Protein 4KQA (pdb70)

Secondary structure (DSSP, 8-state):
--SPPPGGGSPPP-S-TT-------HHHHHHHHHTTTT--HHHHHTTSSS---BHHHHH---SSHHHHHHHT-BSS-S------HHHHHHHHHSPEEEEE-------EEEEETTS-EEEEE----TT----TT--TTTPPP-HHHHHHHHHHHHHTT---BPPEEEEE---TTTTTTB-HHHHTTEEE-TT--EEE----SS--SSTT-EE-S---EEEEEEPPPPTTTS-EEEEE-TT-----SSS---HHHH--HIIIIITTSHHHHEESHHHHHHHHHHHHHHHT-----EEEEE--SSSS---EEB---TT-S--SS---TTTTHHHHHH----HHHHHH--TTTSTTHHHHHHHHHHTTSTT---S-GGGTT--HHHHH--HHHHHHHHH-HHHHS-SSEE---/--SPPPGGGSPPP-S-TT-S-----HHHHHHHHHTTTT--HHHHHTTS-S---BHHHHHTTTT-S-----SHHHHHHHT-BSS-S------HHHHHHHHHSPEEEEE----SS--EEEEETTS-EEEEE----TT----TT--TTTPPP-HHHHHHHHHHHHHTT---BPPEEEEE---TTTTTTB-HHHHTTEEE-TTS-EEE----SSS-SSTT-EE-S---EEEEEEPPPPTTTS-EEEEE-TT-----SSS---HHHH--HIIIIITTSHHHHEESHHHHHHHHHHHHHHHT-----EEEEE--STTS----BB---TT-S--SS---TTTTHHHHHH--B-HHHHHH--TTTSTTHHHHHHHHHHHTSTT---S-GGGTT--HHHHH--HHHHHHHHS-HHHHB-SSEE---/--SPPPGGGS----S-TT-S------HHHHHHHHTTTT--HHHHHHHH-S----HHHH---SHHHHHHHT--SS-S------HHHHHHHHHSPEEEEE---SSS--EEEEETTS-EEEEE----TT----TT--TTTPPP-HHHHHHHHHHHHHTT---BPPEEEEE---TTTTTTB-HHHHTTEEE-TT--EEE----TTT-SSTT-EE-S---EEEEEEPPPPTTTS-EEEEE-TT-----SSS---HHHH--HIIIIITTSHHHHEESHHHHHHHHHHHHHHHT-----EEEEE---SSS---EEB---TT-S--SS---TTTTHHHHHH----HHHHHH---TTSTTHHHHHHHHHHTTSTT---S-GGGTT--HHHHH--HHHHHHHHH-HHHHS-SSEE-TT--/--SSPPPGGGSPPP-S-TT-S-----HHHHHHHHHTTTT--HHHHHTTS-S----SS----SHHHHHHHT--SS-S------HHHHHHHHHSPEEEEE---SSS--EEEEETTS-EEEEE----TT----TT--TTTPPP-HHHHHHHHHHHHHTT---BPPEEEEE---TTTTTTB-HHHHTTEEE-TT--EEE----SSS-SSTT-EE-S---EEEEEEPPPPTTTS-EEEEE-TT-----SSS---HHHH--HIIIIITTSTTTSEESHHHHHHHHHHHHHHHT-----EEEEE---SSS----BB---TT-S--SS---TTTTHHHHHH----HHHHHH---TTSTTHHHHHHHHHHHTSTT---S-GGGTT--HHHHH--HHHHHHHHH-HHHHS-SSEE--

Solvent-accessible surface area: 75222 Å² total

GO terms:
  GO:0004674 protein serine/threonine kinase activity (F, IDA)
  GO:0030145 manganese ion binding (F, IDA)
  GO:0006468 protein phosphorylation (P, IDA)
  GO:0106310 protein serine kinase activity (F, EXP)

Structure (mmCIF, N/CA/C/O backbone):
data_4KQA
#
_entry.id   4KQA
#
_cell.length_a   78.786
_cell.length_b   157.306
_cell.length_c   168.761
_cell.angle_alpha   90.00
_cell.angle_beta   90.00
_cell.angle_gamma   90.00
#
_symmetry.space_group_name_H-M   'P 21 21 21'
#
loop_
_entity.id
_entity.type
_entity.pdbx_description
1 polymer 'Protein H03A11.1'
2 branched beta-D-mannopyranose-(1-4)-2-acetamido-2-deoxy-beta-D-glucopyranose-(1-4)-2-acetamido-2-deoxy-beta-D-glucopyranose
3 branched 2-acetamido-2-deoxy-beta-D-glucopyranose-(1-4)-2-acetamido-2-deoxy-beta-D-glucopyranose
4 non-polymer 'NICKEL (II) ION'
5 water water
#
loop_
_atom_site.group_PDB
_atom_site.id
_atom_site.type_symbol
_atom_site.label_atom_id
_atom_site.label_alt_id
_atom_site.label_comp_id
_atom_site.label_asym_id
_atom_site.label_entity_id
_atom_site.label_seq_id
_atom_site.pdbx_PDB_ins_code
_atom_site.Cartn_x
_atom_site.Cartn_y
_atom_site.Cartn_z
_atom_site.occupancy
_atom_site.B_iso_or_equiv
_atom_site.auth_seq_id
_atom_site.auth_comp_id
_atom_site.auth_asym_id
_atom_site.auth_atom_id
_atom_site.pdbx_PDB_model_num
ATOM 1 N N . PRO A 1 3 ? 35.126 59.361 74.307 1.00 59.57 62 PRO A N 1
ATOM 2 C CA . PRO A 1 3 ? 34.677 59.440 72.912 1.00 62.96 62 PRO A CA 1
ATOM 3 C C . PRO A 1 3 ? 34.860 60.834 72.319 1.00 59.69 62 PRO A C 1
ATOM 4 O O . PRO A 1 3 ? 34.596 61.828 72.994 1.00 58.28 62 PRO A O 1
ATOM 8 N N . HIS A 1 4 ? 35.312 60.898 71.071 1.00 53.02 63 HIS A N 1
ATOM 9 C CA . HIS A 1 4 ? 35.493 62.173 70.388 1.00 48.12 63 HIS A CA 1
ATOM 10 C C . HIS A 1 4 ? 34.127 62.760 70.059 1.00 51.48 63 HIS A C 1
ATOM 11 O O . HIS A 1 4 ? 33.922 63.972 70.137 1.00 54.11 63 HIS A O 1
ATOM 18 N N . GLN A 1 5 ? 33.200 61.886 69.681 1.00 50.72 64 GLN A N 1
ATOM 19 C CA . GLN A 1 5 ? 31.798 62.252 69.531 1.00 46.86 64 GLN A CA 1
ATOM 20 C C . GLN A 1 5 ? 31.005 61.718 70.721 1.00 55.13 64 GLN A C 1
ATOM 21 O O . GLN A 1 5 ? 30.599 60.555 70.729 1.00 49.06 64 GLN A O 1
ATOM 27 N N . PRO A 1 6 ? 30.782 62.569 71.735 1.00 55.99 65 PRO A N 1
ATOM 28 C CA . PRO A 1 6 ? 30.149 62.146 72.988 1.00 53.23 65 PRO A CA 1
ATOM 29 C C . PRO A 1 6 ? 28.630 62.044 72.903 1.00 35.70 65 PRO A C 1
ATOM 30 O O . PRO A 1 6 ? 28.029 62.432 71.901 1.00 39.43 65 PRO A O 1
ATOM 34 N N . ILE A 1 7 ? 28.025 61.514 73.962 1.00 46.24 66 ILE A N 1
ATOM 35 C CA . ILE A 1 7 ? 26.574 61.462 74.087 1.00 58.00 66 ILE A CA 1
ATOM 36 C C . ILE A 1 7 ? 26.002 62.870 74.198 1.00 46.43 66 ILE A C 1
ATOM 37 O O . ILE A 1 7 ? 26.731 63.812 74.509 1.00 44.47 66 ILE A O 1
ATOM 42 N N . PRO A 1 8 ? 24.697 63.024 73.925 1.00 52.92 67 PRO A N 1
ATOM 43 C CA . PRO A 1 8 ? 24.051 64.298 74.252 1.00 41.05 67 PRO A CA 1
ATOM 44 C C . PRO A 1 8 ? 24.187 64.607 75.741 1.00 52.67 67 PRO A C 1
ATOM 45 O O . PRO A 1 8 ? 23.854 63.753 76.563 1.00 42.17 67 PRO A O 1
ATOM 49 N N . PRO A 1 9 ? 24.687 65.806 76.082 1.00 56.74 68 PRO A N 1
ATOM 50 C CA . PRO A 1 9 ? 24.938 66.209 77.473 1.00 53.87 68 PRO A CA 1
ATOM 51 C C . PRO A 1 9 ? 23.704 66.065 78.361 1.00 53.68 68 PRO A C 1
ATOM 52 O O . PRO A 1 9 ? 23.836 65.813 79.559 1.00 57.93 68 PRO A O 1
ATOM 56 N N . SER A 1 10 ? 22.524 66.227 77.770 1.00 43.10 69 SER A N 1
ATOM 57 C CA . SER A 1 10 ? 21.266 66.052 78.487 1.00 55.14 69 SER A CA 1
ATOM 58 C C . SER A 1 10 ? 21.096 64.614 78.974 1.00 60.98 69 SER A C 1
ATOM 59 O O . SER A 1 10 ? 20.419 64.364 79.971 1.00 68.06 69 SER A O 1
ATOM 62 N N . LEU A 1 11 ? 21.716 63.675 78.266 1.00 54.33 70 LEU A N 1
ATOM 63 C CA . LEU A 1 11 ? 21.641 62.263 78.629 1.00 51.13 70 LEU A CA 1
ATOM 64 C C . LEU A 1 11 ? 22.784 61.860 79.555 1.00 50.77 70 LEU A C 1
ATOM 65 O O . LEU A 1 11 ? 22.936 60.687 79.895 1.00 50.88 70 LEU A O 1
ATOM 70 N N . GLY A 1 12 ? 23.588 62.838 79.959 1.00 61.37 71 GLY A N 1
ATOM 71 C CA . GLY A 1 12 ? 24.707 62.582 80.846 1.00 59.99 71 GLY A CA 1
ATOM 72 C C . GLY A 1 12 ? 24.432 63.085 82.249 1.00 66.50 71 GLY A C 1
ATOM 73 O O . GLY A 1 12 ? 23.318 63.508 82.558 1.00 69.90 71 GLY A O 1
ATOM 74 N N . GLU A 1 13 ? 25.450 63.036 83.102 1.00 57.65 72 GLU A N 1
ATOM 75 C CA . GLU A 1 13 ? 25.332 63.538 84.467 1.00 75.93 72 GLU A CA 1
ATOM 76 C C . GLU A 1 13 ? 25.072 65.040 84.495 1.00 74.97 72 GLU A C 1
ATOM 77 O O . GLU A 1 13 ? 25.813 65.816 83.890 1.00 68.62 72 GLU A O 1
ATOM 83 N N . LYS A 1 14 ? 24.018 65.445 85.197 1.00 72.85 73 LYS A N 1
ATOM 84 C CA . LYS A 1 14 ? 23.659 66.857 85.287 1.00 70.56 73 LYS A CA 1
ATOM 85 C C . LYS A 1 14 ? 24.691 67.673 86.046 1.00 75.89 73 LYS A C 1
ATOM 86 O O . LYS A 1 14 ? 25.060 67.354 87.176 1.00 84.89 73 LYS A O 1
ATOM 92 N N . ASP A 1 15 ? 25.144 68.737 85.395 1.00 79.99 74 ASP A N 1
ATOM 93 C CA . ASP A 1 15 ? 26.118 69.653 85.963 1.00 76.56 74 ASP A CA 1
ATOM 94 C C . ASP A 1 15 ? 25.462 70.489 87.052 1.00 79.38 74 ASP A C 1
ATOM 95 O O . ASP A 1 15 ? 24.507 71.223 86.797 1.00 80.97 74 ASP A O 1
ATOM 100 N N . LEU A 1 16 ? 25.978 70.370 88.270 1.00 76.70 75 LEU A N 1
ATOM 101 C CA . LEU A 1 16 ? 25.389 71.040 89.420 1.00 79.56 75 LEU A CA 1
ATOM 102 C C . LEU A 1 16 ? 26.103 72.356 89.698 1.00 70.30 75 LEU A C 1
ATOM 103 O O . LEU A 1 16 ? 25.748 73.084 90.625 1.00 64.86 75 LEU A O 1
ATOM 108 N N . SER A 1 17 ? 27.111 72.656 88.886 1.00 62.98 76 SER A N 1
ATOM 109 C CA . SER A 1 17 ? 27.909 73.861 89.071 1.00 65.72 76 SER A CA 1
ATOM 110 C C . SER A 1 17 ? 27.122 75.130 88.765 1.00 62.55 76 SER A C 1
ATOM 111 O O . SER A 1 17 ? 26.178 75.115 87.976 1.00 62.90 76 SER A O 1
ATOM 114 N N . ASP A 1 18 ? 27.522 76.224 89.404 1.00 72.24 77 ASP A N 1
ATOM 115 C CA . ASP A 1 18 ? 26.913 77.526 89.170 1.00 67.37 77 ASP A CA 1
ATOM 116 C C . ASP A 1 18 ? 27.495 78.125 87.895 1.00 60.02 77 ASP A C 1
ATOM 117 O O . ASP A 1 18 ? 28.694 78.396 87.829 1.00 53.15 77 ASP A O 1
ATOM 122 N N . PRO A 1 19 ? 26.651 78.333 86.874 1.00 55.62 78 PRO A N 1
ATOM 123 C CA . PRO A 1 19 ? 27.117 78.867 85.587 1.00 44.77 78 PRO A CA 1
ATOM 124 C C . PRO A 1 19 ? 27.619 80.308 85.673 1.00 45.03 78 PRO A C 1
ATOM 125 O O . PRO A 1 19 ? 28.171 80.822 84.700 1.00 57.06 78 PRO A O 1
ATOM 129 N N . PHE A 1 20 ? 27.433 80.946 86.822 1.00 51.74 79 PHE A N 1
ATOM 130 C CA . PHE A 1 20 ? 27.794 82.349 86.976 1.00 66.72 79 PHE A CA 1
ATOM 131 C C . PHE A 1 20 ? 28.666 82.582 88.205 1.00 67.45 79 PHE A C 1
ATOM 132 O O . PHE A 1 20 ? 28.600 83.636 88.837 1.00 62.41 79 PHE A O 1
ATOM 140 N N . ASN A 1 21 ? 29.481 81.585 88.538 1.00 75.16 80 ASN A N 1
ATOM 141 C CA . ASN A 1 21 ? 30.436 81.697 89.636 1.00 71.31 80 ASN A CA 1
ATOM 142 C C . ASN A 1 21 ? 31.749 82.338 89.174 1.00 66.77 80 ASN A C 1
ATOM 143 O O . ASN A 1 21 ? 32.836 81.932 89.587 1.00 87.59 80 ASN A O 1
ATOM 148 N N . PHE A 1 22 ? 31.645 83.336 88.301 1.00 53.90 81 PHE A N 1
ATOM 149 C CA . PHE A 1 22 ? 32.822 84.067 87.841 1.00 62.51 81 PHE A CA 1
ATOM 150 C C . PHE A 1 22 ? 32.753 85.546 88.219 1.00 69.28 81 PHE A C 1
ATOM 151 O O . PHE A 1 22 ? 31.673 86.108 88.367 1.00 72.81 81 PHE A O 1
ATOM 159 N N . LEU A 1 23 ? 33.920 86.161 88.384 1.00 76.41 82 LEU A N 1
ATOM 160 C CA . LEU A 1 23 ? 34.029 87.578 88.723 1.00 70.85 82 LEU A CA 1
ATOM 161 C C . LEU A 1 23 ? 34.104 88.438 87.461 1.00 67.42 82 LEU A C 1
ATOM 162 O O . LEU A 1 23 ? 34.860 88.130 86.539 1.00 79.57 82 LEU A O 1
ATOM 167 N N . PHE A 1 24 ? 33.326 89.514 87.422 1.00 76.75 83 PHE A N 1
ATOM 168 C CA . PHE A 1 24 ? 33.356 90.432 86.287 1.00 80.14 83 PHE A CA 1
ATOM 169 C C . PHE A 1 24 ? 33.449 91.893 86.723 1.00 84.69 83 PHE A C 1
ATOM 170 O O . PHE A 1 24 ? 34.523 92.492 86.617 1.00 85.19 83 PHE A O 1
ATOM 178 N N . SER A 1 25 ? 32.307 92.481 87.084 1.00 93.97 84 SER A N 1
ATOM 179 C CA . SER A 1 25 ? 32.219 93.874 87.544 1.00 102.70 84 SER A CA 1
ATOM 180 C C . SER A 1 25 ? 32.276 94.813 86.347 1.00 97.96 84 SER A C 1
ATOM 181 O O . SER A 1 25 ? 32.854 94.478 85.314 1.00 99.90 84 SER A O 1
ATOM 184 N N . SER A 1 26 ? 31.673 95.989 86.482 1.00 95.24 85 SER A N 1
ATOM 185 C CA . SER A 1 26 ? 31.604 96.915 85.359 1.00 99.93 85 SER A CA 1
ATOM 186 C C . SER A 1 26 ? 32.375 98.213 85.577 1.00 96.81 85 SER A C 1
ATOM 187 O O . SER A 1 26 ? 32.373 98.782 86.669 1.00 94.73 85 SER A O 1
ATOM 190 N N . ASN A 1 27 ? 33.051 98.655 84.522 1.00 87.58 86 ASN A N 1
ATOM 191 C CA . ASN A 1 27 ? 33.797 99.906 84.536 1.00 80.86 86 ASN A CA 1
ATOM 192 C C . ASN A 1 27 ? 32.841 101.077 84.717 1.00 80.60 86 ASN A C 1
ATOM 193 O O . ASN A 1 27 ? 31.976 101.311 83.873 1.00 88.34 86 ASN A O 1
ATOM 198 N N . LYS A 1 28 ? 32.993 101.817 85.811 1.00 72.88 87 LYS A N 1
ATOM 199 C CA . LYS A 1 28 ? 32.030 102.863 86.130 1.00 71.60 87 LYS A CA 1
ATOM 200 C C . LYS A 1 28 ? 32.421 104.181 85.478 1.00 70.93 87 LYS A C 1
ATOM 201 O O . LYS A 1 28 ? 31.606 105.097 85.383 1.00 60.66 87 LYS A O 1
ATOM 207 N N . ILE A 1 29 ? 33.669 104.274 85.030 1.00 63.62 88 ILE A N 1
ATOM 208 C CA . ILE A 1 29 ? 34.132 105.466 84.332 1.00 75.83 88 ILE A CA 1
ATOM 209 C C . ILE A 1 29 ? 33.488 105.505 82.953 1.00 78.30 88 ILE A C 1
ATOM 210 O O . ILE A 1 29 ? 32.890 106.506 82.559 1.00 72.27 88 ILE A O 1
ATOM 215 N N . THR A 1 30 ? 33.621 104.398 82.229 1.00 78.27 89 THR A N 1
ATOM 216 C CA . THR A 1 30 ? 32.999 104.242 80.922 1.00 72.68 89 THR A CA 1
ATOM 217 C C . THR A 1 30 ? 31.483 104.372 81.023 1.00 64.01 89 THR A C 1
ATOM 218 O O . THR A 1 30 ? 30.862 105.083 80.242 1.00 50.27 89 THR A O 1
ATOM 222 N N . LEU A 1 31 ? 30.904 103.712 82.021 1.00 56.35 90 LEU A N 1
ATOM 223 C CA . LEU A 1 31 ? 29.461 103.725 82.238 1.00 56.39 90 LEU A CA 1
ATOM 224 C C . LEU A 1 31 ? 28.955 105.154 82.413 1.00 58.92 90 LEU A C 1
ATOM 225 O O . LEU A 1 31 ? 27.942 105.545 81.834 1.00 51.23 90 LEU A O 1
ATOM 230 N N . ARG A 1 32 ? 29.674 105.926 83.220 1.00 73.69 91 ARG A N 1
ATOM 231 C CA . ARG A 1 32 ? 29.306 107.306 83.508 1.00 81.56 91 ARG A CA 1
ATOM 232 C C . ARG A 1 32 ? 29.464 108.223 82.295 1.00 75.55 91 ARG A C 1
ATOM 233 O O . ARG A 1 32 ? 28.652 109.126 82.089 1.00 65.50 91 ARG A O 1
ATOM 241 N N . LYS A 1 33 ? 30.500 107.993 81.494 1.00 59.69 92 LYS A N 1
ATOM 242 C CA . LYS A 1 33 ? 30.686 108.756 80.262 1.00 49.92 92 LYS A CA 1
ATOM 243 C C . LYS A 1 33 ? 29.550 108.525 79.263 1.00 67.00 92 LYS A C 1
ATOM 244 O O . LYS A 1 33 ? 29.122 109.456 78.581 1.00 52.20 92 LYS A O 1
ATOM 250 N N . LEU A 1 34 ? 29.064 107.289 79.179 1.00 76.25 93 LEU A N 1
ATOM 251 C CA . LEU A 1 34 ? 27.918 106.981 78.323 1.00 71.75 93 LEU A CA 1
ATOM 252 C C . LEU A 1 34 ? 26.636 107.609 78.856 1.00 67.72 93 LEU A C 1
ATOM 253 O O . LEU A 1 34 ? 25.805 108.084 78.082 1.00 59.46 93 LEU A O 1
ATOM 258 N N . TYR A 1 35 ? 26.472 107.600 80.176 1.00 75.65 94 TYR A N 1
ATOM 259 C CA . TYR A 1 35 ? 25.305 108.214 80.799 1.00 81.44 94 TYR A CA 1
ATOM 260 C C . TYR A 1 35 ? 25.249 109.709 80.497 1.00 76.26 94 TYR A C 1
ATOM 261 O O . TYR A 1 35 ? 24.219 110.228 80.067 1.00 65.11 94 TYR A O 1
ATOM 270 N N . ASP A 1 36 ? 26.366 110.390 80.729 1.00 72.15 95 ASP A N 1
ATOM 271 C CA . ASP A 1 36 ? 26.459 111.835 80.541 1.00 74.89 95 ASP A CA 1
ATOM 272 C C . ASP A 1 36 ? 26.200 112.263 79.096 1.00 65.84 95 ASP A C 1
ATOM 273 O O . ASP A 1 36 ? 25.529 113.264 78.849 1.00 68.69 95 ASP A O 1
ATOM 278 N N . LEU A 1 37 ? 26.735 111.501 78.148 1.00 53.64 96 LEU A N 1
ATOM 279 C CA . LEU A 1 37 ? 26.629 111.844 76.731 1.00 58.19 96 LEU A CA 1
ATOM 280 C C . LEU A 1 37 ? 25.250 111.563 76.139 1.00 58.68 96 LEU A C 1
ATOM 281 O O . LEU A 1 37 ? 24.988 111.898 74.985 1.00 71.07 96 LEU A O 1
ATOM 286 N N . THR A 1 38 ? 24.371 110.953 76.927 1.00 62.93 97 THR A N 1
ATOM 287 C CA . THR A 1 38 ? 23.075 110.499 76.426 1.00 67.48 97 THR A CA 1
ATOM 288 C C . THR A 1 38 ? 21.911 110.886 77.334 1.00 66.26 97 THR A C 1
ATOM 289 O O . THR A 1 38 ? 20.767 110.523 77.062 1.00 68.75 97 THR A O 1
ATOM 293 N N . LYS A 1 39 ? 22.201 111.615 78.408 1.00 59.41 98 LYS A N 1
ATOM 294 C CA . LYS A 1 39 ? 21.175 111.972 79.385 1.00 74.49 98 LYS A CA 1
ATOM 295 C C . LYS A 1 39 ? 20.073 112.855 78.802 1.00 71.46 98 LYS A C 1
ATOM 296 O O . LYS A 1 39 ? 19.001 112.983 79.393 1.00 77.09 98 LYS A O 1
ATOM 302 N N . ASN A 1 40 ? 20.330 113.460 77.647 1.00 76.24 99 ASN A N 1
ATOM 303 C CA . ASN A 1 40 ? 19.346 114.336 77.022 1.00 83.68 99 ASN A CA 1
ATOM 304 C C . ASN A 1 40 ? 18.719 113.715 75.775 1.00 76.14 99 ASN A C 1
ATOM 305 O O . ASN A 1 40 ? 17.952 114.366 75.064 1.00 74.11 99 ASN A O 1
ATOM 310 N N . VAL A 1 41 ? 19.031 112.450 75.513 1.00 76.50 100 VAL A N 1
ATOM 311 C CA . VAL A 1 41 ? 18.453 111.778 74.356 1.00 74.02 100 VAL A CA 1
ATOM 312 C C . VAL A 1 41 ? 17.084 111.178 74.655 1.00 70.78 100 VAL A C 1
ATOM 313 O O . VAL A 1 41 ? 16.936 110.366 75.568 1.00 64.88 100 VAL A O 1
ATOM 317 N N . ASP A 1 42 ? 16.091 111.571 73.865 1.00 79.56 101 ASP A N 1
ATOM 318 C CA . ASP A 1 42 ? 14.747 111.028 73.990 1.00 78.86 101 ASP A CA 1
ATOM 319 C C . ASP A 1 42 ? 14.674 109.761 73.148 1.00 77.68 101 ASP A C 1
ATOM 320 O O . ASP A 1 42 ? 14.317 109.814 71.972 1.00 87.54 101 ASP A O 1
ATOM 325 N N . PHE A 1 43 ? 15.018 108.627 73.746 1.00 75.48 102 PHE A N 1
ATOM 326 C CA . PHE A 1 43 ? 15.075 107.373 73.006 1.00 72.95 102 PHE A CA 1
ATOM 327 C C . PHE A 1 43 ? 13.695 106.929 72.532 1.00 71.98 102 PHE A C 1
ATOM 328 O O . PHE A 1 43 ? 13.569 106.343 71.459 1.00 80.10 102 PHE A O 1
ATOM 336 N N . ASP A 1 44 ? 12.667 107.213 73.326 1.00 76.62 103 ASP A N 1
ATOM 337 C CA . ASP A 1 44 ? 11.301 106.823 72.985 1.00 74.32 103 ASP A CA 1
ATOM 338 C C . ASP A 1 44 ? 10.862 107.382 71.632 1.00 65.95 103 ASP A C 1
ATOM 339 O O . ASP A 1 44 ? 10.299 106.659 70.809 1.00 57.66 103 ASP A O 1
ATOM 344 N N . GLN A 1 45 ? 11.124 108.665 71.402 1.00 64.21 104 GLN A N 1
ATOM 345 C CA . GLN A 1 45 ? 10.773 109.292 70.131 1.00 65.94 104 GLN A CA 1
ATOM 346 C C . GLN A 1 45 ? 11.732 108.837 69.033 1.00 70.22 104 GLN A C 1
ATOM 347 O O . GLN A 1 45 ? 11.368 108.783 67.861 1.00 68.39 104 GLN A O 1
ATOM 353 N N . LEU A 1 46 ? 12.964 108.527 69.422 1.00 71.66 105 LEU A N 1
ATOM 354 C CA . LEU A 1 46 ? 13.983 108.068 68.485 1.00 59.25 105 LEU A CA 1
ATOM 355 C C . LEU A 1 46 ? 13.649 106.679 67.930 1.00 65.49 105 LEU A C 1
ATOM 356 O O . LEU A 1 46 ? 13.750 106.440 66.727 1.00 61.35 105 LEU A O 1
ATOM 361 N N . ARG A 1 47 ? 13.257 105.771 68.820 1.00 71.23 106 ARG A N 1
ATOM 362 C CA . ARG A 1 47 ? 12.895 104.396 68.462 1.00 67.79 106 ARG A CA 1
ATOM 363 C C . ARG A 1 47 ? 11.758 104.243 67.447 1.00 70.27 106 ARG A C 1
ATOM 364 O O . ARG A 1 47 ? 11.709 103.251 66.720 1.00 66.69 106 ARG A O 1
ATOM 372 N N . GLN A 1 48 ? 10.850 105.212 67.393 1.00 76.18 107 GLN A N 1
ATOM 373 C CA . GLN A 1 48 ? 9.634 105.067 66.589 1.00 82.18 107 GLN A CA 1
ATOM 374 C C . GLN A 1 48 ? 9.851 105.128 65.077 1.00 62.22 107 GLN A C 1
ATOM 375 O O . GLN A 1 48 ? 8.914 104.920 64.307 1.00 66.13 107 GLN A O 1
ATOM 381 N N . ASN A 1 49 ? 11.077 105.409 64.652 1.00 61.38 108 ASN A N 1
ATOM 382 C CA . ASN A 1 49 ? 11.384 105.493 63.228 1.00 67.15 108 ASN A CA 1
ATOM 383 C C . ASN A 1 49 ? 12.226 104.320 62.737 1.00 60.80 108 ASN A C 1
ATOM 384 O O . ASN A 1 49 ? 12.518 104.214 61.545 1.00 46.08 108 ASN A O 1
ATOM 389 N N . GLU A 1 50 ? 12.618 103.442 63.656 1.00 63.03 109 GLU A N 1
ATOM 390 C CA . GLU A 1 50 ? 13.459 102.305 63.301 1.00 71.98 109 GLU A CA 1
ATOM 391 C C . GLU A 1 50 ? 12.703 101.351 62.385 1.00 68.32 109 GLU A C 1
ATOM 392 O O . GLU A 1 50 ? 13.298 100.688 61.536 1.00 61.58 109 GLU A O 1
ATOM 398 N N . CYS A 1 51 ? 11.389 101.284 62.566 1.00 60.93 110 CYS A N 1
ATOM 399 C CA . CYS A 1 51 ? 10.546 100.477 61.699 1.00 71.99 110 CYS A CA 1
ATOM 400 C C . CYS A 1 51 ? 9.520 101.381 61.024 1.00 68.87 110 CYS A C 1
ATOM 401 O O . CYS A 1 51 ? 8.661 101.962 61.690 1.00 69.63 110 CYS A O 1
ATOM 404 N N . LYS A 1 52 ? 9.619 101.498 59.703 1.00 70.02 111 LYS A N 1
ATOM 405 C CA . LYS A 1 52 ? 8.717 102.344 58.925 1.00 84.00 111 LYS A CA 1
ATOM 406 C C . LYS A 1 52 ? 7.274 101.878 59.052 1.00 82.28 111 LYS A C 1
ATOM 407 O O . LYS A 1 52 ? 6.449 102.537 59.685 1.00 88.65 111 LYS A O 1
ATOM 413 N N . LYS A 1 53 ? 6.978 100.729 58.455 1.00 79.76 112 LYS A N 1
ATOM 414 C CA . LYS A 1 53 ? 5.644 100.156 58.533 1.00 73.53 112 LYS A CA 1
ATOM 415 C C . LYS A 1 53 ? 5.713 98.740 59.080 1.00 72.48 112 LYS A C 1
ATOM 416 O O . LYS A 1 53 ? 6.355 97.862 58.501 1.00 77.13 112 LYS A O 1
ATOM 422 N N . ASN A 1 54 ? 5.054 98.537 60.215 1.00 67.40 113 ASN A N 1
ATOM 423 C CA . ASN A 1 54 ? 5.027 97.243 60.879 1.00 62.08 113 ASN A CA 1
ATOM 424 C C . ASN A 1 54 ? 3.865 96.394 60.362 1.00 64.95 113 ASN A C 1
ATOM 425 O O . ASN A 1 54 ? 2.742 96.484 60.860 1.00 65.93 113 ASN A O 1
ATOM 430 N N . ILE A 1 55 ? 4.145 95.564 59.363 1.00 63.44 114 ILE A N 1
ATOM 431 C CA . ILE A 1 55 ? 3.120 94.699 58.797 1.00 72.88 114 ILE A CA 1
ATOM 432 C C . ILE A 1 55 ? 3.614 93.259 58.664 1.00 75.62 114 ILE A C 1
ATOM 433 O O . ILE A 1 55 ? 4.776 93.010 58.340 1.00 74.21 114 ILE A O 1
ATOM 438 N N . THR A 1 56 ? 2.719 92.314 58.932 1.00 74.99 115 THR A N 1
ATOM 439 C CA . THR A 1 56 ? 3.036 90.900 58.819 1.00 62.12 115 THR A CA 1
ATOM 440 C C . THR A 1 56 ? 2.800 90.439 57.392 1.00 54.00 115 THR A C 1
ATOM 441 O O . THR A 1 56 ? 2.331 91.205 56.551 1.00 57.82 115 THR A O 1
ATOM 445 N N . LEU A 1 57 ? 3.133 89.184 57.121 1.00 67.17 116 LEU A N 1
ATOM 446 C CA . LEU A 1 57 ? 2.991 88.634 55.784 1.00 69.77 116 LEU A CA 1
ATOM 447 C C . LEU A 1 57 ? 1.526 88.395 55.437 1.00 74.98 116 LEU A C 1
ATOM 448 O O . LEU A 1 57 ? 1.127 88.516 54.279 1.00 84.18 116 LEU A O 1
ATOM 453 N N . SER A 1 58 ? 0.728 88.065 56.447 1.00 77.14 117 SER A N 1
ATOM 454 C CA . SER A 1 58 ? -0.688 87.776 56.240 1.00 85.17 117 SER A CA 1
ATOM 455 C C . SER A 1 58 ? -1.487 89.028 55.890 1.00 80.77 117 SER A C 1
ATOM 456 O O . SER A 1 58 ? -2.315 89.006 54.979 1.00 85.98 117 SER A O 1
ATOM 459 N N . LYS A 1 59 ? -1.241 90.116 56.614 1.00 67.54 118 LYS A N 1
ATOM 460 C CA . LYS A 1 59 ? -1.946 91.368 56.362 1.00 73.66 118 LYS A CA 1
ATOM 461 C C . LYS A 1 59 ? -1.537 91.946 55.012 1.00 76.08 118 LYS A C 1
ATOM 462 O O . LYS A 1 59 ? -2.294 92.686 54.384 1.00 93.45 118 LYS A O 1
ATOM 468 N N . PHE A 1 60 ? -0.332 91.597 54.576 1.00 79.67 119 PHE A N 1
ATOM 469 C CA . PHE A 1 60 ? 0.181 92.024 53.281 1.00 79.59 119 PHE A CA 1
ATOM 470 C C . PHE A 1 60 ? -0.474 91.249 52.143 1.00 77.60 119 PHE A C 1
ATOM 471 O O . PHE A 1 60 ? -0.660 91.777 51.046 1.00 74.93 119 PHE A O 1
ATOM 479 N N . TRP A 1 61 ? -0.822 89.993 52.411 1.00 92.02 120 TRP A N 1
ATOM 480 C CA . TRP A 1 61 ? -1.435 89.134 51.403 1.00 92.83 120 TRP A CA 1
ATOM 481 C C . TRP A 1 61 ? -2.886 89.516 51.121 1.00 81.99 120 TRP A C 1
ATOM 482 O O . TRP A 1 61 ? -3.344 89.425 49.982 1.00 69.69 120 TRP A O 1
ATOM 493 N N . GLU A 1 62 ? -3.603 89.915 52.169 1.00 52.55 121 GLU A N 1
ATOM 494 C CA . GLU A 1 62 ? -5.000 90.339 52.064 1.00 70.25 121 GLU A CA 1
ATOM 495 C C . GLU A 1 62 ? -5.252 91.299 50.903 1.00 77.35 121 GLU A C 1
ATOM 496 O O . GLU A 1 62 ? -5.828 90.918 49.883 1.00 69.80 121 GLU A O 1
ATOM 502 N N . PRO A 1 70 ? -4.543 80.462 56.977 1.00 96.46 129 PRO A N 1
ATOM 503 C CA . PRO A 1 70 ? -4.042 79.102 56.750 1.00 92.46 129 PRO A CA 1
ATOM 504 C C . PRO A 1 70 ? -3.748 78.367 58.055 1.00 95.47 129 PRO A C 1
ATOM 505 O O . PRO A 1 70 ? -3.890 77.148 58.105 1.00 122.29 129 PRO A O 1
ATOM 509 N N . GLU A 1 71 ? -3.360 79.124 59.080 1.00 68.79 130 GLU A N 1
ATOM 510 C CA . GLU A 1 71 ? -2.964 78.636 60.410 1.00 69.83 130 GLU A CA 1
ATOM 511 C C . GLU A 1 71 ? -3.410 77.232 60.846 1.00 72.27 130 GLU A C 1
ATOM 512 O O . GLU A 1 71 ? -4.023 77.084 61.903 1.00 57.27 130 GLU A O 1
ATOM 518 N N . ASP A 1 72 ? -3.111 76.207 60.052 1.00 75.69 131 ASP A N 1
ATOM 519 C CA . ASP A 1 72 ? -3.454 74.843 60.446 1.00 72.70 131 ASP A CA 1
ATOM 520 C C . ASP A 1 72 ? -2.443 74.318 61.459 1.00 69.96 131 ASP A C 1
ATOM 521 O O . ASP A 1 72 ? -2.788 73.557 62.364 1.00 73.39 131 ASP A O 1
ATOM 526 N N . ASP A 1 73 ? -1.190 74.730 61.295 1.00 74.01 132 ASP A N 1
ATOM 527 C CA . ASP A 1 73 ? -0.121 74.337 62.204 1.00 69.74 132 ASP A CA 1
ATOM 528 C C . ASP A 1 73 ? 0.769 75.535 62.523 1.00 64.32 132 ASP A C 1
ATOM 529 O O . ASP A 1 73 ? 0.638 76.595 61.909 1.00 55.18 132 ASP A O 1
ATOM 534 N N . ASN A 1 74 ? 1.676 75.361 63.479 1.00 50.41 133 ASN A N 1
ATOM 535 C CA . ASN A 1 74 ? 2.537 76.452 63.923 1.00 46.29 133 ASN A CA 1
ATOM 536 C C . ASN A 1 74 ? 3.586 76.870 62.895 1.00 54.36 133 ASN A C 1
ATOM 537 O O . ASN A 1 74 ? 4.151 77.956 62.999 1.00 48.67 133 ASN A O 1
ATOM 542 N N . TRP A 1 75 ? 3.857 76.013 61.913 1.00 52.55 134 TRP A N 1
ATOM 543 C CA . TRP A 1 75 ? 4.716 76.404 60.798 1.00 53.14 134 TRP A CA 1
ATOM 544 C C . TRP A 1 75 ? 4.041 77.525 60.021 1.00 62.67 134 TRP A C 1
ATOM 545 O O . TRP A 1 75 ? 4.628 78.582 59.783 1.00 51.53 134 TRP A O 1
ATOM 556 N N . GLU A 1 76 ? 2.796 77.272 59.633 1.00 67.28 135 GLU A N 1
ATOM 557 C CA . GLU A 1 76 ? 1.989 78.226 58.885 1.00 69.26 135 GLU A CA 1
ATOM 558 C C . GLU A 1 76 ? 1.723 79.465 59.732 1.00 59.54 135 GLU A C 1
ATOM 559 O O . GLU A 1 76 ? 1.690 80.585 59.224 1.00 49.82 135 GLU A O 1
ATOM 565 N N . ARG A 1 77 ? 1.530 79.247 61.028 1.00 51.35 136 ARG A N 1
ATOM 566 C CA . ARG A 1 77 ? 1.332 80.335 61.975 1.00 45.22 136 ARG A CA 1
ATOM 567 C C . ARG A 1 77 ? 2.601 81.177 62.103 1.00 63.13 136 ARG A C 1
ATOM 568 O O . ARG A 1 77 ? 2.536 82.392 62.288 1.00 64.87 136 ARG A O 1
ATOM 576 N N . PHE A 1 78 ? 3.754 80.520 62.003 1.00 59.78 137 PHE A N 1
ATOM 577 C CA . PHE A 1 78 ? 5.042 81.208 61.989 1.00 38.63 137 PHE A CA 1
ATOM 578 C C . PHE A 1 78 ? 5.230 82.016 60.708 1.00 46.64 137 PHE A C 1
ATOM 579 O O . PHE A 1 78 ? 5.610 83.186 60.751 1.00 48.26 137 PHE A O 1
ATOM 587 N N . TYR A 1 79 ? 4.972 81.375 59.572 1.00 46.88 138 TYR A N 1
ATOM 588 C CA . TYR A 1 79 ? 5.105 82.013 58.265 1.00 53.46 138 TYR A CA 1
ATOM 589 C C . TYR A 1 79 ? 4.228 83.255 58.131 1.00 53.90 138 TYR A C 1
ATOM 590 O O . TYR A 1 79 ? 4.663 84.279 57.605 1.00 60.46 138 TYR A O 1
ATOM 599 N N . SER A 1 80 ? 2.994 83.155 58.614 1.00 46.83 139 SER A N 1
ATOM 600 C CA . SER A 1 80 ? 2.027 84.243 58.506 1.00 62.51 139 SER A CA 1
ATOM 601 C C . SER A 1 80 ? 2.432 85.486 59.294 1.00 59.06 139 SER A C 1
ATOM 602 O O . SER A 1 80 ? 2.180 86.610 58.860 1.00 60.83 139 SER A O 1
ATOM 605 N N . ASN A 1 81 ? 3.060 85.284 60.447 1.00 47.99 140 ASN A N 1
ATOM 606 C CA . ASN A 1 81 ? 3.417 86.400 61.316 1.00 50.85 140 ASN A CA 1
ATOM 607 C C . ASN A 1 81 ? 4.813 86.954 61.044 1.00 53.90 140 ASN A C 1
ATOM 608 O O . ASN A 1 81 ? 5.327 87.760 61.819 1.00 54.47 140 ASN A O 1
ATOM 613 N N . ILE A 1 82 ? 5.426 86.516 59.949 1.00 41.66 141 ILE A N 1
ATOM 614 C CA . ILE A 1 82 ? 6.693 87.091 59.509 1.00 49.86 141 ILE A CA 1
ATOM 615 C C . ILE A 1 82 ? 6.493 88.556 59.129 1.00 57.78 141 ILE A C 1
ATOM 616 O O . ILE A 1 82 ? 5.799 88.866 58.161 1.00 58.68 141 ILE A O 1
ATOM 621 N N . GLY A 1 83 ? 7.097 89.453 59.902 1.00 58.49 142 GLY A N 1
ATOM 622 C CA . GLY A 1 83 ? 6.862 90.877 59.745 1.00 57.57 142 GLY A CA 1
ATOM 623 C C . GLY A 1 83 ? 7.863 91.574 58.844 1.00 59.86 142 GLY A C 1
ATOM 624 O O . GLY A 1 83 ? 8.817 90.963 58.363 1.00 56.52 142 GLY A O 1
ATOM 625 N N . SER A 1 84 ? 7.640 92.865 58.622 1.00 61.18 143 SER A N 1
ATOM 626 C CA . SER A 1 84 ? 8.479 93.654 57.729 1.00 59.80 143 SER A CA 1
ATOM 627 C C . SER A 1 84 ? 9.715 94.192 58.444 1.00 58.91 143 SER A C 1
ATOM 628 O O . SER A 1 84 ? 10.661 94.650 57.804 1.00 64.85 143 SER A O 1
ATOM 631 N N . CYS A 1 85 ? 9.700 94.138 59.771 1.00 52.22 144 CYS A N 1
ATOM 632 C CA . CYS A 1 85 ? 10.815 94.634 60.568 1.00 68.42 144 CYS A CA 1
ATOM 633 C C . CYS A 1 85 ? 11.278 93.590 61.579 1.00 63.10 144 CYS A C 1
ATOM 634 O O . CYS A 1 85 ? 12.110 93.873 62.442 1.00 65.39 144 CYS A O 1
ATOM 637 N N . SER A 1 86 ? 10.741 92.380 61.454 1.00 66.78 145 SER A N 1
ATOM 638 C CA . SER A 1 86 ? 11.089 91.276 62.344 1.00 54.03 145 SER A CA 1
ATOM 639 C C . SER A 1 86 ? 10.608 89.948 61.769 1.00 59.66 145 SER A C 1
ATOM 640 O O . SER A 1 86 ? 9.605 89.899 61.058 1.00 54.85 145 SER A O 1
ATOM 643 N N . VAL A 1 87 ? 11.325 88.873 62.078 1.00 54.92 146 VAL A N 1
ATOM 644 C CA . VAL A 1 87 ? 10.939 87.544 61.619 1.00 51.71 146 VAL A CA 1
ATOM 645 C C . VAL A 1 87 ? 9.738 87.032 62.417 1.00 35.20 146 VAL A C 1
ATOM 646 O O . VAL A 1 87 ? 8.837 86.399 61.865 1.00 45.18 146 VAL A O 1
ATOM 650 N N . TYR A 1 88 ? 9.723 87.333 63.713 1.00 37.78 147 TYR A N 1
ATOM 651 C CA . TYR A 1 88 ? 8.617 86.953 64.588 1.00 40.34 147 TYR A CA 1
ATOM 652 C C . TYR A 1 88 ? 8.499 87.925 65.762 1.00 51.36 147 TYR A C 1
ATOM 653 O O . TYR A 1 88 ? 9.484 88.556 66.149 1.00 47.56 147 TYR A O 1
ATOM 662 N N . SER A 1 89 ? 7.295 88.055 66.316 1.00 63.43 148 SER A N 1
ATOM 663 C CA . SER A 1 89 ? 7.084 88.914 67.483 1.00 52.00 148 SER A CA 1
ATOM 664 C C . SER A 1 89 ? 6.264 88.263 68.592 1.00 62.17 148 SER A C 1
ATOM 665 O O . SER A 1 89 ? 5.797 88.949 69.506 1.00 74.57 148 SER A O 1
ATOM 668 N N . ASP A 1 90 ? 6.093 86.947 68.516 1.00 57.85 149 ASP A N 1
ATOM 669 C CA . ASP A 1 90 ? 5.283 86.232 69.495 1.00 51.85 149 ASP A CA 1
ATOM 670 C C . ASP A 1 90 ? 6.043 85.010 69.995 1.00 56.02 149 ASP A C 1
ATOM 671 O O . ASP A 1 90 ? 6.045 83.951 69.363 1.00 54.56 149 ASP A O 1
ATOM 676 N N . ASP A 1 91 ? 6.684 85.176 71.146 1.00 37.33 150 ASP A N 1
ATOM 677 C CA . ASP A 1 91 ? 7.563 84.161 71.708 1.00 53.62 150 ASP A CA 1
ATOM 678 C C . ASP A 1 91 ? 6.810 82.883 72.067 1.00 57.09 150 ASP A C 1
ATOM 679 O O . ASP A 1 91 ? 7.341 81.781 71.920 1.00 50.43 150 ASP A O 1
ATOM 684 N N . GLN A 1 92 ? 5.576 83.031 72.538 1.00 56.13 151 GLN A N 1
ATOM 685 C CA . GLN A 1 92 ? 4.806 81.877 72.982 1.00 53.40 151 GLN A CA 1
ATOM 686 C C . GLN A 1 92 ? 4.458 80.993 71.790 1.00 55.85 151 GLN A C 1
ATOM 687 O O . GLN A 1 92 ? 4.600 79.772 71.848 1.00 52.26 151 GLN A O 1
ATOM 701 N N . ILE A 1 94 ? 6.078 80.923 69.035 1.00 57.91 153 ILE A N 1
ATOM 702 C CA . ILE A 1 94 ? 7.351 80.398 68.556 1.00 39.12 153 ILE A CA 1
ATOM 703 C C . ILE A 1 94 ? 7.819 79.234 69.425 1.00 45.09 153 ILE A C 1
ATOM 704 O O . ILE A 1 94 ? 8.271 78.209 68.914 1.00 32.92 153 ILE A O 1
ATOM 709 N N . ASP A 1 95 ? 7.703 79.399 70.740 1.00 35.43 154 ASP A N 1
ATOM 710 C CA . ASP A 1 95 ? 7.993 78.319 71.679 1.00 50.22 154 ASP A CA 1
ATOM 711 C C . ASP A 1 95 ? 7.126 77.089 71.411 1.00 42.83 154 ASP A C 1
ATOM 712 O O . ASP A 1 95 ? 7.545 75.960 71.666 1.00 61.32 154 ASP A O 1
ATOM 717 N N . ASN A 1 96 ? 5.919 77.311 70.897 1.00 32.51 155 ASN A N 1
ATOM 718 C CA . ASN A 1 96 ? 5.060 76.206 70.483 1.00 55.64 155 ASN A CA 1
ATOM 719 C C . ASN A 1 96 ? 5.629 75.522 69.248 1.00 50.10 155 ASN A C 1
ATOM 720 O O . ASN A 1 96 ? 5.604 74.297 69.137 1.00 54.09 155 ASN A O 1
ATOM 725 N N . LEU A 1 97 ? 6.139 76.326 68.319 1.00 46.72 156 LEU A N 1
ATOM 726 C CA . LEU A 1 97 ? 6.787 75.808 67.120 1.00 50.13 156 LEU A CA 1
ATOM 727 C C . LEU A 1 97 ? 8.040 75.023 67.492 1.00 53.06 156 LEU A C 1
ATOM 728 O O . LEU A 1 97 ? 8.329 73.980 66.906 1.00 53.82 156 LEU A O 1
ATOM 733 N N . LEU A 1 98 ? 8.781 75.542 68.468 1.00 34.19 157 LEU A N 1
ATOM 734 C CA . LEU A 1 98 ? 9.967 74.871 68.990 1.00 31.19 157 LEU A CA 1
ATOM 735 C C . LEU A 1 98 ? 9.624 73.491 69.539 1.00 38.98 157 LEU A C 1
ATOM 736 O O . LEU A 1 98 ? 10.308 72.510 69.246 1.00 45.32 157 LEU A O 1
ATOM 741 N N . HIS A 1 99 ? 8.569 73.429 70.345 1.00 47.99 158 HIS A N 1
ATOM 742 C CA . HIS A 1 99 ? 8.089 72.165 70.891 1.00 37.51 158 HIS A CA 1
ATOM 743 C C . HIS A 1 99 ? 7.720 71.189 69.780 1.00 40.02 158 HIS A C 1
ATOM 744 O O . HIS A 1 99 ? 7.996 69.993 69.875 1.00 34.80 158 HIS A O 1
ATOM 751 N N . ASP A 1 100 ? 7.102 71.709 68.725 1.00 31.18 159 ASP A N 1
ATOM 752 C CA . ASP A 1 100 ? 6.701 70.886 67.592 1.00 38.58 159 ASP A CA 1
ATOM 753 C C . ASP A 1 100 ? 7.911 70.367 66.828 1.00 37.08 159 ASP A C 1
ATOM 754 O O . ASP A 1 100 ? 7.932 69.219 66.398 1.00 48.94 159 ASP A O 1
ATOM 759 N N . LEU A 1 101 ? 8.925 71.212 66.671 1.00 54.55 160 LEU A N 1
ATOM 760 C CA . LEU A 1 101 ? 10.148 70.809 65.987 1.00 45.06 160 LEU A CA 1
ATOM 761 C C . LEU A 1 101 ? 10.859 69.687 66.739 1.00 49.67 160 LEU A C 1
ATOM 762 O O . LEU A 1 101 ? 11.471 68.810 66.132 1.00 39.37 160 LEU A O 1
ATOM 767 N N . ASN A 1 102 ? 10.770 69.724 68.064 1.00 30.90 161 ASN A N 1
ATOM 768 C CA . ASN A 1 102 ? 11.388 68.709 68.907 1.00 44.77 161 ASN A CA 1
ATOM 769 C C . ASN A 1 102 ? 10.617 67.388 68.973 1.00 47.14 161 ASN A C 1
ATOM 770 O O . ASN A 1 102 ? 11.221 66.319 69.072 1.00 46.19 161 ASN A O 1
ATOM 775 N N . THR A 1 103 ? 9.290 67.458 68.916 1.00 36.13 162 THR A N 1
ATOM 776 C CA . THR A 1 103 ? 8.460 66.291 69.217 1.00 43.06 162 THR A CA 1
ATOM 777 C C . THR A 1 103 ? 7.738 65.671 68.020 1.00 34.83 162 THR A C 1
ATOM 778 O O . THR A 1 103 ? 7.352 64.504 68.074 1.00 35.82 162 THR A O 1
ATOM 782 N N . SER A 1 104 ? 7.540 66.443 66.954 1.00 33.49 163 SER A N 1
ATOM 783 C CA . SER A 1 104 ? 6.802 65.949 65.791 1.00 32.31 163 SER A CA 1
ATOM 784 C C . SER A 1 104 ? 7.468 64.726 65.172 1.00 53.07 163 SER A C 1
ATOM 785 O O . SER A 1 104 ? 8.690 64.686 65.027 1.00 58.53 163 SER A O 1
ATOM 788 N N . PRO A 1 105 ? 6.660 63.720 64.807 1.00 58.41 164 PRO A N 1
ATOM 789 C CA . PRO A 1 105 ? 7.179 62.502 64.178 1.00 50.61 164 PRO A CA 1
ATOM 790 C C . PRO A 1 105 ? 7.787 62.788 62.809 1.00 45.94 164 PRO A C 1
ATOM 791 O O . PRO A 1 105 ? 7.243 63.586 62.045 1.00 43.69 164 PRO A O 1
ATOM 795 N N . ILE A 1 106 ? 8.910 62.143 62.512 1.00 32.63 165 ILE A N 1
ATOM 796 C CA . ILE A 1 106 ? 9.608 62.366 61.254 1.00 32.48 165 ILE A CA 1
ATOM 797 C C . ILE A 1 106 ? 9.187 61.347 60.201 1.00 36.08 165 ILE A C 1
ATOM 798 O O . ILE A 1 106 ? 9.213 60.140 60.442 1.00 37.02 165 ILE A O 1
ATOM 803 N N . LYS A 1 107 ? 8.800 61.846 59.031 1.00 37.34 166 LYS A N 1
ATOM 804 C CA . LYS A 1 107 ? 8.355 60.995 57.935 1.00 44.73 166 LYS A CA 1
ATOM 805 C C . LYS A 1 107 ? 9.498 60.655 56.984 1.00 45.66 166 LYS A C 1
ATOM 806 O O . LYS A 1 107 ? 9.711 59.489 56.650 1.00 55.81 166 LYS A O 1
ATOM 812 N N . HIS A 1 108 ? 10.236 61.675 56.559 1.00 34.63 167 HIS A N 1
ATOM 813 C CA . HIS A 1 108 ? 11.336 61.482 55.621 1.00 39.06 167 HIS A CA 1
ATOM 814 C C . HIS A 1 108 ? 12.602 62.213 56.056 1.00 44.89 167 HIS A C 1
ATOM 815 O O . HIS A 1 108 ? 12.540 63.274 56.676 1.00 47.02 167 HIS A O 1
ATOM 822 N N . VAL A 1 109 ? 13.752 61.634 55.723 1.00 46.70 168 VAL A N 1
ATOM 823 C CA . VAL A 1 109 ? 15.035 62.301 55.906 1.00 44.07 168 VAL A CA 1
ATOM 824 C C . VAL A 1 109 ? 15.786 62.365 54.581 1.00 37.33 168 VAL A C 1
ATOM 825 O O . VAL A 1 109 ? 16.066 61.336 53.966 1.00 43.13 168 VAL A O 1
ATOM 829 N N . HIS A 1 110 ? 16.106 63.579 54.145 1.00 43.60 169 HIS A N 1
ATOM 830 C CA . HIS A 1 110 ? 16.797 63.784 52.876 1.00 45.24 169 HIS A CA 1
ATOM 831 C C . HIS A 1 110 ? 18.088 64.577 53.048 1.00 45.35 169 HIS A C 1
ATOM 832 O O . HIS A 1 110 ? 18.223 65.368 53.980 1.00 35.34 169 HIS A O 1
ATOM 839 N N . ILE A 1 111 ? 19.039 64.354 52.146 1.00 43.82 170 ILE A N 1
ATOM 840 C CA . ILE A 1 111 ? 20.268 65.137 52.124 1.00 42.38 170 ILE A CA 1
ATOM 841 C C . ILE A 1 111 ? 19.974 66.516 51.539 1.00 43.99 170 ILE A C 1
ATOM 842 O O . ILE A 1 111 ? 19.362 66.626 50.478 1.00 50.35 170 ILE A O 1
ATOM 855 N N . ASP A 1 113 ? 20.720 70.425 50.027 1.00 94.84 172 ASP A N 1
ATOM 856 C CA . ASP A 1 113 ? 21.609 71.145 49.125 1.00 103.40 172 ASP A CA 1
ATOM 857 C C . ASP A 1 113 ? 22.675 71.920 49.897 1.00 109.75 172 ASP A C 1
ATOM 858 O O . ASP A 1 113 ? 22.356 72.689 50.804 1.00 108.78 172 ASP A O 1
ATOM 863 N N . GLY A 1 114 ? 23.939 71.718 49.536 1.00 119.12 173 GLY A N 1
ATOM 864 C CA . GLY A 1 114 ? 24.304 70.804 48.469 1.00 113.04 173 GLY A CA 1
ATOM 865 C C . GLY A 1 114 ? 24.806 69.472 48.993 1.00 101.19 173 GLY A C 1
ATOM 866 O O . GLY A 1 114 ? 26.011 69.225 49.036 1.00 84.33 173 GLY A O 1
ATOM 867 N N . THR A 1 116 ? 28.769 72.606 51.141 1.00 66.64 175 THR A N 1
ATOM 868 C CA . THR A 1 116 ? 28.532 72.878 52.554 1.00 55.58 175 THR A CA 1
ATOM 869 C C . THR A 1 116 ? 28.771 71.643 53.415 1.00 50.31 175 THR A C 1
ATOM 870 O O . THR A 1 116 ? 29.156 70.588 52.913 1.00 59.46 175 THR A O 1
ATOM 874 N N . GLN A 1 117 ? 28.537 71.786 54.715 1.00 48.83 176 GLN A N 1
ATOM 875 C CA . GLN A 1 117 ? 28.735 70.691 55.655 1.00 35.03 176 GLN A CA 1
ATOM 876 C C . GLN A 1 117 ? 27.466 69.856 55.797 1.00 34.49 176 GLN A C 1
ATOM 877 O O . GLN A 1 117 ? 26.390 70.273 55.366 1.00 55.57 176 GLN A O 1
ATOM 883 N N . VAL A 1 118 ? 27.603 68.675 56.393 1.00 41.79 177 VAL A N 1
ATOM 884 C CA . VAL A 1 118 ? 26.502 67.719 56.489 1.00 30.22 177 VAL A CA 1
ATOM 885 C C . VAL A 1 118 ? 25.264 68.292 57.184 1.00 38.19 177 VAL A C 1
ATOM 886 O O . VAL A 1 118 ? 25.326 68.773 58.316 1.00 36.32 177 VAL A O 1
ATOM 890 N N . LYS A 1 119 ? 24.141 68.249 56.476 1.00 43.59 178 LYS A N 1
ATOM 891 C CA . LYS A 1 119 ? 22.864 68.680 57.026 1.00 43.53 178 LYS A CA 1
ATOM 892 C C . LYS A 1 119 ? 21.705 67.970 56.327 1.00 46.26 178 LYS A C 1
ATOM 893 O O . LYS A 1 119 ? 21.747 67.730 55.120 1.00 52.61 178 LYS A O 1
ATOM 899 N N . PHE A 1 120 ? 20.676 67.636 57.098 1.00 39.34 179 PHE A N 1
ATOM 900 C CA . PHE A 1 120 ? 19.507 66.934 56.576 1.00 38.99 179 PHE A CA 1
ATOM 901 C C . PHE A 1 120 ? 18.270 67.820 56.489 1.00 35.14 179 PHE A C 1
ATOM 902 O O . PHE A 1 120 ? 18.147 68.807 57.214 1.00 38.43 179 PHE A O 1
ATOM 910 N N . VAL A 1 121 ? 17.358 67.462 55.589 1.00 48.93 180 VAL A N 1
ATOM 911 C CA . VAL A 1 121 ? 16.017 68.037 55.590 1.00 45.10 180 VAL A CA 1
ATOM 912 C C . VAL A 1 121 ? 15.028 67.058 56.209 1.00 37.94 180 VAL A C 1
ATOM 913 O O . VAL A 1 121 ? 14.848 65.945 55.717 1.00 50.21 180 VAL A O 1
ATOM 917 N N . PHE A 1 122 ? 14.398 67.478 57.300 1.00 48.22 181 PHE A N 1
ATOM 918 C CA . PHE A 1 122 ? 13.370 66.675 57.950 1.00 31.17 181 PHE A CA 1
ATOM 919 C C . PHE A 1 122 ? 11.995 66.968 57.375 1.00 50.31 181 PHE A C 1
ATOM 920 O O . PHE A 1 122 ? 11.574 68.118 57.330 1.00 41.90 181 PHE A O 1
ATOM 928 N N . THR A 1 123 ? 11.301 65.929 56.929 1.00 61.31 182 THR A N 1
ATOM 929 C CA . THR A 1 123 ? 9.899 66.070 56.567 1.00 45.72 182 THR A CA 1
ATOM 930 C C . THR A 1 123 ? 9.035 65.418 57.638 1.00 47.71 182 THR A C 1
ATOM 931 O O . THR A 1 123 ? 9.074 64.203 57.825 1.00 49.12 182 THR A O 1
ATOM 935 N N . PHE A 1 124 ? 8.266 66.236 58.348 1.00 51.09 183 PHE A N 1
ATOM 936 C CA . PHE A 1 124 ? 7.444 65.748 59.449 1.00 45.91 183 PHE A CA 1
ATOM 937 C C . PHE A 1 124 ? 6.123 65.201 58.920 1.00 54.04 183 PHE A C 1
ATOM 938 O O . PHE A 1 124 ? 5.820 65.337 57.734 1.00 58.44 183 PHE A O 1
ATOM 946 N N . LYS A 1 125 ? 5.347 64.573 59.800 1.00 50.19 184 LYS A N 1
ATOM 947 C CA . LYS A 1 125 ? 4.070 63.975 59.416 1.00 49.75 184 LYS A CA 1
ATOM 948 C C . LYS A 1 125 ? 3.118 64.994 58.785 1.00 53.87 184 LYS A C 1
ATOM 949 O O . LYS A 1 125 ? 2.413 64.678 57.827 1.00 46.89 184 LYS A O 1
ATOM 955 N N . ASN A 1 126 ? 3.116 66.218 59.306 1.00 36.19 185 ASN A N 1
ATOM 956 C CA . ASN A 1 126 ? 2.297 67.288 58.742 1.00 43.06 185 ASN A CA 1
ATOM 957 C C . ASN A 1 126 ? 2.840 67.835 57.419 1.00 52.93 185 ASN A C 1
ATOM 958 O O . ASN A 1 126 ? 2.373 68.867 56.932 1.00 62.13 185 ASN A O 1
ATOM 963 N N . ASP A 1 127 ? 3.844 67.152 56.871 1.00 44.06 186 ASP A N 1
ATOM 964 C CA . ASP A 1 127 ? 4.483 67.514 55.602 1.00 48.30 186 ASP A CA 1
ATOM 965 C C . ASP A 1 127 ? 5.231 68.846 55.655 1.00 47.35 186 ASP A C 1
ATOM 966 O O . ASP A 1 127 ? 5.720 69.326 54.633 1.00 47.31 186 ASP A O 1
ATOM 971 N N . LYS A 1 128 ? 5.320 69.441 56.840 1.00 35.65 187 LYS A N 1
ATOM 972 C CA . LYS A 1 128 ? 6.188 70.596 57.036 1.00 53.41 187 LYS A CA 1
ATOM 973 C C . LYS A 1 128 ? 7.636 70.133 57.133 1.00 57.05 187 LYS A C 1
ATOM 974 O O . LYS A 1 128 ? 7.900 68.939 57.276 1.00 41.90 187 LYS A O 1
ATOM 980 N N . GLN A 1 129 ? 8.576 71.068 57.052 1.00 57.59 188 GLN A N 1
ATOM 981 C CA . GLN A 1 129 ? 9.980 70.687 56.954 1.00 41.30 188 GLN A CA 1
ATOM 982 C C . GLN A 1 129 ? 10.902 71.483 57.872 1.00 49.69 188 GLN A C 1
ATOM 983 O O . GLN A 1 129 ? 10.546 72.555 58.362 1.00 48.39 188 GLN A O 1
ATOM 989 N N . ALA A 1 130 ? 12.095 70.939 58.096 1.00 61.40 189 ALA A N 1
ATOM 990 C CA . ALA A 1 130 ? 13.094 71.571 58.947 1.00 46.20 189 ALA A CA 1
ATOM 991 C C . ALA A 1 130 ? 14.507 71.204 58.507 1.00 49.77 189 ALA A C 1
ATOM 992 O O . ALA A 1 130 ? 14.712 70.211 57.809 1.00 42.37 189 ALA A O 1
ATOM 994 N N . VAL A 1 131 ? 15.477 72.010 58.927 1.00 43.72 190 VAL A N 1
ATOM 995 C CA . VAL A 1 131 ? 16.882 71.734 58.652 1.00 30.69 190 VAL A CA 1
ATOM 996 C C . VAL A 1 131 ? 17.535 71.051 59.848 1.00 34.50 190 VAL A C 1
ATOM 997 O O . VAL A 1 131 ? 17.455 71.546 60.972 1.00 32.43 190 VAL A O 1
ATOM 1001 N N . PHE A 1 132 ? 18.170 69.909 59.608 1.00 34.87 191 PHE A N 1
ATOM 1002 C CA . PHE A 1 132 ? 18.835 69.177 60.679 1.00 40.81 191 PHE A CA 1
ATOM 1003 C C . PHE A 1 132 ? 20.354 69.213 60.550 1.00 49.38 191 PHE A C 1
ATOM 1004 O O . PHE A 1 132 ? 20.906 68.875 59.505 1.00 35.72 191 PHE A O 1
ATOM 1012 N N . LYS A 1 133 ? 21.020 69.618 61.625 1.00 29.40 192 LYS A N 1
ATOM 1013 C CA . LYS A 1 133 ? 22.475 69.583 61.694 1.00 33.36 192 LYS A CA 1
ATOM 1014 C C . LYS A 1 133 ? 22.912 68.736 62.882 1.00 32.85 192 LYS A C 1
ATOM 1015 O O . LYS A 1 133 ? 22.593 69.056 64.026 1.00 42.04 192 LYS A O 1
ATOM 1021 N N . PRO A 1 134 ? 23.645 67.646 62.611 1.00 34.01 193 PRO A N 1
ATOM 1022 C CA . PRO A 1 134 ? 24.031 66.682 63.646 1.00 30.02 193 PRO A CA 1
ATOM 1023 C C . PRO A 1 134 ? 25.115 67.203 64.585 1.00 32.47 193 PRO A C 1
ATOM 1024 O O . PRO A 1 134 ? 25.920 68.052 64.203 1.00 31.81 193 PRO A O 1
ATOM 1036 N N . ARG A 1 136 ? 28.569 66.899 66.596 1.00 28.51 195 ARG A N 1
ATOM 1037 C CA . ARG A 1 136 ? 29.850 66.224 66.435 1.00 28.40 195 ARG A CA 1
ATOM 1038 C C . ARG A 1 136 ? 30.603 66.107 67.757 1.00 35.28 195 ARG A C 1
ATOM 1039 O O . ARG A 1 136 ? 30.585 65.054 68.391 1.00 55.28 195 ARG A O 1
ATOM 1047 N N . PHE A 1 137 ? 31.255 67.186 68.177 1.00 38.34 196 PHE A N 1
ATOM 1048 C CA . PHE A 1 137 ? 32.024 67.158 69.416 1.00 30.16 196 PHE A CA 1
ATOM 1049 C C . PHE A 1 137 ? 31.202 67.605 70.622 1.00 36.87 196 PHE A C 1
ATOM 1050 O O . PHE A 1 137 ? 30.068 68.064 70.481 1.00 42.17 196 PHE A O 1
ATOM 1058 N N . GLY A 1 138 ? 31.786 67.459 71.809 1.00 30.65 197 GLY A N 1
ATOM 1059 C CA . GLY A 1 138 ? 31.151 67.880 73.045 1.00 35.26 197 GLY A CA 1
ATOM 1060 C C . GLY A 1 138 ? 31.097 69.388 73.210 1.00 35.53 197 GLY A C 1
ATOM 1061 O O . GLY A 1 138 ? 31.667 70.130 72.410 1.00 40.82 197 GLY A O 1
ATOM 1062 N N . ARG A 1 139 ? 30.409 69.838 74.255 1.00 27.79 198 ARG A N 1
ATOM 1063 C CA . ARG A 1 139 ? 30.240 71.264 74.521 1.00 40.21 198 ARG A CA 1
ATOM 1064 C C . ARG A 1 139 ? 31.548 71.962 74.889 1.00 37.56 198 ARG A C 1
ATOM 1065 O O . ARG A 1 139 ? 31.679 73.174 74.720 1.00 31.11 198 ARG A O 1
ATOM 1073 N N . ASP A 1 140 ? 32.511 71.196 75.391 1.00 30.32 199 ASP A N 1
ATOM 1074 C CA . ASP A 1 140 ? 33.769 71.764 75.871 1.00 33.53 199 ASP A CA 1
ATOM 1075 C C . ASP A 1 140 ? 34.781 71.968 74.749 1.00 34.58 199 ASP A C 1
ATOM 1076 O O . ASP A 1 140 ? 35.765 72.688 74.919 1.00 42.37 199 ASP A O 1
ATOM 1081 N N . TYR A 1 141 ? 34.540 71.328 73.608 1.00 29.61 200 TYR A N 1
ATOM 1082 C CA . TYR A 1 141 ? 35.454 71.411 72.472 1.00 27.00 200 TYR A CA 1
ATOM 1083 C C . TYR A 1 141 ? 35.614 72.844 71.974 1.00 38.86 200 TYR A C 1
ATOM 1084 O O . TYR A 1 141 ? 34.631 73.557 71.777 1.00 54.59 200 TYR A O 1
ATOM 1093 N N . GLU A 1 142 ? 36.861 73.255 71.772 1.00 30.20 201 GLU A N 1
ATOM 1094 C CA . GLU A 1 142 ? 37.157 74.575 71.230 1.00 39.31 201 GLU A CA 1
ATOM 1095 C C . GLU A 1 142 ? 37.880 74.452 69.894 1.00 37.74 201 GLU A C 1
ATOM 1096 O O . GLU A 1 142 ? 38.605 73.487 69.660 1.00 44.93 201 GLU A O 1
ATOM 1102 N N . SER A 1 143 ? 37.665 75.429 69.017 1.00 44.62 202 SER A N 1
ATOM 1103 C CA . SER A 1 143 ? 38.257 75.417 67.683 1.00 39.39 202 SER A CA 1
ATOM 1104 C C . SER A 1 143 ? 39.781 75.443 67.713 1.00 33.81 202 SER A C 1
ATOM 1105 O O . SER A 1 143 ? 40.391 76.077 68.575 1.00 50.88 202 SER A O 1
ATOM 1108 N N . ASP A 1 144 ? 40.386 74.727 66.772 1.00 44.97 203 ASP A N 1
ATOM 1109 C CA . ASP A 1 144 ? 41.831 74.730 66.596 1.00 27.88 203 ASP A CA 1
ATOM 1110 C C . ASP A 1 144 ? 42.310 76.149 66.318 1.00 37.05 203 ASP A C 1
ATOM 1111 O O . ASP A 1 144 ? 41.815 76.804 65.398 1.00 27.20 203 ASP A O 1
ATOM 1116 N N . PRO A 1 145 ? 43.279 76.629 67.113 1.00 38.41 204 PRO A N 1
ATOM 1117 C CA . PRO A 1 145 ? 43.830 77.974 66.916 1.00 44.71 204 PRO A CA 1
ATOM 1118 C C . PRO A 1 145 ? 44.459 78.157 65.533 1.00 42.25 204 PRO A C 1
ATOM 1119 O O . PRO A 1 145 ? 44.560 79.284 65.050 1.00 39.58 204 PRO A O 1
ATOM 1123 N N . ASN A 1 146 ? 44.862 77.057 64.905 1.00 31.80 205 ASN A N 1
ATOM 1124 C CA . ASN A 1 146 ? 45.446 77.106 63.571 1.00 38.25 205 ASN A CA 1
ATOM 1125 C C . ASN A 1 146 ? 44.403 77.065 62.457 1.00 29.17 205 ASN A C 1
ATOM 1126 O O . ASN A 1 146 ? 44.724 77.289 61.290 1.00 35.57 205 ASN A O 1
ATOM 1131 N N . HIS A 1 147 ? 43.156 76.783 62.820 1.00 38.57 206 HIS A N 1
ATOM 1132 C CA . HIS A 1 147 ? 42.082 76.688 61.836 1.00 27.09 206 HIS A CA 1
ATOM 1133 C C . HIS A 1 147 ? 41.520 78.049 61.452 1.00 32.24 206 HIS A C 1
ATOM 1134 O O . HIS A 1 147 ? 41.174 78.857 62.313 1.00 31.83 206 HIS A O 1
ATOM 1141 N N . PHE A 1 148 ? 41.428 78.289 60.148 1.00 39.96 207 PHE A N 1
ATOM 1142 C CA . PHE A 1 148 ? 40.746 79.466 59.633 1.00 29.34 207 PHE A CA 1
ATOM 1143 C C . PHE A 1 148 ? 39.239 79.302 59.789 1.00 40.96 207 PHE A C 1
ATOM 1144 O O . PHE A 1 148 ? 38.751 78.203 60.057 1.00 32.94 207 PHE A O 1
ATOM 1152 N N . TYR A 1 149 ? 38.509 80.399 59.624 1.00 30.41 208 TYR A N 1
ATOM 1153 C CA . TYR A 1 149 ? 37.052 80.381 59.691 1.00 39.68 208 TYR A CA 1
ATOM 1154 C C . TYR A 1 149 ? 36.433 79.421 58.675 1.00 44.51 208 TYR A C 1
ATOM 1155 O O . TYR A 1 149 ? 35.354 78.879 58.909 1.00 53.35 208 TYR A O 1
ATOM 1164 N N . PHE A 1 150 ? 37.114 79.212 57.550 1.00 48.67 209 PHE A N 1
ATOM 1165 C CA . PHE A 1 150 ? 36.598 78.327 56.507 1.00 47.84 209 PHE A CA 1
ATOM 1166 C C . PHE A 1 150 ? 37.062 76.886 56.704 1.00 37.82 209 PHE A C 1
ATOM 1167 O O . PHE A 1 150 ? 36.797 76.020 55.870 1.00 36.54 209 PHE A O 1
ATOM 1175 N N . SER A 1 151 ? 37.756 76.635 57.809 1.00 57.06 210 SER A N 1
ATOM 1176 C CA . SER A 1 151 ? 38.204 75.289 58.144 1.00 52.11 210 SER A CA 1
ATOM 1177 C C . SER A 1 151 ? 37.430 74.761 59.346 1.00 42.55 210 SER A C 1
ATOM 1178 O O . SER A 1 151 ? 37.520 73.583 59.692 1.00 37.88 210 SER A O 1
ATOM 1181 N N . ASP A 1 152 ? 36.666 75.647 59.973 1.00 48.78 211 ASP A N 1
ATOM 1182 C CA . ASP A 1 152 ? 35.928 75.324 61.187 1.00 49.56 211 ASP A CA 1
ATOM 1183 C C . ASP A 1 152 ? 34.741 74.394 60.937 1.00 57.53 211 ASP A C 1
ATOM 1184 O O . ASP A 1 152 ? 33.923 74.639 60.050 1.00 61.78 211 ASP A O 1
ATOM 1189 N N . PHE A 1 153 ? 34.659 73.324 61.723 1.00 53.23 212 PHE A N 1
ATOM 1190 C CA . PHE A 1 153 ? 33.495 72.443 61.717 1.00 31.81 212 PHE A CA 1
ATOM 1191 C C . PHE A 1 153 ? 32.301 73.140 62.362 1.00 31.28 212 PHE A C 1
ATOM 1192 O O . PHE A 1 153 ? 32.456 73.857 63.350 1.00 39.25 212 PHE A O 1
ATOM 1200 N N . GLU A 1 154 ? 31.115 72.941 61.796 1.00 27.58 213 GLU A N 1
ATOM 1201 C CA . GLU A 1 154 ? 29.901 73.523 62.360 1.00 29.09 213 GLU A CA 1
ATOM 1202 C C . GLU A 1 154 ? 29.585 72.944 63.734 1.00 27.73 213 GLU A C 1
ATOM 1203 O O . GLU A 1 154 ? 29.875 71.780 64.013 1.00 48.03 213 GLU A O 1
ATOM 1209 N N . ARG A 1 155 ? 28.994 73.771 64.589 1.00 36.87 214 ARG A N 1
ATOM 1210 C CA . ARG A 1 155 ? 28.494 73.321 65.881 1.00 27.78 214 ARG A CA 1
ATOM 1211 C C . ARG A 1 155 ? 26.987 73.521 65.954 1.00 28.57 214 ARG A C 1
ATOM 1212 O O . ARG A 1 155 ? 26.501 74.650 65.900 1.00 37.22 214 ARG A O 1
ATOM 1220 N N . HIS A 1 156 ? 26.254 72.417 66.062 1.00 28.18 215 HIS A N 1
ATOM 1221 C CA . HIS A 1 156 ? 24.797 72.457 66.077 1.00 34.59 215 HIS A CA 1
ATOM 1222 C C . HIS A 1 156 ? 24.272 73.298 67.238 1.00 46.46 215 HIS A C 1
ATOM 1223 O O . HIS A 1 156 ? 23.246 73.967 67.115 1.00 37.10 215 HIS A O 1
ATOM 1230 N N . HIS A 1 157 ? 24.982 73.266 68.363 1.00 28.20 216 HIS A N 1
ATOM 1231 C CA . HIS A 1 157 ? 24.541 73.975 69.557 1.00 40.51 216 HIS A CA 1
ATOM 1232 C C . HIS A 1 157 ? 24.783 75.476 69.426 1.00 35.33 216 HIS A C 1
ATOM 1233 O O . HIS A 1 157 ? 24.253 76.266 70.203 1.00 52.28 216 HIS A O 1
ATOM 1240 N N . ALA A 1 158 ? 25.579 75.864 68.435 1.00 40.97 217 ALA A N 1
ATOM 1241 C CA . ALA A 1 158 ? 25.804 77.276 68.153 1.00 41.74 217 ALA A CA 1
ATOM 1242 C C . ALA A 1 158 ? 24.603 77.860 67.419 1.00 38.03 217 ALA A C 1
ATOM 1243 O O . ALA A 1 158 ? 24.237 79.017 67.626 1.00 47.97 217 ALA A O 1
ATOM 1245 N N . GLU A 1 159 ? 24.000 77.046 66.557 1.00 37.79 218 GLU A N 1
ATOM 1246 C CA . GLU A 1 159 ? 22.768 77.417 65.871 1.00 43.49 218 GLU A CA 1
ATOM 1247 C C . GLU A 1 159 ? 21.659 77.711 66.874 1.00 32.69 218 GLU A C 1
ATOM 1248 O O . GLU A 1 159 ? 20.946 78.706 66.755 1.00 41.42 218 GLU A O 1
ATOM 1254 N N . ILE A 1 160 ? 21.525 76.833 67.862 1.00 28.21 219 ILE A N 1
ATOM 1255 C CA . ILE A 1 160 ? 20.524 76.987 68.910 1.00 28.30 219 ILE A CA 1
ATOM 1256 C C . ILE A 1 160 ? 20.803 78.207 69.784 1.00 45.39 219 ILE A C 1
ATOM 1257 O O . ILE A 1 160 ? 19.932 79.054 69.982 1.00 38.82 219 ILE A O 1
ATOM 1262 N N . ALA A 1 161 ? 22.026 78.281 70.304 1.00 37.39 220 ALA A N 1
ATOM 1263 C CA . ALA A 1 161 ? 22.433 79.349 71.213 1.00 34.77 220 ALA A CA 1
ATOM 1264 C C . ALA A 1 161 ? 22.244 80.746 70.626 1.00 31.53 220 ALA A C 1
ATOM 1265 O O . ALA A 1 161 ? 21.828 81.667 71.329 1.00 38.28 220 ALA A O 1
ATOM 1267 N N . THR A 1 162 ? 22.548 80.902 69.341 1.00 27.49 221 THR A N 1
ATOM 1268 C CA . THR A 1 162 ? 22.510 82.218 68.713 1.00 43.89 221 THR A CA 1
ATOM 1269 C C . THR A 1 162 ? 21.075 82.681 68.481 1.00 39.09 221 THR A C 1
ATOM 1270 O O . THR A 1 162 ? 20.771 83.867 68.620 1.00 36.93 221 THR A O 1
ATOM 1274 N N . PHE A 1 163 ? 20.198 81.745 68.132 1.00 42.60 222 PHE A N 1
ATOM 1275 C CA . PHE A 1 163 ? 18.777 82.049 67.992 1.00 43.96 222 PHE A CA 1
ATOM 1276 C C . PHE A 1 163 ? 18.215 82.636 69.280 1.00 40.70 222 PHE A C 1
ATOM 1277 O O . PHE A 1 163 ? 17.492 83.631 69.256 1.00 46.84 222 PHE A O 1
ATOM 1285 N N . HIS A 1 164 ? 18.551 82.007 70.401 1.00 28.67 223 HIS A N 1
ATOM 1286 C CA . HIS A 1 164 ? 18.128 82.490 71.708 1.00 47.90 223 HIS A CA 1
ATOM 1287 C C . HIS A 1 164 ? 18.734 83.850 72.030 1.00 47.64 223 HIS A C 1
ATOM 1288 O O . HIS A 1 164 ? 18.041 84.738 72.522 1.00 37.82 223 HIS A O 1
ATOM 1295 N N . LEU A 1 165 ? 20.024 84.011 71.751 1.00 39.54 224 LEU A N 1
ATOM 1296 C CA . LEU A 1 165 ? 20.693 85.284 71.993 1.00 44.02 224 LEU A CA 1
ATOM 1297 C C . LEU A 1 165 ? 20.079 86.383 71.135 1.00 52.07 224 LEU A C 1
ATOM 1298 O O . LEU A 1 165 ? 19.977 87.532 71.563 1.00 26.82 224 LEU A O 1
ATOM 1303 N N . ASP A 1 166 ? 19.670 86.021 69.924 1.00 27.11 225 ASP A N 1
ATOM 1304 C CA . ASP A 1 166 ? 19.025 86.967 69.022 1.00 41.61 225 ASP A CA 1
ATOM 1305 C C . ASP A 1 166 ? 17.687 87.457 69.570 1.00 46.51 225 ASP A C 1
ATOM 1306 O O . ASP A 1 166 ? 17.299 88.603 69.344 1.00 43.15 225 ASP A O 1
ATOM 1311 N N . ARG A 1 167 ? 16.986 86.590 70.294 1.00 32.21 226 ARG A N 1
ATOM 1312 C CA . ARG A 1 167 ? 15.739 86.983 70.939 1.00 33.35 226 ARG A CA 1
ATOM 1313 C C . ARG A 1 167 ? 16.032 87.816 72.186 1.00 45.02 226 ARG A C 1
ATOM 1314 O O . ARG A 1 167 ? 15.393 88.842 72.414 1.00 38.02 226 ARG A O 1
ATOM 1322 N N . VAL A 1 168 ? 16.982 87.359 72.998 1.00 27.13 227 VAL A N 1
ATOM 1323 C CA . VAL A 1 168 ? 17.355 88.058 74.226 1.00 32.73 227 VAL A CA 1
ATOM 1324 C C . VAL A 1 168 ? 17.777 89.501 73.933 1.00 41.74 227 VAL A C 1
ATOM 1325 O O . VAL A 1 168 ? 17.489 90.414 74.709 1.00 57.83 227 VAL A O 1
ATOM 1329 N N . LEU A 1 169 ? 18.432 89.710 72.795 1.00 36.64 228 LEU A N 1
ATOM 1330 C CA . LEU A 1 169 ? 18.865 91.048 72.401 1.00 36.56 228 LEU A CA 1
ATOM 1331 C C . LEU A 1 169 ? 17.714 91.835 71.781 1.00 40.46 228 LEU A C 1
ATOM 1332 O O . LEU A 1 169 ? 17.848 93.022 71.485 1.00 32.15 228 LEU A O 1
ATOM 1337 N N . GLY A 1 170 ? 16.584 91.163 71.583 1.00 46.94 229 GLY A N 1
ATOM 1338 C CA . GLY A 1 170 ? 15.377 91.814 71.110 1.00 26.68 229 GLY A CA 1
ATOM 1339 C C . GLY A 1 170 ? 15.322 92.013 69.610 1.00 51.32 229 GLY A C 1
ATOM 1340 O O . GLY A 1 170 ? 14.503 92.784 69.110 1.00 56.66 229 GLY A O 1
ATOM 1341 N N . PHE A 1 171 ? 16.188 91.311 68.888 1.00 38.71 230 PHE A N 1
ATOM 1342 C CA . PHE A 1 171 ? 16.191 91.395 67.434 1.00 41.41 230 PHE A CA 1
ATOM 1343 C C . PHE A 1 171 ? 15.037 90.601 66.836 1.00 36.26 230 PHE A C 1
ATOM 1344 O O . PHE A 1 171 ? 14.272 91.131 66.031 1.00 44.04 230 PHE A O 1
ATOM 1352 N N . ARG A 1 172 ? 14.915 89.337 67.239 1.00 52.58 231 ARG A N 1
ATOM 1353 C CA . ARG A 1 172 ? 13.911 88.433 66.679 1.00 44.95 231 ARG A CA 1
ATOM 1354 C C . ARG A 1 172 ? 13.950 88.392 65.155 1.00 37.91 231 ARG A C 1
ATOM 1355 O O . ARG A 1 172 ? 12.914 88.401 64.489 1.00 43.07 231 ARG A O 1
ATOM 1363 N N . ARG A 1 173 ? 15.163 88.357 64.614 1.00 32.68 232 ARG A N 1
ATOM 1364 C CA . ARG A 1 173 ? 15.369 88.253 63.176 1.00 51.74 232 ARG A CA 1
ATOM 1365 C C . ARG A 1 173 ? 16.106 86.959 62.850 1.00 52.18 232 ARG A C 1
ATOM 1366 O O . ARG A 1 173 ? 16.597 86.772 61.737 1.00 40.39 232 ARG A O 1
ATOM 1374 N N . ALA A 1 174 ? 16.177 86.068 63.835 1.00 37.70 233 ALA A N 1
ATOM 1375 C CA . ALA A 1 174 ? 16.765 84.748 63.641 1.00 41.75 233 ALA A CA 1
ATOM 1376 C C . ALA A 1 174 ? 15.681 83.713 63.364 1.00 46.37 233 ALA A C 1
ATOM 1377 O O . ALA A 1 174 ? 14.494 83.975 63.556 1.00 47.91 233 ALA A O 1
ATOM 1379 N N . ILE A 1 175 ? 16.097 82.536 62.911 1.00 47.56 234 ILE A N 1
ATOM 1380 C CA . ILE A 1 175 ? 15.161 81.474 62.564 1.00 39.07 234 ILE A CA 1
ATOM 1381 C C . ILE A 1 175 ? 15.055 80.457 63.699 1.00 42.00 234 ILE A C 1
ATOM 1382 O O . ILE A 1 175 ? 16.074 79.966 64.185 1.00 46.95 234 ILE A O 1
ATOM 1387 N N . PRO A 1 176 ? 13.818 80.152 64.131 1.00 50.41 235 PRO A N 1
ATOM 1388 C CA . PRO A 1 176 ? 13.535 79.215 65.227 1.00 41.43 235 PRO A CA 1
ATOM 1389 C C . PRO A 1 176 ? 14.306 77.898 65.128 1.00 53.93 235 PRO A C 1
ATOM 1390 O O . PRO A 1 176 ? 14.195 77.175 64.138 1.00 33.81 235 PRO A O 1
ATOM 1394 N N . THR A 1 177 ? 15.087 77.604 66.163 1.00 29.02 236 THR A N 1
ATOM 1395 C CA . THR A 1 177 ? 15.930 76.417 66.192 1.00 32.33 236 THR A CA 1
ATOM 1396 C C . THR A 1 177 ? 15.861 75.753 67.562 1.00 34.52 236 THR A C 1
ATOM 1397 O O . THR A 1 177 ? 15.939 76.426 68.590 1.00 45.82 236 THR A O 1
ATOM 1401 N N . VAL A 1 178 ? 15.706 74.433 67.574 1.00 29.38 237 VAL A N 1
ATOM 1402 C CA . VAL A 1 178 ? 15.604 73.693 68.824 1.00 36.22 237 VAL A CA 1
ATOM 1403 C C . VAL A 1 178 ? 16.528 72.476 68.811 1.00 32.09 237 VAL A C 1
ATOM 1404 O O . VAL A 1 178 ? 16.866 71.950 67.748 1.00 39.87 237 VAL A O 1
ATOM 1408 N N . GLY A 1 179 ? 16.953 72.048 69.994 1.00 40.86 238 GLY A N 1
ATOM 1409 C CA . GLY A 1 179 ? 17.720 70.824 70.127 1.00 39.79 238 GLY A CA 1
ATOM 1410 C C . GLY A 1 179 ? 16.811 69.612 70.088 1.00 47.20 238 GLY A C 1
ATOM 1411 O O . GLY A 1 179 ? 15.645 69.691 70.476 1.00 39.11 238 GLY A O 1
ATOM 1412 N N . ARG A 1 180 ? 17.341 68.488 69.621 1.00 41.43 239 ARG A N 1
ATOM 1413 C CA . ARG A 1 180 ? 16.560 67.260 69.558 1.00 39.48 239 ARG A CA 1
ATOM 1414 C C . ARG A 1 180 ? 17.467 66.036 69.543 1.00 44.87 239 ARG A C 1
ATOM 1415 O O . ARG A 1 180 ? 18.387 65.943 68.730 1.00 40.29 239 ARG A O 1
ATOM 1423 N N . VAL A 1 181 ? 17.206 65.102 70.451 1.00 35.14 240 VAL A N 1
ATOM 1424 C CA . VAL A 1 181 ? 17.947 63.850 70.489 1.00 35.02 240 VAL A CA 1
ATOM 1425 C C . VAL A 1 181 ? 17.208 62.795 69.679 1.00 30.84 240 VAL A C 1
ATOM 1426 O O . VAL A 1 181 ? 16.091 62.407 70.020 1.00 47.01 240 VAL A O 1
ATOM 1430 N N . LEU A 1 182 ? 17.837 62.334 68.604 1.00 38.72 241 LEU A N 1
ATOM 1431 C CA . LEU A 1 182 ? 17.190 61.409 67.683 1.00 39.39 241 LEU A CA 1
ATOM 1432 C C . LEU A 1 182 ? 17.657 59.968 67.816 1.00 41.40 241 LEU A C 1
ATOM 1433 O O . LEU A 1 182 ? 18.821 59.698 68.111 1.00 59.85 241 LEU A O 1
ATOM 1438 N N . ASN A 1 183 ? 16.726 59.048 67.591 1.00 45.46 242 ASN A N 1
ATOM 1439 C CA . ASN A 1 183 ? 17.055 57.643 67.424 1.00 31.67 242 ASN A CA 1
ATOM 1440 C C . ASN A 1 183 ? 17.533 57.420 65.994 1.00 31.63 242 ASN A C 1
ATOM 1441 O O . ASN A 1 183 ? 16.740 57.475 65.052 1.00 47.70 242 ASN A O 1
ATOM 1454 N N . THR A 1 185 ? 18.368 54.892 64.366 1.00 37.81 244 THR A N 1
ATOM 1455 C CA . THR A 1 185 ? 17.822 53.728 63.682 1.00 44.65 244 THR A CA 1
ATOM 1456 C C . THR A 1 185 ? 16.426 53.994 63.125 1.00 42.73 244 THR A C 1
ATOM 1457 O O . THR A 1 185 ? 16.176 53.790 61.938 1.00 37.34 244 THR A O 1
ATOM 1461 N N . THR A 1 186 ? 15.524 54.462 63.982 1.00 39.08 245 THR A N 1
ATOM 1462 C CA . THR A 1 186 ? 14.122 54.619 63.605 1.00 40.01 245 THR A CA 1
ATOM 1463 C C . THR A 1 186 ? 13.811 55.955 62.939 1.00 34.04 245 THR A C 1
ATOM 1464 O O . THR A 1 186 ? 13.012 56.016 62.006 1.00 58.22 245 THR A O 1
ATOM 1468 N N . GLU A 1 187 ? 14.441 57.023 63.417 1.00 51.57 246 GLU A N 1
ATOM 1469 C CA . GLU A 1 187 ? 14.105 58.365 62.952 1.00 39.67 246 GLU A CA 1
ATOM 1470 C C . GLU A 1 187 ? 15.029 58.861 61.844 1.00 31.97 246 GLU A C 1
ATOM 1471 O O . GLU A 1 187 ? 14.675 59.773 61.098 1.00 47.79 246 GLU A O 1
ATOM 1477 N N . LEU A 1 188 ? 16.211 58.266 61.738 1.00 42.52 247 LEU A N 1
ATOM 1478 C CA . LEU A 1 188 ? 17.158 58.669 60.706 1.00 42.88 247 LEU A CA 1
ATOM 1479 C C . LEU A 1 188 ? 17.314 57.598 59.632 1.00 34.99 247 LEU A C 1
ATOM 1480 O O . LEU A 1 188 ? 16.913 57.802 58.490 1.00 49.58 247 LEU A O 1
ATOM 1485 N N . PHE A 1 189 ? 17.889 56.460 60.008 1.00 39.88 248 PHE A N 1
ATOM 1486 C CA . PHE A 1 189 ? 18.163 55.372 59.071 1.00 46.03 248 PHE A CA 1
ATOM 1487 C C . PHE A 1 189 ? 16.918 54.880 58.331 1.00 48.85 248 PHE A C 1
ATOM 1488 O O . PHE A 1 189 ? 16.880 54.876 57.100 1.00 38.69 248 PHE A O 1
ATOM 1496 N N . GLU A 1 190 ? 15.902 54.470 59.085 1.00 47.43 249 GLU A N 1
ATOM 1497 C CA . GLU A 1 190 ? 14.695 53.890 58.497 1.00 50.13 249 GLU A CA 1
ATOM 1498 C C . GLU A 1 190 ? 13.846 54.916 57.746 1.00 46.61 249 GLU A C 1
ATOM 1499 O O . GLU A 1 190 ? 13.017 54.551 56.914 1.00 50.14 249 GLU A O 1
ATOM 1505 N N . LYS A 1 191 ? 14.051 56.195 58.044 1.00 48.39 250 LYS A N 1
ATOM 1506 C CA . LYS A 1 191 ? 13.309 57.267 57.384 1.00 48.31 250 LYS A CA 1
ATOM 1507 C C . LYS A 1 191 ? 14.116 57.948 56.279 1.00 42.10 250 LYS A C 1
ATOM 1508 O O . LYS A 1 191 ? 13.642 58.901 55.658 1.00 42.99 250 LYS A O 1
ATOM 1514 N N . ALA A 1 192 ? 15.327 57.457 56.033 1.00 32.79 251 ALA A N 1
ATOM 1515 C CA . ALA A 1 192 ? 16.246 58.120 55.111 1.00 51.76 251 ALA A CA 1
ATOM 1516 C C . ALA A 1 192 ? 16.021 57.711 53.663 1.00 33.25 251 ALA A C 1
ATOM 1517 O O . ALA A 1 192 ? 15.612 56.585 53.377 1.00 45.37 251 ALA A O 1
ATOM 1519 N N . GLU A 1 193 ? 16.283 58.645 52.754 1.00 42.25 252 GLU A N 1
ATOM 1520 C CA . GLU A 1 193 ? 16.265 58.356 51.329 1.00 32.03 252 GLU A CA 1
ATOM 1521 C C . GLU A 1 193 ? 17.341 57.338 50.971 1.00 58.27 252 GLU A C 1
ATOM 1522 O O . GLU A 1 193 ? 18.296 57.135 51.722 1.00 53.51 252 GLU A O 1
ATOM 1528 N N . LYS A 1 194 ? 17.166 56.700 49.819 1.00 64.43 253 LYS A N 1
ATOM 1529 C CA . LYS A 1 194 ? 18.024 55.604 49.382 1.00 58.32 253 LYS A CA 1
ATOM 1530 C C . LYS A 1 194 ? 19.496 56.011 49.310 1.00 57.38 253 LYS A C 1
ATOM 1531 O O . LYS A 1 194 ? 20.374 55.266 49.747 1.00 58.35 253 LYS A O 1
ATOM 1537 N N . LYS A 1 195 ? 19.761 57.190 48.760 1.00 58.98 254 LYS A N 1
ATOM 1538 C CA . LYS A 1 195 ? 21.128 57.671 48.597 1.00 51.73 254 LYS A CA 1
ATOM 1539 C C . LYS A 1 195 ? 21.809 57.976 49.936 1.00 55.14 254 LYS A C 1
ATOM 1540 O O . LYS A 1 195 ? 23.023 57.818 50.077 1.00 57.52 254 LYS A O 1
ATOM 1546 N N . LEU A 1 196 ? 21.022 58.385 50.926 1.00 57.41 255 LEU A N 1
ATOM 1547 C CA . LEU A 1 196 ? 21.548 58.632 52.265 1.00 46.89 255 LEU A CA 1
ATOM 1548 C C . LEU A 1 196 ? 21.684 57.339 53.080 1.00 43.13 255 LEU A C 1
ATOM 1549 O O . LEU A 1 196 ? 22.627 57.182 53.857 1.00 38.90 255 LEU A O 1
ATOM 1554 N N . LYS A 1 197 ? 20.734 56.425 52.899 1.00 36.73 256 LYS A N 1
ATOM 1555 C CA . LYS A 1 197 ? 20.678 55.180 53.669 1.00 34.71 256 LYS A CA 1
ATOM 1556 C C . LYS A 1 197 ? 21.919 54.324 53.519 1.00 46.58 256 LYS A C 1
ATOM 1557 O O . LYS A 1 197 ? 22.363 53.673 54.466 1.00 45.55 256 LYS A O 1
ATOM 1563 N N . LYS A 1 198 ? 22.466 54.321 52.312 1.00 47.55 257 LYS A N 1
ATOM 1564 C CA . LYS A 1 198 ? 23.586 53.456 51.992 1.00 31.25 257 LYS A CA 1
ATOM 1565 C C . LYS A 1 198 ? 24.889 53.912 52.629 1.00 47.48 257 LYS A C 1
ATOM 1566 O O . LYS A 1 198 ? 25.858 53.157 52.666 1.00 42.19 257 LYS A O 1
ATOM 1572 N N . THR A 1 199 ? 24.911 55.141 53.134 1.00 48.61 258 THR A N 1
ATOM 1573 C CA . THR A 1 199 ? 26.121 55.695 53.728 1.00 39.30 258 THR A CA 1
ATOM 1574 C C . THR A 1 199 ? 26.209 55.408 55.223 1.00 41.48 258 THR A C 1
ATOM 1575 O O . THR A 1 199 ? 27.073 55.943 55.914 1.00 40.66 258 THR A O 1
ATOM 1579 N N . PHE A 1 200 ? 25.312 54.562 55.718 1.00 40.69 259 PHE A N 1
ATOM 1580 C CA . PHE A 1 200 ? 25.320 54.182 57.125 1.00 36.80 259 PHE A CA 1
ATOM 1581 C C . PHE A 1 200 ? 26.197 52.956 57.354 1.00 42.76 259 PHE A C 1
ATOM 1582 O O . PHE A 1 200 ? 26.328 52.106 56.474 1.00 46.89 259 PHE A O 1
ATOM 1590 N N . PHE A 1 201 ? 26.789 52.870 58.542 1.00 40.16 260 PHE A N 1
ATOM 1591 C CA . PHE A 1 201 ? 27.655 51.748 58.893 1.00 36.22 260 PHE A CA 1
ATOM 1592 C C . PHE A 1 201 ? 27.917 51.699 60.395 1.00 38.75 260 PHE A C 1
ATOM 1593 O O . PHE A 1 201 ? 27.540 52.609 61.132 1.00 43.61 260 PHE A O 1
ATOM 1601 N N . PHE A 1 202 ? 28.571 50.630 60.839 1.00 34.27 261 PHE A N 1
ATOM 1602 C CA . PHE A 1 202 ? 28.959 50.492 62.236 1.00 35.54 261 PHE A CA 1
ATOM 1603 C C . PHE A 1 202 ? 30.463 50.653 62.420 1.00 33.54 261 PHE A C 1
ATOM 1604 O O . PHE A 1 202 ? 31.259 50.051 61.701 1.00 40.95 261 PHE A O 1
ATOM 1612 N N . SER A 1 203 ? 30.837 51.476 63.394 1.00 33.42 262 SER A N 1
ATOM 1613 C CA . SER A 1 203 ? 32.235 51.707 63.730 1.00 36.37 262 SER A CA 1
ATOM 1614 C C . SER A 1 203 ? 32.833 50.458 64.379 1.00 36.50 262 SER A C 1
ATOM 1615 O O . SER A 1 203 ? 32.092 49.559 64.776 1.00 34.03 262 SER A O 1
ATOM 1618 N N . PRO A 1 204 ? 34.175 50.386 64.479 1.00 48.83 263 PRO A N 1
ATOM 1619 C CA . PRO A 1 204 ? 34.792 49.246 65.172 1.00 43.95 263 PRO A CA 1
ATOM 1620 C C . PRO A 1 204 ? 34.312 49.092 66.615 1.00 36.17 263 PRO A C 1
ATOM 1621 O O . PRO A 1 204 ? 34.407 48.005 67.183 1.00 50.21 263 PRO A O 1
ATOM 1625 N N . ALA A 1 205 ? 33.805 50.174 67.195 1.00 33.81 264 ALA A N 1
ATOM 1626 C CA . ALA A 1 205 ? 33.248 50.136 68.541 1.00 32.70 264 ALA A CA 1
ATOM 1627 C C . ALA A 1 205 ? 31.758 49.791 68.512 1.00 41.39 264 ALA A C 1
ATOM 1628 O O . ALA A 1 205 ? 31.080 49.889 69.535 1.00 42.91 264 ALA A O 1
ATOM 1630 N N . LYS A 1 206 ? 31.255 49.422 67.332 1.00 38.03 265 LYS A N 1
ATOM 1631 C CA . LYS A 1 206 ? 29.841 49.069 67.140 1.00 47.81 265 LYS A CA 1
ATOM 1632 C C . LYS A 1 206 ? 28.901 50.251 67.341 1.00 57.03 265 LYS A C 1
ATOM 1633 O O . LYS A 1 206 ? 27.722 50.065 67.640 1.00 56.28 265 LYS A O 1
ATOM 1639 N N . ASN A 1 207 ? 29.421 51.464 67.186 1.00 42.02 266 ASN A N 1
ATOM 1640 C CA . ASN A 1 207 ? 28.572 52.647 67.198 1.00 31.52 266 ASN A CA 1
ATOM 1641 C C . ASN A 1 207 ? 27.969 52.873 65.816 1.00 33.97 266 ASN A C 1
ATOM 1642 O O . ASN A 1 207 ? 28.604 52.584 64.802 1.00 30.20 266 ASN A O 1
ATOM 1647 N N . PHE A 1 208 ? 26.746 53.393 65.778 1.00 36.70 267 PHE A N 1
ATOM 1648 C CA . PHE A 1 208 ? 26.059 53.630 64.513 1.00 30.55 267 PHE A CA 1
ATOM 1649 C C . PHE A 1 208 ? 26.528 54.939 63.890 1.00 34.04 267 PHE A C 1
ATOM 1650 O O . PHE A 1 208 ? 26.595 55.967 64.562 1.00 38.60 267 PHE A O 1
ATOM 1658 N N . CYS A 1 209 ? 26.853 54.896 62.602 1.00 30.28 268 CYS A N 1
ATOM 1659 C CA . CYS A 1 209 ? 27.464 56.039 61.932 1.00 45.32 268 CYS A CA 1
ATOM 1660 C C . CYS A 1 209 ? 26.899 56.239 60.529 1.00 39.25 268 CYS A C 1
ATOM 1661 O O . CYS A 1 209 ? 26.464 55.283 59.890 1.00 39.35 268 CYS A O 1
ATOM 1664 N N . PHE A 1 210 ? 26.907 57.481 60.054 1.00 41.00 269 PHE A N 1
ATOM 1665 C CA . PHE A 1 210 ? 26.565 57.760 58.663 1.00 36.84 269 PHE A CA 1
ATOM 1666 C C . PHE A 1 210 ? 27.558 58.741 58.048 1.00 32.90 269 PHE A C 1
ATOM 1667 O O . PHE A 1 210 ? 28.069 59.633 58.727 1.00 35.66 269 PHE A O 1
ATOM 1675 N N . VAL A 1 211 ? 27.831 58.562 56.760 1.00 44.87 270 VAL A N 1
ATOM 1676 C CA . VAL A 1 211 ? 28.765 59.419 56.042 1.00 29.53 270 VAL A CA 1
ATOM 1677 C C . VAL A 1 211 ? 28.035 60.557 55.332 1.00 35.40 270 VAL A C 1
ATOM 1678 O O . VAL A 1 211 ? 28.523 61.690 55.293 1.00 49.05 270 VAL A O 1
ATOM 1682 N N . SER A 1 212 ? 26.862 60.243 54.785 1.00 35.02 271 SER A N 1
ATOM 1683 C CA . SER A 1 212 ? 26.088 61.175 53.964 1.00 39.27 271 SER A CA 1
ATOM 1684 C C . SER A 1 212 ? 26.885 61.634 52.746 1.00 41.72 271 SER A C 1
ATOM 1685 O O . SER A 1 212 ? 27.896 61.029 52.388 1.00 51.10 271 SER A O 1
ATOM 1688 N N . ARG A 1 213 ? 26.415 62.698 52.104 1.00 37.94 272 ARG A N 1
ATOM 1689 C CA . ARG A 1 213 ? 27.129 63.293 50.979 1.00 41.78 272 ARG A CA 1
ATOM 1690 C C . ARG A 1 213 ? 27.123 64.813 51.075 1.00 37.01 272 ARG A C 1
ATOM 1691 O O . ARG A 1 213 ? 26.065 65.433 51.190 1.00 64.28 272 ARG A O 1
ATOM 1699 N N . CYS A 1 214 ? 28.312 65.405 51.019 1.00 39.25 273 CYS A N 1
ATOM 1700 C CA . CYS A 1 214 ? 28.464 66.854 51.054 1.00 39.59 273 CYS A CA 1
ATOM 1701 C C . CYS A 1 214 ? 29.875 67.232 50.623 1.00 45.22 273 CYS A C 1
ATOM 1702 O O . CYS A 1 214 ? 30.720 66.364 50.403 1.00 49.73 273 CYS A O 1
ATOM 1705 N N . ASP A 1 215 ? 30.127 68.530 50.506 1.00 52.47 274 ASP A N 1
ATOM 1706 C CA . ASP A 1 215 ? 31.414 69.014 50.027 1.00 56.35 274 ASP A CA 1
ATOM 1707 C C . ASP A 1 215 ? 32.486 68.992 51.105 1.00 42.57 274 ASP A C 1
ATOM 1708 O O . ASP A 1 215 ? 33.661 68.759 50.819 1.00 42.94 274 ASP A O 1
ATOM 1713 N N . TYR A 1 216 ? 32.077 69.231 52.344 1.00 49.12 275 TYR A N 1
ATOM 1714 C CA . TYR A 1 216 ? 33.037 69.427 53.417 1.00 37.34 275 TYR A CA 1
ATOM 1715 C C . TYR A 1 216 ? 33.148 68.222 54.342 1.00 35.41 275 TYR A C 1
ATOM 1716 O O . TYR A 1 216 ? 32.464 68.143 55.363 1.00 47.76 275 TYR A O 1
ATOM 1725 N N . TYR A 1 217 ? 34.009 67.285 53.960 1.00 40.74 276 TYR A N 1
ATOM 1726 C CA . TYR A 1 217 ? 34.406 66.172 54.816 1.00 32.29 276 TYR A CA 1
ATOM 1727 C C . TYR A 1 217 ? 33.265 65.242 55.216 1.00 44.87 276 TYR A C 1
ATOM 1728 O O . TYR A 1 217 ? 33.237 64.733 56.337 1.00 36.00 276 TYR A O 1
ATOM 1737 N N . CYS A 1 218 ? 32.319 65.030 54.308 1.00 28.41 277 CYS A N 1
ATOM 1738 C CA . CYS A 1 218 ? 31.413 63.896 54.434 1.00 28.66 277 CYS A CA 1
ATOM 1739 C C . CYS A 1 218 ? 32.139 62.635 53.980 1.00 48.57 277 CYS A C 1
ATOM 1740 O O . CYS A 1 218 ? 31.922 62.144 52.872 1.00 47.82 277 CYS A O 1
ATOM 1743 N N . ASP A 1 219 ? 33.011 62.124 54.843 1.00 28.58 278 ASP A N 1
ATOM 1744 C CA . ASP A 1 219 ? 33.759 60.908 54.553 1.00 28.60 278 ASP A CA 1
ATOM 1745 C C . ASP A 1 219 ? 33.788 59.981 55.763 1.00 28.66 278 ASP A C 1
ATOM 1746 O O . ASP A 1 219 ? 33.287 60.330 56.833 1.00 51.56 278 ASP A O 1
ATOM 1751 N N . THR A 1 220 ? 34.370 58.800 55.582 1.00 30.50 279 THR A N 1
ATOM 1752 C CA . THR A 1 220 ? 34.425 57.790 56.633 1.00 34.88 279 THR A CA 1
ATOM 1753 C C . THR A 1 220 ? 35.122 58.305 57.890 1.00 47.25 279 THR A C 1
ATOM 1754 O O . THR A 1 220 ? 34.641 58.102 59.005 1.00 48.86 279 THR A O 1
ATOM 1758 N N . THR A 1 221 ? 36.258 58.970 57.697 1.00 31.89 280 THR A N 1
ATOM 1759 C CA . THR A 1 221 ? 37.056 59.487 58.805 1.00 41.22 280 THR A CA 1
ATOM 1760 C C . THR A 1 221 ? 36.287 60.500 59.653 1.00 39.77 280 THR A C 1
ATOM 1761 O O . THR A 1 221 ? 36.413 60.518 60.878 1.00 44.89 280 THR A O 1
ATOM 1765 N N . HIS A 1 222 ? 35.481 61.333 59.002 1.00 38.82 281 HIS A N 1
ATOM 1766 C CA . HIS A 1 222 ? 34.741 62.375 59.709 1.00 32.82 281 HIS A CA 1
ATOM 1767 C C . HIS A 1 222 ? 33.249 62.072 59.781 1.00 32.66 281 HIS A C 1
ATOM 1768 O O . HIS A 1 222 ? 32.425 62.984 59.857 1.00 36.81 281 HIS A O 1
ATOM 1775 N N . ALA A 1 223 ? 32.906 60.788 59.751 1.00 35.65 282 ALA A N 1
ATOM 1776 C CA . ALA A 1 223 ? 31.515 60.366 59.865 1.00 33.67 282 ALA A CA 1
ATOM 1777 C C . ALA A 1 223 ? 30.922 60.749 61.218 1.00 33.68 282 ALA A C 1
ATOM 1778 O O . ALA A 1 223 ? 31.632 60.812 62.222 1.00 38.53 282 ALA A O 1
ATOM 1780 N N . ILE A 1 224 ? 29.617 61.000 61.236 1.00 35.00 283 ILE A N 1
ATOM 1781 C CA . ILE A 1 224 ? 28.898 61.279 62.474 1.00 29.18 283 ILE A CA 1
ATOM 1782 C C . ILE A 1 224 ? 28.454 59.973 63.122 1.00 32.89 283 ILE A C 1
ATOM 1783 O O . ILE A 1 224 ? 27.815 59.141 62.479 1.00 36.68 283 ILE A O 1
ATOM 1788 N N . CYS A 1 225 ? 28.788 59.799 64.396 1.00 41.47 284 CYS A N 1
ATOM 1789 C CA . CYS A 1 225 ? 28.575 58.525 65.070 1.00 31.10 284 CYS A CA 1
ATOM 1790 C C . CYS A 1 225 ? 27.843 58.699 66.396 1.00 34.45 284 CYS A C 1
ATOM 1791 O O . CYS A 1 225 ? 28.098 59.648 67.136 1.00 29.48 284 CYS A O 1
ATOM 1794 N N . GLY A 1 226 ? 26.935 57.775 66.691 1.00 29.86 285 GLY A N 1
ATOM 1795 C CA . GLY A 1 226 ? 26.207 57.794 67.946 1.00 29.96 285 GLY A CA 1
ATOM 1796 C C . GLY A 1 226 ? 26.955 57.036 69.024 1.00 47.69 285 GLY A C 1
ATOM 1797 O O . GLY A 1 226 ? 28.081 56.590 68.804 1.00 37.88 285 GLY A O 1
ATOM 1798 N N . LEU A 1 227 ? 26.340 56.892 70.194 1.00 30.02 286 LEU A N 1
ATOM 1799 C CA . LEU A 1 227 ? 26.952 56.125 71.275 1.00 34.21 286 LEU A CA 1
ATOM 1800 C C . LEU A 1 227 ? 25.951 55.230 72.013 1.00 34.15 286 LEU A C 1
ATOM 1801 O O . LEU A 1 227 ? 25.652 55.465 73.183 1.00 37.09 286 LEU A O 1
ATOM 1806 N N . PRO A 1 228 ? 25.448 54.182 71.339 1.00 35.33 287 PRO A N 1
ATOM 1807 C CA . PRO A 1 228 ? 25.809 53.797 69.972 1.00 36.74 287 PRO A CA 1
ATOM 1808 C C . PRO A 1 228 ? 24.828 54.291 68.906 1.00 40.20 287 PRO A C 1
ATOM 1809 O O . PRO A 1 228 ? 25.229 54.461 67.756 1.00 38.31 287 PRO A O 1
ATOM 1813 N N . ASP A 1 229 ? 23.571 54.522 69.279 1.00 33.91 288 ASP A N 1
ATOM 1814 C CA . ASP A 1 229 ? 22.519 54.736 68.287 1.00 45.28 288 ASP A CA 1
ATOM 1815 C C . ASP A 1 229 ? 21.672 55.993 68.502 1.00 38.99 288 ASP A C 1
ATOM 1816 O O . ASP A 1 229 ? 20.637 56.158 67.857 1.00 48.10 288 ASP A O 1
ATOM 1829 N N . LYS A 1 231 ? 21.686 60.358 68.602 1.00 43.01 290 LYS A N 1
ATOM 1830 C CA . LYS A 1 231 ? 22.438 61.494 68.086 1.00 30.14 290 LYS A CA 1
ATOM 1831 C C . LYS A 1 231 ? 21.668 62.801 68.226 1.00 37.33 290 LYS A C 1
ATOM 1832 O O . LYS A 1 231 ? 20.636 63.000 67.585 1.00 30.25 290 LYS A O 1
ATOM 1838 N N . GLU A 1 232 ? 22.182 63.690 69.070 1.00 42.89 291 GLU A N 1
ATOM 1839 C CA . GLU A 1 232 ? 21.606 65.018 69.229 1.00 31.09 291 GLU A CA 1
ATOM 1840 C C . GLU A 1 232 ? 21.869 65.842 67.974 1.00 29.65 291 GLU A C 1
ATOM 1841 O O . GLU A 1 232 ? 22.843 65.607 67.261 1.00 53.72 291 GLU A O 1
ATOM 1847 N N . GLY A 1 233 ? 20.988 66.797 67.697 1.00 39.76 292 GLY A N 1
ATOM 1848 C CA . GLY A 1 233 ? 21.193 67.715 66.597 1.00 46.35 292 GLY A CA 1
ATOM 1849 C C . GLY A 1 233 ? 20.351 68.965 66.736 1.00 33.51 292 GLY A C 1
ATOM 1850 O O . GLY A 1 233 ? 19.480 69.046 67.602 1.00 35.19 292 GLY A O 1
ATOM 1851 N N . SER A 1 234 ? 20.613 69.946 65.881 1.00 33.95 293 SER A N 1
ATOM 1852 C CA . SER A 1 234 ? 19.803 71.154 65.843 1.00 29.28 293 SER A CA 1
ATOM 1853 C C . SER A 1 234 ? 18.689 71.002 64.818 1.00 32.12 293 SER A C 1
ATOM 1854 O O . SER A 1 234 ? 18.907 70.477 63.727 1.00 37.65 293 SER A O 1
ATOM 1857 N N . VAL A 1 235 ? 17.494 71.458 65.174 1.00 29.60 294 VAL A N 1
ATOM 1858 C CA . VAL A 1 235 ? 16.358 71.380 64.270 1.00 29.81 294 VAL A CA 1
ATOM 1859 C C . VAL A 1 235 ? 15.808 72.778 64.041 1.00 32.09 294 VAL A C 1
ATOM 1860 O O . VAL A 1 235 ? 15.288 73.413 64.958 1.00 29.66 294 VAL A O 1
ATOM 1864 N N . GLN A 1 236 ? 15.935 73.254 62.808 1.00 34.10 295 GLN A N 1
ATOM 1865 C CA . GLN A 1 236 ? 15.578 74.624 62.473 1.00 41.73 295 GLN A CA 1
ATOM 1866 C C . GLN A 1 236 ? 14.454 74.644 61.450 1.00 46.71 295 GLN A C 1
ATOM 1867 O O . GLN A 1 236 ? 14.553 74.006 60.403 1.00 34.48 295 GLN A O 1
ATOM 1873 N N . VAL A 1 237 ? 13.392 75.384 61.756 1.00 42.39 296 VAL A N 1
ATOM 1874 C CA . VAL A 1 237 ? 12.237 75.477 60.871 1.00 39.48 296 VAL A CA 1
ATOM 1875 C C . VAL A 1 237 ? 12.625 76.008 59.491 1.00 32.44 296 VAL A C 1
ATOM 1876 O O . VAL A 1 237 ? 13.406 76.951 59.365 1.00 46.23 296 VAL A O 1
ATOM 1880 N N . PHE A 1 238 ? 12.091 75.368 58.458 1.00 35.28 297 PHE A N 1
ATOM 1881 C CA . PHE A 1 238 ? 12.322 75.778 57.080 1.00 39.45 297 PHE A CA 1
ATOM 1882 C C . PHE A 1 238 ? 11.808 77.190 56.823 1.00 39.90 297 PHE A C 1
ATOM 1883 O O . PHE A 1 238 ? 10.789 77.597 57.380 1.00 47.84 297 PHE A O 1
ATOM 1891 N N . LEU A 1 239 ? 12.522 77.938 55.989 1.00 46.47 298 LEU A N 1
ATOM 1892 C CA . LEU A 1 239 ? 12.010 79.214 55.509 1.00 48.38 298 LEU A CA 1
ATOM 1893 C C . LEU A 1 239 ? 10.813 78.928 54.611 1.00 49.01 298 LEU A C 1
ATOM 1894 O O . LEU A 1 239 ? 10.738 77.856 54.010 1.00 59.80 298 LEU A O 1
ATOM 1899 N N . PRO A 1 240 ? 9.860 79.871 54.530 1.00 53.94 299 PRO A N 1
ATOM 1900 C CA . PRO A 1 240 ? 8.720 79.678 53.626 1.00 44.39 299 PRO A CA 1
ATOM 1901 C C . PRO A 1 240 ? 9.193 79.504 52.186 1.00 46.27 299 PRO A C 1
ATOM 1902 O O . PRO A 1 240 ? 10.286 79.969 51.857 1.00 54.62 299 PRO A O 1
ATOM 1906 N N . ASP A 1 241 ? 8.400 78.833 51.356 1.00 49.68 300 ASP A N 1
ATOM 1907 C CA . ASP A 1 241 ? 8.813 78.513 49.991 1.00 48.89 300 ASP A CA 1
ATOM 1908 C C . ASP A 1 241 ? 9.208 79.777 49.230 1.00 64.84 300 ASP A C 1
ATOM 1909 O O . ASP A 1 241 ? 8.578 80.825 49.375 1.00 63.74 300 ASP A O 1
ATOM 1914 N N . GLU A 1 242 ? 10.259 79.665 48.424 1.00 65.48 301 GLU A N 1
ATOM 1915 C CA . GLU A 1 242 ? 10.806 80.807 47.699 1.00 66.23 301 GLU A CA 1
ATOM 1916 C C . GLU A 1 242 ? 9.827 81.342 46.663 1.00 75.10 301 GLU A C 1
ATOM 1917 O O . GLU A 1 242 ? 9.788 82.543 46.398 1.00 85.26 301 GLU A O 1
ATOM 1923 N N . SER A 1 243 ? 9.048 80.440 46.074 1.00 85.69 302 SER A N 1
ATOM 1924 C CA . SER A 1 243 ? 8.045 80.813 45.083 1.00 83.53 302 SER A CA 1
ATOM 1925 C C . SER A 1 243 ? 7.013 81.769 45.676 1.00 66.29 302 SER A C 1
ATOM 1926 O O . SER A 1 243 ? 6.545 82.688 45.003 1.00 73.56 302 SER A O 1
ATOM 1929 N N . ALA A 1 244 ? 6.663 81.543 46.938 1.00 60.00 303 ALA A N 1
ATOM 1930 C CA . ALA A 1 244 ? 5.706 82.392 47.639 1.00 53.97 303 ALA A CA 1
ATOM 1931 C C . ALA A 1 244 ? 6.396 83.600 48.268 1.00 63.94 303 ALA A C 1
ATOM 1932 O O . ALA A 1 244 ? 5.952 84.736 48.104 1.00 74.82 303 ALA A O 1
ATOM 1934 N N . VAL A 1 245 ? 7.482 83.344 48.990 1.00 72.15 304 VAL A N 1
ATOM 1935 C CA . VAL A 1 245 ? 8.229 84.403 49.659 1.00 65.18 304 VAL A CA 1
ATOM 1936 C C . VAL A 1 245 ? 9.663 84.449 49.141 1.00 67.40 304 VAL A C 1
ATOM 1937 O O . VAL A 1 245 ? 10.544 83.779 49.680 1.00 77.71 304 VAL A O 1
ATOM 1941 N N . PRO A 1 246 ? 9.898 85.238 48.080 1.00 66.89 305 PRO A N 1
ATOM 1942 C CA . PRO A 1 246 ? 11.227 85.340 47.465 1.00 76.21 305 PRO A CA 1
ATOM 1943 C C . PRO A 1 246 ? 12.270 85.926 48.410 1.00 69.79 305 PRO A C 1
ATOM 1944 O O . PRO A 1 246 ? 11.927 86.677 49.323 1.00 56.82 305 PRO A O 1
ATOM 1948 N N . ARG A 1 247 ? 13.532 85.575 48.184 1.00 70.84 306 ARG A N 1
ATOM 1949 C CA . ARG A 1 247 ? 14.619 86.003 49.056 1.00 58.53 306 ARG A CA 1
ATOM 1950 C C . ARG A 1 247 ? 15.822 86.538 48.281 1.00 52.62 306 ARG A C 1
ATOM 1951 O O . ARG A 1 247 ? 16.045 86.168 47.128 1.00 55.81 306 ARG A O 1
ATOM 1959 N N . LYS A 1 248 ? 16.594 87.407 48.929 1.00 62.17 307 LYS A N 1
ATOM 1960 C CA . LYS A 1 248 ? 17.756 88.040 48.310 1.00 55.58 307 LYS A CA 1
ATOM 1961 C C . LYS A 1 248 ? 19.065 87.569 48.938 1.00 47.98 307 LYS A C 1
ATOM 1962 O O . LYS A 1 248 ? 19.144 87.355 50.148 1.00 52.36 307 LYS A O 1
ATOM 1968 N N . HIS A 1 249 ? 20.089 87.411 48.106 1.00 63.40 308 HIS A N 1
ATOM 1969 C CA . HIS A 1 249 ? 21.405 86.990 48.569 1.00 71.13 308 HIS A CA 1
ATOM 1970 C C . HIS A 1 249 ? 22.429 88.071 48.231 1.00 64.25 308 HIS A C 1
ATOM 1971 O O . HIS A 1 249 ? 22.758 88.279 47.063 1.00 60.09 308 HIS A O 1
ATOM 1978 N N . ASN A 1 250 ? 22.929 88.757 49.255 1.00 66.35 309 ASN A N 1
ATOM 1979 C CA . ASN A 1 250 ? 23.817 89.897 49.046 1.00 56.95 309 ASN A CA 1
ATOM 1980 C C . ASN A 1 250 ? 25.217 89.699 49.621 1.00 46.73 309 ASN A C 1
ATOM 1981 O O . ASN A 1 250 ? 25.371 89.326 50.784 1.00 61.59 309 ASN A O 1
ATOM 1986 N N . ARG A 1 251 ? 26.235 89.946 48.799 1.00 48.05 310 ARG A N 1
ATOM 1987 C CA . ARG A 1 251 ? 27.620 89.897 49.260 1.00 47.47 310 ARG A CA 1
ATOM 1988 C C . ARG A 1 251 ? 27.889 90.963 50.317 1.00 46.13 310 ARG A C 1
ATOM 1989 O O . ARG A 1 251 ? 27.513 92.122 50.149 1.00 50.10 310 ARG A O 1
ATOM 1997 N N . SER A 1 252 ? 28.544 90.567 51.403 1.00 42.97 311 SER A N 1
ATOM 1998 C CA . SER A 1 252 ? 28.897 91.502 52.464 1.00 36.24 311 SER A CA 1
ATOM 1999 C C . SER A 1 252 ? 30.110 92.344 52.076 1.00 54.72 311 SER A C 1
ATOM 2000 O O . SER A 1 252 ? 31.077 91.824 51.518 1.00 49.43 311 SER A O 1
ATOM 2003 N N . PRO A 1 253 ? 30.061 93.652 52.369 1.00 47.07 312 PRO A N 1
ATOM 2004 C CA . PRO A 1 253 ? 31.211 94.541 52.169 1.00 35.64 312 PRO A CA 1
ATOM 2005 C C . PRO A 1 253 ? 32.344 94.214 53.139 1.00 54.32 312 PRO A C 1
ATOM 2006 O O . PRO A 1 253 ? 33.486 94.619 52.919 1.00 46.01 312 PRO A O 1
ATOM 2010 N N . TYR A 1 254 ? 32.018 93.484 54.201 1.00 36.15 313 TYR A N 1
ATOM 2011 C CA . TYR A 1 254 ? 33.011 93.040 55.172 1.00 40.72 313 TYR A CA 1
ATOM 2012 C C . TYR A 1 254 ? 33.294 91.550 55.033 1.00 33.30 313 TYR A C 1
ATOM 2013 O O . TYR A 1 254 ? 33.643 90.877 56.003 1.00 33.61 313 TYR A O 1
ATOM 2022 N N . ARG A 1 255 ? 33.115 91.043 53.817 1.00 35.31 314 ARG A N 1
ATOM 2023 C CA . ARG A 1 255 ? 33.528 89.688 53.483 1.00 33.51 314 ARG A CA 1
ATOM 2024 C C . ARG A 1 255 ? 35.019 89.531 53.743 1.00 46.21 314 ARG A C 1
ATOM 2025 O O . ARG A 1 255 ? 35.811 90.415 53.414 1.00 56.96 314 ARG A O 1
ATOM 2033 N N . ARG A 1 256 ? 35.401 88.406 54.337 1.00 30.82 315 ARG A N 1
ATOM 2034 C CA . ARG A 1 256 ? 36.807 88.140 54.608 1.00 49.75 315 ARG A CA 1
ATOM 2035 C C . ARG A 1 256 ? 37.444 87.590 53.327 1.00 48.69 315 ARG A C 1
ATOM 2036 O O . ARG A 1 256 ? 36.747 87.371 52.334 1.00 45.96 315 ARG A O 1
ATOM 2044 N N . THR A 1 257 ? 38.755 87.374 53.333 1.00 34.76 316 THR A N 1
ATOM 2045 C CA . THR A 1 257 ? 39.450 86.995 52.103 1.00 38.82 316 THR A CA 1
ATOM 2046 C C . THR A 1 257 ? 39.263 85.524 51.746 1.00 44.69 316 THR A C 1
ATOM 2047 O O . THR A 1 257 ? 39.239 85.168 50.565 1.00 51.54 316 THR A O 1
ATOM 2051 N N . TYR A 1 258 ? 39.140 84.680 52.767 1.00 32.23 317 TYR A N 1
ATOM 2052 C CA . TYR A 1 258 ? 39.028 83.234 52.583 1.00 50.87 317 TYR A CA 1
ATOM 2053 C C . TYR A 1 258 ? 40.230 82.688 51.821 1.00 43.34 317 TYR A C 1
ATOM 2054 O O . TYR A 1 258 ? 40.091 81.881 50.901 1.00 44.89 317 TYR A O 1
ATOM 2063 N N . SER A 1 259 ? 41.412 83.150 52.214 1.00 34.90 318 SER A N 1
ATOM 2064 C CA . SER A 1 259 ? 42.669 82.670 51.657 1.00 43.75 318 SER A CA 1
ATOM 2065 C C . SER A 1 259 ? 43.746 82.661 52.737 1.00 52.10 318 SER A C 1
ATOM 2066 O O . SER A 1 259 ? 43.772 83.540 53.598 1.00 42.11 318 SER A O 1
ATOM 2069 N N . LYS A 1 260 ? 44.626 81.664 52.702 1.00 47.42 319 LYS A N 1
ATOM 2070 C CA . LYS A 1 260 ? 45.703 81.585 53.684 1.00 47.06 319 LYS A CA 1
ATOM 2071 C C . LYS A 1 260 ? 46.961 82.352 53.266 1.00 45.16 319 LYS A C 1
ATOM 2072 O O . LYS A 1 260 ? 47.838 82.602 54.093 1.00 56.20 319 LYS A O 1
ATOM 2078 N N . LYS A 1 261 ? 47.054 82.721 51.990 1.00 40.08 320 LYS A N 1
ATOM 2079 C CA . LYS A 1 261 ? 48.141 83.587 51.530 1.00 55.10 320 LYS A CA 1
ATOM 2080 C C . LYS A 1 261 ? 47.877 85.053 51.863 1.00 54.36 320 LYS A C 1
ATOM 2081 O O . LYS A 1 261 ? 48.546 85.627 52.722 1.00 68.46 320 LYS A O 1
ATOM 2087 N N . ASN A 1 262 ? 46.902 85.657 51.191 1.00 57.68 321 ASN A N 1
ATOM 2088 C CA . ASN A 1 262 ? 46.516 87.027 51.510 1.00 60.22 321 ASN A CA 1
ATOM 2089 C C . ASN A 1 262 ? 45.363 87.028 52.506 1.00 42.13 321 ASN A C 1
ATOM 2090 O O . ASN A 1 262 ? 44.196 86.916 52.134 1.00 55.80 321 ASN A O 1
ATOM 2095 N N . GLN A 1 263 ? 45.713 87.158 53.781 1.00 42.20 322 GLN A N 1
ATOM 2096 C CA . GLN A 1 263 ? 44.767 86.974 54.872 1.00 43.76 322 GLN A CA 1
ATOM 2097 C C . GLN A 1 263 ? 44.150 88.289 55.333 1.00 47.57 322 GLN A C 1
ATOM 2098 O O . GLN A 1 263 ? 43.371 88.315 56.286 1.00 34.15 322 GLN A O 1
ATOM 2104 N N . VAL A 1 264 ? 44.500 89.378 54.658 1.00 41.80 323 VAL A N 1
ATOM 2105 C CA . VAL A 1 264 ? 44.082 90.704 55.094 1.00 34.84 323 VAL A CA 1
ATOM 2106 C C . VAL A 1 264 ? 43.254 91.429 54.038 1.00 41.78 323 VAL A C 1
ATOM 2107 O O . VAL A 1 264 ? 43.782 91.891 53.026 1.00 51.20 323 VAL A O 1
ATOM 2111 N N . ALA A 1 265 ? 41.951 91.517 54.282 1.00 47.23 324 ALA A N 1
ATOM 2112 C CA . ALA A 1 265 ? 41.058 92.283 53.424 1.00 49.06 324 ALA A CA 1
ATOM 2113 C C . ALA A 1 265 ? 41.285 93.774 53.638 1.00 40.21 324 ALA A C 1
ATOM 2114 O O . ALA A 1 265 ? 41.853 94.180 54.653 1.00 49.12 324 ALA A O 1
ATOM 2116 N N . GLU A 1 266 ? 40.851 94.582 52.674 1.00 40.70 325 GLU A N 1
ATOM 2117 C CA . GLU A 1 266 ? 41.004 96.032 52.747 1.00 45.42 325 GLU A CA 1
ATOM 2118 C C . GLU A 1 266 ? 40.443 96.613 54.042 1.00 46.15 325 GLU A C 1
ATOM 2119 O O . GLU A 1 266 ? 41.067 97.470 54.668 1.00 45.05 325 GLU A O 1
ATOM 2125 N N . TRP A 1 267 ? 39.267 96.139 54.443 1.00 40.73 326 TRP A N 1
ATOM 2126 C CA . TRP A 1 267 ? 38.601 96.656 55.635 1.00 37.58 326 TRP A CA 1
ATOM 2127 C C . TRP A 1 267 ? 39.319 96.292 56.933 1.00 46.96 326 TRP A C 1
ATOM 2128 O O . TRP A 1 267 ? 39.035 96.865 57.984 1.00 38.96 326 TRP A O 1
ATOM 2139 N N . GLN A 1 268 ? 40.246 95.343 56.860 1.00 43.32 327 GLN A N 1
ATOM 2140 C CA . GLN A 1 268 ? 41.005 94.937 58.037 1.00 42.83 327 GLN A CA 1
ATOM 2141 C C . GLN A 1 268 ? 42.254 95.792 58.242 1.00 57.91 327 GLN A C 1
ATOM 2142 O O . GLN A 1 268 ? 42.802 95.847 59.343 1.00 51.23 327 GLN A O 1
ATOM 2148 N N . SER A 1 269 ? 42.697 96.461 57.182 1.00 56.83 328 SER A N 1
ATOM 2149 C CA . SER A 1 269 ? 43.910 97.272 57.246 1.00 64.18 328 SER A CA 1
ATOM 2150 C C . SER A 1 269 ? 43.611 98.760 57.094 1.00 66.02 328 SER A C 1
ATOM 2151 O O . SER A 1 269 ? 44.363 99.604 57.580 1.00 76.25 328 SER A O 1
ATOM 2154 N N . SER A 1 270 ? 42.511 99.078 56.419 1.00 66.29 329 SER A N 1
ATOM 2155 C CA . SER A 1 270 ? 42.138 100.468 56.185 1.00 50.56 329 SER A CA 1
ATOM 2156 C C . SER A 1 270 ? 41.012 100.885 57.124 1.00 52.72 329 SER A C 1
ATOM 2157 O O . SER A 1 270 ? 39.916 100.329 57.081 1.00 66.07 329 SER A O 1
ATOM 2168 N N . ASN A 1 272 ? 39.403 103.847 57.395 1.00 58.02 331 ASN A N 1
ATOM 2169 C CA . ASN A 1 272 ? 38.351 104.651 56.779 1.00 55.75 331 ASN A CA 1
ATOM 2170 C C . ASN A 1 272 ? 37.552 103.894 55.720 1.00 48.94 331 ASN A C 1
ATOM 2171 O O . ASN A 1 272 ? 36.872 104.505 54.896 1.00 53.24 331 ASN A O 1
ATOM 2176 N N . TYR A 1 273 ? 37.656 102.567 55.738 1.00 52.52 332 TYR A N 1
ATOM 2177 C CA . TYR A 1 273 ? 36.966 101.710 54.775 1.00 57.63 332 TYR A CA 1
ATOM 2178 C C . TYR A 1 273 ? 35.465 101.978 54.687 1.00 57.68 332 TYR A C 1
ATOM 2179 O O . TYR A 1 273 ? 34.912 102.091 53.595 1.00 54.32 332 TYR A O 1
ATOM 2188 N N . CYS A 1 274 ? 34.812 102.076 55.840 1.00 50.46 333 CYS A N 1
ATOM 2189 C CA . CYS A 1 274 ? 33.369 102.283 55.888 1.00 60.48 333 CYS A CA 1
ATOM 2190 C C . CYS A 1 274 ? 32.992 103.631 55.285 1.00 67.99 333 CYS A C 1
ATOM 2191 O O . CYS A 1 274 ? 32.040 103.731 54.511 1.00 53.12 333 CYS A O 1
ATOM 2194 N N . THR A 1 275 ? 33.743 104.663 55.654 1.00 59.51 334 THR A N 1
ATOM 2195 C CA . THR A 1 275 ? 33.503 106.015 55.163 1.00 53.15 334 THR A CA 1
ATOM 2196 C C . THR A 1 275 ? 33.610 106.108 53.641 1.00 48.02 334 THR A C 1
ATOM 2197 O O . THR A 1 275 ? 32.732 106.666 52.982 1.00 48.84 334 THR A O 1
ATOM 2201 N N . ASP A 1 276 ? 34.683 105.554 53.087 1.00 34.39 335 ASP A N 1
ATOM 2202 C CA . ASP A 1 276 ? 34.963 105.685 51.659 1.00 37.31 335 ASP A CA 1
ATOM 2203 C C . ASP A 1 276 ? 34.305 104.617 50.786 1.00 50.03 335 ASP A C 1
ATOM 2204 O O . ASP A 1 276 ? 33.931 104.891 49.646 1.00 59.21 335 ASP A O 1
ATOM 2209 N N . LYS A 1 277 ? 34.163 103.404 51.312 1.00 53.80 336 LYS A N 1
ATOM 2210 C CA . LYS A 1 277 ? 33.784 102.271 50.470 1.00 54.93 336 LYS A CA 1
ATOM 2211 C C . LYS A 1 277 ? 32.407 101.675 50.768 1.00 54.38 336 LYS A C 1
ATOM 2212 O O . LYS A 1 277 ? 31.859 100.946 49.941 1.00 53.02 336 LYS A O 1
ATOM 2218 N N . VAL A 1 278 ? 31.846 101.971 51.936 1.00 43.81 337 VAL A N 1
ATOM 2219 C CA . VAL A 1 278 ? 30.550 101.397 52.299 1.00 44.47 337 VAL A CA 1
ATOM 2220 C C . VAL A 1 278 ? 29.447 102.445 52.405 1.00 48.97 337 VAL A C 1
ATOM 2221 O O . VAL A 1 278 ? 28.379 102.290 51.814 1.00 44.94 337 VAL A O 1
ATOM 2225 N N . LYS A 1 279 ? 29.712 103.511 53.152 1.00 45.19 338 LYS A N 1
ATOM 2226 C CA . LYS A 1 279 ? 28.754 104.602 53.297 1.00 43.33 338 LYS A CA 1
ATOM 2227 C C . LYS A 1 279 ? 28.448 105.296 51.970 1.00 56.68 338 LYS A C 1
ATOM 2228 O O . LYS A 1 279 ? 27.411 105.944 51.826 1.00 60.65 338 LYS A O 1
ATOM 2234 N N . THR A 1 280 ? 29.352 105.164 51.004 1.00 53.73 339 THR A N 1
ATOM 2235 C CA . THR A 1 280 ? 29.186 105.830 49.717 1.00 47.04 339 THR A CA 1
ATOM 2236 C C . THR A 1 280 ? 28.465 104.972 48.679 1.00 52.68 339 THR A C 1
ATOM 2237 O O . THR A 1 280 ? 28.136 105.451 47.594 1.00 63.03 339 THR A O 1
ATOM 2241 N N . LYS A 1 281 ? 28.217 103.708 49.006 1.00 51.94 340 LYS A N 1
ATOM 2242 C CA . LYS A 1 281 ? 27.490 102.830 48.095 1.00 61.39 340 LYS A CA 1
ATOM 2243 C C . LYS A 1 281 ? 25.993 103.110 48.147 1.00 67.72 340 LYS A C 1
ATOM 2244 O O . LYS A 1 281 ? 25.458 103.463 49.197 1.00 64.52 340 LYS A O 1
ATOM 2250 N N . ARG A 1 282 ? 25.328 102.944 47.007 1.00 71.37 341 ARG A N 1
ATOM 2251 C CA . ARG A 1 282 ? 23.889 103.170 46.889 1.00 68.58 341 ARG A CA 1
ATOM 2252 C C . ARG A 1 282 ? 23.084 102.368 47.906 1.00 59.00 341 ARG A C 1
ATOM 2253 O O . ARG A 1 282 ? 22.190 102.901 48.562 1.00 64.69 341 ARG A O 1
ATOM 2261 N N . GLN A 1 283 ? 23.408 101.085 48.026 1.00 73.36 342 GLN A N 1
ATOM 2262 C CA . GLN A 1 283 ? 22.670 100.181 48.899 1.00 67.32 342 GLN A CA 1
ATOM 2263 C C . GLN A 1 283 ? 22.780 100.572 50.373 1.00 50.81 342 GLN A C 1
ATOM 2264 O O . GLN A 1 283 ? 21.914 100.231 51.178 1.00 53.67 342 GLN A O 1
ATOM 2270 N N . TYR A 1 284 ? 23.844 101.288 50.722 1.00 37.97 343 TYR A N 1
ATOM 2271 C CA . TYR A 1 284 ? 24.112 101.623 52.118 1.00 43.23 343 TYR A CA 1
ATOM 2272 C C . TYR A 1 284 ? 24.013 103.118 52.417 1.00 45.73 343 TYR A C 1
ATOM 2273 O O . TYR A 1 284 ? 24.039 103.524 53.579 1.00 48.87 343 TYR A O 1
ATOM 2282 N N . ALA A 1 285 ? 23.906 103.934 51.373 1.00 55.38 344 ALA A N 1
ATOM 2283 C CA . ALA A 1 285 ? 23.896 105.384 51.544 1.00 55.61 344 ALA A CA 1
ATOM 2284 C C . ALA A 1 285 ? 22.631 105.859 52.247 1.00 55.68 344 ALA A C 1
ATOM 2285 O O . ALA A 1 285 ? 22.651 106.853 52.974 1.00 41.64 344 ALA A O 1
ATOM 2287 N N . HIS A 1 286 ? 21.533 105.145 52.032 1.00 48.62 345 HIS A N 1
ATOM 2288 C CA . HIS A 1 286 ? 20.258 105.516 52.632 1.00 42.83 345 HIS A CA 1
ATOM 2289 C C . HIS A 1 286 ? 19.449 104.280 53.006 1.00 54.88 345 HIS A C 1
ATOM 2290 O O . HIS A 1 286 ? 19.300 103.361 52.199 1.00 55.63 345 HIS A O 1
ATOM 2297 N N . GLY A 1 287 ? 18.929 104.257 54.229 1.00 40.88 346 GLY A N 1
ATOM 2298 C CA . GLY A 1 287 ? 18.081 103.162 54.663 1.00 51.56 346 GLY A CA 1
ATOM 2299 C C . GLY A 1 287 ? 18.463 102.529 55.988 1.00 51.57 346 GLY A C 1
ATOM 2300 O O . GLY A 1 287 ? 18.951 103.199 56.898 1.00 48.11 346 GLY A O 1
ATOM 2301 N N . ARG A 1 288 ? 18.234 101.222 56.089 1.00 47.36 347 ARG A N 1
ATOM 2302 C CA . ARG A 1 288 ? 18.472 100.478 57.322 1.00 56.90 347 ARG A CA 1
ATOM 2303 C C . ARG A 1 288 ? 19.576 99.433 57.190 1.00 58.73 347 ARG A C 1
ATOM 2304 O O . ARG A 1 288 ? 20.000 98.847 58.187 1.00 55.15 347 ARG A O 1
ATOM 2312 N N . ARG A 1 289 ? 20.023 99.198 55.960 1.00 45.61 348 ARG A N 1
ATOM 2313 C CA . ARG A 1 289 ? 20.999 98.150 55.666 1.00 46.91 348 ARG A CA 1
ATOM 2314 C C . ARG A 1 289 ? 22.273 98.243 56.504 1.00 49.24 348 ARG A C 1
ATOM 2315 O O . ARG A 1 289 ? 22.722 97.244 57.066 1.00 50.97 348 ARG A O 1
ATOM 2323 N N . LEU A 1 290 ? 22.852 99.436 56.582 1.00 50.77 349 LEU A N 1
ATOM 2324 C CA . LEU A 1 290 ? 24.081 99.632 57.343 1.00 46.55 349 LEU A CA 1
ATOM 2325 C C . LEU A 1 290 ? 23.835 99.436 58.837 1.00 48.57 349 LEU A C 1
ATOM 2326 O O . LEU A 1 290 ? 24.674 98.874 59.543 1.00 65.22 349 LEU A O 1
ATOM 2331 N N . LEU A 1 291 ? 22.686 99.902 59.315 1.00 42.92 350 LEU A N 1
ATOM 2332 C CA . LEU A 1 291 ? 22.305 99.706 60.711 1.00 40.96 350 LEU A CA 1
ATOM 2333 C C . LEU A 1 291 ? 22.120 98.223 61.013 1.00 55.93 350 LEU A C 1
ATOM 2334 O O . LEU A 1 291 ? 22.419 97.760 62.115 1.00 43.67 350 LEU A O 1
ATOM 2339 N N . ASP A 1 292 ? 21.622 97.484 60.027 1.00 49.26 351 ASP A N 1
ATOM 2340 C CA . ASP A 1 292 ? 21.491 96.035 60.138 1.00 48.31 351 ASP A CA 1
ATOM 2341 C C . ASP A 1 292 ? 22.863 95.376 60.214 1.00 40.22 351 ASP A C 1
ATOM 2342 O O . ASP A 1 292 ? 23.091 94.490 61.038 1.00 43.93 351 ASP A O 1
ATOM 2347 N N . LEU A 1 293 ? 23.766 95.812 59.341 1.00 37.35 352 LEU A N 1
ATOM 2348 C CA . LEU A 1 293 ? 25.124 95.280 59.290 1.00 40.80 352 LEU A CA 1
ATOM 2349 C C . LEU A 1 293 ? 25.844 95.465 60.623 1.00 41.21 352 LEU A C 1
ATOM 2350 O O . LEU A 1 293 ? 26.590 94.592 61.062 1.00 35.00 352 LEU A O 1
ATOM 2355 N N . VAL A 1 294 ? 25.622 96.610 61.258 1.00 36.39 353 VAL A N 1
ATOM 2356 C CA . VAL A 1 294 ? 26.198 96.874 62.570 1.00 43.26 353 VAL A CA 1
ATOM 2357 C C . VAL A 1 294 ? 25.555 95.962 63.611 1.00 41.29 353 VAL A C 1
ATOM 2358 O O . VAL A 1 294 ? 26.238 95.399 64.467 1.00 42.78 353 VAL A O 1
ATOM 2362 N N . ASP A 1 295 ? 24.237 95.811 63.517 1.00 41.17 354 ASP A N 1
ATOM 2363 C CA . ASP A 1 295 ? 23.486 94.960 64.435 1.00 41.76 354 ASP A CA 1
ATOM 2364 C C . ASP A 1 295 ? 23.941 93.504 64.372 1.00 57.02 354 ASP A C 1
ATOM 2365 O O . ASP A 1 295 ? 24.158 92.866 65.403 1.00 43.50 354 ASP A O 1
ATOM 2370 N N . ILE A 1 296 ? 24.087 92.988 63.156 1.00 37.32 355 ILE A N 1
ATOM 2371 C CA . ILE A 1 296 ? 24.431 91.587 62.950 1.00 40.60 355 ILE A CA 1
ATOM 2372 C C . ILE A 1 296 ? 25.893 91.303 63.312 1.00 56.21 355 ILE A C 1
ATOM 2373 O O . ILE A 1 296 ? 26.227 90.199 63.745 1.00 31.64 355 ILE A O 1
ATOM 2378 N N . HIS A 1 297 ? 26.760 92.297 63.141 1.00 40.78 356 HIS A N 1
ATOM 2379 C CA . HIS A 1 297 ? 28.162 92.151 63.514 1.00 35.10 356 HIS A CA 1
ATOM 2380 C C . HIS A 1 297 ? 28.354 92.252 65.023 1.00 42.49 356 HIS A C 1
ATOM 2381 O O . HIS A 1 297 ? 29.309 91.702 65.571 1.00 34.02 356 HIS A O 1
ATOM 2388 N N . ILE A 1 298 ? 27.446 92.954 65.693 1.00 39.29 357 ILE A N 1
ATOM 2389 C CA . ILE A 1 298 ? 27.445 92.988 67.149 1.00 48.23 357 ILE A CA 1
ATOM 2390 C C . ILE A 1 298 ? 27.102 91.596 67.670 1.00 49.49 357 ILE A C 1
ATOM 2391 O O . ILE A 1 298 ? 27.713 91.104 68.619 1.00 40.57 357 ILE A O 1
ATOM 2396 N N . LEU A 1 299 ? 26.131 90.960 67.022 1.00 34.35 358 LEU A N 1
ATOM 2397 C CA . LEU A 1 299 ? 25.739 89.598 67.359 1.00 41.87 358 LEU A CA 1
ATOM 2398 C C . LEU A 1 299 ? 26.885 88.628 67.087 1.00 49.36 358 LEU A C 1
ATOM 2399 O O . LEU A 1 299 ? 27.231 87.804 67.934 1.00 30.05 358 LEU A O 1
ATOM 2404 N N . ASP A 1 300 ? 27.472 88.738 65.899 1.00 32.84 359 ASP A N 1
ATOM 2405 C CA . ASP A 1 300 ? 28.571 87.868 65.493 1.00 26.09 359 ASP A CA 1
ATOM 2406 C C . ASP A 1 300 ? 29.803 88.033 66.381 1.00 42.16 359 ASP A C 1
ATOM 2407 O O . ASP A 1 300 ? 30.525 87.069 66.635 1.00 35.97 359 ASP A O 1
ATOM 2412 N N . TYR A 1 301 ? 30.046 89.253 66.849 1.00 33.05 360 TYR A N 1
ATOM 2413 C CA . TYR A 1 301 ? 31.188 89.510 67.720 1.00 33.83 360 TYR A CA 1
ATOM 2414 C C . TYR A 1 301 ? 30.967 88.913 69.105 1.00 36.09 360 TYR A C 1
ATOM 2415 O O . TYR A 1 301 ? 31.900 88.401 69.725 1.00 34.75 360 TYR A O 1
ATOM 2424 N N . LEU A 1 302 ? 29.729 88.984 69.585 1.00 44.33 361 LEU A N 1
ATOM 2425 C CA . LEU A 1 302 ? 29.375 88.415 70.880 1.00 33.76 361 LEU A CA 1
ATOM 2426 C C . LEU A 1 302 ? 29.544 86.900 70.880 1.00 43.11 361 LEU A C 1
ATOM 2427 O O . LEU A 1 302 ? 29.897 86.305 71.898 1.00 37.64 361 LEU A O 1
ATOM 2432 N N . ILE A 1 303 ? 29.292 86.281 69.731 1.00 31.12 362 ILE A N 1
ATOM 2433 C CA . ILE A 1 303 ? 29.366 84.830 69.607 1.00 41.82 362 ILE A CA 1
ATOM 2434 C C . ILE A 1 303 ? 30.661 84.365 68.945 1.00 51.14 362 ILE A C 1
ATOM 2435 O O . ILE A 1 303 ? 30.921 83.165 68.853 1.00 41.60 362 ILE A O 1
ATOM 2440 N N . GLY A 1 304 ? 31.470 85.314 68.485 1.00 28.77 363 GLY A N 1
ATOM 2441 C CA . GLY A 1 304 ? 32.732 84.991 67.842 1.00 25.97 363 GLY A CA 1
ATOM 2442 C C . GLY A 1 304 ? 32.580 84.387 66.456 1.00 34.01 363 GLY A C 1
ATOM 2443 O O . GLY A 1 304 ? 33.433 83.619 66.010 1.00 35.87 363 GLY A O 1
ATOM 2444 N N . ASN A 1 305 ? 31.492 84.731 65.774 1.00 38.10 364 ASN A N 1
ATOM 2445 C CA . ASN A 1 305 ? 31.243 84.244 64.421 1.00 26.27 364 ASN A CA 1
ATOM 2446 C C . ASN A 1 305 ? 32.026 85.036 63.379 1.00 41.01 364 ASN A C 1
ATOM 2447 O O . ASN A 1 305 ? 31.817 86.237 63.213 1.00 40.21 364 ASN A O 1
ATOM 2452 N N . GLN A 1 306 ? 32.925 84.354 62.675 1.00 33.88 365 GLN A N 1
ATOM 2453 C CA . GLN A 1 306 ? 33.771 85.000 61.678 1.00 40.22 365 GLN A CA 1
ATOM 2454 C C . GLN A 1 306 ? 33.252 84.814 60.253 1.00 33.02 365 GLN A C 1
ATOM 2455 O O . GLN A 1 306 ? 33.729 85.464 59.326 1.00 32.95 365 GLN A O 1
ATOM 2461 N N . ASP A 1 307 ? 32.272 83.932 60.083 1.00 38.46 366 ASP A N 1
ATOM 2462 C CA . ASP A 1 307 ? 31.895 83.463 58.750 1.00 38.80 366 ASP A CA 1
ATOM 2463 C C . ASP A 1 307 ? 30.726 84.229 58.124 1.00 36.28 366 ASP A C 1
ATOM 2464 O O . ASP A 1 307 ? 29.906 83.646 57.415 1.00 59.39 366 ASP A O 1
ATOM 2469 N N . ARG A 1 308 ? 30.645 85.530 58.387 1.00 29.04 367 ARG A N 1
ATOM 2470 C CA . ARG A 1 308 ? 29.570 86.345 57.825 1.00 30.77 367 ARG A CA 1
ATOM 2471 C C . ARG A 1 308 ? 29.978 86.958 56.483 1.00 47.03 367 ARG A C 1
ATOM 2472 O O . ARG A 1 308 ? 30.341 88.131 56.410 1.00 41.67 367 ARG A O 1
ATOM 2480 N N . HIS A 1 309 ? 29.921 86.154 55.425 1.00 46.93 368 HIS A N 1
ATOM 2481 C CA . HIS A 1 309 ? 30.344 86.597 54.099 1.00 46.09 368 HIS A CA 1
ATOM 2482 C C . HIS A 1 309 ? 29.195 87.118 53.236 1.00 42.17 368 HIS A C 1
ATOM 2483 O O . HIS A 1 309 ? 29.403 87.954 52.357 1.00 42.68 368 HIS A O 1
ATOM 2490 N N . HIS A 1 310 ? 27.990 86.613 53.475 1.00 52.70 369 HIS A N 1
ATOM 2491 C CA . HIS A 1 310 ? 26.821 87.046 52.716 1.00 33.95 369 HIS A CA 1
ATOM 2492 C C . HIS A 1 310 ? 25.641 87.349 53.633 1.00 40.31 369 HIS A C 1
ATOM 2493 O O . HIS A 1 310 ? 25.599 86.893 54.775 1.00 37.31 369 HIS A O 1
ATOM 2500 N N . PHE A 1 311 ? 24.682 88.120 53.130 1.00 54.78 370 PHE A N 1
ATOM 2501 C CA . PHE A 1 311 ? 23.458 88.385 53.875 1.00 45.16 370 PHE A CA 1
ATOM 2502 C C . PHE A 1 311 ? 22.244 87.776 53.189 1.00 39.16 370 PHE A C 1
ATOM 2503 O O . PHE A 1 311 ? 22.186 87.686 51.963 1.00 42.00 370 PHE A O 1
ATOM 2511 N N . GLU A 1 312 ? 21.271 87.365 53.994 1.00 43.71 371 GLU A N 1
ATOM 2512 C CA . GLU A 1 312 ? 20.049 86.772 53.476 1.00 41.18 371 GLU A CA 1
ATOM 2513 C C . GLU A 1 312 ? 18.865 87.627 53.909 1.00 46.88 371 GLU A C 1
ATOM 2514 O O . GLU A 1 312 ? 18.778 88.036 55.066 1.00 51.22 371 GLU A O 1
ATOM 2520 N N . SER A 1 313 ? 17.954 87.896 52.982 1.00 46.39 372 SER A N 1
ATOM 2521 C CA . SER A 1 313 ? 16.822 88.766 53.273 1.00 53.76 372 SER A CA 1
ATOM 2522 C C . SER A 1 313 ? 15.579 88.375 52.488 1.00 56.71 372 SER A C 1
ATOM 2523 O O . SER A 1 313 ? 15.673 87.907 51.355 1.00 48.17 372 SER A O 1
ATOM 2526 N N . PHE A 1 314 ? 14.413 88.572 53.094 1.00 58.88 373 PHE A N 1
ATOM 2527 C CA . PHE A 1 314 ? 13.157 88.380 52.383 1.00 47.46 373 PHE A CA 1
ATOM 2528 C C . PHE A 1 314 ? 12.994 89.467 51.330 1.00 58.11 373 PHE A C 1
ATOM 2529 O O . PHE A 1 314 ? 13.391 90.613 51.542 1.00 59.06 373 PHE A O 1
ATOM 2537 N N . ASN A 1 315 ? 12.415 89.104 50.193 1.00 68.94 374 ASN A N 1
ATOM 2538 C CA . ASN A 1 315 ? 12.113 90.074 49.152 1.00 69.40 374 ASN A CA 1
ATOM 2539 C C . ASN A 1 315 ? 10.651 89.945 48.749 1.00 64.01 374 ASN A C 1
ATOM 2540 O O . ASN A 1 315 ? 10.334 89.510 47.642 1.00 52.73 374 ASN A O 1
ATOM 2545 N N . VAL A 1 316 ? 9.764 90.325 49.662 1.00 60.98 375 VAL A N 1
ATOM 2546 C CA . VAL A 1 316 ? 8.345 90.037 49.512 1.00 79.86 375 VAL A CA 1
ATOM 2547 C C . VAL A 1 316 ? 7.473 91.247 49.860 1.00 78.74 375 VAL A C 1
ATOM 2548 O O . VAL A 1 316 ? 6.376 91.405 49.323 1.00 85.18 375 VAL A O 1
ATOM 2552 N N . PHE A 1 317 ? 7.971 92.110 50.741 1.00 66.53 376 PHE A N 1
ATOM 2553 C CA . PHE A 1 317 ? 7.246 93.321 51.101 1.00 65.02 376 PHE A CA 1
ATOM 2554 C C . PHE A 1 317 ? 7.562 94.446 50.125 1.00 87.24 376 PHE A C 1
ATOM 2555 O O . PHE A 1 317 ? 8.638 95.041 50.188 1.00 98.12 376 PHE A O 1
ATOM 2563 N N . ASN A 1 318 ? 6.629 94.723 49.218 1.00 102.40 377 ASN A N 1
ATOM 2564 C CA . ASN A 1 318 ? 6.822 95.752 48.203 1.00 112.02 377 ASN A CA 1
ATOM 2565 C C . ASN A 1 318 ? 7.159 97.098 48.839 1.00 106.97 377 ASN A C 1
ATOM 2566 O O . ASN A 1 318 ? 6.712 97.387 49.950 1.00 100.17 377 ASN A O 1
ATOM 2571 N N . ASP A 1 319 ? 7.962 97.899 48.138 1.00 110.06 378 ASP A N 1
ATOM 2572 C CA . ASP A 1 319 ? 8.335 99.244 48.585 1.00 111.84 378 ASP A CA 1
ATOM 2573 C C . ASP A 1 319 ? 9.207 99.207 49.841 1.00 104.81 378 ASP A C 1
ATOM 2574 O O . ASP A 1 319 ? 10.414 99.442 49.758 1.00 114.68 378 ASP A O 1
ATOM 2579 N N . LEU A 1 320 ? 8.581 98.956 50.993 1.00 86.27 379 LEU A N 1
ATOM 2580 C CA . LEU A 1 320 ? 9.260 98.870 52.295 1.00 84.16 379 LEU A CA 1
ATOM 2581 C C . LEU A 1 320 ? 10.662 98.248 52.259 1.00 72.72 379 LEU A C 1
ATOM 2582 O O . LEU A 1 320 ? 10.936 97.362 51.447 1.00 64.04 379 LEU A O 1
ATOM 2587 N N . PRO A 1 321 ? 11.542 98.684 53.175 1.00 62.88 380 PRO A N 1
ATOM 2588 C CA . PRO A 1 321 ? 12.913 98.162 53.205 1.00 64.41 380 PRO A CA 1
ATOM 2589 C C . PRO A 1 321 ? 13.013 96.776 53.830 1.00 51.01 380 PRO A C 1
ATOM 2590 O O . PRO A 1 321 ? 12.340 96.491 54.820 1.00 50.13 380 PRO A O 1
ATOM 2594 N N . SER A 1 322 ? 13.852 95.926 53.247 1.00 57.87 381 SER A N 1
ATOM 2595 C CA . SER A 1 322 ? 14.083 94.588 53.774 1.00 53.40 381 SER A CA 1
ATOM 2596 C C . SER A 1 322 ? 15.147 94.614 54.864 1.00 64.40 381 SER A C 1
ATOM 2597 O O . SER A 1 322 ? 15.876 95.595 55.011 1.00 57.83 381 SER A O 1
ATOM 2600 N N . TYR A 1 323 ? 15.233 93.529 55.624 1.00 60.50 382 TYR A N 1
ATOM 2601 C CA . TYR A 1 323 ? 16.239 93.407 56.669 1.00 59.75 382 TYR A CA 1
ATOM 2602 C C . TYR A 1 323 ? 17.021 92.111 56.519 1.00 45.69 382 TYR A C 1
ATOM 2603 O O . TYR A 1 323 ? 16.534 91.149 55.926 1.00 53.07 382 TYR A O 1
ATOM 2612 N N . ALA A 1 324 ? 18.231 92.085 57.067 1.00 47.60 383 ALA A N 1
ATOM 2613 C CA . ALA A 1 324 ? 19.069 90.895 56.996 1.00 53.62 383 ALA A CA 1
ATOM 2614 C C . ALA A 1 324 ? 18.590 89.837 57.981 1.00 41.85 383 ALA A C 1
ATOM 2615 O O . ALA A 1 324 ? 18.453 90.102 59.175 1.00 44.95 383 ALA A O 1
ATOM 2617 N N . ILE A 1 325 ? 18.330 88.638 57.472 1.00 49.23 384 ILE A N 1
ATOM 2618 C CA . ILE A 1 325 ? 17.944 87.514 58.316 1.00 51.90 384 ILE A CA 1
ATOM 2619 C C . ILE A 1 325 ? 19.159 86.928 59.026 1.00 50.54 384 ILE A C 1
ATOM 2620 O O . ILE A 1 325 ? 20.138 86.544 58.385 1.00 48.17 384 ILE A O 1
ATOM 2625 N N . HIS A 1 326 ? 19.095 86.863 60.351 1.00 45.14 385 HIS A N 1
ATOM 2626 C CA . HIS A 1 326 ? 20.197 86.325 61.135 1.00 39.11 385 HIS A CA 1
ATOM 2627 C C . HIS A 1 326 ? 20.238 84.809 60.981 1.00 39.12 385 HIS A C 1
ATOM 2628 O O . HIS A 1 326 ? 19.579 84.074 61.716 1.00 44.07 385 HIS A O 1
ATOM 2635 N N . LEU A 1 327 ? 21.021 84.359 60.004 1.00 51.58 386 LEU A N 1
ATOM 2636 C CA . LEU A 1 327 ? 21.096 82.950 59.643 1.00 44.47 386 LEU A CA 1
ATOM 2637 C C . LEU A 1 327 ? 22.540 82.443 59.721 1.00 43.42 386 LEU A C 1
ATOM 2638 O O . LEU A 1 327 ? 23.462 83.224 59.963 1.00 40.47 386 LEU A O 1
ATOM 2643 N N . ASP A 1 328 ? 22.722 81.138 59.520 1.00 42.98 387 ASP A N 1
ATOM 2644 C CA . ASP A 1 328 ? 24.045 80.514 59.422 1.00 43.57 387 ASP A CA 1
ATOM 2645 C C . ASP A 1 328 ? 24.968 80.826 60.600 1.00 36.29 387 ASP A C 1
ATOM 2646 O O . ASP A 1 328 ? 25.938 81.569 60.454 1.00 37.48 387 ASP A O 1
ATOM 2651 N N . HIS A 1 329 ? 24.669 80.252 61.761 1.00 32.56 388 HIS A N 1
ATOM 2652 C CA . HIS A 1 329 ? 25.469 80.496 62.959 1.00 38.07 388 HIS A CA 1
ATOM 2653 C C . HIS A 1 329 ? 26.244 79.261 63.414 1.00 46.94 388 HIS A C 1
ATOM 2654 O O . HIS A 1 329 ? 26.684 79.188 64.561 1.00 31.95 388 HIS A O 1
ATOM 2661 N N . GLY A 1 330 ? 26.401 78.294 62.516 1.00 38.88 389 GLY A N 1
ATOM 2662 C CA . GLY A 1 330 ? 27.089 77.053 62.829 1.00 27.59 389 GLY A CA 1
ATOM 2663 C C . GLY A 1 330 ? 28.526 77.210 63.297 1.00 36.56 389 GLY A C 1
ATOM 2664 O O . GLY A 1 330 ? 29.034 76.378 64.049 1.00 34.08 389 GLY A O 1
ATOM 2665 N N . ARG A 1 331 ? 29.182 78.279 62.856 1.00 27.19 390 ARG A N 1
ATOM 2666 C CA . ARG A 1 331 ? 30.581 78.514 63.200 1.00 34.25 390 ARG A CA 1
ATOM 2667 C C . ARG A 1 331 ? 30.744 79.543 64.316 1.00 40.59 390 ARG A C 1
ATOM 2668 O O . ARG A 1 331 ? 31.740 80.264 64.367 1.00 42.47 390 ARG A O 1
ATOM 2676 N N . ALA A 1 332 ? 29.759 79.608 65.206 1.00 36.15 391 ALA A N 1
ATOM 2677 C CA . ALA A 1 332 ? 29.836 80.491 66.364 1.00 26.79 391 ALA A CA 1
ATOM 2678 C C . ALA A 1 332 ? 30.295 79.734 67.607 1.00 37.28 391 ALA A C 1
ATOM 2679 O O . ALA A 1 332 ? 30.265 78.503 67.637 1.00 30.37 391 ALA A O 1
ATOM 2681 N N . PHE A 1 333 ? 30.721 80.483 68.623 1.00 26.64 392 PHE A N 1
ATOM 2682 C CA . PHE A 1 333 ? 31.111 79.920 69.917 1.00 45.97 392 PHE A CA 1
ATOM 2683 C C . PHE A 1 333 ? 32.240 78.897 69.814 1.00 35.17 392 PHE A C 1
ATOM 2684 O O . PHE A 1 333 ? 32.245 77.896 70.530 1.00 45.41 392 PHE A O 1
ATOM 2692 N N . GLY A 1 334 ? 33.195 79.151 68.926 1.00 41.93 393 GLY A N 1
ATOM 2693 C CA . GLY A 1 334 ? 34.319 78.250 68.751 1.00 26.50 393 GLY A CA 1
ATOM 2694 C C . GLY A 1 334 ? 35.411 78.431 69.789 1.00 45.83 393 GLY A C 1
ATOM 2695 O O . GLY A 1 334 ? 36.141 77.489 70.101 1.00 37.70 393 GLY A O 1
ATOM 2696 N N . ARG A 1 335 ? 35.528 79.644 70.320 1.00 26.20 394 ARG A N 1
ATOM 2697 C CA . ARG A 1 335 ? 36.574 79.961 71.287 1.00 31.03 394 ARG A CA 1
ATOM 2698 C C . ARG A 1 335 ? 36.023 80.775 72.450 1.00 38.70 394 ARG A C 1
ATOM 2699 O O . ARG A 1 335 ? 35.302 81.752 72.249 1.00 46.50 394 ARG A O 1
ATOM 2707 N N . SER A 1 336 ? 36.365 80.367 73.667 1.00 28.23 395 SER A N 1
ATOM 2708 C CA . SER A 1 336 ? 35.924 81.075 74.864 1.00 40.27 395 SER A CA 1
ATOM 2709 C C . SER A 1 336 ? 37.013 81.999 75.398 1.00 39.47 395 SER A C 1
ATOM 2710 O O . SER A 1 336 ? 36.756 82.846 76.252 1.00 40.33 395 SER A O 1
ATOM 2713 N N . ASP A 1 337 ? 38.229 81.827 74.889 1.00 42.81 396 ASP A N 1
ATOM 2714 C CA . ASP A 1 337 ? 39.385 82.564 75.389 1.00 40.62 396 ASP A CA 1
ATOM 2715 C C . ASP A 1 337 ? 39.927 83.547 74.356 1.00 48.72 396 ASP A C 1
ATOM 2716 O O . ASP A 1 337 ? 41.012 84.103 74.526 1.00 46.87 396 ASP A O 1
ATOM 2721 N N . PHE A 1 338 ? 39.170 83.759 73.285 1.00 36.86 397 PHE A N 1
ATOM 2722 C CA . PHE A 1 338 ? 39.613 84.637 72.209 1.00 31.80 397 PHE A CA 1
ATOM 2723 C C . PHE A 1 338 ? 38.485 85.519 71.685 1.00 34.17 397 PHE A C 1
ATOM 2724 O O . PHE A 1 338 ? 37.420 85.031 71.307 1.00 41.80 397 PHE A O 1
ATOM 2732 N N . ASP A 1 339 ? 38.732 86.824 71.671 1.00 42.27 398 ASP A N 1
ATOM 2733 C CA . ASP A 1 339 ? 37.800 87.779 71.085 1.00 33.57 398 ASP A CA 1
ATOM 2734 C C . ASP A 1 339 ? 38.374 88.349 69.794 1.00 42.90 398 ASP A C 1
ATOM 2735 O O . ASP A 1 339 ? 39.448 88.950 69.794 1.00 57.40 398 ASP A O 1
ATOM 2740 N N . ASP A 1 340 ? 37.654 88.158 68.694 1.00 39.97 399 ASP A N 1
ATOM 2741 C CA . ASP A 1 340 ? 38.096 88.657 67.399 1.00 30.01 399 ASP A CA 1
ATOM 2742 C C . ASP A 1 340 ? 37.536 90.052 67.142 1.00 37.02 399 ASP A C 1
ATOM 2743 O O . ASP A 1 340 ? 36.421 90.201 66.640 1.00 30.86 399 ASP A O 1
ATOM 2748 N N . ASP A 1 341 ? 38.318 91.071 67.489 1.00 41.58 400 ASP A N 1
ATOM 2749 C CA . ASP A 1 341 ? 37.883 92.460 67.367 1.00 47.47 400 ASP A CA 1
ATOM 2750 C C . ASP A 1 341 ? 37.673 92.884 65.914 1.00 41.49 400 ASP A C 1
ATOM 2751 O O . ASP A 1 341 ? 37.086 93.933 65.648 1.00 47.42 400 ASP A O 1
ATOM 2756 N N . ASP A 1 342 ? 38.158 92.073 64.978 1.00 24.93 401 ASP A N 1
ATOM 2757 C CA . ASP A 1 342 ? 37.930 92.319 63.557 1.00 34.00 401 ASP A CA 1
ATOM 2758 C C . ASP A 1 342 ? 36.446 92.239 63.206 1.00 36.67 401 ASP A C 1
ATOM 2759 O O . ASP A 1 342 ? 35.985 92.894 62.273 1.00 38.29 401 ASP A O 1
ATOM 2764 N N . IL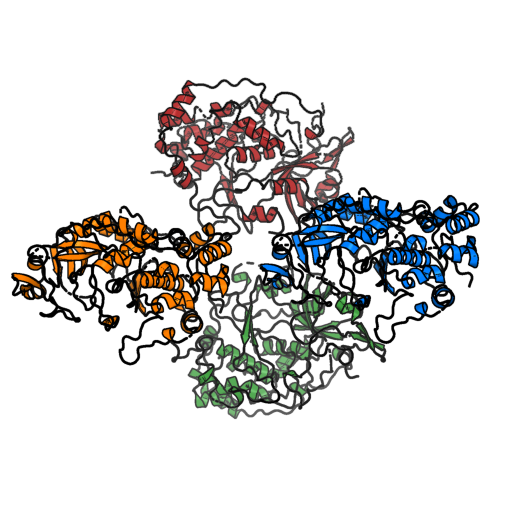E A 1 343 ? 35.706 91.424 63.950 1.00 29.99 402 ILE A N 1
ATOM 2765 C CA . ILE A 1 343 ? 34.284 91.234 63.691 1.00 41.81 402 ILE A CA 1
ATOM 2766 C C . ILE A 1 343 ? 33.486 92.500 64.015 1.00 44.99 402 ILE A C 1
ATOM 2767 O O . ILE A 1 343 ? 32.535 92.842 63.311 1.00 36.36 402 ILE A O 1
ATOM 2772 N N . ILE A 1 344 ? 33.886 93.198 65.074 1.00 32.50 403 ILE A N 1
ATOM 2773 C CA . ILE A 1 344 ? 33.180 94.397 65.517 1.00 48.59 403 ILE A CA 1
ATOM 2774 C C . ILE A 1 344 ? 33.731 95.662 64.843 1.00 42.99 403 ILE A C 1
ATOM 2775 O O . ILE A 1 344 ? 33.363 96.785 65.194 1.00 49.66 403 ILE A O 1
ATOM 2780 N N . LEU A 1 345 ? 34.606 95.471 63.860 1.00 42.28 404 LEU A N 1
ATOM 2781 C CA . LEU A 1 345 ? 35.168 96.586 63.095 1.00 51.00 404 LEU A CA 1
ATOM 2782 C C . LEU A 1 345 ? 34.137 97.503 62.414 1.00 53.74 404 LEU A C 1
ATOM 2783 O O . LEU A 1 345 ? 34.350 98.715 62.364 1.00 54.84 404 LEU A O 1
ATOM 2788 N N . PRO A 1 346 ? 33.035 96.942 61.869 1.00 48.60 405 PRO A N 1
ATOM 2789 C CA . PRO A 1 346 ? 32.017 97.842 61.313 1.00 40.24 405 PRO A CA 1
ATOM 2790 C C . PRO A 1 346 ? 31.487 98.876 62.308 1.00 52.02 405 PRO A C 1
ATOM 2791 O O . PRO A 1 346 ? 31.252 100.018 61.919 1.00 52.13 405 PRO A O 1
ATOM 2795 N N . LEU A 1 347 ? 31.304 98.482 63.563 1.00 43.44 406 LEU A N 1
ATOM 2796 C CA . LEU A 1 347 ? 30.897 99.420 64.606 1.00 37.51 406 LEU A CA 1
ATOM 2797 C C . LEU A 1 347 ? 31.926 100.532 64.770 1.00 41.95 406 LEU A C 1
ATOM 2798 O O . LEU A 1 347 ? 31.578 101.706 64.893 1.00 44.61 406 LEU A O 1
ATOM 2803 N N . ARG A 1 348 ? 33.197 100.146 64.765 1.00 58.24 407 ARG A N 1
ATOM 2804 C CA . ARG A 1 348 ? 34.296 101.075 64.990 1.00 55.07 407 ARG A CA 1
ATOM 2805 C C . ARG A 1 348 ? 34.542 101.977 63.784 1.00 51.41 407 ARG A C 1
ATOM 2806 O O . ARG A 1 348 ? 34.937 103.133 63.937 1.00 40.75 407 ARG A O 1
ATOM 2814 N N . GLN A 1 349 ? 34.307 101.447 62.588 1.00 52.88 408 GLN A N 1
ATOM 2815 C CA . GLN A 1 349 ? 34.539 102.199 61.358 1.00 42.97 408 GLN A CA 1
ATOM 2816 C C . GLN A 1 349 ? 33.355 103.082 60.963 1.00 54.26 408 GLN A C 1
ATOM 2817 O O . GLN A 1 349 ? 33.537 104.244 60.598 1.00 54.38 408 GLN A O 1
ATOM 2823 N N . CYS A 1 350 ? 32.147 102.532 61.037 1.00 50.84 409 CYS A N 1
ATOM 2824 C CA . CYS A 1 350 ? 30.950 103.261 60.623 1.00 53.09 409 CYS A CA 1
ATOM 2825 C C . CYS A 1 350 ? 30.457 104.205 61.716 1.00 51.01 409 CYS A C 1
ATOM 2826 O O . CYS A 1 350 ? 30.006 105.315 61.432 1.00 45.18 409 CYS A O 1
ATOM 2829 N N . CYS A 1 351 ? 30.546 103.747 62.962 1.00 40.02 410 CYS A N 1
ATOM 2830 C CA . CYS A 1 351 ? 30.118 104.519 64.126 1.00 38.92 410 CYS A CA 1
ATOM 2831 C C . CYS A 1 351 ? 28.676 105.014 64.032 1.00 46.91 410 CYS A C 1
ATOM 2832 O O . CYS A 1 351 ? 28.369 106.129 64.449 1.00 43.16 410 CYS A O 1
ATOM 2835 N N . ILE A 1 352 ? 27.798 104.185 63.478 1.00 53.28 411 ILE A N 1
ATOM 2836 C CA . ILE A 1 352 ? 26.363 104.414 63.597 1.00 51.30 411 ILE A CA 1
ATOM 2837 C C . ILE A 1 352 ? 25.743 103.211 64.301 1.00 45.09 411 ILE A C 1
ATOM 2838 O O . ILE A 1 352 ? 26.265 102.099 64.219 1.00 44.71 411 ILE A O 1
ATOM 2843 N N . LEU A 1 353 ? 24.641 103.438 65.004 1.00 42.96 412 LEU A N 1
ATOM 2844 C CA . LEU A 1 353 ? 24.068 102.403 65.854 1.00 28.42 412 LEU A CA 1
ATOM 2845 C C . LEU A 1 353 ? 22.585 102.637 66.107 1.00 43.11 412 LEU A C 1
ATOM 2846 O O . LEU A 1 353 ? 22.185 103.713 66.550 1.00 57.46 412 LEU A O 1
ATOM 2851 N N . ARG A 1 354 ? 21.776 101.627 65.799 1.00 40.61 413 ARG A N 1
ATOM 2852 C CA . ARG A 1 354 ? 20.336 101.687 66.022 1.00 48.98 413 ARG A CA 1
ATOM 2853 C C . ARG A 1 354 ? 20.043 101.956 67.496 1.00 52.80 413 ARG A C 1
ATOM 2854 O O . ARG A 1 354 ? 20.564 101.265 68.371 1.00 44.84 413 ARG A O 1
ATOM 2862 N N . PRO A 1 355 ? 19.218 102.978 67.773 1.00 48.46 414 PRO A N 1
ATOM 2863 C CA . PRO A 1 355 ? 18.944 103.459 69.133 1.00 38.41 414 PRO A CA 1
ATOM 2864 C C . PRO A 1 355 ? 18.435 102.368 70.072 1.00 46.56 414 PRO A C 1
ATOM 2865 O O . PRO A 1 355 ? 18.824 102.345 71.240 1.00 38.66 414 PRO A O 1
ATOM 2869 N N . SER A 1 356 ? 17.579 101.482 69.571 1.00 27.39 415 SER A N 1
ATOM 2870 C CA . SER A 1 356 ? 17.066 100.378 70.376 1.00 49.64 415 SER A CA 1
ATOM 2871 C C . SER A 1 356 ? 18.183 99.410 70.746 1.00 55.56 415 SER A C 1
ATOM 2872 O O . SER A 1 356 ? 18.229 98.900 71.866 1.00 40.27 415 SER A O 1
ATOM 2875 N N . THR A 1 357 ? 19.076 99.156 69.794 1.00 36.24 416 THR A N 1
ATOM 2876 C CA . THR A 1 357 ? 20.220 98.283 70.024 1.00 50.02 416 THR A CA 1
ATOM 2877 C C . THR A 1 357 ? 21.088 98.838 71.148 1.00 55.88 416 THR A C 1
ATOM 2878 O O . THR A 1 357 ? 21.548 98.093 72.012 1.00 45.76 416 THR A O 1
ATOM 2882 N N . PHE A 1 358 ? 21.307 100.150 71.129 1.00 46.04 417 PHE A N 1
ATOM 2883 C CA . PHE A 1 358 ? 22.126 100.797 72.145 1.00 43.79 417 PHE A CA 1
ATOM 2884 C C . PHE A 1 358 ? 21.525 100.611 73.532 1.00 50.14 417 PHE A C 1
ATOM 2885 O O . PHE A 1 358 ? 22.232 100.267 74.477 1.00 43.37 417 PHE A O 1
ATOM 2893 N N . GLN A 1 359 ? 20.219 100.835 73.646 1.00 37.05 418 GLN A N 1
ATOM 2894 C CA . GLN A 1 359 ? 19.523 100.672 74.919 1.00 56.09 418 GLN A CA 1
ATOM 2895 C C . GLN A 1 359 ? 19.598 99.234 75.413 1.00 55.32 418 GLN A C 1
ATOM 2896 O O . GLN A 1 359 ? 19.880 98.990 76.586 1.00 35.98 418 GLN A O 1
ATOM 2902 N N . THR A 1 360 ? 19.334 98.289 74.515 1.00 42.73 419 THR A N 1
ATOM 2903 C CA . THR A 1 360 ? 19.461 96.869 74.827 1.00 36.01 419 THR A CA 1
ATOM 2904 C C . THR A 1 360 ? 20.853 96.541 75.358 1.00 44.96 419 THR A C 1
ATOM 2905 O O . THR A 1 360 ? 20.994 95.907 76.403 1.00 45.62 419 THR A O 1
ATOM 2909 N N . LEU A 1 361 ? 21.876 96.984 74.634 1.00 33.65 420 LEU A N 1
ATOM 2910 C CA . LEU A 1 361 ? 23.257 96.767 75.046 1.00 37.11 420 LEU A CA 1
ATOM 2911 C C . LEU A 1 361 ? 23.562 97.502 76.347 1.00 40.49 420 LEU A C 1
ATOM 2912 O O . LEU A 1 361 ? 24.210 96.955 77.239 1.00 43.24 420 LEU A O 1
ATOM 2925 N N . ASN A 1 363 ? 21.405 98.418 78.671 1.00 34.31 422 ASN A N 1
ATOM 2926 C CA . ASN A 1 363 ? 20.653 97.795 79.752 1.00 34.65 422 ASN A CA 1
ATOM 2927 C C . ASN A 1 363 ? 21.379 96.586 80.327 1.00 37.68 422 ASN A C 1
ATOM 2928 O O . ASN A 1 363 ? 21.495 96.443 81.544 1.00 47.16 422 ASN A O 1
ATOM 2933 N N . PHE A 1 364 ? 21.868 95.720 79.446 1.00 42.58 423 PHE A N 1
ATOM 2934 C CA . PHE A 1 364 ? 22.622 94.548 79.874 1.00 55.13 423 PHE A CA 1
ATOM 2935 C C . PHE A 1 364 ? 23.969 94.945 80.473 1.00 49.76 423 PHE A C 1
ATOM 2936 O O . PHE A 1 364 ? 24.387 94.391 81.487 1.00 55.17 423 PHE A O 1
ATOM 2944 N N . TYR A 1 365 ? 24.652 95.893 79.839 1.00 40.74 424 TYR A N 1
ATOM 2945 C CA . TYR A 1 365 ? 25.969 96.325 80.303 1.00 47.55 424 TYR A CA 1
ATOM 2946 C C . TYR A 1 365 ? 25.936 96.964 81.690 1.00 53.07 424 TYR A C 1
ATOM 2947 O O . TYR A 1 365 ? 26.832 96.741 82.504 1.00 39.25 424 TYR A O 1
ATOM 2956 N N . SER A 1 366 ? 24.900 97.755 81.953 1.00 47.83 425 SER A N 1
ATOM 2957 C CA . SER A 1 366 ? 24.790 98.480 83.215 1.00 55.40 425 SER A CA 1
ATOM 2958 C C . SER A 1 366 ? 24.522 97.547 84.392 1.00 62.19 425 SER A C 1
ATOM 2959 O O . SER A 1 366 ? 24.721 97.919 85.549 1.00 61.06 425 SER A O 1
ATOM 2962 N N . THR A 1 367 ? 24.065 96.336 84.092 1.00 59.49 426 THR A N 1
ATOM 2963 C CA . THR A 1 367 ? 23.890 95.310 85.111 1.00 60.16 426 THR A CA 1
ATOM 2964 C C . THR A 1 367 ? 24.683 94.070 84.714 1.00 59.38 426 THR A C 1
ATOM 2965 O O . THR A 1 367 ? 24.213 93.261 83.918 1.00 47.38 426 THR A O 1
ATOM 2969 N N . PRO A 1 368 ? 25.892 93.918 85.274 1.00 55.97 427 PRO A N 1
ATOM 2970 C CA . PRO A 1 368 ? 26.796 92.809 84.943 1.00 65.68 427 PRO A CA 1
ATOM 2971 C C . PRO A 1 368 ? 26.145 91.430 85.062 1.00 56.52 427 PRO A C 1
ATOM 2972 O O . PRO A 1 368 ? 25.348 91.205 85.973 1.00 62.99 427 PRO A O 1
ATOM 2976 N N . LYS A 1 369 ? 26.478 90.549 84.119 1.00 40.13 428 LYS A N 1
ATOM 2977 C CA . LYS A 1 369 ? 25.989 89.167 84.053 1.00 41.94 428 LYS A CA 1
ATOM 2978 C C . LYS A 1 369 ? 24.512 89.035 83.688 1.00 56.90 428 LYS A C 1
ATOM 2979 O O . LYS A 1 369 ? 23.987 87.925 83.646 1.00 54.30 428 LYS A O 1
ATOM 2985 N N . SER A 1 370 ? 23.842 90.150 83.420 1.00 55.38 429 SER A N 1
ATOM 2986 C CA . SER A 1 370 ? 22.414 90.100 83.127 1.00 49.73 429 SER A CA 1
ATOM 2987 C C . SER A 1 370 ? 22.165 89.512 81.742 1.00 40.36 429 SER A C 1
ATOM 2988 O O . SER A 1 370 ? 21.181 88.804 81.532 1.00 46.52 429 SER A O 1
ATOM 2991 N N . LEU A 1 371 ? 23.056 89.810 80.800 1.00 38.03 430 LEU A N 1
ATOM 2992 C CA . LEU A 1 371 ? 22.942 89.284 79.441 1.00 51.71 430 LEU A CA 1
ATOM 2993 C C . LEU A 1 371 ? 23.018 87.759 79.393 1.00 49.82 430 LEU A C 1
ATOM 2994 O O . LEU A 1 371 ? 22.136 87.105 78.837 1.00 38.14 430 LEU A O 1
ATOM 2999 N N . THR A 1 372 ? 24.072 87.200 79.978 1.00 42.64 431 THR A N 1
ATOM 3000 C CA . THR A 1 372 ? 24.269 85.753 79.975 1.00 57.60 431 THR A CA 1
ATOM 3001 C C . THR A 1 372 ? 23.272 85.023 80.871 1.00 49.84 431 THR A C 1
ATOM 3002 O O . THR A 1 372 ? 22.939 83.865 80.617 1.00 61.56 431 THR A O 1
ATOM 3006 N N . LYS A 1 373 ? 22.801 85.694 81.918 1.00 40.66 432 LYS A N 1
ATOM 3007 C CA . LYS A 1 373 ? 21.764 85.120 82.770 1.00 43.99 432 LYS A CA 1
ATOM 3008 C C . LYS A 1 373 ? 20.439 85.030 82.024 1.00 42.75 432 LYS A C 1
ATOM 3009 O O . LYS A 1 373 ? 19.739 84.022 82.109 1.00 37.18 432 LYS A O 1
ATOM 3015 N N . ALA A 1 374 ? 20.101 86.087 81.294 1.00 45.12 433 ALA A N 1
ATOM 3016 C CA . ALA A 1 374 ? 18.894 86.093 80.477 1.00 34.92 433 ALA A CA 1
ATOM 3017 C C . ALA A 1 374 ? 19.009 85.090 79.332 1.00 40.82 433 ALA A C 1
ATOM 3018 O O . ALA A 1 374 ? 18.006 84.557 78.860 1.00 55.04 433 ALA A O 1
ATOM 3020 N N . LEU A 1 375 ? 20.236 84.842 78.885 1.00 57.29 434 LEU A N 1
ATOM 3021 C CA . LEU A 1 375 ? 20.484 83.862 77.836 1.00 51.01 434 LEU A CA 1
ATOM 3022 C C . LEU A 1 375 ? 20.381 82.447 78.391 1.00 47.07 434 LEU A C 1
ATOM 3023 O O . LEU A 1 375 ? 19.777 81.569 77.767 1.00 37.16 434 LEU A O 1
ATOM 3028 N N . HIS A 1 376 ? 20.977 82.235 79.562 1.00 31.33 435 HIS A N 1
ATOM 3029 C CA . HIS A 1 376 ? 20.969 80.927 80.203 1.00 37.68 435 HIS A CA 1
ATOM 3030 C C . HIS A 1 376 ? 19.545 80.463 80.439 1.00 51.87 435 HIS A C 1
ATOM 3031 O O . HIS A 1 376 ? 19.198 79.309 80.181 1.00 47.68 435 HIS A O 1
ATOM 3038 N N . GLU A 1 377 ? 18.732 81.391 80.933 1.00 45.95 436 GLU A N 1
ATOM 3039 C CA . GLU A 1 377 ? 17.336 81.132 81.244 1.00 52.17 436 GLU A CA 1
ATOM 3040 C C . GLU A 1 377 ? 16.556 80.749 79.996 1.00 40.03 436 GLU A C 1
ATOM 3041 O O . GLU A 1 377 ? 15.691 79.876 80.039 1.00 53.83 436 GLU A O 1
ATOM 3047 N N . SER A 1 378 ? 16.867 81.409 78.887 1.00 43.86 437 SER A N 1
ATOM 3048 C CA . SER A 1 378 ? 16.226 81.107 77.615 1.00 32.73 437 SER A CA 1
ATOM 3049 C C . SER A 1 378 ? 16.663 79.736 77.108 1.00 52.96 437 SER A C 1
ATOM 3050 O O . SER A 1 378 ? 15.838 78.931 76.675 1.00 45.67 437 SER A O 1
ATOM 3053 N N . LEU A 1 379 ? 17.967 79.481 77.170 1.00 37.72 438 LEU A N 1
ATOM 3054 C CA . LEU A 1 379 ? 18.543 78.214 76.724 1.00 46.25 438 LEU A CA 1
ATOM 3055 C C . LEU A 1 379 ? 18.028 77.032 77.538 1.00 49.81 438 LEU A C 1
ATOM 3056 O O . LEU A 1 379 ? 17.894 75.924 77.021 1.00 53.98 438 LEU A O 1
ATOM 3061 N N . SER A 1 380 ? 17.746 77.280 78.813 1.00 52.28 439 SER A N 1
ATOM 3062 C CA . SER A 1 380 ? 17.281 76.241 79.727 1.00 43.43 439 SER A CA 1
ATOM 3063 C C . SER A 1 380 ? 15.986 75.576 79.263 1.00 49.40 439 SER A C 1
ATOM 3064 O O . SER A 1 380 ? 15.726 74.418 79.593 1.00 51.46 439 SER A O 1
ATOM 3067 N N . LYS A 1 381 ? 15.175 76.304 78.501 1.00 33.67 440 LYS A N 1
ATOM 3068 C CA . LYS A 1 381 ? 13.908 75.764 78.015 1.00 47.71 440 LYS A CA 1
ATOM 3069 C C . LYS A 1 381 ? 14.105 74.779 76.866 1.00 42.62 440 LYS A C 1
ATOM 3070 O O . LYS A 1 381 ? 13.206 74.001 76.550 1.00 52.71 440 LYS A O 1
ATOM 3076 N N . ASP A 1 382 ? 15.278 74.811 76.242 1.00 40.87 441 ASP A N 1
ATOM 3077 C CA . ASP A 1 382 ? 15.585 73.867 75.173 1.00 36.47 441 ASP A CA 1
ATOM 3078 C C . ASP A 1 382 ? 15.836 72.478 75.751 1.00 45.78 441 ASP A C 1
ATOM 3079 O O . ASP A 1 382 ? 16.596 72.328 76.708 1.00 43.23 441 ASP A O 1
ATOM 3084 N N . PRO A 1 383 ? 15.191 71.455 75.169 1.00 33.58 442 PRO A N 1
ATOM 3085 C CA . PRO A 1 383 ? 15.257 70.071 75.658 1.00 34.91 442 PRO A CA 1
ATOM 3086 C C . PRO A 1 383 ? 16.669 69.485 75.641 1.00 44.95 442 PRO A C 1
ATOM 3087 O O . PRO A 1 383 ? 16.922 68.485 76.314 1.00 50.70 442 PRO A O 1
ATOM 3091 N N . ALA A 1 384 ? 17.572 70.099 74.882 1.00 45.18 443 ALA A N 1
ATOM 3092 C CA . ALA A 1 384 ? 18.929 69.582 74.743 1.00 32.46 443 ALA A CA 1
ATOM 3093 C C . ALA A 1 384 ? 19.923 70.325 75.631 1.00 36.93 443 ALA A C 1
ATOM 3094 O O . ALA A 1 384 ? 21.135 70.180 75.467 1.00 47.39 443 ALA A O 1
ATOM 3096 N N . HIS A 1 385 ? 19.410 71.125 76.563 1.00 39.12 444 HIS A N 1
ATOM 3097 C CA . HIS A 1 385 ? 20.265 71.884 77.471 1.00 41.16 444 HIS A CA 1
ATOM 3098 C C . HIS A 1 385 ? 21.098 70.943 78.343 1.00 40.28 444 HIS A C 1
ATOM 3099 O O . HIS A 1 385 ? 20.658 69.835 78.649 1.00 50.34 444 HIS A O 1
ATOM 3106 N N . PRO A 1 386 ? 22.307 71.375 78.747 1.00 38.93 445 PRO A N 1
ATOM 3107 C CA . PRO A 1 386 ? 22.962 72.660 78.459 1.00 42.74 445 PRO A CA 1
ATOM 3108 C C . PRO A 1 386 ? 23.386 72.821 76.999 1.00 42.00 445 PRO A C 1
ATOM 3109 O O . PRO A 1 386 ? 23.957 71.904 76.409 1.00 52.71 445 PRO A O 1
ATOM 3113 N N . ILE A 1 387 ? 23.102 73.990 76.434 1.00 45.51 446 ILE A N 1
ATOM 3114 C CA . ILE A 1 387 ? 23.427 74.278 75.043 1.00 45.43 446 ILE A CA 1
ATOM 3115 C C . ILE A 1 387 ? 24.868 74.768 74.908 1.00 36.38 446 ILE A C 1
ATOM 3116 O O . ILE A 1 387 ? 25.583 74.378 73.985 1.00 33.86 446 ILE A O 1
ATOM 3121 N N . LEU A 1 388 ? 25.286 75.622 75.835 1.00 34.16 447 LEU A N 1
ATOM 3122 C CA . LEU A 1 388 ? 26.634 76.179 75.821 1.00 42.88 447 LEU A CA 1
ATOM 3123 C C . LEU A 1 388 ? 27.419 75.785 77.063 1.00 34.02 447 LEU A C 1
ATOM 3124 O O . LEU A 1 388 ? 26.861 75.698 78.157 1.00 39.58 447 LEU A O 1
ATOM 3129 N N . ALA A 1 389 ? 28.713 75.540 76.890 1.00 37.24 448 ALA A N 1
ATOM 3130 C CA . ALA A 1 389 ? 29.607 75.414 78.032 1.00 39.66 448 ALA A CA 1
ATOM 3131 C C . ALA A 1 389 ? 29.635 76.753 78.757 1.00 37.80 448 ALA A C 1
ATOM 3132 O O . ALA A 1 389 ? 29.647 77.807 78.121 1.00 44.74 448 ALA A O 1
ATOM 3134 N N . TYR A 1 390 ? 29.644 76.711 80.085 1.00 30.57 449 TYR A N 1
ATOM 3135 C CA . TYR A 1 390 ? 29.489 77.919 80.888 1.00 42.56 449 TYR A CA 1
ATOM 3136 C C . TYR A 1 390 ? 30.650 78.896 80.718 1.00 46.84 449 TYR A C 1
ATOM 3137 O O . TYR A 1 390 ? 30.513 80.083 81.008 1.00 48.00 449 TYR A O 1
ATOM 3146 N N . LYS A 1 391 ? 31.788 78.393 80.250 1.00 26.55 450 LYS A N 1
ATOM 3147 C CA . LYS A 1 391 ? 32.975 79.221 80.055 1.00 32.94 450 LYS A CA 1
ATOM 3148 C C . LYS A 1 391 ? 32.774 80.312 79.001 1.00 39.53 450 LYS A C 1
ATOM 3149 O O . LYS A 1 391 ? 33.545 81.269 78.940 1.00 53.92 450 LYS A O 1
ATOM 3155 N N . HIS A 1 392 ? 31.744 80.164 78.172 1.00 33.74 451 HIS A N 1
ATOM 3156 C CA . HIS A 1 392 ? 31.431 81.163 77.153 1.00 39.06 451 HIS A CA 1
ATOM 3157 C C . HIS A 1 392 ? 30.702 82.372 77.734 1.00 50.43 451 HIS A C 1
ATOM 3158 O O . HIS A 1 392 ? 30.696 83.447 77.132 1.00 46.28 451 HIS A O 1
ATOM 3165 N N . TYR A 1 393 ? 30.087 82.194 78.900 1.00 45.51 452 TYR A N 1
ATOM 3166 C CA . TYR A 1 393 ? 29.374 83.286 79.562 1.00 36.33 452 TYR A CA 1
ATOM 3167 C C . TYR A 1 393 ? 30.291 84.452 79.967 1.00 34.50 452 TYR A C 1
ATOM 3168 O O . TYR A 1 393 ? 29.979 85.601 79.655 1.00 33.74 452 TYR A O 1
ATOM 3177 N N . PRO A 1 394 ? 31.415 84.177 80.665 1.00 47.31 453 PRO A N 1
ATOM 3178 C CA . PRO A 1 394 ? 32.281 85.324 80.967 1.00 53.64 453 PRO A CA 1
ATOM 3179 C C . PRO A 1 394 ? 32.871 85.955 79.708 1.00 55.95 453 PRO A C 1
ATOM 3180 O O . PRO A 1 394 ? 33.172 87.148 79.703 1.00 73.08 453 PRO A O 1
ATOM 3184 N N . ALA A 1 395 ? 33.039 85.154 78.660 1.00 44.36 454 ALA A N 1
ATOM 3185 C CA . ALA A 1 395 ? 33.553 85.649 77.388 1.00 25.62 454 ALA A CA 1
ATOM 3186 C C . ALA A 1 395 ? 32.580 86.642 76.762 1.00 50.41 454 ALA A C 1
ATOM 3187 O O . ALA A 1 395 ? 32.985 87.700 76.279 1.00 45.21 454 ALA A O 1
ATOM 3197 N N . GLU A 1 397 ? 30.297 88.359 78.324 1.00 54.35 456 GLU A N 1
ATOM 3198 C CA . GLU A 1 397 ? 30.296 89.544 79.171 1.00 49.73 456 GLU A CA 1
ATOM 3199 C C . GLU A 1 397 ? 31.494 90.424 78.838 1.00 46.05 456 GLU A C 1
ATOM 3200 O O . GLU A 1 397 ? 31.377 91.647 78.764 1.00 42.66 456 GLU A O 1
ATOM 3206 N N . ARG A 1 398 ? 32.644 89.788 78.628 1.00 53.12 457 ARG A N 1
ATOM 3207 C CA . ARG A 1 398 ? 33.870 90.497 78.279 1.00 49.30 457 ARG A CA 1
ATOM 3208 C C . ARG A 1 398 ? 33.744 91.205 76.935 1.00 42.63 457 ARG A C 1
ATOM 3209 O O . ARG A 1 398 ? 34.221 92.326 76.766 1.00 49.14 457 ARG A O 1
ATOM 3217 N N . ARG A 1 399 ? 33.093 90.544 75.984 1.00 38.23 458 ARG A N 1
ATOM 3218 C CA . ARG A 1 399 ? 32.919 91.100 74.649 1.00 38.78 458 ARG A CA 1
ATOM 3219 C C . ARG A 1 399 ? 31.907 92.240 74.652 1.00 45.70 458 ARG A C 1
ATOM 3220 O O . ARG A 1 399 ? 32.065 93.217 73.922 1.00 39.40 458 ARG A O 1
ATOM 3228 N N . LEU A 1 400 ? 30.869 92.107 75.473 1.00 49.37 459 LEU A N 1
ATOM 3229 C CA . LEU A 1 400 ? 29.868 93.159 75.624 1.00 51.03 459 LEU A CA 1
ATOM 3230 C C . LEU A 1 400 ? 30.501 94.449 76.132 1.00 55.18 459 LEU A C 1
ATOM 3231 O O . LEU A 1 400 ? 30.231 95.531 75.611 1.00 37.67 459 LEU A O 1
ATOM 3236 N N . ALA A 1 401 ? 31.343 94.322 77.153 1.00 52.02 460 ALA A N 1
ATOM 3237 C CA . ALA A 1 401 ? 32.047 95.462 77.731 1.00 47.61 460 ALA A CA 1
ATOM 3238 C C . ALA A 1 401 ? 32.927 96.166 76.701 1.00 48.30 460 ALA A C 1
ATOM 3239 O O . ALA A 1 401 ? 32.993 97.394 76.666 1.00 50.07 460 ALA A O 1
ATOM 3241 N N . LYS A 1 402 ? 33.602 95.380 75.868 1.00 27.01 461 LYS A N 1
ATOM 3242 C CA . LYS A 1 402 ? 34.457 95.928 74.821 1.00 51.70 461 LYS A CA 1
ATOM 3243 C C . LYS A 1 402 ? 33.642 96.675 73.769 1.00 51.71 461 LYS A C 1
ATOM 3244 O O . LYS A 1 402 ? 34.092 97.683 73.224 1.00 52.27 461 LYS A O 1
ATOM 3250 N N . ILE A 1 403 ? 32.445 96.170 73.484 1.00 50.65 462 ILE A N 1
ATOM 3251 C CA . ILE A 1 403 ? 31.546 96.816 72.533 1.00 44.24 462 ILE A CA 1
ATOM 3252 C C . ILE A 1 403 ? 31.155 98.209 73.019 1.00 52.59 462 ILE A C 1
ATOM 3253 O O . ILE A 1 403 ? 31.138 99.165 72.243 1.00 39.94 462 ILE A O 1
ATOM 3266 N N . SER A 1 405 ? 32.841 100.100 74.880 1.00 44.67 464 SER A N 1
ATOM 3267 C CA . SER A 1 405 ? 34.014 100.957 74.771 1.00 40.70 464 SER A CA 1
ATOM 3268 C C . SER A 1 405 ? 34.125 101.532 73.364 1.00 50.51 464 SER A C 1
ATOM 3269 O O . SER A 1 405 ? 34.465 102.701 73.187 1.00 51.91 464 SER A O 1
ATOM 3272 N N . HIS A 1 406 ? 33.838 100.701 72.366 1.00 51.38 465 HIS A N 1
ATOM 3273 C CA . HIS A 1 406 ? 33.845 101.141 70.975 1.00 43.75 465 HIS A CA 1
ATOM 3274 C C . HIS A 1 406 ? 32.717 102.132 70.715 1.00 45.17 465 HIS A C 1
ATOM 3275 O O . HIS A 1 406 ? 32.853 103.040 69.895 1.00 58.10 465 HIS A O 1
ATOM 3282 N N . ILE A 1 407 ? 31.602 101.949 71.415 1.00 40.93 466 ILE A N 1
ATOM 3283 C CA . ILE A 1 407 ? 30.464 102.851 71.290 1.00 50.19 466 ILE A CA 1
ATOM 3284 C C . ILE A 1 407 ? 30.809 104.207 71.900 1.00 55.72 466 ILE A C 1
ATOM 3285 O O . ILE A 1 407 ? 30.487 105.253 71.335 1.00 36.53 466 ILE A O 1
ATOM 3290 N N . LEU A 1 408 ? 31.471 104.178 73.054 1.00 52.87 467 LEU A N 1
ATOM 3291 C CA . LEU A 1 408 ? 31.921 105.401 73.711 1.00 51.12 467 LEU A CA 1
ATOM 3292 C C . LEU A 1 408 ? 32.872 106.194 72.823 1.00 55.85 467 LEU A C 1
ATOM 3293 O O . LEU A 1 408 ? 32.836 107.423 72.804 1.00 53.44 467 LEU A O 1
ATOM 3298 N N . GLU A 1 409 ? 33.719 105.484 72.086 1.00 53.57 468 GLU A N 1
ATOM 3299 C CA . GLU A 1 409 ? 34.651 106.131 71.173 1.00 54.95 468 GLU A CA 1
ATOM 3300 C C . GLU A 1 409 ? 33.902 106.779 70.014 1.00 61.29 468 GLU A C 1
ATOM 3301 O O . GLU A 1 409 ? 34.266 107.863 69.559 1.00 64.88 468 GLU A O 1
ATOM 3307 N N . CYS A 1 410 ? 32.854 106.111 69.540 1.00 52.20 469 CYS A N 1
ATOM 3308 C CA . CYS A 1 410 ? 32.015 106.662 68.481 1.00 53.48 469 CYS A CA 1
ATOM 3309 C C . CYS A 1 410 ? 31.254 107.906 68.938 1.00 58.33 469 CYS A C 1
ATOM 3310 O O . CYS A 1 410 ? 31.107 108.863 68.178 1.00 66.92 469 CYS A O 1
ATOM 3313 N N . PHE A 1 411 ? 30.772 107.887 70.177 1.00 60.49 470 PHE A N 1
ATOM 3314 C CA . PHE A 1 411 ? 30.068 109.036 70.744 1.00 58.01 470 PHE A CA 1
ATOM 3315 C C . PHE A 1 411 ? 30.974 110.248 70.923 1.00 60.21 470 PHE A C 1
ATOM 3316 O O . PHE A 1 411 ? 30.569 111.381 70.669 1.00 50.87 470 PHE A O 1
ATOM 3324 N N . GLU A 1 412 ? 32.202 110.003 71.363 1.00 57.11 471 GLU A N 1
ATOM 3325 C CA . GLU A 1 412 ? 33.137 111.081 71.660 1.00 48.29 471 GLU A CA 1
ATOM 3326 C C . GLU A 1 412 ? 33.769 111.661 70.401 1.00 53.13 471 GLU A C 1
ATOM 3327 O O . GLU A 1 412 ? 34.106 112.844 70.355 1.00 57.60 471 GLU A O 1
ATOM 3333 N N . SER A 1 413 ? 33.930 110.826 69.382 1.00 40.47 472 SER A N 1
ATOM 3334 C CA . SER A 1 413 ? 34.556 111.259 68.139 1.00 53.29 472 SER A CA 1
ATOM 3335 C C . SER A 1 413 ? 33.581 111.920 67.165 1.00 60.00 472 SER A C 1
ATOM 3336 O O . SER A 1 413 ? 33.890 112.960 66.585 1.00 81.35 472 SER A O 1
ATOM 3339 N N . ARG A 1 414 ? 32.409 111.318 66.985 1.00 55.77 473 ARG A N 1
ATOM 3340 C CA . ARG A 1 414 ? 31.454 111.807 65.994 1.00 48.41 473 ARG A CA 1
ATOM 3341 C C . ARG A 1 414 ? 30.201 112.456 66.585 1.00 51.05 473 ARG A C 1
ATOM 3342 O O . ARG A 1 414 ? 29.375 112.994 65.849 1.00 54.00 473 ARG A O 1
ATOM 3350 N N . GLY A 1 415 ? 30.058 112.409 67.904 1.00 50.09 474 GLY A N 1
ATOM 3351 C CA . GLY A 1 415 ? 28.874 112.949 68.550 1.00 47.98 474 GLY A CA 1
ATOM 3352 C C . GLY A 1 415 ? 27.722 111.964 68.618 1.00 60.20 474 GLY A C 1
ATOM 3353 O O . GLY A 1 415 ? 27.572 111.107 67.747 1.00 57.76 474 GLY A O 1
ATOM 3354 N N . VAL A 1 416 ? 26.900 112.096 69.655 1.00 57.59 475 VAL A N 1
ATOM 3355 C CA . VAL A 1 416 ? 25.802 111.168 69.907 1.00 56.13 475 VAL A CA 1
ATOM 3356 C C . VAL A 1 416 ? 24.682 111.307 68.875 1.00 52.23 475 VAL A C 1
ATOM 3357 O O . VAL A 1 416 ? 24.005 110.332 68.539 1.00 56.86 475 VAL A O 1
ATOM 3361 N N . ALA A 1 417 ? 24.529 112.509 68.333 1.00 58.21 476 ALA A N 1
ATOM 3362 C CA . ALA A 1 417 ? 23.453 112.792 67.392 1.00 52.28 476 ALA A CA 1
ATOM 3363 C C . ALA A 1 417 ? 23.742 112.203 66.017 1.00 47.30 476 ALA A C 1
ATOM 3364 O O . ALA A 1 417 ? 22.849 112.107 65.175 1.00 62.46 476 ALA A O 1
ATOM 3366 N N . GLU A 1 418 ? 24.990 111.804 65.791 1.00 47.20 477 GLU A N 1
ATOM 3367 C CA . GLU A 1 418 ? 25.376 111.248 64.500 1.00 66.44 477 GLU A CA 1
ATOM 3368 C C . GLU A 1 418 ? 25.490 109.727 64.550 1.00 55.33 477 GLU A C 1
ATOM 3369 O O . GLU A 1 418 ? 25.445 109.061 63.516 1.00 58.39 477 GLU A O 1
ATOM 3375 N N . VAL A 1 419 ? 25.635 109.183 65.753 1.00 46.92 478 VAL A N 1
ATOM 3376 C CA . VAL A 1 419 ? 25.695 107.736 65.937 1.00 60.23 478 VAL A CA 1
ATOM 3377 C C . VAL A 1 419 ? 24.317 107.097 66.089 1.00 59.35 478 VAL A C 1
ATOM 3378 O O . VAL A 1 419 ? 23.964 106.173 65.357 1.00 57.97 478 VAL A O 1
ATOM 3382 N N . LEU A 1 420 ? 23.545 107.601 67.047 1.00 52.94 479 LEU A N 1
ATOM 3383 C CA . LEU A 1 420 ? 22.244 107.029 67.379 1.00 48.91 479 LEU A CA 1
ATOM 3384 C C . LEU A 1 420 ? 21.131 107.495 66.446 1.00 48.48 479 LEU A C 1
ATOM 3385 O O . LEU A 1 420 ? 20.363 108.396 66.784 1.00 63.34 479 LEU A O 1
ATOM 3390 N N . VAL A 1 421 ? 21.047 106.878 65.272 1.00 49.01 480 VAL A N 1
ATOM 3391 C CA . VAL A 1 421 ? 20.023 107.235 64.299 1.00 48.68 480 VAL A CA 1
ATOM 3392 C C . VAL A 1 421 ? 19.142 106.034 63.954 1.00 57.42 480 VAL A C 1
ATOM 3393 O O . VAL A 1 421 ? 19.611 104.897 63.902 1.00 45.08 480 VAL A O 1
ATOM 3397 N N . ALA A 1 422 ? 17.860 106.299 63.724 1.00 58.30 481 ALA A N 1
ATOM 3398 C CA . ALA A 1 422 ? 16.898 105.247 63.417 1.00 40.24 481 ALA A CA 1
ATOM 3399 C C . ALA A 1 422 ? 16.943 104.926 61.928 1.00 46.85 481 ALA A C 1
ATOM 3400 O O . ALA A 1 422 ? 16.532 103.850 61.495 1.00 56.12 481 ALA A O 1
ATOM 3402 N N . GLU A 1 423 ? 17.442 105.883 61.154 1.00 56.71 482 GLU A N 1
ATOM 3403 C CA . GLU A 1 423 ? 17.688 105.699 59.729 1.00 57.40 482 GLU A CA 1
ATOM 3404 C C . GLU A 1 423 ? 18.988 106.392 59.353 1.00 54.24 482 GLU A C 1
ATOM 3405 O O . GLU A 1 423 ? 19.304 107.457 59.884 1.00 60.99 482 GLU A O 1
ATOM 3411 N N . TYR A 1 424 ? 19.747 105.794 58.442 1.00 54.00 483 TYR A N 1
ATOM 3412 C CA . TYR A 1 424 ? 20.984 106.423 58.008 1.00 58.95 483 TYR A CA 1
ATOM 3413 C C . TYR A 1 424 ? 20.814 107.134 56.674 1.00 59.16 483 TYR A C 1
ATOM 3414 O O . TYR A 1 424 ? 20.282 106.574 55.715 1.00 54.87 483 TYR A O 1
ATOM 3423 N N . ASN A 1 425 ? 21.279 108.376 56.628 1.00 61.60 484 ASN A N 1
ATOM 3424 C CA . ASN A 1 425 ? 21.260 109.171 55.411 1.00 69.14 484 ASN A CA 1
ATOM 3425 C C . ASN A 1 425 ? 22.604 109.863 55.229 1.00 67.29 484 ASN A C 1
ATOM 3426 O O . ASN A 1 425 ? 23.048 110.600 56.108 1.00 49.82 484 ASN A O 1
ATOM 3431 N N . ASN A 1 426 ? 23.252 109.610 54.098 1.00 74.59 485 ASN A N 1
ATOM 3432 C CA . ASN A 1 426 ? 24.549 110.208 53.804 1.00 69.70 485 ASN A CA 1
ATOM 3433 C C . ASN A 1 426 ? 24.387 111.480 52.979 1.00 79.30 485 ASN A C 1
ATOM 3434 O O . ASN A 1 426 ? 23.938 111.423 51.834 1.00 79.70 485 ASN A O 1
ATOM 3439 N N . PRO A 1 427 ? 24.742 112.635 53.570 1.00 84.73 486 PRO A N 1
ATOM 3440 C CA . PRO A 1 427 ? 24.672 113.950 52.918 1.00 91.64 486 PRO A CA 1
ATOM 3441 C C . PRO A 1 427 ? 25.331 113.976 51.540 1.00 87.01 486 PRO A C 1
ATOM 3442 O O . PRO A 1 427 ? 24.849 114.667 50.642 1.00 80.98 486 PRO A O 1
ATOM 3446 N N . ASP A 1 428 ? 26.417 113.228 51.381 1.00 75.45 487 ASP A N 1
ATOM 3447 C CA . ASP A 1 428 ? 27.199 113.267 50.151 1.00 64.86 487 ASP A CA 1
ATOM 3448 C C . ASP A 1 428 ? 26.573 112.391 49.071 1.00 68.29 487 ASP A C 1
ATOM 3449 O O . ASP A 1 428 ? 25.510 111.804 49.273 1.00 81.67 487 ASP A O 1
ATOM 3454 N N . PRO B 1 3 ? 33.166 -12.941 72.057 1.00 63.01 62 PRO B N 1
ATOM 3455 C CA . PRO B 1 3 ? 32.644 -13.161 70.704 1.00 63.04 62 PRO B CA 1
ATOM 3456 C C . PRO B 1 3 ? 32.724 -11.902 69.844 1.00 67.55 62 PRO B C 1
ATOM 3457 O O . PRO B 1 3 ? 32.434 -10.808 70.328 1.00 66.31 62 PRO B O 1
ATOM 3461 N N . HIS B 1 4 ? 33.115 -12.062 68.583 1.00 53.38 63 HIS B N 1
ATOM 3462 C CA . HIS B 1 4 ? 33.211 -10.935 67.663 1.00 44.93 63 HIS B CA 1
ATOM 3463 C C . HIS B 1 4 ? 31.817 -10.451 67.278 1.00 56.67 63 HIS B C 1
ATOM 3464 O O . HIS B 1 4 ? 31.581 -9.250 67.144 1.00 55.11 63 HIS B O 1
ATOM 3471 N N . GLN B 1 5 ? 30.900 -11.396 67.092 1.00 51.03 64 GLN B N 1
ATOM 3472 C CA . GLN B 1 5 ? 29.486 -11.077 66.929 1.00 52.27 64 GLN B CA 1
ATOM 3473 C C . GLN B 1 5 ? 28.744 -11.405 68.220 1.00 51.10 64 GLN B C 1
ATOM 3474 O O . GLN B 1 5 ? 28.342 -12.549 68.436 1.00 52.74 64 GLN B O 1
ATOM 3480 N N . PRO B 1 6 ? 28.559 -10.397 69.085 1.00 55.01 65 PRO B N 1
ATOM 3481 C CA . PRO B 1 6 ? 27.971 -10.598 70.412 1.00 55.82 65 PRO B CA 1
ATOM 3482 C C . PRO B 1 6 ? 26.447 -10.677 70.402 1.00 44.38 65 PRO B C 1
ATOM 3483 O O . PRO B 1 6 ? 25.814 -10.435 69.374 1.00 44.59 65 PRO B O 1
ATOM 3487 N N . ILE B 1 7 ? 25.875 -11.014 71.554 1.00 52.83 66 ILE B N 1
ATOM 3488 C CA . ILE B 1 7 ? 24.428 -11.023 71.732 1.00 59.58 66 ILE B CA 1
ATOM 3489 C C . ILE B 1 7 ? 23.856 -9.617 71.613 1.00 49.88 66 ILE B C 1
ATOM 3490 O O . ILE B 1 7 ? 24.590 -8.635 71.741 1.00 54.38 66 ILE B O 1
ATOM 3495 N N . PRO B 1 8 ? 22.544 -9.514 71.351 1.00 59.53 67 PRO B N 1
ATOM 3496 C CA . PRO B 1 8 ? 21.885 -8.212 71.480 1.00 46.10 67 PRO B CA 1
ATOM 3497 C C . PRO B 1 8 ? 22.055 -7.679 72.900 1.00 57.61 67 PRO B C 1
ATOM 3498 O O . PRO B 1 8 ? 21.770 -8.409 73.850 1.00 53.05 67 PRO B O 1
ATOM 3502 N N . PRO B 1 9 ? 22.529 -6.431 73.044 1.00 55.72 68 PRO B N 1
ATOM 3503 C CA . PRO B 1 9 ? 22.812 -5.830 74.355 1.00 57.86 68 PRO B CA 1
ATOM 3504 C C . PRO B 1 9 ? 21.621 -5.899 75.310 1.00 61.57 68 PRO B C 1
ATOM 3505 O O . PRO B 1 9 ? 21.812 -5.968 76.524 1.00 65.29 68 PRO B O 1
ATOM 3509 N N . SER B 1 10 ? 20.411 -5.883 74.759 1.00 51.96 69 SER B N 1
ATOM 3510 C CA . SER B 1 10 ? 19.194 -6.002 75.554 1.00 60.71 69 SER B CA 1
ATOM 3511 C C . SER B 1 10 ? 19.107 -7.346 76.277 1.00 60.87 69 SER B C 1
ATOM 3512 O O . SER B 1 10 ? 18.481 -7.450 77.331 1.00 75.56 69 SER B O 1
ATOM 3515 N N . LEU B 1 11 ? 19.735 -8.372 75.709 1.00 44.54 70 LEU B N 1
ATOM 3516 C CA . LEU B 1 11 ? 19.732 -9.702 76.312 1.00 50.45 70 LEU B CA 1
ATOM 3517 C C . LEU B 1 11 ? 20.933 -9.915 77.231 1.00 58.35 70 LEU B C 1
ATOM 3518 O O . LEU B 1 11 ? 21.130 -11.009 77.762 1.00 58.93 70 LEU B O 1
ATOM 3523 N N . GLY B 1 12 ? 21.728 -8.868 77.421 1.00 64.57 71 GLY B N 1
ATOM 3524 C CA . GLY B 1 12 ? 22.913 -8.955 78.255 1.00 58.39 71 GLY B CA 1
ATOM 3525 C C . GLY B 1 12 ? 22.764 -8.265 79.596 1.00 64.75 71 GLY B C 1
ATOM 3526 O O . GLY B 1 12 ? 21.672 -7.831 79.964 1.00 72.98 71 GLY B O 1
ATOM 3527 N N . GLU B 1 13 ? 23.868 -8.174 80.332 1.00 62.54 72 GLU B N 1
ATOM 3528 C CA . GLU B 1 13 ? 23.885 -7.492 81.622 1.00 77.94 72 GLU B CA 1
ATOM 3529 C C . GLU B 1 13 ? 23.562 -6.015 81.441 1.00 76.13 72 GLU B C 1
ATOM 3530 O O . GLU B 1 13 ? 24.228 -5.320 80.673 1.00 74.41 72 GLU B O 1
ATOM 3536 N N . LYS B 1 14 ? 22.544 -5.535 82.148 1.00 73.91 73 LYS B N 1
ATOM 3537 C CA . LYS B 1 14 ? 22.122 -4.147 82.006 1.00 72.36 73 LYS B CA 1
ATOM 3538 C C . LYS B 1 14 ? 23.151 -3.178 82.580 1.00 75.63 73 LYS B C 1
ATOM 3539 O O . LYS B 1 14 ? 23.517 -3.268 83.752 1.00 86.84 73 LYS B O 1
ATOM 3545 N N . ASP B 1 15 ? 23.615 -2.253 81.745 1.00 77.68 74 ASP B N 1
ATOM 3546 C CA . ASP B 1 15 ? 24.555 -1.232 82.188 1.00 72.86 74 ASP B CA 1
ATOM 3547 C C . ASP B 1 15 ? 23.812 -0.161 82.983 1.00 81.06 74 ASP B C 1
ATOM 3548 O O . ASP B 1 15 ? 22.952 0.536 82.445 1.00 91.70 74 ASP B O 1
ATOM 3553 N N . LEU B 1 16 ? 24.147 -0.032 84.263 1.00 82.29 75 LEU B N 1
ATOM 3554 C CA . LEU B 1 16 ? 23.460 0.913 85.139 1.00 82.29 75 LEU B CA 1
ATOM 3555 C C . LEU B 1 16 ? 24.257 2.201 85.316 1.00 82.40 75 LEU B C 1
ATOM 3556 O O . LEU B 1 16 ? 23.833 3.111 86.030 1.00 80.64 75 LEU B O 1
ATOM 3561 N N . SER B 1 17 ? 25.410 2.272 84.660 1.00 68.20 76 SER B N 1
ATOM 3562 C CA . SER B 1 17 ? 26.299 3.422 84.783 1.00 64.12 76 SER B CA 1
ATOM 3563 C C . SER B 1 17 ? 25.670 4.669 84.171 1.00 66.95 76 SER B C 1
ATOM 3564 O O . SER B 1 17 ? 24.801 4.575 83.306 1.00 71.59 76 SER B O 1
ATOM 3567 N N . ASP B 1 18 ? 26.115 5.834 84.632 1.00 83.98 77 ASP B N 1
ATOM 3568 C CA . ASP B 1 18 ? 25.608 7.107 84.132 1.00 76.96 77 ASP B CA 1
ATOM 3569 C C . ASP B 1 18 ? 26.200 7.437 82.767 1.00 77.21 77 ASP B C 1
ATOM 3570 O O . ASP B 1 18 ? 27.409 7.633 82.640 1.00 75.49 77 ASP B O 1
ATOM 3575 N N . PRO B 1 19 ? 25.340 7.502 81.737 1.00 65.93 78 PRO B N 1
ATOM 3576 C CA . PRO B 1 19 ? 25.746 7.793 80.357 1.00 57.04 78 PRO B CA 1
ATOM 3577 C C . PRO B 1 19 ? 26.265 9.218 80.198 1.00 54.42 78 PRO B C 1
ATOM 3578 O O . PRO B 1 19 ? 26.776 9.580 79.138 1.00 69.06 78 PRO B O 1
ATOM 3582 N N . PHE B 1 20 ? 26.135 10.014 81.254 1.00 55.34 79 PHE B N 1
ATOM 3583 C CA . PHE B 1 20 ? 26.518 11.416 81.207 1.00 73.71 79 PHE B CA 1
ATOM 3584 C C . PHE B 1 20 ? 27.466 11.749 82.350 1.00 70.80 79 PHE B C 1
ATOM 3585 O O . PHE B 1 20 ? 27.483 12.870 82.859 1.00 73.99 79 PHE B O 1
ATOM 3593 N N . ASN B 1 21 ? 28.257 10.755 82.742 1.00 78.86 80 ASN B N 1
ATOM 3594 C CA . ASN B 1 21 ? 29.293 10.937 83.748 1.00 73.65 80 ASN B CA 1
ATOM 3595 C C . ASN B 1 21 ? 30.584 11.433 83.093 1.00 71.63 80 ASN B C 1
ATOM 3596 O O . ASN B 1 21 ? 31.687 11.031 83.466 1.00 92.35 80 ASN B O 1
ATOM 3601 N N . PHE B 1 22 ? 30.433 12.308 82.103 1.00 60.66 81 PHE B N 1
ATOM 3602 C CA . PHE B 1 22 ? 31.575 12.919 81.434 1.00 65.12 81 PHE B CA 1
ATOM 3603 C C . PHE B 1 22 ? 31.540 14.424 81.656 1.00 73.55 81 PHE B C 1
ATOM 3604 O O . PHE B 1 22 ? 30.471 14.999 81.858 1.00 75.71 81 PHE B O 1
ATOM 3612 N N . LEU B 1 23 ? 32.703 15.065 81.629 1.00 75.54 82 LEU B N 1
ATOM 3613 C CA . LEU B 1 23 ? 32.750 16.506 81.832 1.00 80.45 82 LEU B CA 1
ATOM 3614 C C . LEU B 1 23 ? 32.605 17.242 80.507 1.00 77.91 82 LEU B C 1
ATOM 3615 O O . LEU B 1 23 ? 33.365 16.999 79.569 1.00 87.21 82 LEU B O 1
ATOM 3620 N N . PHE B 1 24 ? 31.629 18.142 80.428 1.00 79.31 83 PHE B N 1
ATOM 3621 C CA . PHE B 1 24 ? 31.480 18.985 79.249 1.00 79.35 83 PHE B CA 1
ATOM 3622 C C . PHE B 1 24 ? 31.107 20.419 79.615 1.00 85.94 83 PHE B C 1
ATOM 3623 O O . PHE B 1 24 ? 30.274 20.651 80.492 1.00 82.05 83 PHE B O 1
ATOM 3631 N N . SER B 1 25 ? 31.722 21.376 78.930 1.00 98.11 84 SER B N 1
ATOM 3632 C CA . SER B 1 25 ? 31.424 22.788 79.137 1.00 103.90 84 SER B CA 1
ATOM 3633 C C . SER B 1 25 ? 31.448 23.486 77.782 1.00 100.07 84 SER B C 1
ATOM 3634 O O . SER B 1 25 ? 32.168 23.066 76.877 1.00 101.33 84 SER B O 1
ATOM 3637 N N . SER B 1 26 ? 30.665 24.551 77.639 1.00 93.73 85 SER B N 1
ATOM 3638 C CA . SER B 1 26 ? 30.580 25.249 76.361 1.00 96.56 85 SER B CA 1
ATOM 3639 C C . SER B 1 26 ? 31.097 26.683 76.429 1.00 93.92 85 SER B C 1
ATOM 3640 O O . SER B 1 26 ? 30.968 27.356 77.451 1.00 92.83 85 SER B O 1
ATOM 3643 N N . ASN B 1 27 ? 31.681 27.135 75.324 1.00 86.42 86 ASN B N 1
ATOM 3644 C CA . ASN B 1 27 ? 32.205 28.491 75.208 1.00 80.72 86 ASN B CA 1
ATOM 3645 C C . ASN B 1 27 ? 31.088 29.524 75.319 1.00 79.44 86 ASN B C 1
ATOM 3646 O O . ASN B 1 27 ? 30.168 29.541 74.501 1.00 87.94 86 ASN B O 1
ATOM 3651 N N . LYS B 1 28 ? 31.168 30.384 76.329 1.00 78.25 87 LYS B N 1
ATOM 3652 C CA . LYS B 1 28 ? 30.079 31.308 76.619 1.00 75.30 87 LYS B CA 1
ATOM 3653 C C . LYS B 1 28 ? 30.232 32.611 75.840 1.00 68.54 87 LYS B C 1
ATOM 3654 O O . LYS B 1 28 ? 29.281 33.383 75.713 1.00 65.40 87 LYS B O 1
ATOM 3660 N N . ILE B 1 29 ? 31.431 32.846 75.314 1.00 65.99 88 ILE B N 1
ATOM 3661 C CA . ILE B 1 29 ? 31.696 34.028 74.499 1.00 78.95 88 ILE B CA 1
ATOM 3662 C C . ILE B 1 29 ? 30.990 33.867 73.162 1.00 81.53 88 ILE B C 1
ATOM 3663 O O . ILE B 1 29 ? 30.257 34.750 72.715 1.00 77.39 88 ILE B O 1
ATOM 3668 N N . THR B 1 30 ? 31.232 32.724 72.531 1.00 84.15 89 THR B N 1
ATOM 3669 C CA . THR B 1 30 ? 30.573 32.357 71.287 1.00 78.85 89 THR B CA 1
ATOM 3670 C C . THR B 1 30 ? 29.058 32.312 71.476 1.00 78.01 89 THR B C 1
ATOM 3671 O O . THR B 1 30 ? 28.302 32.780 70.624 1.00 77.47 89 THR B O 1
ATOM 3675 N N . LEU B 1 31 ? 28.629 31.754 72.605 1.00 59.99 90 LEU B N 1
ATOM 3676 C CA . LEU B 1 31 ? 27.209 31.589 72.905 1.00 61.22 90 LEU B CA 1
ATOM 3677 C C . LEU B 1 31 ? 26.417 32.899 72.892 1.00 71.14 90 LEU B C 1
ATOM 3678 O O . LEU B 1 31 ? 25.393 32.998 72.214 1.00 68.98 90 LEU B O 1
ATOM 3683 N N . ARG B 1 32 ? 26.886 33.899 73.635 1.00 75.06 91 ARG B N 1
ATOM 3684 C CA . ARG B 1 32 ? 26.210 35.196 73.674 1.00 86.55 91 ARG B CA 1
ATOM 3685 C C . ARG B 1 32 ? 26.410 36.024 72.407 1.00 80.05 91 ARG B C 1
ATOM 3686 O O . ARG B 1 32 ? 25.529 36.797 72.029 1.00 64.70 91 ARG B O 1
ATOM 3694 N N . LYS B 1 33 ? 27.570 35.892 71.771 1.00 68.11 92 LYS B N 1
ATOM 3695 C CA . LYS B 1 33 ? 27.801 36.576 70.502 1.00 62.61 92 LYS B CA 1
ATOM 3696 C C . LYS B 1 33 ? 26.755 36.093 69.501 1.00 79.17 92 LYS B C 1
ATOM 3697 O O . LYS B 1 33 ? 26.261 36.863 68.677 1.00 63.66 92 LYS B O 1
ATOM 3703 N N . LEU B 1 34 ? 26.424 34.809 69.591 1.00 82.63 93 LEU B N 1
ATOM 3704 C CA . LEU B 1 34 ? 25.365 34.219 68.783 1.00 77.20 93 LEU B CA 1
ATOM 3705 C C . LEU B 1 34 ? 24.015 34.771 69.234 1.00 70.62 93 LEU B C 1
ATOM 3706 O O . LEU B 1 34 ? 23.135 35.043 68.416 1.00 63.25 93 LEU B O 1
ATOM 3711 N N . TYR B 1 35 ? 23.864 34.925 70.547 1.00 80.49 94 TYR B N 1
ATOM 3712 C CA . TYR B 1 35 ? 22.660 35.497 71.144 1.00 88.04 94 TYR B CA 1
ATOM 3713 C C . TYR B 1 35 ? 22.454 36.939 70.689 1.00 84.07 94 TYR B C 1
ATOM 3714 O O . TYR B 1 35 ? 21.367 37.309 70.244 1.00 75.58 94 TYR B O 1
ATOM 3723 N N . ASP B 1 36 ? 23.507 37.744 70.806 1.00 75.23 95 ASP B N 1
ATOM 3724 C CA . ASP B 1 36 ? 23.450 39.161 70.457 1.00 82.05 95 ASP B CA 1
ATOM 3725 C C . ASP B 1 36 ? 23.102 39.380 68.987 1.00 75.88 95 ASP B C 1
ATOM 3726 O O . ASP B 1 36 ? 22.333 40.279 68.651 1.00 73.55 95 ASP B O 1
ATOM 3731 N N . LEU B 1 37 ? 23.674 38.555 68.116 1.00 69.51 96 LEU B N 1
ATOM 3732 C CA . LEU B 1 37 ? 23.469 38.710 66.681 1.00 65.89 96 LEU B CA 1
ATOM 3733 C C . LEU B 1 37 ? 22.097 38.221 66.229 1.00 71.54 96 LEU B C 1
ATOM 3734 O O . LEU B 1 37 ? 21.721 38.409 65.072 1.00 81.83 96 LEU B O 1
ATOM 3739 N N . THR B 1 38 ? 21.347 37.597 67.134 1.00 66.02 97 THR B N 1
ATOM 3740 C CA . THR B 1 38 ? 20.078 36.981 66.757 1.00 73.17 97 THR B CA 1
ATOM 3741 C C . THR B 1 38 ? 18.916 37.270 67.706 1.00 78.29 97 THR B C 1
ATOM 3742 O O . THR B 1 38 ? 17.795 36.820 67.462 1.00 82.90 97 THR B O 1
ATOM 3746 N N . LYS B 1 39 ? 19.172 38.004 68.785 1.00 65.22 98 LYS B N 1
ATOM 3747 C CA . LYS B 1 39 ? 18.115 38.292 69.754 1.00 78.32 98 LYS B CA 1
ATOM 3748 C C . LYS B 1 39 ? 17.035 39.201 69.172 1.00 78.36 98 LYS B C 1
ATOM 3749 O O . LYS B 1 39 ? 15.934 39.293 69.714 1.00 80.49 98 LYS B O 1
ATOM 3755 N N . ASN B 1 40 ? 17.353 39.867 68.066 1.00 83.91 99 ASN B N 1
ATOM 3756 C CA . ASN B 1 40 ? 16.416 40.791 67.436 1.00 89.94 99 ASN B CA 1
ATOM 3757 C C . ASN B 1 40 ? 15.846 40.247 66.131 1.00 79.66 99 ASN B C 1
ATOM 3758 O O . ASN B 1 40 ? 15.152 40.954 65.400 1.00 79.01 99 ASN B O 1
ATOM 3763 N N . VAL B 1 41 ? 16.144 38.985 65.847 1.00 78.89 100 VAL B N 1
ATOM 3764 C CA . VAL B 1 41 ? 15.637 38.320 64.653 1.00 76.33 100 VAL B CA 1
ATOM 3765 C C . VAL B 1 41 ? 14.235 37.766 64.889 1.00 77.54 100 VAL B C 1
ATOM 3766 O O . VAL B 1 41 ? 13.994 37.067 65.873 1.00 81.43 100 VAL B O 1
ATOM 3770 N N . ASP B 1 42 ? 13.315 38.082 63.983 1.00 78.83 101 ASP B N 1
ATOM 3771 C CA . ASP B 1 42 ? 11.944 37.602 64.096 1.00 82.96 101 ASP B CA 1
ATOM 3772 C C . ASP B 1 42 ? 11.843 36.185 63.542 1.00 85.15 101 ASP B C 1
ATOM 3773 O O . ASP B 1 42 ? 11.524 35.984 62.369 1.00 93.49 101 ASP B O 1
ATOM 3778 N N . PHE B 1 43 ? 12.117 35.208 64.399 1.00 76.11 102 PHE B N 1
ATOM 3779 C CA . PHE B 1 43 ? 12.114 33.806 64.003 1.00 80.36 102 PHE B CA 1
ATOM 3780 C C . PHE B 1 43 ? 10.705 33.321 63.687 1.00 81.07 102 PHE B C 1
ATOM 3781 O O . PHE B 1 43 ? 10.514 32.482 62.808 1.00 89.12 102 PHE B O 1
ATOM 3789 N N . ASP B 1 44 ? 9.724 33.856 64.409 1.00 81.79 103 ASP B N 1
ATOM 3790 C CA . ASP B 1 44 ? 8.330 33.456 64.246 1.00 80.50 103 ASP B CA 1
ATOM 3791 C C . ASP B 1 44 ? 7.839 33.621 62.810 1.00 70.23 103 ASP B C 1
ATOM 3792 O O . ASP B 1 44 ? 7.200 32.724 62.262 1.00 66.51 103 ASP B O 1
ATOM 3797 N N . GLN B 1 45 ? 8.140 34.764 62.203 1.00 70.14 104 GLN B N 1
ATOM 3798 C CA . GLN B 1 45 ? 7.742 35.017 60.822 1.00 69.93 104 GLN B CA 1
ATOM 3799 C C . GLN B 1 45 ? 8.597 34.234 59.828 1.00 73.08 104 GLN B C 1
ATOM 3800 O O . GLN B 1 45 ? 8.120 33.837 58.764 1.00 65.31 104 GLN B O 1
ATOM 3806 N N . LEU B 1 46 ? 9.859 34.013 60.182 1.00 74.22 105 LEU B N 1
ATOM 3807 C CA . LEU B 1 46 ? 10.784 33.284 59.319 1.00 64.26 105 LEU B CA 1
ATOM 3808 C C . LEU B 1 46 ? 10.427 31.807 59.180 1.00 68.80 105 LEU B C 1
ATOM 3809 O O . LEU B 1 46 ? 10.418 31.266 58.074 1.00 68.58 105 LEU B O 1
ATOM 3814 N N . ARG B 1 47 ? 10.141 31.162 60.306 1.00 64.02 106 ARG B N 1
ATOM 3815 C CA . ARG B 1 47 ? 9.804 29.741 60.326 1.00 71.29 106 ARG B CA 1
ATOM 3816 C C . ARG B 1 47 ? 8.586 29.400 59.466 1.00 76.39 106 ARG B C 1
ATOM 3817 O O . ARG B 1 47 ? 8.496 28.302 58.918 1.00 73.85 106 ARG B O 1
ATOM 3825 N N . GLN B 1 48 ? 7.651 30.339 59.353 1.00 82.71 107 GLN B N 1
ATOM 3826 C CA . GLN B 1 48 ? 6.410 30.101 58.618 1.00 85.23 107 GLN B CA 1
ATOM 3827 C C . GLN B 1 48 ? 6.591 30.153 57.101 1.00 69.02 107 GLN B C 1
ATOM 3828 O O . GLN B 1 48 ? 5.652 29.885 56.351 1.00 76.53 107 GLN B O 1
ATOM 3834 N N . ASN B 1 49 ? 7.791 30.502 56.651 1.00 68.20 108 ASN B N 1
ATOM 3835 C CA . ASN B 1 49 ? 8.063 30.594 55.221 1.00 68.83 108 ASN B CA 1
ATOM 3836 C C . ASN B 1 49 ? 8.955 29.447 54.754 1.00 69.49 108 ASN B C 1
ATOM 3837 O O . ASN B 1 49 ? 9.209 29.285 53.560 1.00 69.39 108 ASN B O 1
ATOM 3842 N N . GLU B 1 50 ? 9.422 28.651 55.711 1.00 64.91 109 GLU B N 1
ATOM 3843 C CA . GLU B 1 50 ? 10.306 27.523 55.432 1.00 73.66 109 GLU B CA 1
ATOM 3844 C C . GLU B 1 50 ? 9.584 26.421 54.662 1.00 72.41 109 GLU B C 1
ATOM 3845 O O . GLU B 1 50 ? 10.196 25.686 53.886 1.00 61.99 109 GLU B O 1
ATOM 3851 N N . CYS B 1 51 ? 8.279 26.317 54.885 1.00 70.08 110 CYS B N 1
ATOM 3852 C CA . CYS B 1 51 ? 7.451 25.322 54.213 1.00 75.49 110 CYS B CA 1
ATOM 3853 C C . CYS B 1 51 ? 6.393 25.998 53.352 1.00 71.11 110 CYS B C 1
ATOM 3854 O O . CYS B 1 51 ? 5.556 26.747 53.858 1.00 69.57 110 CYS B O 1
ATOM 3857 N N . LYS B 1 52 ? 6.449 25.741 52.048 1.00 73.52 111 LYS B N 1
ATOM 3858 C CA . LYS B 1 52 ? 5.524 26.353 51.100 1.00 82.69 111 LYS B CA 1
ATOM 3859 C C . LYS B 1 52 ? 4.073 26.008 51.426 1.00 79.64 111 LYS B C 1
ATOM 3860 O O . LYS B 1 52 ? 3.322 26.853 51.915 1.00 79.12 111 LYS B O 1
ATOM 3866 N N . LYS B 1 53 ? 3.681 24.768 51.149 1.00 81.92 112 LYS B N 1
ATOM 3867 C CA . LYS B 1 53 ? 2.333 24.305 51.458 1.00 80.17 112 LYS B CA 1
ATOM 3868 C C . LYS B 1 53 ? 2.380 22.973 52.208 1.00 82.86 112 LYS B C 1
ATOM 3869 O O . LYS B 1 53 ? 2.915 21.989 51.695 1.00 83.10 112 LYS B O 1
ATOM 3875 N N . ASN B 1 54 ? 1.825 22.939 53.416 1.00 75.35 113 ASN B N 1
ATOM 3876 C CA . ASN B 1 54 ? 1.822 21.715 54.213 1.00 66.95 113 ASN B CA 1
ATOM 3877 C C . ASN B 1 54 ? 0.624 20.828 53.886 1.00 72.13 113 ASN B C 1
ATOM 3878 O O . ASN B 1 54 ? -0.455 20.997 54.454 1.00 79.36 113 ASN B O 1
ATOM 3883 N N . ILE B 1 55 ? 0.818 19.885 52.967 1.00 70.52 114 ILE B N 1
ATOM 3884 C CA . ILE B 1 55 ? -0.233 18.934 52.615 1.00 77.75 114 ILE B CA 1
ATOM 3885 C C . ILE B 1 55 ? 0.330 17.517 52.623 1.00 75.58 114 ILE B C 1
ATOM 3886 O O . ILE B 1 55 ? 1.496 17.292 52.291 1.00 77.61 114 ILE B O 1
ATOM 3891 N N . THR B 1 56 ? -0.496 16.568 53.046 1.00 75.86 115 THR B N 1
ATOM 3892 C CA . THR B 1 56 ? -0.098 15.168 53.081 1.00 69.03 115 THR B CA 1
ATOM 3893 C C . THR B 1 56 ? -0.360 14.510 51.733 1.00 61.31 115 THR B C 1
ATOM 3894 O O . THR B 1 56 ? -0.906 15.135 50.824 1.00 58.25 115 THR B O 1
ATOM 3898 N N . LEU B 1 57 ? 0.034 13.247 51.607 1.00 72.69 116 LEU B N 1
ATOM 3899 C CA . LEU B 1 57 ? -0.152 12.517 50.360 1.00 75.28 116 LEU B CA 1
ATOM 3900 C C . LEU B 1 57 ? -1.631 12.209 50.177 1.00 79.92 116 LEU B C 1
ATOM 3901 O O . LEU B 1 57 ? -2.127 12.130 49.053 1.00 85.50 116 LEU B O 1
ATOM 3906 N N . SER B 1 58 ? -2.331 12.036 51.293 1.00 74.83 117 SER B N 1
ATOM 3907 C CA . SER B 1 58 ? -3.753 11.733 51.260 1.00 81.85 117 SER B CA 1
ATOM 3908 C C . SER B 1 58 ? -4.562 12.936 50.791 1.00 82.19 117 SER B C 1
ATOM 3909 O O . SER B 1 58 ? -5.450 12.803 49.949 1.00 83.89 117 SER B O 1
ATOM 3912 N N . LYS B 1 59 ? -4.251 14.110 51.333 1.00 76.90 118 LYS B N 1
ATOM 3913 C CA . LYS B 1 59 ? -4.954 15.330 50.954 1.00 78.53 118 LYS B CA 1
ATOM 3914 C C . LYS B 1 59 ? -4.618 15.734 49.520 1.00 79.16 118 LYS B C 1
ATOM 3915 O O . LYS B 1 59 ? -5.425 16.362 48.835 1.00 93.99 118 LYS B O 1
ATOM 3921 N N . PHE B 1 60 ? -3.428 15.353 49.068 1.00 80.15 119 PHE B N 1
ATOM 3922 C CA . PHE B 1 60 ? -3.003 15.642 47.703 1.00 81.05 119 PHE B CA 1
ATOM 3923 C C . PHE B 1 60 ? -3.680 14.726 46.690 1.00 75.28 119 PHE B C 1
ATOM 3924 O O . PHE B 1 60 ? -3.964 15.134 45.565 1.00 70.12 119 PHE B O 1
ATOM 3932 N N . TRP B 1 61 ? -3.941 13.487 47.097 1.00 77.45 120 TRP B N 1
ATOM 3933 C CA . TRP B 1 61 ? -4.572 12.512 46.213 1.00 105.70 120 TRP B CA 1
ATOM 3934 C C . TRP B 1 61 ? -6.058 12.771 45.996 1.00 112.59 120 TRP B C 1
ATOM 3935 O O . TRP B 1 61 ? -6.566 12.547 44.898 1.00 119.41 120 TRP B O 1
ATOM 3946 N N . GLU B 1 62 ? -6.754 13.211 47.043 1.00 101.13 121 GLU B N 1
ATOM 3947 C CA . GLU B 1 62 ? -8.181 13.545 46.966 1.00 100.39 121 GLU B CA 1
ATOM 3948 C C . GLU B 1 62 ? -8.566 14.423 45.769 1.00 109.99 121 GLU B C 1
ATOM 3949 O O . GLU B 1 62 ? -9.106 15.516 45.945 1.00 104.79 121 GLU B O 1
ATOM 3955 N N . LYS B 1 63 ? -8.293 13.926 44.564 1.00 129.50 122 LYS B N 1
ATOM 3956 C CA . LYS B 1 63 ? -8.615 14.613 43.317 1.00 133.91 122 LYS B CA 1
ATOM 3957 C C . LYS B 1 63 ? -8.262 13.732 42.122 1.00 145.30 122 LYS B C 1
ATOM 3958 O O . LYS B 1 63 ? -9.011 13.663 41.148 1.00 138.09 122 LYS B O 1
ATOM 3964 N N . SER B 1 64 ? -7.123 13.050 42.206 1.00 159.08 123 SER B N 1
ATOM 3965 C CA . SER B 1 64 ? -6.606 12.293 41.073 1.00 161.53 123 SER B CA 1
ATOM 3966 C C . SER B 1 64 ? -6.229 10.860 41.435 1.00 170.03 123 SER B C 1
ATOM 3967 O O . SER B 1 64 ? -5.731 10.594 42.529 1.00 183.36 123 SER B O 1
ATOM 3970 N N . GLU B 1 65 ? -6.505 9.951 40.503 1.00 156.26 124 GLU B N 1
ATOM 3971 C CA . GLU B 1 65 ? -6.093 8.543 40.547 1.00 133.53 124 GLU B CA 1
ATOM 3972 C C . GLU B 1 65 ? -6.630 7.733 41.737 1.00 122.84 124 GLU B C 1
ATOM 3973 O O . GLU B 1 65 ? -6.721 6.508 41.648 1.00 117.20 124 GLU B O 1
ATOM 3979 N N . GLN B 1 66 ? -6.987 8.401 42.833 1.00 125.96 125 GLN B N 1
ATOM 3980 C CA . GLN B 1 66 ? -7.627 7.731 43.967 1.00 132.74 125 GLN B CA 1
ATOM 3981 C C . GLN B 1 66 ? -8.231 8.713 44.970 1.00 126.71 125 GLN B C 1
ATOM 3982 O O . GLN B 1 66 ? -7.555 9.615 45.465 1.00 101.55 125 GLN B O 1
ATOM 3988 N N . ARG B 1 67 ? -9.516 8.522 45.258 1.00 143.65 126 ARG B N 1
ATOM 3989 C CA . ARG B 1 67 ? -10.218 9.313 46.263 1.00 139.77 126 ARG B CA 1
ATOM 3990 C C . ARG B 1 67 ? -9.847 8.870 47.670 1.00 125.82 126 ARG B C 1
ATOM 3991 O O . ARG B 1 67 ? -9.804 9.679 48.597 1.00 113.72 126 ARG B O 1
ATOM 3999 N N . ASN B 1 68 ? -9.582 7.577 47.821 1.00 119.10 127 ASN B N 1
ATOM 4000 C CA . ASN B 1 68 ? -9.414 6.988 49.141 1.00 115.21 127 ASN B CA 1
ATOM 4001 C C . ASN B 1 68 ? -8.004 6.498 49.434 1.00 120.66 127 ASN B C 1
ATOM 4002 O O . ASN B 1 68 ? -7.407 5.766 48.644 1.00 108.53 127 ASN B O 1
ATOM 4007 N N . VAL B 1 69 ? -7.477 6.913 50.580 1.00 125.60 128 VAL B N 1
ATOM 4008 C CA . VAL B 1 69 ? -6.300 6.277 51.148 1.00 122.18 128 VAL B CA 1
ATOM 4009 C C . VAL B 1 69 ? -6.793 5.169 52.073 1.00 120.99 128 VAL B C 1
ATOM 4010 O O . VAL B 1 69 ? -7.378 5.446 53.121 1.00 136.01 128 VAL B O 1
ATOM 4014 N N . PRO B 1 70 ? -6.578 3.905 51.671 1.00 94.11 129 PRO B N 1
ATOM 4015 C CA . PRO B 1 70 ? -7.151 2.730 52.341 1.00 96.19 129 PRO B CA 1
ATOM 4016 C C . PRO B 1 70 ? -6.955 2.732 53.855 1.00 86.12 129 PRO B C 1
ATOM 4017 O O . PRO B 1 70 ? -7.833 2.251 54.573 1.00 97.28 129 PRO B O 1
ATOM 4021 N N . GLU B 1 71 ? -5.839 3.303 54.307 1.00 56.75 130 GLU B N 1
ATOM 4022 C CA . GLU B 1 71 ? -5.450 3.372 55.719 1.00 73.00 130 GLU B CA 1
ATOM 4023 C C . GLU B 1 71 ? -5.930 2.185 56.556 1.00 73.78 130 GLU B C 1
ATOM 4024 O O . GLU B 1 71 ? -6.543 2.365 57.608 1.00 56.66 130 GLU B O 1
ATOM 4030 N N . ASP B 1 72 ? -5.640 0.977 56.084 1.00 73.91 131 ASP B N 1
ATOM 4031 C CA . ASP B 1 72 ? -6.025 -0.237 56.793 1.00 77.09 131 ASP B CA 1
ATOM 4032 C C . ASP B 1 72 ? -5.065 -0.551 57.933 1.00 74.66 131 ASP B C 1
ATOM 4033 O O . ASP B 1 72 ? -5.461 -1.076 58.974 1.00 76.21 131 ASP B O 1
ATOM 4038 N N . ASP B 1 73 ? -3.797 -0.216 57.721 1.00 70.16 132 ASP B N 1
ATOM 4039 C CA . ASP B 1 73 ? -2.746 -0.465 58.699 1.00 73.42 132 ASP B CA 1
ATOM 4040 C C . ASP B 1 73 ? -1.831 0.746 58.845 1.00 67.53 132 ASP B C 1
ATOM 4041 O O . ASP B 1 73 ? -1.951 1.718 58.097 1.00 60.02 132 ASP B O 1
ATOM 4046 N N . ASN B 1 74 ? -0.916 0.681 59.807 1.00 58.81 133 ASN B N 1
ATOM 4047 C CA . ASN B 1 74 ? -0.048 1.813 60.108 1.00 57.13 133 ASN B CA 1
ATOM 4048 C C . ASN B 1 74 ? 0.949 2.123 58.997 1.00 60.33 133 ASN B C 1
ATOM 4049 O O . ASN B 1 74 ? 1.517 3.213 58.958 1.00 56.22 133 ASN B O 1
ATOM 4054 N N . TRP B 1 75 ? 1.168 1.165 58.103 1.00 54.54 134 TRP B N 1
ATOM 4055 C CA . TRP B 1 75 ? 1.953 1.425 56.903 1.00 52.66 134 TRP B CA 1
ATOM 4056 C C . TRP B 1 75 ? 1.239 2.439 56.018 1.00 61.45 134 TRP B C 1
ATOM 4057 O O . TRP B 1 75 ? 1.815 3.454 55.623 1.00 50.42 134 TRP B O 1
ATOM 4068 N N . GLU B 1 76 ? -0.026 2.152 55.722 1.00 69.26 135 GLU B N 1
ATOM 4069 C CA . GLU B 1 76 ? -0.833 2.991 54.842 1.00 74.58 135 GLU B CA 1
ATOM 4070 C C . GLU B 1 76 ? -1.107 4.393 55.384 1.00 63.64 135 GLU B C 1
ATOM 4071 O O . GLU B 1 76 ? -1.068 5.363 54.629 1.00 53.89 135 GLU B O 1
ATOM 4077 N N . ARG B 1 77 ? -1.381 4.507 56.680 1.00 61.29 136 ARG B N 1
ATOM 4078 C CA . ARG B 1 77 ? -1.586 5.823 57.278 1.00 51.99 136 ARG B CA 1
ATOM 4079 C C . ARG B 1 77 ? -0.276 6.604 57.288 1.00 65.19 136 ARG B C 1
ATOM 4080 O O . ARG B 1 77 ? -0.278 7.830 57.188 1.00 68.43 136 ARG B O 1
ATOM 4088 N N . PHE B 1 78 ? 0.841 5.893 57.415 1.00 66.39 137 PHE B N 1
ATOM 4089 C CA . PHE B 1 78 ? 2.149 6.526 57.302 1.00 51.22 137 PHE B CA 1
ATOM 4090 C C . PHE B 1 78 ? 2.364 7.029 55.882 1.00 53.90 137 PHE B C 1
ATOM 4091 O O . PHE B 1 78 ? 2.745 8.180 55.676 1.00 58.34 137 PHE B O 1
ATOM 4099 N N . TYR B 1 79 ? 2.120 6.157 54.908 1.00 46.47 138 TYR B N 1
ATOM 4100 C CA . TYR B 1 79 ? 2.254 6.521 53.502 1.00 56.86 138 TYR B CA 1
ATOM 4101 C C . TYR B 1 79 ? 1.332 7.680 53.137 1.00 65.16 138 TYR B C 1
ATOM 4102 O O . TYR B 1 79 ? 1.735 8.605 52.434 1.00 64.17 138 TYR B O 1
ATOM 4111 N N . SER B 1 80 ? 0.094 7.622 53.619 1.00 56.77 139 SER B N 1
ATOM 4112 C CA . SER B 1 80 ? -0.895 8.653 53.321 1.00 61.79 139 SER B CA 1
ATOM 4113 C C . SER B 1 80 ? -0.515 9.997 53.933 1.00 57.68 139 SER B C 1
ATOM 4114 O O . SER B 1 80 ? -0.756 11.048 53.340 1.00 63.77 139 SER B O 1
ATOM 4117 N N . ASN B 1 81 ? 0.081 9.958 55.121 1.00 53.15 140 ASN B N 1
ATOM 4118 C CA . ASN B 1 81 ? 0.421 11.179 55.844 1.00 58.60 140 ASN B CA 1
ATOM 4119 C C . ASN B 1 81 ? 1.828 11.682 55.538 1.00 57.53 140 ASN B C 1
ATOM 4120 O O . ASN B 1 81 ? 2.334 12.576 56.216 1.00 58.02 140 ASN B O 1
ATOM 4125 N N . ILE B 1 82 ? 2.463 11.099 54.525 1.00 48.48 141 ILE B N 1
ATOM 4126 C CA . ILE B 1 82 ? 3.737 11.615 54.037 1.00 58.20 141 ILE B CA 1
ATOM 4127 C C . ILE B 1 82 ? 3.510 13.014 53.474 1.00 61.08 141 ILE B C 1
ATOM 4128 O O . ILE B 1 82 ? 2.809 13.180 52.475 1.00 63.16 141 ILE B O 1
ATOM 4133 N N . GLY B 1 83 ? 4.095 14.018 54.118 1.00 62.54 142 GLY B N 1
ATOM 4134 C CA . GLY B 1 83 ? 3.806 15.397 53.774 1.00 64.84 142 GLY B CA 1
ATOM 4135 C C . GLY B 1 83 ? 4.754 15.992 52.752 1.00 62.42 142 GLY B C 1
ATOM 4136 O O . GLY B 1 83 ? 5.722 15.356 52.337 1.00 61.46 142 GLY B O 1
ATOM 4137 N N . SER B 1 84 ? 4.467 17.226 52.352 1.00 59.19 143 SER B N 1
ATOM 4138 C CA . SER B 1 84 ? 5.235 17.910 51.318 1.00 63.27 143 SER B CA 1
ATOM 4139 C C . SER B 1 84 ? 6.473 18.610 51.864 1.00 59.65 143 SER B C 1
ATOM 4140 O O . SER B 1 84 ? 7.360 19.001 51.105 1.00 65.72 143 SER B O 1
ATOM 4143 N N . CYS B 1 85 ? 6.529 18.769 53.182 1.00 55.50 144 CYS B N 1
ATOM 4144 C CA . CYS B 1 85 ? 7.648 19.451 53.818 1.00 67.56 144 CYS B CA 1
ATOM 4145 C C . CYS B 1 85 ? 8.234 18.606 54.942 1.00 65.58 144 CYS B C 1
ATOM 4146 O O . CYS B 1 85 ? 9.080 19.068 55.707 1.00 63.30 144 CYS B O 1
ATOM 4149 N N . SER B 1 86 ? 7.779 17.360 55.025 1.00 71.23 145 SER B N 1
ATOM 4150 C CA . SER B 1 86 ? 8.244 16.427 56.042 1.00 60.02 145 SER B CA 1
ATOM 4151 C C . SER B 1 86 ? 7.832 15.007 55.679 1.00 64.55 145 SER B C 1
ATOM 4152 O O . SER B 1 86 ? 6.806 14.798 55.031 1.00 67.84 145 SER B O 1
ATOM 4155 N N . VAL B 1 87 ? 8.635 14.033 56.094 1.00 54.43 146 VAL B N 1
ATOM 4156 C CA . VAL B 1 87 ? 8.312 12.636 55.843 1.00 54.37 146 VAL B CA 1
ATOM 4157 C C . VAL B 1 87 ? 7.183 12.191 56.765 1.00 42.46 146 VAL B C 1
ATOM 4158 O O . VAL B 1 87 ? 6.293 11.445 56.354 1.00 50.40 146 VAL B O 1
ATOM 4162 N N . TYR B 1 88 ? 7.197 12.678 58.002 1.00 42.38 147 TYR B N 1
ATOM 4163 C CA . TYR B 1 88 ? 6.133 12.332 58.931 1.00 41.89 147 TYR B CA 1
ATOM 4164 C C . TYR B 1 88 ? 5.885 13.399 59.987 1.00 60.37 147 TYR B C 1
ATOM 4165 O O . TYR B 1 88 ? 6.776 14.168 60.349 1.00 54.81 147 TYR B O 1
ATOM 4174 N N . SER B 1 89 ? 4.651 13.420 60.474 1.00 64.70 148 SER B N 1
ATOM 4175 C CA . SER B 1 89 ? 4.257 14.238 61.608 1.00 53.67 148 SER B CA 1
ATOM 4176 C C . SER B 1 89 ? 3.484 13.293 62.517 1.00 69.73 148 SER B C 1
ATOM 4177 O O . SER B 1 89 ? 3.242 12.147 62.133 1.00 75.13 148 SER B O 1
ATOM 4180 N N . ASP B 1 90 ? 3.121 13.756 63.710 1.00 63.98 149 ASP B N 1
ATOM 4181 C CA . ASP B 1 90 ? 2.435 12.923 64.701 1.00 66.14 149 ASP B CA 1
ATOM 4182 C C . ASP B 1 90 ? 3.312 11.748 65.142 1.00 60.45 149 ASP B C 1
ATOM 4183 O O . ASP B 1 90 ? 3.362 10.709 64.483 1.00 55.89 149 ASP B O 1
ATOM 4188 N N . ASP B 1 91 ? 3.997 11.930 66.266 1.00 43.02 150 ASP B N 1
ATOM 4189 C CA . ASP B 1 91 ? 4.933 10.938 66.790 1.00 52.85 150 ASP B CA 1
ATOM 4190 C C . ASP B 1 91 ? 4.240 9.649 67.212 1.00 57.11 150 ASP B C 1
ATOM 4191 O O . ASP B 1 91 ? 4.807 8.563 67.097 1.00 61.12 150 ASP B O 1
ATOM 4196 N N . GLN B 1 92 ? 3.013 9.779 67.705 1.00 61.00 151 GLN B N 1
ATOM 4197 C CA . GLN B 1 92 ? 2.291 8.651 68.280 1.00 49.76 151 GLN B CA 1
ATOM 4198 C C . GLN B 1 92 ? 1.952 7.563 67.264 1.00 63.26 151 GLN B C 1
ATOM 4199 O O . GLN B 1 92 ? 2.036 6.377 67.579 1.00 62.33 151 GLN B O 1
ATOM 4213 N N . ILE B 1 94 ? 3.542 7.091 64.380 1.00 69.82 153 ILE B N 1
ATOM 4214 C CA . ILE B 1 94 ? 4.811 6.570 63.881 1.00 46.24 153 ILE B CA 1
ATOM 4215 C C . ILE B 1 94 ? 5.380 5.564 64.870 1.00 52.64 153 ILE B C 1
ATOM 4216 O O . ILE B 1 94 ? 5.840 4.489 64.482 1.00 56.07 153 ILE B O 1
ATOM 4221 N N . ASP B 1 95 ? 5.328 5.915 66.151 1.00 43.29 154 ASP B N 1
ATOM 4222 C CA . ASP B 1 95 ? 5.719 5.003 67.219 1.00 62.70 154 ASP B CA 1
ATOM 4223 C C . ASP B 1 95 ? 4.896 3.715 67.172 1.00 56.84 154 ASP B C 1
ATOM 4224 O O . ASP B 1 95 ? 5.376 2.648 67.555 1.00 67.72 154 ASP B O 1
ATOM 4229 N N . ASN B 1 96 ? 3.657 3.820 66.700 1.00 44.27 155 ASN B N 1
ATOM 4230 C CA . ASN B 1 96 ? 2.816 2.646 66.487 1.00 59.76 155 ASN B CA 1
ATOM 4231 C C . ASN B 1 96 ? 3.322 1.806 65.320 1.00 59.60 155 ASN B C 1
ATOM 4232 O O . ASN B 1 96 ? 3.320 0.576 65.383 1.00 56.76 155 ASN B O 1
ATOM 4237 N N . LEU B 1 97 ? 3.749 2.477 64.254 1.00 54.45 156 LEU B N 1
ATOM 4238 C CA . LEU B 1 97 ? 4.323 1.800 63.097 1.00 56.64 156 LEU B CA 1
ATOM 4239 C C . LEU B 1 97 ? 5.611 1.081 63.484 1.00 58.02 156 LEU B C 1
ATOM 4240 O O . LEU B 1 97 ? 5.873 -0.033 63.030 1.00 50.62 156 LEU B O 1
ATOM 4245 N N . LEU B 1 98 ? 6.410 1.733 64.325 1.00 43.64 157 LEU B N 1
ATOM 4246 C CA . LEU B 1 98 ? 7.639 1.142 64.843 1.00 43.30 157 LEU B CA 1
ATOM 4247 C C . LEU B 1 98 ? 7.335 -0.151 65.590 1.00 49.77 157 LEU B C 1
ATOM 4248 O O . LEU B 1 98 ? 7.988 -1.173 65.377 1.00 53.10 157 LEU B O 1
ATOM 4253 N N . HIS B 1 99 ? 6.338 -0.088 66.468 1.00 58.26 158 HIS B N 1
ATOM 4254 C CA . HIS B 1 99 ? 5.885 -1.253 67.218 1.00 44.37 158 HIS B CA 1
ATOM 4255 C C . HIS B 1 99 ? 5.425 -2.369 66.287 1.00 55.33 158 HIS B C 1
ATOM 4256 O O . HIS B 1 99 ? 5.678 -3.546 66.544 1.00 53.40 158 HIS B O 1
ATOM 4263 N N . ASP B 1 100 ? 4.747 -1.994 65.206 1.00 44.91 159 ASP B N 1
ATOM 4264 C CA . ASP B 1 100 ? 4.269 -2.970 64.235 1.00 49.22 159 ASP B CA 1
ATOM 4265 C C . ASP B 1 100 ? 5.435 -3.615 63.495 1.00 53.01 159 ASP B C 1
ATOM 4266 O O . ASP B 1 100 ? 5.427 -4.816 63.239 1.00 53.41 159 ASP B O 1
ATOM 4271 N N . LEU B 1 101 ? 6.441 -2.812 63.163 1.00 62.26 160 LEU B N 1
ATOM 4272 C CA . LEU B 1 101 ? 7.639 -3.318 62.500 1.00 44.05 160 LEU B CA 1
ATOM 4273 C C . LEU B 1 101 ? 8.376 -4.304 63.403 1.00 60.46 160 LEU B C 1
ATOM 4274 O O . LEU B 1 101 ? 8.993 -5.257 62.928 1.00 50.49 160 LEU B O 1
ATOM 4279 N N . ASN B 1 102 ? 8.305 -4.058 64.707 1.00 47.94 161 ASN B N 1
ATOM 4280 C CA . ASN B 1 102 ? 8.948 -4.909 65.701 1.00 43.86 161 ASN B CA 1
ATOM 4281 C C . ASN B 1 102 ? 8.211 -6.222 65.978 1.00 45.86 161 ASN B C 1
ATOM 4282 O O . ASN B 1 102 ? 8.841 -7.244 66.256 1.00 46.04 161 ASN B O 1
ATOM 4287 N N . THR B 1 103 ? 6.883 -6.196 65.903 1.00 44.86 162 THR B N 1
ATOM 4288 C CA . THR B 1 103 ? 6.073 -7.315 66.385 1.00 49.41 162 THR B CA 1
ATOM 4289 C C . THR B 1 103 ? 5.376 -8.140 65.300 1.00 45.77 162 THR B C 1
ATOM 4290 O O . THR B 1 103 ? 5.014 -9.292 65.539 1.00 49.09 162 THR B O 1
ATOM 4294 N N . SER B 1 104 ? 5.179 -7.557 64.121 1.00 45.74 163 SER B N 1
ATOM 4295 C CA . SER B 1 104 ? 4.458 -8.234 63.042 1.00 46.13 163 SER B CA 1
ATOM 4296 C C . SER B 1 104 ? 5.121 -9.543 62.616 1.00 50.77 163 SER B C 1
ATOM 4297 O O . SER B 1 104 ? 6.342 -9.614 62.485 1.00 67.84 163 SER B O 1
ATOM 4300 N N . PRO B 1 105 ? 4.306 -10.587 62.399 1.00 53.43 164 PRO B N 1
ATOM 4301 C CA . PRO B 1 105 ? 4.773 -11.905 61.953 1.00 52.87 164 PRO B CA 1
ATOM 4302 C C . PRO B 1 105 ? 5.381 -11.852 60.552 1.00 50.88 164 PRO B C 1
ATOM 4303 O O . PRO B 1 105 ? 4.883 -11.123 59.693 1.00 51.78 164 PRO B O 1
ATOM 4307 N N . ILE B 1 106 ? 6.447 -12.613 60.330 1.00 48.70 165 ILE B N 1
ATOM 4308 C CA . ILE B 1 106 ? 7.149 -12.582 59.053 1.00 45.80 165 ILE B CA 1
ATOM 4309 C C . ILE B 1 106 ? 6.602 -13.639 58.096 1.00 46.19 165 ILE B C 1
ATOM 4310 O O . ILE B 1 106 ? 6.505 -14.815 58.448 1.00 46.44 165 ILE B O 1
ATOM 4315 N N . LYS B 1 107 ? 6.239 -13.216 56.889 1.00 46.26 166 LYS B N 1
ATOM 4316 C CA . LYS B 1 107 ? 5.712 -14.137 55.887 1.00 56.16 166 LYS B CA 1
ATOM 4317 C C . LYS B 1 107 ? 6.823 -14.630 54.967 1.00 46.25 166 LYS B C 1
ATOM 4318 O O . LYS B 1 107 ? 6.988 -15.833 54.766 1.00 46.38 166 LYS B O 1
ATOM 4324 N N . HIS B 1 108 ? 7.588 -13.693 54.417 1.00 45.78 167 HIS B N 1
ATOM 4325 C CA . HIS B 1 108 ? 8.682 -14.034 53.514 1.00 49.41 167 HIS B CA 1
ATOM 4326 C C . HIS B 1 108 ? 9.951 -13.258 53.838 1.00 46.74 167 HIS B C 1
ATOM 4327 O O . HIS B 1 108 ? 9.895 -12.113 54.288 1.00 51.24 167 HIS B O 1
ATOM 4334 N N . VAL B 1 109 ? 11.096 -13.890 53.607 1.00 50.91 168 VAL B N 1
ATOM 4335 C CA . VAL B 1 109 ? 12.377 -13.198 53.662 1.00 46.27 168 VAL B CA 1
ATOM 4336 C C . VAL B 1 109 ? 13.103 -13.400 52.338 1.00 43.54 168 VAL B C 1
ATOM 4337 O O . VAL B 1 109 ? 13.391 -14.531 51.946 1.00 43.59 168 VAL B O 1
ATOM 4341 N N . HIS B 1 110 ? 13.398 -12.301 51.653 1.00 43.25 169 HIS B N 1
ATOM 4342 C CA . HIS B 1 110 ? 14.068 -12.368 50.360 1.00 48.93 169 HIS B CA 1
ATOM 4343 C C . HIS B 1 110 ? 15.346 -11.535 50.349 1.00 48.75 169 HIS B C 1
ATOM 4344 O O . HIS B 1 110 ? 15.473 -10.565 51.095 1.00 42.20 169 HIS B O 1
ATOM 4351 N N . ILE B 1 111 ? 16.293 -11.925 49.504 1.00 45.63 170 ILE B N 1
ATOM 4352 C CA . ILE B 1 111 ? 17.510 -11.148 49.321 1.00 48.44 170 ILE B CA 1
ATOM 4353 C C . ILE B 1 111 ? 17.191 -9.910 48.488 1.00 55.09 170 ILE B C 1
ATOM 4354 O O . ILE B 1 111 ? 16.633 -10.015 47.396 1.00 55.50 170 ILE B O 1
ATOM 4367 N N . ASP B 1 113 ? 17.057 -6.347 46.297 1.00 91.94 172 ASP B N 1
ATOM 4368 C CA . ASP B 1 113 ? 17.551 -5.878 45.012 1.00 100.07 172 ASP B CA 1
ATOM 4369 C C . ASP B 1 113 ? 18.022 -4.432 45.134 1.00 108.46 172 ASP B C 1
ATOM 4370 O O . ASP B 1 113 ? 17.932 -3.659 44.181 1.00 113.01 172 ASP B O 1
ATOM 4375 N N . GLY B 1 114 ? 18.520 -4.074 46.314 1.00 115.27 173 GLY B N 1
ATOM 4376 C CA . GLY B 1 114 ? 18.906 -2.703 46.597 1.00 115.16 173 GLY B CA 1
ATOM 4377 C C . GLY B 1 114 ? 20.395 -2.413 46.541 1.00 116.30 173 GLY B C 1
ATOM 4378 O O . GLY B 1 114 ? 21.011 -2.446 45.476 1.00 103.29 173 GLY B O 1
ATOM 4379 N N . GLY B 1 115 ? 20.967 -2.119 47.706 1.00 118.93 174 GLY B N 1
ATOM 4380 C CA . GLY B 1 115 ? 22.388 -1.855 47.850 1.00 112.01 174 GLY B CA 1
ATOM 4381 C C . GLY B 1 115 ? 23.294 -3.044 47.589 1.00 111.19 174 GLY B C 1
ATOM 4382 O O . GLY B 1 115 ? 22.956 -3.947 46.824 1.00 132.16 174 GLY B O 1
ATOM 4383 N N . THR B 1 116 ? 24.456 -3.045 48.235 1.00 69.96 175 THR B N 1
ATOM 4384 C CA . THR B 1 116 ? 25.468 -4.059 47.969 1.00 61.14 175 THR B CA 1
ATOM 4385 C C . THR B 1 116 ? 25.861 -4.851 49.213 1.00 56.68 175 THR B C 1
ATOM 4386 O O . THR B 1 116 ? 26.431 -5.933 49.099 1.00 54.82 175 THR B O 1
ATOM 4390 N N . GLN B 1 117 ? 25.599 -4.309 50.398 1.00 49.52 176 GLN B N 1
ATOM 4391 C CA . GLN B 1 117 ? 25.901 -5.051 51.616 1.00 37.70 176 GLN B CA 1
ATOM 4392 C C . GLN B 1 117 ? 24.678 -5.869 52.016 1.00 38.23 176 GLN B C 1
ATOM 4393 O O . GLN B 1 117 ? 23.573 -5.610 51.539 1.00 49.84 176 GLN B O 1
ATOM 4399 N N . VAL B 1 118 ? 24.879 -6.856 52.886 1.00 44.19 177 VAL B N 1
ATOM 4400 C CA . VAL B 1 118 ? 23.810 -7.780 53.255 1.00 38.77 177 VAL B CA 1
ATOM 4401 C C . VAL B 1 118 ? 22.595 -7.093 53.885 1.00 39.12 177 VAL B C 1
ATOM 4402 O O . VAL B 1 118 ? 22.704 -6.404 54.899 1.00 39.00 177 VAL B O 1
ATOM 4406 N N . LYS B 1 119 ? 21.437 -7.279 53.261 1.00 39.56 178 LYS B N 1
ATOM 4407 C CA . LYS B 1 119 ? 20.181 -6.787 53.811 1.00 45.76 178 LYS B CA 1
ATOM 4408 C C . LYS B 1 119 ? 19.030 -7.629 53.273 1.00 43.06 178 LYS B C 1
ATOM 4409 O O . LYS B 1 119 ? 19.054 -8.063 52.122 1.00 59.53 178 LYS B O 1
ATOM 4415 N N . PHE B 1 120 ? 18.025 -7.861 54.108 1.00 40.88 179 PHE B N 1
ATOM 4416 C CA . PHE B 1 120 ? 16.866 -8.641 53.696 1.00 41.41 179 PHE B CA 1
ATOM 4417 C C . PHE B 1 120 ? 15.657 -7.738 53.501 1.00 41.73 179 PHE B C 1
ATOM 4418 O O . PHE B 1 120 ? 15.562 -6.674 54.113 1.00 43.62 179 PHE B O 1
ATOM 4426 N N . VAL B 1 121 ? 14.735 -8.160 52.642 1.00 52.37 180 VAL B N 1
ATOM 4427 C CA . VAL B 1 121 ? 13.423 -7.528 52.585 1.00 50.82 180 VAL B CA 1
ATOM 4428 C C . VAL B 1 121 ? 12.410 -8.406 53.311 1.00 48.90 180 VAL B C 1
ATOM 4429 O O . VAL B 1 121 ? 12.192 -9.564 52.953 1.00 50.97 180 VAL B O 1
ATOM 4433 N N . PHE B 1 122 ? 11.802 -7.844 54.347 1.00 54.53 181 PHE B N 1
ATOM 4434 C CA . PHE B 1 122 ? 10.771 -8.544 55.096 1.00 43.70 181 PHE B CA 1
ATOM 4435 C C . PHE B 1 122 ? 9.408 -8.316 54.466 1.00 53.53 181 PHE B C 1
ATOM 4436 O O . PHE B 1 122 ? 8.995 -7.178 54.272 1.00 45.34 181 PHE B O 1
ATOM 4444 N N . THR B 1 123 ? 8.715 -9.399 54.138 1.00 66.44 182 THR B N 1
ATOM 4445 C CA . THR B 1 123 ? 7.320 -9.300 53.740 1.00 45.15 182 THR B CA 1
ATOM 4446 C C . THR B 1 123 ? 6.478 -9.818 54.892 1.00 48.54 182 THR B C 1
ATOM 4447 O O . THR B 1 123 ? 6.548 -10.996 55.240 1.00 54.35 182 THR B O 1
ATOM 4451 N N . PHE B 1 124 ? 5.696 -8.931 55.495 1.00 48.94 183 PHE B N 1
ATOM 4452 C CA . PHE B 1 124 ? 4.913 -9.291 56.668 1.00 48.87 183 PHE B CA 1
ATOM 4453 C C . PHE B 1 124 ? 3.609 -9.974 56.286 1.00 56.95 183 PHE B C 1
ATOM 4454 O O . PHE B 1 124 ? 3.251 -10.055 55.111 1.00 63.43 183 PHE B O 1
ATOM 4462 N N . LYS B 1 125 ? 2.915 -10.474 57.301 1.00 51.54 184 LYS B N 1
ATOM 4463 C CA . LYS B 1 125 ? 1.656 -11.185 57.126 1.00 53.38 184 LYS B CA 1
ATOM 4464 C C . LYS B 1 125 ? 0.616 -10.337 56.394 1.00 56.07 184 LYS B C 1
ATOM 4465 O O . LYS B 1 125 ? -0.122 -10.838 55.546 1.00 57.28 184 LYS B O 1
ATOM 4471 N N . ASN B 1 126 ? 0.575 -9.050 56.720 1.00 51.08 185 ASN B N 1
ATOM 4472 C CA . ASN B 1 126 ? -0.306 -8.100 56.047 1.00 47.95 185 ASN B CA 1
ATOM 4473 C C . ASN B 1 126 ? 0.181 -7.695 54.653 1.00 59.92 185 ASN B C 1
ATOM 4474 O O . ASN B 1 126 ? -0.343 -6.751 54.060 1.00 68.85 185 ASN B O 1
ATOM 4479 N N . ASP B 1 127 ? 1.204 -8.395 54.161 1.00 51.57 186 ASP B N 1
ATOM 4480 C CA . ASP B 1 127 ? 1.803 -8.147 52.845 1.00 51.47 186 ASP B CA 1
ATOM 4481 C C . ASP B 1 127 ? 2.505 -6.794 52.736 1.00 56.05 186 ASP B C 1
ATOM 4482 O O . ASP B 1 127 ? 2.947 -6.406 51.654 1.00 46.35 186 ASP B O 1
ATOM 4487 N N . LYS B 1 128 ? 2.604 -6.073 53.848 1.00 46.42 187 LYS B N 1
ATOM 4488 C CA . LYS B 1 128 ? 3.441 -4.881 53.887 1.00 53.66 187 LYS B CA 1
ATOM 4489 C C . LYS B 1 128 ? 4.899 -5.310 53.983 1.00 59.89 187 LYS B C 1
ATOM 4490 O O . LYS B 1 128 ? 5.188 -6.475 54.259 1.00 51.14 187 LYS B O 1
ATOM 4496 N N . GLN B 1 129 ? 5.821 -4.380 53.757 1.00 48.79 188 GLN B N 1
ATOM 4497 C CA . GLN B 1 129 ? 7.227 -4.753 53.655 1.00 44.42 188 GLN B CA 1
ATOM 4498 C C . GLN B 1 129 ? 8.167 -3.837 54.435 1.00 49.93 188 GLN B C 1
ATOM 4499 O O . GLN B 1 129 ? 7.807 -2.722 54.810 1.00 43.86 188 GLN B O 1
ATOM 4505 N N . ALA B 1 130 ? 9.374 -4.335 54.686 1.00 62.44 189 ALA B N 1
ATOM 4506 C CA . ALA B 1 130 ? 10.392 -3.581 55.405 1.00 51.66 189 ALA B CA 1
ATOM 4507 C C . ALA B 1 130 ? 11.797 -4.007 54.989 1.00 56.06 189 ALA B C 1
ATOM 4508 O O . ALA B 1 130 ? 11.992 -5.096 54.448 1.00 47.83 189 ALA B O 1
ATOM 4510 N N . VAL B 1 131 ? 12.772 -3.141 55.248 1.00 46.14 190 VAL B N 1
ATOM 4511 C CA . VAL B 1 131 ? 14.173 -3.457 54.993 1.00 41.65 190 VAL B CA 1
ATOM 4512 C C . VAL B 1 131 ? 14.858 -3.913 56.278 1.00 46.36 190 VAL B C 1
ATOM 4513 O O . VAL B 1 131 ? 14.815 -3.218 57.293 1.00 46.61 190 VAL B O 1
ATOM 4517 N N . PHE B 1 132 ? 15.489 -5.081 56.233 1.00 41.42 191 PHE B N 1
ATOM 4518 C CA . PHE B 1 132 ? 16.181 -5.610 57.402 1.00 41.25 191 PHE B CA 1
ATOM 4519 C C . PHE B 1 132 ? 17.692 -5.591 57.215 1.00 52.87 191 PHE B C 1
ATOM 4520 O O . PHE B 1 132 ? 18.209 -6.093 56.220 1.00 40.58 191 PHE B O 1
ATOM 4528 N N . LYS B 1 133 ? 18.394 -5.007 58.180 1.00 40.37 192 LYS B N 1
ATOM 4529 C CA . LYS B 1 133 ? 19.851 -5.030 58.187 1.00 39.86 192 LYS B CA 1
ATOM 4530 C C . LYS B 1 133 ? 20.343 -5.671 59.478 1.00 39.78 192 LYS B C 1
ATOM 4531 O O . LYS B 1 133 ? 20.080 -5.163 60.567 1.00 45.04 192 LYS B O 1
ATOM 4537 N N . PRO B 1 134 ? 21.064 -6.795 59.357 1.00 39.67 193 PRO B N 1
ATOM 4538 C CA . PRO B 1 134 ? 21.497 -7.578 60.519 1.00 39.63 193 PRO B CA 1
ATOM 4539 C C . PRO B 1 134 ? 22.624 -6.922 61.313 1.00 39.15 193 PRO B C 1
ATOM 4540 O O . PRO B 1 134 ? 23.458 -6.212 60.749 1.00 38.76 193 PRO B O 1
ATOM 4552 N N . ARG B 1 136 ? 26.126 -6.821 63.348 1.00 37.93 195 ARG B N 1
ATOM 4553 C CA . ARG B 1 136 ? 27.397 -7.492 63.133 1.00 37.57 195 ARG B CA 1
ATOM 4554 C C . ARG B 1 136 ? 28.212 -7.456 64.421 1.00 37.30 195 ARG B C 1
ATOM 4555 O O . ARG B 1 136 ? 28.250 -8.429 65.173 1.00 53.02 195 ARG B O 1
ATOM 4563 N N . PHE B 1 137 ? 28.858 -6.320 64.669 1.00 40.73 196 PHE B N 1
ATOM 4564 C CA . PHE B 1 137 ? 29.674 -6.143 65.864 1.00 38.66 196 PHE B CA 1
ATOM 4565 C C . PHE B 1 137 ? 28.880 -5.503 67.000 1.00 42.27 196 PHE B C 1
ATOM 4566 O O . PHE B 1 137 ? 27.742 -5.072 66.811 1.00 46.20 196 PHE B O 1
ATOM 4574 N N . GLY B 1 138 ? 29.496 -5.437 68.176 1.00 36.68 197 GLY B N 1
ATOM 4575 C CA . GLY B 1 138 ? 28.886 -4.810 69.335 1.00 36.83 197 GLY B CA 1
ATOM 4576 C C . GLY B 1 138 ? 28.821 -3.299 69.220 1.00 40.47 197 GLY B C 1
ATOM 4577 O O . GLY B 1 138 ? 29.350 -2.716 68.274 1.00 49.86 197 GLY B O 1
ATOM 4578 N N . ARG B 1 139 ? 28.165 -2.664 70.186 1.00 36.83 198 ARG B N 1
ATOM 4579 C CA . ARG B 1 139 ? 27.995 -1.214 70.179 1.00 45.53 198 ARG B CA 1
ATOM 4580 C C . ARG B 1 139 ? 29.320 -0.471 70.353 1.00 42.91 198 ARG B C 1
ATOM 4581 O O . ARG B 1 139 ? 29.448 0.686 69.952 1.00 43.24 198 ARG B O 1
ATOM 4589 N N . ASP B 1 140 ? 30.302 -1.140 70.949 1.00 35.96 199 ASP B N 1
ATOM 4590 C CA . ASP B 1 140 ? 31.579 -0.509 71.276 1.00 47.87 199 ASP B CA 1
ATOM 4591 C C . ASP B 1 140 ? 32.577 -0.512 70.120 1.00 39.09 199 ASP B C 1
ATOM 4592 O O . ASP B 1 140 ? 33.573 0.212 70.153 1.00 47.99 199 ASP B O 1
ATOM 4597 N N . TYR B 1 141 ? 32.312 -1.333 69.109 1.00 35.31 200 TYR B N 1
ATOM 4598 C CA . TYR B 1 141 ? 33.215 -1.462 67.970 1.00 35.02 200 TYR B CA 1
ATOM 4599 C C . TYR B 1 141 ? 33.381 -0.129 67.249 1.00 34.82 200 TYR B C 1
ATOM 4600 O O . TYR B 1 141 ? 32.405 0.573 66.980 1.00 65.94 200 TYR B O 1
ATOM 4609 N N . GLU B 1 142 ? 34.629 0.213 66.947 1.00 34.39 201 GLU B N 1
ATOM 4610 C CA . GLU B 1 142 ? 34.938 1.434 66.219 1.00 39.37 201 GLU B CA 1
ATOM 4611 C C . GLU B 1 142 ? 35.564 1.097 64.875 1.00 41.27 201 GLU B C 1
ATOM 4612 O O . GLU B 1 142 ? 36.286 0.109 64.747 1.00 36.99 201 GLU B O 1
ATOM 4618 N N . SER B 1 143 ? 35.293 1.937 63.882 1.00 46.35 202 SER B N 1
ATOM 4619 C CA . SER B 1 143 ? 35.785 1.730 62.529 1.00 33.89 202 SER B CA 1
ATOM 4620 C C . SER B 1 143 ? 37.312 1.780 62.511 1.00 37.77 202 SER B C 1
ATOM 4621 O O . SER B 1 143 ? 37.918 2.593 63.213 1.00 43.49 202 SER B O 1
ATOM 4624 N N . ASP B 1 144 ? 37.927 0.923 61.701 1.00 41.88 203 ASP B N 1
ATOM 4625 C CA . ASP B 1 144 ? 39.369 0.950 61.498 1.00 32.81 203 ASP B CA 1
ATOM 4626 C C . ASP B 1 144 ? 39.750 2.331 60.965 1.00 39.12 203 ASP B C 1
ATOM 4627 O O . ASP B 1 144 ? 39.182 2.790 59.974 1.00 32.70 203 ASP B O 1
ATOM 4632 N N . PRO B 1 145 ? 40.695 3.010 61.636 1.00 36.16 204 PRO B N 1
ATOM 4633 C CA . PRO B 1 145 ? 41.152 4.334 61.194 1.00 31.99 204 PRO B CA 1
ATOM 4634 C C . PRO B 1 145 ? 41.745 4.302 59.789 1.00 39.60 204 PRO B C 1
ATOM 4635 O O . PRO B 1 145 ? 41.799 5.331 59.115 1.00 31.71 204 PRO B O 1
ATOM 4639 N N . ASN B 1 146 ? 42.182 3.122 59.361 1.00 31.77 205 ASN B N 1
ATOM 4640 C CA . ASN B 1 146 ? 42.744 2.941 58.031 1.00 38.70 205 ASN B CA 1
ATOM 4641 C C . ASN B 1 146 ? 41.676 2.683 56.973 1.00 34.23 205 ASN B C 1
ATOM 4642 O O . ASN B 1 146 ? 41.968 2.675 55.776 1.00 32.31 205 ASN B O 1
ATOM 4647 N N . HIS B 1 147 ? 40.441 2.470 57.415 1.00 34.61 206 HIS B N 1
ATOM 4648 C CA . HIS B 1 147 ? 39.342 2.194 56.495 1.00 32.66 206 HIS B CA 1
ATOM 4649 C C . HIS B 1 147 ? 38.771 3.467 55.881 1.00 42.02 206 HIS B C 1
ATOM 4650 O O . HIS B 1 147 ? 38.462 4.426 56.589 1.00 32.85 206 HIS B O 1
ATOM 4657 N N . PHE B 1 148 ? 38.641 3.467 54.559 1.00 43.20 207 PHE B N 1
ATOM 4658 C CA . PHE B 1 148 ? 37.942 4.533 53.854 1.00 34.25 207 PHE B CA 1
ATOM 4659 C C . PHE B 1 148 ? 36.438 4.412 54.073 1.00 47.75 207 PHE B C 1
ATOM 4660 O O . PHE B 1 148 ? 35.953 3.388 54.558 1.00 33.57 207 PHE B O 1
ATOM 4668 N N . TYR B 1 149 ? 35.707 5.464 53.718 1.00 33.75 208 TYR B N 1
ATOM 4669 C CA . TYR B 1 149 ? 34.250 5.473 53.823 1.00 38.80 208 TYR B CA 1
ATOM 4670 C C . TYR B 1 149 ? 33.586 4.344 53.032 1.00 42.85 208 TYR B C 1
ATOM 4671 O O . TYR B 1 149 ? 32.509 3.877 53.400 1.00 50.18 208 TYR B O 1
ATOM 4680 N N . PHE B 1 150 ? 34.226 3.906 51.951 1.00 43.80 209 PHE B N 1
ATOM 4681 C CA . PHE B 1 150 ? 33.664 2.845 51.119 1.00 43.59 209 PHE B CA 1
ATOM 4682 C C . PHE B 1 150 ? 34.107 1.453 51.571 1.00 43.46 209 PHE B C 1
ATOM 4683 O O . PHE B 1 150 ? 33.801 0.456 50.919 1.00 46.01 209 PHE B O 1
ATOM 4691 N N . SER B 1 151 ? 34.830 1.391 52.686 1.00 55.41 210 SER B N 1
ATOM 4692 C CA . SER B 1 151 ? 35.264 0.114 53.244 1.00 47.74 210 SER B CA 1
ATOM 4693 C C . SER B 1 151 ? 34.540 -0.205 54.549 1.00 43.94 210 SER B C 1
ATOM 4694 O O . SER B 1 151 ? 34.636 -1.316 55.068 1.00 38.85 210 SER B O 1
ATOM 4697 N N . ASP B 1 152 ? 33.814 0.778 55.069 1.00 54.96 211 ASP B N 1
ATOM 4698 C CA . ASP B 1 152 ? 33.135 0.639 56.351 1.00 53.27 211 ASP B CA 1
ATOM 4699 C C . ASP B 1 152 ? 31.940 -0.308 56.276 1.00 50.57 211 ASP B C 1
ATOM 4700 O O . ASP B 1 152 ? 31.084 -0.178 55.401 1.00 59.69 211 ASP B O 1
ATOM 4705 N N . PHE B 1 153 ? 31.891 -1.262 57.201 1.00 52.11 212 PHE B N 1
ATOM 4706 C CA . PHE B 1 153 ? 30.731 -2.133 57.354 1.00 35.79 212 PHE B CA 1
ATOM 4707 C C . PHE B 1 153 ? 29.563 -1.343 57.932 1.00 36.35 212 PHE B C 1
ATOM 4708 O O . PHE B 1 153 ? 29.754 -0.496 58.804 1.00 49.93 212 PHE B O 1
ATOM 4716 N N . GLU B 1 154 ? 28.357 -1.617 57.445 1.00 36.51 213 GLU B N 1
ATOM 4717 C CA . GLU B 1 154 ? 27.168 -0.938 57.949 1.00 36.83 213 GLU B CA 1
ATOM 4718 C C . GLU B 1 154 ? 26.917 -1.269 59.415 1.00 36.96 213 GLU B C 1
ATOM 4719 O O . GLU B 1 154 ? 27.223 -2.369 59.875 1.00 52.59 213 GLU B O 1
ATOM 4725 N N . ARG B 1 155 ? 26.357 -0.309 60.141 1.00 37.04 214 ARG B N 1
ATOM 4726 C CA . ARG B 1 155 ? 25.938 -0.536 61.517 1.00 37.21 214 ARG B CA 1
ATOM 4727 C C . ARG B 1 155 ? 24.428 -0.368 61.619 1.00 37.69 214 ARG B C 1
ATOM 4728 O O . ARG B 1 155 ? 23.902 0.725 61.402 1.00 41.09 214 ARG B O 1
ATOM 4736 N N . HIS B 1 156 ? 23.734 -1.459 61.932 1.00 38.64 215 HIS B N 1
ATOM 4737 C CA . HIS B 1 156 ? 22.277 -1.453 61.999 1.00 38.56 215 HIS B CA 1
ATOM 4738 C C . HIS B 1 156 ? 21.767 -0.464 63.044 1.00 47.61 215 HIS B C 1
ATOM 4739 O O . HIS B 1 156 ? 20.727 0.166 62.858 1.00 41.55 215 HIS B O 1
ATOM 4746 N N . HIS B 1 157 ? 22.511 -0.324 64.138 1.00 38.35 216 HIS B N 1
ATOM 4747 C CA . HIS B 1 157 ? 22.095 0.543 65.232 1.00 39.39 216 HIS B CA 1
ATOM 4748 C C . HIS B 1 157 ? 22.310 2.012 64.883 1.00 46.54 216 HIS B C 1
ATOM 4749 O O . HIS B 1 157 ? 21.793 2.899 65.560 1.00 57.00 216 HIS B O 1
ATOM 4756 N N . ALA B 1 158 ? 23.068 2.266 63.822 1.00 37.82 217 ALA B N 1
ATOM 4757 C CA . ALA B 1 158 ? 23.268 3.626 63.340 1.00 37.58 217 ALA B CA 1
ATOM 4758 C C . ALA B 1 158 ? 22.034 4.098 62.580 1.00 37.91 217 ALA B C 1
ATOM 4759 O O . ALA B 1 158 ? 21.669 5.272 62.639 1.00 53.23 217 ALA B O 1
ATOM 4761 N N . GLU B 1 159 ? 21.401 3.172 61.866 1.00 39.66 218 GLU B N 1
ATOM 4762 C CA . GLU B 1 159 ? 20.140 3.442 61.184 1.00 44.22 218 GLU B CA 1
ATOM 4763 C C . GLU B 1 159 ? 19.071 3.881 62.178 1.00 38.91 218 GLU B C 1
ATOM 4764 O O . GLU B 1 159 ? 18.348 4.849 61.942 1.00 43.64 218 GLU B O 1
ATOM 4770 N N . ILE B 1 160 ? 18.979 3.158 63.289 1.00 41.58 219 ILE B N 1
ATOM 4771 C CA . ILE B 1 160 ? 18.023 3.472 64.344 1.00 39.33 219 ILE B CA 1
ATOM 4772 C C . ILE B 1 160 ? 18.348 4.804 65.015 1.00 49.74 219 ILE B C 1
ATOM 4773 O O . ILE B 1 160 ? 17.490 5.681 65.124 1.00 49.54 219 ILE B O 1
ATOM 4778 N N . ALA B 1 161 ? 19.593 4.940 65.464 1.00 38.61 220 ALA B N 1
ATOM 4779 C CA . ALA B 1 161 ? 20.044 6.129 66.183 1.00 41.80 220 ALA B CA 1
ATOM 4780 C C . ALA B 1 161 ? 19.836 7.417 65.390 1.00 38.60 220 ALA B C 1
ATOM 4781 O O . ALA B 1 161 ? 19.447 8.442 65.952 1.00 50.50 220 ALA B O 1
ATOM 4783 N N . THR B 1 162 ? 20.092 7.364 64.087 1.00 38.10 221 THR B N 1
ATOM 4784 C CA . THR B 1 162 ? 20.026 8.563 63.260 1.00 37.96 221 THR B CA 1
ATOM 4785 C C . THR B 1 162 ? 18.579 8.974 63.020 1.00 44.22 221 THR B C 1
ATOM 4786 O O . THR B 1 162 ? 18.263 10.164 62.973 1.00 57.01 221 THR B O 1
ATOM 4790 N N . PHE B 1 163 ? 17.704 7.984 62.869 1.00 41.53 222 PHE B N 1
ATOM 4791 C CA . PHE B 1 163 ? 16.274 8.241 62.741 1.00 51.68 222 PHE B CA 1
ATOM 4792 C C . PHE B 1 163 ? 15.755 9.029 63.940 1.00 44.64 222 PHE B C 1
ATOM 4793 O O . PHE B 1 163 ? 15.006 9.993 63.786 1.00 53.60 222 PHE B O 1
ATOM 4801 N N . HIS B 1 164 ? 16.157 8.604 65.133 1.00 39.20 223 HIS B N 1
ATOM 4802 C CA . HIS B 1 164 ? 15.787 9.291 66.365 1.00 53.41 223 HIS B CA 1
ATOM 4803 C C . HIS B 1 164 ? 16.377 10.697 66.438 1.00 56.01 223 HIS B C 1
ATOM 4804 O O . HIS B 1 164 ? 15.697 11.638 66.846 1.00 56.83 223 HIS B O 1
ATOM 4811 N N . LEU B 1 165 ? 17.645 10.836 66.060 1.00 46.61 224 LEU B N 1
ATOM 4812 C CA . LEU B 1 165 ? 18.291 12.146 66.053 1.00 49.33 224 LEU B CA 1
ATOM 4813 C C . LEU B 1 165 ? 17.591 13.080 65.073 1.00 53.37 224 LEU B C 1
ATOM 4814 O O . LEU B 1 165 ? 17.472 14.281 65.318 1.00 39.31 224 LEU B O 1
ATOM 4819 N N . ASP B 1 166 ? 17.120 12.514 63.967 1.00 38.31 225 ASP B N 1
ATOM 4820 C CA . ASP B 1 166 ? 16.388 13.276 62.963 1.00 39.00 225 ASP B CA 1
ATOM 4821 C C . ASP B 1 166 ? 15.090 13.811 63.563 1.00 49.50 225 ASP B C 1
ATOM 4822 O O . ASP B 1 166 ? 14.597 14.867 63.166 1.00 51.76 225 ASP B O 1
ATOM 4827 N N . ARG B 1 167 ? 14.541 13.068 64.521 1.00 43.10 226 ARG B N 1
ATOM 4828 C CA . ARG B 1 167 ? 13.363 13.505 65.263 1.00 39.94 226 ARG B CA 1
ATOM 4829 C C . ARG B 1 167 ? 13.720 14.601 66.258 1.00 55.29 226 ARG B C 1
ATOM 4830 O O . ARG B 1 167 ? 13.064 15.641 66.317 1.00 54.83 226 ARG B O 1
ATOM 4838 N N . VAL B 1 168 ? 14.763 14.345 67.044 1.00 38.77 227 VAL B N 1
ATOM 4839 C CA . VAL B 1 168 ? 15.217 15.265 68.082 1.00 38.50 227 VAL B CA 1
ATOM 4840 C C . VAL B 1 168 ? 15.578 16.632 67.506 1.00 44.37 227 VAL B C 1
ATOM 4841 O O . VAL B 1 168 ? 15.323 17.666 68.125 1.00 64.39 227 VAL B O 1
ATOM 4845 N N . LEU B 1 169 ? 16.144 16.633 66.304 1.00 39.74 228 LEU B N 1
ATOM 4846 C CA . LEU B 1 169 ? 16.536 17.876 65.652 1.00 45.33 228 LEU B CA 1
ATOM 4847 C C . LEU B 1 169 ? 15.344 18.548 64.978 1.00 41.63 228 LEU B C 1
ATOM 4848 O O . LEU B 1 169 ? 15.449 19.673 64.490 1.00 51.00 228 LEU B O 1
ATOM 4853 N N . GLY B 1 170 ? 14.210 17.856 64.954 1.00 44.56 229 GLY B N 1
ATOM 4854 C CA . GLY B 1 170 ? 12.984 18.436 64.441 1.00 38.68 229 GLY B CA 1
ATOM 4855 C C . GLY B 1 170 ? 12.897 18.396 62.929 1.00 54.39 229 GLY B C 1
ATOM 4856 O O . GLY B 1 170 ? 12.078 19.091 62.329 1.00 58.82 229 GLY B O 1
ATOM 4857 N N . PHE B 1 171 ? 13.735 17.572 62.310 1.00 52.29 230 PHE B N 1
ATOM 4858 C CA . PHE B 1 171 ? 13.740 17.443 60.857 1.00 53.31 230 PHE B CA 1
ATOM 4859 C C . PHE B 1 171 ? 12.543 16.628 60.374 1.00 48.69 230 PHE B C 1
ATOM 4860 O O . PHE B 1 171 ? 11.807 17.064 59.487 1.00 54.97 230 PHE B O 1
ATOM 4868 N N . ARG B 1 172 ? 12.360 15.454 60.971 1.00 61.88 231 ARG B N 1
ATOM 4869 C CA . ARG B 1 172 ? 11.292 14.530 60.600 1.00 50.51 231 ARG B CA 1
ATOM 4870 C C . ARG B 1 172 ? 11.281 14.205 59.111 1.00 51.68 231 ARG B C 1
ATOM 4871 O O . ARG B 1 172 ? 10.220 14.121 58.490 1.00 41.85 231 ARG B O 1
ATOM 4879 N N . ARG B 1 173 ? 12.468 14.029 58.541 1.00 43.26 232 ARG B N 1
ATOM 4880 C CA . ARG B 1 173 ? 12.588 13.671 57.134 1.00 47.29 232 ARG B CA 1
ATOM 4881 C C . ARG B 1 173 ? 13.293 12.331 56.968 1.00 55.66 232 ARG B C 1
ATOM 4882 O O . ARG B 1 173 ? 13.714 11.972 55.869 1.00 39.47 232 ARG B O 1
ATOM 4890 N N . ALA B 1 174 ? 13.418 11.595 58.068 1.00 39.62 233 ALA B N 1
ATOM 4891 C CA . ALA B 1 174 ? 14.004 10.262 58.025 1.00 48.41 233 ALA B CA 1
ATOM 4892 C C . ALA B 1 174 ? 12.922 9.193 57.927 1.00 46.36 233 ALA B C 1
ATOM 4893 O O . ALA B 1 174 ? 11.740 9.468 58.133 1.00 57.80 233 ALA B O 1
ATOM 4895 N N . ILE B 1 175 ? 13.338 7.972 57.615 1.00 48.61 234 ILE B N 1
ATOM 4896 C CA . ILE B 1 175 ? 12.411 6.863 57.438 1.00 40.69 234 ILE B CA 1
ATOM 4897 C C . ILE B 1 175 ? 12.349 6.014 58.702 1.00 45.53 234 ILE B C 1
ATOM 4898 O O . ILE B 1 175 ? 13.387 5.609 59.226 1.00 47.48 234 ILE B O 1
ATOM 4903 N N . PRO B 1 176 ? 11.127 5.755 59.200 1.00 57.35 235 PRO B N 1
ATOM 4904 C CA . PRO B 1 176 ? 10.883 4.987 60.428 1.00 45.48 235 PRO B CA 1
ATOM 4905 C C . PRO B 1 176 ? 11.685 3.691 60.512 1.00 62.60 235 PRO B C 1
ATOM 4906 O O . PRO B 1 176 ? 11.577 2.825 59.643 1.00 58.75 235 PRO B O 1
ATOM 4910 N N . THR B 1 177 ? 12.487 3.577 61.564 1.00 41.18 236 THR B N 1
ATOM 4911 C CA . THR B 1 177 ? 13.355 2.426 61.759 1.00 41.06 236 THR B CA 1
ATOM 4912 C C . THR B 1 177 ? 13.307 1.989 63.217 1.00 50.16 236 THR B C 1
ATOM 4913 O O . THR B 1 177 ? 13.387 2.818 64.124 1.00 52.26 236 THR B O 1
ATOM 4917 N N . VAL B 1 178 ? 13.163 0.687 63.438 1.00 41.41 237 VAL B N 1
ATOM 4918 C CA . VAL B 1 178 ? 13.081 0.153 64.789 1.00 41.53 237 VAL B CA 1
ATOM 4919 C C . VAL B 1 178 ? 14.009 -1.050 64.946 1.00 41.39 237 VAL B C 1
ATOM 4920 O O . VAL B 1 178 ? 14.328 -1.732 63.970 1.00 43.75 237 VAL B O 1
ATOM 4924 N N . GLY B 1 179 ? 14.457 -1.295 66.172 1.00 43.54 238 GLY B N 1
ATOM 4925 C CA . GLY B 1 179 ? 15.233 -2.484 66.463 1.00 41.19 238 GLY B CA 1
ATOM 4926 C C . GLY B 1 179 ? 14.332 -3.691 66.616 1.00 49.79 238 GLY B C 1
ATOM 4927 O O . GLY B 1 179 ? 13.176 -3.568 67.023 1.00 42.10 238 GLY B O 1
ATOM 4928 N N . ARG B 1 180 ? 14.862 -4.864 66.289 1.00 44.82 239 ARG B N 1
ATOM 4929 C CA . ARG B 1 180 ? 14.105 -6.102 66.412 1.00 44.56 239 ARG B CA 1
ATOM 4930 C C . ARG B 1 180 ? 15.037 -7.303 66.522 1.00 52.21 239 ARG B C 1
ATOM 4931 O O . ARG B 1 180 ? 15.936 -7.483 65.700 1.00 44.47 239 ARG B O 1
ATOM 4939 N N . VAL B 1 181 ? 14.820 -8.117 67.548 1.00 42.21 240 VAL B N 1
ATOM 4940 C CA . VAL B 1 181 ? 15.580 -9.346 67.728 1.00 42.12 240 VAL B CA 1
ATOM 4941 C C . VAL B 1 181 ? 14.832 -10.509 67.090 1.00 42.57 240 VAL B C 1
ATOM 4942 O O . VAL B 1 181 ? 13.720 -10.840 67.500 1.00 54.29 240 VAL B O 1
ATOM 4946 N N . LEU B 1 182 ? 15.445 -11.128 66.087 1.00 49.08 241 LEU B N 1
ATOM 4947 C CA . LEU B 1 182 ? 14.779 -12.180 65.328 1.00 42.83 241 LEU B CA 1
ATOM 4948 C C . LEU B 1 182 ? 15.242 -13.569 65.741 1.00 42.87 241 LEU B C 1
ATOM 4949 O O . LEU B 1 182 ? 16.407 -13.777 66.079 1.00 64.47 241 LEU B O 1
ATOM 4954 N N . ASN B 1 183 ? 14.312 -14.517 65.710 1.00 43.78 242 ASN B N 1
ATOM 4955 C CA . ASN B 1 183 ? 14.647 -15.927 65.819 1.00 43.46 242 ASN B CA 1
ATOM 4956 C C . ASN B 1 183 ? 15.113 -16.412 64.455 1.00 43.33 242 ASN B C 1
ATOM 4957 O O . ASN B 1 183 ? 14.308 -16.554 63.533 1.00 49.21 242 ASN B O 1
ATOM 4970 N N . THR B 1 185 ? 15.964 -19.182 63.369 1.00 43.40 244 THR B N 1
ATOM 4971 C CA . THR B 1 185 ? 15.394 -20.452 62.943 1.00 44.61 244 THR B CA 1
ATOM 4972 C C . THR B 1 185 ? 13.990 -20.276 62.365 1.00 48.45 244 THR B C 1
ATOM 4973 O O . THR B 1 185 ? 13.719 -20.698 61.242 1.00 51.47 244 THR B O 1
ATOM 4977 N N . THR B 1 186 ? 13.106 -19.643 63.130 1.00 44.61 245 THR B N 1
ATOM 4978 C CA . THR B 1 186 ? 11.700 -19.539 62.743 1.00 53.21 245 THR B CA 1
ATOM 4979 C C . THR B 1 186 ? 11.389 -18.336 61.853 1.00 45.08 245 THR B C 1
ATOM 4980 O O . THR B 1 186 ? 10.580 -18.436 60.930 1.00 54.77 245 THR B O 1
ATOM 4984 N N . GLU B 1 187 ? 12.027 -17.202 62.126 1.00 50.45 246 GLU B N 1
ATOM 4985 C CA . GLU B 1 187 ? 11.688 -15.963 61.429 1.00 44.58 246 GLU B CA 1
ATOM 4986 C C . GLU B 1 187 ? 12.593 -15.666 60.237 1.00 44.16 246 GLU B C 1
ATOM 4987 O O . GLU B 1 187 ? 12.219 -14.900 59.349 1.00 63.50 246 GLU B O 1
ATOM 4993 N N . LEU B 1 188 ? 13.778 -16.263 60.214 1.00 45.13 247 LEU B N 1
ATOM 4994 C CA . LEU B 1 188 ? 14.706 -16.027 59.114 1.00 43.37 247 LEU B CA 1
ATOM 4995 C C . LEU B 1 188 ? 14.854 -17.252 58.220 1.00 45.28 247 LEU B C 1
ATOM 4996 O O . LEU B 1 188 ? 14.439 -17.228 57.063 1.00 46.52 247 LEU B O 1
ATOM 5001 N N . PHE B 1 189 ? 15.440 -18.317 58.760 1.00 46.59 248 PHE B N 1
ATOM 5002 C CA . PHE B 1 189 ? 15.700 -19.535 57.994 1.00 46.78 248 PHE B CA 1
ATOM 5003 C C . PHE B 1 189 ? 14.446 -20.133 57.358 1.00 49.87 248 PHE B C 1
ATOM 5004 O O . PHE B 1 189 ? 14.390 -20.320 56.144 1.00 46.82 248 PHE B O 1
ATOM 5012 N N . GLU B 1 190 ? 13.445 -20.425 58.182 1.00 48.43 249 GLU B N 1
ATOM 5013 C CA . GLU B 1 190 ? 12.233 -21.092 57.714 1.00 48.59 249 GLU B CA 1
ATOM 5014 C C . GLU B 1 190 ? 11.365 -20.201 56.826 1.00 54.38 249 GLU B C 1
ATOM 5015 O O . GLU B 1 190 ? 10.526 -20.695 56.074 1.00 50.12 249 GLU B O 1
ATOM 5021 N N . LYS B 1 191 ? 11.570 -18.890 56.914 1.00 45.04 250 LYS B N 1
ATOM 5022 C CA . LYS B 1 191 ? 10.804 -17.942 56.110 1.00 45.19 250 LYS B CA 1
ATOM 5023 C C . LYS B 1 191 ? 11.578 -17.455 54.888 1.00 44.79 250 LYS B C 1
ATOM 5024 O O . LYS B 1 191 ? 11.087 -16.617 54.130 1.00 48.09 250 LYS B O 1
ATOM 5030 N N . ALA B 1 192 ? 12.783 -17.983 54.696 1.00 44.38 251 ALA B N 1
ATOM 5031 C CA . ALA B 1 192 ? 13.673 -17.492 53.648 1.00 58.53 251 ALA B CA 1
ATOM 5032 C C . ALA B 1 192 ? 13.408 -18.153 52.301 1.00 44.14 251 ALA B C 1
ATOM 5033 O O . ALA B 1 192 ? 13.005 -19.314 52.233 1.00 44.48 251 ALA B O 1
ATOM 5035 N N . GLU B 1 193 ? 13.632 -17.397 51.230 1.00 55.05 252 GLU B N 1
ATOM 5036 C CA . GLU B 1 193 ? 13.579 -17.941 49.880 1.00 44.02 252 GLU B CA 1
ATOM 5037 C C . GLU B 1 193 ? 14.665 -18.999 49.699 1.00 56.46 252 GLU B C 1
ATOM 5038 O O . GLU B 1 193 ? 15.632 -19.039 50.461 1.00 54.49 252 GLU B O 1
ATOM 5044 N N . LYS B 1 194 ? 14.497 -19.849 48.689 1.00 63.93 253 LYS B N 1
ATOM 5045 C CA . LYS B 1 194 ? 15.364 -21.011 48.490 1.00 54.76 253 LYS B CA 1
ATOM 5046 C C . LYS B 1 194 ? 16.849 -20.659 48.365 1.00 59.55 253 LYS B C 1
ATOM 5047 O O . LYS B 1 194 ? 17.692 -21.297 48.996 1.00 58.27 253 LYS B O 1
ATOM 5053 N N . LYS B 1 195 ? 17.172 -19.652 47.558 1.00 60.56 254 LYS B N 1
ATOM 5054 C CA . LYS B 1 195 ? 18.572 -19.291 47.343 1.00 56.22 254 LYS B CA 1
ATOM 5055 C C . LYS B 1 195 ? 19.204 -18.693 48.601 1.00 57.53 254 LYS B C 1
ATOM 5056 O O . LYS B 1 195 ? 20.410 -18.814 48.812 1.00 56.77 254 LYS B O 1
ATOM 5062 N N . LEU B 1 196 ? 18.387 -18.054 49.433 1.00 51.88 255 LEU B N 1
ATOM 5063 C CA . LEU B 1 196 ? 18.855 -17.512 50.706 1.00 46.13 255 LEU B CA 1
ATOM 5064 C C . LEU B 1 196 ? 18.938 -18.604 51.769 1.00 42.00 255 LEU B C 1
ATOM 5065 O O . LEU B 1 196 ? 19.848 -18.607 52.599 1.00 43.27 255 LEU B O 1
ATOM 5070 N N . LYS B 1 197 ? 17.983 -19.528 51.728 1.00 42.50 256 LYS B N 1
ATOM 5071 C CA . LYS B 1 197 ? 17.893 -20.611 52.703 1.00 42.70 256 LYS B CA 1
ATOM 5072 C C . LYS B 1 197 ? 19.158 -21.461 52.723 1.00 47.47 256 LYS B C 1
ATOM 5073 O O . LYS B 1 197 ? 19.610 -21.900 53.780 1.00 50.70 256 LYS B O 1
ATOM 5079 N N . LYS B 1 198 ? 19.719 -21.688 51.540 1.00 47.40 257 LYS B N 1
ATOM 5080 C CA . LYS B 1 198 ? 20.879 -22.560 51.379 1.00 46.62 257 LYS B CA 1
ATOM 5081 C C . LYS B 1 198 ? 22.189 -21.941 51.858 1.00 42.35 257 LYS B C 1
ATOM 5082 O O . LYS B 1 198 ? 23.195 -22.638 51.983 1.00 43.36 257 LYS B O 1
ATOM 5088 N N . THR B 1 199 ? 22.184 -20.638 52.117 1.00 48.45 258 THR B N 1
ATOM 5089 C CA . THR B 1 199 ? 23.397 -19.955 52.554 1.00 42.25 258 THR B CA 1
ATOM 5090 C C . THR B 1 199 ? 23.520 -19.981 54.074 1.00 41.75 258 THR B C 1
ATOM 5091 O O . THR B 1 199 ? 24.381 -19.316 54.648 1.00 46.75 258 THR B O 1
ATOM 5095 N N . PHE B 1 200 ? 22.650 -20.752 54.719 1.00 44.70 259 PHE B N 1
ATOM 5096 C CA . PHE B 1 200 ? 22.692 -20.915 56.167 1.00 40.88 259 PHE B CA 1
ATOM 5097 C C . PHE B 1 200 ? 23.587 -22.088 56.553 1.00 48.53 259 PHE B C 1
ATOM 5098 O O . PHE B 1 200 ? 23.708 -23.059 55.805 1.00 47.52 259 PHE B O 1
ATOM 5106 N N . PHE B 1 201 ? 24.209 -21.994 57.725 1.00 46.27 260 PHE B N 1
ATOM 5107 C CA . PHE B 1 201 ? 25.092 -23.047 58.218 1.00 40.23 260 PHE B CA 1
ATOM 5108 C C . PHE B 1 201 ? 25.393 -22.855 59.701 1.00 42.59 260 PHE B C 1
ATOM 5109 O O . PHE B 1 201 ? 25.021 -21.841 60.292 1.00 40.46 260 PHE B O 1
ATOM 5117 N N . PHE B 1 202 ? 26.072 -23.831 60.296 1.00 43.04 261 PHE B N 1
ATOM 5118 C CA . PHE B 1 202 ? 26.497 -23.722 61.687 1.00 39.82 261 PHE B CA 1
ATOM 5119 C C . PHE B 1 202 ? 28.003 -23.517 61.795 1.00 39.21 261 PHE B C 1
ATOM 5120 O O . PHE B 1 202 ? 28.788 -24.239 61.179 1.00 44.66 261 PHE B O 1
ATOM 5128 N N . SER B 1 203 ? 28.396 -22.522 62.583 1.00 38.96 262 SER B N 1
ATOM 5129 C CA . SER B 1 203 ? 29.803 -22.236 62.833 1.00 38.39 262 SER B CA 1
ATOM 5130 C C . SER B 1 203 ? 30.411 -23.324 63.720 1.00 38.30 262 SER B C 1
ATOM 5131 O O . SER B 1 203 ? 29.676 -24.105 64.327 1.00 44.59 262 SER B O 1
ATOM 5134 N N . PRO B 1 204 ? 31.753 -23.395 63.789 1.00 45.93 263 PRO B N 1
ATOM 5135 C CA . PRO B 1 204 ? 32.397 -24.348 64.702 1.00 41.60 263 PRO B CA 1
ATOM 5136 C C . PRO B 1 204 ? 31.994 -24.139 66.164 1.00 43.09 263 PRO B C 1
ATOM 5137 O O . PRO B 1 204 ? 32.109 -25.063 66.971 1.00 51.85 263 PRO B O 1
ATOM 5141 N N . ALA B 1 205 ? 31.521 -22.939 66.488 1.00 37.89 264 ALA B N 1
ATOM 5142 C CA . ALA B 1 205 ? 31.074 -22.609 67.839 1.00 38.05 264 ALA B CA 1
ATOM 5143 C C . ALA B 1 205 ? 29.604 -22.965 68.048 1.00 38.66 264 ALA B C 1
ATOM 5144 O O . ALA B 1 205 ? 29.006 -22.600 69.062 1.00 47.01 264 ALA B O 1
ATOM 5146 N N . LYS B 1 206 ? 29.035 -23.651 67.059 1.00 38.93 265 LYS B N 1
ATOM 5147 C CA . LYS B 1 206 ? 27.661 -24.153 67.085 1.00 46.97 265 LYS B CA 1
ATOM 5148 C C . LYS B 1 206 ? 26.649 -23.009 67.034 1.00 57.59 265 LYS B C 1
ATOM 5149 O O . LYS B 1 206 ? 25.492 -23.165 67.422 1.00 50.93 265 LYS B O 1
ATOM 5155 N N . ASN B 1 207 ? 27.099 -21.859 66.539 1.00 46.06 266 ASN B N 1
ATOM 5156 C CA . ASN B 1 207 ? 26.218 -20.725 66.286 1.00 39.65 266 ASN B CA 1
ATOM 5157 C C . ASN B 1 207 ? 25.550 -20.809 64.916 1.00 41.44 266 ASN B C 1
ATOM 5158 O O . ASN B 1 207 ? 26.140 -21.312 63.959 1.00 43.33 266 ASN B O 1
ATOM 5163 N N . PHE B 1 208 ? 24.319 -20.314 64.824 1.00 42.83 267 PHE B N 1
ATOM 5164 C CA . PHE B 1 208 ? 23.592 -20.322 63.559 1.00 40.56 267 PHE B CA 1
ATOM 5165 C C . PHE B 1 208 ? 24.020 -19.124 62.718 1.00 41.05 267 PHE B C 1
ATOM 5166 O O . PHE B 1 208 ? 24.079 -17.998 63.214 1.00 41.97 267 PHE B O 1
ATOM 5174 N N . CYS B 1 209 ? 24.322 -19.368 61.447 1.00 40.13 268 CYS B N 1
ATOM 5175 C CA . CYS B 1 209 ? 24.894 -18.332 60.590 1.00 49.82 268 CYS B CA 1
ATOM 5176 C C . CYS B 1 209 ? 24.312 -18.361 59.183 1.00 39.97 268 CYS B C 1
ATOM 5177 O O . CYS B 1 209 ? 23.868 -19.406 58.711 1.00 40.28 268 CYS B O 1
ATOM 5180 N N . PHE B 1 210 ? 24.306 -17.208 58.519 1.00 39.82 269 PHE B N 1
ATOM 5181 C CA . PHE B 1 210 ? 23.951 -17.154 57.106 1.00 39.93 269 PHE B CA 1
ATOM 5182 C C . PHE B 1 210 ? 24.934 -16.282 56.330 1.00 39.44 269 PHE B C 1
ATOM 5183 O O . PHE B 1 210 ? 25.455 -15.295 56.848 1.00 39.13 269 PHE B O 1
ATOM 5191 N N . VAL B 1 211 ? 25.182 -16.666 55.083 1.00 49.04 270 VAL B N 1
ATOM 5192 C CA . VAL B 1 211 ? 26.096 -15.942 54.212 1.00 38.94 270 VAL B CA 1
ATOM 5193 C C . VAL B 1 211 ? 25.323 -14.934 53.371 1.00 39.10 270 VAL B C 1
ATOM 5194 O O . VAL B 1 211 ? 25.800 -13.826 53.111 1.00 45.99 270 VAL B O 1
ATOM 5198 N N . SER B 1 212 ? 24.121 -15.335 52.962 1.00 42.96 271 SER B N 1
ATOM 5199 C CA . SER B 1 212 ? 23.283 -14.566 52.044 1.00 39.80 271 SER B CA 1
ATOM 5200 C C . SER B 1 212 ? 24.000 -14.353 50.714 1.00 44.66 271 SER B C 1
ATOM 5201 O O . SER B 1 212 ? 24.994 -15.016 50.420 1.00 47.72 271 SER B O 1
ATOM 5204 N N . ARG B 1 213 ? 23.488 -13.431 49.909 1.00 48.10 272 ARG B N 1
ATOM 5205 C CA . ARG B 1 213 ? 24.124 -13.095 48.641 1.00 39.28 272 ARG B CA 1
ATOM 5206 C C . ARG B 1 213 ? 24.142 -11.593 48.413 1.00 39.09 272 ARG B C 1
ATOM 5207 O O . ARG B 1 213 ? 23.102 -10.935 48.459 1.00 59.22 272 ARG B O 1
ATOM 5215 N N . CYS B 1 214 ? 25.332 -11.059 48.165 1.00 41.35 273 CYS B N 1
ATOM 5216 C CA . CYS B 1 214 ? 25.498 -9.642 47.883 1.00 38.36 273 CYS B CA 1
ATOM 5217 C C . CYS B 1 214 ? 26.890 -9.383 47.322 1.00 48.11 273 CYS B C 1
ATOM 5218 O O . CYS B 1 214 ? 27.726 -10.286 47.269 1.00 57.41 273 CYS B O 1
ATOM 5221 N N . ASP B 1 215 ? 27.135 -8.145 46.909 1.00 47.31 274 ASP B N 1
ATOM 5222 C CA . ASP B 1 215 ? 28.405 -7.782 46.297 1.00 55.58 274 ASP B CA 1
ATOM 5223 C C . ASP B 1 215 ? 29.502 -7.557 47.333 1.00 36.72 274 ASP B C 1
ATOM 5224 O O . ASP B 1 215 ? 30.675 -7.816 47.070 1.00 46.14 274 ASP B O 1
ATOM 5229 N N . TYR B 1 216 ? 29.119 -7.072 48.509 1.00 45.02 275 TYR B N 1
ATOM 5230 C CA . TYR B 1 216 ? 30.099 -6.650 49.503 1.00 38.24 275 TYR B CA 1
ATOM 5231 C C . TYR B 1 216 ? 30.257 -7.649 50.649 1.00 39.19 275 TYR B C 1
ATOM 5232 O O . TYR B 1 216 ? 29.597 -7.537 51.682 1.00 39.35 275 TYR B O 1
ATOM 5241 N N . TYR B 1 217 ? 31.132 -8.629 50.439 1.00 44.96 276 TYR B N 1
ATOM 5242 C CA . TYR B 1 217 ? 31.562 -9.559 51.485 1.00 36.24 276 TYR B CA 1
ATOM 5243 C C . TYR B 1 217 ? 30.441 -10.407 52.078 1.00 55.10 276 TYR B C 1
ATOM 5244 O O . TYR B 1 217 ? 30.460 -10.727 53.267 1.00 36.76 276 TYR B O 1
ATOM 5253 N N . CYS B 1 218 ? 29.471 -10.775 51.250 1.00 37.10 277 CYS B N 1
ATOM 5254 C CA . CYS B 1 218 ? 28.584 -11.872 51.601 1.00 37.54 277 CYS B CA 1
ATOM 5255 C C . CYS B 1 218 ? 29.322 -13.177 51.340 1.00 45.67 277 CYS B C 1
ATOM 5256 O O . CYS B 1 218 ? 29.088 -13.851 50.336 1.00 49.76 277 CYS B O 1
ATOM 5259 N N . ASP B 1 219 ? 30.231 -13.514 52.250 1.00 37.13 278 ASP B N 1
ATOM 5260 C CA . ASP B 1 219 ? 31.002 -14.745 52.159 1.00 36.98 278 ASP B CA 1
ATOM 5261 C C . ASP B 1 219 ? 31.070 -15.429 53.520 1.00 37.04 278 ASP B C 1
ATOM 5262 O O . ASP B 1 219 ? 30.581 -14.893 54.515 1.00 66.98 278 ASP B O 1
ATOM 5267 N N . THR B 1 220 ? 31.671 -16.612 53.551 1.00 42.50 279 THR B N 1
ATOM 5268 C CA . THR B 1 220 ? 31.757 -17.414 54.767 1.00 37.02 279 THR B CA 1
ATOM 5269 C C . THR B 1 220 ? 32.449 -16.668 55.907 1.00 52.39 279 THR B C 1
ATOM 5270 O O . THR B 1 220 ? 31.985 -16.691 57.048 1.00 49.59 279 THR B O 1
ATOM 5274 N N . THR B 1 221 ? 33.558 -16.009 55.587 1.00 36.23 280 THR B N 1
ATOM 5275 C CA . THR B 1 221 ? 34.352 -15.289 56.578 1.00 38.04 280 THR B CA 1
ATOM 5276 C C . THR B 1 221 ? 33.559 -14.184 57.278 1.00 39.76 280 THR B C 1
ATOM 5277 O O . THR B 1 221 ? 33.711 -13.967 58.481 1.00 42.23 280 THR B O 1
ATOM 5281 N N . HIS B 1 222 ? 32.702 -13.499 56.529 1.00 37.72 281 HIS B N 1
ATOM 5282 C CA . HIS B 1 222 ? 31.936 -12.383 57.079 1.00 36.46 281 HIS B CA 1
ATOM 5283 C C . HIS B 1 222 ? 30.461 -12.721 57.254 1.00 37.02 281 HIS B C 1
ATOM 5284 O O . HIS B 1 222 ? 29.604 -11.840 57.190 1.00 38.76 281 HIS B O 1
ATOM 5291 N N . ALA B 1 223 ? 30.170 -13.999 57.475 1.00 37.26 282 ALA B N 1
ATOM 5292 C CA . ALA B 1 223 ? 28.799 -14.442 57.701 1.00 37.81 282 ALA B CA 1
ATOM 5293 C C . ALA B 1 223 ? 28.210 -13.805 58.956 1.00 37.97 282 ALA B C 1
ATOM 5294 O O . ALA B 1 223 ? 28.930 -13.500 59.905 1.00 40.09 282 ALA B O 1
ATOM 5296 N N . ILE B 1 224 ? 26.897 -13.606 58.950 1.00 40.20 283 ILE B N 1
ATOM 5297 C CA . ILE B 1 224 ? 26.193 -13.087 60.116 1.00 38.63 283 ILE B CA 1
ATOM 5298 C C . ILE B 1 224 ? 25.815 -14.238 61.041 1.00 38.92 283 ILE B C 1
ATOM 5299 O O . ILE B 1 224 ? 25.188 -15.201 60.609 1.00 43.19 283 ILE B O 1
ATOM 5304 N N . CYS B 1 225 ? 26.189 -14.135 62.313 1.00 40.10 284 CYS B N 1
ATOM 5305 C CA . CYS B 1 225 ? 26.030 -15.254 63.237 1.00 39.00 284 CYS B CA 1
ATOM 5306 C C . CYS B 1 225 ? 25.340 -14.852 64.535 1.00 39.22 284 CYS B C 1
ATOM 5307 O O . CYS B 1 225 ? 25.601 -13.782 65.086 1.00 39.00 284 CYS B O 1
ATOM 5310 N N . GLY B 1 226 ? 24.464 -15.725 65.021 1.00 39.67 285 GLY B N 1
ATOM 5311 C CA . GLY B 1 226 ? 23.781 -15.500 66.280 1.00 39.91 285 GLY B CA 1
ATOM 5312 C C . GLY B 1 226 ? 24.583 -16.061 67.435 1.00 49.04 285 GLY B C 1
ATOM 5313 O O . GLY B 1 226 ? 25.702 -16.539 67.245 1.00 41.28 285 GLY B O 1
ATOM 5314 N N . LEU B 1 227 ? 24.019 -16.002 68.637 1.00 39.93 286 LEU B N 1
ATOM 5315 C CA . LEU B 1 227 ? 24.678 -16.567 69.811 1.00 41.96 286 LEU B CA 1
ATOM 5316 C C . LEU B 1 227 ? 23.704 -17.306 70.732 1.00 42.71 286 LEU B C 1
ATOM 5317 O O . LEU B 1 227 ? 23.438 -16.852 71.844 1.00 50.89 286 LEU B O 1
ATOM 5322 N N . PRO B 1 228 ? 23.184 -18.459 70.280 1.00 40.60 287 PRO B N 1
ATOM 5323 C CA . PRO B 1 228 ? 23.515 -19.092 69.000 1.00 40.53 287 PRO B CA 1
ATOM 5324 C C . PRO B 1 228 ? 22.514 -18.816 67.876 1.00 49.06 287 PRO B C 1
ATOM 5325 O O . PRO B 1 228 ? 22.900 -18.870 66.708 1.00 47.39 287 PRO B O 1
ATOM 5329 N N . ASP B 1 229 ? 21.260 -18.522 68.213 1.00 41.30 288 ASP B N 1
ATOM 5330 C CA . ASP B 1 229 ? 20.196 -18.515 67.211 1.00 41.70 288 ASP B CA 1
ATOM 5331 C C . ASP B 1 229 ? 19.349 -17.244 67.182 1.00 41.85 288 ASP B C 1
ATOM 5332 O O . ASP B 1 229 ? 18.364 -17.174 66.447 1.00 51.52 288 ASP B O 1
ATOM 5345 N N . LYS B 1 231 ? 19.223 -12.975 66.562 1.00 47.69 290 LYS B N 1
ATOM 5346 C CA . LYS B 1 231 ? 19.943 -11.946 65.827 1.00 40.86 290 LYS B CA 1
ATOM 5347 C C . LYS B 1 231 ? 19.188 -10.626 65.804 1.00 40.95 290 LYS B C 1
ATOM 5348 O O . LYS B 1 231 ? 18.125 -10.514 65.193 1.00 42.46 290 LYS B O 1
ATOM 5354 N N . GLU B 1 232 ? 19.748 -9.628 66.479 1.00 45.95 291 GLU B N 1
ATOM 5355 C CA . GLU B 1 232 ? 19.195 -8.283 66.452 1.00 40.62 291 GLU B CA 1
ATOM 5356 C C . GLU B 1 232 ? 19.440 -7.676 65.077 1.00 40.43 291 GLU B C 1
ATOM 5357 O O . GLU B 1 232 ? 20.397 -8.036 64.395 1.00 57.31 291 GLU B O 1
ATOM 5363 N N . GLY B 1 233 ? 18.568 -6.765 64.667 1.00 40.61 292 GLY B N 1
ATOM 5364 C CA . GLY B 1 233 ? 18.767 -6.038 63.431 1.00 41.39 292 GLY B CA 1
ATOM 5365 C C . GLY B 1 233 ? 17.935 -4.777 63.404 1.00 40.60 292 GLY B C 1
ATOM 5366 O O . GLY B 1 233 ? 17.083 -4.567 64.267 1.00 45.55 292 GLY B O 1
ATOM 5367 N N . SER B 1 234 ? 18.180 -3.931 62.412 1.00 40.33 293 SER B N 1
ATOM 5368 C CA . SER B 1 234 ? 17.357 -2.748 62.226 1.00 40.44 293 SER B CA 1
ATOM 5369 C C . SER B 1 234 ? 16.231 -3.077 61.259 1.00 40.88 293 SER B C 1
ATOM 5370 O O . SER B 1 234 ? 16.445 -3.744 60.247 1.00 47.55 293 SER B O 1
ATOM 5373 N N . VAL B 1 235 ? 15.030 -2.613 61.577 1.00 41.25 294 VAL B N 1
ATOM 5374 C CA . VAL B 1 235 ? 13.878 -2.868 60.728 1.00 41.69 294 VAL B CA 1
ATOM 5375 C C . VAL B 1 235 ? 13.260 -1.546 60.307 1.00 41.71 294 VAL B C 1
ATOM 5376 O O . VAL B 1 235 ? 12.730 -0.800 61.130 1.00 44.76 294 VAL B O 1
ATOM 5380 N N . GLN B 1 236 ? 13.338 -1.266 59.013 1.00 41.63 295 GLN B N 1
ATOM 5381 C CA . GLN B 1 236 ? 12.916 0.016 58.474 1.00 47.59 295 GLN B CA 1
ATOM 5382 C C . GLN B 1 236 ? 11.765 -0.177 57.503 1.00 51.29 295 GLN B C 1
ATOM 5383 O O . GLN B 1 236 ? 11.852 -0.994 56.588 1.00 43.60 295 GLN B O 1
ATOM 5389 N N . VAL B 1 237 ? 10.693 0.581 57.708 1.00 49.07 296 VAL B N 1
ATOM 5390 C CA . VAL B 1 237 ? 9.511 0.486 56.861 1.00 44.97 296 VAL B CA 1
ATOM 5391 C C . VAL B 1 237 ? 9.866 0.741 55.398 1.00 42.54 296 VAL B C 1
ATOM 5392 O O . VAL B 1 237 ? 10.648 1.638 55.078 1.00 47.73 296 VAL B O 1
ATOM 5396 N N . PHE B 1 238 ? 9.317 -0.090 54.519 1.00 49.45 297 PHE B N 1
ATOM 5397 C CA . PHE B 1 238 ? 9.529 0.057 53.087 1.00 47.14 297 PHE B CA 1
ATOM 5398 C C . PHE B 1 238 ? 9.002 1.405 52.620 1.00 50.32 297 PHE B C 1
ATOM 5399 O O . PHE B 1 238 ? 7.989 1.892 53.124 1.00 54.92 297 PHE B O 1
ATOM 5407 N N . LEU B 1 239 ? 9.695 2.014 51.666 1.00 53.06 298 LEU B N 1
ATOM 5408 C CA . LEU B 1 239 ? 9.170 3.202 51.012 1.00 53.70 298 LEU B CA 1
ATOM 5409 C C . LEU B 1 239 ? 7.946 2.801 50.205 1.00 55.30 298 LEU B C 1
ATOM 5410 O O . LEU B 1 239 ? 7.847 1.654 49.767 1.00 63.07 298 LEU B O 1
ATOM 5415 N N . PRO B 1 240 ? 6.999 3.734 50.021 1.00 53.53 299 PRO B N 1
ATOM 5416 C CA . PRO B 1 240 ? 5.821 3.415 49.209 1.00 46.87 299 PRO B CA 1
ATOM 5417 C C . PRO B 1 240 ? 6.227 3.010 47.797 1.00 43.49 299 PRO B C 1
ATOM 5418 O O . PRO B 1 240 ? 7.289 3.421 47.330 1.00 56.47 299 PRO B O 1
ATOM 5422 N N . ASP B 1 241 ? 5.396 2.207 47.140 1.00 54.18 300 ASP B N 1
ATOM 5423 C CA . ASP B 1 241 ? 5.729 1.660 45.830 1.00 46.69 300 ASP B CA 1
ATOM 5424 C C . ASP B 1 241 ? 6.055 2.768 44.835 1.00 60.62 300 ASP B C 1
ATOM 5425 O O . ASP B 1 241 ? 5.455 3.843 44.869 1.00 68.34 300 ASP B O 1
ATOM 5430 N N . GLU B 1 242 ? 7.018 2.500 43.961 1.00 68.95 301 GLU B N 1
ATOM 5431 C CA . GLU B 1 242 ? 7.502 3.493 43.010 1.00 65.71 301 GLU B CA 1
ATOM 5432 C C . GLU B 1 242 ? 6.411 3.913 42.029 1.00 77.31 301 GLU B C 1
ATOM 5433 O O . GLU B 1 242 ? 6.366 5.063 41.593 1.00 80.05 301 GLU B O 1
ATOM 5439 N N . SER B 1 243 ? 5.538 2.971 41.684 1.00 90.58 302 SER B N 1
ATOM 5440 C CA . SER B 1 243 ? 4.432 3.235 40.768 1.00 81.10 302 SER B CA 1
ATOM 5441 C C . SER B 1 243 ? 3.477 4.310 41.286 1.00 64.55 302 SER B C 1
ATOM 5442 O O . SER B 1 243 ? 2.976 5.127 40.514 1.00 71.31 302 SER B O 1
ATOM 5445 N N . ALA B 1 244 ? 3.229 4.307 42.592 1.00 57.94 303 ALA B N 1
ATOM 5446 C CA . ALA B 1 244 ? 2.342 5.295 43.198 1.00 47.58 303 ALA B CA 1
ATOM 5447 C C . ALA B 1 244 ? 3.090 6.572 43.559 1.00 57.12 303 ALA B C 1
ATOM 5448 O O . ALA B 1 244 ? 2.664 7.673 43.209 1.00 68.74 303 ALA B O 1
ATOM 5450 N N . VAL B 1 245 ? 4.209 6.420 44.259 1.00 74.30 304 VAL B N 1
ATOM 5451 C CA . VAL B 1 245 ? 5.011 7.565 44.671 1.00 66.80 304 VAL B CA 1
ATOM 5452 C C . VAL B 1 245 ? 6.420 7.470 44.099 1.00 67.51 304 VAL B C 1
ATOM 5453 O O . VAL B 1 245 ? 7.316 6.910 44.732 1.00 76.27 304 VAL B O 1
ATOM 5457 N N . PRO B 1 246 ? 6.617 8.008 42.885 1.00 73.21 305 PRO B N 1
ATOM 5458 C CA . PRO B 1 246 ? 7.930 7.978 42.233 1.00 78.13 305 PRO B CA 1
ATOM 5459 C C . PRO B 1 246 ? 8.961 8.786 43.014 1.00 68.25 305 PRO B C 1
ATOM 5460 O O . PRO B 1 246 ? 8.598 9.703 43.752 1.00 54.26 305 PRO B O 1
ATOM 5464 N N . ARG B 1 247 ? 10.232 8.438 42.851 1.00 76.60 306 ARG B N 1
ATOM 5465 C CA . ARG B 1 247 ? 11.309 9.062 43.611 1.00 64.76 306 ARG B CA 1
ATOM 5466 C C . ARG B 1 247 ? 12.478 9.488 42.730 1.00 49.58 306 ARG B C 1
ATOM 5467 O O . ARG B 1 247 ? 12.693 8.927 41.656 1.00 58.28 306 ARG B O 1
ATOM 5475 N N . LYS B 1 248 ? 13.235 10.477 43.197 1.00 59.73 307 LYS B N 1
ATOM 5476 C CA . LYS B 1 248 ? 14.361 11.010 42.437 1.00 59.47 307 LYS B CA 1
ATOM 5477 C C . LYS B 1 248 ? 15.694 10.654 43.081 1.00 57.55 307 LYS B C 1
ATOM 5478 O O . LYS B 1 248 ? 15.828 10.642 44.306 1.00 55.75 307 LYS B O 1
ATOM 5484 N N . HIS B 1 249 ? 16.681 10.372 42.238 1.00 61.32 308 HIS B N 1
ATOM 5485 C CA . HIS B 1 249 ? 18.015 10.021 42.697 1.00 63.88 308 HIS B CA 1
ATOM 5486 C C . HIS B 1 249 ? 19.001 11.056 42.171 1.00 67.66 308 HIS B C 1
ATOM 5487 O O . HIS B 1 249 ? 19.297 11.080 40.977 1.00 69.21 308 HIS B O 1
ATOM 5494 N N . ASN B 1 250 ? 19.511 11.909 43.054 1.00 65.28 309 ASN B N 1
ATOM 5495 C CA . ASN B 1 250 ? 20.383 12.998 42.624 1.00 62.67 309 ASN B CA 1
ATOM 5496 C C . ASN B 1 250 ? 21.790 12.923 43.204 1.00 56.91 309 ASN B C 1
ATOM 5497 O O . ASN B 1 250 ? 21.975 12.801 44.415 1.00 65.37 309 ASN B O 1
ATOM 5502 N N . ARG B 1 251 ? 22.776 13.006 42.317 1.00 53.59 310 ARG B N 1
ATOM 5503 C CA . ARG B 1 251 ? 24.182 13.032 42.697 1.00 52.5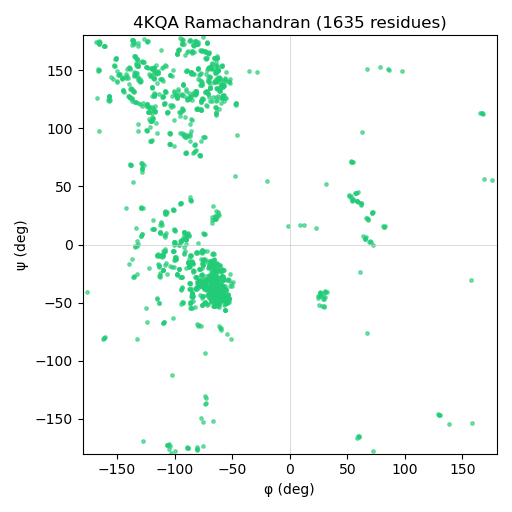3 310 ARG B CA 1
ATOM 5504 C C . ARG B 1 251 ? 24.514 14.270 43.525 1.00 55.31 310 ARG B C 1
ATOM 5505 O O . ARG B 1 251 ? 24.110 15.382 43.184 1.00 59.52 310 ARG B O 1
ATOM 5513 N N . SER B 1 252 ? 25.249 14.071 44.615 1.00 55.30 311 SER B N 1
ATOM 5514 C CA . SER B 1 252 ? 25.654 15.173 45.480 1.00 49.87 311 SER B CA 1
ATOM 5515 C C . SER B 1 252 ? 26.810 15.970 44.885 1.00 52.94 311 SER B C 1
ATOM 5516 O O . SER B 1 252 ? 27.760 15.394 44.357 1.00 48.29 311 SER B O 1
ATOM 5519 N N . PRO B 1 253 ? 26.729 17.307 44.970 1.00 52.12 312 PRO B N 1
ATOM 5520 C CA . PRO B 1 253 ? 27.835 18.180 44.565 1.00 48.72 312 PRO B CA 1
ATOM 5521 C C . PRO B 1 253 ? 29.023 18.042 45.513 1.00 59.86 312 PRO B C 1
ATOM 5522 O O . PRO B 1 253 ? 30.140 18.432 45.173 1.00 42.88 312 PRO B O 1
ATOM 5526 N N . TYR B 1 254 ? 28.771 17.487 46.695 1.00 41.45 313 TYR B N 1
ATOM 5527 C CA . TYR B 1 254 ? 29.824 17.230 47.669 1.00 46.18 313 TYR B CA 1
ATOM 5528 C C . TYR B 1 254 ? 30.130 15.739 47.758 1.00 42.64 313 TYR B C 1
ATOM 5529 O O . TYR B 1 254 ? 30.579 15.252 48.796 1.00 45.48 313 TYR B O 1
ATOM 5538 N N . ARG B 1 255 ? 29.873 15.018 46.670 1.00 49.51 314 ARG B N 1
ATOM 5539 C CA . ARG B 1 255 ? 30.266 13.617 46.565 1.00 44.02 314 ARG B CA 1
ATOM 5540 C C . ARG B 1 255 ? 31.776 13.485 46.727 1.00 42.95 314 ARG B C 1
ATOM 5541 O O . ARG B 1 255 ? 32.538 14.290 46.192 1.00 51.30 314 ARG B O 1
ATOM 5549 N N . ARG B 1 256 ? 32.204 12.472 47.472 1.00 46.58 315 ARG B N 1
ATOM 5550 C CA . ARG B 1 256 ? 33.625 12.238 47.691 1.00 48.97 315 ARG B CA 1
ATOM 5551 C C . ARG B 1 256 ? 34.180 11.473 46.487 1.00 43.58 315 ARG B C 1
ATOM 5552 O O . ARG B 1 256 ? 33.420 11.086 45.600 1.00 43.56 315 ARG B O 1
ATOM 5560 N N . THR B 1 257 ? 35.490 11.254 46.446 1.00 40.79 316 THR B N 1
ATOM 5561 C CA . THR B 1 257 ? 36.118 10.664 45.263 1.00 41.44 316 THR B CA 1
ATOM 5562 C C . THR B 1 257 ? 35.957 9.143 45.172 1.00 46.02 316 THR B C 1
ATOM 5563 O O . THR B 1 257 ? 35.846 8.593 44.073 1.00 50.78 316 THR B O 1
ATOM 5567 N N . TYR B 1 258 ? 35.926 8.478 46.325 1.00 41.70 317 TYR B N 1
ATOM 5568 C CA . TYR B 1 258 ? 35.865 7.017 46.390 1.00 41.99 317 TYR B CA 1
ATOM 5569 C C . TYR B 1 258 ? 37.062 6.376 45.686 1.00 39.18 317 TYR B C 1
ATOM 5570 O O . TYR B 1 258 ? 36.913 5.427 44.916 1.00 50.19 317 TYR B O 1
ATOM 5579 N N . SER B 1 259 ? 38.249 6.911 45.962 1.00 37.16 318 SER B N 1
ATOM 5580 C CA . SER B 1 259 ? 39.502 6.370 45.442 1.00 49.65 318 SER B CA 1
ATOM 5581 C C . SER B 1 259 ? 40.612 6.519 46.481 1.00 50.82 318 SER B C 1
ATOM 5582 O O . SER B 1 259 ? 40.647 7.504 47.216 1.00 43.32 318 SER B O 1
ATOM 5585 N N . LYS B 1 260 ? 41.511 5.540 46.550 1.00 45.78 319 LYS B N 1
ATOM 5586 C CA . LYS B 1 260 ? 42.613 5.592 47.511 1.00 41.59 319 LYS B CA 1
ATOM 5587 C C . LYS B 1 260 ? 43.859 6.325 47.001 1.00 41.70 319 LYS B C 1
ATOM 5588 O O . LYS B 1 260 ? 44.726 6.699 47.792 1.00 56.41 319 LYS B O 1
ATOM 5594 N N . LYS B 1 261 ? 43.951 6.524 45.689 1.00 49.22 320 LYS B N 1
ATOM 5595 C CA . LYS B 1 261 ? 45.014 7.346 45.108 1.00 61.38 320 LYS B CA 1
ATOM 5596 C C . LYS B 1 261 ? 44.714 8.838 45.211 1.00 56.56 320 LYS B C 1
ATOM 5597 O O . LYS B 1 261 ? 45.380 9.562 45.950 1.00 66.73 320 LYS B O 1
ATOM 5603 N N . ASN B 1 262 ? 43.706 9.295 44.476 1.00 52.29 321 ASN B N 1
ATOM 5604 C CA . ASN B 1 262 ? 43.293 10.689 44.555 1.00 54.68 321 ASN B CA 1
ATOM 5605 C C . ASN B 1 262 ? 42.192 10.868 45.591 1.00 39.13 321 ASN B C 1
ATOM 5606 O O . ASN B 1 262 ? 41.016 10.675 45.301 1.00 56.93 321 ASN B O 1
ATOM 5611 N N . GLN B 1 263 ? 42.587 11.244 46.802 1.00 33.89 322 GLN B N 1
ATOM 5612 C CA . GLN B 1 263 ? 41.671 11.262 47.936 1.00 40.25 322 GLN B CA 1
ATOM 5613 C C . GLN B 1 263 ? 41.045 12.633 48.178 1.00 48.74 322 GLN B C 1
ATOM 5614 O O . GLN B 1 263 ? 40.292 12.815 49.134 1.00 40.58 322 GLN B O 1
ATOM 5620 N N . VAL B 1 264 ? 41.355 13.596 47.316 1.00 47.91 323 VAL B N 1
ATOM 5621 C CA . VAL B 1 264 ? 40.917 14.968 47.540 1.00 34.10 323 VAL B CA 1
ATOM 5622 C C . VAL B 1 264 ? 40.045 15.498 46.405 1.00 43.91 323 VAL B C 1
ATOM 5623 O O . VAL B 1 264 ? 40.536 15.799 45.316 1.00 58.38 323 VAL B O 1
ATOM 5627 N N . ALA B 1 265 ? 38.747 15.602 46.668 1.00 41.49 324 ALA B N 1
ATOM 5628 C CA . ALA B 1 265 ? 37.816 16.208 45.725 1.00 45.36 324 ALA B CA 1
ATOM 5629 C C . ALA B 1 265 ? 38.008 17.723 45.698 1.00 41.10 324 ALA B C 1
ATOM 5630 O O . ALA B 1 265 ? 38.589 18.295 46.622 1.00 47.75 324 ALA B O 1
ATOM 5632 N N . GLU B 1 266 ? 37.531 18.361 44.633 1.00 34.82 325 GLU B N 1
ATOM 5633 C CA . GLU B 1 266 ? 37.648 19.809 44.472 1.00 41.99 325 GLU B CA 1
ATOM 5634 C C . GLU B 1 266 ? 37.095 20.584 45.668 1.00 47.38 325 GLU B C 1
ATOM 5635 O O . GLU B 1 266 ? 37.703 21.555 46.119 1.00 47.62 325 GLU B O 1
ATOM 5641 N N . TRP B 1 267 ? 35.947 20.153 46.181 1.00 38.04 326 TRP B N 1
ATOM 5642 C CA . TRP B 1 267 ? 35.298 20.854 47.287 1.00 35.66 326 TRP B CA 1
ATOM 5643 C C . TRP B 1 267 ? 36.095 20.743 48.583 1.00 45.40 326 TRP B C 1
ATOM 5644 O O . TRP B 1 267 ? 35.841 21.470 49.542 1.00 34.80 326 TRP B O 1
ATOM 5655 N N . GLN B 1 268 ? 37.056 19.827 48.607 1.00 40.06 327 GLN B N 1
ATOM 5656 C CA . GLN B 1 268 ? 37.895 19.636 49.782 1.00 49.35 327 GLN B CA 1
ATOM 5657 C C . GLN B 1 268 ? 39.120 20.551 49.781 1.00 55.48 327 GLN B C 1
ATOM 5658 O O . GLN B 1 268 ? 39.727 20.780 50.827 1.00 39.30 327 GLN B O 1
ATOM 5664 N N . SER B 1 269 ? 39.479 21.079 48.614 1.00 57.95 328 SER B N 1
ATOM 5665 C CA . SER B 1 269 ? 40.669 21.920 48.504 1.00 56.51 328 SER B CA 1
ATOM 5666 C C . SER B 1 269 ? 40.356 23.380 48.171 1.00 61.08 328 SER B C 1
ATOM 5667 O O . SER B 1 269 ? 41.124 24.277 48.520 1.00 79.03 328 SER B O 1
ATOM 5670 N N . SER B 1 270 ? 39.236 23.619 47.495 1.00 60.27 329 SER B N 1
ATOM 5671 C CA . SER B 1 270 ? 38.858 24.976 47.106 1.00 47.77 329 SER B CA 1
ATOM 5672 C C . SER B 1 270 ? 37.743 25.512 48.000 1.00 54.93 329 SER B C 1
ATOM 5673 O O . SER B 1 270 ? 36.640 24.967 48.027 1.00 70.58 329 SER B O 1
ATOM 5684 N N . ASN B 1 272 ? 35.969 28.234 47.860 1.00 51.78 331 ASN B N 1
ATOM 5685 C CA . ASN B 1 272 ? 34.862 28.915 47.195 1.00 52.20 331 ASN B CA 1
ATOM 5686 C C . ASN B 1 272 ? 34.024 27.994 46.310 1.00 54.88 331 ASN B C 1
ATOM 5687 O O . ASN B 1 272 ? 33.271 28.465 45.457 1.00 57.69 331 ASN B O 1
ATOM 5692 N N . TYR B 1 273 ? 34.170 26.687 46.511 1.00 55.40 332 TYR B N 1
ATOM 5693 C CA . TYR B 1 273 ? 33.464 25.682 45.718 1.00 66.44 332 TYR B CA 1
ATOM 5694 C C . TYR B 1 273 ? 31.951 25.910 45.679 1.00 60.18 332 TYR B C 1
ATOM 5695 O O . TYR B 1 273 ? 31.333 25.833 44.617 1.00 49.34 332 TYR B O 1
ATOM 5704 N N . CYS B 1 274 ? 31.362 26.185 46.839 1.00 53.43 333 CYS B N 1
ATOM 5705 C CA . CYS B 1 274 ? 29.920 26.385 46.943 1.00 58.64 333 CYS B CA 1
ATOM 5706 C C . CYS B 1 274 ? 29.473 27.604 46.149 1.00 70.60 333 CYS B C 1
ATOM 5707 O O . CYS B 1 274 ? 28.492 27.550 45.407 1.00 65.29 333 CYS B O 1
ATOM 5710 N N . THR B 1 275 ? 30.201 28.703 46.317 1.00 71.66 334 THR B N 1
ATOM 5711 C CA . THR B 1 275 ? 29.907 29.947 45.616 1.00 56.89 334 THR B CA 1
ATOM 5712 C C . THR B 1 275 ? 29.999 29.788 44.101 1.00 53.98 334 THR B C 1
ATOM 5713 O O . THR B 1 275 ? 29.103 30.205 43.366 1.00 58.86 334 THR B O 1
ATOM 5717 N N . ASP B 1 276 ? 31.082 29.172 43.640 1.00 47.02 335 ASP B N 1
ATOM 5718 C CA . ASP B 1 276 ? 31.364 29.086 42.212 1.00 42.52 335 ASP B CA 1
ATOM 5719 C C . ASP B 1 276 ? 30.709 27.901 41.504 1.00 54.68 335 ASP B C 1
ATOM 5720 O O . ASP B 1 276 ? 30.336 28.011 40.336 1.00 69.23 335 ASP B O 1
ATOM 5725 N N . LYS B 1 277 ? 30.565 26.772 42.193 1.00 59.91 336 LYS B N 1
ATOM 5726 C CA . LYS B 1 277 ? 30.174 25.542 41.506 1.00 55.37 336 LYS B CA 1
ATOM 5727 C C . LYS B 1 277 ? 28.801 24.964 41.862 1.00 52.71 336 LYS B C 1
ATOM 5728 O O . LYS B 1 277 ? 28.276 24.147 41.110 1.00 53.85 336 LYS B O 1
ATOM 5734 N N . VAL B 1 278 ? 28.220 25.354 42.994 1.00 33.59 337 VAL B N 1
ATOM 5735 C CA . VAL B 1 278 ? 26.918 24.794 43.367 1.00 52.63 337 VAL B CA 1
ATOM 5736 C C . VAL B 1 278 ? 25.820 25.870 43.392 1.00 57.66 337 VAL B C 1
ATOM 5737 O O . VAL B 1 278 ? 24.734 25.645 42.859 1.00 59.76 337 VAL B O 1
ATOM 5741 N N . LYS B 1 279 ? 26.086 27.021 44.010 1.00 45.40 338 LYS B N 1
ATOM 5742 C CA . LYS B 1 279 ? 25.116 28.111 44.040 1.00 48.82 338 LYS B CA 1
ATOM 5743 C C . LYS B 1 279 ? 24.800 28.628 42.641 1.00 59.27 338 LYS B C 1
ATOM 5744 O O . LYS B 1 279 ? 23.746 29.221 42.410 1.00 62.47 338 LYS B O 1
ATOM 5750 N N . THR B 1 280 ? 25.717 28.393 41.708 1.00 50.38 339 THR B N 1
ATOM 5751 C CA . THR B 1 280 ? 25.552 28.870 40.342 1.00 48.21 339 THR B CA 1
ATOM 5752 C C . THR B 1 280 ? 24.861 27.831 39.466 1.00 53.87 339 THR B C 1
ATOM 5753 O O . THR B 1 280 ? 24.541 28.099 38.308 1.00 74.21 339 THR B O 1
ATOM 5757 N N . LYS B 1 281 ? 24.635 26.645 40.021 1.00 57.15 340 LYS B N 1
ATOM 5758 C CA . LYS B 1 281 ? 23.923 25.598 39.298 1.00 63.80 340 LYS B CA 1
ATOM 5759 C C . LYS B 1 281 ? 22.428 25.901 39.313 1.00 74.29 340 LYS B C 1
ATOM 5760 O O . LYS B 1 281 ? 21.914 26.473 40.275 1.00 67.93 340 LYS B O 1
ATOM 5766 N N . ARG B 1 282 ? 21.743 25.520 38.241 1.00 78.78 341 ARG B N 1
ATOM 5767 C CA . ARG B 1 282 ? 20.309 25.758 38.098 1.00 70.89 341 ARG B CA 1
ATOM 5768 C C . ARG B 1 282 ? 19.470 25.211 39.256 1.00 67.24 341 ARG B C 1
ATOM 5769 O O . ARG B 1 282 ? 18.626 25.920 39.804 1.00 65.24 341 ARG B O 1
ATOM 5777 N N . GLN B 1 283 ? 19.705 23.956 39.624 1.00 76.70 342 GLN B N 1
ATOM 5778 C CA . GLN B 1 283 ? 18.924 23.295 40.671 1.00 67.45 342 GLN B CA 1
ATOM 5779 C C . GLN B 1 283 ? 19.084 23.892 42.074 1.00 59.07 342 GLN B C 1
ATOM 5780 O O . GLN B 1 283 ? 18.223 23.695 42.932 1.00 50.71 342 GLN B O 1
ATOM 5786 N N . TYR B 1 284 ? 20.173 24.617 42.313 1.00 50.48 343 TYR B N 1
ATOM 5787 C CA . TYR B 1 284 ? 20.468 25.106 43.660 1.00 51.69 343 TYR B CA 1
ATOM 5788 C C . TYR B 1 284 ? 20.332 26.619 43.821 1.00 51.63 343 TYR B C 1
ATOM 5789 O O . TYR B 1 284 ? 20.403 27.133 44.937 1.00 56.24 343 TYR B O 1
ATOM 5798 N N . ALA B 1 285 ? 20.145 27.330 42.714 1.00 57.38 344 ALA B N 1
ATOM 5799 C CA . ALA B 1 285 ? 20.087 28.789 42.753 1.00 62.43 344 ALA B CA 1
ATOM 5800 C C . ALA B 1 285 ? 18.841 29.302 43.476 1.00 63.48 344 ALA B C 1
ATOM 5801 O O . ALA B 1 285 ? 18.870 30.363 44.101 1.00 49.69 344 ALA B O 1
ATOM 5803 N N . HIS B 1 286 ? 17.752 28.544 43.395 1.00 57.45 345 HIS B N 1
ATOM 5804 C CA . HIS B 1 286 ? 16.493 28.940 44.021 1.00 45.00 345 HIS B CA 1
ATOM 5805 C C . HIS B 1 286 ? 15.713 27.751 44.572 1.00 55.21 345 HIS B C 1
ATOM 5806 O O . HIS B 1 286 ? 15.547 26.735 43.895 1.00 51.36 345 HIS B O 1
ATOM 5813 N N . GLY B 1 287 ? 15.238 27.885 45.806 1.00 37.82 346 GLY B N 1
ATOM 5814 C CA . GLY B 1 287 ? 14.415 26.861 46.421 1.00 57.96 346 GLY B CA 1
ATOM 5815 C C . GLY B 1 287 ? 14.874 26.450 47.806 1.00 59.97 346 GLY B C 1
ATOM 5816 O O . GLY B 1 287 ? 15.390 27.265 48.571 1.00 47.43 346 GLY B O 1
ATOM 5817 N N . ARG B 1 288 ? 14.678 25.175 48.126 1.00 48.41 347 ARG B N 1
ATOM 5818 C CA . ARG B 1 288 ? 15.008 24.649 49.445 1.00 60.40 347 ARG B CA 1
ATOM 5819 C C . ARG B 1 288 ? 16.129 23.619 49.357 1.00 67.47 347 ARG B C 1
ATOM 5820 O O . ARG B 1 288 ? 16.650 23.171 50.378 1.00 69.80 347 ARG B O 1
ATOM 5828 N N . ARG B 1 289 ? 16.481 23.247 48.129 1.00 52.36 348 ARG B N 1
ATOM 5829 C CA . ARG B 1 289 ? 17.462 22.197 47.867 1.00 49.36 348 ARG B CA 1
ATOM 5830 C C . ARG B 1 289 ? 18.792 22.421 48.590 1.00 47.61 348 ARG B C 1
ATOM 5831 O O . ARG B 1 289 ? 19.314 21.510 49.233 1.00 49.65 348 ARG B O 1
ATOM 5839 N N . LEU B 1 290 ? 19.339 23.628 48.480 1.00 54.31 349 LEU B N 1
ATOM 5840 C CA . LEU B 1 290 ? 20.614 23.948 49.118 1.00 46.13 349 LEU B CA 1
ATOM 5841 C C . LEU B 1 290 ? 20.494 23.968 50.641 1.00 57.96 349 LEU B C 1
ATOM 5842 O O . LEU B 1 290 ? 21.395 23.516 51.348 1.00 72.89 349 LEU B O 1
ATOM 5847 N N . LEU B 1 291 ? 19.380 24.498 51.140 1.00 59.62 350 LEU B N 1
ATOM 5848 C CA . LEU B 1 291 ? 19.109 24.513 52.576 1.00 48.27 350 LEU B CA 1
ATOM 5849 C C . LEU B 1 291 ? 18.976 23.095 53.114 1.00 59.73 350 LEU B C 1
ATOM 5850 O O . LEU B 1 291 ? 19.341 22.815 54.257 1.00 54.63 350 LEU B O 1
ATOM 5855 N N . ASP B 1 292 ? 18.443 22.206 52.283 1.00 54.02 351 ASP B N 1
ATOM 5856 C CA . ASP B 1 292 ? 18.340 20.794 52.625 1.00 49.98 351 ASP B CA 1
ATOM 5857 C C . ASP B 1 292 ? 19.730 20.183 52.761 1.00 53.31 351 ASP B C 1
ATOM 5858 O O . ASP B 1 292 ? 20.006 19.442 53.705 1.00 51.28 351 ASP B O 1
ATOM 5863 N N . LEU B 1 293 ? 20.596 20.503 51.803 1.00 47.31 352 LEU B N 1
ATOM 5864 C CA . LEU B 1 293 ? 21.966 20.003 51.780 1.00 43.46 352 LEU B CA 1
ATOM 5865 C C . LEU B 1 293 ? 22.739 20.393 53.039 1.00 47.31 352 LEU B C 1
ATOM 5866 O O . LEU B 1 293 ? 23.528 19.606 53.561 1.00 49.57 352 LEU B O 1
ATOM 5871 N N . VAL B 1 294 ? 22.519 21.612 53.520 1.00 37.42 353 VAL B N 1
ATOM 5872 C CA . VAL B 1 294 ? 23.151 22.063 54.755 1.00 49.26 353 VAL B CA 1
ATOM 5873 C C . VAL B 1 294 ? 22.583 21.305 55.953 1.00 48.37 353 VAL B C 1
ATOM 5874 O O . VAL B 1 294 ? 23.325 20.876 56.838 1.00 51.48 353 VAL B O 1
ATOM 5878 N N . ASP B 1 295 ? 21.265 21.128 55.964 1.00 46.73 354 ASP B N 1
ATOM 5879 C CA . ASP B 1 295 ? 20.590 20.404 57.038 1.00 49.43 354 ASP B CA 1
ATOM 5880 C C . ASP B 1 295 ? 21.076 18.963 57.146 1.00 55.33 354 ASP B C 1
ATOM 5881 O O . ASP B 1 295 ? 21.356 18.472 58.240 1.00 44.85 354 ASP B O 1
ATOM 5886 N N . ILE B 1 296 ? 21.169 18.291 56.004 1.00 36.29 355 ILE B N 1
ATOM 5887 C CA . ILE B 1 296 ? 21.538 16.882 55.973 1.00 49.16 355 ILE B CA 1
ATOM 5888 C C . ILE B 1 296 ? 23.025 16.695 56.291 1.00 52.36 355 ILE B C 1
ATOM 5889 O O . ILE B 1 296 ? 23.419 15.674 56.855 1.00 42.78 355 ILE B O 1
ATOM 5894 N N . HIS B 1 297 ? 23.845 17.680 55.935 1.00 44.02 356 HIS B N 1
ATOM 5895 C CA . HIS B 1 297 ? 25.270 17.633 56.249 1.00 41.03 356 HIS B CA 1
ATOM 5896 C C . HIS B 1 297 ? 25.531 17.964 57.715 1.00 44.29 356 HIS B C 1
ATOM 5897 O O . HIS B 1 297 ? 26.534 17.535 58.285 1.00 45.33 356 HIS B O 1
ATOM 5904 N N . ILE B 1 298 ? 24.632 18.735 58.319 1.00 41.63 357 ILE B N 1
ATOM 5905 C CA . ILE B 1 298 ? 24.692 18.986 59.754 1.00 44.78 357 ILE B CA 1
ATOM 5906 C C . ILE B 1 298 ? 24.404 17.683 60.489 1.00 54.08 357 ILE B C 1
ATOM 5907 O O . ILE B 1 298 ? 25.066 17.345 61.472 1.00 50.78 357 ILE B O 1
ATOM 5912 N N . LEU B 1 299 ? 23.419 16.949 59.983 1.00 37.91 358 LEU B N 1
ATOM 5913 C CA . LEU B 1 299 ? 23.057 15.647 60.525 1.00 45.41 358 LEU B CA 1
ATOM 5914 C C . LEU B 1 299 ? 24.200 14.653 60.354 1.00 50.03 358 LEU B C 1
ATOM 5915 O O . LEU B 1 299 ? 24.580 13.958 61.296 1.00 35.85 358 LEU B O 1
ATOM 5920 N N . ASP B 1 300 ? 24.744 14.598 59.142 1.00 35.72 359 ASP B N 1
ATOM 5921 C CA . ASP B 1 300 ? 25.833 13.682 58.817 1.00 37.23 359 ASP B CA 1
ATOM 5922 C C . ASP B 1 300 ? 27.095 13.964 59.629 1.00 51.01 359 ASP B C 1
ATOM 5923 O O . ASP B 1 300 ? 27.831 13.043 59.978 1.00 40.53 359 ASP B O 1
ATOM 5928 N N . TYR B 1 301 ? 27.346 15.236 59.923 1.00 34.88 360 TYR B N 1
ATOM 5929 C CA . TYR B 1 301 ? 28.520 15.608 60.705 1.00 35.05 360 TYR B CA 1
ATOM 5930 C C . TYR B 1 301 ? 28.361 15.198 62.166 1.00 40.25 360 TYR B C 1
ATOM 5931 O O . TYR B 1 301 ? 29.320 14.766 62.807 1.00 34.38 360 TYR B O 1
ATOM 5940 N N . LEU B 1 302 ? 27.146 15.338 62.687 1.00 50.40 361 LEU B N 1
ATOM 5941 C CA . LEU B 1 302 ? 26.843 14.943 64.060 1.00 35.07 361 LEU B CA 1
ATOM 5942 C C . LEU B 1 302 ? 26.984 13.438 64.257 1.00 46.79 361 LEU B C 1
ATOM 5943 O O . LEU B 1 302 ? 27.370 12.976 65.331 1.00 50.51 361 LEU B O 1
ATOM 5948 N N . ILE B 1 303 ? 26.670 12.678 63.213 1.00 41.23 362 ILE B N 1
ATOM 5949 C CA . ILE B 1 303 ? 26.711 11.222 63.282 1.00 46.74 362 ILE B CA 1
ATOM 5950 C C . ILE B 1 303 ? 27.977 10.661 62.643 1.00 44.04 362 ILE B C 1
ATOM 5951 O O . ILE B 1 303 ? 28.227 9.457 62.697 1.00 43.18 362 ILE B O 1
ATOM 5956 N N . GLY B 1 304 ? 28.771 11.539 62.040 1.00 34.90 363 GLY B N 1
ATOM 5957 C CA . GLY B 1 304 ? 30.010 11.135 61.400 1.00 34.58 363 GLY B CA 1
ATOM 5958 C C . GLY B 1 304 ? 29.812 10.360 60.111 1.00 34.72 363 GLY B C 1
ATOM 5959 O O . GLY B 1 304 ? 30.657 9.550 59.732 1.00 43.54 363 GLY B O 1
ATOM 5960 N N . ASN B 1 305 ? 28.695 10.606 59.432 1.00 48.82 364 ASN B N 1
ATOM 5961 C CA . ASN B 1 305 ? 28.417 9.945 58.162 1.00 35.18 364 ASN B CA 1
ATOM 5962 C C . ASN B 1 305 ? 29.149 10.615 57.005 1.00 44.27 364 ASN B C 1
ATOM 5963 O O . ASN B 1 305 ? 28.897 11.777 56.688 1.00 43.95 364 ASN B O 1
ATOM 5968 N N . GLN B 1 306 ? 30.051 9.871 56.377 1.00 37.10 365 GLN B N 1
ATOM 5969 C CA . GLN B 1 306 ? 30.851 10.398 55.278 1.00 52.64 365 GLN B CA 1
ATOM 5970 C C . GLN B 1 306 ? 30.301 9.985 53.917 1.00 34.61 365 GLN B C 1
ATOM 5971 O O . GLN B 1 306 ? 30.710 10.515 52.888 1.00 47.81 365 GLN B O 1
ATOM 5977 N N . ASP B 1 307 ? 29.361 9.046 53.917 1.00 41.79 366 ASP B N 1
ATOM 5978 C CA . ASP B 1 307 ? 28.971 8.363 52.687 1.00 35.28 366 ASP B CA 1
ATOM 5979 C C . ASP B 1 307 ? 27.753 8.984 52.000 1.00 38.59 366 ASP B C 1
ATOM 5980 O O . ASP B 1 307 ? 26.930 8.273 51.424 1.00 59.92 366 ASP B O 1
ATOM 5985 N N . ARG B 1 308 ? 27.637 10.306 52.062 1.00 38.74 367 ARG B N 1
ATOM 5986 C CA . ARG B 1 308 ? 26.515 10.996 51.430 1.00 38.74 367 ARG B CA 1
ATOM 5987 C C . ARG B 1 308 ? 26.859 11.372 49.988 1.00 53.59 367 ARG B C 1
ATOM 5988 O O . ARG B 1 308 ? 27.205 12.518 49.696 1.00 50.57 367 ARG B O 1
ATOM 5996 N N . HIS B 1 309 ? 26.768 10.393 49.092 1.00 48.04 368 HIS B N 1
ATOM 5997 C CA . HIS B 1 309 ? 27.130 10.586 47.691 1.00 42.62 368 HIS B CA 1
ATOM 5998 C C . HIS B 1 309 ? 25.930 10.958 46.826 1.00 44.97 368 HIS B C 1
ATOM 5999 O O . HIS B 1 309 ? 26.075 11.626 45.803 1.00 43.45 368 HIS B O 1
ATOM 6006 N N . HIS B 1 310 ? 24.748 10.513 47.237 1.00 59.01 369 HIS B N 1
ATOM 6007 C CA . HIS B 1 310 ? 23.521 10.814 46.508 1.00 36.58 369 HIS B CA 1
ATOM 6008 C C . HIS B 1 310 ? 22.425 11.289 47.452 1.00 45.15 369 HIS B C 1
ATOM 6009 O O . HIS B 1 310 ? 22.476 11.040 48.656 1.00 45.81 369 HIS B O 1
ATOM 6016 N N . PHE B 1 311 ? 21.433 11.975 46.897 1.00 59.63 370 PHE B N 1
ATOM 6017 C CA . PHE B 1 311 ? 20.268 12.384 47.667 1.00 39.23 370 PHE B CA 1
ATOM 6018 C C . PHE B 1 311 ? 19.022 11.677 47.165 1.00 46.65 370 PHE B C 1
ATOM 6019 O O . PHE B 1 311 ? 18.904 11.363 45.981 1.00 55.28 370 PHE B O 1
ATOM 6027 N N . GLU B 1 312 ? 18.094 11.426 48.078 1.00 55.14 371 GLU B N 1
ATOM 6028 C CA . GLU B 1 312 ? 16.851 10.762 47.727 1.00 43.73 371 GLU B CA 1
ATOM 6029 C C . GLU B 1 312 ? 15.675 11.670 48.038 1.00 51.20 371 GLU B C 1
ATOM 6030 O O . GLU B 1 312 ? 15.630 12.300 49.092 1.00 51.40 371 GLU B O 1
ATOM 6036 N N . SER B 1 313 ? 14.732 11.746 47.109 1.00 55.81 372 SER B N 1
ATOM 6037 C CA . SER B 1 313 ? 13.585 12.623 47.276 1.00 52.44 372 SER B CA 1
ATOM 6038 C C . SER B 1 313 ? 12.347 12.052 46.608 1.00 61.38 372 SER B C 1
ATOM 6039 O O . SER B 1 313 ? 12.436 11.404 45.566 1.00 54.56 372 SER B O 1
ATOM 6042 N N . PHE B 1 314 ? 11.191 12.296 47.213 1.00 66.22 373 PHE B N 1
ATOM 6043 C CA . PHE B 1 314 ? 9.932 11.950 46.577 1.00 58.12 373 PHE B CA 1
ATOM 6044 C C . PHE B 1 314 ? 9.706 12.876 45.392 1.00 67.94 373 PHE B C 1
ATOM 6045 O O . PHE B 1 314 ? 10.075 14.050 45.431 1.00 65.41 373 PHE B O 1
ATOM 6053 N N . ASN B 1 315 ? 9.106 12.344 44.336 1.00 74.62 374 ASN B N 1
ATOM 6054 C CA . ASN B 1 315 ? 8.752 13.154 43.184 1.00 77.78 374 ASN B CA 1
ATOM 6055 C C . ASN B 1 315 ? 7.277 12.953 42.893 1.00 71.06 374 ASN B C 1
ATOM 6056 O O . ASN B 1 315 ? 6.900 12.383 41.870 1.00 68.42 374 ASN B O 1
ATOM 6061 N N . VAL B 1 316 ? 6.445 13.445 43.805 1.00 61.58 375 VAL B N 1
ATOM 6062 C CA . VAL B 1 316 ? 5.028 13.121 43.799 1.00 78.23 375 VAL B CA 1
ATOM 6063 C C . VAL B 1 316 ? 4.164 14.359 44.031 1.00 82.24 375 VAL B C 1
ATOM 6064 O O . VAL B 1 316 ? 3.027 14.424 43.561 1.00 82.95 375 VAL B O 1
ATOM 6068 N N . PHE B 1 317 ? 4.701 15.352 44.734 1.00 71.63 376 PHE B N 1
ATOM 6069 C CA . PHE B 1 317 ? 3.940 16.574 44.934 1.00 69.25 376 PHE B CA 1
ATOM 6070 C C . PHE B 1 317 ? 4.177 17.481 43.739 1.00 84.52 376 PHE B C 1
ATOM 6071 O O . PHE B 1 317 ? 5.180 18.191 43.672 1.00 94.56 376 PHE B O 1
ATOM 6079 N N . ASN B 1 318 ? 3.243 17.440 42.795 1.00 99.65 377 ASN B N 1
ATOM 6080 C CA . ASN B 1 318 ? 3.352 18.208 41.563 1.00 110.74 377 ASN B CA 1
ATOM 6081 C C . ASN B 1 318 ? 3.438 19.708 41.831 1.00 106.95 377 ASN B C 1
ATOM 6082 O O . ASN B 1 318 ? 2.786 20.217 42.745 1.00 99.42 377 ASN B O 1
ATOM 6087 N N . ASP B 1 319 ? 4.259 20.398 41.043 1.00 111.28 378 ASP B N 1
ATOM 6088 C CA . ASP B 1 319 ? 4.395 21.858 41.096 1.00 111.65 378 ASP B CA 1
ATOM 6089 C C . ASP B 1 319 ? 4.940 22.398 42.422 1.00 102.82 378 ASP B C 1
ATOM 6090 O O . ASP B 1 319 ? 4.963 23.610 42.639 1.00 111.82 378 ASP B O 1
ATOM 6095 N N . LEU B 1 320 ? 5.371 21.504 43.305 1.00 88.31 379 LEU B N 1
ATOM 6096 C CA . LEU B 1 320 ? 5.966 21.904 44.578 1.00 82.69 379 LEU B CA 1
ATOM 6097 C C . LEU B 1 320 ? 7.398 21.387 44.663 1.00 73.07 379 LEU B C 1
ATOM 6098 O O . LEU B 1 320 ? 7.725 20.363 44.061 1.00 69.58 379 LEU B O 1
ATOM 6103 N N . PRO B 1 321 ? 8.259 22.090 45.415 1.00 68.28 380 PRO B N 1
ATOM 6104 C CA . PRO B 1 321 ? 9.651 21.641 45.522 1.00 67.63 380 PRO B CA 1
ATOM 6105 C C . PRO B 1 321 ? 9.808 20.444 46.452 1.00 62.85 380 PRO B C 1
ATOM 6106 O O . PRO B 1 321 ? 9.163 20.377 47.499 1.00 64.15 380 PRO B O 1
ATOM 6110 N N . SER B 1 322 ? 10.664 19.508 46.058 1.00 63.36 381 SER B N 1
ATOM 6111 C CA . SER B 1 322 ? 10.943 18.323 46.860 1.00 55.84 381 SER B CA 1
ATOM 6112 C C . SER B 1 322 ? 12.013 18.593 47.910 1.00 68.69 381 SER B C 1
ATOM 6113 O O . SER B 1 322 ? 12.706 19.609 47.861 1.00 66.82 381 SER B O 1
ATOM 6116 N N . TYR B 1 323 ? 12.137 17.674 48.860 1.00 59.48 382 TYR B N 1
ATOM 6117 C CA . TYR B 1 323 ? 13.159 17.767 49.892 1.00 58.27 382 TYR B CA 1
ATOM 6118 C C . TYR B 1 323 ? 13.956 16.471 49.926 1.00 58.08 382 TYR B C 1
ATOM 6119 O O . TYR B 1 323 ? 13.468 15.427 49.497 1.00 61.03 382 TYR B O 1
ATOM 6128 N N . ALA B 1 324 ? 15.176 16.535 50.445 1.00 55.77 383 ALA B N 1
ATOM 6129 C CA . ALA B 1 324 ? 16.020 15.351 50.518 1.00 53.54 383 ALA B CA 1
ATOM 6130 C C . ALA B 1 324 ? 15.564 14.428 51.640 1.00 50.20 383 ALA B C 1
ATOM 6131 O O . ALA B 1 324 ? 15.445 14.847 52.791 1.00 49.48 383 ALA B O 1
ATOM 6133 N N . ILE B 1 325 ? 15.301 13.171 51.298 1.00 51.63 384 ILE B N 1
ATOM 6134 C CA . ILE B 1 325 ? 14.946 12.174 52.298 1.00 43.93 384 ILE B CA 1
ATOM 6135 C C . ILE B 1 325 ? 16.205 11.726 53.028 1.00 48.10 384 ILE B C 1
ATOM 6136 O O . ILE B 1 325 ? 17.162 11.263 52.408 1.00 51.50 384 ILE B O 1
ATOM 6141 N N . HIS B 1 326 ? 16.200 11.866 54.348 1.00 46.28 385 HIS B N 1
ATOM 6142 C CA . HIS B 1 326 ? 17.351 11.491 55.156 1.00 38.39 385 HIS B CA 1
ATOM 6143 C C . HIS B 1 326 ? 17.449 9.974 55.255 1.00 41.73 385 HIS B C 1
ATOM 6144 O O . HIS B 1 326 ? 16.850 9.353 56.132 1.00 41.15 385 HIS B O 1
ATOM 6151 N N . LEU B 1 327 ? 18.210 9.394 54.331 1.00 53.97 386 LEU B N 1
ATOM 6152 C CA . LEU B 1 327 ? 18.341 7.947 54.205 1.00 53.22 386 LEU B CA 1
ATOM 6153 C C . LEU B 1 327 ? 19.805 7.503 54.293 1.00 45.24 386 LEU B C 1
ATOM 6154 O O . LEU B 1 327 ? 20.708 8.338 54.364 1.00 44.09 386 LEU B O 1
ATOM 6159 N N . ASP B 1 328 ? 20.021 6.188 54.289 1.00 43.83 387 ASP B N 1
ATOM 6160 C CA . ASP B 1 328 ? 21.353 5.584 54.247 1.00 43.35 387 ASP B CA 1
ATOM 6161 C C . ASP B 1 328 ? 22.283 6.082 55.349 1.00 37.55 387 ASP B C 1
ATOM 6162 O O . ASP B 1 328 ? 23.230 6.823 55.086 1.00 37.63 387 ASP B O 1
ATOM 6167 N N . HIS B 1 329 ? 22.007 5.671 56.582 1.00 37.69 388 HIS B N 1
ATOM 6168 C CA . HIS B 1 329 ? 22.820 6.082 57.720 1.00 46.53 388 HIS B CA 1
ATOM 6169 C C . HIS B 1 329 ? 23.593 4.910 58.317 1.00 54.41 388 HIS B C 1
ATOM 6170 O O . HIS B 1 329 ? 24.074 4.987 59.446 1.00 37.12 388 HIS B O 1
ATOM 6177 N N . GLY B 1 330 ? 23.705 3.827 57.552 1.00 37.38 389 GLY B N 1
ATOM 6178 C CA . GLY B 1 330 ? 24.393 2.631 58.006 1.00 37.31 389 GLY B CA 1
ATOM 6179 C C . GLY B 1 330 ? 25.849 2.850 58.374 1.00 37.31 389 GLY B C 1
ATOM 6180 O O . GLY B 1 330 ? 26.399 2.141 59.218 1.00 38.82 389 GLY B O 1
ATOM 6181 N N . ARG B 1 331 ? 26.475 3.836 57.740 1.00 36.49 390 ARG B N 1
ATOM 6182 C CA . ARG B 1 331 ? 27.886 4.120 57.973 1.00 39.76 390 ARG B CA 1
ATOM 6183 C C . ARG B 1 331 ? 28.082 5.312 58.906 1.00 37.65 390 ARG B C 1
ATOM 6184 O O . ARG B 1 331 ? 29.071 6.037 58.804 1.00 45.06 390 ARG B O 1
ATOM 6192 N N . ALA B 1 332 ? 27.129 5.512 59.810 1.00 38.11 391 ALA B N 1
ATOM 6193 C CA . ALA B 1 332 ? 27.231 6.561 60.818 1.00 35.94 391 ALA B CA 1
ATOM 6194 C C . ALA B 1 332 ? 27.727 6.001 62.149 1.00 41.11 391 ALA B C 1
ATOM 6195 O O . ALA B 1 332 ? 27.712 4.788 62.363 1.00 38.90 391 ALA B O 1
ATOM 6197 N N . PHE B 1 333 ? 28.170 6.897 63.030 1.00 35.63 392 PHE B N 1
ATOM 6198 C CA . PHE B 1 333 ? 28.599 6.541 64.384 1.00 48.41 392 PHE B CA 1
ATOM 6199 C C . PHE B 1 333 ? 29.735 5.523 64.398 1.00 37.12 392 PHE B C 1
ATOM 6200 O O . PHE B 1 333 ? 29.776 4.643 65.258 1.00 35.72 392 PHE B O 1
ATOM 6208 N N . GLY B 1 334 ? 30.653 5.643 63.446 1.00 41.76 393 GLY B N 1
ATOM 6209 C CA . GLY B 1 334 ? 31.781 4.735 63.368 1.00 34.76 393 GLY B CA 1
ATOM 6210 C C . GLY B 1 334 ? 32.918 5.082 64.311 1.00 49.28 393 GLY B C 1
ATOM 6211 O O . GLY B 1 334 ? 33.665 4.203 64.741 1.00 47.32 393 GLY B O 1
ATOM 6212 N N . ARG B 1 335 ? 33.051 6.366 64.634 1.00 34.22 394 ARG B N 1
ATOM 6213 C CA . ARG B 1 335 ? 34.144 6.833 65.482 1.00 41.02 394 ARG B CA 1
ATOM 6214 C C . ARG B 1 335 ? 33.650 7.819 66.533 1.00 40.50 394 ARG B C 1
ATOM 6215 O O . ARG B 1 335 ? 32.914 8.754 66.223 1.00 51.56 394 ARG B O 1
ATOM 6223 N N . SER B 1 336 ? 34.063 7.603 67.778 1.00 37.49 395 SER B N 1
ATOM 6224 C CA . SER B 1 336 ? 33.679 8.479 68.880 1.00 40.04 395 SER B CA 1
ATOM 6225 C C . SER B 1 336 ? 34.779 9.483 69.206 1.00 42.60 395 SER B C 1
ATOM 6226 O O . SER B 1 336 ? 34.555 10.443 69.943 1.00 54.75 395 SER B O 1
ATOM 6229 N N . ASP B 1 337 ? 35.968 9.253 68.659 1.00 43.86 396 ASP B N 1
ATOM 6230 C CA . ASP B 1 337 ? 37.127 10.079 68.974 1.00 44.30 396 ASP B CA 1
ATOM 6231 C C . ASP B 1 337 ? 37.576 10.896 67.768 1.00 53.79 396 ASP B C 1
ATOM 6232 O O . ASP B 1 337 ? 38.644 11.508 67.786 1.00 51.48 396 ASP B O 1
ATOM 6237 N N . PHE B 1 338 ? 36.758 10.906 66.722 1.00 39.58 397 PHE B N 1
ATOM 6238 C CA . PHE B 1 338 ? 37.117 11.604 65.494 1.00 41.57 397 PHE B CA 1
ATOM 6239 C C . PHE B 1 338 ? 35.944 12.348 64.867 1.00 37.61 397 PHE B C 1
ATOM 6240 O O . PHE B 1 338 ? 34.882 11.773 64.628 1.00 52.62 397 PHE B O 1
ATOM 6248 N N . ASP B 1 339 ? 36.149 13.635 64.605 1.00 40.49 398 ASP B N 1
ATOM 6249 C CA . ASP B 1 339 ? 35.171 14.440 63.886 1.00 41.49 398 ASP B CA 1
ATOM 6250 C C . ASP B 1 339 ? 35.698 14.764 62.493 1.00 41.46 398 ASP B C 1
ATOM 6251 O O . ASP B 1 339 ? 36.765 15.361 62.349 1.00 61.79 398 ASP B O 1
ATOM 6256 N N . ASP B 1 340 ? 34.954 14.364 61.468 1.00 51.70 399 ASP B N 1
ATOM 6257 C CA . ASP B 1 340 ? 35.359 14.631 60.094 1.00 32.70 399 ASP B CA 1
ATOM 6258 C C . ASP B 1 340 ? 34.769 15.959 59.637 1.00 32.73 399 ASP B C 1
ATOM 6259 O O . ASP B 1 340 ? 33.644 16.015 59.141 1.00 38.39 399 ASP B O 1
ATOM 6264 N N . ASP B 1 341 ? 35.546 17.024 59.808 1.00 37.31 400 ASP B N 1
ATOM 6265 C CA . ASP B 1 341 ? 35.103 18.382 59.506 1.00 49.54 400 ASP B CA 1
ATOM 6266 C C . ASP B 1 341 ? 34.848 18.620 58.020 1.00 43.94 400 ASP B C 1
ATOM 6267 O O . ASP B 1 341 ? 34.260 19.633 57.642 1.00 49.65 400 ASP B O 1
ATOM 6272 N N . ASP B 1 342 ? 35.297 17.692 57.182 1.00 32.42 401 ASP B N 1
ATOM 6273 C CA . ASP B 1 342 ? 35.019 17.760 55.751 1.00 40.69 401 ASP B CA 1
ATOM 6274 C C . ASP B 1 342 ? 33.519 17.665 55.481 1.00 45.45 401 ASP B C 1
ATOM 6275 O O . ASP B 1 342 ? 33.020 18.208 54.496 1.00 45.56 401 ASP B O 1
ATOM 6280 N N . ILE B 1 343 ? 32.809 16.965 56.361 1.00 33.17 402 ILE B N 1
ATOM 6281 C CA . ILE B 1 343 ? 31.374 16.754 56.209 1.00 45.10 402 ILE B CA 1
ATOM 6282 C C . ILE B 1 343 ? 30.568 18.042 56.398 1.00 47.11 402 ILE B C 1
ATOM 6283 O O . ILE B 1 343 ? 29.580 18.273 55.699 1.00 42.67 402 ILE B O 1
ATOM 6288 N N . ILE B 1 344 ? 30.999 18.885 57.332 1.00 43.67 403 ILE B N 1
ATOM 6289 C CA . ILE B 1 344 ? 30.278 20.116 57.644 1.00 45.62 403 ILE B CA 1
ATOM 6290 C C . ILE B 1 344 ? 30.749 21.292 56.778 1.00 44.11 403 ILE B C 1
ATOM 6291 O O . ILE B 1 344 ? 30.349 22.440 56.987 1.00 62.83 403 ILE B O 1
ATOM 6296 N N . LEU B 1 345 ? 31.588 20.995 55.791 1.00 47.62 404 LEU B N 1
ATOM 6297 C CA . LEU B 1 345 ? 32.066 22.009 54.848 1.00 52.34 404 LEU B CA 1
ATOM 6298 C C . LEU B 1 345 ? 30.965 22.773 54.090 1.00 50.06 404 LEU B C 1
ATOM 6299 O O . LEU B 1 345 ? 31.114 23.974 53.861 1.00 58.20 404 LEU B O 1
ATOM 6304 N N . PRO B 1 346 ? 29.872 22.092 53.683 1.00 47.97 405 PRO B N 1
ATOM 6305 C CA . PRO B 1 346 ? 28.789 22.848 53.041 1.00 47.70 405 PRO B CA 1
ATOM 6306 C C . PRO B 1 346 ? 28.240 24.002 53.878 1.00 56.29 405 PRO B C 1
ATOM 6307 O O . PRO B 1 346 ? 27.918 25.048 53.318 1.00 33.61 405 PRO B O 1
ATOM 6311 N N . LEU B 1 347 ? 28.130 23.813 55.189 1.00 48.43 406 LEU B N 1
ATOM 6312 C CA . LEU B 1 347 ? 27.704 24.890 56.076 1.00 40.92 406 LEU B CA 1
ATOM 6313 C C . LEU B 1 347 ? 28.664 26.072 55.998 1.00 43.16 406 LEU B C 1
ATOM 6314 O O . LEU B 1 347 ? 28.242 27.226 55.928 1.00 53.29 406 LEU B O 1
ATOM 6319 N N . ARG B 1 348 ? 29.958 25.774 56.011 1.00 66.93 407 ARG B N 1
ATOM 6320 C CA . ARG B 1 348 ? 30.986 26.808 56.016 1.00 57.41 407 ARG B CA 1
ATOM 6321 C C . ARG B 1 348 ? 31.169 27.476 54.654 1.00 53.51 407 ARG B C 1
ATOM 6322 O O . ARG B 1 348 ? 31.480 28.665 54.576 1.00 54.27 407 ARG B O 1
ATOM 6330 N N . GLN B 1 349 ? 30.969 26.717 53.582 1.00 46.85 408 GLN B N 1
ATOM 6331 C CA . GLN B 1 349 ? 31.171 27.245 52.236 1.00 48.31 408 GLN B CA 1
ATOM 6332 C C . GLN B 1 349 ? 29.952 28.005 51.717 1.00 56.80 408 GLN B C 1
ATOM 6333 O O . GLN B 1 349 ? 30.089 29.081 51.136 1.00 71.53 408 GLN B O 1
ATOM 6339 N N . CYS B 1 350 ? 28.764 27.447 51.928 1.00 47.82 409 CYS B N 1
ATOM 6340 C CA . CYS B 1 350 ? 27.533 28.054 51.428 1.00 49.77 409 CYS B CA 1
ATOM 6341 C C . CYS B 1 350 ? 27.050 29.176 52.345 1.00 56.00 409 CYS B C 1
ATOM 6342 O O . CYS B 1 350 ? 26.542 30.197 51.878 1.00 44.46 409 CYS B O 1
ATOM 6345 N N . CYS B 1 351 ? 27.213 28.970 53.649 1.00 49.21 410 CYS B N 1
ATOM 6346 C CA . CYS B 1 351 ? 26.808 29.937 54.670 1.00 39.53 410 CYS B CA 1
ATOM 6347 C C . CYS B 1 351 ? 25.344 30.364 54.585 1.00 49.46 410 CYS B C 1
ATOM 6348 O O . CYS B 1 351 ? 25.017 31.530 54.804 1.00 54.27 410 CYS B O 1
ATOM 6351 N N . ILE B 1 352 ? 24.466 29.420 54.263 1.00 58.51 411 ILE B N 1
ATOM 6352 C CA . ILE B 1 352 ? 23.035 29.630 54.447 1.00 52.03 411 ILE B CA 1
ATOM 6353 C C . ILE B 1 352 ? 22.516 28.567 55.410 1.00 47.36 411 ILE B C 1
ATOM 6354 O O . ILE B 1 352 ? 23.067 27.468 55.486 1.00 53.15 411 ILE B O 1
ATOM 6359 N N . LEU B 1 353 ? 21.468 28.897 56.157 1.00 48.70 412 LEU B N 1
ATOM 6360 C CA . LEU B 1 353 ? 21.004 28.020 57.224 1.00 40.20 412 LEU B CA 1
ATOM 6361 C C . LEU B 1 353 ? 19.542 28.274 57.574 1.00 52.39 412 LEU B C 1
ATOM 6362 O O . LEU B 1 353 ? 19.155 29.400 57.886 1.00 60.97 412 LEU B O 1
ATOM 6367 N N . ARG B 1 354 ? 18.736 27.220 57.501 1.00 50.62 413 ARG B N 1
ATOM 6368 C CA . ARG B 1 354 ? 17.319 27.293 57.839 1.00 55.15 413 ARG B CA 1
ATOM 6369 C C . ARG B 1 354 ? 17.130 27.759 59.283 1.00 60.46 413 ARG B C 1
ATOM 6370 O O . ARG B 1 354 ? 17.726 27.198 60.202 1.00 53.58 413 ARG B O 1
ATOM 6378 N N . PRO B 1 355 ? 16.306 28.802 59.480 1.00 55.31 414 PRO B N 1
ATOM 6379 C CA . PRO B 1 355 ? 16.108 29.468 60.774 1.00 44.38 414 PRO B CA 1
ATOM 6380 C C . PRO B 1 355 ? 15.668 28.521 61.889 1.00 51.47 414 PRO B C 1
ATOM 6381 O O . PRO B 1 355 ? 16.122 28.665 63.025 1.00 43.29 414 PRO B O 1
ATOM 6385 N N . SER B 1 356 ? 14.802 27.567 61.564 1.00 41.44 415 SER B N 1
ATOM 6386 C CA . SER B 1 356 ? 14.329 26.597 62.546 1.00 53.31 415 SER B CA 1
ATOM 6387 C C . SER B 1 356 ? 15.475 25.722 63.032 1.00 60.64 415 SER B C 1
ATOM 6388 O O . SER B 1 356 ? 15.554 25.386 64.214 1.00 57.53 415 SER B O 1
ATOM 6391 N N . THR B 1 357 ? 16.355 25.348 62.109 1.00 53.26 416 THR B N 1
ATOM 6392 C CA . THR B 1 357 ? 17.527 24.551 62.441 1.00 55.44 416 THR B CA 1
ATOM 6393 C C . THR B 1 357 ? 18.406 25.295 63.442 1.00 53.85 416 THR B C 1
ATOM 6394 O O . THR B 1 357 ? 18.883 24.711 64.413 1.00 42.54 416 THR B O 1
ATOM 6398 N N . PHE B 1 358 ? 18.597 26.591 63.209 1.00 55.36 417 PHE B N 1
ATOM 6399 C CA . PHE B 1 358 ? 19.441 27.412 64.073 1.00 40.75 417 PHE B CA 1
ATOM 6400 C C . PHE B 1 358 ? 18.917 27.461 65.505 1.00 58.10 417 PHE B C 1
ATOM 6401 O O . PHE B 1 358 ? 19.684 27.297 66.453 1.00 49.74 417 PHE B O 1
ATOM 6409 N N . GLN B 1 359 ? 17.615 27.689 65.658 1.00 56.33 418 GLN B N 1
ATOM 6410 C CA . GLN B 1 359 ? 17.001 27.736 66.981 1.00 59.14 418 GLN B CA 1
ATOM 6411 C C . GLN B 1 359 ? 17.143 26.392 67.678 1.00 60.33 418 GLN B C 1
ATOM 6412 O O . GLN B 1 359 ? 17.507 26.327 68.854 1.00 46.27 418 GLN B O 1
ATOM 6418 N N . THR B 1 360 ? 16.832 25.325 66.947 1.00 54.84 419 THR B N 1
ATOM 6419 C CA . THR B 1 360 ? 17.036 23.970 67.441 1.00 47.36 419 THR B CA 1
ATOM 6420 C C . THR B 1 360 ? 18.492 23.777 67.849 1.00 44.00 419 THR B C 1
ATOM 6421 O O . THR B 1 360 ? 18.767 23.275 68.932 1.00 56.32 419 THR B O 1
ATOM 6425 N N . LEU B 1 361 ? 19.416 24.150 66.965 1.00 35.96 420 LEU B N 1
ATOM 6426 C CA . LEU B 1 361 ? 20.850 24.075 67.254 1.00 44.79 420 LEU B CA 1
ATOM 6427 C C . LEU B 1 361 ? 21.313 25.045 68.345 1.00 49.04 420 LEU B C 1
ATOM 6428 O O . LEU B 1 361 ? 22.404 24.891 68.891 1.00 71.21 420 LEU B O 1
ATOM 6441 N N . ASN B 1 363 ? 19.180 26.022 71.196 1.00 45.09 422 ASN B N 1
ATOM 6442 C CA . ASN B 1 363 ? 18.592 25.638 72.480 1.00 45.32 422 ASN B CA 1
ATOM 6443 C C . ASN B 1 363 ? 19.377 24.542 73.210 1.00 60.46 422 ASN B C 1
ATOM 6444 O O . ASN B 1 363 ? 19.623 24.642 74.411 1.00 74.38 422 ASN B O 1
ATOM 6449 N N . PHE B 1 364 ? 19.761 23.501 72.475 1.00 53.48 423 PHE B N 1
ATOM 6450 C CA . PHE B 1 364 ? 20.550 22.400 73.024 1.00 50.99 423 PHE B CA 1
ATOM 6451 C C . PHE B 1 364 ? 21.936 22.896 73.405 1.00 54.36 423 PHE B C 1
ATOM 6452 O O . PHE B 1 364 ? 22.478 22.517 74.438 1.00 60.34 423 PHE B O 1
ATOM 6460 N N . TYR B 1 365 ? 22.512 23.735 72.550 1.00 57.92 424 TYR B N 1
ATOM 6461 C CA . TYR B 1 365 ? 23.860 24.250 72.760 1.00 56.41 424 TYR B CA 1
ATOM 6462 C C . TYR B 1 365 ? 23.949 25.072 74.042 1.00 62.78 424 TYR B C 1
ATOM 6463 O O . TYR B 1 365 ? 24.952 25.016 74.754 1.00 59.94 424 TYR B O 1
ATOM 6472 N N . SER B 1 366 ? 22.896 25.831 74.336 1.00 64.19 425 SER B N 1
ATOM 6473 C CA . SER B 1 366 ? 22.892 26.704 75.505 1.00 64.79 425 SER B CA 1
ATOM 6474 C C . SER B 1 366 ? 22.851 25.897 76.799 1.00 66.74 425 SER B C 1
ATOM 6475 O O . SER B 1 366 ? 23.180 26.406 77.870 1.00 70.59 425 SER B O 1
ATOM 6478 N N . THR B 1 367 ? 22.445 24.636 76.693 1.00 61.78 426 THR B N 1
ATOM 6479 C CA . THR B 1 367 ? 22.466 23.729 77.832 1.00 59.81 426 THR B CA 1
ATOM 6480 C C . THR B 1 367 ? 23.264 22.471 77.511 1.00 65.29 426 THR B C 1
ATOM 6481 O O . THR B 1 367 ? 22.747 21.555 76.877 1.00 59.33 426 THR B O 1
ATOM 6485 N N . PRO B 1 368 ? 24.531 22.425 77.948 1.00 64.35 427 PRO B N 1
ATOM 6486 C CA . PRO B 1 368 ? 25.411 21.283 77.679 1.00 67.01 427 PRO B CA 1
ATOM 6487 C C . PRO B 1 368 ? 24.771 19.954 78.073 1.00 63.00 427 PRO B C 1
ATOM 6488 O O . PRO B 1 368 ? 24.040 19.902 79.065 1.00 62.04 427 PRO B O 1
ATOM 6492 N N . LYS B 1 369 ? 25.024 18.923 77.267 1.00 57.82 428 LYS B N 1
ATOM 6493 C CA . LYS B 1 369 ? 24.517 17.559 77.453 1.00 49.98 428 LYS B CA 1
ATOM 6494 C C . LYS B 1 369 ? 23.024 17.390 77.166 1.00 63.80 428 LYS B C 1
ATOM 6495 O O . LYS B 1 369 ? 22.508 16.281 77.270 1.00 60.64 428 LYS B O 1
ATOM 6501 N N . SER B 1 370 ? 22.333 18.459 76.785 1.00 59.47 429 SER B N 1
ATOM 6502 C CA . SER B 1 370 ? 20.885 18.372 76.583 1.00 53.31 429 SER B CA 1
ATOM 6503 C C . SER B 1 370 ? 20.496 17.645 75.298 1.00 46.23 429 SER B C 1
ATOM 6504 O O . SER B 1 370 ? 19.507 16.913 75.275 1.00 47.84 429 SER B O 1
ATOM 6507 N N . LEU B 1 371 ? 21.271 17.847 74.235 1.00 44.40 430 LEU B N 1
ATOM 6508 C CA . LEU B 1 371 ? 21.005 17.186 72.958 1.00 59.72 430 LEU B CA 1
ATOM 6509 C C . LEU B 1 371 ? 21.086 15.671 73.097 1.00 56.16 430 LEU B C 1
ATOM 6510 O O . LEU B 1 371 ? 20.170 14.951 72.697 1.00 40.33 430 LEU B O 1
ATOM 6515 N N . THR B 1 372 ? 22.187 15.194 73.667 1.00 49.00 431 THR B N 1
ATOM 6516 C CA . THR B 1 372 ? 22.396 13.763 73.846 1.00 60.38 431 THR B CA 1
ATOM 6517 C C . THR B 1 372 ? 21.443 13.199 74.895 1.00 52.30 431 THR B C 1
ATOM 6518 O O . THR B 1 372 ? 21.084 12.022 74.850 1.00 64.16 431 THR B O 1
ATOM 6522 N N . LYS B 1 373 ? 21.041 14.041 75.843 1.00 56.59 432 LYS B N 1
ATOM 6523 C CA . LYS B 1 373 ? 20.016 13.659 76.808 1.00 56.91 432 LYS B CA 1
ATOM 6524 C C . LYS B 1 373 ? 18.683 13.534 76.085 1.00 51.07 432 LYS B C 1
ATOM 6525 O O . LYS B 1 373 ? 17.918 12.607 76.336 1.00 45.83 432 LYS B O 1
ATOM 6531 N N . ALA B 1 374 ? 18.415 14.478 75.186 1.00 51.46 433 ALA B N 1
ATOM 6532 C CA . ALA B 1 374 ? 17.212 14.452 74.359 1.00 41.45 433 ALA B CA 1
ATOM 6533 C C . ALA B 1 374 ? 17.227 13.265 73.397 1.00 47.71 433 ALA B C 1
ATOM 6534 O O . ALA B 1 374 ? 16.179 12.801 72.950 1.00 60.03 433 ALA B O 1
ATOM 6536 N N . LEU B 1 375 ? 18.421 12.810 73.039 1.00 62.51 434 LEU B N 1
ATOM 6537 C CA . LEU B 1 375 ? 18.568 11.637 72.188 1.00 58.20 434 LEU B CA 1
ATOM 6538 C C . LEU B 1 375 ? 18.350 10.333 72.961 1.00 55.71 434 LEU B C 1
ATOM 6539 O O . LEU B 1 375 ? 17.677 9.417 72.478 1.00 45.98 434 LEU B O 1
ATOM 6544 N N . HIS B 1 376 ? 18.924 10.263 74.161 1.00 50.26 435 HIS B N 1
ATOM 6545 C CA . HIS B 1 376 ? 18.900 9.043 74.967 1.00 44.71 435 HIS B CA 1
ATOM 6546 C C . HIS B 1 376 ? 17.535 8.478 75.327 1.00 58.47 435 HIS B C 1
ATOM 6547 O O . HIS B 1 376 ? 17.292 7.280 75.155 1.00 58.80 435 HIS B O 1
ATOM 6554 N N . GLU B 1 377 ? 16.653 9.339 75.825 1.00 52.31 436 GLU B N 1
ATOM 6555 C CA . GLU B 1 377 ? 15.321 8.917 76.240 1.00 56.86 436 GLU B CA 1
ATOM 6556 C C . GLU B 1 377 ? 14.526 8.412 75.042 1.00 45.95 436 GLU B C 1
ATOM 6557 O O . GLU B 1 377 ? 13.727 7.485 75.166 1.00 60.29 436 GLU B O 1
ATOM 6563 N N . SER B 1 378 ? 14.741 9.033 73.887 1.00 55.02 437 SER B N 1
ATOM 6564 C CA . SER B 1 378 ? 14.068 8.614 72.668 1.00 39.91 437 SER B CA 1
ATOM 6565 C C . SER B 1 378 ? 14.562 7.233 72.257 1.00 59.51 437 SER B C 1
ATOM 6566 O O . SER B 1 378 ? 13.770 6.365 71.903 1.00 57.03 437 SER B O 1
ATOM 6569 N N . LEU B 1 379 ? 15.875 7.035 72.305 1.00 41.26 438 LEU B N 1
ATOM 6570 C CA . LEU B 1 379 ? 16.463 5.748 71.952 1.00 50.30 438 LEU B CA 1
ATOM 6571 C C . LEU B 1 379 ? 15.993 4.645 72.897 1.00 51.04 438 LEU B C 1
ATOM 6572 O O . LEU B 1 379 ? 15.838 3.495 72.492 1.00 65.09 438 LEU B O 1
ATOM 6577 N N . SER B 1 380 ? 15.779 5.006 74.159 1.00 51.68 439 SER B N 1
ATOM 6578 C CA . SER B 1 380 ? 15.361 4.052 75.183 1.00 54.22 439 SER B CA 1
ATOM 6579 C C . SER B 1 380 ? 14.021 3.375 74.895 1.00 61.82 439 SER B C 1
ATOM 6580 O O . SER B 1 380 ? 13.795 2.240 75.318 1.00 67.67 439 SER B O 1
ATOM 6583 N N . LYS B 1 381 ? 13.135 4.060 74.178 1.00 40.96 440 LYS B N 1
ATOM 6584 C CA . LYS B 1 381 ? 11.824 3.488 73.877 1.00 54.28 440 LYS B CA 1
ATOM 6585 C C . LYS B 1 381 ? 11.931 2.437 72.778 1.00 51.17 440 LYS B C 1
ATOM 6586 O O . LYS B 1 381 ? 11.012 1.644 72.574 1.00 62.49 440 LYS B O 1
ATOM 6592 N N . ASP B 1 382 ? 13.053 2.439 72.066 1.00 48.50 441 ASP B N 1
ATOM 6593 C CA . ASP B 1 382 ? 13.306 1.414 71.062 1.00 46.85 441 ASP B CA 1
ATOM 6594 C C . ASP B 1 382 ? 13.608 0.112 71.797 1.00 52.07 441 ASP B C 1
ATOM 6595 O O . ASP B 1 382 ? 14.412 0.095 72.729 1.00 54.31 441 ASP B O 1
ATOM 6600 N N . PRO B 1 383 ? 12.958 -0.985 71.381 1.00 41.81 442 PRO B N 1
ATOM 6601 C CA . PRO B 1 383 ? 13.060 -2.280 72.068 1.00 46.93 442 PRO B CA 1
ATOM 6602 C C . PRO B 1 383 ? 14.479 -2.847 72.128 1.00 45.94 442 PRO B C 1
ATOM 6603 O O . PRO B 1 383 ? 14.743 -3.733 72.942 1.00 59.99 442 PRO B O 1
ATOM 6607 N N . ALA B 1 384 ? 15.374 -2.345 71.285 1.00 51.95 443 ALA B N 1
ATOM 6608 C CA . ALA B 1 384 ? 16.735 -2.869 71.213 1.00 40.77 443 ALA B CA 1
ATOM 6609 C C . ALA B 1 384 ? 17.754 -2.012 71.964 1.00 47.27 443 ALA B C 1
ATOM 6610 O O . ALA B 1 384 ? 18.959 -2.192 71.785 1.00 52.68 443 ALA B O 1
ATOM 6612 N N . HIS B 1 385 ? 17.281 -1.083 72.792 1.00 43.74 444 HIS B N 1
ATOM 6613 C CA . HIS B 1 385 ? 18.183 -0.209 73.541 1.00 39.90 444 HIS B CA 1
ATOM 6614 C C . HIS B 1 385 ? 19.056 -1.031 74.491 1.00 47.33 444 HIS B C 1
ATOM 6615 O O . HIS B 1 385 ? 18.631 -2.088 74.960 1.00 49.63 444 HIS B O 1
ATOM 6622 N N . PRO B 1 386 ? 20.282 -0.556 74.780 1.00 41.40 445 PRO B N 1
ATOM 6623 C CA . PRO B 1 386 ? 20.921 0.677 74.297 1.00 52.22 445 PRO B CA 1
ATOM 6624 C C . PRO B 1 386 ? 21.275 0.644 72.811 1.00 52.73 445 PRO B C 1
ATOM 6625 O O . PRO B 1 386 ? 21.816 -0.347 72.319 1.00 53.02 445 PRO B O 1
ATOM 6629 N N . ILE B 1 387 ? 20.963 1.731 72.113 1.00 51.80 446 ILE B N 1
ATOM 6630 C CA . ILE B 1 387 ? 21.222 1.831 70.682 1.00 52.95 446 ILE B CA 1
ATOM 6631 C C . ILE B 1 387 ? 22.652 2.290 70.413 1.00 44.96 446 ILE B C 1
ATOM 6632 O O . ILE B 1 387 ? 23.328 1.767 69.527 1.00 46.99 446 ILE B O 1
ATOM 6637 N N . LEU B 1 388 ? 23.110 3.265 71.191 1.00 41.34 447 LEU B N 1
ATOM 6638 C CA . LEU B 1 388 ? 24.452 3.809 71.028 1.00 44.65 447 LEU B CA 1
ATOM 6639 C C . LEU B 1 388 ? 25.301 3.591 72.272 1.00 37.01 447 LEU B C 1
ATOM 6640 O O . LEU B 1 388 ? 24.802 3.663 73.394 1.00 59.57 447 LEU B O 1
ATOM 6645 N N . ALA B 1 389 ? 26.585 3.317 72.067 1.00 46.32 448 ALA B N 1
ATOM 6646 C CA . ALA B 1 389 ? 27.540 3.346 73.165 1.00 47.72 448 ALA B CA 1
ATOM 6647 C C . ALA B 1 389 ? 27.599 4.773 73.695 1.00 48.80 448 ALA B C 1
ATOM 6648 O O . ALA B 1 389 ? 27.566 5.728 72.918 1.00 57.63 448 ALA B O 1
ATOM 6650 N N . TYR B 1 390 ? 27.684 4.916 75.013 1.00 50.12 449 TYR B N 1
ATOM 6651 C CA . TYR B 1 390 ? 27.557 6.222 75.651 1.00 58.89 449 TYR B CA 1
ATOM 6652 C C . TYR B 1 390 ? 28.689 7.175 75.275 1.00 50.57 449 TYR B C 1
ATOM 6653 O O . TYR B 1 390 ? 28.545 8.391 75.388 1.00 52.67 449 TYR B O 1
ATOM 6662 N N . LYS B 1 391 ? 29.810 6.616 74.829 1.00 35.27 450 LYS B N 1
ATOM 6663 C CA . LYS B 1 391 ? 30.973 7.413 74.444 1.00 37.78 450 LYS B CA 1
ATOM 6664 C C . LYS B 1 391 ? 30.704 8.314 73.238 1.00 41.67 450 LYS B C 1
ATOM 6665 O O . LYS B 1 391 ? 31.460 9.248 72.975 1.00 54.23 450 LYS B O 1
ATOM 6671 N N . HIS B 1 392 ? 29.632 8.030 72.506 1.00 44.68 451 HIS B N 1
ATOM 6672 C CA . HIS B 1 392 ? 29.260 8.840 71.351 1.00 43.91 451 HIS B CA 1
ATOM 6673 C C . HIS B 1 392 ? 28.573 10.137 71.767 1.00 49.36 451 HIS B C 1
ATOM 6674 O O . HIS B 1 392 ? 28.531 11.098 71.000 1.00 60.17 451 HIS B O 1
ATOM 6681 N N . TYR B 1 393 ? 28.038 10.159 72.984 1.00 51.50 452 TYR B N 1
ATOM 6682 C CA . TYR B 1 393 ? 27.355 11.344 73.504 1.00 49.11 452 TYR B CA 1
ATOM 6683 C C . TYR B 1 393 ? 28.270 12.572 73.652 1.00 40.51 452 TYR B C 1
ATOM 6684 O O . TYR B 1 393 ? 27.916 13.653 73.179 1.00 34.97 452 TYR B O 1
ATOM 6693 N N . PRO B 1 394 ? 29.443 12.427 74.305 1.00 49.34 453 PRO B N 1
ATOM 6694 C CA . PRO B 1 394 ? 30.302 13.619 74.362 1.00 57.24 453 PRO B CA 1
ATOM 6695 C C . PRO B 1 394 ? 30.796 14.057 72.985 1.00 66.38 453 PRO B C 1
ATOM 6696 O O . PRO B 1 394 ? 31.072 15.240 72.781 1.00 72.88 453 PRO B O 1
ATOM 6700 N N . ALA B 1 395 ? 30.907 13.111 72.058 1.00 67.51 454 ALA B N 1
ATOM 6701 C CA . ALA B 1 395 ? 31.338 13.412 70.697 1.00 48.85 454 ALA B CA 1
ATOM 6702 C C . ALA B 1 395 ? 30.332 14.312 69.984 1.00 57.38 454 ALA B C 1
ATOM 6703 O O . ALA B 1 395 ? 30.712 15.262 69.302 1.00 45.58 454 ALA B O 1
ATOM 6713 N N . GLU B 1 397 ? 28.200 16.286 71.400 1.00 59.36 456 GLU B N 1
ATOM 6714 C CA . GLU B 1 397 ? 28.241 17.582 72.063 1.00 56.60 456 GLU B CA 1
ATOM 6715 C C . GLU B 1 397 ? 29.417 18.396 71.536 1.00 52.62 456 GLU B C 1
ATOM 6716 O O . GLU B 1 397 ? 29.300 19.599 71.301 1.00 60.65 456 GLU B O 1
ATOM 6722 N N . ARG B 1 398 ? 30.550 17.724 71.356 1.00 54.61 457 ARG B N 1
ATOM 6723 C CA . ARG B 1 398 ? 31.753 18.352 70.822 1.00 48.09 457 ARG B CA 1
ATOM 6724 C C . ARG B 1 398 ? 31.531 18.825 69.390 1.00 45.22 457 ARG B C 1
ATOM 6725 O O . ARG B 1 398 ? 31.993 19.898 68.998 1.00 52.73 457 ARG B O 1
ATOM 6733 N N . ARG B 1 399 ? 30.819 18.014 68.615 1.00 47.61 458 ARG B N 1
ATOM 6734 C CA . ARG B 1 399 ? 30.540 18.331 67.220 1.00 50.83 458 ARG B CA 1
ATOM 6735 C C . ARG B 1 399 ? 29.518 19.455 67.113 1.00 46.42 458 ARG B C 1
ATOM 6736 O O . ARG B 1 399 ? 29.601 20.296 66.218 1.00 46.74 458 ARG B O 1
ATOM 6744 N N . LEU B 1 400 ? 28.554 19.459 68.029 1.00 52.22 459 LEU B N 1
ATOM 6745 C CA . LEU B 1 400 ? 27.546 20.512 68.087 1.00 61.79 459 LEU B CA 1
ATOM 6746 C C . LEU B 1 400 ? 28.197 21.874 68.309 1.00 63.25 459 LEU B C 1
ATOM 6747 O O . LEU B 1 400 ? 27.853 22.851 67.646 1.00 44.54 459 LEU B O 1
ATOM 6752 N N . ALA B 1 401 ? 29.136 21.926 69.249 1.00 55.03 460 ALA B N 1
ATOM 6753 C CA . ALA B 1 401 ? 29.860 23.155 69.555 1.00 47.99 460 ALA B CA 1
ATOM 6754 C C . ALA B 1 401 ? 30.612 23.693 68.340 1.00 56.60 460 ALA B C 1
ATOM 6755 O O . ALA B 1 401 ? 30.625 24.899 68.096 1.00 63.52 460 ALA B O 1
ATOM 6757 N N . LYS B 1 402 ? 31.239 22.796 67.584 1.00 49.72 461 LYS B N 1
ATOM 6758 C CA . LYS B 1 402 ? 31.963 23.188 66.379 1.00 53.82 461 LYS B CA 1
ATOM 6759 C C . LYS B 1 402 ? 31.023 23.718 65.301 1.00 52.88 461 LYS B C 1
ATOM 6760 O O . LYS B 1 402 ? 31.382 24.623 64.546 1.00 54.30 461 LYS B O 1
ATOM 6766 N N . ILE B 1 403 ? 29.826 23.145 65.227 1.00 48.77 462 ILE B N 1
ATOM 6767 C CA . ILE B 1 403 ? 28.824 23.592 64.265 1.00 43.97 462 ILE B CA 1
ATOM 6768 C C . ILE B 1 403 ? 28.435 25.046 64.520 1.00 55.35 462 ILE B C 1
ATOM 6769 O O . ILE B 1 403 ? 28.335 25.842 63.585 1.00 38.58 462 ILE B O 1
ATOM 6782 N N . SER B 1 405 ? 30.170 27.379 65.940 1.00 47.27 464 SER B N 1
ATOM 6783 C CA . SER B 1 405 ? 31.280 28.254 65.587 1.00 47.57 464 SER B CA 1
ATOM 6784 C C . SER B 1 405 ? 31.263 28.569 64.096 1.00 56.99 464 SER B C 1
ATOM 6785 O O . SER B 1 405 ? 31.499 29.706 63.696 1.00 64.55 464 SER B O 1
ATOM 6788 N N . HIS B 1 406 ? 30.965 27.561 63.282 1.00 54.49 465 HIS B N 1
ATOM 6789 C CA . HIS B 1 406 ? 30.863 27.746 61.839 1.00 49.53 465 HIS B CA 1
ATOM 6790 C C . HIS B 1 406 ? 29.671 28.631 61.494 1.00 55.67 465 HIS B C 1
ATOM 6791 O O . HIS B 1 406 ? 29.705 29.381 60.517 1.00 59.94 465 HIS B O 1
ATOM 6798 N N . ILE B 1 407 ? 28.617 28.533 62.298 1.00 41.40 466 ILE B N 1
ATOM 6799 C CA . ILE B 1 407 ? 27.429 29.355 62.108 1.00 51.53 466 ILE B CA 1
ATOM 6800 C C . ILE B 1 407 ? 27.753 30.806 62.454 1.00 66.55 466 ILE B C 1
ATOM 6801 O O . ILE B 1 407 ? 27.358 31.731 61.743 1.00 49.69 466 ILE B O 1
ATOM 6806 N N . LEU B 1 408 ? 28.486 30.990 63.548 1.00 59.22 467 LEU B N 1
ATOM 6807 C CA . LEU B 1 408 ? 28.933 32.311 63.973 1.00 48.77 467 LEU B CA 1
ATOM 6808 C C . LEU B 1 408 ? 29.809 32.971 62.912 1.00 52.19 467 LEU B C 1
ATOM 6809 O O . LEU B 1 408 ? 29.749 34.184 62.711 1.00 53.47 467 LEU B O 1
ATOM 6814 N N . GLU B 1 409 ? 30.616 32.162 62.231 1.00 55.70 468 GLU B N 1
ATOM 6815 C CA . GLU B 1 409 ? 31.504 32.659 61.185 1.00 55.46 468 GLU B CA 1
ATOM 6816 C C . GLU B 1 409 ? 30.731 33.174 59.978 1.00 57.31 468 GLU B C 1
ATOM 6817 O O . GLU B 1 409 ? 31.102 34.182 59.378 1.00 66.19 468 GLU B O 1
ATOM 6823 N N . CYS B 1 410 ? 29.656 32.476 59.628 1.00 59.38 469 CYS B N 1
ATOM 6824 C CA . CYS B 1 410 ? 28.786 32.907 58.540 1.00 60.71 469 CYS B CA 1
ATOM 6825 C C . CYS B 1 410 ? 28.095 34.217 58.903 1.00 67.66 469 CYS B C 1
ATOM 6826 O O . CYS B 1 410 ? 27.896 35.085 58.052 1.00 68.93 469 CYS B O 1
ATOM 6829 N N . PHE B 1 411 ? 27.730 34.348 60.174 1.00 67.14 470 PHE B N 1
ATOM 6830 C CA . PHE B 1 411 ? 27.108 35.564 60.685 1.00 60.07 470 PHE B CA 1
ATOM 6831 C C . PHE B 1 411 ? 28.074 36.742 60.606 1.00 65.31 470 PHE B C 1
ATOM 6832 O O . PHE B 1 411 ? 27.675 37.870 60.320 1.00 59.14 470 PHE B O 1
ATOM 6840 N N . GLU B 1 412 ? 29.342 36.479 60.901 1.00 64.52 471 GLU B N 1
ATOM 6841 C CA . GLU B 1 412 ? 30.358 37.525 60.915 1.00 40.45 471 GLU B CA 1
ATOM 6842 C C . GLU B 1 412 ? 30.884 37.878 59.523 1.00 44.05 471 GLU B C 1
ATOM 6843 O O . GLU B 1 412 ? 31.245 39.027 59.273 1.00 61.41 471 GLU B O 1
ATOM 6849 N N . SER B 1 413 ? 30.920 36.906 58.615 1.00 48.89 472 SER B N 1
ATOM 6850 C CA . SER B 1 413 ? 31.449 37.168 57.279 1.00 58.12 472 SER B CA 1
ATOM 6851 C C . SER B 1 413 ? 30.376 37.771 56.380 1.00 59.41 472 SER B C 1
ATOM 6852 O O . SER B 1 413 ? 30.606 38.780 55.714 1.00 80.63 472 SER B O 1
ATOM 6855 N N . ARG B 1 414 ? 29.206 37.145 56.365 1.00 61.10 473 ARG B N 1
ATOM 6856 C CA . ARG B 1 414 ? 28.084 37.634 55.574 1.00 57.58 473 ARG B CA 1
ATOM 6857 C C . ARG B 1 414 ? 27.016 38.111 56.545 1.00 59.02 473 ARG B C 1
ATOM 6858 O O . ARG B 1 414 ? 27.103 37.832 57.736 1.00 56.74 473 ARG B O 1
ATOM 6866 N N . GLY B 1 415 ? 26.013 38.828 56.052 1.00 53.18 474 GLY B N 1
ATOM 6867 C CA . GLY B 1 415 ? 24.994 39.371 56.932 1.00 59.06 474 GLY B CA 1
ATOM 6868 C C . GLY B 1 415 ? 24.182 38.293 57.625 1.00 68.06 474 GLY B C 1
ATOM 6869 O O . GLY B 1 415 ? 23.989 37.207 57.079 1.00 66.15 474 GLY B O 1
ATOM 6870 N N . VAL B 1 416 ? 23.709 38.590 58.833 1.00 67.81 475 VAL B N 1
ATOM 6871 C CA . VAL B 1 416 ? 22.962 37.615 59.620 1.00 59.23 475 VAL B CA 1
ATOM 6872 C C . VAL B 1 416 ? 21.614 37.404 58.936 1.00 50.94 475 VAL B C 1
ATOM 6873 O O . VAL B 1 416 ? 21.010 36.334 59.020 1.00 62.68 475 VAL B O 1
ATOM 6877 N N . ALA B 1 417 ? 21.165 38.442 58.240 1.00 62.96 476 ALA B N 1
ATOM 6878 C CA . ALA B 1 417 ? 19.901 38.429 57.519 1.00 57.58 476 ALA B CA 1
ATOM 6879 C C . ALA B 1 417 ? 20.064 37.642 56.224 1.00 49.37 476 ALA B C 1
ATOM 6880 O O . ALA B 1 417 ? 19.085 37.296 55.563 1.00 71.45 476 ALA B O 1
ATOM 6882 N N . GLU B 1 418 ? 21.316 37.366 55.871 1.00 50.31 477 GLU B N 1
ATOM 6883 C CA . GLU B 1 418 ? 21.640 36.661 54.637 1.00 68.38 477 GLU B CA 1
ATOM 6884 C C . GLU B 1 418 ? 21.947 35.184 54.893 1.00 61.58 477 GLU B C 1
ATOM 6885 O O . GLU B 1 418 ? 21.879 34.361 53.979 1.00 58.93 477 GLU B O 1
ATOM 6891 N N . VAL B 1 419 ? 22.270 34.848 56.138 1.00 51.07 478 VAL B N 1
ATOM 6892 C CA . VAL B 1 419 ? 22.497 33.456 56.514 1.00 62.44 478 VAL B CA 1
ATOM 6893 C C . VAL B 1 419 ? 21.183 32.772 56.885 1.00 69.09 478 VAL B C 1
ATOM 6894 O O . VAL B 1 419 ? 20.835 31.728 56.334 1.00 61.71 478 VAL B O 1
ATOM 6898 N N . LEU B 1 420 ? 20.460 33.376 57.823 1.00 57.10 479 LEU B N 1
ATOM 6899 C CA . LEU B 1 420 ? 19.217 32.808 58.334 1.00 51.32 479 LEU B CA 1
ATOM 6900 C C . LEU B 1 420 ? 18.033 33.107 57.421 1.00 59.04 479 LEU B C 1
ATOM 6901 O O . LEU B 1 420 ? 17.260 34.031 57.674 1.00 69.47 479 LEU B O 1
ATOM 6906 N N . VAL B 1 421 ? 17.898 32.321 56.358 1.00 57.59 480 VAL B N 1
ATOM 6907 C CA . VAL B 1 421 ? 16.812 32.507 55.405 1.00 54.95 480 VAL B CA 1
ATOM 6908 C C . VAL B 1 421 ? 15.943 31.254 55.311 1.00 60.73 480 VAL B C 1
ATOM 6909 O O . VAL B 1 421 ? 16.433 30.131 55.432 1.00 56.55 480 VAL B O 1
ATOM 6913 N N . ALA B 1 422 ? 14.646 31.456 55.101 1.00 56.80 481 ALA B N 1
ATOM 6914 C CA . ALA B 1 422 ? 13.702 30.348 55.038 1.00 50.55 481 ALA B CA 1
ATOM 6915 C C . ALA B 1 422 ? 13.699 29.741 53.641 1.00 53.65 481 ALA B C 1
ATOM 6916 O O . ALA B 1 422 ? 13.317 28.587 53.449 1.00 66.18 481 ALA B O 1
ATOM 6918 N N . GLU B 1 423 ? 14.126 30.539 52.668 1.00 59.81 482 GLU B N 1
ATOM 6919 C CA . GLU B 1 423 ? 14.327 30.076 51.300 1.00 58.67 482 GLU B CA 1
ATOM 6920 C C . GLU B 1 423 ? 15.565 30.744 50.720 1.00 55.67 482 GLU B C 1
ATOM 6921 O O . GLU B 1 423 ? 15.870 31.891 51.048 1.00 63.89 482 GLU B O 1
ATOM 6927 N N . TYR B 1 424 ? 16.280 30.030 49.859 1.00 67.88 483 TYR B N 1
ATOM 6928 C CA . TYR B 1 424 ? 17.464 30.601 49.240 1.00 61.40 483 TYR B CA 1
ATOM 6929 C C . TYR B 1 424 ? 17.158 31.155 47.859 1.00 56.66 483 TYR B C 1
ATOM 6930 O O . TYR B 1 424 ? 16.527 30.502 47.028 1.00 62.49 483 TYR B O 1
ATOM 6939 N N . ASN B 1 425 ? 17.623 32.377 47.633 1.00 59.05 484 ASN B N 1
ATOM 6940 C CA . ASN B 1 425 ? 17.476 33.050 46.355 1.00 72.56 484 ASN B CA 1
ATOM 6941 C C . ASN B 1 425 ? 18.809 33.656 45.958 1.00 71.84 484 ASN B C 1
ATOM 6942 O O . ASN B 1 425 ? 19.380 34.444 46.710 1.00 45.56 484 ASN B O 1
ATOM 6947 N N . ASN B 1 426 ? 19.312 33.266 44.792 1.00 76.77 485 ASN B N 1
ATOM 6948 C CA . ASN B 1 426 ? 20.582 33.778 44.296 1.00 71.10 485 ASN B CA 1
ATOM 6949 C C . ASN B 1 426 ? 20.373 34.957 43.344 1.00 81.40 485 ASN B C 1
ATOM 6950 O O . ASN B 1 426 ? 19.882 34.775 42.229 1.00 81.33 485 ASN B O 1
ATOM 6955 N N . PRO B 1 427 ? 20.768 36.168 43.778 1.00 85.70 486 PRO B N 1
ATOM 6956 C CA . PRO B 1 427 ? 20.686 37.413 43.001 1.00 92.25 486 PRO B CA 1
ATOM 6957 C C . PRO B 1 427 ? 21.316 37.305 41.617 1.00 89.28 486 PRO B C 1
ATOM 6958 O O . PRO B 1 427 ? 20.831 37.908 40.658 1.00 79.06 486 PRO B O 1
ATOM 6962 N N . ASP B 1 428 ? 22.399 36.540 41.529 1.00 68.17 487 ASP B N 1
ATOM 6963 C CA . ASP B 1 428 ? 23.193 36.463 40.311 1.00 56.65 487 ASP B CA 1
ATOM 6964 C C . ASP B 1 428 ? 22.573 35.503 39.302 1.00 50.86 487 ASP B C 1
ATOM 6965 O O . ASP B 1 428 ? 21.735 34.674 39.655 1.00 58.77 487 ASP B O 1
ATOM 6970 N N . PRO C 1 3 ? 34.728 79.923 17.128 1.00 61.43 62 PRO C N 1
ATOM 6971 C CA . PRO C 1 3 ? 34.461 79.459 18.494 1.00 63.44 62 PRO C CA 1
ATOM 6972 C C . PRO C 1 3 ? 34.602 77.946 18.633 1.00 63.31 62 PRO C C 1
ATOM 6973 O O . PRO C 1 3 ? 34.158 77.203 17.759 1.00 62.10 62 PRO C O 1
ATOM 6977 N N . HIS C 1 4 ? 35.218 77.501 19.724 1.00 51.40 63 HIS C N 1
ATOM 6978 C CA . HIS C 1 4 ? 35.393 76.076 19.977 1.00 43.04 63 HIS C CA 1
ATOM 6979 C C . HIS C 1 4 ? 34.066 75.430 20.358 1.00 44.37 63 HIS C C 1
ATOM 6980 O O . HIS C 1 4 ? 33.781 74.300 19.964 1.00 54.42 63 HIS C O 1
ATOM 6987 N N . GLN C 1 5 ? 33.262 76.149 21.137 1.00 38.40 64 GLN C N 1
ATOM 6988 C CA . GLN C 1 5 ? 31.888 75.737 21.403 1.00 45.47 64 GLN C CA 1
ATOM 6989 C C . GLN C 1 5 ? 30.926 76.593 20.586 1.00 48.32 64 GLN C C 1
ATOM 6990 O O . GLN C 1 5 ? 30.560 77.692 21.003 1.00 50.85 64 GLN C O 1
ATOM 6996 N N . PRO C 1 6 ? 30.514 76.088 19.414 1.00 42.61 65 PRO C N 1
ATOM 6997 C CA . PRO C 1 6 ? 29.684 76.850 18.478 1.00 50.71 65 PRO C CA 1
ATOM 6998 C C . PRO C 1 6 ? 28.205 76.849 18.849 1.00 36.68 65 PRO C C 1
ATOM 6999 O O . PRO C 1 6 ? 27.795 76.138 19.767 1.00 42.53 65 PRO C O 1
ATOM 7003 N N . ILE C 1 7 ? 27.420 77.646 18.132 1.00 39.94 66 ILE C N 1
ATOM 7004 C CA . ILE C 1 7 ? 25.972 77.659 18.297 1.00 51.69 66 ILE C CA 1
ATOM 7005 C C . ILE C 1 7 ? 25.377 76.321 17.874 1.00 45.94 66 ILE C C 1
ATOM 7006 O O . ILE C 1 7 ? 26.018 75.558 17.149 1.00 43.67 66 ILE C O 1
ATOM 7011 N N . PRO C 1 8 ? 24.152 76.022 18.334 1.00 50.97 67 PRO C N 1
ATOM 7012 C CA . PRO C 1 8 ? 23.436 74.870 17.780 1.00 43.67 67 PRO C CA 1
ATOM 7013 C C . PRO C 1 8 ? 23.260 75.011 16.270 1.00 51.25 67 PRO C C 1
ATOM 7014 O O . PRO C 1 8 ? 22.779 76.049 15.815 1.00 33.96 67 PRO C O 1
ATOM 7018 N N . PRO C 1 9 ? 23.658 73.982 15.504 1.00 39.48 68 PRO C N 1
ATOM 7019 C CA . PRO C 1 9 ? 23.628 73.999 14.035 1.00 46.21 68 PRO C CA 1
ATOM 7020 C C . PRO C 1 9 ? 22.257 74.351 13.460 1.00 50.11 68 PRO C C 1
ATOM 7021 O O . PRO C 1 9 ? 22.183 74.936 12.380 1.00 48.58 68 PRO C O 1
ATOM 7025 N N . SER C 1 10 ? 21.194 73.990 14.172 1.00 40.77 69 SER C N 1
ATOM 7026 C CA . SER C 1 10 ? 19.836 74.325 13.758 1.00 48.10 69 SER C CA 1
ATOM 7027 C C . SER C 1 10 ? 19.607 75.834 13.752 1.00 58.40 69 SER C C 1
ATOM 7028 O O . SER C 1 10 ? 18.786 76.343 12.990 1.00 69.91 69 SER C O 1
ATOM 7031 N N . LEU C 1 11 ? 20.337 76.542 14.609 1.00 55.23 70 LEU C N 1
ATOM 7032 C CA . LEU C 1 11 ? 20.231 77.996 14.699 1.00 44.11 70 LEU C CA 1
ATOM 7033 C C . LEU C 1 11 ? 21.248 78.697 13.803 1.00 35.34 70 LEU C C 1
ATOM 7034 O O . LEU C 1 11 ? 21.365 79.922 13.824 1.00 39.48 70 LEU C O 1
ATOM 7039 N N . GLY C 1 12 ? 21.977 77.915 13.014 1.00 52.75 71 GLY C N 1
ATOM 7040 C CA . GLY C 1 12 ? 22.990 78.450 12.122 1.00 55.47 71 GLY C CA 1
ATOM 7041 C C . GLY C 1 12 ? 22.527 78.440 10.678 1.00 61.48 71 GLY C C 1
ATOM 7042 O O . GLY C 1 12 ? 21.360 78.167 10.402 1.00 59.96 71 GLY C O 1
ATOM 7043 N N . GLU C 1 13 ? 23.438 78.741 9.756 1.00 53.89 72 GLU C N 1
ATOM 7044 C CA . GLU C 1 13 ? 23.110 78.726 8.334 1.00 70.73 72 GLU C CA 1
ATOM 7045 C C . GLU C 1 13 ? 22.701 77.323 7.898 1.00 67.84 72 GLU C C 1
ATOM 7046 O O . GLU C 1 13 ? 23.409 76.349 8.148 1.00 56.43 72 GLU C O 1
ATOM 7052 N N . LYS C 1 14 ? 21.543 77.235 7.252 1.00 69.17 73 LYS C N 1
ATOM 7053 C CA . LYS C 1 14 ? 20.961 75.958 6.868 1.00 59.16 73 LYS C CA 1
ATOM 7054 C C . LYS C 1 14 ? 21.805 75.264 5.801 1.00 61.66 73 LYS C C 1
ATOM 7055 O O . LYS C 1 14 ? 22.068 75.837 4.743 1.00 75.84 73 LYS C O 1
ATOM 7061 N N . ASP C 1 15 ? 22.237 74.037 6.077 1.00 64.94 74 ASP C N 1
ATOM 7062 C CA . ASP C 1 15 ? 23.000 73.278 5.092 1.00 68.66 74 ASP C CA 1
ATOM 7063 C C . ASP C 1 15 ? 22.058 72.731 4.023 1.00 66.26 74 ASP C C 1
ATOM 7064 O O . ASP C 1 15 ? 21.197 71.900 4.310 1.00 72.95 74 ASP C O 1
ATOM 7069 N N . LEU C 1 16 ? 22.230 73.197 2.792 1.00 67.89 75 LEU C N 1
ATOM 7070 C CA . LEU C 1 16 ? 21.353 72.807 1.693 1.00 74.26 75 LEU C CA 1
ATOM 7071 C C . LEU C 1 16 ? 21.979 71.736 0.805 1.00 68.51 75 LEU C C 1
ATOM 7072 O O . LEU C 1 16 ? 21.370 71.289 -0.167 1.00 61.80 75 LEU C O 1
ATOM 7077 N N . SER C 1 17 ? 23.197 71.331 1.145 1.00 62.13 76 SER C N 1
ATOM 7078 C CA . SER C 1 17 ? 23.937 70.360 0.348 1.00 61.51 76 SER C CA 1
ATOM 7079 C C . SER C 1 17 ? 23.292 68.979 0.400 1.00 60.39 76 SER C C 1
ATOM 7080 O O . SER C 1 17 ? 22.579 68.654 1.347 1.00 68.15 76 SER C O 1
ATOM 7083 N N . ASP C 1 18 ? 23.547 68.175 -0.627 1.00 64.06 77 ASP C N 1
ATOM 7084 C CA . ASP C 1 18 ? 23.018 66.817 -0.693 1.00 67.56 77 ASP C CA 1
ATOM 7085 C C . ASP C 1 18 ? 23.828 65.908 0.225 1.00 65.25 77 ASP C C 1
ATOM 7086 O O . ASP C 1 18 ? 25.018 65.695 -0.001 1.00 51.20 77 ASP C O 1
ATOM 7091 N N . PRO C 1 19 ? 23.179 65.367 1.268 1.00 55.50 78 PRO C N 1
ATOM 7092 C CA . PRO C 1 19 ? 23.848 64.516 2.259 1.00 40.16 78 PRO C CA 1
ATOM 7093 C C . PRO C 1 19 ? 24.325 63.178 1.698 1.00 39.05 78 PRO C C 1
ATOM 7094 O O . PRO C 1 19 ? 25.037 62.450 2.388 1.00 58.74 78 PRO C O 1
ATOM 7098 N N . PHE C 1 20 ? 23.941 62.863 0.467 1.00 48.20 79 PHE C N 1
ATOM 7099 C CA . PHE C 1 20 ? 24.279 61.572 -0.120 1.00 64.40 79 PHE C CA 1
ATOM 7100 C C . PHE C 1 20 ? 24.914 61.716 -1.501 1.00 64.68 79 PHE C C 1
ATOM 7101 O O . PHE C 1 20 ? 24.748 60.857 -2.366 1.00 69.79 79 PHE C O 1
ATOM 7109 N N . ASN C 1 21 ? 25.641 62.811 -1.695 1.00 72.32 80 ASN C N 1
ATOM 7110 C CA . ASN C 1 21 ? 26.382 63.048 -2.928 1.00 69.37 80 ASN C CA 1
ATOM 7111 C C . ASN C 1 21 ? 27.767 62.396 -2.846 1.00 66.09 80 ASN C C 1
ATOM 7112 O O . ASN C 1 21 ? 28.763 62.975 -3.279 1.00 88.84 80 ASN C O 1
ATOM 7117 N N . PHE C 1 22 ? 27.830 61.194 -2.282 1.00 57.84 81 PHE C N 1
ATOM 7118 C CA . PHE C 1 22 ? 29.093 60.470 -2.188 1.00 62.98 81 PHE C CA 1
ATOM 7119 C C . PHE C 1 22 ? 29.063 59.179 -3.002 1.00 64.97 81 PHE C C 1
ATOM 7120 O O . PHE C 1 22 ? 28.000 58.617 -3.261 1.00 65.92 81 PHE C O 1
ATOM 7128 N N . LEU C 1 23 ? 30.245 58.727 -3.412 1.00 72.55 82 LEU C N 1
ATOM 7129 C CA . LEU C 1 23 ? 30.383 57.527 -4.231 1.00 75.26 82 LEU C CA 1
ATOM 7130 C C . LEU C 1 23 ? 30.473 56.259 -3.389 1.00 69.27 82 LEU C C 1
ATOM 7131 O O . LEU C 1 23 ? 31.260 56.184 -2.446 1.00 77.53 82 LEU C O 1
ATOM 7136 N N . PHE C 1 24 ? 29.659 55.264 -3.731 1.00 75.60 83 PHE C N 1
ATOM 7137 C CA . PHE C 1 24 ? 29.727 53.968 -3.067 1.00 80.59 83 PHE C CA 1
ATOM 7138 C C . PHE C 1 24 ? 29.655 52.862 -4.125 1.00 80.12 83 PHE C C 1
ATOM 7139 O O . PHE C 1 24 ? 29.446 53.144 -5.305 1.00 83.48 83 PHE C O 1
ATOM 7147 N N . SER C 1 25 ? 29.820 51.609 -3.709 1.00 90.76 84 SER C N 1
ATOM 7148 C CA . SER C 1 25 ? 29.791 50.491 -4.651 1.00 100.31 84 SER C CA 1
ATOM 7149 C C . SER C 1 25 ? 28.474 49.715 -4.668 1.00 98.01 84 SER C C 1
ATOM 7150 O O . SER C 1 25 ? 27.769 49.632 -3.662 1.00 98.77 84 SER C O 1
ATOM 7153 N N . SER C 1 26 ? 28.153 49.156 -5.831 1.00 93.95 85 SER C N 1
ATOM 7154 C CA . SER C 1 26 ? 26.932 48.380 -6.020 1.00 95.37 85 SER C CA 1
ATOM 7155 C C . SER C 1 26 ? 27.259 46.939 -6.406 1.00 92.47 85 SER C C 1
ATOM 7156 O O . SER C 1 26 ? 26.427 46.240 -6.984 1.00 85.03 85 SER C O 1
ATOM 7159 N N . ASN C 1 27 ? 28.479 46.506 -6.097 1.00 87.07 86 ASN C N 1
ATOM 7160 C CA . ASN C 1 27 ? 28.921 45.149 -6.409 1.00 76.20 86 ASN C CA 1
ATOM 7161 C C . ASN C 1 27 ? 28.118 44.097 -5.642 1.00 75.59 86 ASN C C 1
ATOM 7162 O O . ASN C 1 27 ? 28.131 44.053 -4.412 1.00 89.47 86 ASN C O 1
ATOM 7167 N N . LYS C 1 28 ? 27.424 43.255 -6.399 1.00 61.99 87 LYS C N 1
ATOM 7168 C CA . LYS C 1 28 ? 26.470 42.274 -5.880 1.00 69.19 87 LYS C CA 1
ATOM 7169 C C . LYS C 1 28 ? 27.035 40.895 -5.538 1.00 64.03 87 LYS C C 1
ATOM 7170 O O . LYS C 1 28 ? 26.287 40.025 -5.097 1.00 56.11 87 LYS C O 1
ATOM 7176 N N . ILE C 1 29 ? 28.334 40.687 -5.730 1.00 64.90 88 ILE C N 1
ATOM 7177 C CA . ILE C 1 29 ? 28.922 39.366 -5.500 1.00 72.93 88 ILE C CA 1
ATOM 7178 C C . ILE C 1 29 ? 28.784 38.887 -4.054 1.00 73.80 88 ILE C C 1
ATOM 7179 O O . ILE C 1 29 ? 28.322 37.769 -3.823 1.00 78.42 88 ILE C O 1
ATOM 7184 N N . THR C 1 30 ? 29.174 39.713 -3.089 1.00 67.08 89 THR C N 1
ATOM 7185 C CA . THR C 1 30 ? 28.986 39.368 -1.680 1.00 66.96 89 THR C CA 1
ATOM 7186 C C . THR C 1 30 ? 27.504 39.150 -1.373 1.00 65.66 89 THR C C 1
ATOM 7187 O O . THR C 1 30 ? 27.132 38.200 -0.681 1.00 66.37 89 THR C O 1
ATOM 7191 N N . LEU C 1 31 ? 26.669 40.038 -1.904 1.00 63.81 90 LEU C N 1
ATOM 7192 C CA . LEU C 1 31 ? 25.221 39.980 -1.719 1.00 57.68 90 LEU C CA 1
ATOM 7193 C C . LEU C 1 31 ? 24.614 38.667 -2.202 1.00 59.90 90 LEU C C 1
ATOM 7194 O O . LEU C 1 31 ? 23.817 38.043 -1.502 1.00 53.54 90 LEU C O 1
ATOM 7199 N N . ARG C 1 32 ? 24.999 38.259 -3.405 1.00 66.35 91 ARG C N 1
ATOM 7200 C CA . ARG C 1 32 ? 24.455 37.062 -4.035 1.00 77.80 91 ARG C CA 1
ATOM 7201 C C . ARG C 1 32 ? 24.923 35.780 -3.348 1.00 77.25 91 ARG C C 1
ATOM 7202 O O . ARG C 1 32 ? 24.161 34.820 -3.232 1.00 61.20 91 ARG C O 1
ATOM 7210 N N . LYS C 1 33 ? 26.175 35.765 -2.901 1.00 64.47 92 LYS C N 1
ATOM 7211 C CA . LYS C 1 33 ? 26.697 34.633 -2.139 1.00 60.47 92 LYS C CA 1
ATOM 7212 C C . LYS C 1 33 ? 25.964 34.458 -0.813 1.00 76.84 92 LYS C C 1
ATOM 7213 O O . LYS C 1 33 ? 25.698 33.336 -0.381 1.00 74.49 92 LYS C O 1
ATOM 7219 N N . LEU C 1 34 ? 25.641 35.578 -0.175 1.00 72.67 93 LEU C N 1
ATOM 7220 C CA . LEU C 1 34 ? 24.911 35.562 1.087 1.00 68.26 93 LEU C CA 1
ATOM 7221 C C . LEU C 1 34 ? 23.468 35.105 0.906 1.00 61.59 93 LEU C C 1
ATOM 7222 O O . LEU C 1 34 ? 22.943 34.347 1.721 1.00 52.84 93 LEU C O 1
ATOM 7227 N N . TYR C 1 35 ? 22.832 35.574 -0.163 1.00 78.69 94 TYR C N 1
ATOM 7228 C CA . TYR C 1 35 ? 21.466 35.175 -0.483 1.00 84.73 94 TYR C CA 1
ATOM 7229 C C . TYR C 1 35 ? 21.391 33.682 -0.780 1.00 77.94 94 TYR C C 1
ATOM 7230 O O . TYR C 1 35 ? 20.529 32.976 -0.257 1.00 69.61 94 TYR C O 1
ATOM 7239 N N . ASP C 1 36 ? 22.301 33.216 -1.631 1.00 72.22 95 ASP C N 1
ATOM 7240 C CA . ASP C 1 36 ? 22.327 31.826 -2.073 1.00 78.73 95 ASP C CA 1
ATOM 7241 C C . ASP C 1 36 ? 22.475 30.863 -0.898 1.00 74.36 95 ASP C C 1
ATOM 7242 O O . ASP C 1 36 ? 21.843 29.809 -0.866 1.00 68.56 95 ASP C O 1
ATOM 7247 N N . LEU C 1 37 ? 23.315 31.231 0.062 1.00 63.87 96 LEU C N 1
ATOM 7248 C CA . LEU C 1 37 ? 23.584 30.381 1.217 1.00 59.59 96 LEU C CA 1
ATOM 7249 C C . LEU C 1 37 ? 22.450 30.395 2.244 1.00 61.86 96 LEU C C 1
ATOM 7250 O O . LEU C 1 37 ? 22.488 29.647 3.219 1.00 71.65 96 LEU C O 1
ATOM 7255 N N . THR C 1 38 ? 21.440 31.232 2.023 1.00 59.14 97 THR C N 1
ATOM 7256 C CA . THR C 1 38 ? 20.392 31.436 3.023 1.00 69.94 97 THR C CA 1
ATOM 7257 C C . THR C 1 38 ? 18.972 31.362 2.463 1.00 74.47 97 THR C C 1
ATOM 7258 O O . THR C 1 38 ? 18.002 31.524 3.203 1.00 79.01 97 THR C O 1
ATOM 7262 N N . LYS C 1 39 ? 18.854 31.114 1.163 1.00 70.04 98 LYS C N 1
ATOM 7263 C CA . LYS C 1 39 ? 17.551 31.066 0.503 1.00 74.07 98 LYS C CA 1
ATOM 7264 C C . LYS C 1 39 ? 16.654 29.925 0.995 1.00 71.83 98 LYS C C 1
ATOM 7265 O O . LYS C 1 39 ? 15.447 29.935 0.756 1.00 81.83 98 LYS C O 1
ATOM 7271 N N . ASN C 1 40 ? 17.243 28.950 1.680 1.00 78.25 99 ASN C N 1
ATOM 7272 C CA . ASN C 1 40 ? 16.485 27.817 2.208 1.00 87.10 99 ASN C CA 1
ATOM 7273 C C . ASN C 1 40 ? 16.330 27.876 3.725 1.00 81.18 99 ASN C C 1
ATOM 7274 O O . ASN C 1 40 ? 15.879 26.915 4.350 1.00 79.19 99 ASN C O 1
ATOM 7279 N N . VAL C 1 41 ? 16.711 29.004 4.314 1.00 79.77 100 VAL C N 1
ATOM 7280 C CA . VAL C 1 41 ? 16.578 29.195 5.754 1.00 77.17 100 VAL C CA 1
ATOM 7281 C C . VAL C 1 41 ? 15.159 29.629 6.106 1.00 77.21 100 VAL C C 1
ATOM 7282 O O . VAL C 1 41 ? 14.627 30.574 5.523 1.00 74.99 100 VAL C O 1
ATOM 7286 N N . ASP C 1 42 ? 14.549 28.932 7.059 1.00 79.83 101 ASP C N 1
ATOM 7287 C CA . ASP C 1 42 ? 13.195 29.259 7.487 1.00 79.65 101 ASP C CA 1
ATOM 7288 C C . ASP C 1 42 ? 13.245 30.391 8.504 1.00 79.77 101 ASP C C 1
ATOM 7289 O O . ASP C 1 42 ? 13.256 30.157 9.713 1.00 89.48 101 ASP C O 1
ATOM 7294 N N . PHE C 1 43 ? 13.270 31.620 8.001 1.00 78.34 102 PHE C N 1
ATOM 7295 C CA . PHE C 1 43 ? 13.387 32.798 8.849 1.00 79.45 102 PHE C CA 1
ATOM 7296 C C . PHE C 1 43 ? 12.130 33.043 9.674 1.00 75.71 102 PHE C C 1
ATOM 7297 O O . PHE C 1 43 ? 12.211 33.475 10.822 1.00 88.48 102 PHE C O 1
ATOM 7305 N N . ASP C 1 44 ? 10.971 32.757 9.088 1.00 74.08 103 ASP C N 1
ATOM 7306 C CA . ASP C 1 44 ? 9.692 32.986 9.754 1.00 77.78 103 ASP C CA 1
ATOM 7307 C C . ASP C 1 44 ? 9.573 32.247 11.083 1.00 71.82 103 ASP C C 1
ATOM 7308 O O . ASP C 1 44 ? 9.152 32.825 12.086 1.00 69.20 103 ASP C O 1
ATOM 7313 N N . GLN C 1 45 ? 9.943 30.971 11.091 1.00 66.95 104 GLN C N 1
ATOM 7314 C CA . GLN C 1 45 ? 9.878 30.184 12.315 1.00 71.55 104 GLN C CA 1
ATOM 7315 C C . GLN C 1 45 ? 11.012 30.560 13.266 1.00 75.14 104 GLN C C 1
ATOM 7316 O O . GLN C 1 45 ? 10.853 30.508 14.486 1.00 74.86 104 GLN C O 1
ATOM 7322 N N . LEU C 1 46 ? 12.154 30.943 12.701 1.00 70.84 105 LEU C N 1
ATOM 7323 C CA . LEU C 1 46 ? 13.306 31.344 13.503 1.00 69.93 105 LEU C CA 1
ATOM 7324 C C . LEU C 1 46 ? 13.048 32.659 14.230 1.00 71.04 105 LEU C C 1
ATOM 7325 O O . LEU C 1 46 ? 13.328 32.778 15.422 1.00 67.96 105 LEU C O 1
ATOM 7330 N N . ARG C 1 47 ? 12.520 33.645 13.508 1.00 66.60 106 ARG C N 1
ATOM 7331 C CA . ARG C 1 47 ? 12.198 34.938 14.104 1.00 67.36 106 ARG C CA 1
ATOM 7332 C C . ARG C 1 47 ? 11.212 34.773 15.254 1.00 71.50 106 ARG C C 1
ATOM 7333 O O . ARG C 1 47 ? 11.223 35.543 16.214 1.00 61.03 106 ARG C O 1
ATOM 7341 N N . GLN C 1 48 ? 10.363 33.756 15.146 1.00 82.03 107 GLN C N 1
ATOM 7342 C CA . GLN C 1 48 ? 9.316 33.516 16.130 1.00 83.94 107 GLN C CA 1
ATOM 7343 C C . GLN C 1 48 ? 9.893 32.903 17.406 1.00 68.87 107 GLN C C 1
ATOM 7344 O O . GLN C 1 48 ? 9.188 32.740 18.401 1.00 72.62 107 GLN C O 1
ATOM 7350 N N . ASN C 1 49 ? 11.180 32.568 17.370 1.00 64.10 108 ASN C N 1
ATOM 7351 C CA . ASN C 1 49 ? 11.848 31.971 18.521 1.00 66.64 108 ASN C CA 1
ATOM 7352 C C . ASN C 1 49 ? 12.837 32.928 19.176 1.00 63.73 108 ASN C C 1
ATOM 7353 O O . ASN C 1 49 ? 13.396 32.628 20.231 1.00 58.70 108 ASN C O 1
ATOM 7358 N N . GLU C 1 50 ? 13.051 34.079 18.545 1.00 66.19 109 GLU C N 1
ATOM 7359 C CA . GLU C 1 50 ? 13.993 35.069 19.056 1.00 65.03 109 GLU C CA 1
ATOM 7360 C C . GLU C 1 50 ? 13.482 35.688 20.351 1.00 63.28 109 GLU C C 1
ATOM 7361 O O . GLU C 1 50 ? 14.264 36.077 21.218 1.00 57.20 109 GLU C O 1
ATOM 7367 N N . CYS C 1 51 ? 12.162 35.772 20.472 1.00 59.00 110 CYS C N 1
ATOM 7368 C CA . CYS C 1 51 ? 11.531 36.308 21.669 1.00 70.15 110 CYS C CA 1
ATOM 7369 C C . CYS C 1 51 ? 10.658 35.242 22.320 1.00 72.88 110 CYS C C 1
ATOM 7370 O O . CYS C 1 51 ? 9.692 34.767 21.721 1.00 79.90 110 CYS C O 1
ATOM 7373 N N . LYS C 1 52 ? 11.011 34.868 23.546 1.00 73.51 111 LYS C N 1
ATOM 7374 C CA . LYS C 1 52 ? 10.294 33.833 24.283 1.00 84.34 111 LYS C CA 1
ATOM 7375 C C . LYS C 1 52 ? 8.830 34.209 24.489 1.00 82.01 111 LYS C C 1
ATOM 7376 O O . LYS C 1 52 ? 7.938 33.632 23.869 1.00 86.06 111 LYS C O 1
ATOM 7382 N N . LYS C 1 53 ? 8.590 35.181 25.361 1.00 78.66 112 LYS C N 1
ATOM 7383 C CA . LYS C 1 53 ? 7.240 35.670 25.611 1.00 74.99 112 LYS C CA 1
ATOM 7384 C C . LYS C 1 53 ? 7.188 37.185 25.464 1.00 79.21 112 LYS C C 1
ATOM 7385 O O . LYS C 1 53 ? 7.911 37.908 26.144 1.00 74.92 112 LYS C O 1
ATOM 7391 N N . ASN C 1 54 ? 6.346 37.669 24.560 1.00 78.00 113 ASN C N 1
ATOM 7392 C CA . ASN C 1 54 ? 6.225 39.105 24.365 1.00 63.24 113 ASN C CA 1
ATOM 7393 C C . ASN C 1 54 ? 5.215 39.686 25.339 1.00 67.18 113 ASN C C 1
ATOM 7394 O O . ASN C 1 54 ? 4.012 39.677 25.078 1.00 70.21 113 ASN C O 1
ATOM 7399 N N . ILE C 1 55 ? 5.709 40.194 26.461 1.00 63.34 114 ILE C N 1
ATOM 7400 C CA . ILE C 1 55 ? 4.840 40.785 27.465 1.00 72.09 114 ILE C CA 1
ATOM 7401 C C . ILE C 1 55 ? 5.352 42.157 27.913 1.00 75.65 114 ILE C C 1
ATOM 7402 O O . ILE C 1 55 ? 6.559 42.370 28.036 1.00 77.38 114 ILE C O 1
ATOM 7407 N N . THR C 1 56 ? 4.429 43.089 28.139 1.00 70.18 115 THR C N 1
ATOM 7408 C CA . THR C 1 56 ? 4.787 44.428 28.596 1.00 63.89 115 THR C CA 1
ATOM 7409 C C . THR C 1 56 ? 4.879 44.466 30.116 1.00 59.55 115 THR C C 1
ATOM 7410 O O . THR C 1 56 ? 4.578 43.478 30.786 1.00 60.03 115 THR C O 1
ATOM 7414 N N . LEU C 1 57 ? 5.293 45.606 30.659 1.00 68.40 116 LEU C N 1
ATOM 7415 C CA . LEU C 1 57 ? 5.452 45.737 32.102 1.00 73.05 116 LEU C CA 1
ATOM 7416 C C . LEU C 1 57 ? 4.097 45.818 32.801 1.00 78.10 116 LEU C C 1
ATOM 7417 O O . LEU C 1 57 ? 3.937 45.334 33.921 1.00 85.04 116 LEU C O 1
ATOM 7422 N N . SER C 1 58 ? 3.126 46.434 32.134 1.00 75.00 117 SER C N 1
ATOM 7423 C CA . SER C 1 58 ? 1.779 46.559 32.680 1.00 82.17 117 SER C CA 1
ATOM 7424 C C . SER C 1 58 ? 1.098 45.196 32.642 1.00 81.96 117 SER C C 1
ATOM 7425 O O . SER C 1 58 ? 0.434 44.785 33.593 1.00 85.34 117 SER C O 1
ATOM 7428 N N . LYS C 1 59 ? 1.281 44.506 31.520 1.00 72.94 118 LYS C N 1
ATOM 7429 C CA . LYS C 1 59 ? 0.725 43.177 31.295 1.00 78.31 118 LYS C CA 1
ATOM 7430 C C . LYS C 1 59 ? 1.368 42.170 32.247 1.00 75.44 118 LYS C C 1
ATOM 7431 O O . LYS C 1 59 ? 0.803 41.112 32.529 1.00 90.34 118 LYS C O 1
ATOM 7437 N N . PHE C 1 60 ? 2.546 42.518 32.754 1.00 75.08 119 PHE C N 1
ATOM 7438 C CA . PHE C 1 60 ? 3.268 41.659 33.682 1.00 77.50 119 PHE C CA 1
ATOM 7439 C C . PHE C 1 60 ? 2.544 41.605 35.021 1.00 74.98 119 PHE C C 1
ATOM 7440 O O . PHE C 1 60 ? 2.591 40.591 35.717 1.00 78.77 119 PHE C O 1
ATOM 7448 N N . TRP C 1 61 ? 1.874 42.695 35.380 1.00 87.26 120 TRP C N 1
ATOM 7449 C CA . TRP C 1 61 ? 1.109 42.725 36.619 1.00 93.94 120 TRP C CA 1
ATOM 7450 C C . TRP C 1 61 ? -0.170 41.905 36.477 1.00 99.70 120 TRP C C 1
ATOM 7451 O O . TRP C 1 61 ? -1.069 42.267 35.717 1.00 100.81 120 TRP C O 1
ATOM 7462 N N . GLU C 1 71 ? -1.711 56.406 33.531 1.00 61.10 130 GLU C N 1
ATOM 7463 C CA . GLU C 1 71 ? -1.097 56.753 32.253 1.00 71.88 130 GLU C CA 1
ATOM 7464 C C . GLU C 1 71 ? -1.489 58.161 31.815 1.00 71.17 130 GLU C C 1
ATOM 7465 O O . GLU C 1 71 ? -2.027 58.361 30.726 1.00 54.44 130 GLU C O 1
ATOM 7471 N N . ASP C 1 72 ? -1.216 59.132 32.680 1.00 75.25 131 ASP C N 1
ATOM 7472 C CA . ASP C 1 72 ? -1.520 60.530 32.401 1.00 78.62 131 ASP C CA 1
ATOM 7473 C C . ASP C 1 72 ? -0.523 61.164 31.428 1.00 75.81 131 ASP C C 1
ATOM 7474 O O . ASP C 1 72 ? -0.881 62.078 30.685 1.00 82.57 131 ASP C O 1
ATOM 7479 N N . ASP C 1 73 ? 0.720 60.687 31.425 1.00 65.48 132 ASP C N 1
ATOM 7480 C CA . ASP C 1 73 ? 1.725 61.262 30.533 1.00 63.99 132 ASP C CA 1
ATOM 7481 C C . ASP C 1 73 ? 2.510 60.207 29.757 1.00 61.67 132 ASP C C 1
ATOM 7482 O O . ASP C 1 73 ? 2.408 59.010 30.026 1.00 55.59 132 ASP C O 1
ATOM 7487 N N . ASN C 1 74 ? 3.300 60.674 28.794 1.00 51.34 133 ASN C N 1
ATOM 7488 C CA . ASN C 1 74 ? 4.042 59.796 27.898 1.00 51.93 133 ASN C CA 1
ATOM 7489 C C . ASN C 1 74 ? 5.194 59.062 28.578 1.00 55.91 133 ASN C C 1
ATOM 7490 O O . ASN C 1 74 ? 5.689 58.062 28.060 1.00 50.39 133 ASN C O 1
ATOM 7495 N N . TRP C 1 75 ? 5.623 59.564 29.733 1.00 43.24 134 TRP C N 1
ATOM 7496 C CA . TRP C 1 75 ? 6.602 58.855 30.547 1.00 52.74 134 TRP C CA 1
ATOM 7497 C C . TRP C 1 75 ? 5.999 57.546 31.029 1.00 60.32 134 TRP C C 1
ATOM 7498 O O . TRP C 1 75 ? 6.578 56.473 30.854 1.00 61.05 134 TRP C O 1
ATOM 7509 N N . GLU C 1 76 ? 4.819 57.656 31.631 1.00 58.03 135 GLU C N 1
ATOM 7510 C CA . GLU C 1 76 ? 4.102 56.514 32.179 1.00 65.69 135 GLU C CA 1
ATOM 7511 C C . GLU C 1 76 ? 3.702 55.530 31.084 1.00 61.11 135 GLU C C 1
ATOM 7512 O O . GLU C 1 76 ? 3.740 54.316 31.288 1.00 48.01 135 GLU C O 1
ATOM 7518 N N . ARG C 1 77 ? 3.318 56.056 29.925 1.00 48.25 136 ARG C N 1
ATOM 7519 C CA . ARG C 1 77 ? 2.980 55.209 28.788 1.00 45.77 136 ARG C CA 1
ATOM 7520 C C . ARG C 1 77 ? 4.212 54.473 28.269 1.00 62.26 136 ARG C C 1
ATOM 7521 O O . ARG C 1 77 ? 4.120 53.329 27.823 1.00 67.65 136 ARG C O 1
ATOM 7529 N N . PHE C 1 78 ? 5.363 55.136 28.332 1.00 58.94 137 PHE C N 1
ATOM 7530 C CA . PHE C 1 78 ? 6.629 54.514 27.963 1.00 43.06 137 PHE C CA 1
ATOM 7531 C C . PHE C 1 78 ? 7.035 53.433 28.959 1.00 52.68 137 PHE C C 1
ATOM 7532 O O . PHE C 1 78 ? 7.395 52.322 28.571 1.00 54.88 137 PHE C O 1
ATOM 7540 N N . TYR C 1 79 ? 6.986 53.777 30.243 1.00 44.37 138 TYR C N 1
ATOM 7541 C CA . TYR C 1 79 ? 7.339 52.848 31.312 1.00 48.49 138 TYR C CA 1
ATOM 7542 C C . TYR C 1 79 ? 6.478 51.590 31.273 1.00 56.05 138 TYR C C 1
ATOM 7543 O O . TYR C 1 79 ? 6.977 50.480 31.453 1.00 60.03 138 TYR C O 1
ATOM 7552 N N . SER C 1 80 ? 5.182 51.777 31.043 1.00 57.39 139 SER C N 1
ATOM 7553 C CA . SER C 1 80 ? 4.234 50.668 31.016 1.00 62.03 139 SER C CA 1
ATOM 7554 C C . SER C 1 80 ? 4.504 49.709 29.860 1.00 59.23 139 SER C C 1
ATOM 7555 O O . SER C 1 80 ? 4.329 48.499 29.996 1.00 66.23 139 SER C O 1
ATOM 7558 N N . ASN C 1 81 ? 4.930 50.255 28.726 1.00 52.97 140 ASN C N 1
ATOM 7559 C CA . ASN C 1 81 ? 5.147 49.452 27.527 1.00 57.23 140 ASN C CA 1
ATOM 7560 C C . ASN C 1 81 ? 6.572 48.927 27.379 1.00 51.09 140 ASN C C 1
ATOM 7561 O O . ASN C 1 81 ? 6.936 48.412 26.322 1.00 48.15 140 ASN C O 1
ATOM 7566 N N . ILE C 1 82 ? 7.380 49.064 28.426 1.00 36.01 141 ILE C N 1
ATOM 7567 C CA . ILE C 1 82 ? 8.702 48.449 28.426 1.00 58.58 141 ILE C CA 1
ATOM 7568 C C . ILE C 1 82 ? 8.535 46.935 28.377 1.00 56.31 141 ILE C C 1
ATOM 7569 O O . ILE C 1 82 ? 8.043 46.323 29.326 1.00 59.97 141 ILE C O 1
ATOM 7574 N N . GLY C 1 83 ? 8.944 46.336 27.264 1.00 51.57 142 GLY C N 1
ATOM 7575 C CA . GLY C 1 83 ? 8.681 44.930 27.021 1.00 62.11 142 GLY C CA 1
ATOM 7576 C C . GLY C 1 83 ? 9.794 43.996 27.446 1.00 53.49 142 GLY C C 1
ATOM 7577 O O . GLY C 1 83 ? 10.856 44.428 27.891 1.00 40.10 142 GLY C O 1
ATOM 7578 N N . SER C 1 84 ? 9.538 42.701 27.300 1.00 62.28 143 SER C N 1
ATOM 7579 C CA . SER C 1 84 ? 10.477 41.672 27.722 1.00 60.81 143 SER C CA 1
ATOM 7580 C C . SER C 1 84 ? 11.519 41.359 26.653 1.00 62.21 143 SER C C 1
ATOM 7581 O O . SER C 1 84 ? 12.533 40.720 26.936 1.00 64.81 143 SER C O 1
ATOM 7584 N N . CYS C 1 85 ? 11.265 41.800 25.425 1.00 56.38 144 CYS C N 1
ATOM 7585 C CA . CYS C 1 85 ? 12.190 41.547 24.326 1.00 71.82 144 CYS C CA 1
ATOM 7586 C C . CYS C 1 85 ? 12.527 42.831 23.573 1.00 66.90 144 CYS C C 1
ATOM 7587 O O . CYS C 1 85 ? 13.189 42.797 22.535 1.00 61.03 144 CYS C O 1
ATOM 7590 N N . SER C 1 86 ? 12.075 43.959 24.113 1.00 70.55 145 SER C N 1
ATOM 7591 C CA . SER C 1 86 ? 12.328 45.269 23.521 1.00 48.55 145 SER C CA 1
ATOM 7592 C C . SER C 1 86 ? 11.982 46.363 24.523 1.00 56.82 145 SER C C 1
ATOM 7593 O O . SER C 1 86 ? 11.113 46.179 25.373 1.00 56.79 145 SER C O 1
ATOM 7596 N N . VAL C 1 87 ? 12.662 47.500 24.424 1.00 44.47 146 VAL C N 1
ATOM 7597 C CA . VAL C 1 87 ? 12.386 48.625 25.308 1.00 52.13 146 VAL C CA 1
ATOM 7598 C C . VAL C 1 87 ? 11.071 49.302 24.919 1.00 43.97 146 VAL C C 1
ATOM 7599 O O . VAL C 1 87 ? 10.294 49.717 25.782 1.00 43.83 146 VAL C O 1
ATOM 7603 N N . TYR C 1 88 ? 10.815 49.384 23.617 1.00 43.18 147 TYR C N 1
ATOM 7604 C CA . TYR C 1 88 ? 9.578 49.970 23.108 1.00 35.53 147 TYR C CA 1
ATOM 7605 C C . TYR C 1 88 ? 9.211 49.374 21.752 1.00 42.04 147 TYR C C 1
ATOM 7606 O O . TYR C 1 88 ? 10.078 48.898 21.024 1.00 49.02 147 TYR C O 1
ATOM 7615 N N . SER C 1 89 ? 7.922 49.390 21.420 1.00 62.35 148 SER C N 1
ATOM 7616 C CA . SER C 1 89 ? 7.468 48.915 20.114 1.00 60.11 148 SER C CA 1
ATOM 7617 C C . SER C 1 89 ? 6.501 49.880 19.435 1.00 63.02 148 SER C C 1
ATOM 7618 O O . SER C 1 89 ? 6.092 49.653 18.296 1.00 71.46 148 SER C O 1
ATOM 7621 N N . ASP C 1 90 ? 6.184 50.982 20.107 1.00 51.52 149 ASP C N 1
ATOM 7622 C CA . ASP C 1 90 ? 5.217 51.934 19.577 1.00 55.56 149 ASP C CA 1
ATOM 7623 C C . ASP C 1 90 ? 5.942 53.239 19.299 1.00 56.46 149 ASP C C 1
ATOM 7624 O O . ASP C 1 90 ? 6.120 54.074 20.183 1.00 47.63 149 ASP C O 1
ATOM 7629 N N . ASP C 1 91 ? 6.349 53.399 18.044 1.00 35.96 150 ASP C N 1
ATOM 7630 C CA . ASP C 1 91 ? 7.171 54.526 17.627 1.00 60.48 150 ASP C CA 1
ATOM 7631 C C . ASP C 1 91 ? 6.452 55.867 17.749 1.00 60.83 150 ASP C C 1
ATOM 7632 O O . ASP C 1 91 ? 7.070 56.876 18.087 1.00 44.93 150 ASP C O 1
ATOM 7637 N N . GLN C 1 92 ? 5.150 55.875 17.480 1.00 58.27 151 GLN C N 1
ATOM 7638 C CA . GLN C 1 92 ? 4.396 57.124 17.462 1.00 50.24 151 GLN C CA 1
ATOM 7639 C C . GLN C 1 92 ? 4.280 57.750 18.847 1.00 57.02 151 GLN C C 1
ATOM 7640 O O . GLN C 1 92 ? 4.477 58.955 19.004 1.00 49.29 151 GLN C O 1
ATOM 7654 N N . ILE C 1 94 ? 6.237 57.113 21.240 1.00 62.20 153 ILE C N 1
ATOM 7655 C CA . ILE C 1 94 ? 7.612 57.413 21.616 1.00 43.82 153 ILE C CA 1
ATOM 7656 C C . ILE C 1 94 ? 8.005 58.754 21.009 1.00 45.05 153 ILE C C 1
ATOM 7657 O O . ILE C 1 94 ? 8.611 59.593 21.674 1.00 38.51 153 ILE C O 1
ATOM 7662 N N . ASP C 1 95 ? 7.644 58.952 19.743 1.00 42.30 154 ASP C N 1
ATOM 7663 C CA . ASP C 1 95 ? 7.827 60.240 19.080 1.00 55.95 154 ASP C CA 1
ATOM 7664 C C . ASP C 1 95 ? 7.097 61.348 19.835 1.00 39.96 154 ASP C C 1
ATOM 7665 O O . ASP C 1 95 ? 7.524 62.503 19.828 1.00 57.23 154 ASP C O 1
ATOM 7670 N N . ASN C 1 96 ? 5.995 60.987 20.485 1.00 36.96 155 ASN C N 1
ATOM 7671 C CA . ASN C 1 96 ? 5.280 61.917 21.346 1.00 49.71 155 ASN C CA 1
ATOM 7672 C C . ASN C 1 96 ? 6.093 62.211 22.601 1.00 53.17 155 ASN C C 1
ATOM 7673 O O . ASN C 1 96 ? 6.154 63.351 23.061 1.00 49.86 155 ASN C O 1
ATOM 7678 N N . LEU C 1 97 ? 6.712 61.171 23.152 1.00 38.22 156 LEU C N 1
ATOM 7679 C CA . LEU C 1 97 ? 7.581 61.315 24.313 1.00 44.91 156 LEU C CA 1
ATOM 7680 C C . LEU C 1 97 ? 8.799 62.170 23.973 1.00 54.77 156 LEU C C 1
ATOM 7681 O O . LEU C 1 97 ? 9.230 62.999 24.775 1.00 42.31 156 LEU C O 1
ATOM 7686 N N . LEU C 1 98 ? 9.350 61.955 22.782 1.00 33.81 157 LEU C N 1
ATOM 7687 C CA . LEU C 1 98 ? 10.469 62.752 22.289 1.00 33.48 157 LEU C CA 1
ATOM 7688 C C . LEU C 1 98 ? 10.100 64.228 22.219 1.00 43.24 157 LEU C C 1
ATOM 7689 O O . LEU C 1 98 ? 10.856 65.089 22.668 1.00 48.78 157 LEU C O 1
ATOM 7694 N N . HIS C 1 99 ? 8.934 64.508 21.645 1.00 54.95 158 HIS C N 1
ATOM 7695 C CA . HIS C 1 99 ? 8.417 65.868 21.560 1.00 33.46 158 HIS C CA 1
ATOM 7696 C C . HIS C 1 99 ? 8.259 66.499 22.941 1.00 46.74 158 HIS C C 1
ATOM 7697 O O . HIS C 1 99 ? 8.552 67.679 23.134 1.00 36.65 158 HIS C O 1
ATOM 7704 N N . ASP C 1 100 ? 7.794 65.701 23.897 1.00 33.50 159 ASP C N 1
ATOM 7705 C CA . ASP C 1 100 ? 7.598 66.166 25.264 1.00 33.41 159 ASP C CA 1
ATOM 7706 C C . ASP C 1 100 ? 8.919 66.449 25.962 1.00 37.21 159 ASP C C 1
ATOM 7707 O O . ASP C 1 100 ? 9.040 67.416 26.710 1.00 41.40 159 ASP C O 1
ATOM 7712 N N . LEU C 1 101 ? 9.908 65.598 25.711 1.00 57.52 160 LEU C N 1
ATOM 7713 C CA . LEU C 1 101 ? 11.234 65.776 26.287 1.00 43.01 160 LEU C CA 1
ATOM 7714 C C . LEU C 1 101 ? 11.850 67.084 25.800 1.00 56.37 160 LEU C C 1
ATOM 7715 O O . LEU C 1 101 ? 12.602 67.735 26.523 1.00 40.55 160 LEU C O 1
ATOM 7720 N N . ASN C 1 102 ? 11.522 67.455 24.567 1.00 43.94 161 ASN C N 1
ATOM 7721 C CA . ASN C 1 102 ? 12.018 68.687 23.968 1.00 36.32 161 ASN C CA 1
ATOM 7722 C C . ASN C 1 102 ? 11.315 69.957 24.455 1.00 42.71 161 ASN C C 1
ATOM 7723 O O . ASN C 1 102 ? 11.944 71.009 24.572 1.00 42.98 161 ASN C O 1
ATOM 7728 N N . THR C 1 103 ? 10.018 69.863 24.741 1.00 40.81 162 THR C N 1
ATOM 7729 C CA . THR C 1 103 ? 9.209 71.061 24.978 1.00 43.07 162 THR C CA 1
ATOM 7730 C C . THR C 1 103 ? 8.736 71.272 26.420 1.00 32.37 162 THR C C 1
ATOM 7731 O O . THR C 1 103 ? 8.419 72.398 26.802 1.00 40.11 162 THR C O 1
ATOM 7735 N N . SER C 1 104 ? 8.681 70.205 27.214 1.00 39.13 163 SER C N 1
ATOM 7736 C CA . SER C 1 104 ? 8.167 70.305 28.581 1.00 32.53 163 SER C CA 1
ATOM 7737 C C . SER C 1 104 ? 8.970 71.287 29.429 1.00 46.06 163 SER C C 1
ATOM 7738 O O . SER C 1 104 ? 10.199 71.293 29.382 1.00 64.66 163 SER C O 1
ATOM 7741 N N . PRO C 1 105 ? 8.267 72.123 30.209 1.00 61.64 164 PRO C N 1
ATOM 7742 C CA . PRO C 1 105 ? 8.902 73.111 31.089 1.00 56.82 164 PRO C CA 1
ATOM 7743 C C . PRO C 1 105 ? 9.710 72.465 32.209 1.00 48.13 164 PRO C C 1
ATOM 7744 O O . PRO C 1 105 ? 9.285 71.464 32.788 1.00 34.53 164 PRO C O 1
ATOM 7748 N N . ILE C 1 106 ? 10.871 73.040 32.504 1.00 39.62 165 ILE C N 1
ATOM 7749 C CA . ILE C 1 106 ? 11.762 72.500 33.523 1.00 33.13 165 ILE C CA 1
ATOM 7750 C C . ILE C 1 106 ? 11.543 73.161 34.883 1.00 38.75 165 ILE C C 1
ATOM 7751 O O . ILE C 1 106 ? 11.537 74.386 34.996 1.00 42.51 165 ILE C O 1
ATOM 7756 N N . LYS C 1 107 ? 11.362 72.337 35.910 1.00 39.03 166 LYS C N 1
ATOM 7757 C CA . LYS C 1 107 ? 11.153 72.828 37.266 1.00 34.89 166 LYS C CA 1
ATOM 7758 C C . LYS C 1 107 ? 12.473 72.911 38.022 1.00 48.41 166 LYS C C 1
ATOM 7759 O O . LYS C 1 107 ? 12.791 73.934 38.628 1.00 44.64 166 LYS C O 1
ATOM 7765 N N . HIS C 1 108 ? 13.240 71.827 37.975 1.00 34.95 167 HIS C N 1
ATOM 7766 C CA . HIS C 1 108 ? 14.513 71.762 38.679 1.00 35.45 167 HIS C CA 1
ATOM 7767 C C . HIS C 1 108 ? 15.621 71.217 37.793 1.00 41.13 167 HIS C C 1
ATOM 7768 O O . HIS C 1 108 ? 15.380 70.389 36.914 1.00 43.14 167 HIS C O 1
ATOM 7775 N N . VAL C 1 109 ? 16.838 71.695 38.026 1.00 40.25 168 VAL C N 1
ATOM 7776 C CA . VAL C 1 109 ? 18.019 71.117 37.402 1.00 49.13 168 VAL C CA 1
ATOM 7777 C C . VAL C 1 109 ? 19.011 70.712 38.486 1.00 35.56 168 VAL C C 1
ATOM 7778 O O . VAL C 1 109 ? 19.456 71.545 39.274 1.00 38.74 168 VAL C O 1
ATOM 7782 N N . HIS C 1 110 ? 19.349 69.428 38.526 1.00 45.32 169 HIS C N 1
ATOM 7783 C CA . HIS C 1 110 ? 20.285 68.928 39.524 1.00 52.81 169 HIS C CA 1
ATOM 7784 C C . HIS C 1 110 ? 21.460 68.235 38.850 1.00 42.67 169 HIS C C 1
ATOM 7785 O O . HIS C 1 110 ? 21.338 67.708 37.745 1.00 33.44 169 HIS C O 1
ATOM 7792 N N . ILE C 1 111 ? 22.603 68.254 39.521 1.00 35.55 170 ILE C N 1
ATOM 7793 C CA . ILE C 1 111 ? 23.784 67.552 39.045 1.00 41.63 170 ILE C CA 1
ATOM 7794 C C . ILE C 1 111 ? 23.686 66.051 39.297 1.00 47.74 170 ILE C C 1
ATOM 7795 O O . ILE C 1 111 ? 23.551 65.614 40.440 1.00 44.32 170 ILE C O 1
ATOM 7808 N N . ASP C 1 113 ? 24.780 62.444 40.027 1.00 92.84 172 ASP C N 1
ATOM 7809 C CA . ASP C 1 113 ? 25.890 61.906 40.806 1.00 103.38 172 ASP C CA 1
ATOM 7810 C C . ASP C 1 113 ? 26.533 60.698 40.136 1.00 106.86 172 ASP C C 1
ATOM 7811 O O . ASP C 1 113 ? 27.653 60.316 40.474 1.00 107.20 172 ASP C O 1
ATOM 7816 N N . GLY C 1 114 ? 25.827 60.103 39.180 1.00 93.55 173 GLY C N 1
ATOM 7817 C CA . GLY C 1 114 ? 26.260 58.847 38.599 1.00 106.37 173 GLY C CA 1
ATOM 7818 C C . GLY C 1 114 ? 26.958 58.971 37.260 1.00 110.22 173 GLY C C 1
ATOM 7819 O O . GLY C 1 114 ? 26.326 59.231 36.237 1.00 123.34 173 GLY C O 1
ATOM 7820 N N . GLY C 1 115 ? 28.273 58.775 37.272 1.00 81.43 174 GLY C N 1
ATOM 7821 C CA . GLY C 1 115 ? 29.065 58.788 36.057 1.00 63.67 174 GLY C CA 1
ATOM 7822 C C . GLY C 1 115 ? 30.383 59.522 36.215 1.00 71.01 174 GLY C C 1
ATOM 7823 O O . GLY C 1 115 ? 30.927 59.623 37.315 1.00 63.31 174 GLY C O 1
ATOM 7824 N N . THR C 1 116 ? 30.897 60.036 35.103 1.00 67.04 175 THR C N 1
ATOM 7825 C CA . THR C 1 116 ? 32.207 60.674 35.080 1.00 61.06 175 THR C CA 1
ATOM 7826 C C . THR C 1 116 ? 32.133 62.094 34.530 1.00 47.74 175 THR C C 1
ATOM 7827 O O . THR C 1 116 ? 32.588 63.042 35.167 1.00 57.91 175 THR C O 1
ATOM 7831 N N . GLN C 1 117 ? 31.570 62.228 33.335 1.00 44.32 176 GLN C N 1
ATOM 7832 C CA . GLN C 1 117 ? 31.465 63.523 32.673 1.00 36.17 176 GLN C CA 1
ATOM 7833 C C . GLN C 1 117 ? 30.187 64.268 33.050 1.00 30.05 176 GLN C C 1
ATOM 7834 O O . GLN C 1 117 ? 29.267 63.692 33.633 1.00 58.46 176 GLN C O 1
ATOM 7840 N N . VAL C 1 118 ? 30.150 65.556 32.714 1.00 37.55 177 VAL C N 1
ATOM 7841 C CA . VAL C 1 118 ? 29.061 66.455 33.096 1.00 30.53 177 VAL C CA 1
ATOM 7842 C C . VAL C 1 118 ? 27.685 65.960 32.645 1.00 36.31 177 VAL C C 1
ATOM 7843 O O . VAL C 1 118 ? 27.462 65.676 31.468 1.00 35.55 177 VAL C O 1
ATOM 7847 N N . LYS C 1 119 ? 26.765 65.861 33.601 1.00 37.40 178 LYS C N 1
ATOM 7848 C CA . LYS C 1 119 ? 25.395 65.448 33.318 1.00 41.91 178 LYS C CA 1
ATOM 7849 C C . LYS C 1 119 ? 24.410 66.079 34.292 1.00 39.34 178 LYS C C 1
ATOM 7850 O O . LYS C 1 119 ? 24.686 66.189 35.487 1.00 48.22 178 LYS C O 1
ATOM 7856 N N . PHE C 1 120 ? 23.260 66.496 33.774 1.00 30.23 179 PHE C N 1
ATOM 7857 C CA . PHE C 1 120 ? 22.203 67.043 34.615 1.00 40.59 179 PHE C CA 1
ATOM 7858 C C . PHE C 1 120 ? 21.017 66.090 34.651 1.00 38.37 179 PHE C C 1
ATOM 7859 O O . PHE C 1 120 ? 20.785 65.343 33.701 1.00 30.79 179 PHE C O 1
ATOM 7867 N N . VAL C 1 121 ? 20.270 66.114 35.749 1.00 42.35 180 VAL C N 1
ATOM 7868 C CA . VAL C 1 121 ? 18.951 65.494 35.778 1.00 44.65 180 VAL C CA 1
ATOM 7869 C C . VAL C 1 121 ? 17.890 66.589 35.713 1.00 35.69 180 VAL C C 1
ATOM 7870 O O . VAL C 1 121 ? 17.839 67.473 36.570 1.00 39.65 180 VAL C O 1
ATOM 7874 N N . PHE C 1 122 ? 17.054 66.539 34.683 1.00 40.56 181 PHE C N 1
ATOM 7875 C CA . PHE C 1 122 ? 15.962 67.495 34.554 1.00 39.06 181 PHE C CA 1
ATOM 7876 C C . PHE C 1 122 ? 14.726 67.003 35.286 1.00 49.15 181 PHE C C 1
ATOM 7877 O O . PHE C 1 122 ? 14.256 65.900 35.038 1.00 50.24 181 PHE C O 1
ATOM 7885 N N . THR C 1 123 ? 14.204 67.818 36.194 1.00 58.45 182 THR C N 1
ATOM 7886 C CA . THR C 1 123 ? 12.905 67.536 36.784 1.00 43.30 182 THR C CA 1
ATOM 7887 C C . THR C 1 123 ? 11.895 68.513 36.206 1.00 46.26 182 THR C C 1
ATOM 7888 O O . THR C 1 123 ? 11.981 69.718 36.439 1.00 51.04 182 THR C O 1
ATOM 7892 N N . PHE C 1 124 ? 10.943 67.991 35.441 1.00 43.40 183 PHE C N 1
ATOM 7893 C CA . PHE C 1 124 ? 9.972 68.840 34.770 1.00 46.97 183 PHE C CA 1
ATOM 7894 C C . PHE C 1 124 ? 8.840 69.190 35.725 1.00 52.66 183 PHE C C 1
ATOM 7895 O O . PHE C 1 124 ? 8.753 68.640 36.824 1.00 48.41 183 PHE C O 1
ATOM 7903 N N . LYS C 1 125 ? 7.985 70.117 35.306 1.00 54.80 184 LYS C N 1
ATOM 7904 C CA . LYS C 1 125 ? 6.851 70.553 36.116 1.00 52.30 184 LYS C CA 1
ATOM 7905 C C . LYS C 1 125 ? 5.925 69.390 36.469 1.00 50.11 184 LYS C C 1
ATOM 7906 O O . LYS C 1 125 ? 5.379 69.338 37.571 1.00 45.99 184 LYS C O 1
ATOM 7912 N N . ASN C 1 126 ? 5.751 68.459 35.535 1.00 38.30 185 ASN C N 1
ATOM 7913 C CA . ASN C 1 126 ? 4.951 67.263 35.786 1.00 43.69 185 ASN C CA 1
ATOM 7914 C C . ASN C 1 126 ? 5.658 66.246 36.689 1.00 43.91 185 ASN C C 1
ATOM 7915 O O . ASN C 1 126 ? 5.193 65.116 36.841 1.00 55.76 185 ASN C O 1
ATOM 7920 N N . ASP C 1 127 ? 6.791 66.657 37.256 1.00 47.04 186 ASP C N 1
ATOM 7921 C CA . ASP C 1 127 ? 7.603 65.839 38.164 1.00 56.54 186 ASP C CA 1
ATOM 7922 C C . ASP C 1 127 ? 8.231 64.601 37.520 1.00 53.55 186 ASP C C 1
ATOM 7923 O O . ASP C 1 127 ? 8.851 63.794 38.211 1.00 54.32 186 ASP C O 1
ATOM 7928 N N . LYS C 1 128 ? 8.073 64.444 36.210 1.00 45.14 187 LYS C N 1
ATOM 7929 C CA . LYS C 1 128 ? 8.826 63.421 35.494 1.00 53.46 187 LYS C CA 1
ATOM 7930 C C . LYS C 1 128 ? 10.254 63.912 35.284 1.00 56.17 187 LYS C C 1
ATOM 7931 O O . LYS C 1 128 ? 10.537 65.094 35.473 1.00 44.69 187 LYS C O 1
ATOM 7937 N N . GLN C 1 129 ? 11.156 63.015 34.896 1.00 58.91 188 GLN C N 1
ATOM 7938 C CA . GLN C 1 129 ? 12.571 63.373 34.847 1.00 39.75 188 GLN C CA 1
ATOM 7939 C C . GLN C 1 129 ? 13.289 62.913 33.581 1.00 47.02 188 GLN C C 1
ATOM 7940 O O . GLN C 1 129 ? 12.807 62.042 32.856 1.00 42.31 188 GLN C O 1
ATOM 7946 N N . ALA C 1 130 ? 14.447 63.518 33.326 1.00 56.66 189 ALA C N 1
ATOM 7947 C CA . ALA C 1 130 ? 15.263 63.191 32.163 1.00 48.25 189 ALA C CA 1
ATOM 7948 C C . ALA C 1 130 ? 16.749 63.431 32.432 1.00 53.44 189 ALA C C 1
ATOM 7949 O O . ALA C 1 130 ? 17.112 64.173 33.344 1.00 37.54 189 ALA C O 1
ATOM 7951 N N . VAL C 1 131 ? 17.601 62.796 31.632 1.00 41.29 190 VAL C N 1
ATOM 7952 C CA . VAL C 1 131 ? 19.045 63.003 31.716 1.00 31.46 190 VAL C CA 1
ATOM 7953 C C . VAL C 1 131 ? 19.512 63.999 30.657 1.00 34.98 190 VAL C C 1
ATOM 7954 O O . VAL C 1 131 ? 19.233 63.829 29.470 1.00 31.40 190 VAL C O 1
ATOM 7958 N N . PHE C 1 132 ? 20.223 65.035 31.089 1.00 31.02 191 PHE C N 1
ATOM 7959 C CA . PHE C 1 132 ? 20.715 66.061 30.175 1.00 36.81 191 PHE C CA 1
ATOM 7960 C C . PHE C 1 132 ? 22.230 66.034 29.995 1.00 49.65 191 PHE C C 1
ATOM 7961 O O . PHE C 1 132 ? 22.984 66.059 30.968 1.00 30.43 191 PHE C O 1
ATOM 7969 N N . LYS C 1 133 ? 22.667 65.988 28.740 1.00 30.57 192 LYS C N 1
ATOM 7970 C CA . LYS C 1 133 ? 24.084 66.093 28.407 1.00 34.73 192 LYS C CA 1
ATOM 7971 C C . LYS C 1 133 ? 24.305 67.268 27.460 1.00 35.55 192 LYS C C 1
ATOM 7972 O O . LYS C 1 133 ? 23.778 67.277 26.350 1.00 41.46 192 LYS C O 1
ATOM 7978 N N . PRO C 1 134 ? 25.095 68.261 27.895 1.00 38.66 193 PRO C N 1
ATOM 7979 C CA . PRO C 1 134 ? 25.297 69.494 27.124 1.00 29.81 193 PRO C CA 1
ATOM 7980 C C . PRO C 1 134 ? 26.182 69.318 25.890 1.00 29.74 193 PRO C C 1
ATOM 7981 O O . PRO C 1 134 ? 27.102 68.501 25.892 1.00 30.25 193 PRO C O 1
ATOM 7993 N N . ARG C 1 136 ? 29.101 70.312 23.244 1.00 40.30 195 ARG C N 1
ATOM 7994 C CA . ARG C 1 136 ? 30.425 70.872 23.463 1.00 29.06 195 ARG C CA 1
ATOM 7995 C C . ARG C 1 136 ? 30.954 71.455 22.157 1.00 28.98 195 ARG C C 1
ATOM 7996 O O . ARG C 1 136 ? 30.857 72.657 21.922 1.00 43.31 195 ARG C O 1
ATOM 8004 N N . PHE C 1 137 ? 31.494 70.592 21.302 1.00 34.09 196 PHE C N 1
ATOM 8005 C CA . PHE C 1 137 ? 32.028 71.021 20.012 1.00 29.25 196 PHE C CA 1
ATOM 8006 C C . PHE C 1 137 ? 30.992 70.888 18.899 1.00 38.19 196 PHE C C 1
ATOM 8007 O O . PHE C 1 137 ? 29.906 70.344 19.106 1.00 41.09 196 PHE C O 1
ATOM 8015 N N . GLY C 1 138 ? 31.341 71.386 17.716 1.00 38.79 197 GLY C N 1
ATOM 8016 C CA . GLY C 1 138 ? 30.480 71.288 16.552 1.00 29.30 197 GLY C CA 1
ATOM 8017 C C . GLY C 1 138 ? 30.396 69.878 16.000 1.00 36.85 197 GLY C C 1
ATOM 8018 O O . GLY C 1 138 ? 31.104 68.978 16.452 1.00 46.90 197 GLY C O 1
ATOM 8019 N N . ARG C 1 139 ? 29.522 69.690 15.018 1.00 29.65 198 ARG C N 1
ATOM 8020 C CA . ARG C 1 139 ? 29.296 68.382 14.412 1.00 33.13 198 ARG C CA 1
ATOM 8021 C C . ARG C 1 139 ? 30.515 67.882 13.637 1.00 31.96 198 ARG C C 1
ATOM 8022 O O . ARG C 1 139 ? 30.670 66.680 13.420 1.00 35.48 198 ARG C O 1
ATOM 8030 N N . ASP C 1 140 ? 31.376 68.807 13.224 1.00 35.93 199 ASP C N 1
ATOM 8031 C CA . ASP C 1 140 ? 32.523 68.470 12.384 1.00 42.36 199 ASP C CA 1
ATOM 8032 C C . ASP C 1 140 ? 33.722 67.978 13.188 1.00 29.26 199 ASP C C 1
ATOM 8033 O O . ASP C 1 140 ? 34.647 67.387 12.630 1.00 34.25 199 ASP C O 1
ATOM 8038 N N . TYR C 1 141 ? 33.709 68.228 14.494 1.00 30.01 200 TYR C N 1
ATOM 8039 C CA . TYR C 1 141 ? 34.813 67.825 15.360 1.00 29.02 200 TYR C CA 1
ATOM 8040 C C . TYR C 1 141 ? 35.015 66.316 15.359 1.00 32.08 200 TYR C C 1
ATOM 8041 O O . TYR C 1 141 ? 34.063 65.550 15.500 1.00 53.53 200 TYR C O 1
ATOM 8050 N N . GLU C 1 142 ? 36.265 65.897 15.196 1.00 28.97 201 GLU C N 1
ATOM 8051 C CA . GLU C 1 142 ? 36.604 64.484 15.264 1.00 38.47 201 GLU C CA 1
ATOM 8052 C C . GLU C 1 142 ? 37.563 64.245 16.424 1.00 32.64 201 GLU C C 1
ATOM 8053 O O . GLU C 1 142 ? 38.374 65.110 16.759 1.00 33.05 201 GLU C O 1
ATOM 8059 N N . SER C 1 143 ? 37.459 63.072 17.038 1.00 46.14 202 SER C N 1
ATOM 8060 C CA . SER C 1 143 ? 38.290 62.727 18.185 1.00 42.56 202 SER C CA 1
ATOM 8061 C C . SER C 1 143 ? 39.771 62.687 17.816 1.00 28.58 202 SER C C 1
ATOM 8062 O O . SER C 1 143 ? 40.136 62.275 16.715 1.00 35.71 202 SER C O 1
ATOM 8065 N N . ASP C 1 144 ? 40.613 63.132 18.744 1.00 45.48 203 ASP C N 1
ATOM 8066 C CA . ASP C 1 144 ? 42.064 63.082 18.585 1.00 29.34 203 ASP C CA 1
ATOM 8067 C C . ASP C 1 144 ? 42.522 61.644 18.364 1.00 35.54 203 ASP C C 1
ATOM 8068 O O . ASP C 1 144 ? 42.196 60.759 19.155 1.00 34.87 203 ASP C O 1
ATOM 8073 N N . PRO C 1 145 ? 43.276 61.404 17.279 1.00 34.74 204 PRO C N 1
ATOM 8074 C CA . PRO C 1 145 ? 43.797 60.066 16.973 1.00 39.46 204 PRO C CA 1
ATOM 8075 C C . PRO C 1 145 ? 44.699 59.514 18.077 1.00 40.03 204 PRO C C 1
ATOM 8076 O O . PRO C 1 145 ? 44.861 58.298 18.183 1.00 44.52 204 PRO C O 1
ATOM 8080 N N . ASN C 1 146 ? 45.274 60.400 18.884 1.00 30.19 205 ASN C N 1
ATOM 8081 C CA . ASN C 1 146 ? 46.118 59.990 20.000 1.00 42.91 205 ASN C CA 1
ATOM 8082 C C . ASN C 1 146 ? 45.313 59.705 21.265 1.00 36.95 205 ASN C C 1
ATOM 8083 O O . ASN C 1 146 ? 45.850 59.195 22.250 1.00 42.12 205 ASN C O 1
ATOM 8088 N N . HIS C 1 147 ? 44.027 60.039 21.236 1.00 35.94 206 HIS C N 1
ATOM 8089 C CA . HIS C 1 147 ? 43.160 59.836 22.392 1.00 37.20 206 HIS C CA 1
ATOM 8090 C C . HIS C 1 147 ? 42.652 58.402 22.488 1.00 43.67 206 HIS C C 1
ATOM 8091 O O . HIS C 1 147 ? 42.143 57.844 21.515 1.00 37.39 206 HIS C O 1
ATOM 8098 N N . PHE C 1 148 ? 42.796 57.811 23.670 1.00 43.15 207 PHE C N 1
ATOM 8099 C CA . PHE C 1 148 ? 42.197 56.516 23.956 1.00 29.64 207 PHE C CA 1
ATOM 8100 C C . PHE C 1 148 ? 40.689 56.644 24.124 1.00 40.78 207 PHE C C 1
ATOM 8101 O O . PHE C 1 148 ? 40.161 57.747 24.268 1.00 28.63 207 PHE C O 1
ATOM 8109 N N . TYR C 1 149 ? 40.003 55.506 24.100 1.00 34.90 208 TYR C N 1
ATOM 8110 C CA . TYR C 1 149 ? 38.561 55.456 24.306 1.00 35.51 208 TYR C CA 1
ATOM 8111 C C . TYR C 1 149 ? 38.151 56.045 25.655 1.00 45.82 208 TYR C C 1
ATOM 8112 O O . TYR C 1 149 ? 37.049 56.573 25.797 1.00 57.06 208 TYR C O 1
ATOM 8121 N N . PHE C 1 150 ? 39.037 55.951 26.644 1.00 45.86 209 PHE C N 1
ATOM 8122 C CA . PHE C 1 150 ? 38.736 56.459 27.979 1.00 45.81 209 PHE C CA 1
ATOM 8123 C C . PHE C 1 150 ? 39.160 57.916 28.162 1.00 45.08 209 PHE C C 1
ATOM 8124 O O . PHE C 1 150 ? 39.050 58.466 29.258 1.00 45.64 209 PHE C O 1
ATOM 8132 N N . SER C 1 151 ? 39.647 58.536 27.091 1.00 51.19 210 SER C N 1
ATOM 8133 C CA . SER C 1 151 ? 40.040 59.940 27.140 1.00 45.58 210 SER C CA 1
ATOM 8134 C C . SER C 1 151 ? 39.112 60.831 26.318 1.00 45.19 210 SER C C 1
ATOM 8135 O O . SER C 1 151 ? 39.178 62.057 26.402 1.00 40.94 210 SER C O 1
ATOM 8138 N N . ASP C 1 152 ? 38.245 60.209 25.527 1.00 52.88 211 ASP C N 1
ATOM 8139 C CA . ASP C 1 152 ? 37.363 60.941 24.626 1.00 57.84 211 ASP C CA 1
ATOM 8140 C C . ASP C 1 152 ? 36.251 61.688 25.365 1.00 53.84 211 ASP C C 1
ATOM 8141 O O . ASP C 1 152 ? 35.567 61.119 26.216 1.00 50.36 211 ASP C O 1
ATOM 8146 N N . PHE C 1 153 ? 36.081 62.964 25.032 1.00 49.41 212 PHE C N 1
ATOM 8147 C CA . PHE C 1 153 ? 34.962 63.756 25.537 1.00 36.45 212 PHE C CA 1
ATOM 8148 C C . PHE C 1 153 ? 33.658 63.270 24.912 1.00 32.24 212 PHE C C 1
ATOM 8149 O O . PHE C 1 153 ? 33.622 62.930 23.729 1.00 42.54 212 PHE C O 1
ATOM 8157 N N . GLU C 1 154 ? 32.591 63.231 25.704 1.00 29.35 213 GLU C N 1
ATOM 8158 C CA . GLU C 1 154 ? 31.287 62.805 25.200 1.00 32.22 213 GLU C CA 1
ATOM 8159 C C . GLU C 1 154 ? 30.733 63.746 24.137 1.00 29.65 213 GLU C C 1
ATOM 8160 O O . GLU C 1 154 ? 30.983 64.950 24.160 1.00 37.71 213 GLU C O 1
ATOM 8166 N N . ARG C 1 155 ? 29.977 63.177 23.206 1.00 31.28 214 ARG C N 1
ATOM 8167 C CA . ARG C 1 155 ? 29.262 63.956 22.206 1.00 30.66 214 ARG C CA 1
ATOM 8168 C C . ARG C 1 155 ? 27.764 63.745 22.388 1.00 30.20 214 ARG C C 1
ATOM 8169 O O . ARG C 1 155 ? 27.262 62.633 22.220 1.00 41.01 214 ARG C O 1
ATOM 8177 N N . HIS C 1 156 ? 27.060 64.814 22.747 1.00 30.19 215 HIS C N 1
ATOM 8178 C CA . HIS C 1 156 ? 25.628 64.746 23.027 1.00 30.43 215 HIS C CA 1
ATOM 8179 C C . HIS C 1 156 ? 24.839 64.256 21.816 1.00 43.20 215 HIS C C 1
ATOM 8180 O O . HIS C 1 156 ? 23.838 63.555 21.960 1.00 36.50 215 HIS C O 1
ATOM 8187 N N . HIS C 1 157 ? 25.297 64.625 20.624 1.00 30.59 216 HIS C N 1
ATOM 8188 C CA . HIS C 1 157 ? 24.595 64.280 19.395 1.00 35.33 216 HIS C CA 1
ATOM 8189 C C . HIS C 1 157 ? 24.794 62.813 19.026 1.00 35.97 216 HIS C C 1
ATOM 8190 O O . HIS C 1 157 ? 24.091 62.282 18.169 1.00 47.19 216 HIS C O 1
ATOM 8197 N N . ALA C 1 158 ? 25.752 62.161 19.675 1.00 40.21 217 ALA C N 1
ATOM 8198 C CA . ALA C 1 158 ? 25.968 60.734 19.472 1.00 35.90 217 ALA C CA 1
ATOM 8199 C C . ALA C 1 158 ? 24.906 59.931 20.217 1.00 38.49 217 ALA C C 1
ATOM 8200 O O . ALA C 1 158 ? 24.463 58.883 19.746 1.00 45.18 217 ALA C O 1
ATOM 8202 N N . GLU C 1 159 ? 24.509 60.431 21.384 1.00 35.82 218 GLU C N 1
ATOM 8203 C CA . GLU C 1 159 ? 23.417 59.841 22.153 1.00 45.71 218 GLU C CA 1
ATOM 8204 C C . GLU C 1 159 ? 22.122 59.831 21.347 1.00 34.74 218 GLU C C 1
ATOM 8205 O O . GLU C 1 159 ? 21.404 58.832 21.315 1.00 40.86 218 GLU C O 1
ATOM 8211 N N . ILE C 1 160 ? 21.831 60.957 20.705 1.00 36.56 219 ILE C N 1
ATOM 8212 C CA . ILE C 1 160 ? 20.640 61.094 19.873 1.00 31.84 219 ILE C CA 1
ATOM 8213 C C . ILE C 1 160 ? 20.708 60.194 18.642 1.00 44.36 219 ILE C C 1
ATOM 8214 O O . ILE C 1 160 ? 19.790 59.417 18.377 1.00 47.23 219 ILE C O 1
ATOM 8219 N N . ALA C 1 161 ? 21.803 60.314 17.898 1.00 31.79 220 ALA C N 1
ATOM 8220 C CA . ALA C 1 161 ? 21.995 59.577 16.652 1.00 37.89 220 ALA C CA 1
ATOM 8221 C C . ALA C 1 161 ? 21.893 58.062 16.813 1.00 32.62 220 ALA C C 1
ATOM 8222 O O . ALA C 1 161 ? 21.317 57.381 15.964 1.00 44.13 220 ALA C O 1
ATOM 8224 N N . THR C 1 162 ? 22.447 57.535 17.900 1.00 31.98 221 THR C N 1
ATOM 8225 C CA . THR C 1 162 ? 22.502 56.090 18.087 1.00 36.46 221 THR C CA 1
ATOM 8226 C C . THR C 1 162 ? 21.129 55.531 18.446 1.00 37.85 221 THR C C 1
ATOM 8227 O O . THR C 1 162 ? 20.772 54.429 18.026 1.00 44.82 221 THR C O 1
ATOM 8231 N N . PHE C 1 163 ? 20.364 56.292 19.224 1.00 39.47 222 PHE C N 1
ATOM 8232 C CA . PHE C 1 163 ? 18.991 55.914 19.541 1.00 43.26 222 PHE C CA 1
ATOM 8233 C C . PHE C 1 163 ? 18.164 55.719 18.276 1.00 38.86 222 PHE C C 1
ATOM 8234 O O . PHE C 1 163 ? 17.436 54.736 18.145 1.00 55.94 222 PHE C O 1
ATOM 8242 N N . HIS C 1 164 ? 18.284 56.664 17.348 1.00 39.13 223 HIS C N 1
ATOM 8243 C CA . HIS C 1 164 ? 17.589 56.580 16.068 1.00 49.33 223 HIS C CA 1
ATOM 8244 C C . HIS C 1 164 ? 18.068 55.395 15.235 1.00 45.19 223 HIS C C 1
ATOM 8245 O O . HIS C 1 164 ? 17.261 54.696 14.624 1.00 47.34 223 HIS C O 1
ATOM 8252 N N . LEU C 1 165 ? 19.380 55.179 15.198 1.00 32.97 224 LEU C N 1
ATOM 8253 C CA . LEU C 1 165 ? 19.936 54.046 14.464 1.00 47.48 224 LEU C CA 1
ATOM 8254 C C . LEU C 1 165 ? 19.439 52.733 15.060 1.00 48.65 224 LEU C C 1
ATOM 8255 O O . LEU C 1 165 ? 19.211 51.758 14.343 1.00 35.60 224 LEU C O 1
ATOM 8260 N N . ASP C 1 166 ? 19.270 52.720 16.379 1.00 33.24 225 ASP C N 1
ATOM 8261 C CA . ASP C 1 166 ? 18.751 51.552 17.080 1.00 38.77 225 ASP C CA 1
ATOM 8262 C C . ASP C 1 166 ? 17.318 51.260 16.636 1.00 43.81 225 ASP C C 1
ATOM 8263 O O . ASP C 1 166 ? 16.881 50.109 16.632 1.00 45.90 225 ASP C O 1
ATOM 8268 N N . ARG C 1 167 ? 16.595 52.311 16.261 1.00 35.61 226 ARG C N 1
ATOM 8269 C CA . ARG C 1 167 ? 15.250 52.169 15.713 1.00 34.21 226 ARG C CA 1
ATOM 8270 C C . ARG C 1 167 ? 15.315 51.619 14.295 1.00 47.50 226 ARG C C 1
ATOM 8271 O O . ARG C 1 167 ? 14.608 50.672 13.947 1.00 37.30 226 ARG C O 1
ATOM 8279 N N . VAL C 1 168 ? 16.168 52.239 13.484 1.00 36.19 227 VAL C N 1
ATOM 8280 C CA . VAL C 1 168 ? 16.337 51.886 12.079 1.00 37.98 227 VAL C CA 1
ATOM 8281 C C . VAL C 1 168 ? 16.743 50.424 11.898 1.00 35.34 227 VAL C C 1
ATOM 8282 O O . VAL C 1 168 ? 16.309 49.763 10.953 1.00 55.44 227 VAL C O 1
ATOM 8286 N N . LEU C 1 169 ? 17.552 49.913 12.821 1.00 36.06 228 LEU C N 1
ATOM 8287 C CA . LEU C 1 169 ? 18.006 48.528 12.749 1.00 43.34 228 LEU C CA 1
ATOM 8288 C C . LEU C 1 169 ? 16.946 47.570 13.279 1.00 44.34 228 LEU C C 1
ATOM 8289 O O . LEU C 1 169 ? 17.090 46.352 13.181 1.00 43.70 228 LEU C O 1
ATOM 8294 N N . GLY C 1 170 ? 15.879 48.131 13.839 1.00 48.81 229 GLY C N 1
ATOM 8295 C CA . GLY C 1 170 ? 14.749 47.341 14.288 1.00 35.01 229 GLY C CA 1
ATOM 8296 C C . GLY C 1 170 ? 14.964 46.721 15.652 1.00 50.92 229 GLY C C 1
ATOM 8297 O O . GLY C 1 170 ? 14.235 45.814 16.053 1.00 54.49 229 GLY C O 1
ATOM 8298 N N . PHE C 1 171 ? 15.966 47.215 16.371 1.00 48.41 230 PHE C N 1
ATOM 8299 C CA . PHE C 1 171 ? 16.239 46.721 17.713 1.00 46.14 230 PHE C CA 1
ATOM 8300 C C . PHE C 1 171 ? 15.233 47.279 18.712 1.00 40.22 230 PHE C C 1
ATOM 8301 O O . PHE C 1 171 ? 14.611 46.521 19.455 1.00 45.29 230 PHE C O 1
ATOM 8309 N N . ARG C 1 172 ? 15.079 48.603 18.717 1.00 50.23 231 ARG C N 1
ATOM 8310 C CA . ARG C 1 172 ? 14.220 49.288 19.682 1.00 40.34 231 ARG C CA 1
ATOM 8311 C C . ARG C 1 172 ? 14.530 48.886 21.122 1.00 43.03 231 ARG C C 1
ATOM 8312 O O . ARG C 1 172 ? 13.626 48.663 21.927 1.00 51.21 231 ARG C O 1
ATOM 8320 N N . ARG C 1 173 ? 15.820 48.788 21.428 1.00 34.31 232 ARG C N 1
ATOM 8321 C CA . ARG C 1 173 ? 16.274 48.468 22.776 1.00 44.40 232 ARG C CA 1
ATOM 8322 C C . ARG C 1 173 ? 17.093 49.619 23.348 1.00 51.75 232 ARG C C 1
ATOM 8323 O O . ARG C 1 173 ? 17.779 49.466 24.358 1.00 33.69 232 ARG C O 1
ATOM 8331 N N . ALA C 1 174 ? 17.021 50.772 22.689 1.00 33.74 233 ALA C N 1
ATOM 8332 C CA . ALA C 1 174 ? 17.678 51.981 23.172 1.00 42.00 233 ALA C CA 1
ATOM 8333 C C . ALA C 1 174 ? 16.699 52.853 23.952 1.00 43.51 233 ALA C C 1
ATOM 8334 O O . ALA C 1 174 ? 15.490 52.625 23.925 1.00 45.95 233 ALA C O 1
ATOM 8336 N N . ILE C 1 175 ? 17.229 53.852 24.648 1.00 38.57 234 ILE C N 1
ATOM 8337 C CA . ILE C 1 175 ? 16.411 54.728 25.477 1.00 33.90 234 ILE C CA 1
ATOM 8338 C C . ILE C 1 175 ? 16.096 56.025 24.734 1.00 42.55 234 ILE C C 1
ATOM 8339 O O . ILE C 1 175 ? 17.005 56.670 24.211 1.00 53.79 234 ILE C O 1
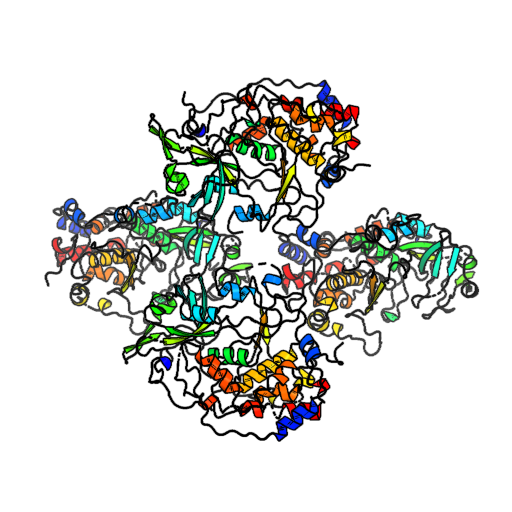ATOM 8344 N N . PRO C 1 176 ? 14.804 56.398 24.670 1.00 50.00 235 PRO C N 1
ATOM 8345 C CA . PRO C 1 176 ? 14.342 57.606 23.972 1.00 38.27 235 PRO C CA 1
ATOM 8346 C C . PRO C 1 176 ? 15.160 58.852 24.306 1.00 46.63 235 PRO C C 1
ATOM 8347 O O . PRO C 1 176 ? 15.240 59.256 25.466 1.00 35.57 235 PRO C O 1
ATOM 8351 N N . THR C 1 177 ? 15.757 59.451 23.281 1.00 32.85 236 THR C N 1
ATOM 8352 C CA . THR C 1 177 ? 16.625 60.607 23.459 1.00 38.61 236 THR C CA 1
ATOM 8353 C C . THR C 1 177 ? 16.350 61.648 22.379 1.00 39.84 236 THR C C 1
ATOM 8354 O O . THR C 1 177 ? 16.242 61.314 21.199 1.00 36.33 236 THR C O 1
ATOM 8358 N N . VAL C 1 178 ? 16.238 62.908 22.786 1.00 32.32 237 VAL C N 1
ATOM 8359 C CA . VAL C 1 178 ? 15.945 63.982 21.846 1.00 32.27 237 VAL C CA 1
ATOM 8360 C C . VAL C 1 178 ? 16.891 65.164 22.048 1.00 31.94 237 VAL C C 1
ATOM 8361 O O . VAL C 1 178 ? 17.430 65.365 23.138 1.00 35.55 237 VAL C O 1
ATOM 8365 N N . GLY C 1 179 ? 17.111 65.928 20.982 1.00 42.97 238 GLY C N 1
ATOM 8366 C CA . GLY C 1 179 ? 17.871 67.159 21.069 1.00 33.12 238 GLY C CA 1
ATOM 8367 C C . GLY C 1 179 ? 17.019 68.290 21.609 1.00 42.97 238 GLY C C 1
ATOM 8368 O O . GLY C 1 179 ? 15.801 68.299 21.430 1.00 33.62 238 GLY C O 1
ATOM 8369 N N . ARG C 1 180 ? 17.659 69.248 22.270 1.00 32.62 239 ARG C N 1
ATOM 8370 C CA . ARG C 1 180 ? 16.946 70.394 22.818 1.00 31.22 239 ARG C CA 1
ATOM 8371 C C . ARG C 1 180 ? 17.868 71.589 23.018 1.00 44.60 239 ARG C C 1
ATOM 8372 O O . ARG C 1 180 ? 18.917 71.478 23.651 1.00 38.58 239 ARG C O 1
ATOM 8380 N N . VAL C 1 181 ? 17.466 72.733 22.474 1.00 31.63 240 VAL C N 1
ATOM 8381 C CA . VAL C 1 181 ? 18.211 73.967 22.671 1.00 30.57 240 VAL C CA 1
ATOM 8382 C C . VAL C 1 181 ? 17.633 74.711 23.866 1.00 30.51 240 VAL C C 1
ATOM 8383 O O . VAL C 1 181 ? 16.479 75.138 23.846 1.00 51.72 240 VAL C O 1
ATOM 8387 N N . LEU C 1 182 ? 18.443 74.860 24.907 1.00 46.49 241 LEU C N 1
ATOM 8388 C CA . LEU C 1 182 ? 17.975 75.452 26.152 1.00 37.67 241 LEU C CA 1
ATOM 8389 C C . LEU C 1 182 ? 18.442 76.884 26.353 1.00 38.72 241 LEU C C 1
ATOM 8390 O O . LEU C 1 182 ? 19.539 77.261 25.941 1.00 54.12 241 LEU C O 1
ATOM 8395 N N . ASN C 1 183 ? 17.590 77.677 26.990 1.00 34.37 242 ASN C N 1
ATOM 8396 C CA . ASN C 1 183 ? 17.986 78.987 27.474 1.00 31.35 242 ASN C CA 1
ATOM 8397 C C . ASN C 1 183 ? 18.736 78.815 28.788 1.00 35.82 242 ASN C C 1
ATOM 8398 O O . ASN C 1 183 ? 18.155 78.404 29.793 1.00 42.58 242 ASN C O 1
ATOM 8411 N N . THR C 1 185 ? 19.966 80.917 30.892 1.00 35.61 244 THR C N 1
ATOM 8412 C CA . THR C 1 185 ? 19.579 81.814 31.972 1.00 43.97 244 THR C CA 1
ATOM 8413 C C . THR C 1 185 ? 18.325 81.329 32.694 1.00 40.02 244 THR C C 1
ATOM 8414 O O . THR C 1 185 ? 18.323 81.180 33.914 1.00 42.70 244 THR C O 1
ATOM 8418 N N . THR C 1 186 ? 17.266 81.075 31.933 1.00 31.72 245 THR C N 1
ATOM 8419 C CA . THR C 1 186 ? 15.966 80.750 32.516 1.00 42.17 245 THR C CA 1
ATOM 8420 C C . THR C 1 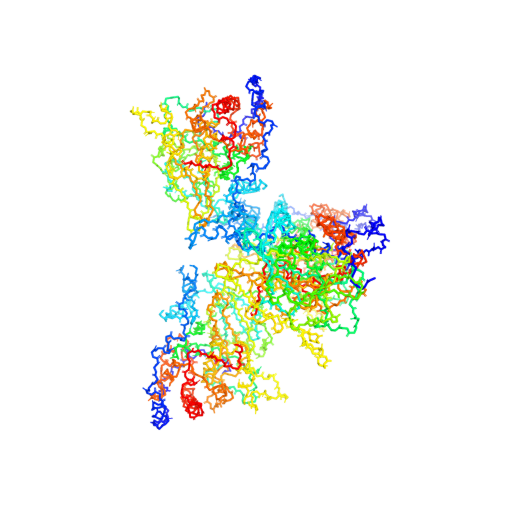186 ? 15.757 79.268 32.828 1.00 40.85 245 THR C C 1
ATOM 8421 O O . THR C 1 186 ? 15.153 78.928 33.843 1.00 59.95 245 THR C O 1
ATOM 8425 N N . GLU C 1 187 ? 16.251 78.389 31.962 1.00 40.73 246 GLU C N 1
ATOM 8426 C CA . GLU C 1 187 ? 15.971 76.962 32.101 1.00 30.73 246 GLU C CA 1
ATOM 8427 C C . GLU C 1 187 ? 17.066 76.182 32.823 1.00 39.22 246 GLU C C 1
ATOM 8428 O O . GLU C 1 187 ? 16.815 75.096 33.347 1.00 48.11 246 GLU C O 1
ATOM 8434 N N . LEU C 1 188 ? 18.276 76.729 32.854 1.00 41.24 247 LEU C N 1
ATOM 8435 C CA . LEU C 1 188 ? 19.385 76.055 33.519 1.00 38.40 247 LEU C CA 1
ATOM 8436 C C . LEU C 1 188 ? 19.787 76.776 34.799 1.00 32.65 247 LEU C C 1
ATOM 8437 O O . LEU C 1 188 ? 19.615 76.244 35.892 1.00 45.43 247 LEU C O 1
ATOM 8442 N N . PHE C 1 189 ? 20.315 77.987 34.654 1.00 31.59 248 PHE C N 1
ATOM 8443 C CA . PHE C 1 189 ? 20.795 78.773 35.787 1.00 39.20 248 PHE C CA 1
ATOM 8444 C C . PHE C 1 189 ? 19.730 78.988 36.862 1.00 48.56 248 PHE C C 1
ATOM 8445 O O . PHE C 1 189 ? 19.938 78.650 38.027 1.00 33.27 248 PHE C O 1
ATOM 8453 N N . GLU C 1 190 ? 18.593 79.552 36.466 1.00 45.99 249 GLU C N 1
ATOM 8454 C CA . GLU C 1 190 ? 17.534 79.889 37.413 1.00 47.84 249 GLU C CA 1
ATOM 8455 C C . GLU C 1 190 ? 16.824 78.659 37.977 1.00 43.26 249 GLU C C 1
ATOM 8456 O O . GLU C 1 190 ? 16.183 78.735 39.024 1.00 53.48 249 GLU C O 1
ATOM 8462 N N . LYS C 1 191 ? 16.938 77.530 37.286 1.00 45.66 250 LYS C N 1
ATOM 8463 C CA . LYS C 1 191 ? 16.288 76.301 37.732 1.00 43.07 250 LYS C CA 1
ATOM 8464 C C . LYS C 1 191 ? 17.250 75.347 38.439 1.00 47.85 250 LYS C C 1
ATOM 8465 O O . LYS C 1 191 ? 16.859 74.251 38.844 1.00 47.07 250 LYS C O 1
ATOM 8471 N N . ALA C 1 192 ? 18.502 75.766 38.587 1.00 43.76 251 ALA C N 1
ATOM 8472 C CA . ALA C 1 192 ? 19.544 74.890 39.115 1.00 48.12 251 ALA C CA 1
ATOM 8473 C C . ALA C 1 192 ? 19.602 74.896 40.637 1.00 36.18 251 ALA C C 1
ATOM 8474 O O . ALA C 1 192 ? 19.307 75.907 41.276 1.00 46.85 251 ALA C O 1
ATOM 8476 N N . GLU C 1 193 ? 19.983 73.757 41.208 1.00 47.12 252 GLU C N 1
ATOM 8477 C CA . GLU C 1 193 ? 20.250 73.660 42.638 1.00 29.52 252 GLU C CA 1
ATOM 8478 C C . GLU C 1 193 ? 21.425 74.564 43.001 1.00 51.54 252 GLU C C 1
ATOM 8479 O O . GLU C 1 193 ? 22.186 74.977 42.126 1.00 48.52 252 GLU C O 1
ATOM 8485 N N . LYS C 1 194 ? 21.566 74.868 44.288 1.00 55.98 253 LYS C N 1
ATOM 8486 C CA . LYS C 1 194 ? 22.544 75.852 44.747 1.00 52.30 253 LYS C CA 1
ATOM 8487 C C . LYS C 1 194 ? 23.980 75.581 44.313 1.00 56.35 253 LYS C C 1
ATOM 8488 O O . LYS C 1 194 ? 24.658 76.468 43.793 1.00 54.79 253 LYS C O 1
ATOM 8494 N N . LYS C 1 195 ? 24.434 74.351 44.525 1.00 56.95 254 LYS C N 1
ATOM 8495 C CA . LYS C 1 195 ? 25.819 73.993 44.242 1.00 62.62 254 LYS C CA 1
ATOM 8496 C C . LYS C 1 195 ? 26.111 74.002 42.748 1.00 54.51 254 LYS C C 1
ATOM 8497 O O . LYS C 1 195 ? 27.249 74.218 42.334 1.00 54.79 254 LYS C O 1
ATOM 8503 N N . LEU C 1 196 ? 25.083 73.768 41.942 1.00 49.08 255 LEU C N 1
ATOM 8504 C CA . LEU C 1 196 ? 25.234 73.866 40.501 1.00 47.50 255 LEU C CA 1
ATOM 8505 C C . LEU C 1 196 ? 25.179 75.335 40.072 1.00 40.16 255 LEU C C 1
ATOM 8506 O O . LEU C 1 196 ? 25.898 75.748 39.162 1.00 41.86 255 LEU C O 1
ATOM 8511 N N . LYS C 1 197 ? 24.324 76.115 40.732 1.00 45.62 256 LYS C N 1
ATOM 8512 C CA . LYS C 1 197 ? 24.126 77.525 40.387 1.00 39.59 256 LYS C CA 1
ATOM 8513 C C . LYS C 1 197 ? 25.394 78.343 40.516 1.00 48.32 256 LYS C C 1
ATOM 8514 O O . LYS C 1 197 ? 25.664 79.235 39.710 1.00 47.61 256 LYS C O 1
ATOM 8520 N N . LYS C 1 198 ? 26.163 78.035 41.551 1.00 43.62 257 LYS C N 1
ATOM 8521 C CA . LYS C 1 198 ? 27.352 78.804 41.870 1.00 36.35 257 LYS C CA 1
ATOM 8522 C C . LYS C 1 198 ? 28.512 78.535 40.919 1.00 41.21 257 LYS C C 1
ATOM 8523 O O . LYS C 1 198 ? 29.494 79.273 40.919 1.00 40.77 257 LYS C O 1
ATOM 8529 N N . THR C 1 199 ? 28.401 77.486 40.110 1.00 48.02 258 THR C N 1
ATOM 8530 C CA . THR C 1 199 ? 29.473 77.133 39.187 1.00 41.65 258 THR C CA 1
ATOM 8531 C C . THR C 1 199 ? 29.301 77.842 37.848 1.00 43.32 258 THR C C 1
ATOM 8532 O O . THR C 1 199 ? 30.011 77.550 36.887 1.00 39.87 258 THR C O 1
ATOM 8536 N N . PHE C 1 200 ? 28.360 78.778 37.795 1.00 40.84 259 PHE C N 1
ATOM 8537 C CA . PHE C 1 200 ? 28.122 79.560 36.588 1.00 33.64 259 PHE C CA 1
ATOM 8538 C C . PHE C 1 200 ? 28.982 80.819 36.573 1.00 39.49 259 PHE C C 1
ATOM 8539 O O . PHE C 1 200 ? 29.311 81.366 37.626 1.00 42.86 259 PHE C O 1
ATOM 8547 N N . PHE C 1 201 ? 29.340 81.273 35.376 1.00 40.90 260 PHE C N 1
ATOM 8548 C CA . PHE C 1 201 ? 30.153 82.475 35.220 1.00 37.61 260 PHE C CA 1
ATOM 8549 C C . PHE C 1 201 ? 30.120 82.972 33.780 1.00 28.66 260 PHE C C 1
ATOM 8550 O O . PHE C 1 201 ? 29.571 82.314 32.897 1.00 34.28 260 PHE C O 1
ATOM 8558 N N . PHE C 1 202 ? 30.713 84.139 33.552 1.00 34.51 261 PHE C N 1
ATOM 8559 C CA . PHE C 1 202 ? 30.838 84.682 32.207 1.00 34.60 261 PHE C CA 1
ATOM 8560 C C . PHE C 1 202 ? 32.281 84.598 31.729 1.00 32.28 261 PHE C C 1
ATOM 8561 O O . PHE C 1 202 ? 33.207 84.984 32.442 1.00 34.95 261 PHE C O 1
ATOM 8569 N N . SER C 1 203 ? 32.465 84.083 30.519 1.00 35.45 262 SER C N 1
ATOM 8570 C CA . SER C 1 203 ? 33.786 83.997 29.915 1.00 34.73 262 SER C CA 1
ATOM 8571 C C . SER C 1 203 ? 34.267 85.399 29.540 1.00 35.09 262 SER C C 1
ATOM 8572 O O . SER C 1 203 ? 33.467 86.334 29.508 1.00 37.20 262 SER C O 1
ATOM 8575 N N . PRO C 1 204 ? 35.576 85.559 29.271 1.00 49.46 263 PRO C N 1
ATOM 8576 C CA . PRO C 1 204 ? 36.068 86.861 28.800 1.00 42.31 263 PRO C CA 1
ATOM 8577 C C . PRO C 1 204 ? 35.389 87.304 27.503 1.00 39.03 263 PRO C C 1
ATOM 8578 O O . PRO C 1 204 ? 35.383 88.494 27.189 1.00 50.84 263 PRO C O 1
ATOM 8582 N N . ALA C 1 205 ? 34.822 86.350 26.767 1.00 40.35 264 ALA C N 1
ATOM 8583 C CA . ALA C 1 205 ? 34.102 86.645 25.533 1.00 27.13 264 ALA C CA 1
ATOM 8584 C C . ALA C 1 205 ? 32.637 86.961 25.817 1.00 33.56 264 ALA C C 1
ATOM 8585 O O . ALA C 1 205 ? 31.830 87.083 24.894 1.00 42.17 264 ALA C O 1
ATOM 8587 N N . LYS C 1 206 ? 32.312 87.063 27.105 1.00 31.77 265 LYS C N 1
ATOM 8588 C CA . LYS C 1 206 ? 30.983 87.434 27.597 1.00 51.77 265 LYS C CA 1
ATOM 8589 C C . LYS C 1 206 ? 29.939 86.358 27.302 1.00 48.98 265 LYS C C 1
ATOM 8590 O O . LYS C 1 206 ? 28.742 86.638 27.274 1.00 50.60 265 LYS C O 1
ATOM 8596 N N . ASN C 1 207 ? 30.395 85.133 27.069 1.00 36.27 266 ASN C N 1
ATOM 8597 C CA . ASN C 1 207 ? 29.493 84.000 26.923 1.00 34.46 266 ASN C CA 1
ATOM 8598 C C . ASN C 1 207 ? 29.131 83.419 28.284 1.00 29.72 266 ASN C C 1
ATOM 8599 O O . ASN C 1 207 ? 29.940 83.450 29.211 1.00 39.81 266 ASN C O 1
ATOM 8604 N N . PHE C 1 208 ? 27.916 82.898 28.409 1.00 34.71 267 PHE C N 1
ATOM 8605 C CA . PHE C 1 208 ? 27.483 82.313 29.671 1.00 28.05 267 PHE C CA 1
ATOM 8606 C C . PHE C 1 208 ? 28.023 80.894 29.784 1.00 34.14 267 PHE C C 1
ATOM 8607 O O . PHE C 1 208 ? 27.923 80.105 28.844 1.00 29.28 267 PHE C O 1
ATOM 8615 N N . CYS C 1 209 ? 28.601 80.573 30.935 1.00 28.60 268 CYS C N 1
ATOM 8616 C CA . CYS C 1 209 ? 29.291 79.301 31.103 1.00 43.94 268 CYS C CA 1
ATOM 8617 C C . CYS C 1 209 ? 29.005 78.683 32.465 1.00 39.56 268 CYS C C 1
ATOM 8618 O O . CYS C 1 209 ? 28.742 79.395 33.434 1.00 34.77 268 CYS C O 1
ATOM 8621 N N . PHE C 1 210 ? 29.055 77.356 32.535 1.00 35.47 269 PHE C N 1
ATOM 8622 C CA . PHE C 1 210 ? 28.984 76.665 33.816 1.00 39.41 269 PHE C CA 1
ATOM 8623 C C . PHE C 1 210 ? 30.034 75.562 33.892 1.00 34.75 269 PHE C C 1
ATOM 8624 O O . PHE C 1 210 ? 30.355 74.918 32.893 1.00 32.04 269 PHE C O 1
ATOM 8632 N N . VAL C 1 211 ? 30.569 75.358 35.091 1.00 44.42 270 VAL C N 1
ATOM 8633 C CA . VAL C 1 211 ? 31.595 74.352 35.320 1.00 28.13 270 VAL C CA 1
ATOM 8634 C C . VAL C 1 211 ? 30.999 73.033 35.800 1.00 32.92 270 VAL C C 1
ATOM 8635 O O . VAL C 1 211 ? 31.441 71.956 35.393 1.00 43.24 270 VAL C O 1
ATOM 8639 N N . SER C 1 212 ? 29.984 73.138 36.654 1.00 30.07 271 SER C N 1
ATOM 8640 C CA . SER C 1 212 ? 29.384 71.990 37.330 1.00 28.59 271 SER C CA 1
ATOM 8641 C C . SER C 1 212 ? 30.443 71.259 38.152 1.00 41.35 271 SER C C 1
ATOM 8642 O O . SER C 1 212 ? 31.531 71.785 38.391 1.00 42.84 271 SER C O 1
ATOM 8645 N N . ARG C 1 213 ? 30.120 70.053 38.598 1.00 40.35 272 ARG C N 1
ATOM 8646 C CA . ARG C 1 213 ? 31.087 69.234 39.319 1.00 39.96 272 ARG C CA 1
ATOM 8647 C C . ARG C 1 213 ? 30.996 67.772 38.911 1.00 36.19 272 ARG C C 1
ATOM 8648 O O . ARG C 1 213 ? 29.922 67.169 38.937 1.00 62.69 272 ARG C O 1
ATOM 8656 N N . CYS C 1 214 ? 32.139 67.212 38.535 1.00 46.31 273 CYS C N 1
ATOM 8657 C CA . CYS C 1 214 ? 32.232 65.814 38.146 1.00 41.66 273 CYS C CA 1
ATOM 8658 C C . CYS C 1 214 ? 33.697 65.406 38.136 1.00 36.52 273 CYS C C 1
ATOM 8659 O O . CYS C 1 214 ? 34.580 66.242 38.330 1.00 48.81 273 CYS C O 1
ATOM 8662 N N . ASP C 1 215 ? 33.957 64.125 37.908 1.00 47.60 274 ASP C N 1
ATOM 8663 C CA . ASP C 1 215 ? 35.320 63.617 37.960 1.00 54.28 274 ASP C CA 1
ATOM 8664 C C . ASP C 1 215 ? 36.104 63.943 36.696 1.00 37.34 274 ASP C C 1
ATOM 8665 O O . ASP C 1 215 ? 37.317 64.143 36.748 1.00 47.69 274 ASP C O 1
ATOM 8670 N N . TYR C 1 216 ? 35.417 64.004 35.561 1.00 38.61 275 TYR C N 1
ATOM 8671 C CA . TYR C 1 216 ? 36.116 64.138 34.292 1.00 36.23 275 TYR C CA 1
ATOM 8672 C C . TYR C 1 216 ? 36.042 65.556 33.735 1.00 39.19 275 TYR C C 1
ATOM 8673 O O . TYR C 1 216 ? 35.155 65.885 32.945 1.00 41.98 275 TYR C O 1
ATOM 8682 N N . TYR C 1 217 ? 36.982 66.388 34.175 1.00 46.78 276 TYR C N 1
ATOM 8683 C CA . TYR C 1 217 ? 37.213 67.716 33.610 1.00 32.67 276 TYR C CA 1
ATOM 8684 C C . TYR C 1 217 ? 36.032 68.675 33.727 1.00 46.71 276 TYR C C 1
ATOM 8685 O O . TYR C 1 217 ? 35.797 69.487 32.832 1.00 28.10 276 TYR C O 1
ATOM 8694 N N . CYS C 1 218 ? 35.291 68.582 34.825 1.00 30.33 277 CYS C N 1
ATOM 8695 C CA . CYS C 1 218 ? 34.391 69.664 35.199 1.00 31.56 277 CYS C CA 1
ATOM 8696 C C . CYS C 1 218 ? 35.207 70.781 35.838 1.00 44.51 277 CYS C C 1
ATOM 8697 O O . CYS C 1 218 ? 35.209 70.941 37.060 1.00 50.62 277 CYS C O 1
ATOM 8700 N N . ASP C 1 219 ? 35.910 71.542 35.005 1.00 31.49 278 ASP C N 1
ATOM 8701 C CA . ASP C 1 219 ? 36.718 72.662 35.477 1.00 36.19 278 ASP C CA 1
ATOM 8702 C C . ASP C 1 219 ? 36.555 73.885 34.578 1.00 27.58 278 ASP C C 1
ATOM 8703 O O . ASP C 1 219 ? 35.874 73.828 33.554 1.00 62.10 278 ASP C O 1
ATOM 8708 N N . THR C 1 220 ? 37.188 74.986 34.973 1.00 42.10 279 THR C N 1
ATOM 8709 C CA . THR C 1 220 ? 37.078 76.254 34.258 1.00 37.62 279 THR C CA 1
ATOM 8710 C C . THR C 1 220 ? 37.515 76.143 32.799 1.00 42.03 279 THR C C 1
ATOM 8711 O O . THR C 1 220 ? 36.843 76.650 31.900 1.00 56.69 279 THR C O 1
ATOM 8715 N N . THR C 1 221 ? 38.645 75.479 32.573 1.00 31.63 280 THR C N 1
ATOM 8716 C CA . THR C 1 221 ? 39.202 75.326 31.232 1.00 41.27 280 THR C CA 1
ATOM 8717 C C . THR C 1 221 ? 38.245 74.589 30.296 1.00 37.70 280 THR C C 1
ATOM 8718 O O . THR C 1 221 ? 38.125 74.930 29.118 1.00 32.13 280 THR C O 1
ATOM 8722 N N . HIS C 1 222 ? 37.552 73.588 30.831 1.00 32.19 281 HIS C N 1
ATOM 8723 C CA . HIS C 1 222 ? 36.654 72.765 30.027 1.00 28.46 281 HIS C CA 1
ATOM 8724 C C . HIS C 1 222 ? 35.191 73.053 30.346 1.00 27.97 281 HIS C C 1
ATOM 8725 O O . HIS C 1 222 ? 34.332 72.183 30.203 1.00 30.80 281 HIS C O 1
ATOM 8732 N N . ALA C 1 223 ? 34.915 74.278 30.780 1.00 29.77 282 ALA C N 1
ATOM 8733 C CA . ALA C 1 223 ? 33.552 74.696 31.086 1.00 35.92 282 ALA C CA 1
ATOM 8734 C C . ALA C 1 223 ? 32.658 74.647 29.850 1.00 36.21 282 ALA C C 1
ATOM 8735 O O . ALA C 1 223 ? 33.125 74.830 28.726 1.00 40.49 282 ALA C O 1
ATOM 8737 N N . ILE C 1 224 ? 31.372 74.394 30.067 1.00 37.17 283 ILE C N 1
ATOM 8738 C CA . ILE C 1 224 ? 30.399 74.415 28.985 1.00 28.51 283 ILE C CA 1
ATOM 8739 C C . ILE C 1 224 ? 29.896 75.841 28.789 1.00 28.44 283 ILE C C 1
ATOM 8740 O O . ILE C 1 224 ? 29.444 76.478 29.738 1.00 28.40 283 ILE C O 1
ATOM 8745 N N . CYS C 1 225 ? 29.976 76.340 27.560 1.00 37.38 284 CYS C N 1
ATOM 8746 C CA . CYS C 1 225 ? 29.682 77.743 27.293 1.00 28.35 284 CYS C CA 1
ATOM 8747 C C . CYS C 1 225 ? 28.710 77.923 26.135 1.00 37.45 284 CYS C C 1
ATOM 8748 O O . CYS C 1 225 ? 28.792 77.223 25.126 1.00 31.18 284 CYS C O 1
ATOM 8751 N N . GLY C 1 226 ? 27.798 78.877 26.284 1.00 28.51 285 GLY C N 1
ATOM 8752 C CA . GLY C 1 226 ? 26.849 79.189 25.233 1.00 28.64 285 GLY C CA 1
ATOM 8753 C C . GLY C 1 226 ? 27.424 80.222 24.288 1.00 39.82 285 GLY C C 1
ATOM 8754 O O . GLY C 1 226 ? 28.587 80.604 24.414 1.00 34.00 285 GLY C O 1
ATOM 8755 N N . LEU C 1 227 ? 26.619 80.670 23.331 1.00 28.60 286 LEU C N 1
ATOM 8756 C CA . LEU C 1 227 ? 27.057 81.708 22.405 1.00 37.58 286 LEU C CA 1
ATOM 8757 C C . LEU C 1 227 ? 25.964 82.743 22.119 1.00 28.61 286 LEU C C 1
ATOM 8758 O O . LEU C 1 227 ? 25.457 82.815 21.001 1.00 35.36 286 LEU C O 1
ATOM 8763 N N . PRO C 1 228 ? 25.610 83.563 23.123 1.00 28.42 287 PRO C N 1
ATOM 8764 C CA . PRO C 1 228 ? 26.206 83.594 24.462 1.00 34.66 287 PRO C CA 1
ATOM 8765 C C . PRO C 1 228 ? 25.416 82.827 25.526 1.00 34.56 287 PRO C C 1
ATOM 8766 O O . PRO C 1 228 ? 26.014 82.377 26.503 1.00 40.36 287 PRO C O 1
ATOM 8770 N N . ASP C 1 229 ? 24.106 82.675 25.345 1.00 33.45 288 ASP C N 1
ATOM 8771 C CA . ASP C 1 229 ? 23.253 82.194 26.431 1.00 39.57 288 ASP C CA 1
ATOM 8772 C C . ASP C 1 229 ? 22.357 81.015 26.055 1.00 32.12 288 ASP C C 1
ATOM 8773 O O . ASP C 1 229 ? 21.442 80.669 26.802 1.00 41.05 288 ASP C O 1
ATOM 8786 N N . LYS C 1 231 ? 22.290 76.827 24.818 1.00 45.80 290 LYS C N 1
ATOM 8787 C CA . LYS C 1 231 ? 23.092 75.613 24.836 1.00 29.55 290 LYS C CA 1
ATOM 8788 C C . LYS C 1 231 ? 22.267 74.393 24.460 1.00 33.38 290 LYS C C 1
ATOM 8789 O O . LYS C 1 231 ? 21.364 73.990 25.192 1.00 29.97 290 LYS C O 1
ATOM 8795 N N . GLU C 1 232 ? 22.588 73.810 23.310 1.00 46.05 291 GLU C N 1
ATOM 8796 C CA . GLU C 1 232 ? 21.953 72.577 22.874 1.00 32.25 291 GLU C CA 1
ATOM 8797 C C . GLU C 1 232 ? 22.423 71.435 23.764 1.00 32.21 291 GLU C C 1
ATOM 8798 O O . GLU C 1 232 ? 23.511 71.492 24.334 1.00 49.70 291 GLU C O 1
ATOM 8804 N N . GLY C 1 233 ? 21.594 70.409 23.901 1.00 41.22 292 GLY C N 1
ATOM 8805 C CA . GLY C 1 233 ? 21.985 69.224 24.633 1.00 44.33 292 GLY C CA 1
ATOM 8806 C C . GLY C 1 233 ? 21.122 68.036 24.277 1.00 30.76 292 GLY C C 1
ATOM 8807 O O . GLY C 1 233 ? 20.118 68.172 23.579 1.00 37.50 292 GLY C O 1
ATOM 8808 N N . SER C 1 234 ? 21.517 66.862 24.752 1.00 39.54 293 SER C N 1
ATOM 8809 C CA . SER C 1 234 ? 20.706 65.671 24.567 1.00 31.10 293 SER C CA 1
ATOM 8810 C C . SER C 1 234 ? 19.786 65.500 25.767 1.00 31.23 293 SER C C 1
ATOM 8811 O O . SER C 1 234 ? 20.198 65.699 26.910 1.00 31.09 293 SER C O 1
ATOM 8814 N N . VAL C 1 235 ? 18.535 65.145 25.500 1.00 31.51 294 VAL C N 1
ATOM 8815 C CA . VAL C 1 235 ? 17.559 64.949 26.560 1.00 31.67 294 VAL C CA 1
ATOM 8816 C C . VAL C 1 235 ? 16.997 63.540 26.474 1.00 34.09 294 VAL C C 1
ATOM 8817 O O . VAL C 1 235 ? 16.313 63.185 25.514 1.00 32.16 294 VAL C O 1
ATOM 8821 N N . GLN C 1 236 ? 17.295 62.741 27.490 1.00 31.96 295 GLN C N 1
ATOM 8822 C CA . GLN C 1 236 ? 16.951 61.328 27.490 1.00 48.77 295 GLN C CA 1
ATOM 8823 C C . GLN C 1 236 ? 15.992 61.013 28.625 1.00 51.67 295 GLN C C 1
ATOM 8824 O O . GLN C 1 236 ? 16.252 61.368 29.773 1.00 41.85 295 GLN C O 1
ATOM 8830 N N . VAL C 1 237 ? 14.885 60.351 28.299 1.00 32.72 296 VAL C N 1
ATOM 8831 C CA . VAL C 1 237 ? 13.889 59.999 29.303 1.00 39.55 296 VAL C CA 1
ATOM 8832 C C . VAL C 1 237 ? 14.521 59.150 30.403 1.00 42.29 296 VAL C C 1
ATOM 8833 O O . VAL C 1 237 ? 15.313 58.245 30.134 1.00 42.52 296 VAL C O 1
ATOM 8837 N N . PHE C 1 238 ? 14.196 59.477 31.648 1.00 51.48 297 PHE C N 1
ATOM 8838 C CA . PHE C 1 238 ? 14.697 58.725 32.789 1.00 40.81 297 PHE C CA 1
ATOM 8839 C C . PHE C 1 238 ? 14.222 57.280 32.735 1.00 39.73 297 PHE C C 1
ATOM 8840 O O . PHE C 1 238 ? 13.099 57.003 32.317 1.00 50.69 297 PHE C O 1
ATOM 8848 N N . LEU C 1 239 ? 15.086 56.359 33.148 1.00 44.87 298 LEU C N 1
ATOM 8849 C CA . LEU C 1 239 ? 14.679 54.973 33.324 1.00 53.40 298 LEU C CA 1
ATOM 8850 C C . LEU C 1 239 ? 13.712 54.881 34.496 1.00 40.92 298 LEU C C 1
ATOM 8851 O O . LEU C 1 239 ? 13.777 55.698 35.414 1.00 46.91 298 LEU C O 1
ATOM 8856 N N . PRO C 1 240 ? 12.798 53.897 34.464 1.00 45.77 299 PRO C N 1
ATOM 8857 C CA . PRO C 1 240 ? 11.879 53.715 35.593 1.00 43.94 299 PRO C CA 1
ATOM 8858 C C . PRO C 1 240 ? 12.639 53.441 36.886 1.00 45.74 299 PRO C C 1
ATOM 8859 O O . PRO C 1 240 ? 13.760 52.934 36.831 1.00 62.16 299 PRO C O 1
ATOM 8863 N N . ASP C 1 241 ? 12.043 53.787 38.023 1.00 49.38 300 ASP C N 1
ATOM 8864 C CA . ASP C 1 241 ? 12.717 53.663 39.312 1.00 47.41 300 ASP C CA 1
ATOM 8865 C C . ASP C 1 241 ? 13.172 52.226 39.553 1.00 62.48 300 ASP C C 1
ATOM 8866 O O . ASP C 1 241 ? 12.465 51.277 39.213 1.00 60.82 300 ASP C O 1
ATOM 8871 N N . GLU C 1 242 ? 14.358 52.074 40.134 1.00 55.31 301 GLU C N 1
ATOM 8872 C CA . GLU C 1 242 ? 14.945 50.754 40.347 1.00 64.07 301 GLU C CA 1
ATOM 8873 C C . GLU C 1 242 ? 14.151 49.914 41.343 1.00 78.05 301 GLU C C 1
ATOM 8874 O O . GLU C 1 242 ? 14.095 48.691 41.221 1.00 87.82 301 GLU C O 1
ATOM 8880 N N . SER C 1 243 ? 13.549 50.569 42.332 1.00 89.20 302 SER C N 1
ATOM 8881 C CA . SER C 1 243 ? 12.739 49.873 43.326 1.00 81.85 302 SER C CA 1
ATOM 8882 C C . SER C 1 243 ? 11.582 49.142 42.654 1.00 62.45 302 SER C C 1
ATOM 8883 O O . SER C 1 243 ? 11.210 48.040 43.058 1.00 63.52 302 SER C O 1
ATOM 8886 N N . ALA C 1 244 ? 11.018 49.764 41.624 1.00 58.43 303 ALA C N 1
ATOM 8887 C CA . ALA C 1 244 ? 9.934 49.163 40.860 1.00 51.07 303 ALA C CA 1
ATOM 8888 C C . ALA C 1 244 ? 10.495 48.272 39.755 1.00 57.65 303 ALA C C 1
ATOM 8889 O O . ALA C 1 244 ? 10.076 47.126 39.594 1.00 65.95 303 ALA C O 1
ATOM 8891 N N . VAL C 1 245 ? 11.443 48.811 38.994 1.00 65.03 304 VAL C N 1
ATOM 8892 C CA . VAL C 1 245 ? 12.062 48.077 37.896 1.00 60.74 304 VAL C CA 1
ATOM 8893 C C . VAL C 1 245 ? 13.569 47.949 38.116 1.00 68.69 304 VAL C C 1
ATOM 8894 O O . VAL C 1 245 ? 14.340 48.803 37.676 1.00 75.47 304 VAL C O 1
ATOM 8898 N N . PRO C 1 246 ? 13.992 46.881 38.811 1.00 68.38 305 PRO C N 1
ATOM 8899 C CA . PRO C 1 246 ? 15.407 46.641 39.127 1.00 75.87 305 PRO C CA 1
ATOM 8900 C C . PRO C 1 246 ? 16.260 46.403 37.885 1.00 64.58 305 PRO C C 1
ATOM 8901 O O . PRO C 1 246 ? 15.732 45.957 36.868 1.00 43.96 305 PRO C O 1
ATOM 8905 N N . ARG C 1 247 ? 17.555 46.698 37.956 1.00 64.38 306 ARG C N 1
ATOM 8906 C CA . ARG C 1 247 ? 18.405 46.512 36.789 1.00 58.72 306 ARG C CA 1
ATOM 8907 C C . ARG C 1 247 ? 19.692 45.790 37.180 1.00 50.41 306 ARG C C 1
ATOM 8908 O O . ARG C 1 247 ? 20.113 45.839 38.337 1.00 52.02 306 ARG C O 1
ATOM 8916 N N . LYS C 1 248 ? 20.315 45.132 36.209 1.00 49.57 307 LYS C N 1
ATOM 8917 C CA . LYS C 1 248 ? 21.569 44.421 36.436 1.00 56.59 307 LYS C CA 1
ATOM 8918 C C . LYS C 1 248 ? 22.725 45.085 35.689 1.00 53.17 307 LYS C C 1
ATOM 8919 O O . LYS C 1 248 ? 22.558 45.571 34.571 1.00 55.15 307 LYS C O 1
ATOM 8925 N N . HIS C 1 249 ? 23.896 45.102 36.317 1.00 53.76 308 HIS C N 1
ATOM 8926 C CA . HIS C 1 249 ? 25.086 45.698 35.720 1.00 65.13 308 HIS C CA 1
ATOM 8927 C C . HIS C 1 249 ? 26.171 44.634 35.557 1.00 64.38 308 HIS C C 1
ATOM 8928 O O . HIS C 1 249 ? 26.760 44.181 36.539 1.00 66.50 308 HIS C O 1
ATOM 8935 N N . ASN C 1 250 ? 26.428 44.240 34.313 1.00 59.58 309 ASN C N 1
ATOM 8936 C CA . ASN C 1 250 ? 27.357 43.149 34.027 1.00 56.90 309 ASN C CA 1
ATOM 8937 C C . ASN C 1 250 ? 28.575 43.559 33.205 1.00 51.04 309 ASN C C 1
ATOM 8938 O O . ASN C 1 250 ? 28.453 44.209 32.166 1.00 63.44 309 ASN C O 1
ATOM 8943 N N . ARG C 1 251 ? 29.750 43.165 33.686 1.00 48.97 310 ARG C N 1
ATOM 8944 C CA . ARG C 1 251 ? 31.006 43.390 32.980 1.00 48.00 310 ARG C CA 1
ATOM 8945 C C . ARG C 1 251 ? 31.021 42.666 31.637 1.00 44.67 310 ARG C C 1
ATOM 8946 O O . ARG C 1 251 ? 30.639 41.500 31.546 1.00 40.63 310 ARG C O 1
ATOM 8954 N N . SER C 1 252 ? 31.467 43.364 30.597 1.00 49.10 311 SER C N 1
ATOM 8955 C CA . SER C 1 252 ? 31.547 42.785 29.261 1.00 46.59 311 SER C CA 1
ATOM 8956 C C . SER C 1 252 ? 32.736 41.840 29.132 1.00 49.62 311 SER C C 1
ATOM 8957 O O . SER C 1 252 ? 33.824 42.137 29.623 1.00 36.53 311 SER C O 1
ATOM 8960 N N . PRO C 1 253 ? 32.529 40.687 28.476 1.00 44.82 312 PRO C N 1
ATOM 8961 C CA . PRO C 1 253 ? 33.639 39.773 28.188 1.00 42.33 312 PRO C CA 1
ATOM 8962 C C . PRO C 1 253 ? 34.603 40.384 27.176 1.00 58.14 312 PRO C C 1
ATOM 8963 O O . PRO C 1 253 ? 35.751 39.954 27.067 1.00 40.18 312 PRO C O 1
ATOM 8967 N N . TYR C 1 254 ? 34.124 41.388 26.449 1.00 34.66 313 TYR C N 1
ATOM 8968 C CA . TYR C 1 254 ? 34.950 42.128 25.506 1.00 37.43 313 TYR C CA 1
ATOM 8969 C C . TYR C 1 254 ? 35.252 43.520 26.041 1.00 34.89 313 TYR C C 1
ATOM 8970 O O . TYR C 1 254 ? 35.450 44.464 25.277 1.00 37.12 313 TYR C O 1
ATOM 8979 N N . ARG C 1 255 ? 35.264 43.635 27.365 1.00 43.66 314 ARG C N 1
ATOM 8980 C CA . ARG C 1 255 ? 35.730 44.844 28.023 1.00 38.82 314 ARG C CA 1
ATOM 8981 C C . ARG C 1 255 ? 37.150 45.141 27.581 1.00 42.97 314 ARG C C 1
ATOM 8982 O O . ARG C 1 255 ? 37.978 44.236 27.487 1.00 50.67 314 ARG C O 1
ATOM 8990 N N . ARG C 1 256 ? 37.436 46.407 27.309 1.00 43.43 315 ARG C N 1
ATOM 8991 C CA . ARG C 1 256 ? 38.790 46.774 26.936 1.00 45.63 315 ARG C CA 1
ATOM 8992 C C . ARG C 1 256 ? 39.656 46.887 28.177 1.00 34.96 315 ARG C C 1
ATOM 8993 O O . ARG C 1 256 ? 39.176 46.767 29.304 1.00 36.69 315 ARG C O 1
ATOM 9001 N N . THR C 1 257 ? 40.942 47.108 27.956 1.00 36.03 316 THR C N 1
ATOM 9002 C CA . THR C 1 257 ? 41.914 47.077 29.030 1.00 36.37 316 THR C CA 1
ATOM 9003 C C . THR C 1 257 ? 41.914 48.377 29.845 1.00 48.53 316 THR C C 1
ATOM 9004 O O . THR C 1 257 ? 42.175 48.354 31.049 1.00 44.15 316 THR C O 1
ATOM 9008 N N . TYR C 1 258 ? 41.626 49.498 29.184 1.00 39.98 317 TYR C N 1
ATOM 9009 C CA . TYR C 1 258 ? 41.641 50.818 29.817 1.00 45.75 317 TYR C CA 1
ATOM 9010 C C . TYR C 1 258 ? 42.987 51.149 30.466 1.00 40.24 317 TYR C C 1
ATOM 9011 O O . TYR C 1 258 ? 43.044 51.640 31.593 1.00 49.05 317 TYR C O 1
ATOM 9020 N N . SER C 1 259 ? 44.065 50.864 29.742 1.00 33.36 318 SER C N 1
ATOM 9021 C CA . SER C 1 259 ? 45.420 51.201 30.171 1.00 45.25 318 SER C CA 1
ATOM 9022 C C . SER C 1 259 ? 46.286 51.550 28.963 1.00 46.81 318 SER C C 1
ATOM 9023 O O . SER C 1 259 ? 46.140 50.946 27.900 1.00 41.83 318 SER C O 1
ATOM 9026 N N . LYS C 1 260 ? 47.176 52.527 29.116 1.00 39.66 319 LYS C N 1
ATOM 9027 C CA . LYS C 1 260 ? 48.070 52.903 28.021 1.00 46.90 319 LYS C CA 1
ATOM 9028 C C . LYS C 1 260 ? 49.374 52.097 28.012 1.00 46.61 319 LYS C C 1
ATOM 9029 O O . LYS C 1 260 ? 50.094 52.092 27.014 1.00 53.87 319 LYS C O 1
ATOM 9035 N N . LYS C 1 261 ? 49.676 51.422 29.119 1.00 44.13 320 LYS C N 1
ATOM 9036 C CA . LYS C 1 261 ? 50.825 50.514 29.175 1.00 57.80 320 LYS C CA 1
ATOM 9037 C C . LYS C 1 261 ? 50.548 49.170 28.518 1.00 50.65 320 LYS C C 1
ATOM 9038 O O . LYS C 1 261 ? 51.107 48.862 27.466 1.00 60.49 320 LYS C O 1
ATOM 9044 N N . ASN C 1 262 ? 49.687 48.372 29.134 1.00 51.08 321 ASN C N 1
ATOM 9045 C CA . ASN C 1 262 ? 49.296 47.103 28.541 1.00 54.19 321 ASN C CA 1
ATOM 9046 C C . ASN C 1 262 ? 48.034 47.309 27.726 1.00 37.82 321 ASN C C 1
ATOM 9047 O O . ASN C 1 262 ? 46.947 47.219 28.266 1.00 50.61 321 ASN C O 1
ATOM 9052 N N . GLN C 1 263 ? 48.173 47.543 26.425 1.00 42.60 322 GLN C N 1
ATOM 9053 C CA . GLN C 1 263 ? 47.038 47.979 25.612 1.00 40.52 322 GLN C CA 1
ATOM 9054 C C . GLN C 1 263 ? 46.284 46.859 24.902 1.00 44.33 322 GLN C C 1
ATOM 9055 O O . GLN C 1 263 ? 45.355 47.125 24.138 1.00 37.31 322 GLN C O 1
ATOM 9061 N N . VAL C 1 264 ? 46.672 45.614 25.145 1.00 40.74 323 VAL C N 1
ATOM 9062 C CA . VAL C 1 264 ? 46.093 44.500 24.406 1.00 29.97 323 VAL C CA 1
ATOM 9063 C C . VAL C 1 264 ? 45.389 43.503 25.320 1.00 35.02 323 VAL C C 1
ATOM 9064 O O . VAL C 1 264 ? 46.033 42.742 26.043 1.00 53.64 323 VAL C O 1
ATOM 9068 N N . ALA C 1 265 ? 44.061 43.518 25.284 1.00 42.16 324 ALA C N 1
ATOM 9069 C CA . ALA C 1 265 ? 43.265 42.544 26.017 1.00 45.48 324 ALA C CA 1
ATOM 9070 C C . ALA C 1 265 ? 43.371 41.184 25.340 1.00 39.56 324 ALA C C 1
ATOM 9071 O O . ALA C 1 265 ? 43.747 41.096 24.171 1.00 48.90 324 ALA C O 1
ATOM 9073 N N . GLU C 1 266 ? 43.048 40.129 26.083 1.00 29.21 325 GLU C N 1
ATOM 9074 C CA . GLU C 1 266 ? 43.120 38.764 25.569 1.00 40.52 325 GLU C CA 1
ATOM 9075 C C . GLU C 1 266 ? 42.343 38.581 24.266 1.00 47.20 325 GLU C C 1
ATOM 9076 O O . GLU C 1 266 ? 42.824 37.935 23.335 1.00 37.01 325 GLU C O 1
ATOM 9082 N N . TRP C 1 267 ? 41.143 39.151 24.203 1.00 46.48 326 TRP C N 1
ATOM 9083 C CA . TRP C 1 267 ? 40.286 39.003 23.028 1.00 39.56 326 TRP C CA 1
ATOM 9084 C C . TRP C 1 267 ? 40.826 39.738 21.803 1.00 42.24 326 TRP C C 1
ATOM 9085 O O . TRP C 1 267 ? 40.376 39.500 20.682 1.00 29.92 326 TRP C O 1
ATOM 9096 N N . GLN C 1 268 ? 41.790 40.627 22.018 1.00 35.95 327 GLN C N 1
ATOM 9097 C CA . GLN C 1 268 ? 42.389 41.377 20.920 1.00 49.17 327 GLN C CA 1
ATOM 9098 C C . GLN C 1 268 ? 43.561 40.636 20.277 1.00 50.46 327 GLN C C 1
ATOM 9099 O O . GLN C 1 268 ? 43.954 40.946 19.153 1.00 41.79 327 GLN C O 1
ATOM 9105 N N . SER C 1 269 ? 44.118 39.659 20.986 1.00 45.50 328 SER C N 1
ATOM 9106 C CA . SER C 1 269 ? 45.264 38.920 20.466 1.00 56.28 328 SER C CA 1
ATOM 9107 C C . SER C 1 269 ? 44.901 37.470 20.158 1.00 66.81 328 SER C C 1
ATOM 9108 O O . SER C 1 269 ? 45.511 36.839 19.295 1.00 75.29 328 SER C O 1
ATOM 9111 N N . SER C 1 270 ? 43.911 36.944 20.872 1.00 63.49 329 SER C N 1
ATOM 9112 C CA . SER C 1 270 ? 43.468 35.568 20.677 1.00 46.04 329 SER C CA 1
ATOM 9113 C C . SER C 1 270 ? 42.139 35.535 19.928 1.00 48.86 329 SER C C 1
ATOM 9114 O O . SER C 1 270 ? 41.127 36.025 20.429 1.00 58.70 329 SER C O 1
ATOM 9125 N N . ASN C 1 272 ? 40.434 32.966 19.296 1.00 55.00 331 ASN C N 1
ATOM 9126 C CA . ASN C 1 272 ? 39.608 31.888 19.822 1.00 48.33 331 ASN C CA 1
ATOM 9127 C C . ASN C 1 272 ? 39.000 32.254 21.172 1.00 45.68 331 ASN C C 1
ATOM 9128 O O . ASN C 1 272 ? 38.500 31.390 21.890 1.00 46.89 331 ASN C O 1
ATOM 9133 N N . TYR C 1 273 ? 39.058 33.540 21.506 1.00 46.45 332 TYR C N 1
ATOM 9134 C CA . TYR C 1 273 ? 38.556 34.052 22.779 1.00 44.38 332 TYR C CA 1
ATOM 9135 C C . TYR C 1 273 ? 37.098 33.686 23.049 1.00 52.00 332 TYR C C 1
ATOM 9136 O O . TYR C 1 273 ? 36.756 33.239 24.143 1.00 50.12 332 TYR C O 1
ATOM 9145 N N . CYS C 1 274 ? 36.244 33.886 22.050 1.00 46.49 333 CYS C N 1
ATOM 9146 C CA . CYS C 1 274 ? 34.815 33.629 22.198 1.00 54.66 333 CYS C CA 1
ATOM 9147 C C . CYS C 1 274 ? 34.533 32.152 22.435 1.00 67.15 333 CYS C C 1
ATOM 9148 O O . CYS C 1 274 ? 33.749 31.793 23.313 1.00 60.50 333 CYS C O 1
ATOM 9151 N N . THR C 1 275 ? 35.175 31.304 21.639 1.00 66.00 334 THR C N 1
ATOM 9152 C CA . THR C 1 275 ? 35.006 29.861 21.746 1.00 53.97 334 THR C CA 1
ATOM 9153 C C . THR C 1 275 ? 35.419 29.341 23.122 1.00 49.94 334 THR C C 1
ATOM 9154 O O . THR C 1 275 ? 34.689 28.574 23.748 1.00 36.46 334 THR C O 1
ATOM 9158 N N . ASP C 1 276 ? 36.586 29.770 23.591 1.00 31.40 335 ASP C N 1
ATOM 9159 C CA . ASP C 1 276 ? 37.150 29.239 24.829 1.00 41.70 335 ASP C CA 1
ATOM 9160 C C . ASP C 1 276 ? 36.675 29.953 26.095 1.00 50.31 335 ASP C C 1
ATOM 9161 O O . ASP C 1 276 ? 36.525 29.325 27.143 1.00 66.15 335 ASP C O 1
ATOM 9166 N N . LYS C 1 277 ? 36.437 31.258 26.002 1.00 45.52 336 LYS C N 1
ATOM 9167 C CA . LYS C 1 277 ? 36.213 32.064 27.202 1.00 44.81 336 LYS C CA 1
ATOM 9168 C C . LYS C 1 277 ? 34.810 32.655 27.332 1.00 47.32 336 LYS C C 1
ATOM 9169 O O . LYS C 1 277 ? 34.422 33.086 28.417 1.00 47.11 336 LYS C O 1
ATOM 9175 N N . VAL C 1 278 ? 34.050 32.688 26.243 1.00 34.42 337 VAL C N 1
ATOM 9176 C CA . VAL C 1 278 ? 32.717 33.280 26.298 1.00 35.14 337 VAL C CA 1
ATOM 9177 C C . VAL C 1 278 ? 31.626 32.236 26.093 1.00 44.86 337 VAL C C 1
ATOM 9178 O O . VAL C 1 278 ? 30.690 32.146 26.885 1.00 34.43 337 VAL C O 1
ATOM 9182 N N . LYS C 1 279 ? 31.759 31.441 25.038 1.00 36.98 338 LYS C N 1
ATOM 9183 C CA . LYS C 1 279 ? 30.809 30.370 24.766 1.00 36.52 338 LYS C CA 1
ATOM 9184 C C . LYS C 1 279 ? 30.793 29.324 25.881 1.00 56.00 338 LYS C C 1
ATOM 9185 O O . LYS C 1 279 ? 29.818 28.588 26.037 1.00 59.91 338 LYS C O 1
ATOM 9191 N N . THR C 1 280 ? 31.874 29.259 26.652 1.00 50.00 339 THR C N 1
ATOM 9192 C CA . THR C 1 280 ? 31.990 28.265 27.714 1.00 44.44 339 THR C CA 1
ATOM 9193 C C . THR C 1 280 ? 31.484 28.765 29.067 1.00 56.29 339 THR C C 1
ATOM 9194 O O . THR C 1 280 ? 31.387 27.990 30.019 1.00 65.08 339 THR C O 1
ATOM 9198 N N . LYS C 1 281 ? 31.162 30.052 29.156 1.00 55.91 340 LYS C N 1
ATOM 9199 C CA . LYS C 1 281 ? 30.611 30.597 30.394 1.00 65.38 340 LYS C CA 1
ATOM 9200 C C . LYS C 1 281 ? 29.133 30.252 30.532 1.00 73.57 340 LYS C C 1
ATOM 9201 O O . LYS C 1 281 ? 28.409 30.196 29.540 1.00 68.87 340 LYS C O 1
ATOM 9207 N N . ARG C 1 282 ? 28.696 30.035 31.769 1.00 75.49 341 ARG C N 1
ATOM 9208 C CA . ARG C 1 282 ? 27.307 29.692 32.071 1.00 69.69 341 ARG C CA 1
ATOM 9209 C C . ARG C 1 282 ? 26.313 30.717 31.525 1.00 60.84 341 ARG C C 1
ATOM 9210 O O . ARG C 1 282 ? 25.316 30.352 30.903 1.00 59.30 341 ARG C O 1
ATOM 9218 N N . GLN C 1 283 ? 26.588 31.996 31.765 1.00 73.34 342 GLN C N 1
ATOM 9219 C CA . GLN C 1 283 ? 25.681 33.065 31.355 1.00 66.57 342 GLN C CA 1
ATOM 9220 C C . GLN C 1 283 ? 25.532 33.165 29.837 1.00 52.65 342 GLN C C 1
ATOM 9221 O O . GLN C 1 283 ? 24.540 33.699 29.343 1.00 54.64 342 GLN C O 1
ATOM 9227 N N . TYR C 1 284 ? 26.516 32.659 29.101 1.00 43.83 343 TYR C N 1
ATOM 9228 C CA . TYR C 1 284 ? 26.515 32.788 27.647 1.00 39.99 343 TYR C CA 1
ATOM 9229 C C . TYR C 1 284 ? 26.331 31.444 26.946 1.00 47.37 343 TYR C C 1
ATOM 9230 O O . TYR C 1 284 ? 26.128 31.395 25.734 1.00 51.92 343 TYR C O 1
ATOM 9239 N N . ALA C 1 285 ? 26.404 30.359 27.711 1.00 55.36 344 ALA C N 1
ATOM 9240 C CA . ALA C 1 285 ? 26.326 29.018 27.141 1.00 49.58 344 ALA C CA 1
ATOM 9241 C C . ALA C 1 285 ? 24.940 28.717 26.589 1.00 57.03 344 ALA C C 1
ATOM 9242 O O . ALA C 1 285 ? 24.796 27.964 25.625 1.00 52.17 344 ALA C O 1
ATOM 9244 N N . HIS C 1 286 ? 23.920 29.308 27.201 1.00 46.00 345 HIS C N 1
ATOM 9245 C CA . HIS C 1 286 ? 22.546 29.069 26.780 1.00 45.56 345 HIS C CA 1
ATOM 9246 C C . HIS C 1 286 ? 21.708 30.335 26.919 1.00 51.22 345 HIS C C 1
ATOM 9247 O O . HIS C 1 286 ? 21.729 30.987 27.962 1.00 53.98 345 HIS C O 1
ATOM 9254 N N . GLY C 1 287 ? 20.969 30.679 25.869 1.00 35.20 346 GLY C N 1
ATOM 9255 C CA . GLY C 1 287 ? 20.086 31.829 25.929 1.00 48.67 346 GLY C CA 1
ATOM 9256 C C . GLY C 1 287 ? 20.232 32.818 24.790 1.00 52.32 346 GLY C C 1
ATOM 9257 O O . GLY C 1 287 ? 20.511 32.446 23.649 1.00 43.79 346 GLY C O 1
ATOM 9258 N N . ARG C 1 288 ? 20.039 34.093 25.115 1.00 42.46 347 ARG C N 1
ATOM 9259 C CA . ARG C 1 288 ? 20.063 35.173 24.134 1.00 55.03 347 ARG C CA 1
ATOM 9260 C C . ARG C 1 288 ? 21.227 36.131 24.372 1.00 56.79 347 ARG C C 1
ATOM 9261 O O . ARG C 1 288 ? 21.476 37.025 23.564 1.00 58.80 347 ARG C O 1
ATOM 9269 N N . ARG C 1 289 ? 21.921 35.943 25.492 1.00 47.70 348 ARG C N 1
ATOM 9270 C CA . ARG C 1 289 ? 22.994 36.840 25.918 1.00 46.75 348 ARG C CA 1
ATOM 9271 C C . ARG C 1 289 ? 24.060 37.080 24.851 1.00 47.36 348 ARG C C 1
ATOM 9272 O O . ARG C 1 289 ? 24.417 38.224 24.569 1.00 47.81 348 ARG C O 1
ATOM 9280 N N . LEU C 1 290 ? 24.564 36.000 24.261 1.00 51.68 349 LEU C N 1
ATOM 9281 C CA . LEU C 1 290 ? 25.604 36.102 23.243 1.00 42.60 349 LEU C CA 1
ATOM 9282 C C . LEU C 1 290 ? 25.072 36.754 21.971 1.00 49.17 349 LEU C C 1
ATOM 9283 O O . LEU C 1 290 ? 25.770 37.538 21.327 1.00 67.33 349 LEU C O 1
ATOM 9288 N N . LEU C 1 291 ? 23.834 36.426 21.612 1.00 56.29 350 LEU C N 1
ATOM 9289 C CA . LEU C 1 291 ? 23.189 37.028 20.450 1.00 49.20 350 LEU C CA 1
ATOM 9290 C C . LEU C 1 291 ? 22.993 38.530 20.642 1.00 58.07 350 LEU C C 1
ATOM 9291 O O . LEU C 1 291 ? 23.088 39.304 19.688 1.00 53.05 350 LEU C O 1
ATOM 9296 N N . ASP C 1 292 ? 22.720 38.935 21.878 1.00 46.77 351 ASP C N 1
ATOM 9297 C CA . ASP C 1 292 ? 22.613 40.351 22.216 1.00 48.03 351 ASP C CA 1
ATOM 9298 C C . ASP C 1 292 ? 23.965 41.041 22.064 1.00 50.90 351 ASP C C 1
ATOM 9299 O O . ASP C 1 292 ? 24.057 42.135 21.506 1.00 48.60 351 ASP C O 1
ATOM 9304 N N . LEU C 1 293 ? 25.005 40.392 22.580 1.00 43.72 352 LEU C N 1
ATOM 9305 C CA . LEU C 1 293 ? 26.366 40.914 22.515 1.00 36.69 352 LEU C CA 1
ATOM 9306 C C . LEU C 1 293 ? 26.821 41.139 21.075 1.00 40.22 352 LEU C C 1
ATOM 9307 O O . LEU C 1 293 ? 27.503 42.117 20.776 1.00 39.01 352 LEU C O 1
ATOM 9312 N N . VAL C 1 294 ? 26.447 40.225 20.186 1.00 36.64 353 VAL C N 1
ATOM 9313 C CA . VAL C 1 294 ? 26.774 40.367 18.773 1.00 43.02 353 VAL C CA 1
ATOM 9314 C C . VAL C 1 294 ? 25.998 41.535 18.171 1.00 44.54 353 VAL C C 1
ATOM 9315 O O . VAL C 1 294 ? 26.548 42.331 17.409 1.00 44.04 353 VAL C O 1
ATOM 9319 N N . ASP C 1 295 ? 24.723 41.640 18.531 1.00 46.31 354 ASP C N 1
ATOM 9320 C CA . ASP C 1 295 ? 23.868 42.722 18.048 1.00 40.78 354 ASP C CA 1
ATOM 9321 C C . ASP C 1 295 ? 24.388 44.097 18.456 1.00 53.39 354 ASP C C 1
ATOM 9322 O O . ASP C 1 295 ? 24.450 45.015 17.637 1.00 40.52 354 ASP C O 1
ATOM 9327 N N . ILE C 1 296 ? 24.764 44.232 19.723 1.00 34.09 355 ILE C N 1
ATOM 9328 C CA . ILE C 1 296 ? 25.186 45.518 20.264 1.00 48.72 355 ILE C CA 1
ATOM 9329 C C . ILE C 1 296 ? 26.566 45.930 19.739 1.00 59.09 355 ILE C C 1
ATOM 9330 O O . ILE C 1 296 ? 26.846 47.120 19.589 1.00 32.15 355 ILE C O 1
ATOM 9335 N N . HIS C 1 297 ? 27.422 44.951 19.454 1.00 38.99 356 HIS C N 1
ATOM 9336 C CA . HIS C 1 297 ? 28.734 45.236 18.881 1.00 33.25 356 HIS C CA 1
ATOM 9337 C C . HIS C 1 297 ? 28.628 45.568 17.397 1.00 36.35 356 HIS C C 1
ATOM 9338 O O . HIS C 1 297 ? 29.482 46.263 16.846 1.00 38.29 356 HIS C O 1
ATOM 9345 N N . ILE C 1 298 ? 27.581 45.065 16.751 1.00 35.43 357 ILE C N 1
ATOM 9346 C CA . ILE C 1 298 ? 27.291 45.444 15.375 1.00 44.42 357 ILE C CA 1
ATOM 9347 C C . ILE C 1 298 ? 26.908 46.920 15.356 1.00 53.78 357 ILE C C 1
ATOM 9348 O O . ILE C 1 298 ? 27.330 47.679 14.483 1.00 44.92 357 ILE C O 1
ATOM 9353 N N . LEU C 1 299 ? 26.118 47.319 16.348 1.00 40.59 358 LEU C N 1
ATOM 9354 C CA . LEU C 1 299 ? 25.718 48.709 16.515 1.00 40.98 358 LEU C CA 1
ATOM 9355 C C . LEU C 1 299 ? 26.925 49.594 16.811 1.00 56.61 358 LEU C C 1
ATOM 9356 O O . LEU C 1 299 ? 27.103 50.647 16.197 1.00 31.86 358 LEU C O 1
ATOM 9361 N N . ASP C 1 300 ? 27.749 49.156 17.759 1.00 36.75 359 ASP C N 1
ATOM 9362 C CA . ASP C 1 300 ? 28.932 49.905 18.171 1.00 31.49 359 ASP C CA 1
ATOM 9363 C C . ASP C 1 300 ? 29.949 50.072 17.044 1.00 43.64 359 ASP C C 1
ATOM 9364 O O . ASP C 1 300 ? 30.620 51.099 16.956 1.00 35.07 359 ASP C O 1
ATOM 9369 N N . TYR C 1 301 ? 30.062 49.064 16.186 1.00 34.52 360 TYR C N 1
ATOM 9370 C CA . TYR C 1 301 ? 31.002 49.125 15.072 1.00 37.52 360 TYR C CA 1
ATOM 9371 C C . TYR C 1 301 ? 30.527 50.112 14.013 1.00 38.19 360 TYR C C 1
ATOM 9372 O O . TYR C 1 301 ? 31.329 50.823 13.410 1.00 31.10 360 TYR C O 1
ATOM 9381 N N . LEU C 1 302 ? 29.218 50.146 13.789 1.00 44.83 361 LEU C N 1
ATOM 9382 C CA . LEU C 1 302 ? 28.624 51.074 12.835 1.00 32.86 361 LEU C CA 1
ATOM 9383 C C . LEU C 1 302 ? 28.813 52.520 13.285 1.00 50.24 361 LEU C C 1
ATOM 9384 O O . LEU C 1 302 ? 28.964 53.423 12.461 1.00 48.60 361 LEU C O 1
ATOM 9389 N N . ILE C 1 303 ? 28.803 52.733 14.598 1.00 39.00 362 ILE C N 1
ATOM 9390 C CA . ILE C 1 303 ? 28.921 54.074 15.160 1.00 34.76 362 ILE C CA 1
ATOM 9391 C C . ILE C 1 303 ? 30.328 54.367 15.677 1.00 46.29 362 ILE C C 1
ATOM 9392 O O . ILE C 1 303 ? 30.623 55.489 16.087 1.00 39.47 362 ILE C O 1
ATOM 9397 N N . GLY C 1 304 ? 31.191 53.356 15.655 1.00 30.82 363 GLY C N 1
ATOM 9398 C CA . GLY C 1 304 ? 32.562 53.513 16.109 1.00 30.54 363 GLY C CA 1
ATOM 9399 C C . GLY C 1 304 ? 32.707 53.664 17.613 1.00 30.44 363 GLY C C 1
ATOM 9400 O O . GLY C 1 304 ? 33.661 54.278 18.090 1.00 41.85 363 GLY C O 1
ATOM 9401 N N . ASN C 1 305 ? 31.761 53.105 18.363 1.00 45.18 364 ASN C N 1
ATOM 9402 C CA . ASN C 1 305 ? 31.803 53.156 19.821 1.00 31.30 364 ASN C CA 1
ATOM 9403 C C . ASN C 1 305 ? 32.729 52.097 20.417 1.00 39.62 364 ASN C C 1
ATOM 9404 O O . ASN C 1 305 ? 32.491 50.898 20.267 1.00 30.63 364 ASN C O 1
ATOM 9409 N N . GLN C 1 306 ? 33.781 52.547 21.095 1.00 30.22 365 GLN C N 1
ATOM 9410 C CA . GLN C 1 306 ? 34.758 51.637 21.687 1.00 49.38 365 GLN C CA 1
ATOM 9411 C C . GLN C 1 306 ? 34.541 51.417 23.184 1.00 35.72 365 GLN C C 1
ATOM 9412 O O . GLN C 1 306 ? 35.149 50.527 23.778 1.00 35.47 365 GLN C O 1
ATOM 9418 N N . ASP C 1 307 ? 33.672 52.221 23.789 1.00 38.89 366 ASP C N 1
ATOM 9419 C CA . ASP C 1 307 ? 33.589 52.291 25.247 1.00 38.80 366 ASP C CA 1
ATOM 9420 C C . ASP C 1 307 ? 32.516 51.377 25.843 1.00 35.71 366 ASP C C 1
ATOM 9421 O O . ASP C 1 307 ? 31.869 51.733 26.827 1.00 57.72 366 ASP C O 1
ATOM 9426 N N . ARG C 1 308 ? 32.324 50.206 25.244 1.00 31.96 367 ARG C N 1
ATOM 9427 C CA . ARG C 1 308 ? 31.337 49.252 25.744 1.00 30.84 367 ARG C CA 1
ATOM 9428 C C . ARG C 1 308 ? 31.979 48.307 26.760 1.00 45.26 367 ARG C C 1
ATOM 9429 O O . ARG C 1 308 ? 32.313 47.167 26.435 1.00 51.75 367 ARG C O 1
ATOM 9437 N N . HIS C 1 309 ? 32.149 48.784 27.989 1.00 39.00 368 HIS C N 1
ATOM 9438 C CA . HIS C 1 309 ? 32.821 48.000 29.023 1.00 39.31 368 HIS C CA 1
ATOM 9439 C C . HIS C 1 309 ? 31.847 47.203 29.890 1.00 38.53 368 HIS C C 1
ATOM 9440 O O . HIS C 1 309 ? 32.202 46.156 30.431 1.00 30.82 368 HIS C O 1
ATOM 9447 N N . HIS C 1 310 ? 30.623 47.703 30.023 1.00 58.06 369 HIS C N 1
ATOM 9448 C CA . HIS C 1 310 ? 29.591 47.017 30.796 1.00 31.26 369 HIS C CA 1
ATOM 9449 C C . HIS C 1 310 ? 28.275 46.943 30.035 1.00 37.41 369 HIS C C 1
ATOM 9450 O O . HIS C 1 310 ? 28.045 47.705 29.097 1.00 35.34 369 HIS C O 1
ATOM 9457 N N . PHE C 1 311 ? 27.417 46.015 30.441 1.00 51.17 370 PHE C N 1
ATOM 9458 C CA . PHE C 1 311 ? 26.077 45.926 29.884 1.00 42.83 370 PHE C CA 1
ATOM 9459 C C . PHE C 1 311 ? 25.046 46.244 30.958 1.00 45.21 370 PHE C C 1
ATOM 9460 O O . PHE C 1 311 ? 25.256 45.962 32.137 1.00 48.53 370 PHE C O 1
ATOM 9468 N N . GLU C 1 312 ? 23.934 46.838 30.543 1.00 48.79 371 GLU C N 1
ATOM 9469 C CA . GLU C 1 312 ? 22.863 47.183 31.466 1.00 32.97 371 GLU C CA 1
ATOM 9470 C C . GLU C 1 312 ? 21.595 46.456 31.038 1.00 47.14 371 GLU C C 1
ATOM 9471 O O . GLU C 1 312 ? 21.268 46.418 29.852 1.00 35.71 371 GLU C O 1
ATOM 9477 N N . SER C 1 313 ? 20.884 45.876 31.999 1.00 53.76 372 SER C N 1
ATOM 9478 C CA . SER C 1 313 ? 19.695 45.092 31.688 1.00 50.95 372 SER C CA 1
ATOM 9479 C C . SER C 1 313 ? 18.640 45.183 32.782 1.00 54.32 372 SER C C 1
ATOM 9480 O O . SER C 1 313 ? 18.968 45.291 33.961 1.00 45.79 372 SER C O 1
ATOM 9483 N N . PHE C 1 314 ? 17.373 45.135 32.383 1.00 62.89 373 PHE C N 1
ATOM 9484 C CA . PHE C 1 314 ? 16.270 45.072 33.336 1.00 54.10 373 PHE C CA 1
ATOM 9485 C C . PHE C 1 314 ? 16.236 43.728 34.056 1.00 61.90 373 PHE C C 1
ATOM 9486 O O . PHE C 1 314 ? 16.545 42.690 33.468 1.00 62.67 373 PHE C O 1
ATOM 9494 N N . ASN C 1 315 ? 15.863 43.754 35.331 1.00 67.42 374 ASN C N 1
ATOM 9495 C CA . ASN C 1 315 ? 15.700 42.533 36.109 1.00 67.59 374 ASN C CA 1
ATOM 9496 C C . ASN C 1 315 ? 14.342 42.486 36.806 1.00 62.62 374 ASN C C 1
ATOM 9497 O O . ASN C 1 315 ? 14.259 42.601 38.029 1.00 61.86 374 ASN C O 1
ATOM 9502 N N . VAL C 1 316 ? 13.281 42.321 36.023 1.00 50.93 375 VAL C N 1
ATOM 9503 C CA . VAL C 1 316 ? 11.921 42.474 36.529 1.00 77.71 375 VAL C CA 1
ATOM 9504 C C . VAL C 1 316 ? 11.023 41.338 36.029 1.00 78.50 375 VAL C C 1
ATOM 9505 O O . VAL C 1 316 ? 10.043 40.969 36.678 1.00 83.08 375 VAL C O 1
ATOM 9509 N N . PHE C 1 317 ? 11.380 40.780 34.877 1.00 71.91 376 PHE C N 1
ATOM 9510 C CA . PHE C 1 317 ? 10.661 39.657 34.286 1.00 66.38 376 PHE C CA 1
ATOM 9511 C C . PHE C 1 317 ? 11.177 38.334 34.851 1.00 83.95 376 PHE C C 1
ATOM 9512 O O . PHE C 1 317 ? 12.290 37.910 34.540 1.00 92.92 376 PHE C O 1
ATOM 9520 N N . ASN C 1 318 ? 10.357 37.698 35.684 1.00 101.46 377 ASN C N 1
ATOM 9521 C CA . ASN C 1 318 ? 10.728 36.484 36.413 1.00 112.78 377 ASN C CA 1
ATOM 9522 C C . ASN C 1 318 ? 11.323 35.360 35.565 1.00 106.31 377 ASN C C 1
ATOM 9523 O O . ASN C 1 318 ? 12.543 35.193 35.522 1.00 94.44 377 ASN C O 1
ATOM 9528 N N . ASP C 1 319 ? 10.463 34.583 34.915 1.00 112.30 378 ASP C N 1
ATOM 9529 C CA . ASP C 1 319 ? 10.898 33.510 34.022 1.00 112.09 378 ASP C CA 1
ATOM 9530 C C . ASP C 1 319 ? 11.860 34.002 32.945 1.00 101.92 378 ASP C C 1
ATOM 9531 O O . ASP C 1 319 ? 13.066 33.766 33.010 1.00 112.08 378 ASP C O 1
ATOM 9536 N N . LEU C 1 320 ? 11.272 34.650 31.944 1.00 84.43 379 LEU C N 1
ATOM 9537 C CA . LEU C 1 320 ? 11.939 35.223 30.774 1.00 83.05 379 LEU C CA 1
ATOM 9538 C C . LEU C 1 320 ? 13.396 35.685 30.910 1.00 70.42 379 LEU C C 1
ATOM 9539 O O . LEU C 1 320 ? 13.820 36.144 31.971 1.00 58.59 379 LEU C O 1
ATOM 9544 N N . PRO C 1 321 ? 14.161 35.580 29.809 1.00 58.90 380 PRO C N 1
ATOM 9545 C CA . PRO C 1 321 ? 15.553 36.037 29.750 1.00 57.34 380 PRO C CA 1
ATOM 9546 C C . PRO C 1 321 ? 15.635 37.549 29.552 1.00 51.24 380 PRO C C 1
ATOM 9547 O O . PRO C 1 321 ? 14.819 38.106 28.818 1.00 61.58 380 PRO C O 1
ATOM 9551 N N . SER C 1 322 ? 16.597 38.203 30.195 1.00 57.03 381 SER C N 1
ATOM 9552 C CA . SER C 1 322 ? 16.767 39.643 30.034 1.00 50.79 381 SER C CA 1
ATOM 9553 C C . SER C 1 322 ? 17.586 39.979 28.790 1.00 62.36 381 SER C C 1
ATOM 9554 O O . SER C 1 322 ? 18.240 39.111 28.211 1.00 57.94 381 SER C O 1
ATOM 9557 N N . TYR C 1 323 ? 17.544 41.245 28.386 1.00 57.12 382 TYR C N 1
ATOM 9558 C CA . TYR C 1 323 ? 18.319 41.717 27.244 1.00 56.76 382 TYR C CA 1
ATOM 9559 C C . TYR C 1 323 ? 19.146 42.939 27.624 1.00 49.16 382 TYR C C 1
ATOM 9560 O O . TYR C 1 323 ? 18.809 43.655 28.565 1.00 49.36 382 TYR C O 1
ATOM 9569 N N . ALA C 1 324 ? 20.219 43.184 26.880 1.00 48.79 383 ALA C N 1
ATOM 9570 C CA . ALA C 1 324 ? 21.083 44.328 27.145 1.00 53.18 383 ALA C CA 1
ATOM 9571 C C . ALA C 1 324 ? 20.442 45.622 26.658 1.00 45.34 383 ALA C C 1
ATOM 9572 O O . ALA C 1 324 ? 20.052 45.733 25.497 1.00 45.63 383 ALA C O 1
ATOM 9574 N N . ILE C 1 325 ? 20.328 46.598 27.554 1.00 44.55 384 ILE C N 1
ATOM 9575 C CA . ILE C 1 325 ? 19.807 47.909 27.187 1.00 42.50 384 ILE C CA 1
ATOM 9576 C C . ILE C 1 325 ? 20.872 48.717 26.455 1.00 36.55 384 ILE C C 1
ATOM 9577 O O . ILE C 1 325 ? 21.961 48.941 26.981 1.00 45.69 384 ILE C O 1
ATOM 9582 N N . HIS C 1 326 ? 20.559 49.145 25.236 1.00 37.25 385 HIS C N 1
ATOM 9583 C CA . HIS C 1 326 ? 21.505 49.920 24.444 1.00 34.92 385 HIS C CA 1
ATOM 9584 C C . HIS C 1 326 ? 21.582 51.373 24.913 1.00 32.62 385 HIS C C 1
ATOM 9585 O O . HIS C 1 326 ? 20.853 52.233 24.419 1.00 35.14 385 HIS C O 1
ATOM 9592 N N . LEU C 1 327 ? 22.467 51.638 25.870 1.00 48.20 386 LEU C N 1
ATOM 9593 C CA . LEU C 1 327 ? 22.618 52.975 26.442 1.00 41.87 386 LEU C CA 1
ATOM 9594 C C . LEU C 1 327 ? 24.071 53.453 26.382 1.00 45.33 386 LEU C C 1
ATOM 9595 O O . LEU C 1 327 ? 24.955 52.712 25.952 1.00 41.21 386 LEU C O 1
ATOM 9600 N N . ASP C 1 328 ? 24.301 54.687 26.827 1.00 43.50 387 ASP C N 1
ATOM 9601 C CA . ASP C 1 328 ? 25.644 55.267 26.926 1.00 36.81 387 ASP C CA 1
ATOM 9602 C C . ASP C 1 328 ? 26.406 55.218 25.605 1.00 42.49 387 ASP C C 1
ATOM 9603 O O . ASP C 1 328 ? 27.359 54.455 25.451 1.00 42.41 387 ASP C O 1
ATOM 9608 N N . HIS C 1 329 ? 25.973 56.045 24.659 1.00 31.23 388 HIS C N 1
ATOM 9609 C CA . HIS C 1 329 ? 26.585 56.112 23.337 1.00 34.25 388 HIS C CA 1
ATOM 9610 C C . HIS C 1 329 ? 27.300 57.440 23.110 1.00 45.10 388 HIS C C 1
ATOM 9611 O O . HIS C 1 329 ? 27.556 57.826 21.970 1.00 31.61 388 HIS C O 1
ATOM 9618 N N . GLY C 1 330 ? 27.608 58.139 24.198 1.00 30.73 389 GLY C N 1
ATOM 9619 C CA . GLY C 1 330 ? 28.248 59.441 24.124 1.00 30.48 389 GLY C CA 1
ATOM 9620 C C . GLY C 1 330 ? 29.579 59.469 23.393 1.00 35.50 389 GLY C C 1
ATOM 9621 O O . GLY C 1 330 ? 29.958 60.497 22.830 1.00 39.98 389 GLY C O 1
ATOM 9622 N N . ARG C 1 331 ? 30.292 58.347 23.398 1.00 30.26 390 ARG C N 1
ATOM 9623 C CA . ARG C 1 331 ? 31.599 58.276 22.752 1.00 34.15 390 ARG C CA 1
ATOM 9624 C C . ARG C 1 331 ? 31.529 57.599 21.385 1.00 30.23 390 ARG C C 1
ATOM 9625 O O . ARG C 1 331 ? 32.489 56.967 20.943 1.00 37.71 390 ARG C O 1
ATOM 9633 N N . ALA C 1 332 ? 30.385 57.734 20.723 1.00 31.80 391 ALA C N 1
ATOM 9634 C CA . ALA C 1 332 ? 30.212 57.219 19.369 1.00 30.52 391 ALA C CA 1
ATOM 9635 C C . ALA C 1 332 ? 30.409 58.329 18.339 1.00 34.61 391 ALA C C 1
ATOM 9636 O O . ALA C 1 332 ? 30.396 59.511 18.684 1.00 39.56 391 ALA C O 1
ATOM 9638 N N . PHE C 1 333 ? 30.597 57.936 17.081 1.00 30.47 392 PHE C N 1
ATOM 9639 C CA . PHE C 1 333 ? 30.720 58.874 15.964 1.00 48.84 392 PHE C CA 1
ATOM 9640 C C . PHE C 1 333 ? 31.868 59.862 16.149 1.00 34.64 392 PHE C C 1
ATOM 9641 O O . PHE C 1 333 ? 31.756 61.032 15.781 1.00 33.29 392 PHE C O 1
ATOM 9649 N N . GLY C 1 334 ? 32.969 59.388 16.721 1.00 44.38 393 GLY C N 1
ATOM 9650 C CA . GLY C 1 334 ? 34.134 60.225 16.938 1.00 29.67 393 GLY C CA 1
ATOM 9651 C C . GLY C 1 334 ? 34.997 60.371 15.698 1.00 47.47 393 GLY C C 1
ATOM 9652 O O . GLY C 1 334 ? 35.690 61.375 15.532 1.00 29.39 393 GLY C O 1
ATOM 9653 N N . ARG C 1 335 ? 34.961 59.367 14.826 1.00 34.76 394 ARG C N 1
ATOM 9654 C CA . ARG C 1 335 ? 35.798 59.360 13.630 1.00 40.99 394 ARG C CA 1
ATOM 9655 C C . ARG C 1 335 ? 34.996 58.924 12.407 1.00 45.22 394 ARG C C 1
ATOM 9656 O O . ARG C 1 335 ? 34.283 57.921 12.450 1.00 54.91 394 ARG C O 1
ATOM 9664 N N . SER C 1 336 ? 35.110 59.683 11.322 1.00 35.88 395 SER C N 1
ATOM 9665 C CA . SER C 1 336 ? 34.413 59.355 10.082 1.00 40.82 395 SER C CA 1
ATOM 9666 C C . SER C 1 336 ? 35.337 58.669 9.081 1.00 35.95 395 SER C C 1
ATOM 9667 O O . SER C 1 336 ? 34.883 58.111 8.083 1.00 42.25 395 SER C O 1
ATOM 9670 N N . ASP C 1 337 ? 36.637 58.719 9.351 1.00 35.21 396 ASP C N 1
ATOM 9671 C CA . ASP C 1 337 ? 37.633 58.201 8.421 1.00 44.61 396 ASP C CA 1
ATOM 9672 C C . ASP C 1 337 ? 38.344 56.974 8.978 1.00 49.47 396 ASP C C 1
ATOM 9673 O O . ASP C 1 337 ? 39.345 56.521 8.422 1.00 41.57 396 ASP C O 1
ATOM 9678 N N . PHE C 1 338 ? 37.825 56.435 10.075 1.00 36.96 397 PHE C N 1
ATOM 9679 C CA . PHE C 1 338 ? 38.456 55.296 10.730 1.00 38.46 397 PHE C CA 1
ATOM 9680 C C . PHE C 1 338 ? 37.443 54.264 11.208 1.00 29.78 397 PHE C C 1
ATOM 9681 O O . PHE C 1 338 ? 36.489 54.591 11.914 1.00 47.71 397 PHE C O 1
ATOM 9689 N N . ASP C 1 339 ? 37.660 53.015 10.811 1.00 45.69 398 ASP C N 1
ATOM 9690 C CA . ASP C 1 339 ? 36.849 51.904 11.289 1.00 41.76 398 ASP C CA 1
ATOM 9691 C C . ASP C 1 339 ? 37.662 51.032 12.239 1.00 42.98 398 ASP C C 1
ATOM 9692 O O . ASP C 1 339 ? 38.709 50.503 11.866 1.00 50.78 398 ASP C O 1
ATOM 9697 N N . ASP C 1 340 ? 37.181 50.889 13.469 1.00 38.89 399 ASP C N 1
ATOM 9698 C CA . ASP C 1 340 ? 37.867 50.070 14.459 1.00 34.92 399 ASP C CA 1
ATOM 9699 C C . ASP C 1 340 ? 37.337 48.641 14.409 1.00 37.11 399 ASP C C 1
ATOM 9700 O O . ASP C 1 340 ? 36.338 48.317 15.052 1.00 36.63 399 ASP C O 1
ATOM 9705 N N . ASP C 1 341 ? 38.012 47.794 13.638 1.00 32.03 400 ASP C N 1
ATOM 9706 C CA . ASP C 1 341 ? 37.577 46.416 13.426 1.00 48.48 400 ASP C CA 1
ATOM 9707 C C . ASP C 1 341 ? 37.633 45.567 14.696 1.00 44.13 400 ASP C C 1
ATOM 9708 O O . ASP C 1 341 ? 37.082 44.466 14.736 1.00 43.54 400 ASP C O 1
ATOM 9713 N N . ASP C 1 342 ? 38.305 46.072 15.726 1.00 30.03 401 ASP C N 1
ATOM 9714 C CA . ASP C 1 342 ? 38.331 45.401 17.022 1.00 43.19 401 ASP C CA 1
ATOM 9715 C C . ASP C 1 342 ? 36.935 45.341 17.639 1.00 39.97 401 ASP C C 1
ATOM 9716 O O . ASP C 1 342 ? 36.622 44.427 18.400 1.00 41.62 401 ASP C O 1
ATOM 9721 N N . ILE C 1 343 ? 36.104 46.326 17.314 1.00 31.66 402 ILE C N 1
ATOM 9722 C CA . ILE C 1 343 ? 34.758 46.404 17.868 1.00 47.34 402 ILE C CA 1
ATOM 9723 C C . ILE C 1 343 ? 33.867 45.273 17.350 1.00 50.23 402 ILE C C 1
ATOM 9724 O O . ILE C 1 343 ? 33.054 44.721 18.093 1.00 41.76 402 ILE C O 1
ATOM 9729 N N . ILE C 1 344 ? 34.034 44.922 16.078 1.00 31.48 403 ILE C N 1
ATOM 9730 C CA . ILE C 1 344 ? 33.209 43.893 15.449 1.00 42.94 403 ILE C CA 1
ATOM 9731 C C . ILE C 1 344 ? 33.824 42.494 15.598 1.00 32.54 403 ILE C C 1
ATOM 9732 O O . ILE C 1 344 ? 33.345 41.521 15.012 1.00 46.49 403 ILE C O 1
ATOM 9737 N N . LEU C 1 345 ? 34.879 42.396 16.402 1.00 41.80 404 LEU C N 1
ATOM 9738 C CA . LEU C 1 345 ? 35.529 41.111 16.676 1.00 45.91 404 LEU C CA 1
ATOM 9739 C C . LEU C 1 345 ? 34.613 40.011 17.238 1.00 51.54 404 LEU C C 1
ATOM 9740 O O . LEU C 1 345 ? 34.788 38.844 16.885 1.00 63.39 404 LEU C O 1
ATOM 9745 N N . PRO C 1 346 ? 33.654 40.360 18.123 1.00 54.01 405 PRO C N 1
ATOM 9746 C CA . PRO C 1 346 ? 32.729 39.309 18.569 1.00 38.75 405 PRO C CA 1
ATOM 9747 C C . PRO C 1 346 ? 31.992 38.602 17.430 1.00 51.51 405 PRO C C 1
ATOM 9748 O O . PRO C 1 346 ? 31.798 37.391 17.504 1.00 42.63 405 PRO C O 1
ATOM 9752 N N . LEU C 1 347 ? 31.600 39.342 16.398 1.00 40.23 406 LEU C N 1
ATOM 9753 C CA . LEU C 1 347 ? 30.961 38.742 15.230 1.00 38.56 406 LEU C CA 1
ATOM 9754 C C . LEU C 1 347 ? 31.874 37.719 14.563 1.00 44.69 406 LEU C C 1
ATOM 9755 O O . LEU C 1 347 ? 31.438 36.629 14.193 1.00 55.63 406 LEU C O 1
ATOM 9760 N N . ARG C 1 348 ? 33.142 38.081 14.409 1.00 54.29 407 ARG C N 1
ATOM 9761 C CA . ARG C 1 348 ? 34.112 37.229 13.733 1.00 55.26 407 ARG C CA 1
ATOM 9762 C C . ARG C 1 348 ? 34.554 36.057 14.605 1.00 48.75 407 ARG C C 1
ATOM 9763 O O . ARG C 1 348 ? 34.849 34.974 14.099 1.00 41.00 407 ARG C O 1
ATOM 9771 N N . GLN C 1 349 ? 34.595 36.275 15.916 1.00 44.56 408 GLN C N 1
ATOM 9772 C CA . GLN C 1 349 ? 35.046 35.244 16.846 1.00 37.11 408 GLN C CA 1
ATOM 9773 C C . GLN C 1 349 ? 33.937 34.266 17.234 1.00 51.07 408 GLN C C 1
ATOM 9774 O O . GLN C 1 349 ? 34.157 33.055 17.263 1.00 58.65 408 GLN C O 1
ATOM 9780 N N . CYS C 1 350 ? 32.752 34.788 17.537 1.00 45.17 409 CYS C N 1
ATOM 9781 C CA . CYS C 1 350 ? 31.638 33.946 17.967 1.00 44.38 409 CYS C CA 1
ATOM 9782 C C . CYS C 1 350 ? 30.929 33.317 16.770 1.00 51.01 409 CYS C C 1
ATOM 9783 O O . CYS C 1 350 ? 30.513 32.159 16.820 1.00 42.88 409 CYS C O 1
ATOM 9786 N N . CYS C 1 351 ? 30.798 34.098 15.701 1.00 45.10 410 CYS C N 1
ATOM 9787 C CA . CYS C 1 351 ? 30.147 33.664 14.465 1.00 38.94 410 CYS C CA 1
ATOM 9788 C C . CYS C 1 351 ? 28.735 33.116 14.665 1.00 40.99 410 CYS C C 1
ATOM 9789 O O . CYS C 1 351 ? 28.342 32.151 14.014 1.00 48.58 410 CYS C O 1
ATOM 9792 N N . ILE C 1 352 ? 27.980 33.725 15.573 1.00 48.20 411 ILE C N 1
ATOM 9793 C CA . ILE C 1 352 ? 26.542 33.491 15.632 1.00 53.13 411 ILE C CA 1
ATOM 9794 C C . ILE C 1 352 ? 25.835 34.827 15.428 1.00 45.88 411 ILE C C 1
ATOM 9795 O O . ILE C 1 352 ? 26.386 35.883 15.739 1.00 42.33 411 ILE C O 1
ATOM 9800 N N . LEU C 1 353 ? 24.621 34.783 14.894 1.00 45.71 412 LEU C N 1
ATOM 9801 C CA . LEU C 1 353 ? 23.934 36.003 14.498 1.00 34.14 412 LEU C CA 1
ATOM 9802 C C . LEU C 1 353 ? 22.423 35.816 14.468 1.00 41.28 412 LEU C C 1
ATOM 9803 O O . LEU C 1 353 ? 21.912 34.915 13.804 1.00 46.83 412 LEU C O 1
ATOM 9808 N N . ARG C 1 354 ? 21.722 36.669 15.209 1.00 40.53 413 ARG C N 1
ATOM 9809 C CA . ARG C 1 354 ? 20.265 36.646 15.264 1.00 51.89 413 ARG C CA 1
ATOM 9810 C C . ARG C 1 354 ? 19.672 36.826 13.868 1.00 55.63 413 ARG C C 1
ATOM 9811 O O . ARG C 1 354 ? 20.030 37.764 13.157 1.00 46.56 413 ARG C O 1
ATOM 9819 N N . PRO C 1 355 ? 18.772 35.912 13.470 1.00 57.18 414 PRO C N 1
ATOM 9820 C CA . PRO C 1 355 ? 18.206 35.857 12.116 1.00 43.30 414 PRO C CA 1
ATOM 9821 C C . PRO C 1 355 ? 17.541 37.158 11.672 1.00 49.84 414 PRO C C 1
ATOM 9822 O O . PRO C 1 355 ? 17.678 37.539 10.509 1.00 39.24 414 PRO C O 1
ATOM 9826 N N . SER C 1 356 ? 16.834 37.825 12.580 1.00 35.78 415 SER C N 1
ATOM 9827 C CA . SER C 1 356 ? 16.187 39.092 12.253 1.00 49.43 415 SER C CA 1
ATOM 9828 C C . SER C 1 356 ? 17.222 40.167 11.941 1.00 53.80 415 SER C C 1
ATOM 9829 O O . SER C 1 356 ? 17.037 40.970 11.027 1.00 38.58 415 SER C O 1
ATOM 9832 N N . THR C 1 357 ? 18.307 40.177 12.711 1.00 40.44 416 THR C N 1
ATOM 9833 C CA . THR C 1 357 ? 19.399 41.119 12.493 1.00 52.07 416 THR C CA 1
ATOM 9834 C C . THR C 1 357 ? 20.003 40.930 11.107 1.00 60.52 416 THR C C 1
ATOM 9835 O O . THR C 1 357 ? 20.273 41.901 10.401 1.00 44.16 416 THR C O 1
ATOM 9839 N N . PHE C 1 358 ? 20.206 39.673 10.723 1.00 51.93 417 PHE C N 1
ATOM 9840 C CA . PHE C 1 358 ? 20.794 39.352 9.428 1.00 39.41 417 PHE C CA 1
ATOM 9841 C C . PHE C 1 358 ? 19.928 39.866 8.287 1.00 45.54 417 PHE C C 1
ATOM 9842 O O . PHE C 1 358 ? 20.433 40.465 7.340 1.00 53.50 417 PHE C O 1
ATOM 9850 N N . GLN C 1 359 ? 18.624 39.624 8.383 1.00 47.03 418 GLN C N 1
ATOM 9851 C CA . GLN C 1 359 ? 17.681 40.071 7.364 1.00 58.90 418 GLN C CA 1
ATOM 9852 C C . GLN C 1 359 ? 17.653 41.594 7.253 1.00 60.94 418 GLN C C 1
ATOM 9853 O O . GLN C 1 359 ? 17.702 42.143 6.152 1.00 43.40 418 GLN C O 1
ATOM 9859 N N . THR C 1 360 ? 17.568 42.265 8.399 1.00 43.82 419 THR C N 1
ATOM 9860 C CA . THR C 1 360 ? 17.632 43.723 8.455 1.00 38.20 419 THR C CA 1
ATOM 9861 C C . THR C 1 360 ? 18.900 44.261 7.796 1.00 45.40 419 THR C C 1
ATOM 9862 O O . THR C 1 360 ? 18.840 45.157 6.954 1.00 48.63 419 THR C O 1
ATOM 9866 N N . LEU C 1 361 ? 20.044 43.705 8.183 1.00 34.44 420 LEU C N 1
ATOM 9867 C CA . LEU C 1 361 ? 21.324 44.105 7.612 1.00 46.12 420 LEU C CA 1
ATOM 9868 C C . LEU C 1 361 ? 21.387 43.765 6.127 1.00 51.18 420 LEU C C 1
ATOM 9869 O O . LEU C 1 361 ? 21.985 44.497 5.340 1.00 59.59 420 LEU C O 1
ATOM 9882 N N . ASN C 1 363 ? 18.782 43.622 4.077 1.00 34.91 422 ASN C N 1
ATOM 9883 C CA . ASN C 1 363 ? 17.890 44.546 3.387 1.00 39.73 422 ASN C CA 1
ATOM 9884 C C . ASN C 1 363 ? 18.580 45.868 3.070 1.00 50.51 422 ASN C C 1
ATOM 9885 O O . ASN C 1 363 ? 18.484 46.378 1.955 1.00 60.33 422 ASN C O 1
ATOM 9890 N N . PHE C 1 364 ? 19.274 46.418 4.061 1.00 43.69 423 PHE C N 1
ATOM 9891 C CA . PHE C 1 364 ? 20.011 47.665 3.882 1.00 46.63 423 PHE C CA 1
ATOM 9892 C C . PHE C 1 364 ? 21.211 47.510 2.954 1.00 51.34 423 PHE C C 1
ATOM 9893 O O . PHE C 1 364 ? 21.463 48.369 2.114 1.00 52.23 423 PHE C O 1
ATOM 9901 N N . TYR C 1 365 ? 21.957 46.422 3.116 1.00 45.96 424 TYR C N 1
ATOM 9902 C CA . TYR C 1 365 ? 23.163 46.198 2.322 1.00 45.68 424 TYR C CA 1
ATOM 9903 C C . TYR C 1 365 ? 22.846 46.061 0.834 1.00 56.06 424 TYR C C 1
ATOM 9904 O O . TYR C 1 365 ? 23.604 46.531 -0.014 1.00 51.73 424 TYR C O 1
ATOM 9913 N N . SER C 1 366 ? 21.726 45.414 0.522 1.00 54.43 425 SER C N 1
ATOM 9914 C CA . SER C 1 366 ? 21.350 45.162 -0.867 1.00 60.42 425 SER C CA 1
ATOM 9915 C C . SER C 1 366 ? 20.962 46.447 -1.591 1.00 62.35 425 SER C C 1
ATOM 9916 O O . SER C 1 366 ? 20.939 46.494 -2.822 1.00 66.10 425 SER C O 1
ATOM 9919 N N . THR C 1 367 ? 20.657 47.486 -0.822 1.00 57.32 426 THR C N 1
ATOM 9920 C CA . THR C 1 367 ? 20.363 48.798 -1.384 1.00 63.51 426 THR C CA 1
ATOM 9921 C C . THR C 1 367 ? 21.290 49.850 -0.785 1.00 60.00 426 THR C C 1
ATOM 9922 O O . THR C 1 367 ? 21.050 50.328 0.320 1.00 45.42 426 THR C O 1
ATOM 9926 N N . PRO C 1 368 ? 22.360 50.205 -1.512 1.00 62.72 427 PRO C N 1
ATOM 9927 C CA . PRO C 1 368 ? 23.354 51.171 -1.026 1.00 66.77 427 PRO C CA 1
ATOM 9928 C C . PRO C 1 368 ? 22.734 52.487 -0.554 1.00 57.87 427 PRO C C 1
ATOM 9929 O O . PRO C 1 368 ? 21.783 52.971 -1.167 1.00 57.01 427 PRO C O 1
ATOM 9933 N N . LYS C 1 369 ? 23.266 53.021 0.545 1.00 49.80 428 LYS C N 1
ATOM 9934 C CA . LYS C 1 369 ? 22.827 54.281 1.155 1.00 46.53 428 LYS C CA 1
ATOM 9935 C C . LYS C 1 369 ? 21.444 54.224 1.800 1.00 50.82 428 LYS C C 1
ATOM 9936 O O . LYS C 1 369 ? 20.961 55.236 2.300 1.00 49.26 428 LYS C O 1
ATOM 9942 N N . SER C 1 370 ? 20.807 53.058 1.804 1.00 49.84 429 SER C N 1
ATOM 9943 C CA . SER C 1 370 ? 19.455 52.960 2.346 1.00 51.89 429 SER C CA 1
ATOM 9944 C C . SER C 1 370 ? 19.470 53.063 3.867 1.00 42.34 429 SER C C 1
ATOM 9945 O O . SER C 1 370 ? 18.559 53.639 4.464 1.00 38.26 429 SER C O 1
ATOM 9948 N N . LEU C 1 371 ? 20.503 52.502 4.489 1.00 41.75 430 LEU C N 1
ATOM 9949 C CA . LEU C 1 371 ? 20.650 52.565 5.940 1.00 59.62 430 LEU C CA 1
ATOM 9950 C C . LEU C 1 371 ? 20.788 54.003 6.437 1.00 49.80 430 LEU C C 1
ATOM 9951 O O . LEU C 1 371 ? 20.054 54.434 7.326 1.00 39.75 430 LEU C O 1
ATOM 9956 N N . THR C 1 372 ? 21.730 54.739 5.856 1.00 42.45 431 THR C N 1
ATOM 9957 C CA . THR C 1 372 ? 21.980 56.120 6.258 1.00 60.14 431 THR C CA 1
ATOM 9958 C C . THR C 1 372 ? 20.851 57.060 5.849 1.00 46.15 431 THR C C 1
ATOM 9959 O O . THR C 1 372 ? 20.616 58.076 6.504 1.00 54.67 431 THR C O 1
ATOM 9963 N N . LYS C 1 373 ? 20.157 56.726 4.766 1.00 43.61 432 LYS C N 1
ATOM 9964 C CA . LYS C 1 373 ? 18.987 57.493 4.352 1.00 46.25 432 LYS C CA 1
ATOM 9965 C C . LYS C 1 373 ? 17.846 57.301 5.342 1.00 40.20 432 LYS C C 1
ATOM 9966 O O . LYS C 1 373 ? 17.161 58.257 5.703 1.00 42.69 432 LYS C O 1
ATOM 9972 N N . ALA C 1 374 ? 17.645 56.061 5.776 1.00 43.63 433 ALA C N 1
ATOM 9973 C CA . ALA C 1 374 ? 16.633 55.762 6.783 1.00 43.33 433 ALA C CA 1
ATOM 9974 C C . ALA C 1 374 ? 17.002 56.393 8.124 1.00 45.99 433 ALA C C 1
ATOM 9975 O O . ALA C 1 374 ? 16.130 56.732 8.922 1.00 57.23 433 ALA C O 1
ATOM 9977 N N . LEU C 1 375 ? 18.301 56.545 8.366 1.00 48.17 434 LEU C N 1
ATOM 9978 C CA . LEU C 1 375 ? 18.784 57.194 9.577 1.00 48.13 434 LEU C CA 1
ATOM 9979 C C . LEU C 1 375 ? 18.600 58.701 9.458 1.00 48.48 434 LEU C C 1
ATOM 9980 O O . LEU C 1 375 ? 18.152 59.359 10.400 1.00 42.00 434 LEU C O 1
ATOM 9985 N N . HIS C 1 376 ? 18.957 59.235 8.293 1.00 43.02 435 HIS C N 1
ATOM 9986 C CA . HIS C 1 376 ? 18.840 60.662 8.033 1.00 45.02 435 HIS C CA 1
ATOM 9987 C C . HIS C 1 376 ? 17.411 61.124 8.199 1.00 50.02 435 HIS C C 1
ATOM 9988 O O . HIS C 1 376 ? 17.135 62.150 8.826 1.00 33.50 435 HIS C O 1
ATOM 9995 N N . GLU C 1 377 ? 16.511 60.331 7.629 1.00 48.95 436 GLU C N 1
ATOM 9996 C CA . GLU C 1 377 ? 15.087 6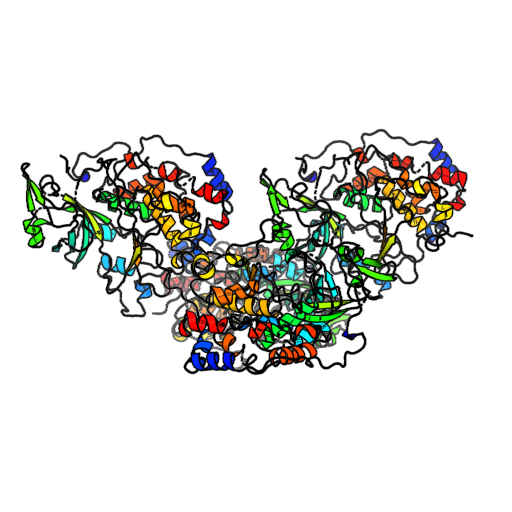0.608 7.639 1.00 55.93 436 GLU C CA 1
ATOM 9997 C C . GLU C 1 377 ? 14.541 60.620 9.060 1.00 40.01 436 GLU C C 1
ATOM 9998 O O . GLU C 1 377 ? 13.689 61.439 9.400 1.00 48.94 436 GLU C O 1
ATOM 10004 N N . SER C 1 378 ? 15.038 59.703 9.884 1.00 50.10 437 SER C N 1
ATOM 10005 C CA . SER C 1 378 ? 14.640 59.624 11.285 1.00 36.68 437 SER C CA 1
ATOM 10006 C C . SER C 1 378 ? 15.169 60.814 12.082 1.00 50.57 437 SER C C 1
ATOM 10007 O O . SER C 1 378 ? 14.441 61.421 12.868 1.00 51.44 437 SER C O 1
ATOM 10010 N N . LEU C 1 379 ? 16.442 61.136 11.868 1.00 44.51 438 LEU C N 1
ATOM 10011 C CA . LEU C 1 379 ? 17.101 62.240 12.563 1.00 44.11 438 LEU C CA 1
ATOM 10012 C C . LEU C 1 379 ? 16.453 63.587 12.259 1.00 41.05 438 LEU C C 1
ATOM 10013 O O . LEU C 1 379 ? 16.448 64.482 13.102 1.00 44.01 438 LEU C O 1
ATOM 10018 N N . SER C 1 380 ? 15.919 63.724 11.050 1.00 40.92 439 SER C N 1
ATOM 10019 C CA . SER C 1 380 ? 15.287 64.965 10.610 1.00 42.21 439 SER C CA 1
ATOM 10020 C C . SER C 1 380 ? 14.118 65.379 11.503 1.00 48.07 439 SER C C 1
ATOM 10021 O O . SER C 1 380 ? 13.795 66.563 11.603 1.00 56.22 439 SER C O 1
ATOM 10024 N N . LYS C 1 381 ? 13.485 64.403 12.146 1.00 33.10 440 LYS C N 1
ATOM 10025 C CA . LYS C 1 381 ? 12.347 64.671 13.019 1.00 42.61 440 LYS C CA 1
ATOM 10026 C C . LYS C 1 381 ? 12.783 65.275 14.353 1.00 41.17 440 LYS C C 1
ATOM 10027 O O . LYS C 1 381 ? 11.972 65.854 15.075 1.00 54.47 440 LYS C O 1
ATOM 10033 N N . ASP C 1 382 ? 14.065 65.136 14.676 1.00 39.78 441 ASP C N 1
ATOM 10034 C CA . ASP C 1 382 ? 14.618 65.729 15.890 1.00 36.18 441 ASP C CA 1
ATOM 10035 C C . ASP C 1 382 ? 14.762 67.240 15.732 1.00 40.74 441 ASP C C 1
ATOM 10036 O O . ASP C 1 382 ? 15.297 67.713 14.730 1.00 43.23 441 ASP C O 1
ATOM 10041 N N . PRO C 1 383 ? 14.276 68.004 16.724 1.00 34.44 442 PRO C N 1
ATOM 10042 C CA . PRO C 1 383 ? 14.281 69.473 16.675 1.00 38.60 442 PRO C CA 1
ATOM 10043 C C . PRO C 1 383 ? 15.685 70.075 16.600 1.00 33.42 442 PRO C C 1
ATOM 10044 O O . PRO C 1 383 ? 15.828 71.234 16.209 1.00 45.02 442 PRO C O 1
ATOM 10048 N N . ALA C 1 384 ? 16.702 69.300 16.965 1.00 44.43 443 ALA C N 1
ATOM 10049 C CA . ALA C 1 384 ? 18.072 69.805 16.990 1.00 33.13 443 ALA C CA 1
ATOM 10050 C C . ALA C 1 384 ? 18.847 69.380 15.749 1.00 33.81 443 ALA C C 1
ATOM 10051 O O . ALA C 1 384 ? 20.069 69.516 15.697 1.00 44.09 443 ALA C O 1
ATOM 10053 N N . HIS C 1 385 ? 18.132 68.858 14.757 1.00 40.24 444 HIS C N 1
ATOM 10054 C CA . HIS C 1 385 ? 18.748 68.432 13.507 1.00 31.57 444 HIS C CA 1
ATOM 10055 C C . HIS C 1 385 ? 19.377 69.626 12.787 1.00 31.36 444 HIS C C 1
ATOM 10056 O O . HIS C 1 385 ? 18.898 70.751 12.925 1.00 39.81 444 HIS C O 1
ATOM 10063 N N . PRO C 1 386 ? 20.457 69.392 12.020 1.00 36.30 445 PRO C N 1
ATOM 10064 C CA . PRO C 1 386 ? 21.139 68.115 11.764 1.00 37.21 445 PRO C CA 1
ATOM 10065 C C . PRO C 1 386 ? 21.869 67.556 12.986 1.00 41.77 445 PRO C C 1
ATOM 10066 O O . PRO C 1 386 ? 22.560 68.291 13.691 1.00 45.82 445 PRO C O 1
ATOM 10070 N N . ILE C 1 387 ? 21.702 66.260 13.224 1.00 42.35 446 ILE C N 1
ATOM 10071 C CA . ILE C 1 387 ? 22.315 65.600 14.369 1.00 48.02 446 ILE C CA 1
ATOM 10072 C C . ILE C 1 387 ? 23.749 65.171 14.065 1.00 45.23 446 ILE C C 1
ATOM 10073 O O . ILE C 1 387 ? 24.640 65.317 14.901 1.00 38.42 446 ILE C O 1
ATOM 10078 N N . LEU C 1 388 ? 23.964 64.640 12.866 1.00 42.14 447 LEU C N 1
ATOM 10079 C CA . LEU C 1 388 ? 25.286 64.176 12.456 1.00 42.99 447 LEU C CA 1
ATOM 10080 C C . LEU C 1 388 ? 25.820 64.930 11.244 1.00 30.86 447 LEU C C 1
ATOM 10081 O O . LEU C 1 388 ? 25.063 65.291 10.344 1.00 34.77 447 LEU C O 1
ATOM 10086 N N . ALA C 1 389 ? 27.127 65.173 11.231 1.00 39.56 448 ALA C N 1
ATOM 10087 C CA . ALA C 1 389 ? 27.795 65.643 10.024 1.00 43.45 448 ALA C CA 1
ATOM 10088 C C . ALA C 1 389 ? 27.684 64.564 8.952 1.00 41.20 448 ALA C C 1
ATOM 10089 O O . ALA C 1 389 ? 27.801 63.375 9.249 1.00 57.07 448 ALA C O 1
ATOM 10091 N N . TYR C 1 390 ? 27.459 64.979 7.709 1.00 43.57 449 TYR C N 1
ATOM 10092 C CA . TYR C 1 390 ? 27.147 64.045 6.629 1.00 47.50 449 TYR C CA 1
ATOM 10093 C C . TYR C 1 390 ? 28.290 63.093 6.285 1.00 45.39 449 TYR C C 1
ATOM 10094 O O . TYR C 1 390 ? 28.061 62.039 5.693 1.00 39.60 449 TYR C O 1
ATOM 10103 N N . LYS C 1 391 ? 29.513 63.462 6.650 1.00 30.59 450 LYS C N 1
ATOM 10104 C CA . LYS C 1 391 ? 30.682 62.635 6.352 1.00 31.77 450 LYS C CA 1
ATOM 10105 C C . LYS C 1 391 ? 30.631 61.279 7.055 1.00 36.75 450 LYS C C 1
ATOM 10106 O O . LYS C 1 391 ? 31.368 60.361 6.696 1.00 53.07 450 LYS C O 1
ATOM 10112 N N . HIS C 1 392 ? 29.766 61.159 8.057 1.00 34.46 451 HIS C N 1
ATOM 10113 C CA . HIS C 1 392 ? 29.599 59.903 8.781 1.00 45.02 451 HIS C CA 1
ATOM 10114 C C . HIS C 1 392 ? 28.754 58.894 8.007 1.00 42.90 451 HIS C C 1
ATOM 10115 O O . HIS C 1 392 ? 28.824 57.693 8.267 1.00 41.54 451 HIS C O 1
ATOM 10122 N N . TYR C 1 393 ? 27.957 59.384 7.062 1.00 45.41 452 TYR C N 1
ATOM 10123 C CA . TYR C 1 393 ? 27.103 58.511 6.256 1.00 33.87 452 TYR C CA 1
ATOM 10124 C C . TYR C 1 393 ? 27.894 57.521 5.385 1.00 42.47 452 TYR C C 1
ATOM 10125 O O . TYR C 1 393 ? 27.602 56.325 5.412 1.00 35.37 452 TYR C O 1
ATOM 10134 N N . PRO C 1 394 ? 28.886 58.001 4.603 1.00 49.93 453 PRO C N 1
ATOM 10135 C CA . PRO C 1 394 ? 29.651 57.007 3.838 1.00 52.14 453 PRO C CA 1
ATOM 10136 C C . PRO C 1 394 ? 30.446 56.063 4.735 1.00 55.62 453 PRO C C 1
ATOM 10137 O O . PRO C 1 394 ? 30.711 54.925 4.346 1.00 70.87 453 PRO C O 1
ATOM 10141 N N . ALA C 1 395 ? 30.821 56.538 5.918 1.00 41.55 454 ALA C N 1
ATOM 10142 C CA . ALA C 1 395 ? 31.564 55.725 6.874 1.00 53.87 454 ALA C CA 1
ATOM 10143 C C . ALA C 1 395 ? 30.734 54.540 7.353 1.00 52.17 454 ALA C C 1
ATOM 10144 O O . ALA C 1 395 ? 31.243 53.428 7.480 1.00 35.91 454 ALA C O 1
ATOM 10154 N N . GLU C 1 397 ? 28.119 53.217 5.756 1.00 52.21 456 GLU C N 1
ATOM 10155 C CA . GLU C 1 397 ? 27.897 52.343 4.610 1.00 47.51 456 GLU C CA 1
ATOM 10156 C C . GLU C 1 397 ? 29.104 51.437 4.402 1.00 44.83 456 GLU C C 1
ATOM 10157 O O . GLU C 1 397 ? 28.961 50.251 4.106 1.00 52.10 456 GLU C O 1
ATOM 10163 N N . ARG C 1 398 ? 30.293 52.012 4.557 1.00 52.34 457 ARG C N 1
ATOM 10164 C CA . ARG C 1 398 ? 31.539 51.266 4.432 1.00 48.69 457 ARG C CA 1
ATOM 10165 C C . ARG C 1 398 ? 31.648 50.196 5.513 1.00 47.16 457 ARG C C 1
ATOM 10166 O O . ARG C 1 398 ? 32.117 49.088 5.257 1.00 43.16 457 ARG C O 1
ATOM 10174 N N . ARG C 1 399 ? 31.205 50.534 6.719 1.00 40.81 458 ARG C N 1
ATOM 10175 C CA . ARG C 1 399 ? 31.274 49.613 7.848 1.00 47.22 458 ARG C CA 1
ATOM 10176 C C . ARG C 1 399 ? 30.263 48.478 7.715 1.00 43.88 458 ARG C C 1
ATOM 10177 O O . ARG C 1 399 ? 30.547 47.341 8.090 1.00 45.73 458 ARG C O 1
ATOM 10185 N N . LEU C 1 400 ? 29.085 48.792 7.184 1.00 42.19 459 LEU C N 1
ATOM 10186 C CA . LEU C 1 400 ? 28.059 47.782 6.942 1.00 54.25 459 LEU C CA 1
ATOM 10187 C C . LEU C 1 400 ? 28.562 46.717 5.975 1.00 59.69 459 LEU C C 1
ATOM 10188 O O . LEU C 1 400 ? 28.388 45.522 6.209 1.00 47.41 459 LEU C O 1
ATOM 10193 N N . ALA C 1 401 ? 29.188 47.164 4.890 1.00 52.21 460 ALA C N 1
ATOM 10194 C CA . ALA C 1 401 ? 29.749 46.263 3.890 1.00 52.30 460 ALA C CA 1
ATOM 10195 C C . ALA C 1 401 ? 30.796 45.337 4.502 1.00 54.40 460 ALA C C 1
ATOM 10196 O O . ALA C 1 401 ? 30.857 44.152 4.177 1.00 59.60 460 ALA C O 1
ATOM 10198 N N . LYS C 1 402 ? 31.620 45.888 5.388 1.00 39.56 461 LYS C N 1
ATOM 10199 C CA . LYS C 1 402 ? 32.644 45.106 6.069 1.00 56.99 461 LYS C CA 1
ATOM 10200 C C . LYS C 1 402 ? 32.010 44.064 6.987 1.00 51.73 461 LYS C C 1
ATOM 10201 O O . LYS C 1 402 ? 32.533 42.960 7.137 1.00 59.35 461 LYS C O 1
ATOM 10207 N N . ILE C 1 403 ? 30.888 44.424 7.604 1.00 51.01 462 ILE C N 1
ATOM 10208 C CA . ILE C 1 403 ? 30.152 43.498 8.459 1.00 39.49 462 ILE C CA 1
ATOM 10209 C C . ILE C 1 403 ? 29.649 42.305 7.653 1.00 50.91 462 ILE C C 1
ATOM 10210 O O . ILE C 1 403 ? 29.820 41.155 8.059 1.00 44.61 462 ILE C O 1
ATOM 10223 N N . SER C 1 405 ? 30.808 41.168 4.963 1.00 35.04 464 SER C N 1
ATOM 10224 C CA . SER C 1 405 ? 31.967 40.377 4.573 1.00 40.25 464 SER C CA 1
ATOM 10225 C C . SER C 1 405 ? 32.339 39.391 5.677 1.00 51.44 464 SER C C 1
ATOM 10226 O O . SER C 1 405 ? 32.683 38.241 5.407 1.00 57.47 464 SER C O 1
ATOM 10229 N N . HIS C 1 406 ? 32.269 39.855 6.921 1.00 50.59 465 HIS C N 1
ATOM 10230 C CA . HIS C 1 406 ? 32.538 39.014 8.082 1.00 55.53 465 HIS C CA 1
ATOM 10231 C C . HIS C 1 406 ? 31.465 37.945 8.271 1.00 52.13 465 HIS C C 1
ATOM 10232 O O . HIS C 1 406 ? 31.749 36.843 8.740 1.00 49.66 465 HIS C O 1
ATOM 10239 N N . ILE C 1 407 ? 30.232 38.279 7.906 1.00 42.26 466 ILE C N 1
ATOM 10240 C CA . ILE C 1 407 ? 29.117 37.346 8.020 1.00 49.87 466 ILE C CA 1
ATOM 10241 C C . ILE C 1 407 ? 29.261 36.205 7.017 1.00 61.97 466 ILE C C 1
ATOM 10242 O O . ILE C 1 407 ? 29.024 35.043 7.350 1.00 42.37 466 ILE C O 1
ATOM 10247 N N . LEU C 1 408 ? 29.657 36.542 5.794 1.00 57.17 467 LEU C N 1
ATOM 10248 C CA . LEU C 1 408 ? 29.899 35.541 4.762 1.00 45.15 467 LEU C CA 1
ATOM 10249 C C . LEU C 1 408 ? 30.985 34.562 5.195 1.00 56.27 467 LEU C C 1
ATOM 10250 O O . LEU C 1 408 ? 30.916 33.369 4.898 1.00 55.94 467 LEU C O 1
ATOM 10255 N N . GLU C 1 409 ? 31.984 35.074 5.907 1.00 61.34 468 GLU C N 1
ATOM 10256 C CA . GLU C 1 409 ? 33.077 34.245 6.403 1.00 57.13 468 GLU C CA 1
ATOM 10257 C C . GLU C 1 409 ? 32.592 33.264 7.467 1.00 62.57 468 GLU C C 1
ATOM 10258 O O . GLU C 1 409 ? 33.031 32.115 7.506 1.00 70.39 468 GLU C O 1
ATOM 10264 N N . CYS C 1 410 ? 31.685 33.720 8.324 1.00 53.34 469 CYS C N 1
ATOM 10265 C CA . CYS C 1 410 ? 31.087 32.851 9.332 1.00 57.52 469 CYS C CA 1
ATOM 10266 C C . CYS C 1 410 ? 30.235 31.762 8.686 1.00 58.13 469 CYS C C 1
ATOM 10267 O O . CYS C 1 410 ? 30.212 30.623 9.151 1.00 69.19 469 CYS C O 1
ATOM 10270 N N . PHE C 1 411 ? 29.536 32.120 7.614 1.00 54.90 470 PHE C N 1
ATOM 10271 C CA . PHE C 1 411 ? 28.712 31.166 6.877 1.00 52.98 470 PHE C CA 1
ATOM 10272 C C . PHE C 1 411 ? 29.552 30.073 6.222 1.00 64.33 470 PHE C C 1
ATOM 10273 O O . PHE C 1 411 ? 29.166 28.905 6.209 1.00 50.37 470 PHE C O 1
ATOM 10281 N N . GLU C 1 412 ? 30.703 30.457 5.682 1.00 57.85 471 GLU C N 1
ATOM 10282 C CA . GLU C 1 412 ? 31.557 29.524 4.957 1.00 52.59 471 GLU C CA 1
ATOM 10283 C C . GLU C 1 412 ? 32.364 28.638 5.902 1.00 50.39 471 GLU C C 1
ATOM 10284 O O . GLU C 1 412 ? 32.676 27.492 5.579 1.00 63.64 471 GLU C O 1
ATOM 10290 N N . SER C 1 413 ? 32.696 29.179 7.068 1.00 50.95 472 SER C N 1
ATOM 10291 C CA . SER C 1 413 ? 33.494 28.466 8.061 1.00 52.66 472 SER C CA 1
ATOM 10292 C C . SER C 1 413 ? 32.658 27.562 8.966 1.00 57.84 472 SER C C 1
ATOM 10293 O O . SER C 1 413 ? 33.051 26.433 9.257 1.00 78.07 472 SER C O 1
ATOM 10296 N N . ARG C 1 414 ? 31.507 28.058 9.410 1.00 57.84 473 ARG C N 1
ATOM 10297 C CA . ARG C 1 414 ? 30.692 27.334 10.381 1.00 47.42 473 ARG C CA 1
ATOM 10298 C C . ARG C 1 414 ? 29.428 26.719 9.788 1.00 50.96 473 ARG C C 1
ATOM 10299 O O . ARG C 1 414 ? 28.906 25.735 10.310 1.00 55.66 473 ARG C O 1
ATOM 10307 N N . GLY C 1 415 ? 28.939 27.299 8.699 1.00 52.33 474 GLY C N 1
ATOM 10308 C CA . GLY C 1 415 ? 27.689 26.861 8.108 1.00 50.51 474 GLY C CA 1
ATOM 10309 C C . GLY C 1 415 ? 26.577 27.771 8.589 1.00 64.18 474 GLY C C 1
ATOM 10310 O O . GLY C 1 415 ? 26.631 28.285 9.705 1.00 63.98 474 GLY C O 1
ATOM 10311 N N . VAL C 1 416 ? 25.561 27.962 7.756 1.00 55.66 475 VAL C N 1
ATOM 10312 C CA . VAL C 1 416 ? 24.488 28.904 8.059 1.00 56.65 475 VAL C CA 1
ATOM 10313 C C . VAL C 1 416 ? 23.581 28.450 9.202 1.00 59.44 475 VAL C C 1
ATOM 10314 O O . VAL C 1 416 ? 22.971 29.277 9.880 1.00 61.79 475 VAL C O 1
ATOM 10318 N N . ALA C 1 417 ? 23.490 27.141 9.412 1.00 62.12 476 ALA C N 1
ATOM 10319 C CA . ALA C 1 417 ? 22.585 26.599 10.419 1.00 53.39 476 ALA C CA 1
ATOM 10320 C C . ALA C 1 417 ? 23.101 26.778 11.845 1.00 48.09 476 ALA C C 1
ATOM 10321 O O . ALA C 1 417 ? 22.335 26.665 12.802 1.00 68.81 476 ALA C O 1
ATOM 10323 N N . GLU C 1 418 ? 24.390 27.064 11.990 1.00 45.47 477 GLU C N 1
ATOM 10324 C CA . GLU C 1 418 ? 24.969 27.264 13.315 1.00 66.70 477 GLU C CA 1
ATOM 10325 C C . GLU C 1 418 ? 25.210 28.741 13.606 1.00 59.44 477 GLU C C 1
ATOM 10326 O O . GLU C 1 418 ? 25.365 29.137 14.761 1.00 63.87 477 GLU C O 1
ATOM 10332 N N . VAL C 1 419 ? 25.241 29.554 12.556 1.00 48.22 478 VAL C N 1
ATOM 10333 C CA . VAL C 1 419 ? 25.389 30.995 12.717 1.00 66.33 478 VAL C CA 1
ATOM 10334 C C . VAL C 1 419 ? 24.033 31.642 12.968 1.00 65.69 478 VAL C C 1
ATOM 10335 O O . VAL C 1 419 ? 23.844 32.357 13.953 1.00 58.72 478 VAL C O 1
ATOM 10339 N N . LEU C 1 420 ? 23.092 31.388 12.065 1.00 51.72 479 LEU C N 1
ATOM 10340 C CA . LEU C 1 420 ? 21.766 31.987 12.146 1.00 48.18 479 LEU C CA 1
ATOM 10341 C C . LEU C 1 420 ? 20.853 31.217 13.095 1.00 52.94 479 LEU C C 1
ATOM 10342 O O . LEU C 1 420 ? 20.023 30.420 12.658 1.00 62.39 479 LEU C O 1
ATOM 10347 N N . VAL C 1 421 ? 21.009 31.456 14.392 1.00 49.62 480 VAL C N 1
ATOM 10348 C CA . VAL C 1 421 ? 20.190 30.777 15.389 1.00 45.67 480 VAL C CA 1
ATOM 10349 C C . VAL C 1 421 ? 19.411 31.790 16.224 1.00 57.38 480 VAL C C 1
ATOM 10350 O O . VAL C 1 421 ? 19.895 32.887 16.502 1.00 52.64 480 VAL C O 1
ATOM 10354 N N . ALA C 1 422 ? 18.196 31.418 16.613 1.00 56.81 481 ALA C N 1
ATOM 10355 C CA . ALA C 1 422 ? 17.335 32.312 17.376 1.00 45.43 481 ALA C CA 1
ATOM 10356 C C . ALA C 1 422 ? 17.671 32.235 18.859 1.00 49.56 481 ALA C C 1
ATOM 10357 O O . ALA C 1 422 ? 17.389 33.157 19.625 1.00 59.17 481 ALA C O 1
ATOM 10359 N N . GLU C 1 423 ? 18.270 31.117 19.254 1.00 65.06 482 GLU C N 1
ATOM 10360 C CA . GLU C 1 423 ? 18.795 30.943 20.602 1.00 62.36 482 GLU C CA 1
ATOM 10361 C C . GLU C 1 423 ? 20.097 30.155 20.523 1.00 48.66 482 GLU C C 1
ATOM 10362 O O . GLU C 1 423 ? 20.232 29.254 19.694 1.00 60.35 482 GLU C O 1
ATOM 10368 N N . TYR C 1 424 ? 21.056 30.490 21.378 1.00 53.26 483 TYR C N 1
ATOM 10369 C CA . TYR C 1 424 ? 22.322 29.771 21.389 1.00 56.66 483 TYR C CA 1
ATOM 10370 C C . TYR C 1 424 ? 22.377 28.741 22.510 1.00 55.54 483 TYR C C 1
ATOM 10371 O O . TYR C 1 424 ? 22.046 29.038 23.655 1.00 57.72 483 TYR C O 1
ATOM 10380 N N . ASN C 1 425 ? 22.792 27.529 22.164 1.00 65.25 484 ASN C N 1
ATOM 10381 C CA . ASN C 1 425 ? 22.956 26.457 23.135 1.00 65.74 484 ASN C CA 1
ATOM 10382 C C . ASN C 1 425 ? 24.275 25.735 22.914 1.00 65.66 484 ASN C C 1
ATOM 10383 O O . ASN C 1 425 ? 24.529 25.222 21.827 1.00 47.40 484 ASN C O 1
ATOM 10388 N N . ASN C 1 426 ? 25.113 25.704 23.946 1.00 69.98 485 ASN C N 1
ATOM 10389 C CA . ASN C 1 426 ? 26.415 25.056 23.854 1.00 71.17 485 ASN C CA 1
ATOM 10390 C C . ASN C 1 426 ? 26.399 23.616 24.366 1.00 80.22 485 ASN C C 1
ATOM 10391 O O . ASN C 1 426 ? 26.177 23.379 25.553 1.00 75.67 485 ASN C O 1
ATOM 10396 N N . PRO C 1 427 ? 26.621 22.650 23.458 1.00 87.06 486 PRO C N 1
ATOM 10397 C CA . PRO C 1 427 ? 26.702 21.215 23.762 1.00 92.92 486 PRO C CA 1
ATOM 10398 C C . PRO C 1 427 ? 27.661 20.893 24.908 1.00 85.79 486 PRO C C 1
ATOM 10399 O O . PRO C 1 427 ? 27.420 19.956 25.669 1.00 66.89 486 PRO C O 1
ATOM 10403 N N . ASP C 1 428 ? 28.735 21.668 25.023 1.00 84.37 487 ASP C N 1
ATOM 10404 C CA . ASP C 1 428 ? 29.812 21.367 25.962 1.00 71.09 487 ASP C CA 1
ATOM 10405 C C . ASP C 1 428 ? 29.500 21.788 27.396 1.00 85.47 487 ASP C C 1
ATOM 10406 O O . ASP C 1 428 ? 30.325 21.608 28.292 1.00 79.01 487 ASP C O 1
ATOM 10411 N N . VAL C 1 429 ? 28.313 22.344 27.613 1.00 90.27 488 VAL C N 1
ATOM 10412 C CA . VAL C 1 429 ? 27.921 22.791 28.945 1.00 98.29 488 VAL C CA 1
ATOM 10413 C C . VAL C 1 429 ? 26.675 22.060 29.434 1.00 105.79 488 VAL C C 1
ATOM 10414 O O . VAL C 1 429 ? 25.593 22.232 28.873 1.00 90.71 488 VAL C O 1
ATOM 10418 N N . SER C 1 430 ? 26.867 21.252 30.480 1.00 118.99 489 SER C N 1
ATOM 10419 C CA . SER C 1 430 ? 25.837 20.442 31.149 1.00 112.17 489 SER C CA 1
ATOM 10420 C C . SER C 1 430 ? 24.391 20.663 30.706 1.00 118.70 489 SER C C 1
ATOM 10421 O O . SER C 1 430 ? 23.773 19.782 30.108 1.00 114.04 489 SER C O 1
ATOM 10424 N N . LEU D 1 2 ? -34.660 74.815 75.008 1.00 65.89 61 LEU D N 1
ATOM 10425 C CA . LEU D 1 2 ? -34.101 73.586 74.459 1.00 77.97 61 LEU D CA 1
ATOM 10426 C C . LEU D 1 2 ? -33.834 73.702 72.962 1.00 85.44 61 LEU D C 1
ATOM 10427 O O . LEU D 1 2 ? -34.767 73.706 72.159 1.00 112.57 61 LEU D O 1
ATOM 10432 N N . PRO D 1 3 ? -32.553 73.817 72.582 1.00 63.53 62 PRO D N 1
ATOM 10433 C CA . PRO D 1 3 ? -32.197 73.702 71.166 1.00 63.15 62 PRO D CA 1
ATOM 10434 C C . PRO D 1 3 ? -32.403 72.269 70.682 1.00 64.72 62 PRO D C 1
ATOM 10435 O O . PRO D 1 3 ? -32.055 71.334 71.402 1.00 60.38 62 PRO D O 1
ATOM 10439 N N . HIS D 1 4 ? -32.965 72.096 69.490 1.00 55.38 63 HIS D N 1
ATOM 10440 C CA . HIS D 1 4 ? -33.180 70.758 68.953 1.00 42.57 63 HIS D CA 1
ATOM 10441 C C . HIS D 1 4 ? -31.853 70.144 68.525 1.00 49.75 63 HIS D C 1
ATOM 10442 O O . HIS D 1 4 ? -31.614 68.953 68.726 1.00 53.67 63 HIS D O 1
ATOM 10449 N N . GLN D 1 5 ? -30.993 70.965 67.932 1.00 47.72 64 GLN D N 1
ATOM 10450 C CA . GLN D 1 5 ? -29.614 70.573 67.666 1.00 53.84 64 GLN D CA 1
ATOM 10451 C C . GLN D 1 5 ? -28.691 71.263 68.664 1.00 58.29 64 GLN D C 1
ATOM 10452 O O . GLN D 1 5 ? -28.296 72.411 68.458 1.00 53.87 64 GLN D O 1
ATOM 10458 N N . PRO D 1 6 ? -28.350 70.565 69.756 1.00 49.40 65 PRO D N 1
ATOM 10459 C CA . PRO D 1 6 ? -27.563 71.161 70.837 1.00 45.96 65 PRO D CA 1
ATOM 10460 C C . PRO D 1 6 ? -26.069 71.189 70.536 1.00 40.68 65 PRO D C 1
ATOM 10461 O O . PRO D 1 6 ? -25.623 70.619 69.540 1.00 49.68 65 PRO D O 1
ATOM 10465 N N . ILE D 1 7 ? -25.311 71.854 71.401 1.00 45.75 66 ILE D N 1
ATOM 10466 C CA . ILE D 1 7 ? -23.857 71.873 71.309 1.00 61.13 66 ILE D CA 1
ATOM 10467 C C . ILE D 1 7 ? -23.281 70.480 71.550 1.00 48.93 66 ILE D C 1
ATOM 10468 O O . ILE D 1 7 ? -23.959 69.617 72.109 1.00 50.82 66 ILE D O 1
ATOM 10473 N N . PRO D 1 8 ? -22.030 70.253 71.118 1.00 48.01 67 PRO D N 1
ATOM 10474 C CA . PRO D 1 8 ? -21.327 69.028 71.511 1.00 42.05 67 PRO D CA 1
ATOM 10475 C C . PRO D 1 8 ? -21.247 68.909 73.031 1.00 55.38 67 PRO D C 1
ATOM 10476 O O . PRO D 1 8 ? -20.835 69.865 73.687 1.00 44.85 67 PRO D O 1
ATOM 10480 N N . PRO D 1 9 ? -21.654 67.753 73.584 1.00 54.27 68 PRO D N 1
ATOM 10481 C CA . PRO D 1 9 ? -21.710 67.537 75.037 1.00 56.20 68 PRO D CA 1
ATOM 10482 C C . PRO D 1 9 ? -20.392 67.851 75.741 1.00 58.45 68 PRO D C 1
ATOM 10483 O O . PRO D 1 9 ? -20.406 68.262 76.901 1.00 70.74 68 PRO D O 1
ATOM 10487 N N . SER D 1 10 ? -19.275 67.658 75.049 1.00 41.08 69 SER D N 1
ATOM 10488 C CA . SER D 1 10 ? -17.968 67.995 75.600 1.00 55.26 69 SER D CA 1
ATOM 10489 C C . SER D 1 10 ? -17.844 69.498 75.848 1.00 58.11 69 SER D C 1
ATOM 10490 O O . SER D 1 10 ? -17.117 69.930 76.742 1.00 67.79 69 SER D O 1
ATOM 10493 N N . LEU D 1 11 ? -18.559 70.288 75.052 1.00 52.57 70 LEU D N 1
ATOM 10494 C CA . LEU D 1 11 ? -18.546 71.740 75.196 1.00 53.59 70 LEU D CA 1
ATOM 10495 C C . LEU D 1 11 ? -19.678 72.245 76.090 1.00 55.55 70 LEU D C 1
ATOM 10496 O O . LEU D 1 11 ? -19.852 73.451 76.259 1.00 52.72 70 LEU D O 1
ATOM 10501 N N . GLY D 1 12 ? -20.445 71.322 76.661 1.00 61.92 71 GLY D N 1
ATOM 10502 C CA . GLY D 1 12 ? -21.565 71.691 77.508 1.00 57.88 71 GLY D CA 1
ATOM 10503 C C . GLY D 1 12 ? -21.347 71.458 78.988 1.00 71.30 71 GLY D C 1
ATOM 10504 O O . GLY D 1 12 ? -20.241 71.129 79.420 1.00 69.27 71 GLY D O 1
ATOM 10505 N N . GLU D 1 13 ? -22.407 71.642 79.770 1.00 64.08 72 GLU D N 1
ATOM 10506 C CA . GLU D 1 13 ? -22.348 71.392 81.204 1.00 73.35 72 GLU D CA 1
ATOM 10507 C C . GLU D 1 13 ? -22.088 69.910 81.455 1.00 73.08 72 GLU D C 1
ATOM 10508 O O . GLU D 1 13 ? -22.837 69.050 80.990 1.00 69.61 72 GLU D O 1
ATOM 10514 N N . LYS D 1 14 ? -21.022 69.620 82.191 1.00 67.83 73 LYS D N 1
ATOM 10515 C CA . LYS D 1 14 ? -20.624 68.246 82.477 1.00 63.81 73 LYS D CA 1
ATOM 10516 C C . LYS D 1 14 ? -21.579 67.528 83.427 1.00 70.08 73 LYS D C 1
ATOM 10517 O O . LYS D 1 14 ? -21.887 68.020 84.511 1.00 83.40 73 LYS D O 1
ATOM 10523 N N . ASP D 1 15 ? -22.044 66.359 82.996 1.00 71.30 74 ASP D N 1
ATOM 10524 C CA . ASP D 1 15 ? -22.937 65.520 83.788 1.00 73.37 74 ASP D CA 1
ATOM 10525 C C . ASP D 1 15 ? -22.177 64.859 84.934 1.00 79.19 74 ASP D C 1
ATOM 10526 O O . ASP D 1 15 ? -21.223 64.114 84.708 1.00 85.02 74 ASP D O 1
ATOM 10531 N N . LEU D 1 16 ? -22.602 65.136 86.164 1.00 78.55 75 LEU D N 1
ATOM 10532 C CA . LEU D 1 16 ? -21.901 64.642 87.345 1.00 75.79 75 LEU D CA 1
ATOM 10533 C C . LEU D 1 16 ? -22.524 63.362 87.894 1.00 77.39 75 LEU D C 1
ATOM 10534 O O . LEU D 1 16 ? -22.048 62.813 88.888 1.00 73.43 75 LEU D O 1
ATOM 10539 N N . SER D 1 17 ? -23.586 62.890 87.249 1.00 71.97 76 SER D N 1
ATOM 10540 C CA . SER D 1 17 ? -24.293 61.706 87.725 1.00 59.54 76 SER D CA 1
ATOM 10541 C C . SER D 1 17 ? -23.444 60.448 87.578 1.00 61.89 76 SER D C 1
ATOM 10542 O O . SER D 1 17 ? -22.561 60.376 86.724 1.00 65.47 76 SER D O 1
ATOM 10545 N N . ASP D 1 18 ? -23.722 59.459 88.420 1.00 75.50 77 ASP D N 1
ATOM 10546 C CA . ASP D 1 18 ? -23.023 58.182 88.373 1.00 65.40 77 ASP D CA 1
ATOM 10547 C C . ASP D 1 18 ? -23.581 57.340 87.233 1.00 72.54 77 ASP D C 1
ATOM 10548 O O . ASP D 1 18 ? -24.758 56.977 87.248 1.00 67.88 77 ASP D O 1
ATOM 10553 N N . PRO D 1 19 ? -22.737 57.025 86.236 1.00 60.41 78 PRO D N 1
ATOM 10554 C CA . PRO D 1 19 ? -23.186 56.251 85.072 1.00 54.65 78 PRO D CA 1
ATOM 10555 C C . PRO D 1 19 ? -23.583 54.824 85.437 1.00 55.99 78 PRO D C 1
ATOM 10556 O O . PRO D 1 19 ? -24.124 54.100 84.602 1.00 68.80 78 PRO D O 1
ATOM 10560 N N . PHE D 1 20 ? -23.312 54.431 86.676 1.00 59.13 79 PHE D N 1
ATOM 10561 C CA . PHE D 1 20 ? -23.596 53.078 87.126 1.00 72.23 79 PHE D CA 1
ATOM 10562 C C . PHE D 1 20 ? -24.382 53.104 88.432 1.00 70.10 79 PHE D C 1
ATOM 10563 O O . PHE D 1 20 ? -24.256 52.208 89.267 1.00 72.14 79 PHE D O 1
ATOM 10571 N N . ASN D 1 21 ? -25.193 54.147 88.596 1.00 78.78 80 ASN D N 1
ATOM 10572 C CA . ASN D 1 21 ? -26.088 54.258 89.741 1.00 74.42 80 ASN D CA 1
ATOM 10573 C C . ASN D 1 21 ? -27.401 53.533 89.455 1.00 72.26 80 ASN D C 1
ATOM 10574 O O . ASN D 1 21 ? -28.481 53.988 89.834 1.00 88.64 80 ASN D O 1
ATOM 10579 N N . PHE D 1 22 ? -27.299 52.401 88.769 1.00 60.26 81 PHE D N 1
ATOM 10580 C CA . PHE D 1 22 ? -28.463 51.573 88.502 1.00 65.25 81 PHE D CA 1
ATOM 10581 C C . PHE D 1 22 ? -28.283 50.211 89.152 1.00 71.89 81 PHE D C 1
ATOM 10582 O O . PHE D 1 22 ? -27.161 49.733 89.316 1.00 78.43 81 PHE D O 1
ATOM 10590 N N . LEU D 1 23 ? -29.394 49.589 89.521 1.00 75.05 82 LEU D N 1
ATOM 10591 C CA . LEU D 1 23 ? -29.359 48.271 90.133 1.00 77.48 82 LEU D CA 1
ATOM 10592 C C . LEU D 1 23 ? -29.448 47.194 89.062 1.00 74.68 82 LEU D C 1
ATOM 10593 O O . LEU D 1 23 ? -30.302 47.252 88.177 1.00 85.16 82 LEU D O 1
ATOM 10598 N N . PHE D 1 24 ? -28.560 46.212 89.149 1.00 81.34 83 PHE D N 1
ATOM 10599 C CA . PHE D 1 24 ? -28.586 45.080 88.236 1.00 80.69 83 PHE D CA 1
ATOM 10600 C C . PHE D 1 24 ? -28.487 43.765 88.984 1.00 85.14 83 PHE D C 1
ATOM 10601 O O . PHE D 1 24 ? -27.412 43.370 89.437 1.00 86.77 83 PHE D O 1
ATOM 10609 N N . SER D 1 25 ? -29.623 43.089 89.104 1.00 95.29 84 SER D N 1
ATOM 10610 C CA . SER D 1 25 ? -29.667 41.800 89.767 1.00 102.76 84 SER D CA 1
ATOM 10611 C C . SER D 1 25 ? -28.998 40.755 88.887 1.00 97.71 84 SER D C 1
ATOM 10612 O O . SER D 1 25 ? -29.003 40.864 87.660 1.00 102.18 84 SER D O 1
ATOM 10615 N N . SER D 1 26 ? -28.419 39.745 89.521 1.00 91.76 85 SER D N 1
ATOM 10616 C CA . SER D 1 26 ? -27.728 38.687 88.803 1.00 94.80 85 SER D CA 1
ATOM 10617 C C . SER D 1 26 ? -28.449 37.373 89.044 1.00 97.66 85 SER D C 1
ATOM 10618 O O . SER D 1 26 ? -28.351 36.796 90.125 1.00 92.29 85 SER D O 1
ATOM 10621 N N . ASN D 1 27 ? -29.185 36.911 88.039 1.00 92.81 86 ASN D N 1
ATOM 10622 C CA . ASN D 1 27 ? -29.915 35.657 88.148 1.00 78.28 86 ASN D CA 1
ATOM 10623 C C . ASN D 1 27 ? -28.918 34.523 88.379 1.00 84.42 86 ASN D C 1
ATOM 10624 O O . ASN D 1 27 ? -28.078 34.240 87.525 1.00 90.87 86 ASN D O 1
ATOM 10629 N N . LYS D 1 28 ? -29.016 33.878 89.541 1.00 82.44 87 LYS D N 1
ATOM 10630 C CA . LYS D 1 28 ? -27.985 32.932 89.965 1.00 79.86 87 LYS D CA 1
ATOM 10631 C C . LYS D 1 28 ? -28.207 31.485 89.533 1.00 72.90 87 LYS D C 1
ATOM 10632 O O . LYS D 1 28 ? -27.259 30.699 89.498 1.00 69.46 87 LYS D O 1
ATOM 10638 N N . ILE D 1 29 ? -29.443 31.129 89.198 1.00 73.07 88 ILE D N 1
ATOM 10639 C CA . ILE D 1 29 ? -29.717 29.770 88.742 1.00 77.39 88 ILE D CA 1
ATOM 10640 C C . ILE D 1 29 ? -29.166 29.579 87.331 1.00 90.61 88 ILE D C 1
ATOM 10641 O O . ILE D 1 29 ? -28.445 28.618 87.067 1.00 92.47 88 ILE D O 1
ATOM 10646 N N . THR D 1 30 ? -29.502 30.504 86.435 1.00 85.51 89 THR D N 1
ATOM 10647 C CA . THR D 1 30 ? -28.990 30.482 85.067 1.00 76.81 89 THR D CA 1
ATOM 10648 C C . THR D 1 30 ? -27.465 30.530 85.032 1.00 76.79 89 THR D C 1
ATOM 10649 O O . THR D 1 30 ? -26.831 29.813 84.256 1.00 70.15 89 THR D O 1
ATOM 10653 N N . LEU D 1 31 ? -26.887 31.384 85.870 1.00 75.63 90 LEU D N 1
ATOM 10654 C CA . LEU D 1 31 ? -25.438 31.557 85.938 1.00 72.37 90 LEU D CA 1
ATOM 10655 C C . LEU D 1 31 ? -24.702 30.257 86.261 1.00 74.78 90 LEU D C 1
ATOM 10656 O O . LEU D 1 31 ? -23.714 29.918 85.608 1.00 80.17 90 LEU D O 1
ATOM 10661 N N . ARG D 1 32 ? -25.181 29.537 87.271 1.00 78.50 91 ARG D N 1
ATOM 10662 C CA . ARG D 1 32 ? -24.532 28.300 87.697 1.00 84.83 91 ARG D CA 1
ATOM 10663 C C . ARG D 1 32 ? -24.709 27.191 86.660 1.00 84.23 91 ARG D C 1
ATOM 10664 O O . ARG D 1 32 ? -23.805 26.382 86.448 1.00 78.59 91 ARG D O 1
ATOM 10672 N N . LYS D 1 33 ? -25.871 27.164 86.011 1.00 77.42 92 LYS D N 1
ATOM 10673 C CA . LYS D 1 33 ? -26.130 26.202 84.941 1.00 67.00 92 LYS D CA 1
ATOM 10674 C C . LYS D 1 33 ? -25.151 26.371 83.786 1.00 80.39 92 LYS D C 1
ATOM 10675 O O . LYS D 1 33 ? -24.722 25.392 83.173 1.00 73.54 92 LYS D O 1
ATOM 10681 N N . LEU D 1 34 ? -24.804 27.619 83.495 1.00 84.02 93 LEU D N 1
ATOM 10682 C CA . LEU D 1 34 ? -23.841 27.925 82.446 1.00 79.29 93 LEU D CA 1
ATOM 10683 C C . LEU D 1 34 ? -22.442 27.462 82.838 1.00 78.15 93 LEU D C 1
ATOM 10684 O O . LEU D 1 34 ? -21.695 26.935 82.012 1.00 70.86 93 LEU D O 1
ATOM 10689 N N . TYR D 1 35 ? -22.097 27.666 84.105 1.00 90.93 94 TYR D N 1
ATOM 10690 C CA . TYR D 1 35 ? -20.810 27.240 84.645 1.00 93.05 94 TYR D CA 1
ATOM 10691 C C . TYR D 1 35 ? -20.649 25.722 84.599 1.00 85.97 94 TYR D C 1
ATOM 10692 O O . TYR D 1 35 ? -19.634 25.211 84.123 1.00 74.43 94 TYR D O 1
ATOM 10701 N N . ASP D 1 36 ? -21.658 25.009 85.090 1.00 80.15 95 ASP D N 1
ATOM 10702 C CA . ASP D 1 36 ? -21.596 23.554 85.200 1.00 85.26 95 ASP D CA 1
ATOM 10703 C C . ASP D 1 36 ? -21.396 22.833 83.867 1.00 83.40 95 ASP D C 1
ATOM 10704 O O . ASP D 1 36 ? -20.606 21.894 83.778 1.00 82.84 95 ASP D O 1
ATOM 10709 N N . LEU D 1 37 ? -22.104 23.275 82.833 1.00 88.72 96 LEU D N 1
ATOM 10710 C CA . LEU D 1 37 ? -22.051 22.605 81.536 1.00 78.48 96 LEU D CA 1
ATOM 10711 C C . LEU D 1 37 ? -20.805 22.905 80.703 1.00 80.16 96 LEU D C 1
ATOM 10712 O O . LEU D 1 37 ? -20.615 22.306 79.643 1.00 94.82 96 LEU D O 1
ATOM 10717 N N . THR D 1 38 ? -19.964 23.829 81.158 1.00 65.66 97 THR D N 1
ATOM 10718 C CA . THR D 1 38 ? -18.838 24.264 80.333 1.00 79.38 97 THR D CA 1
ATOM 10719 C C . THR D 1 38 ? -17.501 24.352 81.068 1.00 83.98 97 THR D C 1
ATOM 10720 O O . THR D 1 38 ? -16.485 24.708 80.469 1.00 86.64 97 THR D O 1
ATOM 10724 N N . LYS D 1 39 ? -17.503 24.055 82.363 1.00 78.35 98 LYS D N 1
ATOM 10725 C CA . LYS D 1 39 ? -16.281 24.131 83.161 1.00 82.39 98 LYS D CA 1
ATOM 10726 C C . LYS D 1 39 ? -15.236 23.079 82.768 1.00 80.54 98 LYS D C 1
ATOM 10727 O O . LYS D 1 39 ? -14.066 23.194 83.137 1.00 85.38 98 LYS D O 1
ATOM 10733 N N . ASN D 1 40 ? -15.659 22.055 82.032 1.00 80.08 99 ASN D N 1
ATOM 10734 C CA . ASN D 1 40 ? -14.743 21.008 81.579 1.00 85.73 99 ASN D CA 1
ATOM 10735 C C . ASN D 1 40 ? -14.469 21.064 80.075 1.00 83.58 99 ASN D C 1
ATOM 10736 O O . ASN D 1 40 ? -13.838 20.165 79.518 1.00 87.06 99 ASN D O 1
ATOM 10741 N N . VAL D 1 41 ? -14.946 22.120 79.424 1.00 79.44 100 VAL D N 1
ATOM 10742 C CA . VAL D 1 41 ? -14.731 22.311 77.990 1.00 80.27 100 VAL D CA 1
ATOM 10743 C C . VAL D 1 41 ? -13.376 22.959 77.706 1.00 77.42 100 VAL D C 1
ATOM 10744 O O . VAL D 1 41 ? -13.030 23.975 78.310 1.00 79.22 100 VAL D O 1
ATOM 10748 N N . ASP D 1 42 ? -12.612 22.368 76.791 1.00 86.69 101 ASP D N 1
ATOM 10749 C CA . ASP D 1 42 ? -11.300 22.902 76.437 1.00 91.28 101 ASP D CA 1
ATOM 10750 C C . ASP D 1 42 ? -11.432 24.033 75.418 1.00 90.86 101 ASP D C 1
ATOM 10751 O O . ASP D 1 42 ? -11.327 23.817 74.209 1.00 99.47 101 ASP D O 1
ATOM 10756 N N . PHE D 1 43 ? -11.657 25.241 75.926 1.00 83.77 102 PHE D N 1
ATOM 10757 C CA . PHE D 1 43 ? -11.849 26.424 75.094 1.00 81.26 102 PHE D CA 1
ATOM 10758 C C . PHE D 1 43 ? -10.560 26.858 74.403 1.00 85.98 102 PHE D C 1
ATOM 10759 O O . PHE D 1 43 ? -10.588 27.370 73.282 1.00 93.57 102 PHE D O 1
ATOM 10767 N N . ASP D 1 44 ? -9.437 26.666 75.089 1.00 74.85 103 ASP D N 1
ATOM 10768 C CA . ASP D 1 44 ? -8.127 27.057 74.576 1.00 84.07 103 ASP D CA 1
ATOM 10769 C C . ASP D 1 44 ? -7.827 26.417 73.224 1.00 74.53 103 ASP D C 1
ATOM 10770 O O . ASP D 1 44 ? -7.351 27.085 72.309 1.00 71.07 103 ASP D O 1
ATOM 10775 N N . GLN D 1 45 ? -8.112 25.125 73.102 1.00 68.89 104 GLN D N 1
ATOM 10776 C CA . GLN D 1 45 ? -7.886 24.413 71.850 1.00 72.57 104 GLN D CA 1
ATOM 10777 C C . GLN D 1 45 ? -8.918 24.826 70.805 1.00 81.38 104 GLN D C 1
ATOM 10778 O O . GLN D 1 45 ? -8.637 24.828 69.606 1.00 77.27 104 GLN D O 1
ATOM 10784 N N . LEU D 1 46 ? -10.111 25.179 71.273 1.00 78.94 105 LEU D N 1
ATOM 10785 C CA . LEU D 1 46 ? -11.196 25.607 70.395 1.00 70.45 105 LEU D CA 1
ATOM 10786 C C . LEU D 1 46 ? -10.888 26.943 69.722 1.00 75.17 105 LEU D C 1
ATOM 10787 O O . LEU D 1 46 ? -11.096 27.102 68.519 1.00 76.30 105 LEU D O 1
ATOM 10792 N N . ARG D 1 47 ? -10.401 27.898 70.509 1.00 72.56 106 ARG D N 1
ATOM 10793 C CA . ARG D 1 47 ? -10.058 29.227 70.007 1.00 65.54 106 ARG D CA 1
ATOM 10794 C C . ARG D 1 47 ? -9.026 29.171 68.878 1.00 76.31 106 ARG D C 1
ATOM 10795 O O . ARG D 1 47 ? -9.018 30.024 67.989 1.00 78.88 106 ARG D O 1
ATOM 10803 N N . GLN D 1 48 ? -8.167 28.157 68.909 1.00 85.43 107 GLN D N 1
ATOM 10804 C CA . GLN D 1 48 ? -7.078 28.041 67.941 1.00 85.71 107 GLN D CA 1
ATOM 10805 C C . GLN D 1 48 ? -7.570 27.599 66.563 1.00 73.26 107 GLN D C 1
ATOM 10806 O O . GLN D 1 48 ? -6.794 27.547 65.609 1.00 70.97 107 GLN D O 1
ATOM 10812 N N . ASN D 1 49 ? -8.858 27.282 66.459 1.00 70.83 108 ASN D N 1
ATOM 10813 C CA . ASN D 1 49 ? -9.423 26.799 65.202 1.00 69.96 108 ASN D CA 1
ATOM 10814 C C . ASN D 1 49 ? -10.332 27.808 64.506 1.00 70.61 108 ASN D C 1
ATOM 10815 O O . ASN D 1 49 ? -10.793 27.571 63.389 1.00 70.30 108 ASN D O 1
ATOM 10820 N N . GLU D 1 50 ? -10.590 28.930 65.167 1.00 68.01 109 GLU D N 1
ATOM 10821 C CA . GLU D 1 50 ? -11.483 29.949 64.625 1.00 73.02 109 GLU D CA 1
ATOM 10822 C C . GLU D 1 50 ? -10.911 30.645 63.390 1.00 71.96 109 GLU D C 1
ATOM 10823 O O . GLU D 1 50 ? -11.658 31.078 62.512 1.00 68.37 109 GLU D O 1
ATOM 10829 N N . CYS D 1 51 ? -9.587 30.753 63.330 1.00 65.19 110 CYS D N 1
ATOM 10830 C CA . CYS D 1 51 ? -8.914 31.381 62.195 1.00 77.82 110 CYS D CA 1
ATOM 10831 C C . CYS D 1 51 ? -7.962 30.427 61.479 1.00 73.88 110 CYS D C 1
ATOM 10832 O O . CYS D 1 51 ? -7.004 29.933 62.076 1.00 78.34 110 CYS D O 1
ATOM 10835 N N . LYS D 1 52 ? -8.235 30.163 60.203 1.00 74.01 111 LYS D N 1
ATOM 10836 C CA . LYS D 1 52 ? -7.405 29.259 59.411 1.00 87.43 111 LYS D CA 1
ATOM 10837 C C . LYS D 1 52 ? -5.967 29.768 59.323 1.00 81.85 111 LYS D C 1
ATOM 10838 O O . LYS D 1 52 ? -5.064 29.201 59.939 1.00 82.43 111 LYS D O 1
ATOM 10844 N N . LYS D 1 53 ? -5.760 30.835 58.557 1.00 80.60 112 LYS D N 1
ATOM 10845 C CA . LYS D 1 53 ? -4.434 31.434 58.433 1.00 77.83 112 LYS D CA 1
ATOM 10846 C C . LYS D 1 53 ? -4.483 32.937 58.710 1.00 79.53 112 LYS D C 1
ATOM 10847 O O . LYS D 1 53 ? -5.163 33.687 58.008 1.00 81.60 112 LYS D O 1
ATOM 10853 N N . ASN D 1 54 ? -3.757 33.365 59.738 1.00 73.86 113 ASN D N 1
ATOM 10854 C CA . ASN D 1 54 ? -3.714 34.771 60.130 1.00 62.25 113 ASN D CA 1
ATOM 10855 C C . ASN D 1 54 ? -2.612 35.547 59.405 1.00 71.23 113 ASN D C 1
ATOM 10856 O O . ASN D 1 54 ? -1.465 35.571 59.852 1.00 80.24 113 ASN D O 1
ATOM 10861 N N . ILE D 1 55 ? -2.967 36.182 58.291 1.00 66.53 114 ILE D N 1
ATOM 10862 C CA . ILE D 1 55 ? -2.019 36.993 57.528 1.00 76.81 114 ILE D CA 1
ATOM 10863 C C . ILE D 1 55 ? -2.608 38.354 57.161 1.00 73.33 114 ILE D C 1
ATOM 10864 O O . ILE D 1 55 ? -3.800 38.469 56.876 1.00 81.60 114 ILE D O 1
ATOM 10869 N N . THR D 1 56 ? -1.760 39.379 57.161 1.00 70.22 115 THR D N 1
ATOM 10870 C CA . THR D 1 56 ? -2.186 40.740 56.846 1.00 68.32 115 THR D CA 1
ATOM 10871 C C . THR D 1 56 ? -2.192 41.056 55.350 1.00 64.32 115 THR D C 1
ATOM 10872 O O . THR D 1 56 ? -1.773 40.243 54.525 1.00 68.31 115 THR D O 1
ATOM 10876 N N . LEU D 1 57 ? -2.670 42.253 55.020 1.00 67.55 116 LEU D N 1
ATOM 10877 C CA . LEU D 1 57 ? -2.805 42.712 53.639 1.00 70.01 116 LEU D CA 1
ATOM 10878 C C . LEU D 1 57 ? -1.453 43.061 53.012 1.00 80.44 116 LEU D C 1
ATOM 10879 O O . LEU D 1 57 ? -1.252 42.886 51.813 1.00 87.54 116 LEU D O 1
ATOM 10884 N N . SER D 1 58 ? -0.524 43.538 53.833 1.00 80.21 117 SER D N 1
ATOM 10885 C CA . SER D 1 58 ? 0.791 43.966 53.357 1.00 84.85 117 SER D CA 1
ATOM 10886 C C . SER D 1 58 ? 1.656 42.806 52.874 1.00 85.20 117 SER D C 1
ATOM 10887 O O . SER D 1 58 ? 2.352 42.918 51.864 1.00 90.68 117 SER D O 1
ATOM 10890 N N . LYS D 1 59 ? 1.606 41.696 53.602 1.00 77.22 118 LYS D N 1
ATOM 10891 C CA . LYS D 1 59 ? 2.415 40.522 53.291 1.00 79.91 118 LYS D CA 1
ATOM 10892 C C . LYS D 1 59 ? 2.050 39.901 51.942 1.00 84.07 118 LYS D C 1
ATOM 10893 O O . LYS D 1 59 ? 2.865 39.210 51.330 1.00 95.26 118 LYS D O 1
ATOM 10899 N N . PHE D 1 60 ? 0.829 40.153 51.482 1.00 85.22 119 PHE D N 1
ATOM 10900 C CA . PHE D 1 60 ? 0.366 39.642 50.193 1.00 77.10 119 PHE D CA 1
ATOM 10901 C C . PHE D 1 60 ? 1.010 40.375 49.016 1.00 75.57 119 PHE D C 1
ATOM 10902 O O . PHE D 1 60 ? 2.175 40.770 49.072 1.00 75.12 119 PHE D O 1
ATOM 10910 N N . GLU D 1 71 ? 4.239 53.146 53.679 1.00 70.20 130 GLU D N 1
ATOM 10911 C CA . GLU D 1 71 ? 3.767 53.345 55.045 1.00 76.75 130 GLU D CA 1
ATOM 10912 C C . GLU D 1 71 ? 4.210 54.701 55.588 1.00 66.87 130 GLU D C 1
ATOM 10913 O O . GLU D 1 71 ? 4.853 54.785 56.633 1.00 53.43 130 GLU D O 1
ATOM 10919 N N . ASP D 1 72 ? 3.856 55.761 54.866 1.00 69.32 131 ASP D N 1
ATOM 10920 C CA . ASP D 1 72 ? 4.206 57.120 55.265 1.00 69.49 131 ASP D CA 1
ATOM 10921 C C . ASP D 1 72 ? 3.325 57.641 56.398 1.00 67.24 131 ASP D C 1
ATOM 10922 O O . ASP D 1 72 ? 3.775 58.429 57.229 1.00 77.45 131 ASP D O 1
ATOM 10927 N N . ASP D 1 73 ? 2.071 57.201 56.426 1.00 70.64 132 ASP D N 1
ATOM 10928 C CA . ASP D 1 73 ? 1.132 57.642 57.452 1.00 63.49 132 ASP D CA 1
ATOM 10929 C C . ASP D 1 73 ? 0.321 56.487 58.037 1.00 60.48 132 ASP D C 1
ATOM 10930 O O . ASP D 1 73 ? 0.392 55.356 57.556 1.00 48.43 132 ASP D O 1
ATOM 10935 N N . ASN D 1 74 ? -0.449 56.791 59.078 1.00 49.89 133 ASN D N 1
ATOM 10936 C CA . ASN D 1 74 ? -1.211 55.783 59.807 1.00 47.50 133 ASN D CA 1
ATOM 10937 C C . ASN D 1 74 ? -2.365 55.180 59.009 1.00 52.65 133 ASN D C 1
ATOM 10938 O O . ASN D 1 74 ? -2.890 54.129 59.375 1.00 47.10 133 ASN D O 1
ATOM 10943 N N . TRP D 1 75 ? -2.768 55.846 57.931 1.00 43.19 134 TRP D N 1
ATOM 10944 C CA . TRP D 1 75 ? -3.735 55.257 57.010 1.00 46.49 134 TRP D CA 1
ATOM 10945 C C . TRP D 1 75 ? -3.138 54.010 56.371 1.00 60.69 134 TRP D C 1
ATOM 10946 O O . TRP D 1 75 ? -3.742 52.937 56.386 1.00 48.00 134 TRP D O 1
ATOM 10957 N N . GLU D 1 76 ? -1.940 54.170 55.819 1.00 69.31 135 GLU D N 1
ATOM 10958 C CA . GLU D 1 76 ? -1.237 53.093 55.131 1.00 65.72 135 GLU D CA 1
ATOM 10959 C C . GLU D 1 76 ? -0.882 51.935 56.064 1.00 55.97 135 GLU D C 1
ATOM 10960 O O . GLU D 1 76 ? -0.955 50.773 55.666 1.00 46.19 135 GLU D O 1
ATOM 10966 N N . ARG D 1 77 ? -0.498 52.248 57.299 1.00 52.44 136 ARG D N 1
ATOM 10967 C CA . ARG D 1 77 ? -0.227 51.208 58.290 1.00 51.37 136 ARG D CA 1
ATOM 10968 C C . ARG D 1 77 ? -1.502 50.463 58.682 1.00 65.54 136 ARG D C 1
ATOM 10969 O O . ARG D 1 77 ? -1.462 49.270 58.983 1.00 74.69 136 ARG D O 1
ATOM 10977 N N . PHE D 1 78 ? -2.629 51.168 58.683 1.00 60.46 137 PHE D N 1
ATOM 10978 C CA . PHE D 1 78 ? -3.919 50.534 58.931 1.00 51.66 137 PHE D CA 1
ATOM 10979 C C . PHE D 1 78 ? -4.271 49.586 57.791 1.00 53.48 137 PHE D C 1
ATOM 10980 O O . PHE D 1 78 ? -4.656 48.439 58.020 1.00 51.71 137 PHE D O 1
ATOM 10988 N N . TYR D 1 79 ? -4.141 50.082 56.564 1.00 46.19 138 TYR D N 1
ATOM 10989 C CA . TYR D 1 79 ? -4.419 49.298 55.366 1.00 56.29 138 TYR D CA 1
ATOM 10990 C C . TYR D 1 79 ? -3.553 48.043 55.308 1.00 59.27 138 TYR D C 1
ATOM 10991 O O . TYR D 1 79 ? -4.025 46.964 54.950 1.00 63.56 138 TYR D O 1
ATOM 11000 N N . SER D 1 80 ? -2.282 48.199 55.662 1.00 50.80 139 SER D N 1
ATOM 11001 C CA . SER D 1 80 ? -1.321 47.104 55.615 1.00 63.82 139 SER D CA 1
ATOM 11002 C C . SER D 1 80 ? -1.652 45.978 56.593 1.00 57.44 139 SER D C 1
ATOM 11003 O O . SER D 1 80 ? -1.435 44.805 56.293 1.00 60.03 139 SER D O 1
ATOM 11006 N N . ASN D 1 81 ? -2.180 46.338 57.759 1.00 51.84 140 ASN D N 1
ATOM 11007 C CA . ASN D 1 81 ? -2.460 45.361 58.808 1.00 55.21 140 ASN D CA 1
ATOM 11008 C C . ASN D 1 81 ? -3.869 44.777 58.776 1.00 55.78 140 ASN D C 1
ATOM 11009 O O . ASN D 1 81 ? -4.287 44.118 59.729 1.00 53.52 140 ASN D O 1
ATOM 11014 N N . ILE D 1 82 ? -4.607 45.025 57.698 1.00 51.04 141 ILE D N 1
ATOM 11015 C CA . ILE D 1 82 ? -5.909 44.387 57.527 1.00 55.79 141 ILE D CA 1
ATOM 11016 C C . ILE D 1 82 ? -5.730 42.873 57.398 1.00 59.14 141 ILE D C 1
ATOM 11017 O O . ILE D 1 82 ? -5.186 42.381 56.410 1.00 66.21 141 ILE D O 1
ATOM 11022 N N . GLY D 1 83 ? -6.194 42.145 58.410 1.00 48.62 142 GLY D N 1
ATOM 11023 C CA . GLY D 1 83 ? -5.960 40.714 58.519 1.00 63.12 142 GLY D CA 1
ATOM 11024 C C . GLY D 1 83 ? -7.068 39.834 57.970 1.00 69.00 142 GLY D C 1
ATOM 11025 O O . GLY D 1 83 ? -8.098 40.327 57.511 1.00 64.00 142 GLY D O 1
ATOM 11026 N N . SER D 1 84 ? -6.851 38.522 58.024 1.00 64.57 143 SER D N 1
ATOM 11027 C CA . SER D 1 84 ? -7.805 37.557 57.485 1.00 60.67 143 SER D CA 1
ATOM 11028 C C . SER D 1 84 ? -8.915 37.211 58.472 1.00 59.06 143 SER D C 1
ATOM 11029 O O . SER D 1 84 ? -9.936 36.642 58.088 1.00 67.64 143 SER D O 1
ATOM 11032 N N . CYS D 1 85 ? -8.714 37.548 59.742 1.00 58.93 144 CYS D N 1
ATOM 11033 C CA . CYS D 1 85 ? -9.709 37.253 60.766 1.00 74.90 144 CYS D CA 1
ATOM 11034 C C . CYS D 1 85 ? -10.031 38.494 61.589 1.00 73.06 144 CYS D C 1
ATOM 11035 O O . CYS D 1 85 ? -10.747 38.422 62.589 1.00 66.84 144 CYS D O 1
ATOM 11038 N N . SER D 1 86 ? -9.500 39.631 61.152 1.00 74.47 145 SER D N 1
ATOM 11039 C CA . SER D 1 86 ? -9.728 40.909 61.816 1.00 57.39 145 SER D CA 1
ATOM 11040 C C . SER D 1 86 ? -9.279 42.047 60.912 1.00 57.16 145 SER D C 1
ATOM 11041 O O . SER D 1 86 ? -8.354 41.886 60.120 1.00 60.38 145 SER D O 1
ATOM 11044 N N . VAL D 1 87 ? -9.936 43.195 61.025 1.00 50.52 146 VAL D N 1
ATOM 11045 C CA . VAL D 1 87 ? -9.536 44.369 60.260 1.00 57.45 146 VAL D CA 1
ATOM 11046 C C . VAL D 1 87 ? -8.274 44.951 60.888 1.00 45.18 146 VAL D C 1
ATOM 11047 O O . VAL D 1 87 ? -7.411 45.488 60.194 1.00 47.10 146 VAL D O 1
ATOM 11051 N N . TYR D 1 88 ? -8.177 44.843 62.210 1.00 52.00 147 TYR D N 1
ATOM 11052 C CA . TYR D 1 88 ? -6.996 45.304 62.926 1.00 39.49 147 TYR D CA 1
ATOM 11053 C C . TYR D 1 88 ? -6.766 44.481 64.186 1.00 56.17 147 TYR D C 1
ATOM 11054 O O . TYR D 1 88 ? -7.711 43.992 64.805 1.00 59.52 147 TYR D O 1
ATOM 11063 N N . SER D 1 89 ? -5.501 44.333 64.561 1.00 62.27 148 SER D N 1
ATOM 11064 C CA . SER D 1 89 ? -5.149 43.676 65.811 1.00 56.57 148 SER D CA 1
ATOM 11065 C C . SER D 1 89 ? -4.062 44.445 66.551 1.00 67.76 148 SER D C 1
ATOM 11066 O O . SER D 1 89 ? -3.042 43.874 66.920 1.00 81.62 148 SER D O 1
ATOM 11069 N N . ASP D 1 90 ? -4.291 45.732 66.784 1.00 65.67 149 ASP D N 1
ATOM 11070 C CA . ASP D 1 90 ? -3.298 46.582 67.434 1.00 60.64 149 ASP D CA 1
ATOM 11071 C C . ASP D 1 90 ? -3.974 47.873 67.874 1.00 60.93 149 ASP D C 1
ATOM 11072 O O . ASP D 1 90 ? -4.131 48.801 67.083 1.00 57.19 149 ASP D O 1
ATOM 11077 N N . ASP D 1 91 ? -4.363 47.927 69.143 1.00 44.66 150 ASP D N 1
ATOM 11078 C CA . ASP D 1 91 ? -5.147 49.043 69.657 1.00 57.68 150 ASP D CA 1
ATOM 11079 C C . ASP D 1 91 ? -4.409 50.378 69.627 1.00 62.46 150 ASP D C 1
ATOM 11080 O O . ASP D 1 91 ? -5.015 51.412 69.355 1.00 55.40 150 ASP D O 1
ATOM 11085 N N . GLN D 1 92 ? -3.105 50.356 69.884 1.00 61.79 151 GLN D N 1
ATOM 11086 C CA . GLN D 1 92 ? -2.339 51.596 69.993 1.00 55.49 151 GLN D CA 1
ATOM 11087 C C . GLN D 1 92 ? -2.216 52.341 68.666 1.00 58.98 151 GLN D C 1
ATOM 11088 O O . GLN D 1 92 ? -2.522 53.531 68.590 1.00 58.92 151 GLN D O 1
ATOM 11102 N N . ILE D 1 94 ? -3.960 51.983 66.107 1.00 65.81 153 ILE D N 1
ATOM 11103 C CA . ILE D 1 94 ? -5.302 52.332 65.662 1.00 39.64 153 ILE D CA 1
ATOM 11104 C C . ILE D 1 94 ? -5.760 53.581 66.407 1.00 50.72 153 ILE D C 1
ATOM 11105 O O . ILE D 1 94 ? -6.314 54.503 65.808 1.00 53.84 153 ILE D O 1
ATOM 11110 N N . ASP D 1 95 ? -5.515 53.605 67.715 1.00 41.67 154 ASP D N 1
ATOM 11111 C CA . ASP D 1 95 ? -5.767 54.794 68.528 1.00 58.78 154 ASP D CA 1
ATOM 11112 C C . ASP D 1 95 ? -4.982 55.991 68.005 1.00 47.40 154 ASP D C 1
ATOM 11113 O O . ASP D 1 95 ? -5.409 57.137 68.150 1.00 63.21 154 ASP D O 1
ATOM 11118 N N . ASN D 1 96 ? -3.833 55.716 67.398 1.00 39.89 155 ASN D N 1
ATOM 11119 C CA . ASN D 1 96 ? -3.052 56.755 66.745 1.00 49.32 155 ASN D CA 1
ATOM 11120 C C . ASN D 1 96 ? -3.772 57.261 65.499 1.00 60.09 155 ASN D C 1
ATOM 11121 O O . ASN D 1 96 ? -3.780 58.459 65.220 1.00 60.15 155 ASN D O 1
ATOM 11126 N N . LEU D 1 97 ? -4.375 56.338 64.754 1.00 58.08 156 LEU D N 1
ATOM 11127 C CA . LEU D 1 97 ? -5.147 56.694 63.568 1.00 52.74 156 LEU D CA 1
ATOM 11128 C C . LEU D 1 97 ? -6.371 57.540 63.916 1.00 50.90 156 LEU D C 1
ATOM 11129 O O . LEU D 1 97 ? -6.682 58.501 63.210 1.00 44.17 156 LEU D O 1
ATOM 11134 N N . LEU D 1 98 ? -7.063 57.182 64.996 1.00 39.04 157 LEU D N 1
ATOM 11135 C CA . LEU D 1 98 ? -8.200 57.974 65.470 1.00 37.06 157 LEU D CA 1
ATOM 11136 C C . LEU D 1 98 ? -7.781 59.399 65.809 1.00 42.59 157 LEU D C 1
ATOM 11137 O O . LEU D 1 98 ? -8.456 60.355 65.423 1.00 45.97 157 LEU D O 1
ATOM 11142 N N . HIS D 1 99 ? -6.678 59.538 66.539 1.00 45.25 158 HIS D N 1
ATOM 11143 C CA . HIS D 1 99 ? -6.149 60.857 66.863 1.00 38.68 158 HIS D CA 1
ATOM 11144 C C . HIS D 1 99 ? -5.852 61.637 65.586 1.00 45.85 158 HIS D C 1
ATOM 11145 O O . HIS D 1 99 ? -6.092 62.841 65.515 1.00 41.59 158 HIS D O 1
ATOM 11152 N N . ASP D 1 100 ? -5.331 60.942 64.581 1.00 35.80 159 ASP D N 1
ATOM 11153 C CA . ASP D 1 100 ? -5.040 61.569 63.300 1.00 35.63 159 ASP D CA 1
ATOM 11154 C C . ASP D 1 100 ? -6.332 61.964 62.597 1.00 38.71 159 ASP D C 1
ATOM 11155 O O . ASP D 1 100 ? -6.415 63.030 61.995 1.00 49.92 159 ASP D O 1
ATOM 11160 N N . LEU D 1 101 ? -7.343 61.106 62.689 1.00 56.74 160 LEU D N 1
ATOM 11161 C CA . LEU D 1 101 ? -8.645 61.399 62.101 1.00 43.49 160 LEU D CA 1
ATOM 11162 C C . LEU D 1 101 ? -9.268 62.622 62.769 1.00 53.93 160 LEU D C 1
ATOM 11163 O O . LEU D 1 101 ? -9.975 63.400 62.130 1.00 37.21 160 LEU D O 1
ATOM 11168 N N . ASN D 1 102 ? -8.997 62.778 64.060 1.00 41.97 161 ASN D N 1
ATOM 11169 C CA . ASN D 1 102 ? -9.505 63.905 64.831 1.00 38.49 161 ASN D CA 1
ATOM 11170 C C . ASN D 1 102 ? -8.755 65.216 64.588 1.00 42.00 161 ASN D C 1
ATOM 11171 O O . ASN D 1 102 ? -9.353 66.291 64.619 1.00 47.84 161 ASN D O 1
ATOM 11176 N N . THR D 1 103 ? -7.451 65.127 64.342 1.00 39.62 162 THR D N 1
ATOM 11177 C CA . THR D 1 103 ? -6.601 66.316 64.345 1.00 42.66 162 THR D CA 1
ATOM 11178 C C . THR D 1 103 ? -6.076 66.752 62.976 1.00 36.05 162 THR D C 1
ATOM 11179 O O . THR D 1 103 ? -5.704 67.913 62.803 1.00 39.15 162 THR D O 1
ATOM 11183 N N . SER D 1 104 ? -6.032 65.834 62.012 1.00 37.36 163 SER D N 1
ATOM 11184 C CA . SER D 1 104 ? -5.476 66.153 60.697 1.00 37.42 163 SER D CA 1
ATOM 11185 C C . SER D 1 104 ? -6.230 67.290 60.017 1.00 47.00 163 SER D C 1
ATOM 11186 O O . SER D 1 104 ? -7.460 67.323 60.033 1.00 55.15 163 SER D O 1
ATOM 11189 N N . PRO D 1 105 ? -5.484 68.230 59.418 1.00 53.59 164 PRO D N 1
ATOM 11190 C CA . PRO D 1 105 ? -6.071 69.364 58.698 1.00 55.41 164 PRO D CA 1
ATOM 11191 C C . PRO D 1 105 ? -6.831 68.910 57.456 1.00 45.14 164 PRO D C 1
ATOM 11192 O O . PRO D 1 105 ? -6.372 68.015 56.746 1.00 38.37 164 PRO D O 1
ATOM 11196 N N . ILE D 1 106 ? -7.978 69.530 57.202 1.00 37.03 165 ILE D N 1
ATOM 11197 C CA . ILE D 1 106 ? -8.826 69.152 56.079 1.00 35.07 165 ILE D CA 1
ATOM 11198 C C . ILE D 1 106 ? -8.534 69.991 54.837 1.00 37.77 165 ILE D C 1
ATOM 11199 O O . ILE D 1 106 ? -8.506 71.221 54.893 1.00 44.49 165 ILE D O 1
ATOM 11204 N N . LYS D 1 107 ? -8.321 69.306 53.717 1.00 35.01 166 LYS D N 1
ATOM 11205 C CA . LYS D 1 107 ? -8.007 69.944 52.443 1.00 41.98 166 LYS D CA 1
ATOM 11206 C C . LYS D 1 107 ? -9.279 70.186 51.629 1.00 38.83 166 LYS D C 1
ATOM 11207 O O . LYS D 1 107 ? -9.514 71.294 51.145 1.00 51.04 166 LYS D O 1
ATOM 11213 N N . HIS D 1 108 ? -10.093 69.145 51.478 1.00 37.22 167 HIS D N 1
ATOM 11214 C CA . HIS D 1 108 ? -11.351 69.249 50.740 1.00 35.77 167 HIS D CA 1
ATOM 11215 C C . HIS D 1 108 ? -12.516 68.567 51.453 1.00 45.58 167 HIS D C 1
ATOM 11216 O O . HIS D 1 108 ? -12.338 67.567 52.149 1.00 47.52 167 HIS D O 1
ATOM 11223 N N . VAL D 1 109 ? -13.712 69.119 51.268 1.00 47.10 168 VAL D N 1
ATOM 11224 C CA . VAL D 1 109 ? -14.943 68.478 51.718 1.00 41.71 168 VAL D CA 1
ATOM 11225 C C . VAL D 1 109 ? -15.912 68.311 50.551 1.00 37.00 168 VAL D C 1
ATOM 11226 O O . VAL D 1 109 ? -16.307 69.292 49.921 1.00 45.67 168 VAL D O 1
ATOM 11230 N N . HIS D 1 110 ? -16.288 67.069 50.264 1.00 38.41 169 HIS D N 1
ATOM 11231 C CA . HIS D 1 110 ? -17.199 66.779 49.159 1.00 46.09 169 HIS D CA 1
ATOM 11232 C C . HIS D 1 110 ? -18.422 65.989 49.610 1.00 46.29 169 HIS D C 1
ATOM 11233 O O . HIS D 1 110 ? -18.370 65.245 50.589 1.00 43.78 169 HIS D O 1
ATOM 11240 N N . ILE D 1 111 ? -19.523 66.158 48.885 1.00 43.36 170 ILE D N 1
ATOM 11241 C CA . ILE D 1 111 ? -20.724 65.370 49.122 1.00 50.33 170 ILE D CA 1
ATOM 11242 C C . ILE D 1 111 ? -20.538 63.962 48.567 1.00 51.91 170 ILE D C 1
ATOM 11243 O O . ILE D 1 111 ? -20.287 63.787 47.376 1.00 57.92 170 ILE D O 1
ATOM 11256 N N . ASP D 1 113 ? -21.440 60.526 47.063 1.00 87.16 172 ASP D N 1
ATOM 11257 C CA . ASP D 1 113 ? -22.506 60.094 46.163 1.00 100.41 172 ASP D CA 1
ATOM 11258 C C . ASP D 1 113 ? -23.142 58.772 46.582 1.00 107.32 172 ASP D C 1
ATOM 11259 O O . ASP D 1 113 ? -24.191 58.392 46.063 1.00 108.48 172 ASP D O 1
ATOM 11264 N N . GLY D 1 114 ? -22.511 58.075 47.519 1.00 96.45 173 GLY D N 1
ATOM 11265 C CA . GLY D 1 114 ? -22.938 56.732 47.861 1.00 103.88 173 GLY D CA 1
ATOM 11266 C C . GLY D 1 114 ? -23.775 56.608 49.118 1.00 98.96 173 GLY D C 1
ATOM 11267 O O . GLY D 1 114 ? -23.250 56.318 50.193 1.00 118.36 173 GLY D O 1
ATOM 11268 N N . GLY D 1 115 ? -25.082 56.820 48.989 1.00 74.64 174 GLY D N 1
ATOM 11269 C CA . GLY D 1 115 ? -25.973 56.634 50.117 1.00 85.41 174 GLY D CA 1
ATOM 11270 C C . GLY D 1 115 ? -27.313 57.345 50.083 1.00 90.49 174 GLY D C 1
ATOM 11271 O O . GLY D 1 115 ? -27.860 57.658 49.024 1.00 90.81 174 GLY D O 1
ATOM 11272 N N . THR D 1 116 ? -27.829 57.601 51.280 1.00 63.14 175 THR D N 1
ATOM 11273 C CA . THR D 1 116 ? -29.159 58.153 51.491 1.00 60.63 175 THR D CA 1
ATOM 11274 C C . THR D 1 116 ? -29.080 59.431 52.315 1.00 56.46 175 THR D C 1
ATOM 11275 O O . THR D 1 116 ? -29.406 60.512 51.837 1.00 59.34 175 THR D O 1
ATOM 11279 N N . GLN D 1 117 ? -28.670 59.285 53.570 1.00 50.78 176 GLN D N 1
ATOM 11280 C CA . GLN D 1 117 ? -28.596 60.403 54.500 1.00 41.96 176 GLN D CA 1
ATOM 11281 C C . GLN D 1 117 ? -27.280 61.168 54.370 1.00 41.42 176 GLN D C 1
ATOM 11282 O O . GLN D 1 117 ? -26.332 60.695 53.744 1.00 59.70 176 GLN D O 1
ATOM 11288 N N . VAL D 1 118 ? -27.244 62.355 54.970 1.00 41.08 177 VAL D N 1
ATOM 11289 C CA . VAL D 1 118 ? -26.130 63.293 54.832 1.00 40.55 177 VAL D CA 1
ATOM 11290 C C . VAL D 1 118 ? -24.763 62.714 55.211 1.00 41.73 177 VAL D C 1
ATOM 11291 O O . VAL D 1 118 ? -24.572 62.183 56.305 1.00 40.38 177 VAL D O 1
ATOM 11295 N N . LYS D 1 119 ? -23.818 62.824 54.282 1.00 44.95 178 LYS D N 1
ATOM 11296 C CA . LYS D 1 119 ? -22.445 62.385 54.508 1.00 39.84 178 LYS D CA 1
ATOM 11297 C C . LYS D 1 119 ? -21.460 63.217 53.697 1.00 39.42 178 LYS D C 1
ATOM 11298 O O . LYS D 1 119 ? -21.728 63.572 52.550 1.00 57.24 178 LYS D O 1
ATOM 11304 N N . PHE D 1 120 ? -20.320 63.528 54.302 1.00 39.04 179 PHE D N 1
ATOM 11305 C CA . PHE D 1 120 ? -19.256 64.243 53.609 1.00 38.63 179 PHE D CA 1
ATOM 11306 C C . PHE D 1 120 ? -18.070 63.320 53.378 1.00 42.25 179 PHE D C 1
ATOM 11307 O O . PHE D 1 120 ? -17.859 62.368 54.130 1.00 38.71 179 PHE D O 1
ATOM 11315 N N . VAL D 1 121 ? -17.299 63.598 52.333 1.00 38.35 180 VAL D N 1
ATOM 11316 C CA . VAL D 1 121 ? -15.991 62.977 52.187 1.00 49.60 180 VAL D CA 1
ATOM 11317 C C . VAL D 1 121 ? -14.918 63.982 52.571 1.00 37.68 180 VAL D C 1
ATOM 11318 O O . VAL D 1 121 ? -14.798 65.039 51.952 1.00 46.24 180 VAL D O 1
ATOM 11322 N N . PHE D 1 122 ? -14.145 63.657 53.600 1.00 42.17 181 PHE D N 1
ATOM 11323 C CA . PHE D 1 122 ? -13.034 64.510 53.994 1.00 39.17 181 PHE D CA 1
ATOM 11324 C C . PHE D 1 122 ? -11.777 64.112 53.238 1.00 53.43 181 PHE D C 1
ATOM 11325 O O . PHE D 1 122 ? -11.359 62.960 53.285 1.00 45.71 181 PHE D O 1
ATOM 11333 N N . THR D 1 123 ? -11.182 65.069 52.539 1.00 57.83 182 THR D N 1
ATOM 11334 C CA . THR D 1 123 ? -9.866 64.867 51.954 1.00 50.42 182 THR D CA 1
ATOM 11335 C C . THR D 1 123 ? -8.862 65.670 52.763 1.00 53.49 182 THR D C 1
ATOM 11336 O O . THR D 1 123 ? -8.928 66.896 52.796 1.00 53.37 182 THR D O 1
ATOM 11340 N N . PHE D 1 124 ? -7.953 64.977 53.439 1.00 49.39 183 PHE D N 1
ATOM 11341 C CA . PHE D 1 124 ? -6.989 65.640 54.308 1.00 41.83 183 PHE D CA 1
ATOM 11342 C C . PHE D 1 124 ? -5.788 66.150 53.523 1.00 54.03 183 PHE D C 1
ATOM 11343 O O . PHE D 1 124 ? -5.652 65.872 52.331 1.00 55.32 183 PHE D O 1
ATOM 11351 N N . LYS D 1 125 ? -4.932 66.912 54.198 1.00 56.22 184 LYS D N 1
ATOM 11352 C CA . LYS D 1 125 ? -3.734 67.476 53.583 1.00 52.82 184 LYS D CA 1
ATOM 11353 C C . LYS D 1 125 ? -2.835 66.387 53.002 1.00 49.58 184 LYS D C 1
ATOM 11354 O O . LYS D 1 125 ? -2.250 66.561 51.934 1.00 44.85 184 LYS D O 1
ATOM 11360 N N . ASN D 1 126 ? -2.732 65.263 53.706 1.00 34.65 185 ASN D N 1
ATOM 11361 C CA . ASN D 1 126 ? -1.961 64.121 53.224 1.00 44.42 185 ASN D CA 1
ATOM 11362 C C . ASN D 1 126 ? -2.663 63.352 52.103 1.00 46.52 185 ASN D C 1
ATOM 11363 O O . ASN D 1 126 ? -2.229 62.264 51.723 1.00 58.25 185 ASN D O 1
ATOM 11368 N N . ASP D 1 127 ? -3.761 63.920 51.606 1.00 45.15 186 ASP D N 1
ATOM 11369 C CA . ASP D 1 127 ? -4.566 63.349 50.522 1.00 48.81 186 ASP D CA 1
ATOM 11370 C C . ASP D 1 127 ? -5.247 62.028 50.886 1.00 55.29 186 ASP D C 1
ATOM 11371 O O . ASP D 1 127 ? -5.874 61.398 50.034 1.00 53.21 186 ASP D O 1
ATOM 11376 N N . LYS D 1 128 ? -5.124 61.607 52.140 1.00 44.41 187 LYS D N 1
ATOM 11377 C CA . LYS D 1 128 ? -5.916 60.485 52.629 1.00 52.88 187 LYS D CA 1
ATOM 11378 C C . LYS D 1 128 ? -7.334 60.956 52.919 1.00 59.20 187 LYS D C 1
ATOM 11379 O O . LYS D 1 128 ? -7.595 62.158 52.963 1.00 51.96 187 LYS D O 1
ATOM 11385 N N . GLN D 1 129 ? -8.250 60.015 53.119 1.00 54.42 188 GLN D N 1
ATOM 11386 C CA . GLN D 1 129 ? -9.663 60.367 53.187 1.00 39.63 188 GLN D CA 1
ATOM 11387 C C . GLN D 1 129 ? -10.417 59.713 54.340 1.00 53.69 188 GLN D C 1
ATOM 11388 O O . GLN D 1 129 ? -9.958 58.734 54.930 1.00 47.23 188 GLN D O 1
ATOM 11394 N N . ALA D 1 130 ? -11.584 60.273 54.651 1.00 58.60 189 ALA D N 1
ATOM 11395 C CA . ALA D 1 130 ? -12.428 59.768 55.725 1.00 49.27 189 ALA D CA 1
ATOM 11396 C C . ALA D 1 130 ? -13.906 60.039 55.451 1.00 55.88 189 ALA D C 1
ATOM 11397 O O . ALA D 1 130 ? -14.251 60.902 54.645 1.00 50.37 189 ALA D O 1
ATOM 11399 N N . VAL D 1 131 ? -14.772 59.293 56.129 1.00 38.74 190 VAL D N 1
ATOM 11400 C CA . VAL D 1 131 ? -16.213 59.503 56.036 1.00 38.92 190 VAL D CA 1
ATOM 11401 C C . VAL D 1 131 ? -16.710 60.349 57.203 1.00 40.49 190 VAL D C 1
ATOM 11402 O O . VAL D 1 131 ? -16.467 60.020 58.364 1.00 38.79 190 VAL D O 1
ATOM 11406 N N . PHE D 1 132 ? -17.403 61.440 56.893 1.00 38.73 191 PHE D N 1
ATOM 11407 C CA . PHE D 1 132 ? -17.922 62.319 57.933 1.00 43.39 191 PHE D CA 1
ATOM 11408 C C . PHE D 1 132 ? -19.444 62.282 58.039 1.00 47.80 191 PHE D C 1
ATOM 11409 O O . PHE D 1 132 ? -20.152 62.469 57.050 1.00 39.17 191 PHE D O 1
ATOM 11417 N N . LYS D 1 133 ? -19.936 62.037 59.249 1.00 39.15 192 LYS D N 1
ATOM 11418 C CA . LYS D 1 133 ? -21.363 62.118 59.532 1.00 41.16 192 LYS D CA 1
ATOM 11419 C C . LYS D 1 133 ? -21.594 63.119 60.658 1.00 39.26 192 LYS D C 1
ATOM 11420 O O . LYS D 1 133 ? -21.109 62.924 61.771 1.00 51.38 192 LYS D O 1
ATOM 11426 N N . PRO D 1 134 ? -22.336 64.198 60.370 1.00 39.18 193 PRO D N 1
ATOM 11427 C CA . PRO D 1 134 ? -22.533 65.283 61.338 1.00 40.28 193 PRO D CA 1
ATOM 11428 C C . PRO D 1 134 ? -23.478 64.911 62.479 1.00 39.22 193 PRO D C 1
ATOM 11429 O O . PRO D 1 134 ? -24.346 64.055 62.313 1.00 39.66 193 PRO D O 1
ATOM 11441 N N . ARG D 1 136 ? -26.605 65.446 64.952 1.00 39.79 195 ARG D N 1
ATOM 11442 C CA . ARG D 1 136 ? -27.920 66.054 64.808 1.00 39.97 195 ARG D CA 1
ATOM 11443 C C . ARG D 1 136 ? -28.531 66.384 66.168 1.00 39.99 195 ARG D C 1
ATOM 11444 O O . ARG D 1 136 ? -28.470 67.529 66.614 1.00 48.00 195 ARG D O 1
ATOM 11452 N N . PHE D 1 137 ? -29.114 65.389 66.830 1.00 40.39 196 PHE D N 1
ATOM 11453 C CA . PHE D 1 137 ? -29.714 65.612 68.143 1.00 40.45 196 PHE D CA 1
ATOM 11454 C C . PHE D 1 137 ? -28.749 65.303 69.285 1.00 43.74 196 PHE D C 1
ATOM 11455 O O . PHE D 1 137 ? -27.653 64.785 69.068 1.00 40.12 196 PHE D O 1
ATOM 11463 N N . GLY D 1 138 ? -29.173 65.627 70.503 1.00 40.24 197 GLY D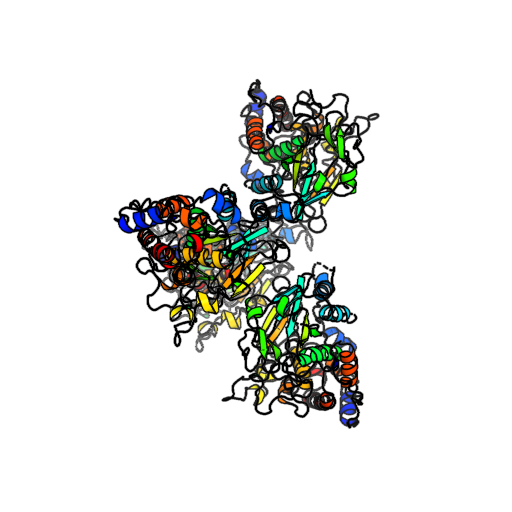 N 1
ATOM 11464 C CA . GLY D 1 138 ? -28.385 65.354 71.691 1.00 40.08 197 GLY D CA 1
ATOM 11465 C C . GLY D 1 138 ? -28.331 63.881 72.041 1.00 40.45 197 GLY D C 1
ATOM 11466 O O . GLY D 1 138 ? -29.016 63.060 71.431 1.00 47.93 197 GLY D O 1
ATOM 11467 N N . ARG D 1 139 ? -27.509 63.550 73.031 1.00 40.31 198 ARG D N 1
ATOM 11468 C CA . ARG D 1 139 ? -27.315 62.168 73.455 1.00 42.25 198 ARG D CA 1
ATOM 11469 C C . ARG D 1 139 ? -28.567 61.571 74.098 1.00 42.45 198 ARG D C 1
ATOM 11470 O O . ARG D 1 139 ? -28.739 60.353 74.120 1.00 43.10 198 ARG D O 1
ATOM 11478 N N . ASP D 1 140 ? -29.438 62.431 74.616 1.00 41.07 199 ASP D N 1
ATOM 11479 C CA . ASP D 1 140 ? -30.617 61.974 75.347 1.00 47.01 199 ASP D CA 1
ATOM 11480 C C . ASP D 1 140 ? -31.781 61.635 74.422 1.00 46.42 199 ASP D C 1
ATOM 11481 O O . ASP D 1 140 ? -32.732 60.969 74.833 1.00 48.02 199 ASP D O 1
ATOM 11486 N N . TYR D 1 141 ? -31.708 62.101 73.179 1.00 44.41 200 TYR D N 1
ATOM 11487 C CA . TYR D 1 141 ? -32.772 61.859 72.208 1.00 42.18 200 TYR D CA 1
ATOM 11488 C C . TYR D 1 141 ? -32.958 60.367 71.948 1.00 42.66 200 TYR D C 1
ATOM 11489 O O . TYR D 1 141 ? -31.991 59.644 71.712 1.00 54.65 200 TYR D O 1
ATOM 11498 N N . GLU D 1 142 ? -34.206 59.913 71.987 1.00 43.13 201 GLU D N 1
ATOM 11499 C CA . GLU D 1 142 ? -34.520 58.522 71.684 1.00 48.84 201 GLU D CA 1
ATOM 11500 C C . GLU D 1 142 ? -35.419 58.439 70.455 1.00 49.44 201 GLU D C 1
ATOM 11501 O O . GLU D 1 142 ? -36.209 59.346 70.194 1.00 43.90 201 GLU D O 1
ATOM 11507 N N . SER D 1 143 ? -35.283 57.354 69.697 1.00 50.63 202 SER D N 1
ATOM 11508 C CA . SER D 1 143 ? -36.053 57.177 68.470 1.00 44.53 202 SER D CA 1
ATOM 11509 C C . SER D 1 143 ? -37.549 57.126 68.739 1.00 44.98 202 SER D C 1
ATOM 11510 O O . SER D 1 143 ? -37.996 56.583 69.750 1.00 57.01 202 SER D O 1
ATOM 11513 N N . ASP D 1 144 ? -38.317 57.715 67.829 1.00 48.39 203 ASP D N 1
ATOM 11514 C CA . ASP D 1 144 ? -39.770 57.663 67.893 1.00 45.49 203 ASP D CA 1
ATOM 11515 C C . ASP D 1 144 ? -40.242 56.217 67.847 1.00 46.07 203 ASP D C 1
ATOM 11516 O O . ASP D 1 144 ? -39.876 55.471 66.936 1.00 46.21 203 ASP D O 1
ATOM 11521 N N . PRO D 1 145 ? -41.055 55.815 68.836 1.00 46.41 204 PRO D N 1
ATOM 11522 C CA . PRO D 1 145 ? -41.605 54.457 68.878 1.00 46.99 204 PRO D CA 1
ATOM 11523 C C . PRO D 1 145 ? -42.453 54.139 67.645 1.00 47.38 204 PRO D C 1
ATOM 11524 O O . PRO D 1 145 ? -42.620 52.969 67.302 1.00 50.64 204 PRO D O 1
ATOM 11528 N N . ASN D 1 146 ? -42.965 55.173 66.986 1.00 47.24 205 ASN D N 1
ATOM 11529 C CA . ASN D 1 146 ? -43.761 54.998 65.778 1.00 47.94 205 ASN D CA 1
ATOM 11530 C C . ASN D 1 146 ? -42.907 54.907 64.517 1.00 47.37 205 ASN D C 1
ATOM 11531 O O . ASN D 1 146 ? -43.410 54.587 63.439 1.00 47.66 205 ASN D O 1
ATOM 11536 N N . HIS D 1 147 ? -41.615 55.191 64.655 1.00 46.88 206 HIS D N 1
ATOM 11537 C CA . HIS D 1 147 ? -40.701 55.156 63.519 1.00 46.65 206 HIS D CA 1
ATOM 11538 C C . HIS D 1 147 ? -40.212 53.747 63.206 1.00 46.93 206 HIS D C 1
ATOM 11539 O O . HIS D 1 147 ? -39.753 53.028 64.093 1.00 46.97 206 HIS D O 1
ATOM 11546 N N . PHE D 1 148 ? -40.318 53.360 61.940 1.00 51.38 207 PHE D N 1
ATOM 11547 C CA . PHE D 1 148 ? -39.716 52.120 61.473 1.00 47.30 207 PHE D CA 1
ATOM 11548 C C . PHE D 1 148 ? -38.203 52.288 61.375 1.00 46.79 207 PHE D C 1
ATOM 11549 O O . PHE D 1 148 ? -37.691 53.406 61.418 1.00 46.31 207 PHE D O 1
ATOM 11557 N N . TYR D 1 149 ? -37.496 51.170 61.248 1.00 46.90 208 TYR D N 1
ATOM 11558 C CA . TYR D 1 149 ? -36.044 51.176 61.092 1.00 46.45 208 TYR D CA 1
ATOM 11559 C C . TYR D 1 149 ? -35.575 51.970 59.872 1.00 53.03 208 TYR D C 1
ATOM 11560 O O . TYR D 1 149 ? -34.473 52.521 59.872 1.00 60.11 208 TYR D O 1
ATOM 11569 N N . PHE D 1 150 ? -36.407 52.030 58.835 1.00 51.10 209 PHE D N 1
ATOM 11570 C CA . PHE D 1 150 ? -36.041 52.744 57.614 1.00 49.85 209 PHE D CA 1
ATOM 11571 C C . PHE D 1 150 ? -36.469 54.211 57.651 1.00 45.81 209 PHE D C 1
ATOM 11572 O O . PHE D 1 150 ? -36.314 54.935 56.667 1.00 59.79 209 PHE D O 1
ATOM 11580 N N . SER D 1 151 ? -37.009 54.642 58.786 1.00 61.96 210 SER D N 1
ATOM 11581 C CA . SER D 1 151 ? -37.406 56.034 58.965 1.00 49.22 210 SER D CA 1
ATOM 11582 C C . SER D 1 151 ? -36.492 56.735 59.965 1.00 52.07 210 SER D C 1
ATOM 11583 O O . SER D 1 151 ? -36.545 57.953 60.126 1.00 50.98 210 SER D O 1
ATOM 11586 N N . ASP D 1 152 ? -35.651 55.950 60.630 1.00 55.91 211 ASP D N 1
ATOM 11587 C CA . ASP D 1 152 ? -34.776 56.454 61.682 1.00 56.89 211 ASP D CA 1
ATOM 11588 C C . ASP D 1 152 ? -33.637 57.324 61.152 1.00 54.20 211 ASP D C 1
ATOM 11589 O O . ASP D 1 152 ? -32.930 56.941 60.220 1.00 60.27 211 ASP D O 1
ATOM 11594 N N . PHE D 1 153 ? -33.467 58.498 61.754 1.00 52.97 212 PHE D N 1
ATOM 11595 C CA . PHE D 1 153 ? -32.321 59.354 61.467 1.00 43.05 212 PHE D CA 1
ATOM 11596 C C . PHE D 1 153 ? -31.053 58.727 62.034 1.00 42.86 212 PHE D C 1
ATOM 11597 O O . PHE D 1 153 ? -31.072 58.169 63.131 1.00 47.12 212 PHE D O 1
ATOM 11605 N N . GLU D 1 154 ? -29.956 58.811 61.289 1.00 42.55 213 GLU D N 1
ATOM 11606 C CA . GLU D 1 154 ? -28.682 58.281 61.762 1.00 42.33 213 GLU D CA 1
ATOM 11607 C C . GLU D 1 154 ? -28.167 59.035 62.983 1.00 41.95 213 GLU D C 1
ATOM 11608 O O . GLU D 1 154 ? -28.403 60.234 63.135 1.00 42.55 213 GLU D O 1
ATOM 11614 N N . ARG D 1 155 ? -27.459 58.318 63.848 1.00 41.93 214 ARG D N 1
ATOM 11615 C CA . ARG D 1 155 ? -26.786 58.931 64.983 1.00 41.55 214 ARG D CA 1
ATOM 11616 C C . ARG D 1 155 ? -25.283 58.729 64.843 1.00 41.21 214 ARG D C 1
ATOM 11617 O O . ARG D 1 155 ? -24.794 57.600 64.880 1.00 44.48 214 ARG D O 1
ATOM 11625 N N . HIS D 1 156 ? -24.560 59.829 64.663 1.00 40.73 215 HIS D N 1
ATOM 11626 C CA . HIS D 1 156 ? -23.117 59.785 64.448 1.00 40.37 215 HIS D CA 1
ATOM 11627 C C . HIS D 1 156 ? -22.385 59.145 65.625 1.00 50.26 215 HIS D C 1
ATOM 11628 O O . HIS D 1 156 ? -21.377 58.462 65.444 1.00 44.38 215 HIS D O 1
ATOM 11635 N N . HIS D 1 157 ? -22.899 59.367 66.831 1.00 40.36 216 HIS D N 1
ATOM 11636 C CA . HIS D 1 157 ? -22.255 58.862 68.037 1.00 40.29 216 HIS D CA 1
ATOM 11637 C C . HIS D 1 157 ? -22.485 57.364 68.192 1.00 43.67 216 HIS D C 1
ATOM 11638 O O . HIS D 1 157 ? -21.828 56.710 68.998 1.00 53.02 216 HIS D O 1
ATOM 11645 N N . ALA D 1 158 ? -23.418 56.825 67.415 1.00 49.03 217 ALA D N 1
ATOM 11646 C CA . ALA D 1 158 ? -23.655 55.388 67.406 1.00 44.63 217 ALA D CA 1
ATOM 11647 C C . ALA D 1 158 ? -22.563 54.692 66.602 1.00 41.46 217 ALA D C 1
ATOM 11648 O O . ALA D 1 158 ? -22.143 53.584 66.936 1.00 45.38 217 ALA D O 1
ATOM 11650 N N . GLU D 1 159 ? -22.112 55.352 65.538 1.00 43.90 218 GLU D N 1
ATOM 11651 C CA . GLU D 1 159 ? -20.982 54.871 64.750 1.00 50.66 218 GLU D CA 1
ATOM 11652 C C . GLU D 1 159 ? -19.736 54.754 65.621 1.00 40.81 218 GLU D C 1
ATOM 11653 O O . GLU D 1 159 ? -19.018 53.755 65.568 1.00 40.76 218 GLU D O 1
ATOM 11659 N N . ILE D 1 160 ? -19.490 55.787 66.420 1.00 41.43 219 ILE D N 1
ATOM 11660 C CA . ILE D 1 160 ? -18.348 55.815 67.327 1.00 40.04 219 ILE D CA 1
ATOM 11661 C C . ILE D 1 160 ? -18.477 54.759 68.423 1.00 47.81 219 ILE D C 1
ATOM 11662 O O . ILE D 1 160 ? -17.565 53.961 68.637 1.00 49.44 219 ILE D O 1
ATOM 11667 N N . ALA D 1 161 ? -19.614 54.772 69.113 1.00 40.59 220 ALA D N 1
ATOM 11668 C CA . ALA D 1 161 ? -19.869 53.864 70.229 1.00 40.86 220 ALA D CA 1
ATOM 11669 C C . ALA D 1 161 ? -19.745 52.390 69.849 1.00 41.20 220 ALA D C 1
ATOM 11670 O O . ALA D 1 161 ? -19.219 51.587 70.620 1.00 54.45 220 ALA D O 1
ATOM 11672 N N . THR D 1 162 ? -20.226 52.038 68.661 1.00 44.49 221 THR D N 1
ATOM 11673 C CA . THR D 1 162 ? -20.262 50.640 68.243 1.00 47.12 221 THR D CA 1
ATOM 11674 C C . THR D 1 162 ? -18.868 50.134 67.889 1.00 44.96 221 THR D C 1
ATOM 11675 O O . THR D 1 162 ? -18.533 48.979 68.156 1.00 55.70 221 THR D O 1
ATOM 11679 N N . PHE D 1 163 ? -18.060 51.002 67.288 1.00 41.75 222 PHE D N 1
ATOM 11680 C CA . PHE D 1 163 ? -16.669 50.674 67.001 1.00 47.50 222 PHE D CA 1
ATOM 11681 C C . PHE D 1 163 ? -15.937 50.276 68.278 1.00 48.35 222 PHE D C 1
ATOM 11682 O O . PHE D 1 163 ? -15.197 49.293 68.303 1.00 55.53 222 PHE D O 1
ATOM 11690 N N . HIS D 1 164 ? -16.150 51.054 69.335 1.00 42.37 223 HIS D N 1
ATOM 11691 C CA . HIS D 1 164 ? -15.559 50.771 70.638 1.00 56.62 223 HIS D CA 1
ATOM 11692 C C . HIS D 1 164 ? -16.071 49.461 71.232 1.00 57.71 223 HIS D C 1
ATOM 11693 O O . HIS D 1 164 ? -15.293 48.676 71.776 1.00 51.33 223 HIS D O 1
ATOM 11700 N N . LEU D 1 165 ? -17.377 49.228 71.135 1.00 41.74 224 LEU D N 1
ATOM 11701 C CA . LEU D 1 165 ? -17.967 47.993 71.645 1.00 53.93 224 LEU D CA 1
ATOM 11702 C C . LEU D 1 165 ? -17.413 46.779 70.911 1.00 58.26 224 LEU D C 1
ATOM 11703 O O . LEU D 1 165 ? -17.216 45.716 71.501 1.00 51.45 224 LEU D O 1
ATOM 11708 N N . ASP D 1 166 ? -17.156 46.950 69.619 1.00 41.81 225 ASP D N 1
ATOM 11709 C CA . ASP D 1 166 ? -16.593 45.885 68.803 1.00 41.91 225 ASP D CA 1
ATOM 11710 C C . ASP D 1 166 ? -15.197 45.525 69.310 1.00 55.37 225 ASP D C 1
ATOM 11711 O O . ASP D 1 166 ? -14.762 44.378 69.204 1.00 55.05 225 ASP D O 1
ATOM 11716 N N . ARG D 1 167 ? -14.503 46.518 69.862 1.00 47.07 226 ARG D N 1
ATOM 11717 C CA . ARG D 1 167 ? -13.203 46.302 70.493 1.00 40.84 226 ARG D CA 1
ATOM 11718 C C . ARG D 1 167 ? -13.335 45.625 71.854 1.00 49.20 226 ARG D C 1
ATOM 11719 O O . ARG D 1 167 ? -12.658 44.636 72.135 1.00 45.72 226 ARG D O 1
ATOM 11727 N N . VAL D 1 168 ? -14.208 46.177 72.693 1.00 41.11 227 VAL D N 1
ATOM 11728 C CA . VAL D 1 168 ? -14.420 45.686 74.053 1.00 41.27 227 VAL D CA 1
ATOM 11729 C C . VAL D 1 168 ? -14.850 44.221 74.069 1.00 46.67 227 VAL D C 1
ATOM 11730 O O . VAL D 1 168 ? -14.450 43.453 74.947 1.00 62.07 227 VAL D O 1
ATOM 11734 N N . LEU D 1 169 ? -15.645 43.832 73.079 1.00 44.79 228 LEU D N 1
ATOM 11735 C CA . LEU D 1 169 ? -16.119 42.457 72.974 1.00 50.70 228 LEU D CA 1
ATOM 11736 C C . LEU D 1 169 ? -15.063 41.557 72.338 1.00 53.26 228 LEU D C 1
ATOM 11737 O O . LEU D 1 169 ? -15.238 40.341 72.256 1.00 59.04 228 LEU D O 1
ATOM 11742 N N . GLY D 1 170 ? -13.973 42.165 71.881 1.00 48.66 229 GLY D N 1
ATOM 11743 C CA . GLY D 1 170 ? -12.843 41.421 71.358 1.00 41.84 229 GLY D CA 1
ATOM 11744 C C . GLY D 1 170 ? -12.966 40.981 69.911 1.00 51.35 229 GLY D C 1
ATOM 11745 O O . GLY D 1 170 ? -12.223 40.111 69.459 1.00 60.40 229 GLY D O 1
ATOM 11746 N N . PHE D 1 171 ? -13.901 41.578 69.181 1.00 47.51 230 PHE D N 1
ATOM 11747 C CA . PHE D 1 171 ? -14.070 41.258 67.769 1.00 54.67 230 PHE D CA 1
ATOM 11748 C C . PHE D 1 171 ? -12.988 41.912 66.916 1.00 48.94 230 PHE D C 1
ATOM 11749 O O . PHE D 1 171 ? -12.320 41.240 66.129 1.00 51.40 230 PHE D O 1
ATOM 11757 N N . ARG D 1 172 ? -12.819 43.221 67.092 1.00 54.89 231 ARG D N 1
ATOM 11758 C CA . ARG D 1 172 ? -11.882 44.020 66.303 1.00 49.57 231 ARG D CA 1
ATOM 11759 C C . ARG D 1 172 ? -12.114 43.834 64.806 1.00 48.74 231 ARG D C 1
ATOM 11760 O O . ARG D 1 172 ? -11.166 43.710 64.030 1.00 55.46 231 ARG D O 1
ATOM 11768 N N . ARG D 1 173 ? -13.385 43.802 64.412 1.00 48.55 232 ARG D N 1
ATOM 11769 C CA . ARG D 1 173 ? -13.754 43.675 63.006 1.00 61.67 232 ARG D CA 1
ATOM 11770 C C . ARG D 1 173 ? -14.549 44.887 62.518 1.00 57.35 232 ARG D C 1
ATOM 11771 O O . ARG D 1 173 ? -15.144 44.856 61.441 1.00 41.88 232 ARG D O 1
ATOM 11779 N N . ALA D 1 174 ? -14.551 45.952 63.316 1.00 41.42 233 ALA D N 1
ATOM 11780 C CA . ALA D 1 174 ? -15.206 47.203 62.933 1.00 54.46 233 ALA D CA 1
ATOM 11781 C C . ALA D 1 174 ? -14.214 48.200 62.340 1.00 48.43 233 ALA D C 1
ATOM 11782 O O . ALA D 1 174 ? -13.003 48.028 62.452 1.00 53.12 233 ALA D O 1
ATOM 11784 N N . ILE D 1 175 ? -14.736 49.261 61.733 1.00 47.70 234 ILE D N 1
ATOM 11785 C CA . ILE D 1 175 ? -13.895 50.254 61.074 1.00 40.30 234 ILE D CA 1
ATOM 11786 C C . ILE D 1 175 ? -13.643 51.452 61.984 1.00 46.40 234 ILE D C 1
ATOM 11787 O O . ILE D 1 175 ? -14.584 52.023 62.536 1.00 51.53 234 ILE D O 1
ATOM 11792 N N . PRO D 1 176 ? -12.360 51.823 62.151 1.00 60.72 235 PRO D N 1
ATOM 11793 C CA . PRO D 1 176 ? -11.911 52.924 63.012 1.00 48.75 235 PRO D CA 1
ATOM 11794 C C . PRO D 1 176 ? -12.714 54.212 62.839 1.00 45.57 235 PRO D C 1
ATOM 11795 O O . PRO D 1 176 ? -12.771 54.773 61.745 1.00 41.17 235 PRO D O 1
ATOM 11799 N N . THR D 1 177 ? -13.328 54.664 63.927 1.00 39.09 236 THR D N 1
ATOM 11800 C CA . THR D 1 177 ? -14.171 55.852 63.905 1.00 39.04 236 THR D CA 1
ATOM 11801 C C . THR D 1 177 ? -13.921 56.703 65.147 1.00 41.61 236 THR D C 1
ATOM 11802 O O . THR D 1 177 ? -13.863 56.182 66.261 1.00 48.15 236 THR D O 1
ATOM 11806 N N . VAL D 1 178 ? -13.772 58.010 64.955 1.00 38.42 237 VAL D N 1
ATOM 11807 C CA . VAL D 1 178 ? -13.505 58.912 66.068 1.00 43.57 237 VAL D CA 1
ATOM 11808 C C . VAL D 1 178 ? -14.426 60.131 66.014 1.00 38.06 237 VAL D C 1
ATOM 11809 O O . VAL D 1 178 ? -14.905 60.513 64.945 1.00 48.16 237 VAL D O 1
ATOM 11813 N N . GLY D 1 179 ? -14.687 60.723 67.175 1.00 47.08 238 GLY D N 1
ATOM 11814 C CA . GLY D 1 179 ? -15.436 61.964 67.248 1.00 37.85 238 GLY D CA 1
ATOM 11815 C C . GLY D 1 179 ? -14.568 63.165 66.926 1.00 44.69 238 GLY D C 1
ATOM 11816 O O . GLY D 1 179 ? -13.357 63.144 67.149 1.00 37.09 238 GLY D O 1
ATOM 11817 N N . ARG D 1 180 ? -15.188 64.215 66.399 1.00 37.29 239 ARG D N 1
ATOM 11818 C CA . ARG D 1 180 ? -14.464 65.436 66.064 1.00 36.85 239 ARG D CA 1
ATOM 11819 C C . ARG D 1 180 ? -15.390 66.647 66.015 1.00 48.52 239 ARG D C 1
ATOM 11820 O O . ARG D 1 180 ? -16.413 66.631 65.329 1.00 41.47 239 ARG D O 1
ATOM 11828 N N . VAL D 1 181 ? -15.028 67.694 66.749 1.00 36.43 240 VAL D N 1
ATOM 11829 C CA . VAL D 1 181 ? -15.774 68.946 66.715 1.00 36.31 240 VAL D CA 1
ATOM 11830 C C . VAL D 1 181 ? -15.147 69.888 65.694 1.00 35.98 240 VAL D C 1
ATOM 11831 O O . VAL D 1 181 ? -13.998 70.301 65.841 1.00 57.08 240 VAL D O 1
ATOM 11835 N N . LEU D 1 182 ? -15.908 70.218 64.656 1.00 46.23 241 LEU D N 1
ATOM 11836 C CA . LEU D 1 182 ? -15.391 71.019 63.551 1.00 46.00 241 LEU D CA 1
ATOM 11837 C C . LEU D 1 182 ? -15.864 72.468 63.566 1.00 35.60 241 LEU D C 1
ATOM 11838 O O . LEU D 1 182 ? -16.985 72.764 63.976 1.00 64.92 241 LEU D O 1
ATOM 11843 N N . ASN D 1 183 ? -14.994 73.367 63.115 1.00 37.56 242 ASN D N 1
ATOM 11844 C CA . ASN D 1 183 ? -15.394 74.736 62.821 1.00 34.99 242 ASN D CA 1
ATOM 11845 C C . ASN D 1 183 ? -16.056 74.759 61.449 1.00 35.17 242 ASN D C 1
ATOM 11846 O O . ASN D 1 183 ? -15.403 74.518 60.434 1.00 41.87 242 ASN D O 1
ATOM 11859 N N . THR D 1 185 ? -17.155 77.043 59.517 1.00 38.42 244 THR D N 1
ATOM 11860 C CA . THR D 1 185 ? -16.724 78.058 58.563 1.00 51.09 244 THR D CA 1
ATOM 11861 C C . THR D 1 185 ? -15.387 77.707 57.914 1.00 41.95 244 THR D C 1
ATOM 11862 O O . THR D 1 185 ? -15.267 77.709 56.690 1.00 39.58 244 THR D O 1
ATOM 11866 N N . THR D 1 186 ? -14.389 77.397 58.734 1.00 34.32 245 THR D N 1
ATOM 11867 C CA . THR D 1 186 ? -13.034 77.191 58.232 1.00 43.91 245 THR D CA 1
ATOM 11868 C C . THR D 1 186 ? -12.784 75.768 57.732 1.00 44.42 245 THR D C 1
ATOM 11869 O O . THR D 1 186 ? -12.087 75.575 56.738 1.00 50.08 245 THR D O 1
ATOM 11873 N N . GLU D 1 187 ? -13.346 74.775 58.415 1.00 48.46 246 GLU D N 1
ATOM 11874 C CA . GLU D 1 187 ? -13.063 73.382 58.077 1.00 45.35 246 GLU D CA 1
ATOM 11875 C C . GLU D 1 187 ? -14.120 72.759 57.169 1.00 40.14 246 GLU D C 1
ATOM 11876 O O . GLU D 1 187 ? -13.854 71.762 56.496 1.00 51.67 246 GLU D O 1
ATOM 11882 N N . LEU D 1 188 ? -15.315 73.338 57.151 1.00 44.61 247 LEU D N 1
ATOM 11883 C CA . LEU D 1 188 ? -16.388 72.807 56.317 1.00 39.71 247 LEU D CA 1
ATOM 11884 C C . LEU D 1 188 ? -16.717 73.721 55.143 1.00 38.60 247 LEU D C 1
ATOM 11885 O O . LEU D 1 188 ? -16.469 73.367 53.995 1.00 44.72 247 LEU D O 1
ATOM 11890 N N . PHE D 1 189 ? -17.260 74.899 55.441 1.00 35.60 248 PHE D N 1
ATOM 11891 C CA . PHE D 1 189 ? -17.696 75.843 54.413 1.00 49.75 248 PHE D CA 1
ATOM 11892 C C . PHE D 1 189 ? -16.584 76.215 53.433 1.00 52.03 248 PHE D C 1
ATOM 11893 O O . PHE D 1 189 ? -16.731 76.046 52.222 1.00 43.70 248 PHE D O 1
ATOM 11901 N N . GLU D 1 190 ? -15.475 76.719 53.963 1.00 48.62 249 GLU D N 1
ATOM 11902 C CA . GLU D 1 190 ? -14.366 77.186 53.136 1.00 45.84 249 GLU D CA 1
ATOM 11903 C C . GLU D 1 190 ? -13.628 76.037 52.450 1.00 48.85 249 GLU D C 1
ATOM 11904 O O . GLU D 1 190 ? -12.917 76.247 51.468 1.00 52.12 249 GLU D O 1
ATOM 11910 N N . LYS D 1 191 ? -13.798 74.825 52.969 1.00 49.83 250 LYS D N 1
ATOM 11911 C CA . LYS D 1 191 ? -13.145 73.653 52.397 1.00 42.24 250 LYS D CA 1
ATOM 11912 C C . LYS D 1 191 ? -14.099 72.854 51.512 1.00 41.46 250 LYS D C 1
ATOM 11913 O O . LYS D 1 191 ? -13.727 71.812 50.970 1.00 46.59 250 LYS D O 1
ATOM 11919 N N . ALA D 1 192 ? -15.325 73.348 51.364 1.00 44.36 251 ALA D N 1
ATOM 11920 C CA . ALA D 1 192 ? -16.375 72.605 50.671 1.00 53.77 251 ALA D CA 1
ATOM 11921 C C . ALA D 1 192 ? -16.359 72.816 49.165 1.00 36.12 251 ALA D C 1
ATOM 11922 O O . ALA D 1 192 ? -15.994 73.886 48.677 1.00 35.81 251 ALA D O 1
ATOM 11924 N N . GLU D 1 193 ? -16.760 71.780 48.436 1.00 44.76 252 GLU D N 1
ATOM 11925 C CA . GLU D 1 193 ? -16.958 71.882 46.997 1.00 36.55 252 GLU D CA 1
ATOM 11926 C C . GLU D 1 193 ? -18.073 72.881 46.698 1.00 59.23 252 GLU D C 1
ATOM 11927 O O . GLU D 1 193 ? -18.884 73.195 47.569 1.00 56.00 252 GLU D O 1
ATOM 11933 N N . LYS D 1 194 ? -18.100 73.379 45.466 1.00 62.24 253 LYS D N 1
ATOM 11934 C CA . LYS D 1 194 ? -19.000 74.461 45.079 1.00 57.39 253 LYS D CA 1
ATOM 11935 C C . LYS D 1 194 ? -20.479 74.141 45.319 1.00 61.35 253 LYS D C 1
ATOM 11936 O O . LYS D 1 194 ? -21.211 74.959 45.877 1.00 58.98 253 LYS D O 1
ATOM 11942 N N . LYS D 1 195 ? -20.915 72.955 44.900 1.00 60.44 254 LYS D N 1
ATOM 11943 C CA . LYS D 1 195 ? -22.324 72.575 45.017 1.00 53.89 254 LYS D CA 1
ATOM 11944 C C . LYS D 1 195 ? -22.769 72.362 46.464 1.00 56.66 254 LYS D C 1
ATOM 11945 O O . LYS D 1 195 ? -23.942 72.543 46.792 1.00 57.89 254 LYS D O 1
ATOM 11951 N N . LEU D 1 196 ? -21.833 71.983 47.325 1.00 51.51 255 LEU D N 1
ATOM 11952 C CA . LEU D 1 196 ? -22.126 71.840 48.744 1.00 44.97 255 LEU D CA 1
ATOM 11953 C C . LEU D 1 196 ? -22.140 73.224 49.391 1.00 41.80 255 LEU D C 1
ATOM 11954 O O . LEU D 1 196 ? -22.917 73.485 50.312 1.00 42.06 255 LEU D O 1
ATOM 11959 N N . LYS D 1 197 ? -21.265 74.100 48.904 1.00 48.53 256 LYS D N 1
ATOM 11960 C CA . LYS D 1 197 ? -21.107 75.449 49.445 1.00 45.93 256 LYS D CA 1
ATOM 11961 C C . LYS D 1 197 ? -22.404 76.235 49.372 1.00 38.42 256 LYS D C 1
ATOM 11962 O O . LYS D 1 197 ? -22.714 77.037 50.254 1.00 44.14 256 LYS D O 1
ATOM 11968 N N . LYS D 1 198 ? -23.154 76.001 48.303 1.00 46.51 257 LYS D N 1
ATOM 11969 C CA . LYS D 1 198 ? -24.380 76.741 48.058 1.00 36.98 257 LYS D CA 1
ATOM 11970 C C . LYS D 1 198 ? -25.498 76.350 49.009 1.00 45.80 257 LYS D C 1
ATOM 11971 O O . LYS D 1 198 ? -26.487 77.069 49.123 1.00 48.38 257 LYS D O 1
ATOM 11977 N N . THR D 1 199 ? -25.339 75.227 49.699 1.00 39.13 258 THR D N 1
ATOM 11978 C CA . THR D 1 199 ? -26.378 74.744 50.598 1.00 43.94 258 THR D CA 1
ATOM 11979 C C . THR D 1 199 ? -26.207 75.247 52.027 1.00 44.70 258 THR D C 1
ATOM 11980 O O . THR D 1 199 ? -26.921 74.814 52.929 1.00 37.84 258 THR D O 1
ATOM 11984 N N . PHE D 1 200 ? -25.266 76.163 52.232 1.00 39.10 259 PHE D N 1
ATOM 11985 C CA . PHE D 1 200 ? -25.055 76.746 53.553 1.00 36.90 259 PHE D CA 1
ATOM 11986 C C . PHE D 1 200 ? -25.905 77.996 53.744 1.00 43.08 259 PHE D C 1
ATOM 11987 O O . PHE D 1 200 ? -26.185 78.716 52.785 1.00 46.77 259 PHE D O 1
ATOM 11995 N N . PHE D 1 201 ? -26.305 78.252 54.987 1.00 40.83 260 PHE D N 1
ATOM 11996 C CA . PHE D 1 201 ? -27.110 79.425 55.314 1.00 39.89 260 PHE D CA 1
ATOM 11997 C C . PHE D 1 201 ? -27.138 79.669 56.819 1.00 41.75 260 PHE D C 1
ATOM 11998 O O . PHE D 1 201 ? -26.643 78.856 57.600 1.00 39.39 260 PHE D O 1
ATOM 12006 N N . PHE D 1 202 ? -27.721 80.795 57.217 1.00 36.29 261 PHE D N 1
ATOM 12007 C CA . PHE D 1 202 ? -27.893 81.118 58.628 1.00 36.19 261 PHE D CA 1
ATOM 12008 C C . PHE D 1 202 ? -29.356 81.005 59.041 1.00 36.52 261 PHE D C 1
ATOM 12009 O O . PHE D 1 202 ? -30.245 81.526 58.367 1.00 36.60 261 PHE D O 1
ATOM 12017 N N . SER D 1 203 ? -29.596 80.321 60.153 1.00 36.71 262 SER D N 1
ATOM 12018 C CA . SER D 1 203 ? -30.942 80.173 60.692 1.00 37.03 262 SER D CA 1
ATOM 12019 C C . SER D 1 203 ? -31.431 81.513 61.244 1.00 38.75 262 SER D C 1
ATOM 12020 O O . SER D 1 203 ? -30.630 82.429 61.431 1.00 37.99 262 SER D O 1
ATOM 12023 N N . PRO D 1 204 ? -32.749 81.645 61.491 1.00 42.23 263 PRO D N 1
ATOM 12024 C CA . PRO D 1 204 ? -33.250 82.881 62.108 1.00 43.06 263 PRO D CA 1
ATOM 12025 C C . PRO D 1 204 ? -32.604 83.170 63.463 1.00 40.12 263 PRO D C 1
ATOM 12026 O O . PRO D 1 204 ? -32.604 84.316 63.912 1.00 48.63 263 PRO D O 1
ATOM 12030 N N . ALA D 1 205 ? -32.064 82.138 64.102 1.00 36.60 264 ALA D N 1
ATOM 12031 C CA . ALA D 1 205 ? -31.358 82.301 65.366 1.00 36.36 264 ALA D CA 1
ATOM 12032 C C . ALA D 1 205 ? -29.877 82.591 65.130 1.00 35.97 264 ALA D C 1
ATOM 12033 O O . ALA D 1 205 ? -29.084 82.588 66.073 1.00 49.13 264 ALA D O 1
ATOM 12035 N N . LYS D 1 206 ? -29.512 82.807 63.866 1.00 38.93 265 LYS D N 1
ATOM 12036 C CA . LYS D 1 206 ? -28.135 83.125 63.472 1.00 54.43 265 LYS D CA 1
ATOM 12037 C C . LYS D 1 206 ? -27.155 81.974 63.687 1.00 54.79 265 LYS D C 1
ATOM 12038 O O . LYS D 1 206 ? -25.952 82.196 63.813 1.00 47.75 265 LYS D O 1
ATOM 12044 N N . ASN D 1 207 ? -27.671 80.751 63.733 1.00 36.05 266 ASN D N 1
ATOM 12045 C CA . ASN D 1 207 ? -26.810 79.577 63.756 1.00 41.95 266 ASN D CA 1
ATOM 12046 C C . ASN D 1 207 ? -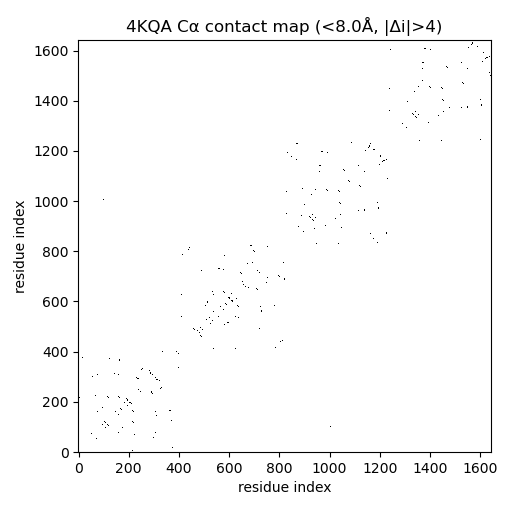26.403 79.215 62.333 1.00 36.23 266 ASN D C 1
ATOM 12047 O O . ASN D 1 207 ? -27.181 79.401 61.397 1.00 43.30 266 ASN D O 1
ATOM 12052 N N . PHE D 1 208 ? -25.190 78.698 62.167 1.00 36.11 267 PHE D N 1
ATOM 12053 C CA . PHE D 1 208 ? -24.704 78.330 60.842 1.00 36.15 267 PHE D CA 1
ATOM 12054 C C . PHE D 1 208 ? -25.244 76.958 60.458 1.00 42.95 267 PHE D C 1
ATOM 12055 O O . PHE D 1 208 ? -25.185 76.016 61.249 1.00 45.99 267 PHE D O 1
ATOM 12063 N N . CYS D 1 209 ? -25.771 76.847 59.243 1.00 36.82 268 CYS D N 1
ATOM 12064 C CA . CYS D 1 209 ? -26.458 75.629 58.830 1.00 43.64 268 CYS D CA 1
ATOM 12065 C C . CYS D 1 209 ? -26.121 75.241 57.396 1.00 42.74 268 CYS D C 1
ATOM 12066 O O . CYS D 1 209 ? -25.819 76.100 56.570 1.00 45.20 268 CYS D O 1
ATOM 12069 N N . PHE D 1 210 ? -26.178 73.944 57.104 1.00 38.49 269 PHE D N 1
ATOM 12070 C CA . PHE D 1 210 ? -26.050 73.471 55.729 1.00 43.98 269 PHE D CA 1
ATOM 12071 C C . PHE D 1 210 ? -27.106 72.416 55.406 1.00 38.41 269 PHE D C 1
ATOM 12072 O O . PHE D 1 210 ? -27.505 71.629 56.264 1.00 38.68 269 PHE D O 1
ATOM 12080 N N . VAL D 1 211 ? -27.554 72.420 54.155 1.00 47.91 270 VAL D N 1
ATOM 12081 C CA . VAL D 1 211 ? -28.568 71.488 53.679 1.00 39.07 270 VAL D CA 1
ATOM 12082 C C . VAL D 1 211 ? -27.929 70.256 53.045 1.00 39.26 270 VAL D C 1
ATOM 12083 O O . VAL D 1 211 ? -28.424 69.137 53.200 1.00 49.92 270 VAL D O 1
ATOM 12087 N N . SER D 1 212 ? -26.818 70.478 52.344 1.00 38.96 271 SER D N 1
ATOM 12088 C CA . SER D 1 212 ? -26.146 69.448 51.551 1.00 40.95 271 SER D CA 1
ATOM 12089 C C . SER D 1 212 ? -27.070 68.905 50.463 1.00 40.83 271 SER D C 1
ATOM 12090 O O . SER D 1 212 ? -28.093 69.512 50.147 1.00 48.05 271 SER D O 1
ATOM 12093 N N . ARG D 1 213 ? -26.704 67.767 49.884 1.00 42.35 272 ARG D N 1
ATOM 12094 C CA . ARG D 1 213 ? -27.532 67.140 48.861 1.00 40.13 272 ARG D CA 1
ATOM 12095 C C . ARG D 1 213 ? -27.616 65.635 49.089 1.00 40.53 272 ARG D C 1
ATOM 12096 O O . ARG D 1 213 ? -26.592 64.952 49.129 1.00 65.35 272 ARG D O 1
ATOM 12104 N N . CYS D 1 214 ? -28.838 65.123 49.224 1.00 40.97 273 CYS D N 1
ATOM 12105 C CA . CYS D 1 214 ? -29.059 63.690 49.402 1.00 44.56 273 CYS D CA 1
ATOM 12106 C C . CYS D 1 214 ? -30.538 63.334 49.245 1.00 41.89 273 CYS D C 1
ATOM 12107 O O . CYS D 1 214 ? -31.385 64.216 49.103 1.00 61.44 273 CYS D O 1
ATOM 12110 N N . ASP D 1 215 ? -30.842 62.040 49.275 1.00 49.17 274 ASP D N 1
ATOM 12111 C CA . ASP D 1 215 ? -32.210 61.567 49.080 1.00 57.19 274 ASP D CA 1
ATOM 12112 C C . ASP D 1 215 ? -33.077 61.673 50.336 1.00 45.40 274 ASP D C 1
ATOM 12113 O O . ASP D 1 215 ? -34.281 61.913 50.243 1.00 52.47 274 ASP D O 1
ATOM 12118 N N . TYR D 1 216 ? -32.468 61.501 51.506 1.00 54.58 275 TYR D N 1
ATOM 12119 C CA . TYR D 1 216 ? -33.239 61.401 52.741 1.00 43.03 275 TYR D CA 1
ATOM 12120 C C . TYR D 1 216 ? -33.185 62.673 53.581 1.00 42.63 275 TYR D C 1
ATOM 12121 O O . TYR D 1 216 ? -32.344 62.810 54.469 1.00 47.14 275 TYR D O 1
ATOM 12130 N N . TYR D 1 217 ? -34.093 63.595 53.279 1.00 52.70 276 TYR D N 1
ATOM 12131 C CA . TYR D 1 217 ? -34.332 64.790 54.084 1.00 42.34 276 TYR D CA 1
ATOM 12132 C C . TYR D 1 217 ? -33.140 65.734 54.198 1.00 47.26 276 TYR D C 1
ATOM 12133 O O . TYR D 1 217 ? -32.940 66.363 55.237 1.00 41.49 276 TYR D O 1
ATOM 12142 N N . CYS D 1 218 ? -32.345 65.832 53.138 1.00 41.56 277 CYS D N 1
ATOM 12143 C CA . CYS D 1 218 ? -31.435 66.961 53.003 1.00 41.02 277 CYS D CA 1
ATOM 12144 C C . CYS D 1 218 ? -32.217 68.170 52.506 1.00 43.12 277 CYS D C 1
ATOM 12145 O O . CYS D 1 218 ? -32.154 68.522 51.328 1.00 52.30 277 CYS D O 1
ATOM 12148 N N . ASP D 1 219 ? -32.968 68.792 53.410 1.00 40.90 278 ASP D N 1
ATOM 12149 C CA . ASP D 1 219 ? -33.743 69.984 53.081 1.00 40.78 278 ASP D CA 1
ATOM 12150 C C . ASP D 1 219 ? -33.618 71.035 54.179 1.00 40.42 278 ASP D C 1
ATOM 12151 O O . ASP D 1 219 ? -32.990 70.794 55.210 1.00 57.71 278 ASP D O 1
ATOM 12156 N N . THR D 1 220 ? -34.222 72.197 53.949 1.00 49.52 279 THR D N 1
ATOM 12157 C CA . THR D 1 220 ? -34.133 73.324 54.873 1.00 39.95 279 THR D CA 1
ATOM 12158 C C . THR D 1 220 ? -34.621 72.971 56.275 1.00 46.40 279 THR D C 1
ATOM 12159 O O . THR D 1 220 ? -33.979 73.313 57.269 1.00 44.02 279 THR D O 1
ATOM 12163 N N . THR D 1 221 ? -35.759 72.288 56.343 1.00 40.52 280 THR D N 1
ATOM 12164 C CA . THR D 1 221 ? -36.365 71.914 57.617 1.00 40.73 280 THR D CA 1
ATOM 12165 C C . THR D 1 221 ? -35.442 71.023 58.445 1.00 43.46 280 THR D C 1
ATOM 12166 O O . THR D 1 221 ? -35.364 71.158 59.667 1.00 55.43 280 THR D O 1
ATOM 12170 N N . HIS D 1 222 ? -34.729 70.125 57.772 1.00 40.82 281 HIS D N 1
ATOM 12171 C CA . HIS D 1 222 ? -33.859 69.173 58.454 1.00 40.84 281 HIS D CA 1
ATOM 12172 C C . HIS D 1 222 ? -32.381 69.493 58.243 1.00 40.38 281 HIS D C 1
ATOM 12173 O O . HIS D 1 222 ? -31.533 68.600 58.271 1.00 40.41 281 HIS D O 1
ATOM 12180 N N . ALA D 1 223 ? -32.078 70.770 58.030 1.00 39.96 282 ALA D N 1
ATOM 12181 C CA . ALA D 1 223 ? -30.697 71.210 57.862 1.00 39.51 282 ALA D CA 1
ATOM 12182 C C . ALA D 1 223 ? -29.878 70.944 59.120 1.00 39.33 282 ALA D C 1
ATOM 12183 O O . ALA D 1 223 ? -30.408 70.955 60.230 1.00 46.48 282 ALA D O 1
ATOM 12185 N N . ILE D 1 224 ? -28.583 70.706 58.940 1.00 42.52 283 ILE D N 1
ATOM 12186 C CA . ILE D 1 224 ? -27.674 70.523 60.064 1.00 38.88 283 ILE D CA 1
ATOM 12187 C C . ILE D 1 224 ? -27.167 71.881 60.535 1.00 38.38 283 ILE D C 1
ATOM 12188 O O . ILE D 1 224 ? -26.652 72.662 59.738 1.00 43.38 283 ILE D O 1
ATOM 12193 N N . CYS D 1 225 ? -27.306 72.161 61.828 1.00 46.62 284 CYS D N 1
ATOM 12194 C CA . CYS D 1 225 ? -27.020 73.496 62.344 1.00 37.86 284 CYS D CA 1
ATOM 12195 C C . CYS D 1 225 ? -26.096 73.480 63.560 1.00 37.61 284 CYS D C 1
ATOM 12196 O O . CYS D 1 225 ? -26.207 72.616 64.429 1.00 37.84 284 CYS D O 1
ATOM 12199 N N . GLY D 1 226 ? -25.181 74.444 63.607 1.00 37.15 285 GLY D N 1
ATOM 12200 C CA . GLY D 1 226 ? -24.274 74.597 64.730 1.00 36.87 285 GLY D CA 1
ATOM 12201 C C . GLY D 1 226 ? -24.849 75.494 65.809 1.00 40.63 285 GLY D C 1
ATOM 12202 O O . GLY D 1 226 ? -26.002 75.912 65.725 1.00 37.50 285 GLY D O 1
ATOM 12203 N N . LEU D 1 227 ? -24.049 75.787 66.830 1.00 36.45 286 LEU D N 1
ATOM 12204 C CA . LEU D 1 227 ? -24.478 76.697 67.891 1.00 45.26 286 LEU D CA 1
ATOM 12205 C C . LEU D 1 227 ? -23.389 77.678 68.334 1.00 35.78 286 LEU D C 1
ATOM 12206 O O . LEU D 1 227 ? -22.900 77.595 69.460 1.00 47.10 286 LEU D O 1
ATOM 12211 N N . PRO D 1 228 ? -23.020 78.627 67.459 1.00 35.48 287 PRO D N 1
ATOM 12212 C CA . PRO D 1 228 ? -23.595 78.826 66.127 1.00 35.60 287 PRO D CA 1
ATOM 12213 C C . PRO D 1 228 ? -22.771 78.203 64.998 1.00 39.37 287 PRO D C 1
ATOM 12214 O O . PRO D 1 228 ? -23.336 77.874 63.957 1.00 45.69 287 PRO D O 1
ATOM 12218 N N . ASP D 1 229 ? -21.467 78.032 65.201 1.00 35.38 288 ASP D N 1
ATOM 12219 C CA . ASP D 1 229 ? -20.575 77.699 64.092 1.00 37.49 288 ASP D CA 1
ATOM 12220 C C . ASP D 1 229 ? -19.685 76.480 64.331 1.00 35.42 288 ASP D C 1
ATOM 12221 O O . ASP D 1 229 ? -18.732 76.254 63.586 1.00 45.16 288 ASP D O 1
ATOM 12234 N N . LYS D 1 231 ? -19.624 72.125 64.945 1.00 37.50 290 LYS D N 1
ATOM 12235 C CA . LYS D 1 231 ? -20.422 70.940 64.665 1.00 36.93 290 LYS D CA 1
ATOM 12236 C C . LYS D 1 231 ? -19.640 69.656 64.904 1.00 37.06 290 LYS D C 1
ATOM 12237 O O . LYS D 1 231 ? -18.685 69.353 64.189 1.00 37.04 290 LYS D O 1
ATOM 12243 N N . GLU D 1 232 ? -20.058 68.905 65.917 1.00 47.30 291 GLU D N 1
ATOM 12244 C CA . GLU D 1 232 ? -19.470 67.604 66.200 1.00 37.48 291 GLU D CA 1
ATOM 12245 C C . GLU D 1 232 ? -19.889 66.623 65.112 1.00 37.85 291 GLU D C 1
ATOM 12246 O O . GLU D 1 232 ? -20.945 66.781 64.501 1.00 51.48 291 GLU D O 1
ATOM 12252 N N . GLY D 1 233 ? -19.057 65.622 64.859 1.00 45.02 292 GLY D N 1
ATOM 12253 C CA . GLY D 1 233 ? -19.411 64.579 63.919 1.00 43.85 292 GLY D CA 1
ATOM 12254 C C . GLY D 1 233 ? -18.577 63.331 64.101 1.00 38.37 292 GLY D C 1
ATOM 12255 O O . GLY D 1 233 ? -17.599 63.327 64.849 1.00 43.70 292 GLY D O 1
ATOM 12256 N N . SER D 1 234 ? -18.966 62.264 63.411 1.00 40.67 293 SER D N 1
ATOM 12257 C CA . SER D 1 234 ? -18.183 61.038 63.411 1.00 38.84 293 SER D CA 1
ATOM 12258 C C . SER D 1 234 ? -17.217 61.055 62.236 1.00 38.63 293 SER D C 1
ATOM 12259 O O . SER D 1 234 ? -17.575 61.462 61.132 1.00 38.65 293 SER D O 1
ATOM 12262 N N . VAL D 1 235 ? -15.987 60.623 62.482 1.00 38.42 294 VAL D N 1
ATOM 12263 C CA . VAL D 1 235 ? -14.977 60.593 61.437 1.00 38.21 294 VAL D CA 1
ATOM 12264 C C . VAL D 1 235 ? -14.442 59.178 61.281 1.00 41.18 294 VAL D C 1
ATOM 12265 O O . VAL D 1 235 ? -13.801 58.643 62.185 1.00 38.35 294 VAL D O 1
ATOM 12269 N N . GLN D 1 236 ? -14.718 58.576 60.131 1.00 38.64 295 GLN D N 1
ATOM 12270 C CA . GLN D 1 236 ? -14.373 57.182 59.900 1.00 53.25 295 GLN D CA 1
ATOM 12271 C C . GLN D 1 236 ? -13.389 57.054 58.748 1.00 54.29 295 GLN D C 1
ATOM 12272 O O . GLN D 1 236 ? -13.629 57.572 57.659 1.00 44.32 295 GLN D O 1
ATOM 12278 N N . VAL D 1 237 ? -12.284 56.359 58.999 1.00 43.13 296 VAL D N 1
ATOM 12279 C CA . VAL D 1 237 ? -11.253 56.153 57.990 1.00 44.94 296 VAL D CA 1
ATOM 12280 C C . VAL D 1 237 ? -11.824 55.445 56.762 1.00 42.44 296 VAL D C 1
ATOM 12281 O O . VAL D 1 237 ? -12.613 54.507 56.881 1.00 46.94 296 VAL D O 1
ATOM 12285 N N . PHE D 1 238 ? -11.445 55.926 55.583 1.00 48.97 297 PHE D N 1
ATOM 12286 C CA . PHE D 1 238 ? -11.873 55.315 54.332 1.00 40.55 297 PHE D CA 1
ATOM 12287 C C . PHE D 1 238 ? -11.387 53.873 54.244 1.00 47.52 297 PHE D C 1
ATOM 12288 O O . PHE D 1 238 ? -10.279 53.558 54.678 1.00 57.26 297 PHE D O 1
ATOM 12296 N N . LEU D 1 239 ? -12.219 52.996 53.692 1.00 53.75 298 LEU D N 1
ATOM 12297 C CA . LEU D 1 239 ? -11.770 51.651 53.359 1.00 45.72 298 LEU D CA 1
ATOM 12298 C C . LEU D 1 239 ? -10.774 51.772 52.215 1.00 49.58 298 LEU D C 1
ATOM 12299 O O . LEU D 1 239 ? -10.844 52.727 51.441 1.00 51.69 298 LEU D O 1
ATOM 12304 N N . PRO D 1 240 ? -9.831 50.821 52.111 1.00 52.11 299 PRO D N 1
ATOM 12305 C CA . PRO D 1 240 ? -8.891 50.879 50.986 1.00 51.12 299 PRO D CA 1
ATOM 12306 C C . PRO D 1 240 ? -9.624 50.840 49.649 1.00 52.53 299 PRO D C 1
ATOM 12307 O O . PRO D 1 240 ? -10.732 50.306 49.579 1.00 59.30 299 PRO D O 1
ATOM 12311 N N . ASP D 1 241 ? -9.015 51.410 48.613 1.00 57.91 300 ASP D N 1
ATOM 12312 C CA . ASP D 1 241 ? -9.663 51.544 47.311 1.00 54.19 300 ASP D CA 1
ATOM 12313 C C . ASP D 1 241 ? -10.124 50.192 46.775 1.00 65.45 300 ASP D C 1
ATOM 12314 O O . ASP D 1 241 ? -9.448 49.178 46.953 1.00 71.71 300 ASP D O 1
ATOM 12319 N N . GLU D 1 242 ? -11.285 50.190 46.127 1.00 62.73 301 GLU D N 1
ATOM 12320 C CA . GLU D 1 242 ? -11.888 48.961 45.623 1.00 67.22 301 GLU D CA 1
ATOM 12321 C C . GLU D 1 242 ? -11.029 48.332 44.534 1.00 80.92 301 GLU D C 1
ATOM 12322 O O . GLU D 1 242 ? -10.979 47.109 44.402 1.00 84.60 301 GLU D O 1
ATOM 12328 N N . SER D 1 243 ? -10.363 49.175 43.751 1.00 92.49 302 SER D N 1
ATOM 12329 C CA . SER D 1 243 ? -9.481 48.702 42.691 1.00 85.83 302 SER D CA 1
ATOM 12330 C C . SER D 1 243 ? -8.357 47.847 43.266 1.00 62.12 302 SER D C 1
ATOM 12331 O O . SER D 1 243 ? -7.961 46.844 42.672 1.00 64.50 302 SER D O 1
ATOM 12334 N N . ALA D 1 244 ? -7.850 48.248 44.428 1.00 60.88 303 ALA D N 1
ATOM 12335 C CA . ALA D 1 244 ? -6.800 47.495 45.102 1.00 56.32 303 ALA D CA 1
ATOM 12336 C C . ALA D 1 244 ? -7.401 46.410 45.988 1.00 64.77 303 ALA D C 1
ATOM 12337 O O . ALA D 1 244 ? -7.008 45.245 45.914 1.00 77.64 303 ALA D O 1
ATOM 12339 N N . VAL D 1 245 ? -8.353 46.801 46.830 1.00 69.21 304 VAL D N 1
ATOM 12340 C CA . VAL D 1 245 ? -9.011 45.863 47.733 1.00 64.80 304 VAL D CA 1
ATOM 12341 C C . VAL D 1 245 ? -10.522 45.838 47.497 1.00 71.62 304 VAL D C 1
ATOM 12342 O O . VAL D 1 245 ? -11.265 46.595 48.124 1.00 77.43 304 VAL D O 1
ATOM 12346 N N . PRO D 1 246 ? -10.977 44.971 46.580 1.00 70.35 305 PRO D N 1
ATOM 12347 C CA . PRO D 1 246 ? -12.398 44.824 46.238 1.00 73.16 305 PRO D CA 1
ATOM 12348 C C . PRO D 1 246 ? -13.229 44.325 47.422 1.00 73.10 305 PRO D C 1
ATOM 12349 O O . PRO D 1 246 ? -12.688 43.703 48.338 1.00 58.69 305 PRO D O 1
ATOM 12353 N N . ARG D 1 247 ? -14.530 44.597 47.389 1.00 72.16 306 ARG D N 1
ATOM 12354 C CA . ARG D 1 247 ? -15.418 44.303 48.511 1.00 60.55 306 ARG D CA 1
ATOM 12355 C C . ARG D 1 247 ? -16.682 43.536 48.111 1.00 58.94 306 ARG D C 1
ATOM 12356 O O . ARG D 1 247 ? -17.112 43.578 46.959 1.00 61.29 306 ARG D O 1
ATOM 12364 N N . LYS D 1 248 ? -17.266 42.841 49.086 1.00 60.14 307 LYS D N 1
ATOM 12365 C CA . LYS D 1 248 ? -18.407 41.955 48.862 1.00 61.85 307 LYS D CA 1
ATOM 12366 C C . LYS D 1 248 ? -19.727 42.461 49.447 1.00 57.18 307 LYS D C 1
ATOM 12367 O O . LYS D 1 248 ? -19.760 43.020 50.543 1.00 62.32 307 LYS D O 1
ATOM 12373 N N . HIS D 1 249 ? -20.813 42.256 48.704 1.00 68.40 308 HIS D N 1
ATOM 12374 C CA . HIS D 1 249 ? -22.151 42.645 49.149 1.00 68.30 308 HIS D CA 1
ATOM 12375 C C . HIS D 1 249 ? -23.118 41.462 49.199 1.00 67.88 308 HIS D C 1
ATOM 12376 O O . HIS D 1 249 ? -23.539 40.957 48.159 1.00 66.55 308 HIS D O 1
ATOM 12383 N N . ASN D 1 250 ? -23.467 41.023 50.404 1.00 64.69 309 ASN D N 1
ATOM 12384 C CA . ASN D 1 250 ? -24.353 39.874 50.565 1.00 62.89 309 ASN D CA 1
ATOM 12385 C C . ASN D 1 250 ? -25.637 40.224 51.311 1.00 60.81 309 ASN D C 1
ATOM 12386 O O . ASN D 1 250 ? -25.595 40.806 52.395 1.00 70.38 309 ASN D O 1
ATOM 12391 N N . ARG D 1 251 ? -26.775 39.867 50.724 1.00 54.92 310 ARG D N 1
ATOM 12392 C CA . ARG D 1 251 ? -28.068 40.045 51.375 1.00 53.44 310 ARG D CA 1
ATOM 12393 C C . ARG D 1 251 ? -28.161 39.192 52.632 1.00 56.70 310 ARG D C 1
ATOM 12394 O O . ARG D 1 251 ? -27.790 38.019 52.625 1.00 56.91 310 ARG D O 1
ATOM 12402 N N . SER D 1 252 ? -28.659 39.786 53.710 1.00 52.75 311 SER D N 1
ATOM 12403 C CA . SER D 1 252 ? -28.809 39.063 54.965 1.00 55.05 311 SER D CA 1
ATOM 12404 C C . SER D 1 252 ? -30.005 38.123 54.903 1.00 57.78 311 SER D C 1
ATOM 12405 O O . SER D 1 252 ? -31.066 38.491 54.401 1.00 55.66 311 SER D O 1
ATOM 12408 N N . PRO D 1 253 ? -29.832 36.895 55.413 1.00 52.17 312 PRO D N 1
ATOM 12409 C CA . PRO D 1 253 ? -30.943 35.945 55.524 1.00 51.25 312 PRO D CA 1
ATOM 12410 C C . PRO D 1 253 ? -31.967 36.417 56.549 1.00 63.48 312 PRO D C 1
ATOM 12411 O O . PRO D 1 253 ? -33.105 35.949 56.553 1.00 49.89 312 PRO D O 1
ATOM 12415 N N . TYR D 1 254 ? -31.551 37.339 57.413 1.00 48.96 313 TYR D N 1
ATOM 12416 C CA . TYR D 1 254 ? -32.446 37.929 58.397 1.00 53.89 313 TYR D CA 1
ATOM 12417 C C . TYR D 1 254 ? -32.773 39.374 58.034 1.00 48.80 313 TYR D C 1
ATOM 12418 O O . TYR D 1 254 ? -33.072 40.192 58.905 1.00 50.73 313 TYR D O 1
ATOM 12427 N N . ARG D 1 255 ? -32.695 39.684 56.744 1.00 49.41 314 ARG D N 1
ATOM 12428 C CA . ARG D 1 255 ? -33.141 40.974 56.230 1.00 48.52 314 ARG D CA 1
ATOM 12429 C C . ARG D 1 255 ? -34.621 41.196 56.524 1.00 55.02 314 ARG D C 1
ATOM 12430 O O . ARG D 1 255 ? -35.432 40.282 56.379 1.00 59.55 314 ARG D O 1
ATOM 12438 N N . ARG D 1 256 ? -34.966 42.412 56.935 1.00 48.70 315 ARG D N 1
ATOM 12439 C CA . ARG D 1 256 ? -36.357 42.763 57.209 1.00 54.43 315 ARG D CA 1
ATOM 12440 C C . ARG D 1 256 ? -37.114 43.111 55.929 1.00 56.36 315 ARG D C 1
ATOM 12441 O O . ARG D 1 256 ? -36.536 43.152 54.841 1.00 53.44 315 ARG D O 1
ATOM 12449 N N . THR D 1 257 ? -38.414 43.348 56.068 1.00 49.60 316 THR D N 1
ATOM 12450 C CA . THR D 1 257 ? -39.282 43.553 54.915 1.00 49.86 316 THR D CA 1
ATOM 12451 C C . THR D 1 257 ? -39.176 44.961 54.343 1.00 49.43 316 THR D C 1
ATOM 12452 O O . THR D 1 257 ? -39.321 45.159 53.135 1.00 54.19 316 THR D O 1
ATOM 12456 N N . TYR D 1 258 ? -38.934 45.930 55.223 1.00 49.05 317 TYR D N 1
ATOM 12457 C CA . TYR D 1 258 ? -38.881 47.343 54.852 1.00 52.14 317 TYR D CA 1
ATOM 12458 C C . TYR D 1 258 ? -40.182 47.792 54.196 1.00 48.94 317 TYR D C 1
ATOM 12459 O O . TYR D 1 258 ? -40.180 48.495 53.185 1.00 48.76 317 TYR D O 1
ATOM 12468 N N . SER D 1 259 ? -41.293 47.373 54.791 1.00 49.41 318 SER D N 1
ATOM 12469 C CA . SER D 1 259 ? -42.618 47.791 54.358 1.00 49.73 318 SER D CA 1
ATOM 12470 C C . SER D 1 259 ? -43.533 47.914 55.570 1.00 59.29 318 SER D C 1
ATOM 12471 O O . SER D 1 259 ? -43.442 47.119 56.506 1.00 50.15 318 SER D O 1
ATOM 12474 N N . LYS D 1 260 ? -44.410 48.912 55.557 1.00 53.64 319 LYS D N 1
ATOM 12475 C CA . LYS D 1 260 ? -45.350 49.103 56.655 1.00 50.17 319 LYS D CA 1
ATOM 12476 C C . LYS D 1 260 ? -46.623 48.290 56.442 1.00 50.85 319 LYS D C 1
ATOM 12477 O O . LYS D 1 260 ? -47.432 48.143 57.357 1.00 65.23 319 LYS D O 1
ATOM 12483 N N . LYS D 1 261 ? -46.799 47.764 55.233 1.00 52.14 320 LYS D N 1
ATOM 12484 C CA . LYS D 1 261 ? -47.942 46.903 54.949 1.00 62.82 320 LYS D CA 1
ATOM 12485 C C . LYS D 1 261 ? -47.671 45.525 55.542 1.00 60.96 320 LYS D C 1
ATOM 12486 O O . LYS D 1 261 ? -48.303 45.120 56.518 1.00 69.74 320 LYS D O 1
ATOM 12492 N N . ASN D 1 262 ? -46.725 44.809 54.941 1.00 63.17 321 ASN D N 1
ATOM 12493 C CA . ASN D 1 262 ? -46.280 43.522 55.461 1.00 58.14 321 ASN D CA 1
ATOM 12494 C C . ASN D 1 262 ? -45.044 43.692 56.337 1.00 51.74 321 ASN D C 1
ATOM 12495 O O . ASN D 1 262 ? -43.922 43.752 55.834 1.00 63.93 321 ASN D O 1
ATOM 12500 N N . GLN D 1 263 ? -45.251 43.772 57.647 1.00 51.75 322 GLN D N 1
ATOM 12501 C CA . GLN D 1 263 ? -44.175 44.131 58.564 1.00 51.25 322 GLN D CA 1
ATOM 12502 C C . GLN D 1 263 ? -43.473 42.916 59.163 1.00 51.36 322 GLN D C 1
ATOM 12503 O O . GLN D 1 263 ? -42.566 43.060 59.983 1.00 50.99 322 GLN D O 1
ATOM 12509 N N . VAL D 1 264 ? -43.887 41.722 58.755 1.00 51.88 323 VAL D N 1
ATOM 12510 C CA . VAL D 1 264 ? -43.377 40.502 59.369 1.00 52.06 323 VAL D CA 1
ATOM 12511 C C . VAL D 1 264 ? -42.695 39.583 58.361 1.00 52.12 323 VAL D C 1
ATOM 12512 O O . VAL D 1 264 ? -43.356 38.939 57.546 1.00 68.23 323 VAL D O 1
ATOM 12516 N N . ALA D 1 265 ? -41.368 39.532 58.420 1.00 51.67 324 ALA D N 1
ATOM 12517 C CA . ALA D 1 265 ? -40.602 38.608 57.596 1.00 51.70 324 ALA D CA 1
ATOM 12518 C C . ALA D 1 265 ? -40.760 37.183 58.116 1.00 52.17 324 ALA D C 1
ATOM 12519 O O . ALA D 1 265 ? -41.150 36.975 59.267 1.00 52.34 324 ALA D O 1
ATOM 12521 N N . GLU D 1 266 ? -40.473 36.208 57.258 1.00 53.63 325 GLU D N 1
ATOM 12522 C CA . GLU D 1 266 ? -40.578 34.796 57.619 1.00 52.82 325 GLU D CA 1
ATOM 12523 C C . GLU D 1 266 ? -39.772 34.439 58.869 1.00 55.25 325 GLU D C 1
ATOM 12524 O O . GLU D 1 266 ? -40.259 33.720 59.741 1.00 52.98 325 GLU D O 1
ATOM 12530 N N . TRP D 1 267 ? -38.547 34.952 58.957 1.00 52.02 326 TRP D N 1
ATOM 12531 C CA . TRP D 1 267 ? -37.660 34.623 60.072 1.00 51.78 326 TRP D CA 1
ATOM 12532 C C . TRP D 1 267 ? -38.148 35.207 61.394 1.00 55.95 326 TRP D C 1
ATOM 12533 O O . TRP D 1 267 ? -37.688 34.809 62.462 1.00 51.68 326 TRP D O 1
ATOM 12544 N N . GLN D 1 268 ? -39.084 36.145 61.315 1.00 51.81 327 GLN D N 1
ATOM 12545 C CA . GLN D 1 268 ? -39.643 36.773 62.504 1.00 55.36 327 GLN D CA 1
ATOM 12546 C C . GLN D 1 268 ? -40.802 35.947 63.043 1.00 61.79 327 GLN D C 1
ATOM 12547 O O . GLN D 1 268 ? -41.195 36.085 64.202 1.00 52.52 327 GLN D O 1
ATOM 12553 N N . SER D 1 269 ? -41.340 35.084 62.189 1.00 65.33 328 SER D N 1
ATOM 12554 C CA . SER D 1 269 ? -42.493 34.266 62.539 1.00 68.71 328 SER D CA 1
ATOM 12555 C C . SER D 1 269 ? -42.158 32.779 62.620 1.00 72.03 328 SER D C 1
ATOM 12556 O O . SER D 1 269 ? -42.813 32.032 63.343 1.00 85.11 328 SER D O 1
ATOM 12559 N N . SER D 1 270 ? -41.113 32.357 61.914 1.00 66.82 329 SER D N 1
ATOM 12560 C CA . SER D 1 270 ? -40.780 30.937 61.852 1.00 60.99 329 SER D CA 1
ATOM 12561 C C . SER D 1 270 ? -39.656 30.549 62.805 1.00 60.72 329 SER D C 1
ATOM 12562 O O . SER D 1 270 ? -38.589 31.162 62.826 1.00 67.94 329 SER D O 1
ATOM 12573 N N . ASN D 1 272 ? -38.195 27.316 63.164 1.00 62.58 331 ASN D N 1
ATOM 12574 C CA . ASN D 1 272 ? -37.198 26.419 62.588 1.00 59.77 331 ASN D CA 1
ATOM 12575 C C . ASN D 1 272 ? -36.516 27.027 61.364 1.00 62.30 331 ASN D C 1
ATOM 12576 O O . ASN D 1 272 ? -35.891 26.315 60.578 1.00 63.85 331 ASN D O 1
ATOM 12581 N N . TYR D 1 273 ? -36.656 28.341 61.208 1.00 62.14 332 TYR D N 1
ATOM 12582 C CA . TYR D 1 273 ? -36.106 29.067 60.063 1.00 66.56 332 TYR D CA 1
ATOM 12583 C C . TYR D 1 273 ? -34.616 28.812 59.841 1.00 62.99 332 TYR D C 1
ATOM 12584 O O . TYR D 1 273 ? -34.186 28.576 58.713 1.00 61.53 332 TYR D O 1
ATOM 12593 N N . CYS D 1 274 ? -33.829 28.872 60.910 1.00 61.25 333 CYS D N 1
ATOM 12594 C CA . CYS D 1 274 ? -32.387 28.673 60.798 1.00 64.03 333 CYS D CA 1
ATOM 12595 C C . CYS D 1 274 ? -32.057 27.256 60.348 1.00 73.26 333 CYS D C 1
ATOM 12596 O O . CYS D 1 274 ? -31.241 27.052 59.450 1.00 73.28 333 CYS D O 1
ATOM 12599 N N . THR D 1 275 ? -32.701 26.284 60.985 1.00 66.89 334 THR D N 1
ATOM 12600 C CA . THR D 1 275 ? -32.497 24.876 60.670 1.00 59.65 334 THR D CA 1
ATOM 12601 C C . THR D 1 275 ? -32.875 24.542 59.229 1.00 60.61 334 THR D C 1
ATOM 12602 O O . THR D 1 275 ? -32.113 23.894 58.511 1.00 63.36 334 THR D O 1
ATOM 12606 N N . ASP D 1 276 ? -34.052 24.996 58.810 1.00 53.30 335 ASP D N 1
ATOM 12607 C CA . ASP D 1 276 ? -34.590 24.630 57.504 1.00 53.56 335 ASP D CA 1
ATOM 12608 C C . ASP D 1 276 ? -34.122 25.529 56.359 1.00 58.09 335 ASP D C 1
ATOM 12609 O O . ASP D 1 276 ? -33.957 25.060 55.233 1.00 65.43 335 ASP D O 1
ATOM 12614 N N . LYS D 1 277 ? -33.910 26.812 56.634 1.00 63.94 336 LYS D N 1
ATOM 12615 C CA . LYS D 1 277 ? -33.700 27.766 55.546 1.00 59.03 336 LYS D CA 1
ATOM 12616 C C . LYS D 1 277 ? -32.311 28.402 55.463 1.00 57.60 336 LYS D C 1
ATOM 12617 O O . LYS D 1 277 ? -31.949 28.924 54.411 1.00 62.17 336 LYS D O 1
ATOM 12623 N N . VAL D 1 278 ? -31.534 28.374 56.543 1.00 51.41 337 VAL D N 1
ATOM 12624 C CA . VAL D 1 278 ? -30.217 29.019 56.516 1.00 50.77 337 VAL D CA 1
ATOM 12625 C C . VAL D 1 278 ? -29.061 28.020 56.678 1.00 57.31 337 VAL D C 1
ATOM 12626 O O . VAL D 1 278 ? -28.075 28.103 55.948 1.00 60.55 337 VAL D O 1
ATOM 12630 N N . LYS D 1 279 ? -29.161 27.096 57.633 1.00 50.88 338 LYS D N 1
ATOM 12631 C CA . LYS D 1 279 ? -28.126 26.084 57.819 1.00 50.78 338 LYS D CA 1
ATOM 12632 C C . LYS D 1 279 ? -27.994 25.206 56.578 1.00 64.29 338 LYS D C 1
ATOM 12633 O O . LYS D 1 279 ? -26.962 24.576 56.349 1.00 68.03 338 LYS D O 1
ATOM 12639 N N . THR D 1 280 ? -29.057 25.179 55.782 1.00 62.08 339 THR D N 1
ATOM 12640 C CA . THR D 1 280 ? -29.125 24.378 54.566 1.00 51.65 339 THR D CA 1
ATOM 12641 C C . THR D 1 280 ? -28.654 25.171 53.346 1.00 62.57 339 THR D C 1
ATOM 12642 O O . THR D 1 280 ? -28.606 24.642 52.236 1.00 74.17 339 THR D O 1
ATOM 12646 N N . LYS D 1 281 ? -28.306 26.437 53.555 1.00 52.01 340 LYS D N 1
ATOM 12647 C CA . LYS D 1 281 ? -27.852 27.291 52.459 1.00 70.22 340 LYS D CA 1
ATOM 12648 C C . LYS D 1 281 ? -26.451 26.937 51.984 1.00 78.50 340 LYS D C 1
ATOM 12649 O O . LYS D 1 281 ? -25.605 26.512 52.770 1.00 74.85 340 LYS D O 1
ATOM 12655 N N . ARG D 1 282 ? -26.225 27.111 50.685 1.00 79.68 341 ARG D N 1
ATOM 12656 C CA . ARG D 1 282 ? -24.932 26.848 50.065 1.00 72.99 341 ARG D CA 1
ATOM 12657 C C . ARG D 1 282 ? -23.819 27.650 50.741 1.00 70.13 341 ARG D C 1
ATOM 12658 O O . ARG D 1 282 ? -22.791 27.098 51.135 1.00 69.17 341 ARG D O 1
ATOM 12666 N N . GLN D 1 283 ? -24.041 28.955 50.870 1.00 74.55 342 GLN D N 1
ATOM 12667 C CA . GLN D 1 283 ? -23.064 29.870 51.459 1.00 68.27 342 GLN D CA 1
ATOM 12668 C C . GLN D 1 283 ? -22.841 29.657 52.956 1.00 55.30 342 GLN D C 1
ATOM 12669 O O . GLN D 1 283 ? -21.801 30.039 53.495 1.00 60.57 342 GLN D O 1
ATOM 12675 N N . TYR D 1 284 ? -23.816 29.050 53.625 1.00 50.01 343 TYR D N 1
ATOM 12676 C CA . TYR D 1 284 ? -23.792 28.962 55.082 1.00 54.61 343 TYR D CA 1
ATOM 12677 C C . TYR D 1 284 ? -23.588 27.554 55.639 1.00 59.80 343 TYR D C 1
ATOM 12678 O O . TYR D 1 284 ? -23.385 27.387 56.842 1.00 66.55 343 TYR D O 1
ATOM 12687 N N . ALA D 1 285 ? -23.641 26.545 54.777 1.00 56.68 344 ALA D N 1
ATOM 12688 C CA . ALA D 1 285 ? -23.541 25.162 55.235 1.00 60.09 344 ALA D CA 1
ATOM 12689 C C . ALA D 1 285 ? -22.149 24.849 55.781 1.00 66.68 344 ALA D C 1
ATOM 12690 O O . ALA D 1 285 ? -21.997 24.023 56.681 1.00 64.63 344 ALA D O 1
ATOM 12692 N N . HIS D 1 286 ? -21.138 25.514 55.230 1.00 66.26 345 HIS D N 1
ATOM 12693 C CA . HIS D 1 286 ? -19.752 25.305 55.643 1.00 48.05 345 HIS D CA 1
ATOM 12694 C C . HIS D 1 286 ? -18.948 26.600 55.593 1.00 52.13 345 HIS D C 1
ATOM 12695 O O . HIS D 1 286 ? -18.995 27.334 54.606 1.00 59.17 345 HIS D O 1
ATOM 12702 N N . GLY D 1 287 ? -18.203 26.868 56.661 1.00 47.12 346 GLY D N 1
ATOM 12703 C CA . GLY D 1 287 ? -17.346 28.038 56.727 1.00 55.35 346 GLY D CA 1
ATOM 12704 C C . GLY D 1 287 ? -17.542 28.824 58.009 1.00 59.37 346 GLY D C 1
ATOM 12705 O O . GLY D 1 287 ? -17.824 28.247 59.060 1.00 56.50 346 GLY D O 1
ATOM 12706 N N . ARG D 1 288 ? -17.392 30.142 57.928 1.00 51.06 347 ARG D N 1
ATOM 12707 C CA . ARG D 1 288 ? -17.483 30.995 59.109 1.00 63.11 347 ARG D CA 1
ATOM 12708 C C . ARG D 1 288 ? -18.665 31.960 59.052 1.00 68.96 347 ARG D C 1
ATOM 12709 O O . ARG D 1 288 ? -18.970 32.630 60.039 1.00 70.05 347 ARG D O 1
ATOM 12717 N N . ARG D 1 289 ? -19.318 32.026 57.894 1.00 58.23 348 ARG D N 1
ATOM 12718 C CA . ARG D 1 289 ? -20.409 32.972 57.664 1.00 53.92 348 ARG D CA 1
ATOM 12719 C C . ARG D 1 289 ? -21.510 32.909 58.721 1.00 53.99 348 ARG D C 1
ATOM 12720 O O . ARG D 1 289 ? -21.944 33.945 59.224 1.00 62.87 348 ARG D O 1
ATOM 12728 N N . LEU D 1 290 ? -21.962 31.704 59.055 1.00 50.11 349 LEU D N 1
ATOM 12729 C CA . LEU D 1 290 ? -23.036 31.554 60.033 1.00 49.14 349 LEU D CA 1
ATOM 12730 C C . LEU D 1 290 ? -22.602 32.002 61.427 1.00 62.17 349 LEU D C 1
ATOM 12731 O O . LEU D 1 290 ? -23.369 32.646 62.144 1.00 74.82 349 LEU D O 1
ATOM 12736 N N . LEU D 1 291 ? -21.375 31.661 61.807 1.00 61.17 350 LEU D N 1
ATOM 12737 C CA . LEU D 1 291 ? -20.822 32.106 63.082 1.00 52.74 350 LEU D CA 1
ATOM 12738 C C . LEU D 1 291 ? -20.633 33.620 63.090 1.00 63.43 350 LEU D C 1
ATOM 12739 O O . LEU D 1 291 ? -20.798 34.272 64.123 1.00 56.05 350 LEU D O 1
ATOM 12744 N N . ASP D 1 292 ? -20.288 34.170 61.929 1.00 48.32 351 ASP D N 1
ATOM 12745 C CA . ASP D 1 292 ? -20.160 35.614 61.769 1.00 52.42 351 ASP D CA 1
ATOM 12746 C C . ASP D 1 292 ? -21.511 36.296 61.941 1.00 55.13 351 ASP D C 1
ATOM 12747 O O . ASP D 1 292 ? -21.625 37.305 62.639 1.00 58.54 351 ASP D O 1
ATOM 12752 N N . LEU D 1 293 ? -22.529 35.735 61.296 1.00 55.20 352 LEU D N 1
ATOM 12753 C CA . LEU D 1 293 ? -23.885 36.268 61.356 1.00 47.74 352 LEU D CA 1
ATOM 12754 C C . LEU D 1 293 ? -24.414 36.313 62.786 1.00 56.00 352 LEU D C 1
ATOM 12755 O O . LEU D 1 293 ? -25.100 37.258 63.174 1.00 54.50 352 LEU D O 1
ATOM 12760 N N . VAL D 1 294 ? -24.101 35.284 63.566 1.00 46.91 353 VAL D N 1
ATOM 12761 C CA . VAL D 1 294 ? -24.504 35.247 64.966 1.00 56.44 353 VAL D CA 1
ATOM 12762 C C . VAL D 1 294 ? -23.750 36.309 65.759 1.00 52.01 353 VAL D C 1
ATOM 12763 O O . VAL D 1 294 ? -24.333 37.018 66.581 1.00 49.76 353 VAL D O 1
ATOM 12767 N N . ASP D 1 295 ? -22.454 36.425 65.488 1.00 51.49 354 ASP D N 1
ATOM 12768 C CA . ASP D 1 295 ? -21.607 37.406 66.159 1.00 50.12 354 ASP D CA 1
ATOM 12769 C C . ASP D 1 295 ? -22.078 38.836 65.905 1.00 63.52 354 ASP D C 1
ATOM 12770 O O . ASP D 1 295 ? -22.165 39.642 66.831 1.00 54.81 354 ASP D O 1
ATOM 12775 N N . ILE D 1 296 ? -22.378 39.143 64.648 1.00 45.36 355 ILE D N 1
ATOM 12776 C CA . ILE D 1 296 ? -22.772 40.493 64.266 1.00 52.68 355 ILE D CA 1
ATOM 12777 C C . ILE D 1 296 ? -24.184 40.819 64.761 1.00 58.63 355 ILE D C 1
ATOM 12778 O O . ILE D 1 296 ? -24.488 41.972 65.065 1.00 46.93 355 ILE D O 1
ATOM 12783 N N . HIS D 1 297 ? -25.040 39.803 64.851 1.00 46.03 356 HIS D N 1
ATOM 12784 C CA . HIS D 1 297 ? -26.392 39.990 65.369 1.00 46.40 356 HIS D CA 1
ATOM 12785 C C . HIS D 1 297 ? -26.393 40.109 66.888 1.00 46.34 356 HIS D C 1
ATOM 12786 O O . HIS D 1 297 ? -27.285 40.728 67.469 1.00 56.28 356 HIS D O 1
ATOM 12793 N N . ILE D 1 298 ? -25.391 39.514 67.527 1.00 46.73 357 ILE D N 1
ATOM 12794 C CA . ILE D 1 298 ? -25.194 39.692 68.960 1.00 56.13 357 ILE D CA 1
ATOM 12795 C C . ILE D 1 298 ? -24.814 41.146 69.210 1.00 54.68 357 ILE D C 1
ATOM 12796 O O . ILE D 1 298 ? -25.290 41.778 70.153 1.00 48.49 357 ILE D O 1
ATOM 12801 N N . LEU D 1 299 ? -23.963 41.670 68.334 1.00 47.40 358 LEU D N 1
ATOM 12802 C CA . LEU D 1 299 ? -23.547 43.064 68.388 1.00 47.46 358 LEU D CA 1
ATOM 12803 C C . LEU D 1 299 ? -24.729 44.000 68.154 1.00 57.61 358 LEU D C 1
ATOM 12804 O O . LEU D 1 299 ? -24.941 44.951 68.908 1.00 46.44 358 LEU D O 1
ATOM 12809 N N . ASP D 1 300 ? -25.498 43.716 67.107 1.00 47.72 359 ASP D N 1
ATOM 12810 C CA . ASP D 1 300 ? -26.644 44.541 66.737 1.00 45.26 359 ASP D CA 1
ATOM 12811 C C . ASP D 1 300 ? -27.726 44.572 67.815 1.00 58.13 359 ASP D C 1
ATOM 12812 O O . ASP D 1 300 ? -28.383 45.594 68.008 1.00 49.00 359 ASP D O 1
ATOM 12817 N N . TYR D 1 301 ? -27.912 43.456 68.512 1.00 45.90 360 TYR D N 1
ATOM 12818 C CA . TYR D 1 301 ? -28.908 43.388 69.577 1.00 46.21 360 TYR D CA 1
ATOM 12819 C C . TYR D 1 301 ? -28.487 44.182 70.806 1.00 45.85 360 TYR D C 1
ATOM 12820 O O . TYR D 1 301 ? -29.321 44.800 71.469 1.00 50.49 360 TYR D O 1
ATOM 12829 N N . LEU D 1 302 ? -27.194 44.151 71.112 1.00 48.35 361 LEU D N 1
ATOM 12830 C CA . LEU D 1 302 ? -26.660 44.899 72.243 1.00 45.07 361 LEU D CA 1
ATOM 12831 C C . LEU D 1 302 ? -26.836 46.397 72.025 1.00 55.36 361 LEU D C 1
ATOM 12832 O O . LEU D 1 302 ? -27.056 47.152 72.972 1.00 48.63 361 LEU D O 1
ATOM 12837 N N . ILE D 1 303 ? -26.749 46.816 70.767 1.00 45.25 362 ILE D N 1
ATOM 12838 C CA . ILE D 1 303 ? -26.855 48.227 70.417 1.00 44.27 362 ILE D CA 1
ATOM 12839 C C . ILE D 1 303 ? -28.239 48.571 69.873 1.00 50.30 362 ILE D C 1
ATOM 12840 O O . ILE D 1 303 ? -28.541 49.736 69.617 1.00 47.50 362 ILE D O 1
ATOM 12845 N N . GLY D 1 304 ? -29.075 47.552 69.698 1.00 45.13 363 GLY D N 1
ATOM 12846 C CA . GLY D 1 304 ? -30.426 47.747 69.200 1.00 45.50 363 GLY D CA 1
ATOM 12847 C C . GLY D 1 304 ? -30.499 48.112 67.728 1.00 45.45 363 GLY D C 1
ATOM 12848 O O . GLY D 1 304 ? -31.441 48.775 67.295 1.00 45.62 363 GLY D O 1
ATOM 12849 N N . ASN D 1 305 ? -29.508 47.678 66.955 1.00 45.50 364 ASN D N 1
ATOM 12850 C CA . ASN D 1 305 ? -29.480 47.946 65.521 1.00 45.24 364 ASN D CA 1
ATOM 12851 C C . ASN D 1 305 ? -30.376 46.988 64.742 1.00 46.16 364 ASN D C 1
ATOM 12852 O O . ASN D 1 305 ? -30.140 45.781 64.723 1.00 46.05 364 ASN D O 1
ATOM 12857 N N . GLN D 1 306 ? -31.402 47.534 64.096 1.00 45.97 365 GLN D N 1
ATOM 12858 C CA . GLN D 1 306 ? -32.356 46.719 63.349 1.00 53.24 365 GLN D CA 1
ATOM 12859 C C . GLN D 1 306 ? -32.081 46.705 61.849 1.00 46.46 365 GLN D C 1
ATOM 12860 O O . GLN D 1 306 ? -32.673 45.915 61.113 1.00 59.63 365 GLN D O 1
ATOM 12866 N N . ASP D 1 307 ? -31.188 47.577 61.396 1.00 45.96 366 ASP D N 1
ATOM 12867 C CA . ASP D 1 307 ? -31.046 47.840 59.968 1.00 45.88 366 ASP D CA 1
ATOM 12868 C C . ASP D 1 307 ? -29.947 46.998 59.321 1.00 45.78 366 ASP D C 1
ATOM 12869 O O . ASP D 1 307 ? -29.255 47.460 58.416 1.00 63.63 366 ASP D O 1
ATOM 12874 N N . ARG D 1 308 ? -29.788 45.762 59.786 1.00 49.17 367 ARG D N 1
ATOM 12875 C CA . ARG D 1 308 ? -28.773 44.872 59.231 1.00 45.99 367 ARG D CA 1
ATOM 12876 C C . ARG D 1 308 ? -29.348 44.070 58.066 1.00 54.47 367 ARG D C 1
ATOM 12877 O O . ARG D 1 308 ? -29.706 42.900 58.214 1.00 46.84 367 ARG D O 1
ATOM 12885 N N . HIS D 1 309 ? -29.447 44.715 56.909 1.00 46.71 368 HIS D N 1
ATOM 12886 C CA . HIS D 1 309 ? -30.035 44.091 55.729 1.00 46.68 368 HIS D CA 1
ATOM 12887 C C . HIS D 1 309 ? -28.989 43.465 54.809 1.00 46.54 368 HIS D C 1
ATOM 12888 O O . HIS D 1 309 ? -29.282 42.514 54.086 1.00 53.20 368 HIS D O 1
ATOM 12895 N N . HIS D 1 310 ? -27.774 44.004 54.832 1.00 62.30 369 HIS D N 1
ATOM 12896 C CA . HIS D 1 310 ? -26.692 43.484 54.000 1.00 45.84 369 HIS D CA 1
ATOM 12897 C C . HIS D 1 310 ? -25.406 43.296 54.796 1.00 45.46 369 HIS D C 1
ATOM 12898 O O . HIS D 1 310 ? -25.230 43.885 55.863 1.00 49.69 369 HIS D O 1
ATOM 12905 N N . PHE D 1 311 ? -24.511 42.467 54.269 1.00 55.12 370 PHE D N 1
ATOM 12906 C CA . PHE D 1 311 ? -23.193 42.279 54.862 1.00 45.03 370 PHE D CA 1
ATOM 12907 C C . PHE D 1 311 ? -22.092 42.782 53.938 1.00 52.12 370 PHE D C 1
ATOM 12908 O O . PHE D 1 311 ? -22.226 42.748 52.715 1.00 50.13 370 PHE D O 1
ATOM 12916 N N . GLU D 1 312 ? -21.006 43.253 54.538 1.00 51.75 371 GLU D N 1
ATOM 12917 C CA . GLU D 1 312 ? -19.873 43.765 53.782 1.00 44.30 371 GLU D CA 1
ATOM 12918 C C . GLU D 1 312 ? -18.622 42.951 54.092 1.00 51.46 371 GLU D C 1
ATOM 12919 O O . GLU D 1 312 ? -18.357 42.631 55.248 1.00 48.99 371 GLU D O 1
ATOM 12925 N N . SER D 1 313 ? -17.868 42.598 53.057 1.00 59.09 372 SER D N 1
ATOM 12926 C CA . SER D 1 313 ? -16.671 41.783 53.237 1.00 51.01 372 SER D CA 1
ATOM 12927 C C . SER D 1 313 ? -15.598 42.101 52.203 1.00 63.87 372 SER D C 1
ATOM 12928 O O . SER D 1 313 ? -15.908 42.423 51.058 1.00 62.21 372 SER D O 1
ATOM 12931 N N . PHE D 1 314 ? -14.336 42.009 52.612 1.00 65.61 373 PHE D N 1
ATOM 12932 C CA . PHE D 1 314 ? -13.231 42.135 51.670 1.00 57.61 373 PHE D CA 1
ATOM 12933 C C . PHE D 1 314 ? -13.161 40.913 50.757 1.00 70.05 373 PHE D C 1
ATOM 12934 O O . PHE D 1 314 ? -13.429 39.792 51.187 1.00 65.04 373 PHE D O 1
ATOM 12942 N N . ASN D 1 315 ? -12.812 41.138 49.496 1.00 75.93 374 ASN D N 1
ATOM 12943 C CA . ASN D 1 315 ? -12.606 40.046 48.552 1.00 78.22 374 ASN D CA 1
ATOM 12944 C C . ASN D 1 315 ? -11.258 40.211 47.866 1.00 69.82 374 ASN D C 1
ATOM 12945 O O . ASN D 1 315 ? -11.191 40.477 46.669 1.00 64.18 374 ASN D O 1
ATOM 12950 N N . VAL D 1 316 ? -10.186 40.014 48.623 1.00 58.96 375 VAL D N 1
ATOM 12951 C CA . VAL D 1 316 ? -8.850 40.397 48.182 1.00 80.72 375 VAL D CA 1
ATOM 12952 C C . VAL D 1 316 ? -7.862 39.262 48.430 1.00 80.02 375 VAL D C 1
ATOM 12953 O O . VAL D 1 316 ? -6.843 39.141 47.748 1.00 82.33 375 VAL D O 1
ATOM 12957 N N . PHE D 1 317 ? -8.184 38.422 49.404 1.00 68.59 376 PHE D N 1
ATOM 12958 C CA . PHE D 1 317 ? -7.376 37.255 49.709 1.00 60.25 376 PHE D CA 1
ATOM 12959 C C . PHE D 1 317 ? -7.800 36.122 48.784 1.00 86.34 376 PHE D C 1
ATOM 12960 O O . PHE D 1 317 ? -8.887 35.564 48.934 1.00 93.47 376 PHE D O 1
ATOM 12968 N N . ASN D 1 318 ? -6.942 35.811 47.814 1.00 102.99 377 ASN D N 1
ATOM 12969 C CA . ASN D 1 318 ? -7.232 34.819 46.780 1.00 112.54 377 ASN D CA 1
ATOM 12970 C C . ASN D 1 318 ? -7.690 33.477 47.350 1.00 108.75 377 ASN D C 1
ATOM 12971 O O . ASN D 1 318 ? -8.395 32.718 46.685 1.00 97.34 377 ASN D O 1
ATOM 12976 N N . ASP D 1 319 ? -7.290 33.195 48.585 1.00 114.30 378 ASP D N 1
ATOM 12977 C CA . ASP D 1 319 ? -7.744 32.005 49.297 1.00 111.91 378 ASP D CA 1
ATOM 12978 C C . ASP D 1 319 ? -8.304 32.437 50.647 1.00 103.88 378 ASP D C 1
ATOM 12979 O O . ASP D 1 319 ? -8.511 33.630 50.870 1.00 108.05 378 ASP D O 1
ATOM 12984 N N . LEU D 1 320 ? -8.560 31.471 51.528 1.00 89.56 379 LEU D N 1
ATOM 12985 C CA . LEU D 1 320 ? -9.069 31.730 52.880 1.00 87.45 379 LEU D CA 1
ATOM 12986 C C . LEU D 1 320 ? -10.496 32.301 52.882 1.00 77.05 379 LEU D C 1
ATOM 12987 O O . LEU D 1 320 ? -10.912 32.966 51.933 1.00 70.39 379 LEU D O 1
ATOM 12992 N N . PRO D 1 321 ? -11.256 32.031 53.957 1.00 67.29 380 PRO D N 1
ATOM 12993 C CA . PRO D 1 321 ? -12.631 32.530 54.076 1.00 60.33 380 PRO D CA 1
ATOM 12994 C C . PRO D 1 321 ? -12.702 34.002 54.472 1.00 64.79 380 PRO D C 1
ATOM 12995 O O . PRO D 1 321 ? -11.905 34.456 55.293 1.00 67.77 380 PRO D O 1
ATOM 12999 N N . SER D 1 322 ? -13.645 34.735 53.888 1.00 63.22 381 SER D N 1
ATOM 13000 C CA . SER D 1 322 ? -13.842 36.138 54.234 1.00 51.26 381 SER D CA 1
ATOM 13001 C C . SER D 1 322 ? -14.738 36.271 55.462 1.00 71.61 381 SER D C 1
ATOM 13002 O O . SER D 1 322 ? -15.414 35.320 55.854 1.00 62.88 381 SER D O 1
ATOM 13005 N N . TYR D 1 323 ? -14.741 37.457 56.061 1.00 71.30 382 TYR D N 1
ATOM 13006 C CA . TYR D 1 323 ? -15.588 37.734 57.215 1.00 65.04 382 TYR D CA 1
ATOM 13007 C C . TYR D 1 323 ? -16.402 39.001 56.983 1.00 52.95 382 TYR D C 1
ATOM 13008 O O . TYR D 1 323 ? -16.029 39.846 56.171 1.00 61.11 382 TYR D O 1
ATOM 13017 N N . ALA D 1 324 ? -17.511 39.133 57.703 1.00 53.56 383 ALA D N 1
ATOM 13018 C CA . ALA D 1 324 ? -18.373 40.299 57.557 1.00 60.46 383 ALA D CA 1
ATOM 13019 C C . ALA D 1 324 ? -17.773 41.529 58.231 1.00 55.97 383 ALA D C 1
ATOM 13020 O O . ALA D 1 324 ? -17.445 41.502 59.417 1.00 53.92 383 ALA D O 1
ATOM 13022 N N . ILE D 1 325 ? -17.634 42.607 57.465 1.00 53.02 384 ILE D N 1
ATOM 13023 C CA . ILE D 1 325 ? -17.151 43.871 58.007 1.00 49.36 384 ILE D CA 1
ATOM 13024 C C . ILE D 1 325 ? -18.265 44.565 58.780 1.00 48.74 384 ILE D C 1
ATOM 13025 O O . ILE D 1 325 ? -19.337 44.832 58.237 1.00 60.38 384 ILE D O 1
ATOM 13030 N N . HIS D 1 326 ? -18.007 44.855 60.049 1.00 47.66 385 HIS D N 1
ATOM 13031 C CA . HIS D 1 326 ? -18.995 45.508 60.897 1.00 50.10 385 HIS D CA 1
ATOM 13032 C C . HIS D 1 326 ? -19.113 46.993 60.560 1.00 48.26 385 HIS D C 1
ATOM 13033 O O . HIS D 1 326 ? -18.380 47.824 61.095 1.00 42.24 385 HIS D O 1
ATOM 13040 N N . LEU D 1 327 ? -20.044 47.311 59.665 1.00 59.50 386 LEU D N 1
ATOM 13041 C CA . LEU D 1 327 ? -20.227 48.675 59.177 1.00 48.32 386 LEU D CA 1
ATOM 13042 C C . LEU D 1 327 ? -21.645 49.172 59.420 1.00 49.28 386 LEU D C 1
ATOM 13043 O O . LEU D 1 327 ? -22.504 48.421 59.887 1.00 58.25 386 LEU D O 1
ATOM 13048 N N . ASP D 1 328 ? -21.872 50.443 59.094 1.00 42.51 387 ASP D N 1
ATOM 13049 C CA . ASP D 1 328 ? -23.203 51.050 59.124 1.00 42.74 387 ASP D CA 1
ATOM 13050 C C . ASP D 1 328 ? -23.914 50.867 60.460 1.00 47.16 387 ASP D C 1
ATOM 13051 O O . ASP D 1 328 ? -24.866 50.093 60.565 1.00 43.42 387 ASP D O 1
ATOM 13056 N N . HIS D 1 329 ? -23.447 51.580 61.479 1.00 42.62 388 HIS D N 1
ATOM 13057 C CA . HIS D 1 329 ? -24.037 51.470 62.807 1.00 42.78 388 HIS D CA 1
ATOM 13058 C C . HIS D 1 329 ? -24.764 52.759 63.177 1.00 50.46 388 HIS D C 1
ATOM 13059 O O . HIS D 1 329 ? -25.064 52.999 64.346 1.00 42.64 388 HIS D O 1
ATOM 13066 N N . GLY D 1 330 ? -25.047 53.580 62.170 1.00 42.54 389 GLY D N 1
ATOM 13067 C CA . GLY D 1 330 ? -25.704 54.860 62.371 1.00 42.39 389 GLY D CA 1
ATOM 13068 C C . GLY D 1 330 ? -27.072 54.793 63.025 1.00 42.77 389 GLY D C 1
ATOM 13069 O O . GLY D 1 330 ? -27.492 55.735 63.698 1.00 42.62 389 GLY D O 1
ATOM 13070 N N . ARG D 1 331 ? -27.771 53.681 62.826 1.00 43.27 390 ARG D N 1
ATOM 13071 C CA . ARG D 1 331 ? -29.114 53.519 63.369 1.00 43.68 390 ARG D CA 1
ATOM 13072 C C . ARG D 1 331 ? -29.113 52.659 64.629 1.00 43.88 390 ARG D C 1
ATOM 13073 O O . ARG D 1 331 ? -30.087 51.966 64.924 1.00 44.34 390 ARG D O 1
ATOM 13081 N N . ALA D 1 332 ? -28.008 52.711 65.366 1.00 43.53 391 ALA D N 1
ATOM 13082 C CA . ALA D 1 332 ? -27.897 52.014 66.642 1.00 43.65 391 ALA D CA 1
ATOM 13083 C C . ALA D 1 332 ? -28.166 52.964 67.806 1.00 46.61 391 ALA D C 1
ATOM 13084 O O . ALA D 1 332 ? -28.166 54.184 67.634 1.00 43.13 391 ALA D O 1
ATOM 13086 N N . PHE D 1 333 ? -28.403 52.389 68.983 1.00 43.64 392 PHE D N 1
ATOM 13087 C CA . PHE D 1 333 ? -28.597 53.147 70.220 1.00 46.81 392 PHE D CA 1
ATOM 13088 C C . PHE D 1 333 ? -29.768 54.121 70.147 1.00 43.54 392 PHE D C 1
ATOM 13089 O O . PHE D 1 333 ? -29.708 55.219 70.703 1.00 44.96 392 PHE D O 1
ATOM 13097 N N . GLY D 1 334 ? -30.830 53.713 69.462 1.00 43.97 393 GLY D N 1
ATOM 13098 C CA . GLY D 1 334 ? -32.017 54.537 69.331 1.00 44.09 393 GLY D CA 1
ATOM 13099 C C . GLY D 1 334 ? -32.950 54.458 70.525 1.00 51.11 393 GLY D C 1
ATOM 13100 O O . GLY D 1 334 ? -33.682 55.406 70.811 1.00 44.29 393 GLY D O 1
ATOM 13101 N N . ARG D 1 335 ? -32.925 53.329 71.228 1.00 44.65 394 ARG D N 1
ATOM 13102 C CA . ARG D 1 335 ? -33.835 53.108 72.348 1.00 44.96 394 ARG D CA 1
ATOM 13103 C C . ARG D 1 335 ? -33.118 52.523 73.561 1.00 54.02 394 ARG D C 1
ATOM 13104 O O . ARG D 1 335 ? -32.368 51.553 73.445 1.00 60.38 394 ARG D O 1
ATOM 13112 N N . SER D 1 336 ? -33.352 53.122 74.724 1.00 48.35 395 SER D N 1
ATOM 13113 C CA . SER D 1 336 ? -32.774 52.635 75.970 1.00 44.70 395 SER D CA 1
ATOM 13114 C C . SER D 1 336 ? -33.808 51.829 76.748 1.00 50.38 395 SER D C 1
ATOM 13115 O O . SER D 1 336 ? -33.475 51.122 77.698 1.00 58.65 395 SER D O 1
ATOM 13118 N N . ASP D 1 337 ? -35.064 51.938 76.329 1.00 47.50 396 ASP D N 1
ATOM 13119 C CA . ASP D 1 337 ? -36.169 51.320 77.051 1.00 50.25 396 ASP D CA 1
ATOM 13120 C C . ASP D 1 337 ? -36.816 50.181 76.269 1.00 48.44 396 ASP D C 1
ATOM 13121 O O . ASP D 1 337 ? -37.867 49.672 76.658 1.00 47.09 396 ASP D O 1
ATOM 13126 N N . PHE D 1 338 ? -36.188 49.783 75.169 1.00 46.57 397 PHE D N 1
ATOM 13127 C CA . PHE D 1 338 ? -36.738 48.723 74.332 1.00 47.07 397 PHE D CA 1
ATOM 13128 C C . PHE D 1 338 ? -35.651 47.792 73.815 1.00 47.01 397 PHE D C 1
ATOM 13129 O O . PHE D 1 338 ? -34.659 48.236 73.236 1.00 50.55 397 PHE D O 1
ATOM 13137 N N . ASP D 1 339 ? -35.845 46.497 74.029 1.00 48.82 398 ASP D N 1
ATOM 13138 C CA . ASP D 1 339 ? -34.952 45.489 73.476 1.00 51.09 398 ASP D CA 1
ATOM 13139 C C . ASP D 1 339 ? -35.658 44.747 72.350 1.00 53.35 398 ASP D C 1
ATOM 13140 O O . ASP D 1 339 ? -36.723 44.165 72.553 1.00 58.84 398 ASP D O 1
ATOM 13145 N N . ASP D 1 340 ? -35.069 44.780 71.160 1.00 59.99 399 ASP D N 1
ATOM 13146 C CA . ASP D 1 340 ? -35.658 44.095 70.019 1.00 49.10 399 ASP D CA 1
ATOM 13147 C C . ASP D 1 340 ? -35.118 42.674 69.949 1.00 48.39 399 ASP D C 1
ATOM 13148 O O . ASP D 1 340 ? -34.077 42.419 69.342 1.00 48.14 399 ASP D O 1
ATOM 13153 N N . ASP D 1 341 ? -35.844 41.753 70.575 1.00 48.88 400 ASP D N 1
ATOM 13154 C CA . ASP D 1 341 ? -35.429 40.358 70.673 1.00 60.08 400 ASP D CA 1
ATOM 13155 C C . ASP D 1 341 ? -35.413 39.658 69.315 1.00 49.37 400 ASP D C 1
ATOM 13156 O O . ASP D 1 341 ? -34.872 38.561 69.178 1.00 54.31 400 ASP D O 1
ATOM 13161 N N . ASP D 1 342 ? -36.019 40.294 68.317 1.00 49.41 401 ASP D N 1
ATOM 13162 C CA . ASP D 1 342 ? -35.992 39.794 66.946 1.00 49.57 401 ASP D CA 1
ATOM 13163 C C . ASP D 1 342 ? -34.576 39.773 66.375 1.00 49.11 401 ASP D C 1
ATOM 13164 O O . ASP D 1 342 ? -34.258 38.956 65.513 1.00 51.51 401 ASP D O 1
ATOM 13169 N N . ILE D 1 343 ? -33.732 40.684 66.851 1.00 48.56 402 ILE D N 1
ATOM 13170 C CA . ILE D 1 343 ? -32.363 40.797 66.359 1.00 48.09 402 ILE D CA 1
ATOM 13171 C C . ILE D 1 343 ? -31.522 39.581 66.756 1.00 52.51 402 ILE D C 1
ATOM 13172 O O . ILE D 1 343 ? -30.671 39.128 65.989 1.00 51.11 402 ILE D O 1
ATOM 13177 N N . ILE D 1 344 ? -31.768 39.048 67.950 1.00 48.35 403 ILE D N 1
ATOM 13178 C CA . ILE D 1 344 ? -31.004 37.904 68.445 1.00 59.26 403 ILE D CA 1
ATOM 13179 C C . ILE D 1 344 ? -31.615 36.575 68.024 1.00 48.99 403 ILE D C 1
ATOM 13180 O O . ILE D 1 344 ? -31.209 35.520 68.510 1.00 68.73 403 ILE D O 1
ATOM 13185 N N . LEU D 1 345 ? -32.596 36.631 67.130 1.00 50.91 404 LEU D N 1
ATOM 13186 C CA . LEU D 1 345 ? -33.223 35.421 66.608 1.00 65.22 404 LEU D CA 1
ATOM 13187 C C . LEU D 1 345 ? -32.224 34.434 65.987 1.00 54.80 404 LEU D C 1
ATOM 13188 O O . LEU D 1 345 ? -32.394 33.227 66.146 1.00 63.96 404 LEU D O 1
ATOM 13193 N N . PRO D 1 346 ? -31.190 34.929 65.271 1.00 53.63 405 PRO D N 1
ATOM 13194 C CA . PRO D 1 346 ? -30.191 33.960 64.805 1.00 52.36 405 PRO D CA 1
ATOM 13195 C C . PRO D 1 346 ? -29.567 33.142 65.936 1.00 60.28 405 PRO D C 1
ATOM 13196 O O . PRO D 1 346 ? -29.343 31.947 65.764 1.00 55.67 405 PRO D O 1
ATOM 13200 N N . LEU D 1 347 ? -29.302 33.776 67.074 1.00 55.19 406 LEU D N 1
ATOM 13201 C CA . LEU D 1 347 ? -28.791 33.061 68.240 1.00 48.99 406 LEU D CA 1
ATOM 13202 C C . LEU D 1 347 ? -29.774 31.994 68.717 1.00 49.61 406 LEU D C 1
ATOM 13203 O O . LEU D 1 347 ? -29.382 30.865 69.013 1.00 61.39 406 LEU D O 1
ATOM 13208 N N . ARG D 1 348 ? -31.050 32.359 68.789 1.00 60.49 407 ARG D N 1
ATOM 13209 C CA . ARG D 1 348 ? -32.077 31.453 69.292 1.00 62.00 407 ARG D CA 1
ATOM 13210 C C . ARG D 1 348 ? -32.442 30.375 68.279 1.00 60.69 407 ARG D C 1
ATOM 13211 O O . ARG D 1 348 ? -32.771 29.249 68.649 1.00 57.81 407 ARG D O 1
ATOM 13219 N N . GLN D 1 349 ? -32.387 30.727 66.999 1.00 59.61 408 GLN D N 1
ATOM 13220 C CA . GLN D 1 349 ? -32.765 29.801 65.939 1.00 51.30 408 GLN D CA 1
ATOM 13221 C C . GLN D 1 349 ? -31.626 28.871 65.515 1.00 55.83 408 GLN D C 1
ATOM 13222 O O . GLN D 1 349 ? -31.835 27.670 65.349 1.00 70.47 408 GLN D O 1
ATOM 13228 N N . CYS D 1 350 ? -30.428 29.420 65.341 1.00 55.78 409 CYS D N 1
ATOM 13229 C CA . CYS D 1 350 ? -29.294 28.626 64.867 1.00 62.82 409 CYS D CA 1
ATOM 13230 C C . CYS D 1 350 ? -28.626 27.830 65.984 1.00 64.54 409 CYS D C 1
ATOM 13231 O O . CYS D 1 350 ? -28.209 26.690 65.777 1.00 50.53 409 CYS D O 1
ATOM 13234 N N . CYS D 1 351 ? -28.530 28.439 67.163 1.00 59.60 410 CYS D N 1
ATOM 13235 C CA . CYS D 1 351 ? -27.895 27.812 68.319 1.00 50.08 410 CYS D CA 1
ATOM 13236 C C . CYS D 1 351 ? -26.475 27.341 68.026 1.00 55.06 410 CYS D C 1
ATOM 13237 O O . CYS D 1 351 ? -26.071 26.269 68.464 1.00 56.55 410 CYS D O 1
ATOM 13240 N N . ILE D 1 352 ? -25.729 28.126 67.259 1.00 59.07 411 ILE D N 1
ATOM 13241 C CA . ILE D 1 352 ? -24.288 27.933 67.173 1.00 56.00 411 ILE D CA 1
ATOM 13242 C C . ILE D 1 352 ? -23.623 29.216 67.652 1.00 57.10 411 ILE D C 1
ATOM 13243 O O . ILE D 1 352 ? -24.193 30.302 67.531 1.00 59.38 411 ILE D O 1
ATOM 13248 N N . LEU D 1 353 ? -22.428 29.091 68.215 1.00 52.28 412 LEU D N 1
ATOM 13249 C CA . LEU D 1 353 ? -21.786 30.228 68.856 1.00 47.35 412 LEU D CA 1
ATOM 13250 C C . LEU D 1 353 ? -20.276 30.045 68.930 1.00 51.95 412 LEU D C 1
ATOM 13251 O O . LEU D 1 353 ? -19.787 29.059 69.481 1.00 63.46 412 LEU D O 1
ATOM 13256 N N . ARG D 1 354 ? -19.550 31.003 68.365 1.00 54.18 413 ARG D N 1
ATOM 13257 C CA . ARG D 1 354 ? -18.091 31.000 68.384 1.00 55.24 413 ARG D CA 1
ATOM 13258 C C . ARG D 1 354 ? -17.562 30.974 69.816 1.00 62.19 413 ARG D C 1
ATOM 13259 O O . ARG D 1 354 ? -17.958 31.796 70.638 1.00 63.26 413 ARG D O 1
ATOM 13267 N N . PRO D 1 355 ? -16.664 30.019 70.113 1.00 67.89 414 PRO D N 1
ATOM 13268 C CA . PRO D 1 355 ? -16.149 29.749 71.463 1.00 60.60 414 PRO D CA 1
ATOM 13269 C C . PRO D 1 355 ? -15.531 30.965 72.147 1.00 60.75 414 PRO D C 1
ATOM 13270 O O . PRO D 1 355 ? -15.703 31.141 73.355 1.00 63.31 414 PRO D O 1
ATOM 13274 N N . SER D 1 356 ? -14.814 31.784 71.386 1.00 49.92 415 SER D N 1
ATOM 13275 C CA . SER D 1 356 ? -14.204 32.991 71.931 1.00 57.65 415 SER D CA 1
ATOM 13276 C C . SER D 1 356 ? -15.268 33.981 72.392 1.00 65.49 415 SER D C 1
ATOM 13277 O O . SER D 1 356 ? -15.118 34.630 73.427 1.00 57.92 415 SER D O 1
ATOM 13280 N N . THR D 1 357 ? -16.340 34.092 71.614 1.00 60.70 416 THR D N 1
ATOM 13281 C CA . THR D 1 357 ? -17.447 34.980 71.951 1.00 53.14 416 THR D CA 1
ATOM 13282 C C . THR D 1 357 ? -18.110 34.623 73.281 1.00 66.55 416 THR D C 1
ATOM 13283 O O . THR D 1 357 ? -18.385 35.503 74.096 1.00 59.98 416 THR D O 1
ATOM 13287 N N . PHE D 1 358 ? -18.354 33.332 73.502 1.00 63.36 417 PHE D N 1
ATOM 13288 C CA . PHE D 1 358 ? -19.026 32.871 74.717 1.00 54.99 417 PHE D CA 1
ATOM 13289 C C . PHE D 1 358 ? -18.250 33.198 75.985 1.00 57.80 417 PHE D C 1
ATOM 13290 O O . PHE D 1 358 ? -18.822 33.677 76.965 1.00 58.51 417 PHE D O 1
ATOM 13298 N N . GLN D 1 359 ? -16.950 32.922 75.966 1.00 59.54 418 GLN D N 1
ATOM 13299 C CA . GLN D 1 359 ? -16.102 33.204 77.116 1.00 66.03 418 GLN D CA 1
ATOM 13300 C C . GLN D 1 359 ? -16.098 34.695 77.404 1.00 64.17 418 GLN D C 1
ATOM 13301 O O . GLN D 1 359 ? -16.250 35.115 78.550 1.00 52.07 418 GLN D O 1
ATOM 13307 N N . THR D 1 360 ? -15.932 35.485 76.349 1.00 51.10 419 THR D N 1
ATOM 13308 C CA . THR D 1 360 ? -15.996 36.936 76.447 1.00 43.77 419 THR D CA 1
ATOM 13309 C C . THR D 1 360 ? -17.305 37.381 77.095 1.00 50.57 419 THR D C 1
ATOM 13310 O O . THR D 1 360 ? -17.304 38.168 78.040 1.00 62.87 419 THR D O 1
ATOM 13314 N N . LEU D 1 361 ? -18.417 36.860 76.587 1.00 44.90 420 LEU D N 1
ATOM 13315 C CA . LEU D 1 361 ? -19.737 37.170 77.126 1.00 52.80 420 LEU D CA 1
ATOM 13316 C C . LEU D 1 361 ? -19.930 36.668 78.557 1.00 58.78 420 LEU D C 1
ATOM 13317 O O . LEU D 1 361 ? -20.503 37.367 79.393 1.00 68.43 420 LEU D O 1
ATOM 13330 N N . ASN D 1 363 ? -17.572 36.085 80.740 1.00 52.56 422 ASN D N 1
ATOM 13331 C CA . ASN D 1 363 ? -16.686 36.866 81.596 1.00 53.61 422 ASN D CA 1
ATOM 13332 C C . ASN D 1 363 ? -17.334 38.176 82.031 1.00 65.22 422 ASN D C 1
ATOM 13333 O O . ASN D 1 363 ? -17.267 38.550 83.202 1.00 76.45 422 ASN D O 1
ATOM 13338 N N . PHE D 1 364 ? -17.956 38.870 81.083 1.00 53.70 423 PHE D N 1
ATOM 13339 C CA . PHE D 1 364 ? -18.636 40.126 81.382 1.00 59.04 423 PHE D CA 1
ATOM 13340 C C . PHE D 1 364 ? -19.867 39.929 82.267 1.00 61.51 423 PHE D C 1
ATOM 13341 O O . PHE D 1 364 ? -20.079 40.680 83.216 1.00 65.14 423 PHE D O 1
ATOM 13349 N N . TYR D 1 365 ? -20.677 38.922 81.951 1.00 51.75 424 TYR D N 1
ATOM 13350 C CA . TYR D 1 365 ? -21.919 38.675 82.685 1.00 56.96 424 TYR D CA 1
ATOM 13351 C C . TYR D 1 365 ? -21.695 38.296 84.149 1.00 63.85 424 TYR D C 1
ATOM 13352 O O . TYR D 1 365 ? -22.451 38.711 85.027 1.00 68.30 424 TYR D O 1
ATOM 13361 N N . SER D 1 366 ? -20.654 37.509 84.404 1.00 64.26 425 SER D N 1
ATOM 13362 C CA . SER D 1 366 ? -20.367 37.012 85.748 1.00 66.02 425 SER D CA 1
ATOM 13363 C C . SER D 1 366 ? -19.918 38.132 86.682 1.00 72.55 425 SER D C 1
ATOM 13364 O O . SER D 1 366 ? -19.898 37.968 87.903 1.00 75.61 425 SER D O 1
ATOM 13367 N N . THR D 1 367 ? -19.560 39.269 86.098 1.00 61.66 426 THR D N 1
ATOM 13368 C CA . THR D 1 367 ? -19.184 40.450 86.864 1.00 62.46 426 THR D CA 1
ATOM 13369 C C . THR D 1 367 ? -20.103 41.612 86.508 1.00 67.56 426 THR D C 1
ATOM 13370 O O . THR D 1 367 ? -19.938 42.236 85.463 1.00 58.53 426 THR D O 1
ATOM 13374 N N . PRO D 1 368 ? -21.096 41.886 87.368 1.00 74.23 427 PRO D N 1
ATOM 13375 C CA . PRO D 1 368 ? -22.094 42.932 87.117 1.00 77.20 427 PRO D CA 1
ATOM 13376 C C . PRO D 1 368 ? -21.479 44.289 86.771 1.00 77.50 427 PRO D C 1
ATOM 13377 O O . PRO D 1 368 ? -20.468 44.670 87.364 1.00 80.35 427 PRO D O 1
ATOM 13381 N N . LYS D 1 369 ? -22.076 44.974 85.795 1.00 57.10 428 LYS D N 1
ATOM 13382 C CA . LYS D 1 369 ? -21.661 46.309 85.351 1.00 49.27 428 LYS D CA 1
ATOM 13383 C C . LYS D 1 369 ? -20.305 46.356 84.634 1.00 62.52 428 LYS D C 1
ATOM 13384 O O . LYS D 1 369 ? -19.847 47.435 84.260 1.00 60.21 428 LYS D O 1
ATOM 13390 N N . SER D 1 370 ? -19.669 45.203 84.439 1.00 61.77 429 SER D N 1
ATOM 13391 C CA . SER D 1 370 ? -18.324 45.152 83.851 1.00 51.65 429 SER D CA 1
ATOM 13392 C C . SER D 1 370 ? -18.278 45.430 82.351 1.00 48.04 429 SER D C 1
ATOM 13393 O O . SER D 1 370 ? -17.321 46.029 81.855 1.00 62.14 429 SER D O 1
ATOM 13396 N N . LEU D 1 371 ? -19.290 44.966 81.628 1.00 56.73 430 LEU D N 1
ATOM 13397 C CA . LEU D 1 371 ? -19.364 45.206 80.192 1.00 66.02 430 LEU D CA 1
ATOM 13398 C C . LEU D 1 371 ? -19.452 46.695 79.886 1.00 58.13 430 LEU D C 1
ATOM 13399 O O . LEU D 1 371 ? -18.676 47.223 79.090 1.00 53.41 430 LEU D O 1
ATOM 13404 N N . THR D 1 372 ? -20.404 47.367 80.524 1.00 46.24 431 THR D N 1
ATOM 13405 C CA . THR D 1 372 ? -20.615 48.791 80.297 1.00 60.55 431 THR D CA 1
ATOM 13406 C C . THR D 1 372 ? -19.483 49.654 80.865 1.00 62.69 431 THR D C 1
ATOM 13407 O O . THR D 1 372 ? -19.224 50.745 80.358 1.00 72.03 431 THR D O 1
ATOM 13411 N N . LYS D 1 373 ? -18.809 49.169 81.906 1.00 62.71 432 LYS D N 1
ATOM 13412 C CA . LYS D 1 373 ? -17.645 49.870 82.452 1.00 57.30 432 LYS D CA 1
ATOM 13413 C C . LYS D 1 373 ? -16.467 49.858 81.487 1.00 46.93 432 LYS D C 1
ATOM 13414 O O . LYS D 1 373 ? -15.796 50.876 81.298 1.00 46.62 432 LYS D O 1
ATOM 13420 N N . ALA D 1 374 ? -16.227 48.700 80.880 1.00 43.73 433 ALA D N 1
ATOM 13421 C CA . ALA D 1 374 ? -15.168 48.544 79.891 1.00 49.21 433 ALA D CA 1
ATOM 13422 C C . ALA D 1 374 ? -15.470 49.371 78.648 1.00 55.28 433 ALA D C 1
ATOM 13423 O O . ALA D 1 374 ? -14.561 49.852 77.969 1.00 61.43 433 ALA D O 1
ATOM 13425 N N . LEU D 1 375 ? -16.759 49.546 78.375 1.00 59.79 434 LEU D N 1
ATOM 13426 C CA . LEU D 1 375 ? -17.218 50.362 77.260 1.00 60.57 434 LEU D CA 1
ATOM 13427 C C . LEU D 1 375 ? -17.063 51.838 77.603 1.00 57.73 434 LEU D C 1
ATOM 13428 O O . LEU D 1 375 ? -16.618 52.634 76.777 1.00 56.40 434 LEU D O 1
ATOM 13433 N N . HIS D 1 376 ? -17.455 52.193 78.823 1.00 50.28 435 HIS D N 1
ATOM 13434 C CA . HIS D 1 376 ? -17.354 53.565 79.305 1.00 50.90 435 HIS D CA 1
ATOM 13435 C C . HIS D 1 376 ? -15.904 54.042 79.256 1.00 61.23 435 HIS D C 1
ATOM 13436 O O . HIS D 1 376 ? -15.626 55.160 78.817 1.00 49.47 435 HIS D O 1
ATOM 13443 N N . GLU D 1 377 ? -14.988 53.192 79.713 1.00 52.39 436 GLU D N 1
ATOM 13444 C CA . GLU D 1 377 ? -13.564 53.516 79.710 1.00 57.14 436 GLU D CA 1
ATOM 13445 C C . GLU D 1 377 ? -13.011 53.702 78.302 1.00 52.34 436 GLU D C 1
ATOM 13446 O O . GLU D 1 377 ? -12.186 54.584 78.062 1.00 63.08 436 GLU D O 1
ATOM 13452 N N . SER D 1 378 ? -13.469 52.870 77.373 1.00 54.03 437 SER D N 1
ATOM 13453 C CA . SER D 1 378 ? -13.030 52.969 75.987 1.00 44.10 437 SER D CA 1
ATOM 13454 C C . SER D 1 378 ? -13.549 54.250 75.349 1.00 55.80 437 SER D C 1
ATOM 13455 O O . SER D 1 378 ? -12.803 54.972 74.686 1.00 52.73 437 SER D O 1
ATOM 13458 N N . LEU D 1 379 ? -14.832 54.529 75.561 1.00 43.27 438 LEU D N 1
ATOM 13459 C CA . LEU D 1 379 ? -15.468 55.722 75.015 1.00 51.39 438 LEU D CA 1
ATOM 13460 C C . LEU D 1 379 ? -14.844 56.999 75.571 1.00 54.26 438 LEU D C 1
ATOM 13461 O O . LEU D 1 379 ? -14.770 58.015 74.882 1.00 57.09 438 LEU D O 1
ATOM 13466 N N . SER D 1 380 ? -14.404 56.934 76.824 1.00 56.38 439 SER D N 1
ATOM 13467 C CA . SER D 1 380 ? -13.817 58.083 77.507 1.00 47.64 439 SER D CA 1
ATOM 13468 C C . SER D 1 380 ? -12.571 58.630 76.813 1.00 51.44 439 SER D C 1
ATOM 13469 O O . SER D 1 380 ? -12.270 59.820 76.917 1.00 56.83 439 SER D O 1
ATOM 13472 N N . LYS D 1 381 ? -11.846 57.766 76.109 1.00 38.36 440 LYS D N 1
ATOM 13473 C CA . LYS D 1 381 ? -10.633 58.189 75.414 1.00 43.01 440 LYS D CA 1
ATOM 13474 C C . LYS D 1 381 ? -10.951 58.955 74.132 1.00 45.09 440 LYS D C 1
ATOM 13475 O O . LYS D 1 381 ? -10.093 59.649 73.587 1.00 64.54 440 LYS D O 1
ATOM 13481 N N . ASP D 1 382 ? -12.185 58.828 73.653 1.00 53.64 441 ASP D N 1
ATOM 13482 C CA . ASP D 1 382 ? -12.619 59.572 72.476 1.00 42.24 441 ASP D CA 1
ATOM 13483 C C . ASP D 1 382 ? -12.808 61.041 72.838 1.00 46.23 441 ASP D C 1
ATOM 13484 O O . ASP D 1 382 ? -13.444 61.358 73.844 1.00 49.26 441 ASP D O 1
ATOM 13489 N N . PRO D 1 383 ? -12.250 61.943 72.017 1.00 38.61 442 PRO D N 1
ATOM 13490 C CA . PRO D 1 383 ? -12.258 63.389 72.280 1.00 36.66 442 PRO D CA 1
ATOM 13491 C C . PRO D 1 383 ? -13.655 64.002 72.369 1.00 41.05 442 PRO D C 1
ATOM 13492 O O . PRO D 1 383 ? -13.799 65.099 72.909 1.00 55.00 442 PRO D O 1
ATOM 13496 N N . ALA D 1 384 ? -14.664 63.309 71.851 1.00 49.80 443 ALA D N 1
ATOM 13497 C CA . ALA D 1 384 ? -16.022 63.843 71.830 1.00 37.44 443 ALA D CA 1
ATOM 13498 C C . ALA D 1 384 ? -16.890 63.268 72.945 1.00 41.58 443 ALA D C 1
ATOM 13499 O O . ALA D 1 384 ? -18.110 63.436 72.934 1.00 43.33 443 ALA D O 1
ATOM 13501 N N . HIS D 1 385 ? -16.262 62.591 73.903 1.00 37.75 444 HIS D N 1
ATOM 13502 C CA . HIS D 1 385 ? -16.991 61.990 75.017 1.00 40.13 444 HIS D CA 1
ATOM 13503 C C . HIS D 1 385 ? -17.699 63.059 75.853 1.00 45.69 444 HIS D C 1
ATOM 13504 O O . HIS D 1 385 ? -17.227 64.194 75.933 1.00 48.29 444 HIS D O 1
ATOM 13511 N N . PRO D 1 386 ? -18.839 62.707 76.478 1.00 38.28 445 PRO D N 1
ATOM 13512 C CA . PRO D 1 386 ? -19.513 61.399 76.475 1.00 51.23 445 PRO D CA 1
ATOM 13513 C C . PRO D 1 386 ? -20.125 61.013 75.128 1.00 43.86 445 PRO D C 1
ATOM 13514 O O . PRO D 1 386 ? -20.779 61.829 74.479 1.00 51.18 445 PRO D O 1
ATOM 13518 N N . ILE D 1 387 ? -19.902 59.767 74.724 1.00 43.32 446 ILE D N 1
ATOM 13519 C CA . ILE D 1 387 ? -20.407 59.262 73.454 1.00 48.71 446 ILE D CA 1
ATOM 13520 C C . ILE D 1 387 ? -21.844 58.770 73.599 1.00 54.62 446 ILE D C 1
ATOM 13521 O O . ILE D 1 387 ? -22.687 59.016 72.737 1.00 54.12 446 ILE D O 1
ATOM 13526 N N . LEU D 1 388 ? -22.115 58.079 74.701 1.00 43.75 447 LEU D N 1
ATOM 13527 C CA . LEU D 1 388 ? -23.441 57.531 74.959 1.00 42.68 447 LEU D CA 1
ATOM 13528 C C . LEU D 1 388 ? -24.069 58.117 76.215 1.00 40.78 447 LEU D C 1
ATOM 13529 O O . LEU D 1 388 ? -23.381 58.369 77.204 1.00 51.01 447 LEU D O 1
ATOM 13534 N N . ALA D 1 389 ? -25.379 58.337 76.169 1.00 45.52 448 ALA D N 1
ATOM 13535 C CA . ALA D 1 389 ? -26.135 58.651 77.372 1.00 41.16 448 ALA D CA 1
ATOM 13536 C C . ALA D 1 389 ? -26.071 57.456 78.316 1.00 55.89 448 ALA D C 1
ATOM 13537 O O . ALA D 1 389 ? -26.131 56.307 77.875 1.00 63.20 448 ALA D O 1
ATOM 13539 N N . TYR D 1 390 ? -25.945 57.729 79.610 1.00 53.28 449 TYR D N 1
ATOM 13540 C CA . TYR D 1 390 ? -25.695 56.683 80.597 1.00 56.49 449 TYR D CA 1
ATOM 13541 C C . TYR D 1 390 ? -26.854 55.698 80.722 1.00 60.85 449 TYR D C 1
ATOM 13542 O O . TYR D 1 390 ? -26.671 54.573 81.188 1.00 57.94 449 TYR D O 1
ATOM 13551 N N . LYS D 1 391 ? -28.042 56.123 80.303 1.00 42.30 450 LYS D N 1
ATOM 13552 C CA . LYS D 1 391 ? -29.236 55.285 80.378 1.00 42.86 450 LYS D CA 1
ATOM 13553 C C . LYS D 1 391 ? -29.147 54.037 79.499 1.00 45.88 450 LYS D C 1
ATOM 13554 O O . LYS D 1 391 ? -29.914 53.091 79.678 1.00 53.02 450 LYS D O 1
ATOM 13560 N N . HIS D 1 392 ? -28.217 54.039 78.549 1.00 47.43 451 HIS D N 1
ATOM 13561 C CA . HIS D 1 392 ? -28.012 52.882 77.682 1.00 51.17 451 HIS D CA 1
ATOM 13562 C C . HIS D 1 392 ? -27.216 51.784 78.378 1.00 52.80 451 HIS D C 1
ATOM 13563 O O . HIS D 1 392 ? -27.260 50.623 77.968 1.00 54.62 451 HIS D O 1
ATOM 13570 N N . TYR D 1 393 ? -26.482 52.151 79.425 1.00 54.94 452 TYR D N 1
ATOM 13571 C CA . TYR D 1 393 ? -25.695 51.174 80.175 1.00 50.06 452 TYR D CA 1
ATOM 13572 C C . TYR D 1 393 ? -26.565 50.108 80.860 1.00 50.46 452 TYR D C 1
ATOM 13573 O O . TYR D 1 393 ? -26.301 48.916 80.698 1.00 46.35 452 TYR D O 1
ATOM 13582 N N . PRO D 1 394 ? -27.599 50.516 81.629 1.00 57.12 453 PRO D N 1
ATOM 13583 C CA . PRO D 1 394 ? -28.433 49.445 82.190 1.00 54.65 453 PRO D CA 1
ATOM 13584 C C . PRO D 1 394 ? -29.178 48.670 81.106 1.00 60.71 453 PRO D C 1
ATOM 13585 O O . PRO D 1 394 ? -29.476 47.490 81.286 1.00 75.33 453 PRO D O 1
ATOM 13589 N N . ALA D 1 395 ? -29.470 49.339 79.995 1.00 75.20 454 ALA D N 1
ATOM 13590 C CA . ALA D 1 395 ? -30.151 48.709 78.870 1.00 68.06 454 ALA D CA 1
ATOM 13591 C C . ALA D 1 395 ? -29.285 47.614 78.260 1.00 64.70 454 ALA D C 1
ATOM 13592 O O . ALA D 1 395 ? -29.782 46.559 77.872 1.00 80.46 454 ALA D O 1
ATOM 13602 N N . GLU D 1 397 ? -26.804 46.026 79.874 1.00 61.39 456 GLU D N 1
ATOM 13603 C CA . GLU D 1 397 ? -26.712 44.992 80.893 1.00 58.63 456 GLU D CA 1
ATOM 13604 C C . GLU D 1 397 ? -27.943 44.091 80.851 1.00 58.10 456 GLU D C 1
ATOM 13605 O O . GLU D 1 397 ? -27.833 42.869 80.955 1.00 57.97 456 GLU D O 1
ATOM 13611 N N . ARG D 1 398 ? -29.109 44.705 80.673 1.00 57.85 457 ARG D N 1
ATOM 13612 C CA . ARG D 1 398 ? -30.370 43.974 80.596 1.00 61.45 457 ARG D CA 1
ATOM 13613 C C . ARG D 1 398 ? -30.393 43.037 79.392 1.00 57.06 457 ARG D C 1
ATOM 13614 O O . ARG D 1 398 ? -30.891 41.913 79.472 1.00 64.94 457 ARG D O 1
ATOM 13622 N N . ARG D 1 399 ? -29.847 43.512 78.277 1.00 46.33 458 ARG D N 1
ATOM 13623 C CA . ARG D 1 399 ? -29.813 42.741 77.041 1.00 57.67 458 ARG D CA 1
ATOM 13624 C C . ARG D 1 399 ? -28.807 41.598 77.113 1.00 58.53 458 ARG D C 1
ATOM 13625 O O . ARG D 1 399 ? -29.042 40.518 76.570 1.00 57.83 458 ARG D O 1
ATOM 13633 N N . LEU D 1 400 ? -27.688 41.846 77.788 1.00 48.49 459 LEU D N 1
ATOM 13634 C CA . LEU D 1 400 ? -26.651 40.838 77.975 1.00 55.35 459 LEU D CA 1
ATOM 13635 C C . LEU D 1 400 ? -27.191 39.610 78.703 1.00 69.87 459 LEU D C 1
ATOM 13636 O O . LEU D 1 400 ? -26.937 38.476 78.297 1.00 46.78 459 LEU D O 1
ATOM 13641 N N . ALA D 1 401 ? -27.936 39.847 79.779 1.00 66.95 460 ALA D N 1
ATOM 13642 C CA . ALA D 1 401 ? -28.546 38.772 80.555 1.00 56.05 460 ALA D CA 1
ATOM 13643 C C . ALA D 1 401 ? -29.498 37.935 79.703 1.00 65.98 460 ALA D C 1
ATOM 13644 O O . ALA D 1 401 ? -29.535 36.709 79.819 1.00 64.96 460 ALA D O 1
ATOM 13646 N N . LYS D 1 402 ? -30.270 38.604 78.852 1.00 60.55 461 LYS D N 1
ATOM 13647 C CA . LYS D 1 402 ? -31.204 37.922 77.963 1.00 59.54 461 LYS D CA 1
ATOM 13648 C C . LYS D 1 402 ? -30.475 37.064 76.933 1.00 57.11 461 LYS D C 1
ATOM 13649 O O . LYS D 1 402 ? -30.951 35.992 76.558 1.00 63.30 461 LYS D O 1
ATOM 13655 N N . ILE D 1 403 ? -29.324 37.547 76.474 1.00 55.14 462 ILE D N 1
ATOM 13656 C CA . ILE D 1 403 ? -28.508 36.804 75.520 1.00 52.14 462 ILE D CA 1
ATOM 13657 C C . ILE D 1 403 ? -28.035 35.485 76.131 1.00 64.39 462 ILE D C 1
ATOM 13658 O O . ILE D 1 403 ? -28.068 34.441 75.477 1.00 64.05 462 ILE D O 1
ATOM 13671 N N . SER D 1 405 ? -29.466 33.741 78.486 1.00 49.80 464 SER D N 1
ATOM 13672 C CA . SER D 1 405 ? -30.608 32.846 78.630 1.00 58.84 464 SER D CA 1
ATOM 13673 C C . SER D 1 405 ? -30.886 32.072 77.347 1.00 66.10 464 SER D C 1
ATOM 13674 O O . SER D 1 405 ? -31.205 30.885 77.387 1.00 71.00 464 SER D O 1
ATOM 13677 N N . HIS D 1 406 ? -30.760 32.751 76.212 1.00 63.96 465 HIS D N 1
ATOM 13678 C CA . HIS D 1 406 ? -30.966 32.116 74.916 1.00 61.11 465 HIS D CA 1
ATOM 13679 C C . HIS D 1 406 ? -29.878 31.085 74.639 1.00 64.38 465 HIS D C 1
ATOM 13680 O O . HIS D 1 406 ? -30.127 30.050 74.020 1.00 56.60 465 HIS D O 1
ATOM 13687 N N . ILE D 1 407 ? -28.670 31.382 75.108 1.00 53.57 466 ILE D N 1
ATOM 13688 C CA . ILE D 1 407 ? -27.532 30.484 74.949 1.00 55.40 466 ILE D CA 1
ATOM 13689 C C . ILE D 1 407 ? -27.672 29.247 75.833 1.00 71.53 466 ILE D C 1
ATOM 13690 O O . ILE D 1 407 ? -27.399 28.127 75.397 1.00 58.00 466 ILE D O 1
ATOM 13695 N N . LEU D 1 408 ? -28.101 29.456 77.075 1.00 67.45 467 LEU D N 1
ATOM 13696 C CA . LEU D 1 408 ? -28.335 28.353 78.002 1.00 59.15 467 LEU D CA 1
ATOM 13697 C C . LEU D 1 408 ? -29.396 27.401 77.455 1.00 66.64 467 LEU D C 1
ATOM 13698 O O . LEU D 1 408 ? -29.305 26.187 77.635 1.00 70.05 467 LEU D O 1
ATOM 13703 N N . GLU D 1 409 ? -30.400 27.960 76.787 1.00 64.39 468 GLU D N 1
ATOM 13704 C CA . GLU D 1 409 ? -31.446 27.153 76.168 1.00 65.92 468 GLU D CA 1
ATOM 13705 C C . GLU D 1 409 ? -30.854 26.351 75.017 1.00 65.24 468 GLU D C 1
ATOM 13706 O O . GLU D 1 409 ? -31.236 25.205 74.785 1.00 72.83 468 GLU D O 1
ATOM 13712 N N . CYS D 1 410 ? -29.920 26.966 74.298 1.00 57.50 469 CYS D N 1
ATOM 13713 C CA . CYS D 1 410 ? -29.203 26.281 73.231 1.00 65.04 469 CYS D CA 1
ATOM 13714 C C . CYS D 1 410 ? -28.373 25.149 73.826 1.00 71.40 469 CYS D C 1
ATOM 13715 O O . CYS D 1 410 ? -28.240 24.083 73.225 1.00 75.59 469 CYS D O 1
ATOM 13718 N N . PHE D 1 411 ? -27.816 25.391 75.011 1.00 74.87 470 PHE D N 1
ATOM 13719 C CA . PHE D 1 411 ? -27.044 24.374 75.719 1.00 69.51 470 PHE D CA 1
ATOM 13720 C C . PHE D 1 411 ? -27.927 23.195 76.116 1.00 71.06 470 PHE D C 1
ATOM 13721 O O . PHE D 1 411 ? -27.515 22.040 76.023 1.00 74.18 470 PHE D O 1
ATOM 13729 N N . GLU D 1 412 ? -29.143 23.492 76.561 1.00 58.94 471 GLU D N 1
ATOM 13730 C CA . GLU D 1 412 ? -30.053 22.457 77.037 1.00 55.43 471 GLU D CA 1
ATOM 13731 C C . GLU D 1 412 ? -30.730 21.722 75.885 1.00 59.12 471 GLU D C 1
ATOM 13732 O O . GLU D 1 412 ? -31.038 20.535 75.991 1.00 74.78 471 GLU D O 1
ATOM 13738 N N . SER D 1 413 ? -30.959 22.433 74.787 1.00 62.31 472 SER D N 1
ATOM 13739 C CA . SER D 1 413 ? -31.631 21.856 73.629 1.00 63.48 472 SER D CA 1
ATOM 13740 C C . SER D 1 413 ? -30.673 21.126 72.694 1.00 62.10 472 SER D C 1
ATOM 13741 O O . SER D 1 413 ? -30.968 20.025 72.228 1.00 88.03 472 SER D O 1
ATOM 13744 N N . ARG D 1 414 ? -29.526 21.739 72.423 1.00 62.22 473 ARG D N 1
ATOM 13745 C CA . ARG D 1 414 ? -28.586 21.187 71.453 1.00 62.86 473 ARG D CA 1
ATOM 13746 C C . ARG D 1 414 ? -27.317 20.600 72.069 1.00 68.38 473 ARG D C 1
ATOM 13747 O O . ARG D 1 414 ? -26.615 19.832 71.421 1.00 66.42 473 ARG D O 1
ATOM 13755 N N . GLY D 1 415 ? -27.013 20.949 73.313 1.00 64.36 474 GLY D N 1
ATOM 13756 C CA . GLY D 1 415 ? -25.788 20.461 73.920 1.00 53.92 474 GLY D CA 1
ATOM 13757 C C . GLY D 1 415 ? -24.590 21.327 73.584 1.00 70.26 474 GLY D C 1
ATOM 13758 O O . GLY D 1 415 ? -24.539 21.949 72.523 1.00 78.98 474 GLY D O 1
ATOM 13759 N N . VAL D 1 416 ? -23.617 21.353 74.489 1.00 66.02 475 VAL D N 1
ATOM 13760 C CA . VAL D 1 416 ? -22.454 22.228 74.368 1.00 62.61 475 VAL D CA 1
ATOM 13761 C C . VAL D 1 416 ? -21.477 21.884 73.241 1.00 61.41 475 VAL D C 1
ATOM 13762 O O . VAL D 1 416 ? -20.767 22.764 72.753 1.00 57.62 475 VAL D O 1
ATOM 13766 N N . ALA D 1 417 ? -21.426 20.620 72.832 1.00 65.21 476 ALA D N 1
ATOM 13767 C CA . ALA D 1 417 ? -20.431 20.205 71.844 1.00 62.70 476 ALA D CA 1
ATOM 13768 C C . ALA D 1 417 ? -20.733 20.615 70.399 1.00 56.23 476 ALA D C 1
ATOM 13769 O O . ALA D 1 417 ? -19.825 20.644 69.568 1.00 67.66 476 ALA D O 1
ATOM 13771 N N . GLU D 1 418 ? -21.987 20.928 70.087 1.00 61.78 477 GLU D N 1
ATOM 13772 C CA . GLU D 1 418 ? -22.314 21.363 68.729 1.00 73.51 477 GLU D CA 1
ATOM 13773 C C . GLU D 1 418 ? -22.616 22.858 68.651 1.00 71.38 477 GLU D C 1
ATOM 13774 O O . GLU D 1 418 ? -22.621 23.436 67.564 1.00 74.99 477 GLU D O 1
ATOM 13780 N N . VAL D 1 419 ? -22.867 23.483 69.797 1.00 62.82 478 VAL D N 1
ATOM 13781 C CA . VAL D 1 419 ? -23.126 24.918 69.819 1.00 66.31 478 VAL D CA 1
ATOM 13782 C C . VAL D 1 419 ? -21.806 25.704 69.806 1.00 71.97 478 VAL D C 1
ATOM 13783 O O . VAL D 1 419 ? -21.615 26.577 68.959 1.00 72.07 478 VAL D O 1
ATOM 13787 N N . LEU D 1 420 ? -20.902 25.405 70.737 1.00 59.19 479 LEU D N 1
ATOM 13788 C CA . LEU D 1 420 ? -19.633 26.115 70.829 1.00 53.47 479 LEU D CA 1
ATOM 13789 C C . LEU D 1 420 ? -18.619 25.509 69.864 1.00 59.80 479 LEU D C 1
ATOM 13790 O O . LEU D 1 420 ? -17.742 24.744 70.268 1.00 73.41 479 LEU D O 1
ATOM 13795 N N . VAL D 1 421 ? -18.745 25.857 68.588 1.00 63.74 480 VAL D N 1
ATOM 13796 C CA . VAL D 1 421 ? -17.857 25.334 67.557 1.00 54.31 480 VAL 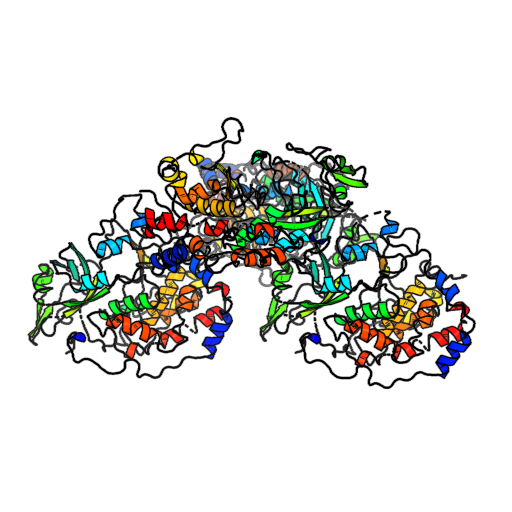D CA 1
ATOM 13797 C C . VAL D 1 421 ? -17.142 26.472 66.819 1.00 65.73 480 VAL D C 1
ATOM 13798 O O . VAL D 1 421 ? -17.694 27.561 66.654 1.00 72.90 480 VAL D O 1
ATOM 13802 N N . ALA D 1 422 ? -15.903 26.220 66.404 1.00 61.89 481 ALA D N 1
ATOM 13803 C CA . ALA D 1 422 ? -15.081 27.239 65.754 1.00 52.93 481 ALA D CA 1
ATOM 13804 C C . ALA D 1 422 ? -15.350 27.359 64.259 1.00 63.68 481 ALA D C 1
ATOM 13805 O O . ALA D 1 422 ? -15.096 28.400 63.652 1.00 75.16 481 ALA D O 1
ATOM 13807 N N . GLU D 1 423 ? -15.872 26.293 63.670 1.00 66.64 482 GLU D N 1
ATOM 13808 C CA . GLU D 1 423 ? -16.279 26.324 62.276 1.00 66.60 482 GLU D CA 1
ATOM 13809 C C . GLU D 1 423 ? -17.569 25.526 62.129 1.00 61.48 482 GLU D C 1
ATOM 13810 O O . GLU D 1 423 ? -17.750 24.520 62.808 1.00 68.00 482 GLU D O 1
ATOM 13816 N N . TYR D 1 424 ? -18.461 25.951 61.241 1.00 68.03 483 TYR D N 1
ATOM 13817 C CA . TYR D 1 424 ? -19.727 25.239 61.086 1.00 62.77 483 TYR D CA 1
ATOM 13818 C C . TYR D 1 424 ? -19.695 24.257 59.921 1.00 64.68 483 TYR D C 1
ATOM 13819 O O . TYR D 1 424 ? -19.244 24.589 58.826 1.00 63.91 483 TYR D O 1
ATOM 13828 N N . ASN D 1 425 ? -20.183 23.044 60.165 1.00 67.89 484 ASN D N 1
ATOM 13829 C CA . ASN D 1 425 ? -20.231 22.022 59.126 1.00 74.34 484 ASN D CA 1
ATOM 13830 C C . ASN D 1 425 ? -21.603 21.352 59.048 1.00 75.15 484 ASN D C 1
ATOM 13831 O O . ASN D 1 425 ? -22.084 20.789 60.029 1.00 58.30 484 ASN D O 1
ATOM 13836 N N . ASN D 1 426 ? -22.234 21.424 57.878 1.00 80.96 485 ASN D N 1
ATOM 13837 C CA . ASN D 1 426 ? -23.558 20.838 57.681 1.00 68.16 485 ASN D CA 1
ATOM 13838 C C . ASN D 1 426 ? -23.487 19.442 57.066 1.00 83.24 485 ASN D C 1
ATOM 13839 O O . ASN D 1 426 ? -23.030 19.285 55.933 1.00 84.52 485 ASN D O 1
ATOM 13844 N N . PRO D 1 427 ? -23.905 18.418 57.831 1.00 89.14 486 PRO D N 1
ATOM 13845 C CA . PRO D 1 427 ? -23.930 17.041 57.323 1.00 91.15 486 PRO D CA 1
ATOM 13846 C C . PRO D 1 427 ? -24.640 16.924 55.974 1.00 84.42 486 PRO D C 1
ATOM 13847 O O . PRO D 1 427 ? -25.862 17.061 55.912 1.00 68.93 486 PRO D O 1
#

InterPro domains:
  IPR009581 FAM20, C-terminal [PF06702] (259-478)
  IPR024869 FAM20 [PTHR12450] (2-486)

Sequence (1643 aa):
PHQPIPPSLGEKDLSDPFNFLFSSNKITLRKLYDLTKNVDFDQLRQNECKKNITLSKFWEPEDDNWERFYSNIGSCSVYSDDQIDNLLHDLNTSPIKHVHIDGTQVKFVFTFKNDKQAVFKPRFGRDYESDPNHFYFSDFERHHAEIATFHLDRVLGFRRAIPTVGRVLNTTELFEKAEKKLKKTFFFSPAKNFCFVSRCDYYCDTTHAICGLPDKEGSVQVFLPDESAVPRKHNRSPYRRTYSKKNQVAEWQSSNYCTDKVKTKRQYAHGRRLLDLVDIHILDYLIGNQDRHHFESFNVFNDLPSYAIHLDHGRAFGRSDFDDDDIILPLRQCCILRPSTFQTLNFYSTPKSLTKALHESLSKDPAHPILAYKHYPAERRLAKISHILECFESRGVAEVLVAEYNNPDPHQPIPPSLGEKDLSDPFNFLFSSNKITLRKLYDLTKNVDFDQLRQNECKKNITLSKFWEKSEQRNVPEDDNWERFYSNIGSCSVYSDDQIDNLLHDLNTSPIKHVHIDGGTQVKFVFTFKNDKQAVFKPRFGRDYESDPNHFYFSDFERHHAEIATFHLDRVLGFRRAIPTVGRVLNTTELFEKAEKKLKKTFFFSPAKNFCFVSRCDYYCDTTHAICGLPDKEGSVQVFLPDESAVPRKHNRSPYRRTYSKKNQVAEWQSSNYCTDKVKTKRQYAHGRRLLDLVDIHILDYLIGNQDRHHFESFNVFNDLPSYAIHLDHGRAFGRSDFDDDDIILPLRQCCILRPSTFQTLNFYSTPKSLTKALHESLSKDPAHPILAYKHYPAERRLAKISHILECFESRGVAEVLVAEYNNPDPHQPIPPSLGEKDLSDPFNFLFSSNKITLRKLYDLTKNVDFDQLRQNECKKNITLSKFWEDDNWERFYSNIGSCSVYSDDQIDNLLHDLNTSPIKHVHIDGGTQVKFVFTFKNDKQAVFKPRFGRDYESDPNHFYFSDFERHHAEIATFHLDRVLGFRRAIPTVGRVLNTTELFEKAEKKLKKTFFFSPAKNFCFVSRCDYYCDTTHAICGLPDKEGSVQVFLPDESAVPRKHNRSPYRRTYSKKNQVAEWQSSNYCTDKVKTKRQYAHGRRLLDLVDIHILDYLIGNQDRHHFESFNVFNDLPSYAIHLDHGRAFGRSDFDDDDIILPLRQCCILRPSTFQTLNFYSTPKSLTKALHESLSKDPAHPILAYKHYPAERRLAKISHILECFESRGVAEVLVAEYNNPDVSLPHQPIPPSLGEKDLSDPFNFLFSSNKITLRKLYDLTKNVDFDQLRQNECKKNITLSKFEDDNWERFYSNIGSCSVYSDDQIDNLLHDLNTSPIKHVHIDGGTQVKFVFTFKNDKQAVFKPRFGRDYESDPNHFYFSDFERHHAEIATFHLDRVLGFRRAIPTVGRVLNTTELFEKAEKKLKKTFFFSPAKNFCFVSRCDYYCDTTHAICGLPDKEGSVQVFLPDESAVPRKHNRSPYRRTYSKKNQVAEWQSSNYCTDKVKTKRQYAHGRRLLDLVDIHILDYLIGNQDRHHFESFNVFNDLPSYAIHLDHGRAFGRSDFDDDDIILPLRQCCILRPSTFQTLNFYSTPKSLTKALHESLSKDPAHPILAYKHYPAERRLAKISHILECFESRGVAEVLVAEYNNP

Organism: Caenorhabditis elegans (NCBI:txid6239)

Foldseek 3Di:
DQFDAQCLPDDDDPDDLPPDDDDADVVLVVLVCVQCVPPPLVVQQVLLFPDWDFQQVLPVDPPDVLVVQNRRCIQQASHDDVVLVRVQVCLADFAFQAWEFPPPDTWIWTQGPVRFIWIKDWGGDQPAFDDPPDDLVRDDFDQLQLVLLCLLCVLLPRNLEFSKFKYDDFCVRDLVRYDPQFNVQWDADPVRATWGLGDDDRRSDPVRIHTHPHTTMIMITGDHPDCVQWPKDKFFDPLAFDPDPPPRDDPLRPHLCCVPPPCPDPVNQWWCALQLLLVLLLSCQLFVNPHCGMFMWIDNDPPRDIHTRNDDRRSTNNDLPDGDVSSNSSCLSVLAYASSSVVSLCDSVPQLPSVVSSCVSCVSHSSPPSHDSSNSVSSVSSSVNCSNSVSCVPVNPVQHHHSIHHHPD/DQFDAQCLPDDDDPDDLPPDDDDADVVLVVLLVVQPVPPDLVVQQVLLDDDWDFQQRLCCPPPDVDQPPPDPLSVQNRRCIQQASDDDPVLVVVQVCLADFAFQAWEFPDDFDGWIWTQGPVRFIKIKDWGGDQPAFDDPPDDLVRDFFAQLQLVLLCLLCVLLVRNQEFRKFKYDDFCRRDLVRYDPQFNVQWDADPVRATWGLGDGRRRSDPVRIHTHPHTTMIMITGDRPDCVQWNKDKFFDPLAFDPDPPPRADPLRPHLCCVPPPCPDPVNQWWCALQLLLVLLLSCQLFVNPHCGIFMWIDNNPPGDIHTRNDDRRSTNNDLPDGDVSSNSSCLSVLAYESSSVVSLVDLVPQLNSVVSSQVSCVSRSSPPSHDSSNSVSNVSSSVNCSNSVSVVPPPPPQRHHSIHHHPD/DQFDAQVLPDDDDPDDLPPDDDDQDCPVVVLVCVQPVPPPLVVQVVLLFDDWAFQLRLVDDDPLVVQNRRCTQQASHDDVVLLRVQVCLADFAFQAWEWADDFDTKIWTQGPVRFIKIKDWTGDQPAFDDPPDDLVQDDFAQLQQVLLCLLCVLLVRNLEFSKFKYDDFCPRDLVRYDDQQNVQWDADPVRATWGQGDGNRRSDPVRIHTHPHTTMIMITGDHPDCVQKNKDKFFDLLAFDPDPPPGADPLRVYLCCVPPPCADPVRQWWCALQLLLVLLLSCQLFVNPHCGMFMWIDNNPPRDIHTRNGDRRSTNNDLPDGDVSSNSSCLSVLAYESSSVVSLVDLNPQLPSVVSSCVSCVSHSSPPSHDSSNSVSNVSSVVNCSNSVSCVVPNPVQRHGSMHHHPVHD/DDQFDAQVLPDDDDPDDLPPDDDDFDVVLVVLVCVQPVPPDLVVQQVQLFDDWDFPQVCPDDPLVVQNRRCIQQASHDDVVLLVVQVCLADFAFQAWEFDPDADGWIWTQGPVRFIKIKDWGGDQPAFDDPPDDLVLDDFAQLLLVLLCLLCVLLPRNQEFRKFKYDDFCVRDLVRYDPQQNVQWDADPVRATWGLGDGHRRSDPVRIHTHPHTTMIMITGDRPDCVQKNKDKFFDPLAFDPDPVPGDDPLNPHLCCVPPPCPDPVNVWWCALQLLLVLLLSCQLFVNPHCGIFMWIDNPPDHDIHTRNDDSRSTNNDLPDGDVSSNSSCLSVLAYASSSVVSLCQSVDPLRSVVSSCVSCVSRPSPPSHDSSNSVSNVSSSVSCSNSVSCVPVNDPQRHHSIHHHD

B-factor: mean 54.76, std 19.0, range [24.21, 263.97]

Nearest PDB structures (foldseek):
  4kqa-assembly3_C  TM=1.002E+00  e=4.922E-80  Caenorhabditis elegans
  4kqa-assembly1_A  TM=9.987E-01  e=2.801E-75  Caenorhabditis elegans
  4kqa-assembly2_B  TM=9.988E-01  e=1.163E-74  Caenorhabditis elegans
  4kqb-assembly1_A  TM=9.987E-01  e=3.877E-74  Caenorhabditis elegans
  4kqa-assembly4_D  TM=9.957E-01  e=5.098E-74  Caenorhabditis elegans

Radius of gyration: 43.12 Å; Cα contacts (8 Å, |Δi|>4): 2825; chains: 4; bounding box: 99×139×96 Å